Protein 3U0G (pdb70)

Nearest PDB structures (foldseek):
  3u0g-assembly4_E  TM=1.003E+00  e=3.293E-71  Burkholderia pseudomallei
  3u0g-assembly2_A  TM=1.002E+00  e=3.328E-66  Burkholderia pseudomallei
  6nst-assembly1_B  TM=9.935E-01  e=7.857E-53  Pseudomonas aeruginosa PAO1
  6nst-assembly1_A  TM=9.862E-01  e=2.508E-51  Pseudomonas aeruginosa PAO1
  2ej0-assembly1_F  TM=9.803E-01  e=1.214E-43  Thermus thermophilus HB8

B-factor: mean 38.89, std 14.82, range [12.81, 126.42]

Foldseek 3Di:
DDQLDDFFWKQKPHGTDTSNPPDADCQFQCNPAFFKAKFKWKWACAPVRFIWTFQLLVRLVLRVVLCVVVVNDDPDDSVSVSVSQVVQCVRRVHHTKMKMKMWGFGRPDHDNPDDDTDTMIMMHMDHDQPCQQFFNFEEEEFPQAFDDCVVDVQQRRIRNNLVSLVVRQCVQVVVPGDWYWHHHPVQFTAQTSAWFKWFAAPQAIEGAACHRHYPAPLVVVLVVVCVVVVHHYYHHTHHPVCQLATQWMWIDHNRCNTGTHQYYNNRGGHPSGQHPVSVVSSVVSVCLSNCNDPVNNVSIGGD/DQLPDAAWKQKDHGTDTSNVPDADCQFQCNPAFFKAKFKWWWACAPVSFIWTFQLQVRLVLQVVLCVVVVNDDPDDSVSVSVNQLVRCVRRVEGTKMKMKMWGWGRPDHDPPDDDTDIMIMMHMDHAQFAEEEFPQAFDDCVVDVQQRRTRNRLVSLVNQQCVQVVVPGPWYWHAHPVQFTAQTSAWFKWFAAPQAIEGAAPDRHYPAPLVVVLVVVCVVVVHHYYHHTHHPVCQLATQWMWTAHNRPRTHTHQYYNNRGRRPSDHDPVSVVSSVVSVCLSNVVDPPNNVSIGTD/DQLDDAAWKQKDHGTDTSNPPDADCQFQCNPPFFKFKFKWWWAQAPVRFIWIFQLLVRLVLRVVLCVVVVNDDPDDSVSVSVVQQVRCVRRVEGTKMKMKMWGFGHPDHDPPDDDTDTMIMMHMDHDLAQWAFAEEEFPQAADDCVVDVQSRRTRVRLVSLVNQQCVQVVVPGDWYWHHHPVQFTAQTSAWFKWFAAPQAIEGAAPHRHYPAPLVVLLVVLCVVVVHHYYHHTHHPVCQLATQWMWTDHNRNNTNTHQYYPNRGRHPRTHDDVSVVSSVSSVCLSNCVDPPNNVSIGTD/DQLDDAAWKQKDHGTDTSNPPDADCLFQCNPAWFKAKFKWWWAQAPVRFIWTFQLLVRLVLQVVLCVVVVNDDPDDSVSVSVNQVCRCVRRVHGTKMKMKMWGWHRPDHDNDDDPTDTMIMMHMDHALQFWFFAEEEFPQAFDDCVVDVQSRRIRVNLVSLVVRQCVQVVVPGDWYFHAHPVQFTAQTSAWFKWFAAPQAIEGAAPDRHYPAPLVVLLVVVCVVVVHHYYHHTHHPVNQLATQWMWTDHNRCNTNTHQYYPNRGGNPRTHDDSSVVSSVVSVCLSNVVDPPNNVSIDGD/DQLDDFAWKAKPHRIDTSNPPDADCQFQCNVAFFKAKFKWWAAALFIFQLLVRLVLRVVLCVVVVNDDPDDSVSVSVNQVVRCVRRVHHTKMKMKMWGWHRPDRDPPDDPTDTMIMMHMDHDQVVQQFFNFEEEEFPQAFDDCVVDVQSRRTRVNLVSLVVQQCVQVVVPGRWYWHHHPVQFTAQTSAWFKWFAAPQAIEGAAPDRHYPAPLVVVLVVLCVVVVHHYYHHTHHPVNQLATLWMWTDHSRRNTGTHQYYPNRGRRPSGHDDVSVVSSVVSVCVSSVVDPVPNVRRDD/DQLPDAAWKQKPHDTDTSNPPDADPQFQCNPAFFKAKFKWWWAQADVRRIWIFQLVVRQVLRVVLCVVVVNDAPDDSVSVSVNLVVRCVRRVHHTKMKMKMWGWGRPDHDNPDDPTDTMIMMHMDHDDCVVVVVQQFFNFEEEEFPQAFDDCVVDVQSGRTRVRLVSLVVQQCVQVVVPGRWYWHHHPVQFTAATSAWFKWFAAPQAIEGAAPDRHYPAPLVVLLVVVCVVVVHHYYHHTHHPVCQLATLWMWIDHNNCHTGTHQYYNNRGRRPSGHDDVSVVSSVVSVCLSNVNDPVNNVSIGD

InterPro domains:
  IPR001544 Aminotransferase class IV [PF01063] (36-267)
  IPR005785 Branched-chain amino acid aminotransferase I [TIGR01122] (11-307)
  IPR018300 Aminotransferase, class IV, conserved site [PS00770] (195-223)
  IPR033939 Branched-chain aminotransferase [cd01557] (23-295)
  IPR036038 Aminotransferase-like, PLP-dependent enzymes [SSF56752] (1-304)
  IPR043131 Branched-chain-amino-acid aminotransferase-like, N-terminal [G3DSA:3.30.470.10] (7-133)
  IPR043132 Branched-chain-amino-acid aminotransferase-like, C-terminal [G3DSA:3.20.10.10] (134-296)
  IPR050571 Class-IV Pyridoxal-Phosphate-Dependent Aminotransferase [PTHR42743] (9-296)

Organism: Burkholderia pseudomallei (strain 1710b) (NCBI:txid320372)

CATH classification: 3.30.470.10 (+1 more: 3.20.10.10)

Sequence (1797 aa):
MSMADRDGKIWMDGKLIEWRDAKIHVLTHTLHYGMGVFEGVRAYKTADGGTAIFRLKEHTKRLLNSAKIFQMDVPFDQETLEAAQRDVVRENKLESCYLRPIIWIGSEKLGVSAKGNTIHVAIAAWPWGEEGLAKGIRVKTSSFTRHHVNVSMVRAKASGWWYVNSILANQEATADGYDEALLLDVDGYVSEGSGENFFLVNRGKLYTPDLASCLDGITRDTVITLAKEAGIEVIEKRITRDEVYTADEAFFTGTAAEVTPIRELDNRTIGGGARGPITEKLQSAFFDVVNGKSAKHADWLTKISMADRDGKIWMDGKLIEWRDAKIHVLTHTLHYGMGVFEGVRAYKTADGGTAIFRLKEHTKRLLNSAKIFQMDVPFDQETLEAAQRDVVRENKLESCYLRPIIWIGSEKLGVSAKGNTIHVAIAAWPWGIRVKTSSFTRHHVNVSMVRAKASGWYVNSILANQEATADGYDEALLLDVDGYVSEGSGENFFLVNRGKLYTPDLASCLDGITRDTVITLAKEAGIEVIEKRITRDEVYTADEAFFTGTAAEVTPIRELDNRTIGGGARGPITEKLQSAFFDVVNGKSAKHADWLTKISMADRDGKIWMDGKLIEWRDAKIHVLTHTLHYGMGVFEGVRAYKTADGGTAIFRLKEHTKRLLNSAKIFQMDVPFDQETLEAAQRDVVRENKLESCYLRPIIWIGSEKLGVSAKGNTIHVAIAAWPWGLAKGIRVKTSSFTRHHVNVSMVRAKASGWYVNSILANQEATADGYDEEALLLDVDGYVSEGSGENFFLVNRGKLYTPDLASCLDGITRDTVITLAKEAGIEVIEKRITRDEVYTADEAFFTGTAAEVTPIRELDNRTIGGGARGPITEKLQSAFFDVVNGKSAKHADWLTKISMADRDGKIWMDGKLIEWRDAKIHVLTHTLHYGMGVFEGVRAYKTADGGTAIFRLKEHTKRLLNSAKIFQMDVPFDQETLEAAQRDVVRENKLESCYLRPIIWIGSEKLGVSAKGNTIHVAIAAWPWGLAKGIRVKTSSFTRHHVNVSMVRAKASGWWYVNSILANQEATADGYDEALLLDVDGYVSEGSGENFFLVNRGKLYTPDLASCLDGITRDTVITLAKEAGIEVIEKRITRDEVYTADEAFFTGTAAEVTPIRELDNRTIGGGARGPITEKLQSAFFDVVNGKSAKHADWLTKISMADRDGKIWMDGKLIEWRDAKIHVLTHTLHYGMGVFEGVRAYKTAIFRLKEHTKRLLNSAKIFQMDVPFDQETLEAAQRDVVRENKLESCYLRPIIWIGSEKLGVSAKGNTIHVAIAAWPWGEEGLAKGIRVKTSSFTRHHVNVSMVRAKASGWWYVNSILANQEATADGYDEALLLDVDGYVSEGSGENFFLVNRGKLYTPDLASCLDGITRDTVITLAKEAGIEVIEKRITRDEVYTADEAFFTGTAAEVTPIRELDNRTIGGGARGPITEKLQSAFFDVVNGKSAKHADWLTKSMADRDGKIWMDGKLIEWRDAKIHVLTHTLHYGMGVFEGVRAYKTADGGTAIFRLKEHTKRLLNSAKIFQMDVPFDQETLEAAQRDVVRENKLESCYLRPIIWIGSEKLGVSAKGNTIHVAIAAWPWGAYLGEEGLAKGIRVKTSSFTRHHVNVSMVRAKASGWYVNSILANQEATADGYDEALLLDVDGYVSEGSGENFFLVNRGKLYTPDLASCLDGITRDTVITLAKEAGIEVIEKRITRDEVYTADEAFFTGTAAEVTPIRELDNRTIGGGARGPITEKLQSAFFDVVNGKSAKHADWLTK

Solvent-accessible surface area: 57502 Å² total; per-residue (Å²): 136,29,27,23,82,78,120,22,64,0,14,26,58,40,132,51,31,93,4,104,87,0,96,12,12,1,1,1,2,0,0,0,5,0,4,0,0,6,1,1,0,11,0,14,105,16,74,129,48,28,20,5,0,12,18,4,47,53,3,1,97,26,1,37,26,1,1,61,2,12,75,12,118,24,82,44,92,51,74,58,1,42,42,2,1,78,46,0,1,110,91,28,92,27,78,42,0,21,0,9,3,2,0,1,16,1,15,59,109,10,41,30,64,29,76,70,16,54,27,38,0,2,1,2,2,35,81,138,96,88,78,15,45,55,49,6,19,60,1,7,1,5,7,5,22,0,9,15,4,6,3,27,5,0,15,0,22,5,0,5,16,11,0,2,0,20,7,0,9,69,19,1,58,57,33,54,9,69,41,0,0,0,10,16,45,30,6,16,3,2,4,0,3,46,26,10,1,0,6,3,27,164,46,71,0,35,1,9,22,24,4,7,2,20,46,7,18,8,11,49,0,0,20,40,14,0,127,84,49,74,17,89,25,50,90,30,30,0,0,0,0,26,0,0,33,4,66,11,2,0,1,0,10,32,57,18,14,0,13,2,4,84,29,1,7,57,18,59,4,32,87,25,66,83,8,101,32,0,78,125,2,7,54,34,5,55,59,4,0,49,37,137,23,100,134,16,59,118,28,31,49,171,25,77,28,22,90,75,122,22,66,0,14,25,59,40,137,60,35,92,4,106,90,0,107,18,10,1,1,0,2,0,0,0,3,0,5,0,0,4,0,0,0,21,0,17,93,12,80,107,44,25,18,3,0,13,20,3,49,52,3,1,120,27,0,42,40,0,0,59,0,9,77,9,120,22,87,41,95,52,134,57,1,38,38,2,2,73,45,0,0,95,90,27,188,28,85,43,0,25,0,8,2,1,0,0,18,1,15,50,117,10,41,32,63,27,74,68,16,57,25,31,0,1,1,2,2,25,82,152,57,36,59,0,17,1,6,8,6,22,15,15,14,4,6,3,6,0,8,18,0,24,0,0,5,21,24,17,4,0,22,6,0,10,72,24,1,59,55,37,55,10,67,48,0,0,0,10,15,47,28,6,11,4,1,10,0,4,46,26,8,1,0,4,3,34,165,49,75,0,30,1,7,26,28,2,9,2,36,44,7,16,8,11,49,0,0,16,37,13,0,126,84,39,69,16,96,27,46,88,33,29,0,0,0,0,25,1,0,33,4,72,11,3,0,1,1,12,31,51,44,45,6,27,17,5,97,27,1,6,59,17,60,3,30,84,20,78,133,11,106,26,1,90,118,1,46,61,31,9,38,56,3,4,46,38,132,24,103,144,19,60,121,22,32,52,135,44,78,23,24,93,79,117,15,65,0,13,23,52,39,135,59,35,92,4,103,90,0,106,14,10,2,2,1,3,0,0,0,3,0,5,0,0,4,0,4,0,20,0,14,90,16,74,130,39,33,34,7,0,13,20,5,49,53,3,1,96,31,1,39,33,0,1,62,0,10,72,12,121,24,82,45,90,52,72,54,1,45,48,3,1,81,48,0,1,111,93,27,93,28,93,42,0,22,0,12,2,1,0,0,15,1,15,55,109,20,34,30,69,29,80,66,18,58,27,36,0,2,1,2,3,28,80,162,55,67,74,53,7,20,62,1,16,1,5,8,6,21,16,15,15,4,6,4,6,0,6,19,0,28,0,0,5,19,19,15,3,0,21,8,0,11,79,22,2,58,57,35,52,8,64,44,0,1,0,9,17,48,30,4,12,3,3,8,0,4,44,26,8,1,0,5,3,32,170,44,68,0,30,0,7,27,26,3,10,3,34,46,8,17,8,10,50,0,0,19,35,12,0,110,79,53,70,18,92,25,51,83,29,32,0,0,0,0,24,0,0,28,3,66,11,2,0,1,1,11,32,50,19,16,0,12,3,5,81,31,1,6,56,18,61,3,33,89,21,66,89,12,106,32,1,73,101,0,9,53,29,4,56,64,5,0,48,41,148,24,99,147,17,61,127,24,32,47,75,34,82,28,23,92,80,116,27,67,0,15,24,55,39,124,52,41,94,5,104,92,0,114,14,12,1,1,2,3,0,0,0,3,0,4,0,0,5,0,0,0,34,1,16,99,19,70,129,47,33,25,6,0,12,22,5,45,42,5,1,104,39,1,39,41,0,0,64,0,11,77,11,122,27,84,45,85,43,125,56,2,40,45,2,1,81,45,0,0,104,94,28,95,27,89,42,0,31,0,11,2,1,0,0,16,1,14,60,113,9,42,39,67,29,80,66,16,57,26,38,0,2,1,2,2,39,84,81,63,89,65,43,8,21,62,0,8,0,5,7,5,22,0,8,15,5,6,6,26,5,6,23,1,45,5,0,6,23,10,0,2,0,21,7,0,10,78,21,2,58,54,34,54,9,65,44,0,1,0,11,16,47,29,5,13,3,3,2,0,3,45,25,9,1,0,3,2,41,173,45,68,0,32,1,9,34,12,3,9,2,28,62,11,18,9,14,45,0,0,19,39,15,0,124,76,50,69,18,96,21,53,71,31,40,0,0,0,0,26,0,0,35,4,74,10,3,0,2,1,11,31,82,24,14,0,13,2,5,83,28,1,7,60,16,61,4,34,85,22,60,78,10,106,34,1,79,117,2,11,63,30,6,55,66,6,0,48,34,147,26,98,149,19,59,128,28,35,46,76,44,83,22,24,93,76,126,24,16,0,18,24,59,38,135,65,37,118,4,108,86,0,116,15,14,1,2,1,2,0,0,0,4,0,5,0,0,5,0,0,0,13,5,20,69,104,29,8,12,21,4,47,53,3,1,105,28,1,37,28,1,1,61,0,11,77,11,119,24,86,46,92,56,106,57,1,23,34,2,1,68,49,0,20,141,100,29,88,30,142,46,0,19,0,9,2,1,0,0,15,0,13,55,104,4,38,38,68,26,74,58,19,61,26,34,0,2,0,2,2,30,82,148,104,149,128,17,42,28,129,7,20,60,0,12,1,6,7,6,22,0,9,15,5,7,6,25,5,0,18,0,20,5,0,6,13,9,0,2,0,20,6,0,12,68,21,1,58,60,34,54,8,65,45,0,0,0,10,18,50,30,6,12,3,3,3,0,6,44,25,8,2,0,4,2,36,162,44,72,0,37,1,8,23,24,4,8,2,21,54,8,19,8,12,51,0,0,18,40,12,0,116,86,52,68,21,98,27,53,85,31,36,0,0,0,0,27,0,0,31,3,70,11,3,0,2,1,10,32,59,19,17,0,13,2,5,82,30,2,7,60,16,59,5,35,87,23,70,84,12,105,28,1,84,125,1,9,56,32,5,49,72,7,0,59,42,79,30,100,153,22,65,132,31,41,43,132,73,29,25,91,80,126,36,17,0,16,34,60,41,56,73,81,58,6,126,57,1,35,14,8,1,2,0,2,0,0,0,2,1,5,0,0,5,1,4,0,7,1,14,45,17,69,114,60,14,30,5,6,11,18,4,46,45,3,1,106,31,2,40,28,0,1,60,0,10,76,13,124,24,85,42,96,49,143,64,1,42,40,2,1,86,47,0,14,132,103,30,88,33,104,40,0,24,0,9,2,1,0,0,18,0,15,67,122,9,44,42,58,25,88,49,27,55,26,38,0,2,1,2,3,28,84,82,51,55,186,88,45,41,125,15,32,49,135,5,17,62,0,17,2,6,7,4,20,13,16,16,4,6,5,6,0,6,21,0,29,0,0,6,19,19,16,4,1,20,7,0,8,73,23,1,57,58,36,53,9,70,43,0,0,0,10,17,45,27,5,11,4,3,10,0,3,44,22,8,1,0,5,2,31,157,47,76,0,32,1,8,27,26,5,9,2,33,46,8,18,6,12,52,0,0,14,38,13,0,122,82,46,70,19,91,23,50,87,15,40,0,0,0,0,30,0,0,28,2,77,12,2,0,1,0,11,31,52,20,6,0,14,2,5,82,30,1,6,59,18,62,4,34,88,22,70,79,12,100,33,0,78,118,1,8,58,31,4,54,62,5,0,38,31,125,29,102,148,19,62,125,30,33,49,159

Secondary structure (DSSP, 8-state):
--TTS--SEEEETTEEEEGGG-EEESS-HHHHH--EEE--EEEEE-TTS-EEEESHHHHHHHHHHHHHHTT---SS-HHHHHHHHHHHHHHTT-SSEEEEEEEEE-SS--STT-----EEEEEEEEE--HHHHHH-EEEEE-SSPPPPTTTS-TTS-BGGGHHHHHHHHHHHHHTT-SEEEEE-TTS-EEEESSSEEEEEETTEEEE--SSSS---HHHHHHHHHHHHTT--EEE----HHHHHT-SEEEEEETTTEEEEEEEETTEEPTTSS--HHHHHHHHHHHHHHTT--STTGGGEEE-/--SS-SSEEEETTEEEEGGG-EEES--HHHHH--EEE--EEEEE-TTS-EEEESHHHHHHHHHHHHHHTT---SS-HHHHHHHHHHHHHHTT-SSEEEEEEEEE-SS--STT--S--EEEEEEEEE--EEEEE-SSPP--TTTS-TTS-BGGGHHHHHHHHHHHHHTT-SEEEEE-TTS-EEEESSSEEEEEETTEEEEE-SSSS---HHHHHHHHHHHHTT--EEEE---HHHHHT-SEEEEEETTTEEEEEEEETTEE-TTSS--HHHHHHHHHHHHHHTT--STTGGGEEE-/-TTS--SEEEETTEEEEGGG-EEESS-HHHHH--EEE--EEEEE-TTS-EEEESHHHHHHHHHHHHHHHT---SS-HHHHHHHHHHHHHHTT-SSEEEEEEEEE-SS--STT--S--EEEEEEEEE--TTT-EEEEE-SSPP--TTTS-TTS-BGGGHHHHHHHHHHHHHTT-SEEEEE-TTSSEEEESSSEEEEEETTEEEEE-TTTS---HHHHHHHHHHHHTT--EEEE---HHHHHT-SEEEEEETTTEEEEEEEETTEE-TTSS--HHHHHHHHHHHHHHTT--STTGGGEEE-/--SS-SSEEEETTEEEEGGG-EEESS-HHHHH---EE--EEEEE-TTS-EEEESHHHHHHHHHHHHHHTT---SS-HHHHHHHHHHHHHHTT-SSEEEEEEEEE-SS--STT-SS--EEEEEEEEE--TTT-EEEEE-SSPPPPTTTS-TTS-BGGGHHHHHHHHHHHHHTT-SEEEEE-TTSSEEEESSSEEEEEETTEEEE--SSSS---HHHHHHHHHHHHTT--EEE----HHHHHTSSEEEEEETTTEEEEEEEETTEE-TTSS--HHHHHHHHHHHHHHTT--STTGGGEEE-/--SS-SSEEEETTEEEEGGG-EEES--HHHHH---EE--EEE----EESHHHHHHHHHHHHHHTT---SS-HHHHHHHHHHHHHHTT-SSEEEEEEEEE-SS--STT--S--EEEEEEEEE--HHHHHH-EEEEE-SSPP--TTTS-TTS-BGGGHHHHHHHHHHHHHTT-SEEEEE-TTS-EEEESSSEEEEEETTEEEEE-SSSS---HHHHHHHHHHHHTT--EEEE---HHHHHT-SEEEEEETTTEEEEEEEETTEE-TTSS--HHHHHHHHHHHHHHTT--GGGGGGEE-/--SS-SSEEEETTEEEEGGG-EEES--HHHHH--EEE--EEEEE-TTS-EEEETHHHHHHHHHHHHHHTT---SS-HHHHHHHHHHHHHHTT-SSEEEEEEEEE-SS--STT-----EEEEEEEEE--HHHHHHHHHH-EEEEE-SSPP--TTTS-TTS-BGGGHHHHHHHHHHHHHTT-SEEEEE-TTS-EEEESSSEEEEEETTEEEEE-SSSS---HHHHHHHHHHHHTT--EEEE---HHHHHT-SEEEEEETTTEEEEEEEETTEE-TTSS--HHHHHHHHHHHHHHTT--STTGGGEE-

Structure (mmCIF, N/CA/C/O backbone):
data_3U0G
#
_entry.id   3U0G
#
_cell.length_a   106.970
_cell.length_b   139.270
_cell.length_c   290.860
_cell.angle_alpha   90.00
_cell.angle_beta   90.00
_cell.angle_gamma   90.00
#
_symmetry.space_group_name_H-M   'C 2 2 21'
#
loop_
_entity.id
_entity.type
_entity.pdbx_description
1 polymer 'Putative branched-chain amino acid aminotransferase IlvE'
2 non-polymer 'PHOSPHATE ION'
3 non-polymer 'CHLORIDE ION'
4 non-polymer GLYCEROL
5 water water
#
loop_
_atom_site.group_PDB
_atom_site.id
_atom_site.type_symbol
_atom_site.label_atom_id
_atom_site.label_alt_id
_atom_site.label_comp_id
_atom_site.label_asym_id
_atom_site.label_entity_id
_atom_site.label_seq_id
_atom_site.pdbx_PDB_ins_code
_atom_site.Cartn_x
_atom_site.Cartn_y
_atom_site.Cartn_z
_atom_site.occupancy
_atom_site.B_iso_or_equiv
_atom_site.auth_seq_id
_atom_site.auth_comp_id
_atom_site.auth_asym_id
_atom_site.auth_atom_id
_atom_site.pdbx_PDB_model_num
ATOM 1 N N . MET A 1 22 ? 14.515 2.862 71.184 1.00 54.92 1 MET A N 1
ATOM 2 C CA . MET A 1 22 ? 13.380 3.753 71.595 1.00 51.37 1 MET A CA 1
ATOM 3 C C . MET A 1 22 ? 13.816 4.528 72.860 1.00 50.50 1 MET A C 1
ATOM 4 O O . MET A 1 22 ? 15.016 4.825 73.030 1.00 54.45 1 MET A O 1
ATOM 6 N N . SER A 1 23 ? 12.890 4.831 73.769 1.00 45.98 2 SER A N 1
ATOM 7 C CA . SER A 1 23 ? 13.174 5.792 74.821 1.00 43.28 2 SER A CA 1
ATOM 8 C C . SER A 1 23 ? 12.046 5.874 75.852 1.00 40.54 2 SER A C 1
ATOM 9 O O . SER A 1 23 ? 10.891 5.632 75.509 1.00 39.87 2 SER A O 1
ATOM 12 N N . MET A 1 24 ? 12.385 6.224 77.094 1.00 37.74 3 MET A N 1
ATOM 13 C CA . MET A 1 24 ? 11.406 6.439 78.172 1.00 35.83 3 MET A CA 1
ATOM 14 C C . MET A 1 24 ? 10.443 7.603 77.932 1.00 32.13 3 MET A C 1
ATOM 15 O O . MET A 1 24 ? 9.371 7.637 78.553 1.00 30.18 3 MET A O 1
ATOM 20 N N . ALA A 1 25 ? 10.822 8.565 77.088 1.00 30.12 4 ALA A N 1
ATOM 21 C CA . ALA A 1 25 ? 9.895 9.629 76.691 1.00 28.29 4 ALA A CA 1
ATOM 22 C C . ALA A 1 25 ? 8.848 9.135 75.680 1.00 27.51 4 ALA A C 1
ATOM 23 O O . ALA A 1 25 ? 7.775 9.657 75.648 1.00 26.94 4 ALA A O 1
ATOM 25 N N . ASP A 1 26 ? 9.192 8.182 74.832 1.00 28.31 5 ASP A N 1
ATOM 26 C CA . ASP A 1 26 ? 8.377 7.805 73.690 1.00 28.43 5 ASP A CA 1
ATOM 27 C C . ASP A 1 26 ? 7.653 6.493 74.004 1.00 29.25 5 ASP A C 1
ATOM 28 O O . ASP A 1 26 ? 8.080 5.432 73.615 1.00 30.56 5 ASP A O 1
ATOM 33 N N . ARG A 1 27 ? 6.588 6.597 74.778 1.00 28.86 6 ARG A N 1
ATOM 34 C CA . ARG A 1 27 ? 5.793 5.446 75.192 1.00 30.60 6 ARG A CA 1
ATOM 35 C C . ARG A 1 27 ? 4.317 5.792 75.191 1.00 29.50 6 ARG A C 1
ATOM 36 O O . ARG A 1 27 ? 3.954 6.958 75.356 1.00 28.23 6 ARG A O 1
ATOM 44 N N . ASP A 1 28 ? 3.484 4.775 75.064 1.00 31.76 7 ASP A N 1
ATOM 45 C CA . ASP A 1 28 ? 2.020 4.942 75.223 1.00 32.28 7 ASP A CA 1
ATOM 46 C C . ASP A 1 28 ? 1.680 4.710 76.692 1.00 32.76 7 ASP A C 1
ATOM 47 O O . ASP A 1 28 ? 2.263 3.842 77.317 1.00 34.75 7 ASP A O 1
ATOM 52 N N . GLY A 1 29 ? 0.724 5.463 77.225 1.00 32.12 8 GLY A N 1
ATOM 53 C CA . GLY A 1 29 ? 0.227 5.263 78.570 1.00 31.96 8 GLY A CA 1
ATOM 54 C C . GLY A 1 29 ? -0.134 6.591 79.176 1.00 31.02 8 GLY A C 1
ATOM 55 O O . GLY A 1 29 ? -0.352 7.582 78.451 1.00 30.77 8 GLY A O 1
ATOM 56 N N . LYS A 1 30 ? -0.180 6.619 80.506 1.00 30.98 9 LYS A N 1
ATOM 57 C CA . LYS A 1 30 ? -0.638 7.762 81.238 1.00 30.76 9 LYS A CA 1
ATOM 58 C C . LYS A 1 30 ? 0.368 8.105 82.332 1.00 29.76 9 LYS A C 1
ATOM 59 O O . LYS A 1 30 ? 0.926 7.218 83.001 1.00 29.21 9 LYS A O 1
ATOM 65 N N . ILE A 1 31 ? 0.614 9.410 82.423 1.00 28.24 10 ILE A N 1
ATOM 66 C CA . ILE A 1 31 ? 1.364 10.018 83.482 1.00 27.84 10 ILE A CA 1
ATOM 67 C C . ILE A 1 31 ? 0.439 10.974 84.233 1.00 27.55 10 ILE A C 1
ATOM 68 O O . ILE A 1 31 ? -0.358 11.691 83.643 1.00 27.84 10 ILE A O 1
ATOM 73 N N . TRP A 1 32 ? 0.510 10.962 85.556 1.00 28.39 11 TRP A N 1
ATOM 74 C CA . TRP A 1 32 ? -0.251 11.943 86.353 1.00 28.47 11 TRP A CA 1
ATOM 75 C C . TRP A 1 32 ? 0.641 13.143 86.511 1.00 27.44 11 TRP A C 1
ATOM 76 O O . TRP A 1 32 ? 1.787 13.000 86.865 1.00 27.26 11 TRP A O 1
ATOM 87 N N . MET A 1 33 ? 0.121 14.329 86.221 1.00 27.86 12 MET A N 1
ATOM 88 C CA . MET A 1 33 ? 0.910 15.569 86.288 1.00 28.37 12 MET A CA 1
ATOM 89 C C . MET A 1 33 ? 0.013 16.739 86.683 1.00 29.25 12 MET A C 1
ATOM 90 O O . MET A 1 33 ? -1.000 17.014 86.022 1.00 29.55 12 MET A O 1
ATOM 95 N N . ASP A 1 34 ? 0.421 17.418 87.742 1.00 29.19 13 ASP A N 1
ATOM 96 C CA . ASP A 1 34 ? -0.254 18.573 88.265 1.00 30.51 13 ASP A CA 1
ATOM 97 C C . ASP A 1 34 ? -1.781 18.407 88.397 1.00 31.63 13 ASP A C 1
ATOM 98 O O . ASP A 1 34 ? -2.546 19.276 87.988 1.00 32.04 13 ASP A O 1
ATOM 103 N N . GLY A 1 35 ? -2.193 17.296 88.995 1.00 31.68 14 GLY A N 1
ATOM 104 C CA . GLY A 1 35 ? -3.589 17.072 89.328 1.00 33.96 14 GLY A CA 1
ATOM 105 C C . GLY A 1 35 ? -4.427 16.204 88.421 1.00 34.61 14 GLY A C 1
ATOM 106 O O . GLY A 1 35 ? -5.544 15.929 88.778 1.00 35.61 14 GLY A O 1
ATOM 107 N N . LYS A 1 36 ? -3.914 15.752 87.272 1.00 35.38 15 LYS A N 1
ATOM 108 C CA . LYS A 1 36 ? -4.720 14.889 86.361 1.00 36.98 15 LYS A CA 1
ATOM 109 C C . LYS A 1 36 ? -3.865 13.886 85.581 1.00 34.51 15 LYS A C 1
ATOM 110 O O . LYS A 1 36 ? -2.684 14.115 85.375 1.00 31.42 15 LYS A O 1
ATOM 116 N N . LEU A 1 37 ? -4.456 12.768 85.155 1.00 34.43 16 LEU A N 1
ATOM 117 C CA . LEU A 1 37 ? -3.779 11.873 84.221 1.00 33.60 16 LEU A CA 1
ATOM 118 C C . LEU A 1 37 ? -3.783 12.532 82.862 1.00 32.34 16 LEU A C 1
ATOM 119 O O . LEU A 1 37 ? -4.799 13.044 82.461 1.00 33.56 16 LEU A O 1
ATOM 124 N N . ILE A 1 38 ? -2.627 12.515 82.193 1.00 30.43 17 ILE A N 1
ATOM 125 C CA . ILE A 1 38 ? -2.441 12.951 80.822 1.00 29.56 17 ILE A CA 1
ATOM 126 C C . ILE A 1 38 ? -1.751 11.882 79.997 1.00 28.48 17 ILE A C 1
ATOM 127 O O . ILE A 1 38 ? -1.194 10.955 80.554 1.00 28.40 17 ILE A O 1
ATOM 132 N N . GLU A 1 39 ? -1.745 12.021 78.676 1.00 28.30 18 GLU A N 1
ATOM 133 C CA . GLU A 1 39 ? -0.980 11.058 77.841 1.00 28.59 18 GLU A CA 1
ATOM 134 C C . GLU A 1 39 ? 0.528 11.151 78.162 1.00 27.06 18 GLU A C 1
ATOM 135 O O . GLU A 1 39 ? 1.058 12.224 78.410 1.00 26.42 18 GLU A O 1
ATOM 141 N N . TRP A 1 40 ? 1.199 10.010 78.160 1.00 27.17 19 TRP A N 1
ATOM 142 C CA . TRP A 1 40 ? 2.591 9.901 78.566 1.00 27.01 19 TRP A CA 1
ATOM 143 C C . TRP A 1 40 ? 3.487 10.896 77.904 1.00 27.20 19 TRP A C 1
ATOM 144 O O . TRP A 1 40 ? 4.284 11.553 78.586 1.00 26.90 19 TRP A O 1
ATOM 155 N N . ARG A 1 41 ? 3.373 10.991 76.577 1.00 26.88 20 ARG A N 1
ATOM 156 C CA . ARG A 1 41 ? 4.216 11.862 75.797 1.00 27.84 20 ARG A CA 1
ATOM 157 C C . ARG A 1 41 ? 3.952 13.346 76.012 1.00 28.46 20 ARG A C 1
ATOM 158 O O . ARG A 1 41 ? 4.809 14.152 75.639 1.00 30.17 20 ARG A O 1
ATOM 166 N N . ASP A 1 42 ? 2.827 13.717 76.636 1.00 28.01 21 ASP A N 1
ATOM 167 C CA . ASP A 1 42 ? 2.501 15.131 76.881 1.00 28.26 21 ASP A CA 1
ATOM 168 C C . ASP A 1 42 ? 3.056 15.653 78.200 1.00 27.88 21 ASP A C 1
ATOM 169 O O . ASP A 1 42 ? 2.887 16.823 78.510 1.00 27.85 21 ASP A O 1
ATOM 174 N N . ALA A 1 43 ? 3.697 14.788 78.982 1.00 26.96 22 ALA A N 1
ATOM 175 C CA . ALA A 1 43 ? 4.380 15.220 80.223 1.00 28.06 22 ALA A CA 1
ATOM 176 C C . ALA A 1 43 ? 5.736 15.864 79.894 1.00 29.11 22 ALA A C 1
ATOM 177 O O . ALA A 1 43 ? 6.770 15.237 79.994 1.00 29.12 22 ALA A O 1
ATOM 179 N N . LYS A 1 44 ? 5.678 17.136 79.494 1.00 29.69 23 LYS A N 1
ATOM 180 C CA . LYS A 1 44 ? 6.786 17.883 78.930 1.00 31.40 23 LYS A CA 1
ATOM 181 C C . LYS A 1 44 ? 7.039 19.154 79.756 1.00 31.91 23 LYS A C 1
ATOM 182 O O . LYS A 1 44 ? 6.127 19.712 80.368 1.00 32.89 23 LYS A O 1
ATOM 188 N N . ILE A 1 45 ? 8.285 19.588 79.759 1.00 30.19 24 ILE A N 1
ATOM 189 C CA . ILE A 1 45 ? 8.750 20.785 80.468 1.00 29.71 24 ILE A CA 1
ATOM 190 C C . ILE A 1 45 ? 9.592 21.538 79.475 1.00 27.39 24 ILE A C 1
ATOM 191 O O . ILE A 1 45 ? 10.101 20.946 78.526 1.00 25.41 24 ILE A O 1
ATOM 196 N N . HIS A 1 46 ? 9.701 22.842 79.652 1.00 25.86 25 HIS A N 1
ATOM 197 C CA . HIS A 1 46 ? 10.612 23.642 78.862 1.00 25.25 25 HIS A CA 1
ATOM 198 C C . HIS A 1 46 ? 12.034 23.446 79.353 1.00 24.57 25 HIS A C 1
ATOM 199 O O . HIS A 1 46 ? 12.295 23.081 80.534 1.00 21.98 25 HIS A O 1
ATOM 206 N N . VAL A 1 47 ? 12.982 23.746 78.466 1.00 25.04 26 VAL A N 1
ATOM 207 C CA . VAL A 1 47 ? 14.400 23.599 78.792 1.00 24.50 26 VAL A CA 1
ATOM 208 C C . VAL A 1 47 ? 14.813 24.624 79.851 1.00 24.59 26 VAL A C 1
ATOM 209 O O . VAL A 1 47 ? 15.750 24.384 80.603 1.00 24.21 26 VAL A O 1
ATOM 213 N N . LEU A 1 48 ? 14.085 25.729 79.955 1.00 25.85 27 LEU A N 1
ATOM 214 C CA . LEU A 1 48 ? 14.344 26.705 81.006 1.00 25.97 27 LEU A CA 1
ATOM 215 C C . LEU A 1 48 ? 13.473 26.344 82.218 1.00 26.19 27 LEU A C 1
ATOM 216 O O . LEU A 1 48 ? 12.626 27.111 82.605 1.00 33.04 27 LEU A O 1
ATOM 221 N N . THR A 1 49 ? 13.624 25.142 82.745 1.00 24.25 28 THR A N 1
ATOM 222 C CA . THR A 1 49 ? 12.965 24.720 83.942 1.00 23.21 28 THR A CA 1
ATOM 223 C C . THR A 1 49 ? 14.016 24.771 85.085 1.00 22.41 28 THR A C 1
ATOM 224 O O . THR A 1 49 ? 15.125 24.214 84.946 1.00 21.85 28 THR A O 1
ATOM 228 N N . HIS A 1 50 ? 13.639 25.380 86.211 1.00 21.13 29 HIS A N 1
ATOM 229 C CA . HIS A 1 50 ? 14.561 25.703 87.303 1.00 21.45 29 HIS A CA 1
ATOM 230 C C . HIS A 1 50 ? 15.370 24.506 87.751 1.00 20.96 29 HIS A C 1
ATOM 231 O O . HIS A 1 50 ? 16.579 24.572 87.815 1.00 20.27 29 HIS A O 1
ATOM 238 N N . THR A 1 51 ? 14.715 23.378 87.990 1.00 21.08 30 THR A N 1
ATOM 239 C CA . THR A 1 51 ? 15.398 22.214 88.493 1.00 19.84 30 THR A CA 1
ATOM 240 C C . THR A 1 51 ? 16.436 21.686 87.523 1.00 19.95 30 THR A C 1
ATOM 241 O O . THR A 1 51 ? 17.385 20.998 87.928 1.00 19.08 30 THR A O 1
ATOM 245 N N . LEU A 1 52 ? 16.218 21.891 86.222 1.00 20.22 31 LEU A N 1
ATOM 246 C CA . LEU A 1 52 ? 17.137 21.371 85.203 1.00 18.87 31 LEU A CA 1
ATOM 247 C C . LEU A 1 52 ? 18.447 22.071 85.329 1.00 18.71 31 LEU A C 1
ATOM 248 O O . LEU A 1 52 ? 19.479 21.477 85.048 1.00 17.69 31 LEU A O 1
ATOM 253 N N . HIS A 1 53 ? 18.400 23.364 85.671 1.00 18.37 32 HIS A N 1
ATOM 254 C CA . HIS A 1 53 ? 19.594 24.170 85.802 1.00 19.25 32 HIS A CA 1
ATOM 255 C C . HIS A 1 53 ? 20.209 24.189 87.193 1.00 19.54 32 HIS A C 1
ATOM 256 O O . HIS A 1 53 ? 21.413 24.398 87.308 1.00 19.08 32 HIS A O 1
ATOM 263 N N . TYR A 1 54 ? 19.418 23.925 88.237 1.00 19.23 33 TYR A N 1
ATOM 264 C CA . TYR A 1 54 ? 19.862 24.225 89.614 1.00 19.17 33 TYR A CA 1
ATOM 265 C C . TYR A 1 54 ? 19.755 23.088 90.633 1.00 19.81 33 TYR A C 1
ATOM 266 O O . TYR A 1 54 ? 20.231 23.231 91.779 1.00 19.34 33 TYR A O 1
ATOM 275 N N . GLY A 1 55 ? 19.117 21.969 90.240 1.00 19.19 34 GLY A N 1
ATOM 276 C CA . GLY A 1 55 ? 19.239 20.726 90.974 1.00 19.06 34 GLY A CA 1
ATOM 277 C C . GLY A 1 55 ? 18.265 20.486 92.111 1.00 19.16 34 GLY A C 1
ATOM 278 O O . GLY A 1 55 ? 18.217 19.398 92.680 1.00 19.05 34 GLY A O 1
ATOM 279 N N . MET A 1 56 ? 17.416 21.462 92.389 1.00 20.12 35 MET A N 1
ATOM 280 C CA . MET A 1 56 ? 16.497 21.336 93.521 1.00 20.34 35 MET A CA 1
ATOM 281 C C . MET A 1 56 ? 15.176 20.815 93.011 1.00 20.80 35 MET A C 1
ATOM 282 O O . MET A 1 56 ? 14.342 21.540 92.426 1.00 22.29 35 MET A O 1
ATOM 287 N N . GLY A 1 57 ? 15.054 19.512 93.204 1.00 20.42 36 GLY A N 1
ATOM 288 C CA . GLY A 1 57 ? 13.862 18.770 92.908 1.00 21.11 36 GLY A CA 1
ATOM 289 C C . GLY A 1 57 ? 13.969 17.539 93.752 1.00 19.98 36 GLY A C 1
ATOM 290 O O . GLY A 1 57 ? 15.029 17.249 94.236 1.00 18.99 36 GLY A O 1
ATOM 291 N N . VAL A 1 58 ? 12.885 16.802 93.931 1.00 21.96 37 VAL A N 1
ATOM 292 C CA . VAL A 1 58 ? 12.901 15.641 94.809 1.00 21.50 37 VAL A CA 1
ATOM 293 C C . VAL A 1 58 ? 12.060 14.549 94.169 1.00 22.94 37 VAL A C 1
ATOM 294 O O . VAL A 1 58 ? 11.053 14.845 93.491 1.00 21.99 37 VAL A O 1
ATOM 298 N N . PHE A 1 59 ? 12.485 13.300 94.367 1.00 24.00 38 PHE A N 1
ATOM 299 C CA . PHE A 1 59 ? 11.778 12.149 93.834 1.00 26.00 38 PHE A CA 1
ATOM 300 C C . PHE A 1 59 ? 11.753 10.965 94.785 1.00 26.27 38 PHE A C 1
ATOM 301 O O . PHE A 1 59 ? 12.495 10.895 95.763 1.00 24.61 38 PHE A O 1
ATOM 309 N N . GLU A 1 60 ? 10.877 10.021 94.456 1.00 26.79 39 GLU A N 1
ATOM 310 C CA . GLU A 1 60 ? 10.838 8.708 95.102 1.00 28.67 39 GLU A CA 1
ATOM 311 C C . GLU A 1 60 ? 10.924 7.587 94.077 1.00 30.11 39 GLU A C 1
ATOM 312 O O . GLU A 1 60 ? 10.712 7.784 92.847 1.00 31.25 39 GLU A O 1
ATOM 318 N N . GLY A 1 61 ? 11.336 6.427 94.552 1.00 28.43 40 GLY A N 1
ATOM 319 C CA . GLY A 1 61 ? 11.233 5.195 93.762 1.00 27.82 40 GLY A CA 1
ATOM 320 C C . GLY A 1 61 ? 10.396 4.275 94.612 1.00 28.37 40 GLY A C 1
ATOM 321 O O . GLY A 1 61 ? 10.715 4.067 95.795 1.00 27.90 40 GLY A O 1
ATOM 322 N N . VAL A 1 62 ? 9.306 3.755 94.046 1.00 29.64 41 VAL A N 1
ATOM 323 C CA . VAL A 1 62 ? 8.383 2.876 94.752 1.00 29.88 41 VAL A CA 1
ATOM 324 C C . VAL A 1 62 ? 8.143 1.653 93.863 1.00 32.26 41 VAL A C 1
ATOM 325 O O . VAL A 1 62 ? 8.115 1.792 92.624 1.00 31.28 41 VAL A O 1
ATOM 329 N N . ARG A 1 63 ? 8.028 0.474 94.473 1.00 32.26 42 ARG A N 1
ATOM 330 C CA . ARG A 1 63 ? 7.674 -0.722 93.737 1.00 34.40 42 ARG A CA 1
ATOM 331 C C . ARG A 1 63 ? 6.257 -1.216 93.997 1.00 34.85 42 ARG A C 1
ATOM 332 O O . ARG A 1 63 ? 5.761 -1.136 95.119 1.00 34.87 42 ARG A O 1
ATOM 340 N N . ALA A 1 64 ? 5.662 -1.779 92.953 1.00 34.98 43 ALA A N 1
ATOM 341 C CA . ALA A 1 64 ? 4.430 -2.529 93.061 1.00 36.26 43 ALA A CA 1
ATOM 342 C C . ALA A 1 64 ? 4.765 -3.963 92.722 1.00 37.87 43 ALA A C 1
ATOM 343 O O . ALA A 1 64 ? 5.588 -4.244 91.836 1.00 37.52 43 ALA A O 1
ATOM 345 N N . TYR A 1 65 ? 4.135 -4.894 93.424 1.00 39.60 44 TYR A N 1
ATOM 346 C CA . TYR A 1 65 ? 4.450 -6.298 93.206 1.00 41.15 44 TYR A CA 1
ATOM 347 C C . TYR A 1 65 ? 3.183 -7.086 92.811 1.00 43.51 44 TYR A C 1
ATOM 348 O O . TYR A 1 65 ? 2.089 -6.769 93.284 1.00 43.60 44 TYR A O 1
ATOM 357 N N . LYS A 1 66 ? 3.348 -8.088 91.954 1.00 44.48 45 LYS A N 1
ATOM 358 C CA . LYS A 1 66 ? 2.274 -9.082 91.730 1.00 48.27 45 LYS A CA 1
ATOM 359 C C . LYS A 1 66 ? 2.302 -10.002 92.942 1.00 49.54 45 LYS A C 1
ATOM 360 O O . LYS A 1 66 ? 3.310 -10.635 93.211 1.00 51.60 45 LYS A O 1
ATOM 366 N N . THR A 1 67 ? 1.219 -10.031 93.705 1.00 50.87 46 THR A N 1
ATOM 367 C CA . THR A 1 67 ? 1.190 -10.729 94.992 1.00 51.30 46 THR A CA 1
ATOM 368 C C . THR A 1 67 ? 0.710 -12.167 94.832 1.00 54.67 46 THR A C 1
ATOM 369 O O . THR A 1 67 ? 0.081 -12.510 93.810 1.00 56.23 46 THR A O 1
ATOM 373 N N . ALA A 1 68 ? 0.961 -13.001 95.850 1.00 55.64 47 ALA A N 1
ATOM 374 C CA . ALA A 1 68 ? 0.650 -14.445 95.787 1.00 58.47 47 ALA A CA 1
ATOM 375 C C . ALA A 1 68 ? -0.781 -14.786 95.331 1.00 60.14 47 ALA A C 1
ATOM 376 O O . ALA A 1 68 ? -1.013 -15.860 94.775 1.00 61.96 47 ALA A O 1
ATOM 378 N N . ASP A 1 69 ? -1.730 -13.886 95.564 1.00 59.42 48 ASP A N 1
ATOM 379 C CA . ASP A 1 69 ? -3.124 -14.147 95.228 1.00 61.37 48 ASP A CA 1
ATOM 380 C C . ASP A 1 69 ? -3.573 -13.693 93.817 1.00 60.82 48 ASP A C 1
ATOM 381 O O . ASP A 1 69 ? -4.768 -13.628 93.527 1.00 62.10 48 ASP A O 1
ATOM 386 N N . GLY A 1 70 ? -2.617 -13.412 92.940 1.00 59.50 49 GLY A N 1
ATOM 387 C CA . GLY A 1 70 ? -2.895 -12.892 91.593 1.00 58.88 49 GLY A CA 1
ATOM 388 C C . GLY A 1 70 ? -2.924 -11.369 91.441 1.00 56.03 49 GLY A C 1
ATOM 389 O O . GLY A 1 70 ? -2.809 -10.866 90.327 1.00 55.59 49 GLY A O 1
ATOM 390 N N . GLY A 1 71 ? -3.076 -10.648 92.554 1.00 54.66 50 GLY A N 1
ATOM 391 C CA . GLY A 1 71 ? -3.370 -9.204 92.552 1.00 51.92 50 GLY A CA 1
ATOM 392 C C . GLY A 1 71 ? -2.124 -8.348 92.424 1.00 49.05 50 GLY A C 1
ATOM 393 O O . GLY A 1 71 ? -1.048 -8.860 92.121 1.00 48.93 50 GLY A O 1
ATOM 394 N N . THR A 1 72 ? -2.283 -7.042 92.617 1.00 46.80 51 THR A N 1
ATOM 395 C CA . THR A 1 72 ? -1.156 -6.099 92.591 1.00 43.91 51 THR A CA 1
ATOM 396 C C . THR A 1 72 ? -1.262 -5.095 93.723 1.00 42.91 51 THR A C 1
ATOM 397 O O . THR A 1 72 ? -2.350 -4.573 93.992 1.00 43.00 51 THR A O 1
ATOM 401 N N . ALA A 1 73 ? -0.114 -4.826 94.361 1.00 41.56 52 ALA A N 1
ATOM 402 C CA . ALA A 1 73 ? -0.043 -4.030 95.579 1.00 40.59 52 ALA A CA 1
ATOM 403 C C . ALA A 1 73 ? 1.239 -3.216 95.632 1.00 38.58 52 ALA A C 1
ATOM 404 O O . ALA A 1 73 ? 2.311 -3.739 95.378 1.00 38.47 52 ALA A O 1
ATOM 406 N N . ILE A 1 74 ? 1.134 -1.946 95.992 1.00 37.29 53 ILE A N 1
ATOM 407 C CA . ILE A 1 74 ? 2.309 -1.098 96.142 1.00 35.73 53 ILE A CA 1
ATOM 408 C C . ILE A 1 74 ? 2.927 -1.392 97.528 1.00 36.29 53 ILE A C 1
ATOM 409 O O . ILE A 1 74 ? 2.194 -1.530 98.527 1.00 37.80 53 ILE A O 1
ATOM 414 N N . PHE A 1 75 ? 4.254 -1.537 97.579 1.00 35.01 54 PHE A N 1
ATOM 415 C CA . PHE A 1 75 ? 4.962 -1.779 98.842 1.00 35.13 54 PHE A CA 1
ATOM 416 C C . PHE A 1 75 ? 5.352 -0.482 99.540 1.00 33.43 54 PHE A C 1
ATOM 417 O O . PHE A 1 75 ? 6.156 0.285 99.016 1.00 31.91 54 PHE A O 1
ATOM 425 N N . ARG A 1 76 ? 4.770 -0.264 100.722 1.00 34.01 55 ARG A N 1
ATOM 426 C CA . ARG A 1 76 ? 5.023 0.882 101.614 1.00 33.56 55 ARG A CA 1
ATOM 427 C C . ARG A 1 76 ? 4.776 2.254 101.004 1.00 32.47 55 ARG A C 1
ATOM 428 O O . ARG A 1 76 ? 5.570 3.189 101.133 1.00 30.04 55 ARG A O 1
ATOM 436 N N . LEU A 1 77 ? 3.603 2.365 100.394 1.00 33.78 56 LEU A N 1
ATOM 437 C CA . LEU A 1 77 ? 3.152 3.578 99.715 1.00 33.78 56 LEU A CA 1
ATOM 438 C C . LEU A 1 77 ? 3.067 4.777 100.655 1.00 34.76 56 LEU A C 1
ATOM 439 O O . LEU A 1 77 ? 3.562 5.853 100.309 1.00 32.46 56 LEU A O 1
ATOM 444 N N . LYS A 1 78 ? 2.465 4.587 101.837 1.00 36.87 57 LYS A N 1
ATOM 445 C CA . LYS A 1 78 ? 2.349 5.659 102.850 1.00 38.22 57 LYS A CA 1
ATOM 446 C C . LYS A 1 78 ? 3.716 6.220 103.206 1.00 37.40 57 LYS A C 1
ATOM 447 O O . LYS A 1 78 ? 3.923 7.413 103.196 1.00 36.93 57 LYS A O 1
ATOM 449 N N . GLU A 1 79 ? 4.648 5.337 103.503 1.00 38.32 58 GLU A N 1
ATOM 450 C CA . GLU A 1 79 ? 5.971 5.724 103.963 1.00 37.14 58 GLU A CA 1
ATOM 451 C C . GLU A 1 79 ? 6.755 6.430 102.822 1.00 33.77 58 GLU A C 1
ATOM 452 O O . GLU A 1 79 ? 7.359 7.493 103.031 1.00 30.27 58 GLU A O 1
ATOM 458 N N . HIS A 1 80 ? 6.692 5.895 101.603 1.00 32.51 59 HIS A N 1
ATOM 459 C CA . HIS A 1 80 ? 7.370 6.572 100.484 1.00 30.67 59 HIS A CA 1
ATOM 460 C C . HIS A 1 80 ? 6.764 7.906 100.205 1.00 30.09 59 HIS A C 1
ATOM 461 O O . HIS A 1 80 ? 7.498 8.898 99.958 1.00 27.36 59 HIS A O 1
ATOM 468 N N . THR A 1 81 ? 5.424 7.986 100.255 1.00 30.03 60 THR A N 1
ATOM 469 C CA . THR A 1 81 ? 4.773 9.287 99.928 1.00 30.00 60 THR A CA 1
ATOM 470 C C . THR A 1 81 ? 5.043 10.313 101.050 1.00 29.82 60 THR A C 1
ATOM 471 O O . THR A 1 81 ? 5.279 11.486 100.779 1.00 27.24 60 THR A O 1
ATOM 475 N N . LYS A 1 82 ? 5.045 9.853 102.303 1.00 31.27 61 LYS A N 1
ATOM 476 C CA . LYS A 1 82 ? 5.490 10.686 103.437 1.00 32.43 61 LYS A CA 1
ATOM 477 C C . LYS A 1 82 ? 6.919 11.193 103.281 1.00 29.47 61 LYS A C 1
ATOM 478 O O . LYS A 1 82 ? 7.233 12.376 103.528 1.00 27.20 61 LYS A O 1
ATOM 484 N N . ARG A 1 83 ? 7.797 10.299 102.869 1.00 29.41 62 ARG A N 1
ATOM 485 C CA . ARG A 1 83 ? 9.190 10.680 102.634 1.00 30.38 62 ARG A CA 1
ATOM 486 C C . ARG A 1 83 ? 9.343 11.725 101.514 1.00 27.98 62 ARG A C 1
ATOM 487 O O . ARG A 1 83 ? 10.100 12.739 101.650 1.00 25.58 62 ARG A O 1
ATOM 495 N N . LEU A 1 84 ? 8.617 11.504 100.433 1.00 27.07 63 LEU A N 1
ATOM 496 C CA . LEU A 1 84 ? 8.572 12.470 99.325 1.00 27.27 63 LEU A CA 1
ATOM 497 C C . LEU A 1 84 ? 8.178 13.834 99.852 1.00 26.82 63 LEU A C 1
ATOM 498 O O . LEU A 1 84 ? 8.897 14.862 99.611 1.00 26.68 63 LEU A O 1
ATOM 503 N N . LEU A 1 85 ? 7.064 13.880 100.601 1.00 26.48 64 LEU A N 1
ATOM 504 C CA . LEU A 1 85 ? 6.602 15.209 101.089 1.00 26.83 64 LEU A CA 1
ATOM 505 C C . LEU A 1 85 ? 7.567 15.783 102.100 1.00 26.08 64 LEU A C 1
ATOM 506 O O . LEU A 1 85 ? 7.775 17.010 102.117 1.00 26.56 64 LEU A O 1
ATOM 511 N N . ASN A 1 86 ? 8.154 14.918 102.928 1.00 25.55 65 ASN A N 1
ATOM 512 C CA . ASN A 1 86 ? 9.217 15.356 103.830 1.00 26.41 65 ASN A CA 1
ATOM 513 C C . ASN A 1 86 ? 10.446 15.938 103.124 1.00 24.81 65 ASN A C 1
ATOM 514 O O . ASN A 1 86 ? 11.042 16.887 103.628 1.00 25.22 65 ASN A O 1
ATOM 519 N N . SER A 1 87 ? 10.821 15.369 101.976 1.00 24.24 66 SER A N 1
ATOM 520 C CA . SER A 1 87 ? 11.925 15.874 101.192 1.00 24.06 66 SER A CA 1
ATOM 521 C C . SER A 1 87 ? 11.631 17.289 100.705 1.00 23.44 66 SER A C 1
ATOM 522 O O . SER A 1 87 ? 12.509 18.164 100.830 1.00 22.53 66 SER A O 1
ATOM 525 N N . ALA A 1 88 ? 10.399 17.512 100.227 1.00 22.95 67 ALA A N 1
ATOM 526 C CA . ALA A 1 88 ? 9.910 18.844 99.787 1.00 23.58 67 ALA A CA 1
ATOM 527 C C . ALA A 1 88 ? 9.887 19.845 100.964 1.00 24.59 67 ALA A C 1
ATOM 528 O O . ALA A 1 88 ? 10.339 21.029 100.848 1.00 24.75 67 ALA A O 1
ATOM 530 N N . LYS A 1 89 ? 9.436 19.373 102.112 1.00 24.82 68 LYS A N 1
ATOM 531 C CA . LYS A 1 89 ? 9.472 20.184 103.305 1.00 25.58 68 LYS A CA 1
ATOM 532 C C . LYS A 1 89 ? 10.900 20.610 103.692 1.00 24.56 68 LYS A C 1
ATOM 533 O O . LYS A 1 89 ? 11.121 21.736 104.102 1.00 24.08 68 LYS A O 1
ATOM 539 N N . ILE A 1 90 ? 11.849 19.693 103.625 1.00 23.09 69 ILE A N 1
ATOM 540 C CA . ILE A 1 90 ? 13.249 20.048 103.914 1.00 23.86 69 ILE A CA 1
ATOM 541 C C . ILE A 1 90 ? 13.699 21.244 103.068 1.00 23.62 69 ILE A C 1
ATOM 542 O O . ILE A 1 90 ? 14.414 22.126 103.554 1.00 26.30 69 ILE A O 1
ATOM 547 N N . PHE A 1 91 ? 13.249 21.252 101.818 1.00 23.27 70 PHE A N 1
ATOM 548 C CA . PHE A 1 91 ? 13.595 22.274 100.848 1.00 24.11 70 PHE A CA 1
ATOM 549 C C . PHE A 1 91 ? 12.657 23.461 100.822 1.00 25.66 70 PHE A C 1
ATOM 550 O O . PHE A 1 91 ? 12.881 24.397 100.055 1.00 25.49 70 PHE A O 1
ATOM 558 N N . GLN A 1 92 ? 11.632 23.438 101.666 1.00 26.28 71 GLN A N 1
ATOM 559 C CA . GLN A 1 92 ? 10.636 24.514 101.706 1.00 28.13 71 GLN A CA 1
ATOM 560 C C . GLN A 1 92 ? 9.986 24.678 100.335 1.00 27.98 71 GLN A C 1
ATOM 561 O O . GLN A 1 92 ? 9.737 25.801 99.887 1.00 28.49 71 GLN A O 1
ATOM 567 N N . MET A 1 93 ? 9.708 23.550 99.697 1.00 26.83 72 MET A N 1
ATOM 568 C CA . MET A 1 93 ? 8.934 23.500 98.466 1.00 28.23 72 MET A CA 1
ATOM 569 C C . MET A 1 93 ? 7.486 23.208 98.845 1.00 29.74 72 MET A C 1
ATOM 570 O O . MET A 1 93 ? 7.186 22.187 99.430 1.00 30.68 72 MET A O 1
ATOM 575 N N . ASP A 1 94 ? 6.596 24.142 98.570 1.00 31.35 73 ASP A N 1
ATOM 576 C CA . ASP A 1 94 ? 5.210 23.968 98.961 1.00 34.48 73 ASP A CA 1
ATOM 577 C C . ASP A 1 94 ? 4.535 23.081 97.942 1.00 32.43 73 ASP A C 1
ATOM 578 O O . ASP A 1 94 ? 4.323 23.515 96.830 1.00 31.89 73 ASP A O 1
ATOM 583 N N . VAL A 1 95 ? 4.208 21.841 98.301 1.00 31.27 74 VAL A N 1
ATOM 584 C CA . VAL A 1 95 ? 3.583 20.935 97.354 1.00 29.92 74 VAL A CA 1
ATOM 585 C C . VAL A 1 95 ? 2.061 21.191 97.305 1.00 32.00 74 VAL A C 1
ATOM 586 O O . VAL A 1 95 ? 1.393 21.090 98.299 1.00 31.68 74 VAL A O 1
ATOM 590 N N . PRO A 1 96 ? 1.508 21.537 96.137 1.00 32.22 75 PRO A N 1
ATOM 591 C CA . PRO A 1 96 ? 0.059 21.837 96.096 1.00 34.16 75 PRO A CA 1
ATOM 592 C C . PRO A 1 96 ? -0.900 20.642 96.196 1.00 34.40 75 PRO A C 1
ATOM 593 O O . PRO A 1 96 ? -2.040 20.772 95.802 1.00 36.57 75 PRO A O 1
ATOM 597 N N . PHE A 1 97 ? -0.457 19.480 96.640 1.00 33.62 76 PHE A N 1
ATOM 598 C CA . PHE A 1 97 ? -1.344 18.317 96.788 1.00 34.81 76 PHE A CA 1
ATOM 599 C C . PHE A 1 97 ? -1.028 17.650 98.102 1.00 34.90 76 PHE A C 1
ATOM 600 O O . PHE A 1 97 ? 0.124 17.514 98.446 1.00 33.81 76 PHE A O 1
ATOM 608 N N . ASP A 1 98 ? -2.032 17.169 98.807 1.00 36.36 77 ASP A N 1
ATOM 609 C CA . ASP A 1 98 ? -1.782 16.557 100.094 1.00 37.69 77 ASP A CA 1
ATOM 610 C C . ASP A 1 98 ? -1.405 15.085 99.940 1.00 36.61 77 ASP A C 1
ATOM 611 O O . ASP A 1 98 ? -1.452 14.555 98.837 1.00 35.28 77 ASP A O 1
ATOM 616 N N . GLN A 1 99 ? -1.071 14.435 101.052 1.00 36.97 78 GLN A N 1
ATOM 617 C CA . GLN A 1 99 ? -0.613 13.053 101.048 1.00 36.86 78 GLN A CA 1
ATOM 618 C C . GLN A 1 99 ? -1.641 12.091 100.470 1.00 37.13 78 GLN A C 1
ATOM 619 O O . GLN A 1 99 ? -1.280 11.256 99.653 1.00 35.63 78 GLN A O 1
ATOM 625 N N . GLU A 1 100 ? -2.913 12.209 100.868 1.00 38.29 79 GLU A N 1
ATOM 626 C CA . GLU A 1 100 ? -3.949 11.247 100.431 1.00 38.55 79 GLU A CA 1
ATOM 627 C C . GLU A 1 100 ? -4.117 11.301 98.894 1.00 37.71 79 GLU A C 1
ATOM 628 O O . GLU A 1 100 ? -4.195 10.280 98.222 1.00 36.88 79 GLU A O 1
ATOM 630 N N . THR A 1 101 ? -4.120 12.504 98.342 1.00 38.15 80 THR A N 1
ATOM 631 C CA . THR A 1 101 ? -4.236 12.710 96.885 1.00 37.87 80 THR A CA 1
ATOM 632 C C . THR A 1 101 ? -3.094 12.025 96.141 1.00 36.57 80 THR A C 1
ATOM 633 O O . THR A 1 101 ? -3.326 11.283 95.160 1.00 37.13 80 THR A O 1
ATOM 637 N N . LEU A 1 102 ? -1.865 12.198 96.647 1.00 34.87 81 LEU A N 1
ATOM 638 C CA . LEU A 1 102 ? -0.690 11.594 96.007 1.00 33.46 81 LEU A CA 1
ATOM 639 C C . LEU A 1 102 ? -0.607 10.071 96.100 1.00 34.35 81 LEU A C 1
ATOM 640 O O . LEU A 1 102 ? -0.155 9.425 95.134 1.00 32.74 81 LEU A O 1
ATOM 645 N N . GLU A 1 103 ? -1.049 9.502 97.227 1.00 34.73 82 GLU A N 1
ATOM 646 C CA . GLU A 1 103 ? -1.185 8.052 97.331 1.00 36.12 82 GLU A CA 1
ATOM 647 C C . GLU A 1 103 ? -2.162 7.545 96.246 1.00 35.92 82 GLU A C 1
ATOM 648 O O . GLU A 1 103 ? -1.838 6.610 95.526 1.00 35.57 82 GLU A O 1
ATOM 654 N N . ALA A 1 104 ? -3.343 8.152 96.169 1.00 35.45 83 ALA A N 1
ATOM 655 C CA . ALA A 1 104 ? -4.356 7.757 95.204 1.00 36.60 83 ALA A CA 1
ATOM 656 C C . ALA A 1 104 ? -3.882 7.951 93.745 1.00 35.15 83 ALA A C 1
ATOM 657 O O . ALA A 1 104 ? -4.186 7.113 92.879 1.00 34.84 83 ALA A O 1
ATOM 659 N N . ALA A 1 105 ? -3.146 9.043 93.491 1.00 33.66 84 ALA A N 1
ATOM 660 C CA . ALA A 1 105 ? -2.592 9.304 92.153 1.00 32.91 84 ALA A CA 1
ATOM 661 C C . ALA A 1 105 ? -1.635 8.195 91.746 1.00 32.27 84 ALA A C 1
ATOM 662 O O . ALA A 1 105 ? -1.636 7.742 90.605 1.00 32.52 84 ALA A O 1
ATOM 664 N N . GLN A 1 106 ? -0.795 7.764 92.685 1.00 32.17 85 GLN A N 1
ATOM 665 C CA . GLN A 1 106 ? 0.125 6.668 92.411 1.00 31.83 85 GLN A CA 1
ATOM 666 C C . GLN A 1 106 ? -0.601 5.364 92.078 1.00 33.48 85 GLN A C 1
ATOM 667 O O . GLN A 1 106 ? -0.272 4.683 91.108 1.00 33.39 85 GLN A O 1
ATOM 673 N N . ARG A 1 107 ? -1.607 5.016 92.877 1.00 35.07 86 ARG A N 1
ATOM 674 C CA . ARG A 1 107 ? -2.423 3.846 92.558 1.00 37.36 86 ARG A CA 1
ATOM 675 C C . ARG A 1 107 ? -3.108 3.991 91.174 1.00 37.02 86 ARG A C 1
ATOM 676 O O . ARG A 1 107 ? -3.146 3.053 90.395 1.00 37.15 86 ARG A O 1
ATOM 684 N N . ASP A 1 108 ? -3.621 5.170 90.862 1.00 37.36 87 ASP A N 1
ATOM 685 C CA . ASP A 1 108 ? -4.178 5.422 89.528 1.00 39.13 87 ASP A CA 1
ATOM 686 C C . ASP A 1 108 ? -3.146 5.183 88.401 1.00 36.81 87 ASP A C 1
ATOM 687 O O . ASP A 1 108 ? -3.483 4.627 87.375 1.00 37.42 87 ASP A O 1
ATOM 692 N N . VAL A 1 109 ? -1.906 5.636 88.571 1.00 34.74 88 VAL A N 1
ATOM 693 C CA . VAL A 1 109 ? -0.929 5.507 87.497 1.00 33.67 88 VAL A CA 1
ATOM 694 C C . VAL A 1 109 ? -0.659 4.006 87.198 1.00 35.07 88 VAL A C 1
ATOM 695 O O . VAL A 1 109 ? -0.589 3.589 86.033 1.00 35.88 88 VAL A O 1
ATOM 699 N N . VAL A 1 110 ? -0.564 3.190 88.244 1.00 34.83 89 VAL A N 1
ATOM 700 C CA . VAL A 1 110 ? -0.399 1.738 88.077 1.00 34.66 89 VAL A CA 1
ATOM 701 C C . VAL A 1 110 ? -1.636 1.172 87.374 1.00 36.50 89 VAL A C 1
ATOM 702 O O . VAL A 1 110 ? -1.525 0.449 86.373 1.00 35.58 89 VAL A O 1
ATOM 706 N N . ARG A 1 111 ? -2.813 1.529 87.875 1.00 37.74 90 ARG A N 1
ATOM 707 C CA . ARG A 1 111 ? -4.043 0.917 87.382 1.00 41.04 90 ARG A CA 1
ATOM 708 C C . ARG A 1 111 ? -4.221 1.193 85.889 1.00 41.92 90 ARG A C 1
ATOM 709 O O . ARG A 1 111 ? -4.501 0.256 85.099 1.00 43.18 90 ARG A O 1
ATOM 717 N N . GLU A 1 112 ? -4.064 2.463 85.517 1.00 40.37 91 GLU A N 1
ATOM 718 C CA . GLU A 1 112 ? -4.487 2.962 84.195 1.00 42.34 91 GLU A CA 1
ATOM 719 C C . GLU A 1 112 ? -3.443 2.672 83.137 1.00 41.74 91 GLU A C 1
ATOM 720 O O . GLU A 1 112 ? -3.692 2.804 81.936 1.00 42.21 91 GLU A O 1
ATOM 726 N N . ASN A 1 113 ? -2.258 2.296 83.596 1.00 39.50 92 ASN A N 1
ATOM 727 C CA . ASN A 1 113 ? -1.234 1.764 82.724 1.00 38.44 92 ASN A CA 1
ATOM 728 C C . ASN A 1 113 ? -1.290 0.223 82.647 1.00 38.63 92 ASN A C 1
ATOM 729 O O . ASN A 1 113 ? -0.469 -0.382 81.970 1.00 37.82 92 ASN A O 1
ATOM 734 N N . LYS A 1 114 ? -2.258 -0.387 83.326 1.00 39.24 93 LYS A N 1
ATOM 735 C CA . LYS A 1 114 ? -2.421 -1.850 83.331 1.00 41.23 93 LYS A CA 1
ATOM 736 C C . LYS A 1 114 ? -1.144 -2.586 83.772 1.00 40.88 93 LYS A C 1
ATOM 737 O O . LYS A 1 114 ? -0.774 -3.609 83.212 1.00 41.64 93 LYS A O 1
ATOM 739 N N . LEU A 1 115 ? -0.477 -2.063 84.794 1.00 39.96 94 LEU A N 1
ATOM 740 C CA . LEU A 1 115 ? 0.808 -2.604 85.227 1.00 39.73 94 LEU A CA 1
ATOM 741 C C . LEU A 1 115 ? 0.602 -3.615 86.351 1.00 42.68 94 LEU A C 1
ATOM 742 O O . LEU A 1 115 ? -0.342 -3.507 87.147 1.00 42.80 94 LEU A O 1
ATOM 747 N N . GLU A 1 116 ? 1.478 -4.614 86.400 1.00 44.91 95 GLU A N 1
ATOM 748 C CA . GLU A 1 116 ? 1.540 -5.530 87.543 1.00 47.07 95 GLU A CA 1
ATOM 749 C C . GLU A 1 116 ? 2.848 -5.262 88.291 1.00 44.92 95 GLU A C 1
ATOM 750 O O . GLU A 1 116 ? 2.970 -4.215 88.930 1.00 44.66 95 GLU A O 1
ATOM 756 N N . SER A 1 117 ? 3.849 -6.124 88.219 1.00 44.95 96 SER A N 1
ATOM 757 C CA . SER A 1 117 ? 5.124 -5.750 88.828 1.00 43.64 96 SER A CA 1
ATOM 758 C C . SER A 1 117 ? 5.716 -4.532 88.107 1.00 41.90 96 SER A C 1
ATOM 759 O O . SER A 1 117 ? 5.952 -4.574 86.916 1.00 42.08 96 SER A O 1
ATOM 762 N N . CYS A 1 118 ? 5.939 -3.434 88.828 1.00 38.99 97 CYS A N 1
ATOM 763 C CA . CYS A 1 118 ? 6.402 -2.211 88.187 1.00 35.55 97 CYS A CA 1
ATOM 764 C C . CYS A 1 118 ? 7.125 -1.288 89.156 1.00 33.75 97 CYS A C 1
ATOM 765 O O . CYS A 1 118 ? 7.110 -1.487 90.357 1.00 32.48 97 CYS A O 1
ATOM 768 N N . TYR A 1 119 ? 7.721 -0.251 88.597 1.00 31.94 98 TYR A N 1
ATOM 769 C CA . TYR A 1 119 ? 8.400 0.740 89.375 1.00 30.65 98 TYR A CA 1
ATOM 770 C C . TYR A 1 119 ? 7.704 2.035 89.172 1.00 29.97 98 TYR A C 1
ATOM 771 O O . TYR A 1 119 ? 7.412 2.421 88.033 1.00 29.86 98 TYR A O 1
ATOM 780 N N . LEU A 1 120 ? 7.472 2.738 90.258 1.00 29.48 99 LEU A N 1
ATOM 781 C CA . LEU A 1 120 ? 6.837 4.055 90.234 1.00 30.18 99 LEU A CA 1
ATOM 782 C C . LEU A 1 120 ? 7.844 5.113 90.601 1.00 29.08 99 LEU A C 1
ATOM 783 O O . LEU A 1 120 ? 8.687 4.902 91.505 1.00 28.87 99 LEU A O 1
ATOM 788 N N . ARG A 1 121 ? 7.668 6.277 89.976 1.00 28.24 100 ARG A N 1
ATOM 789 C CA . ARG A 1 121 ? 8.584 7.409 90.068 1.00 27.61 100 ARG A CA 1
ATOM 790 C C . ARG A 1 121 ? 7.765 8.688 90.123 1.00 26.99 100 ARG A C 1
ATOM 791 O O . ARG A 1 121 ? 7.476 9.307 89.090 1.00 26.67 100 ARG A O 1
ATOM 799 N N . PRO A 1 122 ? 7.350 9.075 91.327 1.00 27.14 101 PRO A N 1
ATOM 800 C CA . PRO A 1 122 ? 6.903 10.429 91.606 1.00 25.45 101 PRO A CA 1
ATOM 801 C C . PRO A 1 122 ? 8.102 11.391 91.614 1.00 23.83 101 PRO A C 1
ATOM 802 O O . PRO A 1 122 ? 9.195 11.010 92.079 1.00 25.66 101 PRO A O 1
ATOM 806 N N . ILE A 1 123 ? 7.931 12.592 91.057 1.00 22.68 102 ILE A N 1
ATOM 807 C CA . ILE A 1 123 ? 8.980 13.625 91.057 1.00 21.68 102 ILE A CA 1
ATOM 808 C C . ILE A 1 123 ? 8.326 15.007 91.243 1.00 20.98 102 ILE A C 1
ATOM 809 O O . ILE A 1 123 ? 7.255 15.302 90.669 1.00 22.49 102 ILE A O 1
ATOM 814 N N . ILE A 1 124 ? 8.902 15.804 92.126 1.00 20.64 103 ILE A N 1
ATOM 815 C CA . ILE A 1 124 ? 8.439 17.165 92.407 1.00 20.60 103 ILE A CA 1
ATOM 816 C C . ILE A 1 124 ? 9.568 18.119 92.061 1.00 20.25 103 ILE A C 1
ATOM 817 O O . ILE A 1 124 ? 10.720 17.863 92.465 1.00 20.01 103 ILE A O 1
ATOM 822 N N . TRP A 1 125 ? 9.288 19.144 91.230 1.00 19.72 104 TRP A N 1
ATOM 823 C CA . TRP A 1 125 ? 10.354 20.016 90.767 1.00 20.28 104 TRP A CA 1
ATOM 824 C C . TRP A 1 125 ? 9.870 21.426 90.661 1.00 20.94 104 TRP A C 1
ATOM 825 O O . TRP A 1 125 ? 8.685 21.700 90.934 1.00 22.73 104 TRP A O 1
ATOM 836 N N . ILE A 1 126 ? 10.784 22.331 90.327 1.00 20.30 105 ILE A N 1
ATOM 837 C CA . ILE A 1 126 ? 10.508 23.788 90.342 1.00 20.80 105 ILE A CA 1
ATOM 838 C C . ILE A 1 126 ? 10.494 24.234 88.871 1.00 21.50 105 ILE A C 1
ATOM 839 O O . ILE A 1 126 ? 11.375 23.837 88.058 1.00 20.37 105 ILE A O 1
ATOM 844 N N . GLY A 1 127 ? 9.490 25.037 88.511 1.00 22.63 106 GLY A N 1
ATOM 845 C CA . GLY A 1 127 ? 9.096 25.252 87.118 1.00 23.14 106 GLY A CA 1
ATOM 846 C C . GLY A 1 127 ? 9.876 26.353 86.414 1.00 24.00 106 GLY A C 1
ATOM 847 O O . GLY A 1 127 ? 11.042 26.630 86.764 1.00 25.47 106 GLY A O 1
ATOM 848 N N . SER A 1 128 ? 9.227 27.002 85.460 1.00 32.33 107 SER A N 1
ATOM 849 C CA . SER A 1 128 ? 9.854 27.865 84.427 1.00 33.73 107 SER A CA 1
ATOM 850 C C . SER A 1 128 ? 9.562 29.362 84.493 1.00 35.90 107 SER A C 1
ATOM 851 O O . SER A 1 128 ? 9.923 30.104 83.575 1.00 36.53 107 SER A O 1
ATOM 854 N N . GLU A 1 129 ? 8.905 29.814 85.548 1.00 36.99 108 GLU A N 1
ATOM 855 C CA . GLU A 1 129 ? 8.531 31.241 85.622 1.00 40.28 108 GLU A CA 1
ATOM 856 C C . GLU A 1 129 ? 9.739 32.201 85.727 1.00 41.68 108 GLU A C 1
ATOM 857 O O . GLU A 1 129 ? 9.783 33.225 85.067 1.00 43.61 108 GLU A O 1
ATOM 863 N N . LYS A 1 130 ? 10.730 31.849 86.541 1.00 41.81 109 LYS A N 1
ATOM 864 C CA . LYS A 1 130 ? 11.928 32.670 86.716 1.00 42.52 109 LYS A CA 1
ATOM 865 C C . LYS A 1 130 ? 13.167 31.764 86.798 1.00 40.18 109 LYS A C 1
ATOM 866 O O . LYS A 1 130 ? 13.138 30.691 87.432 1.00 37.75 109 LYS A O 1
ATOM 872 N N . LEU A 1 131 ? 14.259 32.192 86.173 1.00 40.28 110 LEU A N 1
ATOM 873 C CA . LEU A 1 131 ? 15.430 31.347 86.073 1.00 39.65 110 LEU A CA 1
ATOM 874 C C . LEU A 1 131 ? 16.723 31.831 86.768 1.00 40.63 110 LEU A C 1
ATOM 875 O O . LEU A 1 131 ? 17.830 31.394 86.398 1.00 41.76 110 LEU A O 1
ATOM 880 N N . GLY A 1 132 ? 16.619 32.722 87.746 1.00 41.37 111 GLY A N 1
ATOM 881 C CA . GLY A 1 132 ? 17.772 32.978 88.624 1.00 42.15 111 GLY A CA 1
ATOM 882 C C . GLY A 1 132 ? 17.883 31.873 89.677 1.00 40.35 111 GLY A C 1
ATOM 883 O O . GLY A 1 132 ? 16.891 31.228 89.985 1.00 37.91 111 GLY A O 1
ATOM 884 N N . VAL A 1 133 ? 19.084 31.661 90.224 1.00 41.24 112 VAL A N 1
ATOM 885 C CA . VAL A 1 133 ? 19.321 30.789 91.392 1.00 41.15 112 VAL A CA 1
ATOM 886 C C . VAL A 1 133 ? 18.205 30.890 92.414 1.00 41.08 112 VAL A C 1
ATOM 887 O O . VAL A 1 133 ? 17.609 29.863 92.849 1.00 37.61 112 VAL A O 1
ATOM 891 N N . SER A 1 134 ? 17.911 32.143 92.726 1.00 43.99 113 SER A N 1
ATOM 892 C CA . SER A 1 134 ? 17.197 32.569 93.905 1.00 47.12 113 SER A CA 1
ATOM 893 C C . SER A 1 134 ? 15.808 33.047 93.601 1.00 48.85 113 SER A C 1
ATOM 894 O O . SER A 1 134 ? 15.196 33.736 94.434 1.00 49.51 113 SER A O 1
ATOM 897 N N . ALA A 1 135 ? 15.315 32.726 92.403 1.00 49.17 114 ALA A N 1
ATOM 898 C CA . ALA A 1 135 ? 13.987 33.160 92.001 1.00 50.74 114 ALA A CA 1
ATOM 899 C C . ALA A 1 135 ? 12.959 32.423 92.884 1.00 50.14 114 ALA A C 1
ATOM 900 O O . ALA A 1 135 ? 13.166 31.255 93.291 1.00 52.21 114 ALA A O 1
ATOM 902 N N . LYS A 1 136 ? 11.909 33.151 93.241 1.00 50.77 115 LYS A N 1
ATOM 903 C CA . LYS A 1 136 ? 10.871 32.694 94.162 1.00 48.94 115 LYS A CA 1
ATOM 904 C C . LYS A 1 136 ? 9.602 32.827 93.325 1.00 48.06 115 LYS A C 1
ATOM 905 O O . LYS A 1 136 ? 9.592 33.548 92.341 1.00 49.51 115 LYS A O 1
ATOM 907 N N . GLY A 1 137 ? 8.548 32.110 93.674 1.00 46.52 116 GLY A N 1
ATOM 908 C CA . GLY A 1 137 ? 7.299 32.201 92.929 1.00 46.70 116 GLY A CA 1
ATOM 909 C C . GLY A 1 137 ? 7.225 31.360 91.672 1.00 44.09 116 GLY A C 1
ATOM 910 O O . GLY A 1 137 ? 6.313 31.529 90.855 1.00 44.86 116 GLY A O 1
ATOM 911 N N . ASN A 1 138 ? 8.177 30.458 91.505 1.00 40.92 117 ASN A N 1
ATOM 912 C CA . ASN A 1 138 ? 8.034 29.402 90.514 1.00 38.62 117 ASN A CA 1
ATOM 913 C C . ASN A 1 138 ? 7.003 28.342 90.920 1.00 36.30 117 ASN A C 1
ATOM 914 O O . ASN A 1 138 ? 6.860 28.003 92.108 1.00 35.92 117 ASN A O 1
ATOM 919 N N . THR A 1 139 ? 6.353 27.754 89.932 1.00 33.96 118 THR A N 1
ATOM 920 C CA . THR A 1 139 ? 5.397 26.698 90.172 1.00 32.57 118 THR A CA 1
ATOM 921 C C . THR A 1 139 ? 6.123 25.493 90.733 1.00 29.70 118 THR A C 1
ATOM 922 O O . THR A 1 139 ? 7.256 25.202 90.347 1.00 28.13 118 THR A O 1
ATOM 926 N N . ILE A 1 140 ? 5.509 24.842 91.696 1.00 28.94 119 ILE A N 1
ATOM 927 C CA . ILE A 1 140 ? 6.007 23.582 92.182 1.00 27.50 119 ILE A CA 1
ATOM 928 C C . ILE A 1 140 ? 5.177 22.545 91.463 1.00 26.88 119 ILE A C 1
ATOM 929 O O . ILE A 1 140 ? 4.009 22.419 91.743 1.00 28.24 119 ILE A O 1
ATOM 934 N N . HIS A 1 141 ? 5.787 21.859 90.510 1.00 25.61 120 HIS A N 1
ATOM 935 C CA . HIS A 1 141 ? 5.175 20.778 89.733 1.00 25.50 120 HIS A CA 1
ATOM 936 C C . HIS A 1 141 ? 5.330 19.396 90.350 1.00 24.52 120 HIS A C 1
ATOM 937 O O . HIS A 1 141 ? 6.266 19.136 91.103 1.00 22.74 120 HIS A O 1
ATOM 944 N N . VAL A 1 142 ? 4.355 18.533 90.070 1.00 25.45 121 VAL A N 1
ATOM 945 C CA . VAL A 1 142 ? 4.378 17.121 90.471 1.00 25.44 121 VAL A CA 1
ATOM 946 C C . VAL A 1 142 ? 3.959 16.185 89.322 1.00 25.85 121 VAL A C 1
ATOM 947 O O . VAL A 1 142 ? 2.952 16.425 88.638 1.00 26.04 121 VAL A O 1
ATOM 951 N N . ALA A 1 143 ? 4.740 15.126 89.115 1.00 25.28 122 ALA A N 1
ATOM 952 C CA . ALA A 1 143 ? 4.407 14.090 88.139 1.00 26.13 122 ALA A CA 1
ATOM 953 C C . ALA A 1 143 ? 4.717 12.682 88.632 1.00 25.57 122 ALA A C 1
ATOM 954 O O . ALA A 1 143 ? 5.655 12.474 89.379 1.00 26.36 122 ALA A O 1
ATOM 956 N N . ILE A 1 144 ? 3.945 11.721 88.159 1.00 26.68 123 ILE A N 1
ATOM 957 C CA . ILE A 1 144 ? 4.106 10.338 88.551 1.00 26.76 123 ILE A CA 1
ATOM 958 C C . ILE A 1 144 ? 4.026 9.504 87.326 1.00 27.50 123 ILE A C 1
ATOM 959 O O . ILE A 1 144 ? 3.005 9.514 86.616 1.00 28.95 123 ILE A O 1
ATOM 964 N N . ALA A 1 145 ? 5.106 8.794 87.056 1.00 26.89 124 ALA A N 1
ATOM 965 C CA . ALA A 1 145 ? 5.161 7.818 85.993 1.00 27.03 124 ALA A CA 1
ATOM 966 C C . ALA A 1 145 ? 5.418 6.447 86.611 1.00 27.80 124 ALA A C 1
ATOM 967 O O . ALA A 1 145 ? 5.782 6.354 87.780 1.00 27.87 124 ALA A O 1
ATOM 969 N N . ALA A 1 146 ? 5.188 5.401 85.805 1.00 28.63 125 ALA A N 1
ATOM 970 C CA . ALA A 1 146 ? 5.446 4.013 86.196 1.00 29.70 125 ALA A CA 1
ATOM 971 C C . ALA A 1 146 ? 5.730 3.150 84.994 1.00 30.44 125 ALA A C 1
ATOM 972 O O . ALA A 1 146 ? 5.249 3.444 83.900 1.00 31.35 125 ALA A O 1
ATOM 974 N N . TRP A 1 147 ? 6.509 2.092 85.183 1.00 31.47 126 TRP A N 1
ATOM 975 C CA . TRP A 1 147 ? 6.846 1.183 84.082 1.00 33.16 126 TRP A CA 1
ATOM 976 C C . TRP A 1 147 ? 7.197 -0.171 84.618 1.00 35.48 126 TRP A C 1
ATOM 977 O O . TRP A 1 147 ? 7.554 -0.284 85.796 1.00 34.48 126 TRP A O 1
ATOM 988 N N . PRO A 1 148 ? 7.088 -1.223 83.764 1.00 38.00 127 PRO A N 1
ATOM 989 C CA . PRO A 1 148 ? 7.336 -2.566 84.244 1.00 41.39 127 PRO A CA 1
ATOM 990 C C . PRO A 1 148 ? 8.735 -2.794 84.749 1.00 43.01 127 PRO A C 1
ATOM 991 O O . PRO A 1 148 ? 9.706 -2.209 84.257 1.00 41.01 127 PRO A O 1
ATOM 995 N N . TRP A 1 149 ? 8.810 -3.720 85.695 1.00 47.70 128 TRP A N 1
ATOM 996 C CA . TRP A 1 149 ? 10.042 -4.073 86.355 1.00 50.74 128 TRP A CA 1
ATOM 997 C C . TRP A 1 149 ? 10.697 -5.273 85.735 1.00 54.14 128 TRP A C 1
ATOM 998 O O . TRP A 1 149 ? 10.097 -6.357 85.669 1.00 58.15 128 TRP A O 1
ATOM 1009 N N . GLY A 1 154 ? 18.678 -9.009 87.509 1.00 76.32 133 GLY A N 1
ATOM 1010 C CA . GLY A 1 154 ? 19.597 -9.315 88.597 1.00 79.19 133 GLY A CA 1
ATOM 1011 C C . GLY A 1 154 ? 19.219 -10.583 89.343 1.00 83.52 133 GLY A C 1
ATOM 1012 O O . GLY A 1 154 ? 19.216 -10.595 90.570 1.00 85.52 133 GLY A O 1
ATOM 1013 N N . GLU A 1 155 ? 18.882 -11.640 88.601 1.00 55.32 134 GLU A N 1
ATOM 1014 C CA . GLU A 1 155 ? 18.619 -12.964 89.169 1.00 56.58 134 GLU A CA 1
ATOM 1015 C C . GLU A 1 155 ? 19.931 -13.612 89.698 1.00 55.70 134 GLU A C 1
ATOM 1016 O O . GLU A 1 155 ? 19.966 -14.093 90.830 1.00 57.09 134 GLU A O 1
ATOM 1018 N N . GLU A 1 156 ? 21.006 -13.600 88.904 1.00 54.43 135 GLU A N 1
ATOM 1019 C CA . GLU A 1 156 ? 22.326 -14.123 89.347 1.00 52.84 135 GLU A CA 1
ATOM 1020 C C . GLU A 1 156 ? 22.866 -13.394 90.594 1.00 50.43 135 GLU A C 1
ATOM 1021 O O . GLU A 1 156 ? 23.208 -14.036 91.587 1.00 50.11 135 GLU A O 1
ATOM 1023 N N . GLY A 1 157 ? 22.931 -12.062 90.543 1.00 47.37 136 GLY A N 1
ATOM 1024 C CA . GLY A 1 157 ? 23.363 -11.240 91.680 1.00 46.38 136 GLY A CA 1
ATOM 1025 C C . GLY A 1 157 ? 22.666 -11.489 93.016 1.00 46.80 136 GLY A C 1
ATOM 1026 O O . GLY A 1 157 ? 23.325 -11.596 94.048 1.00 45.14 136 GLY A O 1
ATOM 1027 N N . LEU A 1 158 ? 21.333 -11.578 93.001 1.00 48.39 137 LEU A N 1
ATOM 1028 C CA . LEU A 1 158 ? 20.545 -11.898 94.205 1.00 48.99 137 LEU A CA 1
ATOM 1029 C C . LEU A 1 158 ? 20.880 -13.264 94.785 1.00 49.98 137 LEU A C 1
ATOM 1030 O O . LEU A 1 158 ? 20.797 -13.461 95.992 1.00 50.67 137 LEU A O 1
ATOM 1035 N N . ALA A 1 159 ? 21.198 -14.230 93.923 1.00 51.17 138 ALA A N 1
ATOM 1036 C CA . ALA A 1 159 ? 21.484 -15.623 94.346 1.00 50.41 138 ALA A CA 1
ATOM 1037 C C . ALA A 1 159 ? 22.970 -15.851 94.695 1.00 48.91 138 ALA A C 1
ATOM 1038 O O . ALA A 1 159 ? 23.288 -16.527 95.677 1.00 49.11 138 ALA A O 1
ATOM 1040 N N . LYS A 1 160 ? 23.870 -15.267 93.895 1.00 45.58 139 LYS A N 1
ATOM 1041 C CA . LYS A 1 160 ? 25.311 -15.557 93.970 1.00 43.57 139 LYS A CA 1
ATOM 1042 C C . LYS A 1 160 ? 26.091 -14.435 94.635 1.00 41.09 139 LYS A C 1
ATOM 1043 O O . LYS A 1 160 ? 27.155 -14.674 95.197 1.00 41.01 139 LYS A O 1
ATOM 1045 N N . GLY A 1 161 ? 25.542 -13.229 94.597 1.00 38.62 140 GLY A N 1
ATOM 1046 C CA . GLY A 1 161 ? 26.237 -12.039 95.116 1.00 37.02 140 GLY A CA 1
ATOM 1047 C C . GLY A 1 161 ? 26.995 -11.328 94.025 1.00 34.99 140 GLY A C 1
ATOM 1048 O O . GLY A 1 161 ? 27.302 -11.898 92.985 1.00 34.86 140 GLY A O 1
ATOM 1049 N N . ILE A 1 162 ? 27.347 -10.094 94.313 1.00 32.89 141 ILE A N 1
ATOM 1050 C CA . ILE A 1 162 ? 28.018 -9.213 93.402 1.00 31.62 141 ILE A CA 1
ATOM 1051 C C . ILE A 1 162 ? 29.396 -8.756 93.906 1.00 30.17 141 ILE A C 1
ATOM 1052 O O . ILE A 1 162 ? 29.751 -8.934 95.083 1.00 28.30 141 ILE A O 1
ATOM 1057 N N . ARG A 1 163 ? 30.126 -8.139 92.965 1.00 30.35 142 ARG A N 1
ATOM 1058 C CA . ARG A 1 163 ? 31.498 -7.660 93.144 1.00 29.88 142 ARG A CA 1
ATOM 1059 C C . ARG A 1 163 ? 31.474 -6.161 93.199 1.00 28.59 142 ARG A C 1
ATOM 1060 O O . ARG A 1 163 ? 30.985 -5.477 92.288 1.00 29.05 142 ARG A O 1
ATOM 1068 N N . VAL A 1 164 ? 32.026 -5.641 94.287 1.00 26.85 143 VAL A N 1
ATOM 1069 C CA . VAL A 1 164 ? 31.855 -4.273 94.640 1.00 25.48 143 VAL A CA 1
ATOM 1070 C C . VAL A 1 164 ? 33.224 -3.674 94.736 1.00 25.08 143 VAL A C 1
ATOM 1071 O O . VAL A 1 164 ? 34.189 -4.335 95.107 1.00 25.77 143 VAL A O 1
ATOM 1075 N N . LYS A 1 165 ? 33.349 -2.409 94.393 1.00 24.35 144 LYS A N 1
ATOM 1076 C CA . LYS A 1 165 ? 34.620 -1.773 94.481 1.00 24.63 144 LYS A CA 1
ATOM 1077 C C . LYS A 1 165 ? 34.444 -0.498 95.332 1.00 22.93 144 LYS A C 1
ATOM 1078 O O . LYS A 1 165 ? 33.508 0.257 95.080 1.00 22.11 144 LYS A O 1
ATOM 1084 N N . THR A 1 166 ? 35.294 -0.275 96.344 1.00 22.07 145 THR A N 1
ATOM 1085 C CA . THR A 1 166 ? 35.309 1.058 97.067 1.00 21.52 145 THR A CA 1
ATOM 1086 C C . THR A 1 166 ? 35.653 2.224 96.162 1.00 21.57 145 THR A C 1
ATOM 1087 O O . THR A 1 166 ? 36.594 2.184 95.399 1.00 21.89 145 THR A O 1
ATOM 1091 N N . SER A 1 167 ? 34.908 3.322 96.284 1.00 21.05 146 SER A N 1
ATOM 1092 C CA . SER A 1 167 ? 34.972 4.387 95.361 1.00 20.29 146 SER A CA 1
ATOM 1093 C C . SER A 1 167 ? 36.052 5.341 95.837 1.00 19.54 146 SER A C 1
ATOM 1094 O O . SER A 1 167 ? 36.356 5.384 97.053 1.00 19.31 146 SER A O 1
ATOM 1097 N N . SER A 1 168 ? 36.647 6.056 94.884 1.00 18.58 147 SER A N 1
ATOM 1098 C CA . SER A 1 168 ? 37.552 7.154 95.190 1.00 17.55 147 SER A CA 1
ATOM 1099 C C . SER A 1 168 ? 36.844 8.467 95.381 1.00 17.39 147 SER A C 1
ATOM 1100 O O . SER A 1 168 ? 37.518 9.394 95.791 1.00 16.05 147 SER A O 1
ATOM 1103 N N . PHE A 1 169 ? 35.531 8.507 95.134 1.00 17.04 148 PHE A N 1
ATOM 1104 C CA . PHE A 1 169 ? 34.740 9.679 95.446 1.00 17.02 148 PHE A CA 1
ATOM 1105 C C . PHE A 1 169 ? 34.162 9.508 96.844 1.00 17.67 148 PHE A C 1
ATOM 1106 O O . PHE A 1 169 ? 33.776 8.405 97.230 1.00 17.17 148 PHE A O 1
ATOM 1114 N N . THR A 1 170 ? 34.071 10.642 97.555 1.00 17.51 149 THR A N 1
ATOM 1115 C CA . THR A 1 170 ? 33.593 10.688 98.951 1.00 18.35 149 THR A CA 1
ATOM 1116 C C . THR A 1 170 ? 32.097 10.956 99.029 1.00 18.83 149 THR A C 1
ATOM 1117 O O . THR A 1 170 ? 31.569 11.688 98.204 1.00 19.37 149 THR A O 1
ATOM 1121 N N . ARG A 1 171 ? 31.413 10.285 99.956 1.00 19.42 150 ARG A N 1
ATOM 1122 C CA . ARG A 1 171 ? 29.965 10.492 100.178 1.00 19.91 150 ARG A CA 1
ATOM 1123 C C . ARG A 1 171 ? 29.693 11.863 100.820 1.00 19.19 150 ARG A C 1
ATOM 1124 O O . ARG A 1 171 ? 30.524 12.452 101.467 1.00 17.59 150 ARG A O 1
ATOM 1132 N N . HIS A 1 172 ? 28.515 12.345 100.548 1.00 19.36 151 HIS A N 1
ATOM 1133 C CA . HIS A 1 172 ? 28.033 13.677 100.934 1.00 18.98 151 HIS A CA 1
ATOM 1134 C C . HIS A 1 172 ? 28.288 14.044 102.373 1.00 18.65 151 HIS A C 1
ATOM 1135 O O . HIS A 1 172 ? 28.212 13.222 103.244 1.00 17.52 151 HIS A O 1
ATOM 1142 N N . HIS A 1 173 ? 28.599 15.327 102.567 1.00 17.39 152 HIS A N 1
ATOM 1143 C CA . HIS A 1 173 ? 28.694 15.939 103.853 1.00 17.32 152 HIS A CA 1
ATOM 1144 C C . HIS A 1 173 ? 27.330 16.436 104.281 1.00 17.75 152 HIS A C 1
ATOM 1145 O O . HIS A 1 173 ? 26.615 17.139 103.518 1.00 18.71 152 HIS A O 1
ATOM 1152 N N . VAL A 1 174 ? 26.967 16.121 105.531 1.00 18.05 153 VAL A N 1
ATOM 1153 C CA . VAL A 1 174 ? 25.608 16.298 106.060 1.00 17.85 153 VAL A CA 1
ATOM 1154 C C . VAL A 1 174 ? 25.197 17.714 106.329 1.00 18.07 153 VAL A C 1
ATOM 1155 O O . VAL A 1 174 ? 24.023 17.985 106.616 1.00 18.38 153 VAL A O 1
ATOM 1159 N N . ASN A 1 175 ? 26.165 18.629 106.298 1.00 17.75 154 ASN A N 1
ATOM 1160 C CA . ASN A 1 175 ? 25.812 20.029 106.311 1.00 17.52 154 ASN A CA 1
ATOM 1161 C C . ASN A 1 175 ? 26.067 20.785 104.994 1.00 17.87 154 ASN A C 1
ATOM 1162 O O . ASN A 1 175 ? 25.897 22.037 104.954 1.00 17.69 154 ASN A O 1
ATOM 1167 N N . VAL A 1 176 ? 26.391 20.026 103.945 1.00 18.48 155 VAL A N 1
ATOM 1168 C CA . VAL A 1 176 ? 26.485 20.526 102.562 1.00 18.76 155 VAL A CA 1
ATOM 1169 C C . VAL A 1 176 ? 25.230 20.194 101.787 1.00 19.80 155 VAL A C 1
ATOM 1170 O O . VAL A 1 176 ? 24.595 21.061 101.224 1.00 20.74 155 VAL A O 1
ATOM 1174 N N . SER A 1 177 ? 24.869 18.932 101.846 1.00 20.91 156 SER A N 1
ATOM 1175 C CA . SER A 1 177 ? 23.696 18.319 101.275 1.00 22.46 156 SER A CA 1
ATOM 1176 C C . SER A 1 177 ? 22.783 17.803 102.414 1.00 21.85 156 SER A C 1
ATOM 1177 O O . SER A 1 177 ? 23.256 17.282 103.422 1.00 20.76 156 SER A O 1
ATOM 1180 N N . MET A 1 178 ? 21.475 17.983 102.232 1.00 22.16 157 MET A N 1
ATOM 1181 C CA . MET A 1 178 ? 20.480 17.580 103.197 1.00 22.53 157 MET A CA 1
ATOM 1182 C C . MET A 1 178 ? 20.213 16.120 102.835 1.00 22.70 157 MET A C 1
ATOM 1183 O O . MET A 1 178 ? 19.391 15.834 101.957 1.00 22.95 157 MET A O 1
ATOM 1188 N N . VAL A 1 179 ? 20.943 15.206 103.475 1.00 22.64 158 VAL A N 1
ATOM 1189 C CA . VAL A 1 179 ? 20.933 13.790 103.043 1.00 22.94 158 VAL A CA 1
ATOM 1190 C C . VAL A 1 179 ? 19.647 13.008 103.375 1.00 24.84 158 VAL A C 1
ATOM 1191 O O . VAL A 1 179 ? 19.483 11.879 102.914 1.00 24.83 158 VAL A O 1
ATOM 1195 N N . ARG A 1 180 ? 18.768 13.586 104.187 1.00 25.58 159 ARG A N 1
ATOM 1196 C CA . ARG A 1 180 ? 17.472 12.983 104.417 1.00 27.73 159 ARG A CA 1
ATOM 1197 C C . ARG A 1 180 ? 16.520 13.300 103.288 1.00 27.80 159 ARG A C 1
ATOM 1198 O O . ARG A 1 180 ? 15.551 12.556 103.131 1.00 29.21 159 ARG A O 1
ATOM 1206 N N . ALA A 1 181 ? 16.759 14.384 102.542 1.00 26.17 160 ALA A N 1
ATOM 1207 C CA . ALA A 1 181 ? 15.941 14.780 101.409 1.00 27.36 160 ALA A CA 1
ATOM 1208 C C . ALA A 1 181 ? 16.436 14.141 100.123 1.00 28.55 160 ALA A C 1
ATOM 1209 O O . ALA A 1 181 ? 17.638 14.158 99.795 1.00 27.76 160 ALA A O 1
ATOM 1211 N N . LYS A 1 182 ? 15.511 13.562 99.387 1.00 30.35 161 LYS A N 1
ATOM 1212 C CA . LYS A 1 182 ? 15.876 12.653 98.315 1.00 34.61 161 LYS A CA 1
ATOM 1213 C C . LYS A 1 182 ? 15.867 13.528 97.026 1.00 34.01 161 LYS A C 1
ATOM 1214 O O . LYS A 1 182 ? 14.804 13.606 96.385 1.00 39.83 161 LYS A O 1
ATOM 1220 N N . ALA A 1 183 ? 16.989 14.216 96.782 1.00 28.95 162 ALA A N 1
ATOM 1221 C CA . ALA A 1 183 ? 17.116 15.384 95.890 1.00 29.11 162 ALA A CA 1
ATOM 1222 C C . ALA A 1 183 ? 17.924 15.127 94.584 1.00 26.88 162 ALA A C 1
ATOM 1223 O O . ALA A 1 183 ? 18.972 14.484 94.624 1.00 24.34 162 ALA A O 1
ATOM 1225 N N . SER A 1 184 ? 17.461 15.691 93.463 1.00 26.76 163 SER A N 1
ATOM 1226 C CA . SER A 1 184 ? 18.108 15.483 92.155 1.00 26.19 163 SER A CA 1
ATOM 1227 C C . SER A 1 184 ? 19.600 15.710 92.182 1.00 24.05 163 SER A C 1
ATOM 1228 O O . SER A 1 184 ? 20.349 14.888 91.707 1.00 23.43 163 SER A O 1
ATOM 1231 N N . GLY A 1 185 ? 20.021 16.821 92.782 1.00 23.81 164 GLY A N 1
ATOM 1232 C CA . GLY A 1 185 ? 21.422 17.238 92.829 1.00 23.06 164 GLY A CA 1
ATOM 1233 C C . GLY A 1 185 ? 22.337 16.290 93.591 1.00 22.14 164 GLY A C 1
ATOM 1234 O O . GLY A 1 185 ? 23.532 16.174 93.289 1.00 21.64 164 GLY A O 1
ATOM 1235 N N A TRP A 1 186 ? 21.746 15.610 94.563 0.50 23.22 165 TRP A N 1
ATOM 1236 N N B TRP A 1 186 ? 21.780 15.571 94.570 0.50 21.24 165 TRP A N 1
ATOM 1237 C CA A TRP A 1 186 ? 22.415 14.585 95.362 0.50 23.40 165 TRP A CA 1
ATOM 1238 C CA B TRP A 1 186 ? 22.558 14.554 95.322 0.50 20.16 165 TRP A CA 1
ATOM 1239 C C A TRP A 1 186 ? 22.996 13.457 94.529 0.50 22.35 165 TRP A C 1
ATOM 1240 C C B TRP A 1 186 ? 23.109 13.475 94.454 0.50 20.69 165 TRP A C 1
ATOM 1241 O O A TRP A 1 186 ? 23.945 12.821 94.978 0.50 22.35 165 TRP A O 1
ATOM 1242 O O B TRP A 1 186 ? 24.134 12.882 94.794 0.50 20.97 165 TRP A O 1
ATOM 1263 N N . TYR A 1 187 ? 22.454 13.211 93.319 1.00 21.59 166 TYR A N 1
ATOM 1264 C CA . TYR A 1 187 ? 22.825 12.054 92.493 1.00 21.58 166 TYR A CA 1
ATOM 1265 C C . TYR A 1 187 ? 24.023 12.214 91.566 1.00 20.06 166 TYR A C 1
ATOM 1266 O O . TYR A 1 187 ? 24.508 11.226 91.065 1.00 19.16 166 TYR A O 1
ATOM 1275 N N . VAL A 1 188 ? 24.563 13.418 91.406 1.00 18.38 167 VAL A N 1
ATOM 1276 C CA . VAL A 1 188 ? 25.791 13.589 90.639 1.00 18.28 167 VAL A CA 1
ATOM 1277 C C . VAL A 1 188 ? 26.887 12.706 91.255 1.00 18.44 167 VAL A C 1
ATOM 1278 O O . VAL A 1 188 ? 27.562 11.911 90.554 1.00 18.33 167 VAL A O 1
ATOM 1282 N N . ASN A 1 189 ? 26.948 12.721 92.588 1.00 18.61 168 ASN A N 1
ATOM 1283 C CA . ASN A 1 189 ? 27.986 12.015 93.321 1.00 19.02 168 ASN A CA 1
ATOM 1284 C C . ASN A 1 189 ? 27.786 10.532 93.088 1.00 19.10 168 ASN A C 1
ATOM 1285 O O . ASN A 1 189 ? 28.760 9.769 92.847 1.00 19.52 168 ASN A O 1
ATOM 1290 N N . SER A 1 190 ? 26.524 10.105 93.076 1.00 19.44 169 SER A N 1
ATOM 1291 C CA . SER A 1 190 ? 26.241 8.640 92.849 1.00 19.23 169 SER A CA 1
ATOM 1292 C C . SER A 1 190 ? 26.608 8.192 91.426 1.00 19.30 169 SER A C 1
ATOM 1293 O O . SER A 1 190 ? 27.086 7.055 91.200 1.00 19.29 169 SER A O 1
ATOM 1296 N N . ILE A 1 191 ? 26.346 9.054 90.442 1.00 18.84 170 ILE A N 1
ATOM 1297 C CA . ILE A 1 191 ? 26.684 8.710 89.019 1.00 19.10 170 ILE A CA 1
ATOM 1298 C C . ILE A 1 191 ? 28.209 8.532 88.862 1.00 18.62 170 ILE A C 1
ATOM 1299 O O . ILE A 1 191 ? 28.686 7.561 88.299 1.00 18.20 170 ILE A O 1
ATOM 1304 N N . LEU A 1 192 ? 28.947 9.485 89.422 1.00 18.16 171 LEU A N 1
ATOM 1305 C CA . LEU A 1 192 ? 30.402 9.477 89.339 1.00 18.32 171 LEU A CA 1
ATOM 1306 C C . LEU A 1 192 ? 30.920 8.274 89.995 1.00 18.52 171 LEU A C 1
ATOM 1307 O O . LEU A 1 192 ? 31.786 7.588 89.437 1.00 20.33 171 LEU A O 1
ATOM 1312 N N . ALA A 1 193 ? 30.453 7.983 91.194 1.00 18.86 172 ALA A N 1
ATOM 1313 C CA . ALA A 1 193 ? 30.935 6.693 91.825 1.00 19.01 172 ALA A CA 1
ATOM 1314 C C . ALA A 1 193 ? 30.503 5.415 91.059 1.00 21.12 172 ALA A C 1
ATOM 1315 O O . ALA A 1 193 ? 31.266 4.415 90.937 1.00 21.71 172 ALA A O 1
ATOM 1317 N N . ASN A 1 194 ? 29.293 5.365 90.554 1.00 22.28 173 ASN A N 1
ATOM 1318 C CA . ASN A 1 194 ? 28.846 4.126 89.892 1.00 24.09 173 ASN A CA 1
ATOM 1319 C C . ASN A 1 194 ? 29.606 3.971 88.536 1.00 24.59 173 ASN A C 1
ATOM 1320 O O . ASN A 1 194 ? 29.941 2.873 88.145 1.00 24.74 173 ASN A O 1
ATOM 1325 N N . GLN A 1 195 ? 29.868 5.086 87.854 1.00 25.02 174 GLN A N 1
ATOM 1326 C CA . GLN A 1 195 ? 30.624 5.063 86.586 1.00 26.23 174 GLN A CA 1
ATOM 1327 C C . GLN A 1 195 ? 32.070 4.554 86.788 1.00 25.27 174 GLN A C 1
ATOM 1328 O O . GLN A 1 195 ? 32.585 3.743 86.001 1.00 26.03 174 GLN A O 1
ATOM 1334 N N . GLU A 1 196 ? 32.688 4.960 87.887 1.00 23.92 175 GLU A N 1
ATOM 1335 C CA . GLU A 1 196 ? 34.028 4.485 88.211 1.00 22.91 175 GLU A CA 1
ATOM 1336 C C . GLU A 1 196 ? 34.070 2.974 88.416 1.00 22.46 175 GLU A C 1
ATOM 1337 O O . GLU A 1 196 ? 34.987 2.334 87.914 1.00 21.27 175 GLU A O 1
ATOM 1343 N N . ALA A 1 197 ? 33.149 2.459 89.205 1.00 22.01 176 ALA A N 1
ATOM 1344 C CA . ALA A 1 197 ? 33.151 1.024 89.461 1.00 23.11 176 ALA A CA 1
ATOM 1345 C C . ALA A 1 197 ? 32.919 0.212 88.199 1.00 23.96 176 ALA A C 1
ATOM 1346 O O . ALA A 1 197 ? 33.515 -0.928 88.002 1.00 24.91 176 ALA A O 1
ATOM 1348 N N . THR A 1 198 ? 31.914 0.662 87.429 1.00 24.72 177 THR A N 1
ATOM 1349 C CA . THR A 1 198 ? 31.478 -0.104 86.236 1.00 25.90 177 THR A CA 1
ATOM 1350 C C . THR A 1 198 ? 32.531 -0.026 85.106 1.00 25.62 177 THR A C 1
ATOM 1351 O O . THR A 1 198 ? 32.827 -1.026 84.455 1.00 26.02 177 THR A O 1
ATOM 1355 N N . ALA A 1 199 ? 33.222 1.085 85.010 1.00 25.20 178 ALA A N 1
ATOM 1356 C CA . ALA A 1 199 ? 34.299 1.253 84.023 1.00 26.14 178 ALA A CA 1
ATOM 1357 C C . ALA A 1 199 ? 35.385 0.194 84.231 1.00 27.48 178 ALA A C 1
ATOM 1358 O O . ALA A 1 199 ? 35.908 -0.381 83.260 1.00 27.40 178 ALA A O 1
ATOM 1360 N N . ASP A 1 200 ? 35.650 -0.167 85.490 1.00 27.57 179 ASP A N 1
ATOM 1361 C CA . ASP A 1 200 ? 36.693 -1.152 85.786 1.00 27.79 179 ASP A CA 1
ATOM 1362 C C . ASP A 1 200 ? 36.133 -2.557 85.989 1.00 28.25 179 ASP A C 1
ATOM 1363 O O . ASP A 1 200 ? 36.789 -3.422 86.533 1.00 28.60 179 ASP A O 1
ATOM 1368 N N . GLY A 1 201 ? 34.909 -2.782 85.539 1.00 27.93 180 GLY A N 1
ATOM 1369 C CA . GLY A 1 201 ? 34.351 -4.104 85.547 1.00 27.65 180 GLY A CA 1
ATOM 1370 C C . GLY A 1 201 ? 33.685 -4.625 86.808 1.00 27.83 180 GLY A C 1
ATOM 1371 O O . GLY A 1 201 ? 33.305 -5.813 86.854 1.00 26.75 180 GLY A O 1
ATOM 1372 N N . TYR A 1 202 ? 33.454 -3.764 87.781 1.00 26.17 181 TYR A N 1
ATOM 1373 C CA . TYR A 1 202 ? 32.726 -4.141 88.975 1.00 26.86 181 TYR A CA 1
ATOM 1374 C C . TYR A 1 202 ? 31.230 -3.929 88.823 1.00 27.03 181 TYR A C 1
ATOM 1375 O O . TYR A 1 202 ? 30.784 -3.169 87.980 1.00 27.44 181 TYR A O 1
ATOM 1384 N N . ASP A 1 203 ? 30.465 -4.578 89.676 1.00 27.00 182 ASP A N 1
ATOM 1385 C CA . ASP A 1 203 ? 29.024 -4.463 89.632 1.00 27.92 182 ASP A CA 1
ATOM 1386 C C . ASP A 1 203 ? 28.459 -3.169 90.237 1.00 26.81 182 ASP A C 1
ATOM 1387 O O . ASP A 1 203 ? 27.483 -2.662 89.727 1.00 25.84 182 ASP A O 1
ATOM 1392 N N . GLU A 1 204 ? 29.067 -2.678 91.312 1.00 26.32 183 GLU A N 1
ATOM 1393 C CA . GLU A 1 204 ? 28.607 -1.478 92.054 1.00 26.50 183 GLU A CA 1
ATOM 1394 C C . GLU A 1 204 ? 29.756 -0.852 92.810 1.00 24.32 183 GLU A C 1
ATOM 1395 O O . GLU A 1 204 ? 30.784 -1.483 93.027 1.00 24.13 183 GLU A O 1
ATOM 1401 N N . ALA A 1 205 ? 29.532 0.363 93.283 1.00 22.84 184 ALA A N 1
ATOM 1402 C CA . ALA A 1 205 ? 30.479 1.113 94.093 1.00 22.34 184 ALA A CA 1
ATOM 1403 C C . ALA A 1 205 ? 30.050 1.118 95.586 1.00 22.52 184 ALA A C 1
ATOM 1404 O O . ALA A 1 205 ? 28.851 1.018 95.885 1.00 23.78 184 ALA A O 1
ATOM 1406 N N . LEU A 1 206 ? 31.007 1.286 96.489 1.00 21.57 185 LEU A N 1
ATOM 1407 C CA . LEU A 1 206 ? 30.740 1.474 97.931 1.00 21.40 185 LEU A CA 1
ATOM 1408 C C . LEU A 1 206 ? 31.465 2.765 98.273 1.00 20.41 185 LEU A C 1
ATOM 1409 O O . LEU A 1 206 ? 32.675 2.909 97.958 1.00 20.92 185 LEU A O 1
ATOM 1414 N N . LEU A 1 207 ? 30.748 3.744 98.816 1.00 19.01 186 LEU A N 1
ATOM 1415 C CA . LEU A 1 207 ? 31.383 4.992 99.176 1.00 18.63 186 LEU A CA 1
ATOM 1416 C C . LEU A 1 207 ? 31.646 5.102 100.671 1.00 18.34 186 LEU A C 1
ATOM 1417 O O . LEU A 1 207 ? 30.837 4.621 101.501 1.00 18.81 186 LEU A O 1
ATOM 1422 N N . LEU A 1 208 ? 32.746 5.793 100.968 1.00 17.07 187 LEU A N 1
ATOM 1423 C CA . LEU A 1 208 ? 33.160 6.120 102.307 1.00 16.60 187 LEU A CA 1
ATOM 1424 C C . LEU A 1 208 ? 32.746 7.546 102.561 1.00 16.37 187 LEU A C 1
ATOM 1425 O O . LEU A 1 208 ? 32.606 8.341 101.604 1.00 15.85 187 LEU A O 1
ATOM 1430 N N . ASP A 1 209 ? 32.511 7.848 103.847 1.00 16.41 188 ASP A N 1
ATOM 1431 C CA . ASP A 1 209 ? 32.164 9.195 104.240 1.00 16.58 188 ASP A CA 1
ATOM 1432 C C . ASP A 1 209 ? 33.383 10.040 104.411 1.00 16.27 188 ASP A C 1
ATOM 1433 O O . ASP A 1 209 ? 34.498 9.598 104.227 1.00 16.27 188 ASP A O 1
ATOM 1438 N N . VAL A 1 210 ? 33.193 11.328 104.686 1.00 16.09 189 VAL A N 1
ATOM 1439 C CA . VAL A 1 210 ? 34.321 12.186 104.815 1.00 16.35 189 VAL A CA 1
ATOM 1440 C C . VAL A 1 210 ? 35.378 11.858 105.897 1.00 16.98 189 VAL A C 1
ATOM 1441 O O . VAL A 1 210 ? 36.471 12.432 105.837 1.00 16.08 189 VAL A O 1
ATOM 1445 N N . ASP A 1 211 ? 35.102 10.886 106.796 1.00 17.10 190 ASP A N 1
ATOM 1446 C CA . ASP A 1 211 ? 36.008 10.518 107.831 1.00 17.74 190 ASP A CA 1
ATOM 1447 C C . ASP A 1 211 ? 36.614 9.135 107.503 1.00 17.96 190 ASP A C 1
ATOM 1448 O O . ASP A 1 211 ? 37.407 8.638 108.250 1.00 18.22 190 ASP A O 1
ATOM 1453 N N . GLY A 1 212 ? 36.249 8.550 106.370 1.00 17.37 191 GLY A N 1
ATOM 1454 C CA . GLY A 1 212 ? 36.869 7.333 105.891 1.00 17.46 191 GLY A CA 1
ATOM 1455 C C . GLY A 1 212 ? 36.143 6.069 106.291 1.00 17.71 191 GLY A C 1
ATOM 1456 O O . GLY A 1 212 ? 36.633 4.927 106.074 1.00 18.23 191 GLY A O 1
ATOM 1457 N N . TYR A 1 213 ? 34.959 6.217 106.918 1.00 17.80 192 TYR A N 1
ATOM 1458 C CA . TYR A 1 213 ? 34.147 5.028 107.234 1.00 18.20 192 TYR A CA 1
ATOM 1459 C C . TYR A 1 213 ? 33.166 4.689 106.110 1.00 18.00 192 TYR A C 1
ATOM 1460 O O . TYR A 1 213 ? 32.777 5.491 105.311 1.00 16.80 192 TYR A O 1
ATOM 1469 N N . VAL A 1 214 ? 32.749 3.438 106.045 1.00 18.98 193 VAL A N 1
ATOM 1470 C CA . VAL A 1 214 ? 31.812 3.029 105.072 1.00 19.67 193 VAL A CA 1
ATOM 1471 C C . VAL A 1 214 ? 30.459 3.717 105.274 1.00 20.44 193 VAL A C 1
ATOM 1472 O O . VAL A 1 214 ? 29.932 3.790 106.397 1.00 20.61 193 VAL A O 1
ATOM 1476 N N . SER A 1 215 ? 29.901 4.221 104.181 1.00 20.67 194 SER A N 1
ATOM 1477 C CA . SER A 1 215 ? 28.624 4.920 104.262 1.00 22.32 194 SER A CA 1
ATOM 1478 C C . SER A 1 215 ? 27.507 4.143 103.592 1.00 23.41 194 SER A C 1
ATOM 1479 O O . SER A 1 215 ? 26.588 3.643 104.281 1.00 24.47 194 SER A O 1
ATOM 1482 N N . GLU A 1 216 ? 27.624 3.956 102.279 1.00 24.34 195 GLU A N 1
ATOM 1483 C CA . GLU A 1 216 ? 26.597 3.281 101.503 1.00 26.15 195 GLU A CA 1
ATOM 1484 C C . GLU A 1 216 ? 27.063 3.058 100.073 1.00 26.34 195 GLU A C 1
ATOM 1485 O O . GLU A 1 216 ? 28.086 3.615 99.658 1.00 24.49 195 GLU A O 1
ATOM 1491 N N . GLY A 1 217 ? 26.273 2.283 99.333 1.00 27.26 196 GLY A N 1
ATOM 1492 C CA . GLY A 1 217 ? 26.420 2.122 97.889 1.00 27.40 196 GLY A CA 1
ATOM 1493 C C . GLY A 1 217 ? 25.905 3.363 97.216 1.00 28.04 196 GLY A C 1
ATOM 1494 O O . GLY A 1 217 ? 25.337 4.203 97.862 1.00 28.26 196 GLY A O 1
ATOM 1495 N N . SER A 1 218 ? 26.079 3.489 95.903 1.00 29.38 197 SER A N 1
ATOM 1496 C CA . SER A 1 218 ? 25.620 4.664 95.186 1.00 28.28 197 SER A CA 1
ATOM 1497 C C . SER A 1 218 ? 24.106 4.779 95.103 1.00 28.79 197 SER A C 1
ATOM 1498 O O . SER A 1 218 ? 23.596 5.875 94.989 1.00 32.02 197 SER A O 1
ATOM 1501 N N . GLY A 1 219 ? 23.367 3.682 95.230 1.00 29.75 198 GLY A N 1
ATOM 1502 C CA . GLY A 1 219 ? 21.893 3.785 95.360 1.00 30.71 198 GLY A CA 1
ATOM 1503 C C . GLY A 1 219 ? 21.281 2.790 96.359 1.00 31.69 198 GLY A C 1
ATOM 1504 O O . GLY A 1 219 ? 20.139 2.380 96.199 1.00 33.65 198 GLY A O 1
ATOM 1505 N N . GLU A 1 220 ? 22.067 2.377 97.358 1.00 30.06 199 GLU A N 1
ATOM 1506 C CA . GLU A 1 220 ? 21.719 1.271 98.243 1.00 31.21 199 GLU A CA 1
ATOM 1507 C C . GLU A 1 220 ? 22.302 1.534 99.640 1.00 29.42 199 GLU A C 1
ATOM 1508 O O . GLU A 1 220 ? 23.361 2.207 99.786 1.00 26.91 199 GLU A O 1
ATOM 1514 N N . ASN A 1 221 ? 21.626 1.015 100.665 1.00 26.88 200 ASN A N 1
ATOM 1515 C CA . ASN A 1 221 ? 22.240 0.968 101.985 1.00 26.22 200 ASN A CA 1
ATOM 1516 C C . ASN A 1 221 ? 23.063 -0.298 102.136 1.00 25.36 200 ASN A C 1
ATOM 1517 O O . ASN A 1 221 ? 22.803 -1.309 101.419 1.00 25.38 200 ASN A O 1
ATOM 1522 N N . PHE A 1 222 ? 24.034 -0.228 103.050 1.00 24.11 201 PHE A N 1
ATOM 1523 C CA . PHE A 1 222 ? 25.007 -1.304 103.300 1.00 23.70 201 PHE A CA 1
ATOM 1524 C C . PHE A 1 222 ? 24.843 -1.966 104.668 1.00 23.44 201 PHE A C 1
ATOM 1525 O O . PHE A 1 222 ? 24.703 -1.305 105.679 1.00 22.67 201 PHE A O 1
ATOM 1533 N N . PHE A 1 223 ? 24.845 -3.305 104.674 1.00 23.78 202 PHE A N 1
ATOM 1534 C CA . PHE A 1 223 ? 24.852 -4.084 105.870 1.00 24.69 202 PHE A CA 1
ATOM 1535 C C . PHE A 1 223 ? 26.007 -5.094 105.856 1.00 24.59 202 PHE A C 1
ATOM 1536 O O . PHE A 1 223 ? 26.430 -5.614 104.813 1.00 23.95 202 PHE A O 1
ATOM 1544 N N . LEU A 1 224 ? 26.501 -5.380 107.040 1.00 25.09 203 LEU A N 1
ATOM 1545 C CA . LEU A 1 224 ? 27.380 -6.556 107.243 1.00 26.41 203 LEU A CA 1
ATOM 1546 C C . LEU A 1 224 ? 26.948 -7.436 108.392 1.00 27.64 203 LEU A C 1
ATOM 1547 O O . LEU A 1 224 ? 26.350 -6.958 109.352 1.00 27.54 203 LEU A O 1
ATOM 1552 N N . VAL A 1 225 ? 27.256 -8.742 108.308 1.00 29.09 204 VAL A N 1
ATOM 1553 C CA . VAL A 1 225 ? 26.954 -9.685 109.352 1.00 30.84 204 VAL A CA 1
ATOM 1554 C C . VAL A 1 225 ? 28.262 -10.205 109.950 1.00 32.73 204 VAL A C 1
ATOM 1555 O O . VAL A 1 225 ? 29.192 -10.528 109.226 1.00 33.13 204 VAL A O 1
ATOM 1559 N N . ASN A 1 226 ? 28.360 -10.218 111.271 1.00 34.37 205 ASN A N 1
ATOM 1560 C CA . ASN A 1 226 ? 29.514 -10.772 111.914 1.00 37.30 205 ASN A CA 1
ATOM 1561 C C . ASN A 1 226 ? 29.118 -11.404 113.234 1.00 39.44 205 ASN A C 1
ATOM 1562 O O . ASN A 1 226 ? 28.435 -10.778 114.055 1.00 38.61 205 ASN A O 1
ATOM 1567 N N . ARG A 1 227 ? 29.561 -12.648 113.400 1.00 42.61 206 ARG A N 1
ATOM 1568 C CA . ARG A 1 227 ? 29.208 -13.499 114.532 1.00 45.50 206 ARG A CA 1
ATOM 1569 C C . ARG A 1 227 ? 27.724 -13.365 114.852 1.00 43.78 206 ARG A C 1
ATOM 1570 O O . ARG A 1 227 ? 27.353 -13.017 115.979 1.00 43.60 206 ARG A O 1
ATOM 1578 N N . GLY A 1 228 ? 26.894 -13.604 113.839 1.00 41.96 207 GLY A N 1
ATOM 1579 C CA . GLY A 1 228 ? 25.434 -13.705 114.018 1.00 41.15 207 GLY A CA 1
ATOM 1580 C C . GLY A 1 228 ? 24.730 -12.390 114.348 1.00 39.25 207 GLY A C 1
ATOM 1581 O O . GLY A 1 228 ? 23.553 -12.381 114.662 1.00 38.33 207 GLY A O 1
ATOM 1582 N N . LYS A 1 229 ? 25.467 -11.284 114.321 1.00 37.88 208 LYS A N 1
ATOM 1583 C CA . LYS A 1 229 ? 24.916 -9.935 114.540 1.00 36.80 208 LYS A CA 1
ATOM 1584 C C . LYS A 1 229 ? 24.912 -9.180 113.236 1.00 34.64 208 LYS A C 1
ATOM 1585 O O . LYS A 1 229 ? 25.729 -9.463 112.349 1.00 34.66 208 LYS A O 1
ATOM 1591 N N . LEU A 1 230 ? 24.016 -8.199 113.121 1.00 33.29 209 LEU A N 1
ATOM 1592 C CA . LEU A 1 230 ? 23.826 -7.440 111.887 1.00 31.71 209 LEU A CA 1
ATOM 1593 C C . LEU A 1 230 ? 24.277 -6.030 112.164 1.00 30.48 209 LEU A C 1
ATOM 1594 O O . LEU A 1 230 ? 23.854 -5.450 113.155 1.00 31.02 209 LEU A O 1
ATOM 1599 N N . TYR A 1 231 ? 25.156 -5.505 111.329 1.00 29.19 210 TYR A N 1
ATOM 1600 C CA . TYR A 1 231 ? 25.712 -4.148 111.539 1.00 29.18 210 TYR A CA 1
ATOM 1601 C C . TYR A 1 231 ? 25.424 -3.263 110.346 1.00 27.95 210 TYR A C 1
ATOM 1602 O O . TYR A 1 231 ? 25.399 -3.716 109.210 1.00 28.32 210 TYR A O 1
ATOM 1611 N N . THR A 1 232 ? 25.201 -1.991 110.588 1.00 29.26 211 THR A N 1
ATOM 1612 C CA . THR A 1 232 ? 24.965 -1.063 109.489 1.00 28.44 211 THR A CA 1
ATOM 1613 C C . THR A 1 232 ? 25.488 0.290 109.914 1.00 28.70 211 THR A C 1
ATOM 1614 O O . THR A 1 232 ? 25.556 0.579 111.100 1.00 29.87 211 THR A O 1
ATOM 1618 N N . PRO A 1 233 ? 25.933 1.112 108.950 1.00 27.64 212 PRO A N 1
ATOM 1619 C CA . PRO A 1 233 ? 26.429 2.408 109.322 1.00 29.34 212 PRO A CA 1
ATOM 1620 C C . PRO A 1 233 ? 25.338 3.201 109.986 1.00 31.61 212 PRO A C 1
ATOM 1621 O O . PRO A 1 233 ? 24.147 3.032 109.646 1.00 29.89 212 PRO A O 1
ATOM 1625 N N . ASP A 1 234 ? 25.695 4.082 110.918 1.00 34.40 213 ASP A N 1
ATOM 1626 C CA . ASP A 1 234 ? 24.644 4.722 111.643 1.00 39.68 213 ASP A CA 1
ATOM 1627 C C . ASP A 1 234 ? 23.946 5.565 110.571 1.00 43.66 213 ASP A C 1
ATOM 1628 O O . ASP A 1 234 ? 24.461 5.708 109.457 1.00 46.84 213 ASP A O 1
ATOM 1633 N N . LEU A 1 235 ? 22.762 6.058 110.884 1.00 48.97 214 LEU A N 1
ATOM 1634 C CA . LEU A 1 235 ? 22.010 6.958 110.018 1.00 51.52 214 LEU A CA 1
ATOM 1635 C C . LEU A 1 235 ? 22.666 8.335 110.123 1.00 54.33 214 LEU A C 1
ATOM 1636 O O . LEU A 1 235 ? 22.164 9.241 110.809 1.00 63.54 214 LEU A O 1
ATOM 1641 N N . ALA A 1 236 ? 23.821 8.456 109.477 1.00 54.49 215 ALA A N 1
ATOM 1642 C CA . ALA A 1 236 ? 24.699 9.630 109.555 1.00 56.20 215 ALA A CA 1
ATOM 1643 C C . ALA A 1 236 ? 24.720 10.267 108.174 1.00 56.54 215 ALA A C 1
ATOM 1644 O O . ALA A 1 236 ? 23.810 11.017 107.845 1.00 55.57 215 ALA A O 1
ATOM 1646 N N . SER A 1 237 ? 25.703 9.909 107.342 1.00 58.69 216 SER A N 1
ATOM 1647 C CA . SER A 1 237 ? 25.841 10.451 105.950 1.00 60.92 216 SER A CA 1
ATOM 1648 C C . SER A 1 237 ? 24.912 9.782 104.878 1.00 62.41 216 SER A C 1
ATOM 1649 O O . SER A 1 237 ? 24.798 10.283 103.726 1.00 65.79 216 SER A O 1
ATOM 1652 N N . CYS A 1 238 ? 24.286 8.657 105.253 1.00 59.30 217 CYS A N 1
ATOM 1653 C CA . CYS A 1 238 ? 23.567 7.792 104.302 1.00 55.33 217 CYS A CA 1
ATOM 1654 C C . CYS A 1 238 ? 22.071 8.153 104.228 1.00 52.79 217 CYS A C 1
ATOM 1655 O O . CYS A 1 238 ? 21.585 8.920 105.052 1.00 52.92 217 CYS A O 1
ATOM 1658 N N . LEU A 1 239 ? 21.358 7.654 103.215 1.00 53.25 218 LEU A N 1
ATOM 1659 C CA . LEU A 1 239 ? 19.915 7.914 103.112 1.00 54.51 218 LEU A CA 1
ATOM 1660 C C . LEU A 1 239 ? 19.165 7.144 104.212 1.00 50.64 218 LEU A C 1
ATOM 1661 O O . LEU A 1 239 ? 19.616 6.050 104.603 1.00 44.58 218 LEU A O 1
ATOM 1666 N N . ASP A 1 240 ? 18.048 7.715 104.705 1.00 47.55 219 ASP A N 1
ATOM 1667 C CA . ASP A 1 240 ? 17.114 6.971 105.602 1.00 47.53 219 ASP A CA 1
ATOM 1668 C C . ASP A 1 240 ? 16.186 5.983 104.809 1.00 44.40 219 ASP A C 1
ATOM 1669 O O . ASP A 1 240 ? 15.024 6.277 104.553 1.00 42.88 219 ASP A O 1
ATOM 1674 N N . GLY A 1 241 ? 16.716 4.815 104.449 1.00 41.15 220 GLY A N 1
ATOM 1675 C CA . GLY A 1 241 ? 16.095 3.947 103.441 1.00 40.23 220 GLY A CA 1
ATOM 1676 C C . GLY A 1 241 ? 14.923 3.110 103.953 1.00 39.38 220 GLY A C 1
ATOM 1677 O O . GLY A 1 241 ? 15.010 2.547 105.042 1.00 36.67 220 GLY A O 1
ATOM 1678 N N . ILE A 1 242 ? 13.849 3.040 103.156 1.00 38.10 221 ILE A N 1
ATOM 1679 C CA . ILE A 1 242 ? 12.663 2.244 103.488 1.00 38.90 221 ILE A CA 1
ATOM 1680 C C . ILE A 1 242 ? 12.966 0.759 103.465 1.00 37.11 221 ILE A C 1
ATOM 1681 O O . ILE A 1 242 ? 12.408 -0.003 104.291 1.00 37.67 221 ILE A O 1
ATOM 1686 N N . THR A 1 243 ? 13.800 0.322 102.515 1.00 35.08 222 THR A N 1
ATOM 1687 C CA . THR A 1 243 ? 14.178 -1.107 102.455 1.00 34.08 222 THR A CA 1
ATOM 1688 C C . THR A 1 243 ? 15.060 -1.465 103.666 1.00 32.86 222 THR A C 1
ATOM 1689 O O . THR A 1 243 ? 14.954 -2.557 104.269 1.00 32.72 222 THR A O 1
ATOM 1693 N N . ARG A 1 244 ? 15.907 -0.515 104.023 1.00 32.02 223 ARG A N 1
ATOM 1694 C CA . ARG A 1 244 ? 16.739 -0.620 105.206 1.00 33.03 223 ARG A CA 1
ATOM 1695 C C . ARG A 1 244 ? 15.866 -0.792 106.437 1.00 31.47 223 ARG A C 1
ATOM 1696 O O . ARG A 1 244 ? 16.142 -1.642 107.269 1.00 32.39 223 ARG A O 1
ATOM 1704 N N . ASP A 1 245 ? 14.839 0.025 106.553 1.00 30.76 224 ASP A N 1
ATOM 1705 C CA . ASP A 1 245 ? 13.929 -0.030 107.686 1.00 31.40 224 ASP A CA 1
ATOM 1706 C C . ASP A 1 245 ? 13.242 -1.363 107.700 1.00 31.00 224 ASP A C 1
ATOM 1707 O O . ASP A 1 245 ? 13.164 -2.040 108.761 1.00 31.70 224 ASP A O 1
ATOM 1712 N N . THR A 1 246 ? 12.754 -1.761 106.535 1.00 30.54 225 THR A N 1
ATOM 1713 C CA . THR A 1 246 ? 12.109 -3.100 106.388 1.00 30.88 225 THR A CA 1
ATOM 1714 C C . THR A 1 246 ? 13.030 -4.224 106.870 1.00 30.71 225 THR A C 1
ATOM 1715 O O . THR A 1 246 ? 12.634 -5.061 107.708 1.00 32.81 225 THR A O 1
ATOM 1719 N N . VAL A 1 247 ? 14.256 -4.264 106.358 1.00 29.74 226 VAL A N 1
ATOM 1720 C CA . VAL A 1 247 ? 15.173 -5.352 106.701 1.00 29.32 226 VAL A CA 1
ATOM 1721 C C . VAL A 1 247 ? 15.543 -5.318 108.184 1.00 29.55 226 VAL A C 1
ATOM 1722 O O . VAL A 1 247 ? 15.615 -6.347 108.819 1.00 30.20 226 VAL A O 1
ATOM 1726 N N . ILE A 1 248 ? 15.797 -4.135 108.744 1.00 28.36 227 ILE A N 1
ATOM 1727 C CA . ILE A 1 248 ? 16.032 -4.080 110.182 1.00 28.36 227 ILE A CA 1
ATOM 1728 C C . ILE A 1 248 ? 14.848 -4.620 111.024 1.00 29.64 227 ILE A C 1
ATOM 1729 O O . ILE A 1 248 ? 15.051 -5.304 112.030 1.00 30.36 227 ILE A O 1
ATOM 1734 N N . THR A 1 249 ? 13.611 -4.327 110.637 1.00 30.31 228 THR A N 1
ATOM 1735 C CA . THR A 1 249 ? 12.482 -4.839 111.375 1.00 31.44 228 THR A CA 1
ATOM 1736 C C . THR A 1 249 ? 12.421 -6.345 111.275 1.00 31.92 228 THR A C 1
ATOM 1737 O O . THR A 1 249 ? 12.197 -7.011 112.271 1.00 32.72 228 THR A O 1
ATOM 1741 N N . LEU A 1 250 ? 12.627 -6.885 110.079 1.00 31.35 229 LEU A N 1
ATOM 1742 C CA . LEU A 1 250 ? 12.600 -8.357 109.918 1.00 32.27 229 LEU A CA 1
ATOM 1743 C C . LEU A 1 250 ? 13.735 -9.024 110.722 1.00 32.12 229 LEU A C 1
ATOM 1744 O O . LEU A 1 250 ? 13.562 -10.111 111.285 1.00 33.08 229 LEU A O 1
ATOM 1749 N N . ALA A 1 251 ? 14.914 -8.403 110.732 1.00 32.75 230 ALA A N 1
ATOM 1750 C CA . ALA A 1 251 ? 16.078 -8.918 111.508 1.00 33.21 230 ALA A CA 1
ATOM 1751 C C . ALA A 1 251 ? 15.720 -9.027 112.968 1.00 34.49 230 ALA A C 1
ATOM 1752 O O . ALA A 1 251 ? 15.884 -10.087 113.601 1.00 36.60 230 ALA A O 1
ATOM 1754 N N . LYS A 1 252 ? 15.180 -7.939 113.510 1.00 34.95 231 LYS A N 1
ATOM 1755 C CA . LYS A 1 252 ? 14.777 -7.922 114.924 1.00 36.95 231 LYS A CA 1
ATOM 1756 C C . LYS A 1 252 ? 13.660 -8.976 115.137 1.00 38.82 231 LYS A C 1
ATOM 1757 O O . LYS A 1 252 ? 13.610 -9.631 116.143 1.00 40.13 231 LYS A O 1
ATOM 1763 N N . GLU A 1 253 ? 12.769 -9.156 114.176 1.00 39.13 232 GLU A N 1
ATOM 1764 C CA . GLU A 1 253 ? 11.718 -10.184 114.357 1.00 41.50 232 GLU A CA 1
ATOM 1765 C C . GLU A 1 253 ? 12.290 -11.588 114.289 1.00 41.86 232 GLU A C 1
ATOM 1766 O O . GLU A 1 253 ? 11.673 -12.556 114.792 1.00 44.53 232 GLU A O 1
ATOM 1772 N N . ALA A 1 254 ? 13.439 -11.725 113.649 1.00 39.89 233 ALA A N 1
ATOM 1773 C CA . ALA A 1 254 ? 14.218 -12.958 113.694 1.00 41.24 233 ALA A CA 1
ATOM 1774 C C . ALA A 1 254 ? 15.164 -13.090 114.916 1.00 41.84 233 ALA A C 1
ATOM 1775 O O . ALA A 1 254 ? 16.026 -13.979 114.923 1.00 42.74 233 ALA A O 1
ATOM 1777 N N . GLY A 1 255 ? 15.040 -12.224 115.930 1.00 41.63 234 GLY A N 1
ATOM 1778 C CA . GLY A 1 255 ? 15.911 -12.307 117.112 1.00 42.31 234 GLY A CA 1
ATOM 1779 C C . GLY A 1 255 ? 17.385 -12.003 116.833 1.00 41.82 234 GLY A C 1
ATOM 1780 O O . GLY A 1 255 ? 18.280 -12.403 117.597 1.00 42.91 234 GLY A O 1
ATOM 1781 N N . ILE A 1 256 ? 17.645 -11.298 115.737 1.00 39.93 235 ILE A N 1
ATOM 1782 C CA . ILE A 1 256 ? 18.979 -10.897 115.373 1.00 38.99 235 ILE A CA 1
ATOM 1783 C C . ILE A 1 256 ? 19.295 -9.498 115.927 1.00 38.11 235 ILE A C 1
ATOM 1784 O O . ILE A 1 256 ? 18.568 -8.551 115.711 1.00 37.76 235 ILE A O 1
ATOM 1789 N N . GLU A 1 257 ? 20.398 -9.384 116.647 1.00 38.59 236 GLU A N 1
ATOM 1790 C CA . GLU A 1 257 ? 20.827 -8.102 117.181 1.00 37.41 236 GLU A CA 1
ATOM 1791 C C . GLU A 1 257 ? 21.253 -7.187 116.015 1.00 34.51 236 GLU A C 1
ATOM 1792 O O . GLU A 1 257 ? 21.998 -7.611 115.169 1.00 32.62 236 GLU A O 1
ATOM 1798 N N . VAL A 1 258 ? 20.721 -5.965 115.964 1.00 33.21 237 VAL A N 1
ATOM 1799 C CA . VAL A 1 258 ? 21.059 -4.976 114.922 1.00 32.14 237 VAL A CA 1
ATOM 1800 C C . VAL A 1 258 ? 21.817 -3.833 115.574 1.00 32.07 237 VAL A C 1
ATOM 1801 O O . VAL A 1 258 ? 21.331 -3.259 116.538 1.00 33.04 237 VAL A O 1
ATOM 1805 N N . ILE A 1 259 ? 23.007 -3.533 115.063 1.00 30.82 238 ILE A N 1
ATOM 1806 C CA . ILE A 1 259 ? 23.890 -2.570 115.702 1.00 31.58 238 ILE A CA 1
ATOM 1807 C C . ILE A 1 259 ? 24.285 -1.480 114.697 1.00 30.78 238 ILE A C 1
ATOM 1808 O O . ILE A 1 259 ? 24.789 -1.754 113.620 1.00 30.78 238 ILE A O 1
ATOM 1813 N N . GLU A 1 260 ? 23.981 -0.261 115.042 1.00 32.34 239 GLU A N 1
ATOM 1814 C CA . GLU A 1 260 ? 24.352 0.859 114.221 1.00 33.81 239 GLU A CA 1
ATOM 1815 C C . GLU A 1 260 ? 25.744 1.336 114.679 1.00 31.11 239 GLU A C 1
ATOM 1816 O O . GLU A 1 260 ? 25.968 1.625 115.844 1.00 32.04 239 GLU A O 1
ATOM 1822 N N . LYS A 1 261 ? 26.722 1.299 113.786 1.00 28.25 240 LYS A N 1
ATOM 1823 C CA . LYS A 1 261 ? 28.076 1.702 114.189 1.00 27.91 240 LYS A CA 1
ATOM 1824 C C . LYS A 1 261 ? 28.902 2.237 113.010 1.00 26.03 240 LYS A C 1
ATOM 1825 O O . LYS A 1 261 ? 28.509 2.121 111.854 1.00 24.96 240 LYS A O 1
ATOM 1831 N N . ARG A 1 262 ? 30.074 2.743 113.341 1.00 25.34 241 ARG A N 1
ATOM 1832 C CA . ARG A 1 262 ? 31.058 3.169 112.365 1.00 24.85 241 ARG A CA 1
ATOM 1833 C C . ARG A 1 262 ? 31.864 1.970 111.882 1.00 24.09 241 ARG A C 1
ATOM 1834 O O . ARG A 1 262 ? 32.488 1.263 112.685 1.00 25.27 241 ARG A O 1
ATOM 1842 N N . ILE A 1 263 ? 31.871 1.749 110.574 1.00 22.26 242 ILE A N 1
ATOM 1843 C CA . ILE A 1 263 ? 32.396 0.501 109.999 1.00 21.75 242 ILE A CA 1
ATOM 1844 C C . ILE A 1 263 ? 33.543 0.885 109.064 1.00 20.81 242 ILE A C 1
ATOM 1845 O O . ILE A 1 263 ? 33.353 1.756 108.221 1.00 21.23 242 ILE A O 1
ATOM 1850 N N . THR A 1 264 ? 34.723 0.325 109.305 1.00 20.57 243 THR A N 1
ATOM 1851 C CA . THR A 1 264 ? 35.894 0.505 108.438 1.00 20.21 243 THR A CA 1
ATOM 1852 C C . THR A 1 264 ? 35.797 -0.450 107.241 1.00 20.52 243 THR A C 1
ATOM 1853 O O . THR A 1 264 ? 35.214 -1.557 107.315 1.00 19.94 243 THR A O 1
ATOM 1857 N N . ARG A 1 265 ? 36.477 -0.068 106.167 1.00 20.77 244 ARG A N 1
ATOM 1858 C CA . ARG A 1 265 ? 36.449 -0.861 104.973 1.00 21.02 244 ARG A CA 1
ATOM 1859 C C . ARG A 1 265 ? 37.017 -2.215 105.252 1.00 22.20 244 ARG A C 1
ATOM 1860 O O . ARG A 1 265 ? 36.532 -3.203 104.700 1.00 23.52 244 ARG A O 1
ATOM 1868 N N . ASP A 1 266 ? 37.995 -2.281 106.140 1.00 22.93 245 ASP A N 1
ATOM 1869 C CA . ASP A 1 266 ? 38.606 -3.574 106.458 1.00 24.11 245 ASP A CA 1
ATOM 1870 C C . ASP A 1 266 ? 37.766 -4.437 107.406 1.00 25.66 245 ASP A C 1
ATOM 1871 O O . ASP A 1 266 ? 37.988 -5.672 107.455 1.00 25.54 245 ASP A O 1
ATOM 1876 N N . GLU A 1 267 ? 36.766 -3.860 108.098 1.00 25.65 246 GLU A N 1
ATOM 1877 C CA . GLU A 1 267 ? 35.763 -4.730 108.745 1.00 26.94 246 GLU A CA 1
ATOM 1878 C C . GLU A 1 267 ? 34.950 -5.502 107.718 1.00 26.09 246 GLU A C 1
ATOM 1879 O O . GLU A 1 267 ? 34.509 -6.635 107.952 1.00 26.37 246 GLU A O 1
ATOM 1885 N N . VAL A 1 268 ? 34.722 -4.873 106.577 1.00 24.91 247 VAL A N 1
ATOM 1886 C CA . VAL A 1 268 ? 33.977 -5.527 105.510 1.00 24.33 247 VAL A CA 1
ATOM 1887 C C . VAL A 1 268 ? 34.756 -6.721 105.002 1.00 25.10 247 VAL A C 1
ATOM 1888 O O . VAL A 1 268 ? 34.179 -7.814 104.935 1.00 26.12 247 VAL A O 1
ATOM 1892 N N . TYR A 1 269 ? 36.053 -6.525 104.720 1.00 24.90 248 TYR A N 1
ATOM 1893 C CA . TYR A 1 269 ? 36.904 -7.555 104.146 1.00 26.61 248 TYR A CA 1
ATOM 1894 C C . TYR A 1 269 ? 36.912 -8.820 105.025 1.00 27.76 248 TYR A C 1
ATOM 1895 O O . TYR A 1 269 ? 37.016 -9.944 104.515 1.00 30.77 248 TYR A O 1
ATOM 1904 N N . THR A 1 270 ? 36.765 -8.641 106.341 1.00 27.60 249 THR A N 1
ATOM 1905 C CA . THR A 1 270 ? 36.850 -9.766 107.294 1.00 28.96 249 THR A CA 1
ATOM 1906 C C . THR A 1 270 ? 35.444 -10.175 107.812 1.00 29.52 249 THR A C 1
ATOM 1907 O O . THR A 1 270 ? 35.325 -11.076 108.684 1.00 29.81 249 THR A O 1
ATOM 1911 N N . ALA A 1 271 ? 34.364 -9.603 107.255 1.00 27.90 250 ALA A N 1
ATOM 1912 C CA . ALA A 1 271 ? 33.025 -9.874 107.808 1.00 28.18 250 ALA A CA 1
ATOM 1913 C C . ALA A 1 271 ? 32.630 -11.290 107.380 1.00 29.65 250 ALA A C 1
ATOM 1914 O O . ALA A 1 271 ? 33.197 -11.792 106.426 1.00 30.39 250 ALA A O 1
ATOM 1916 N N . ASP A 1 272 ? 31.660 -11.906 108.065 1.00 31.02 251 ASP A N 1
ATOM 1917 C CA . ASP A 1 272 ? 31.088 -13.245 107.658 1.00 32.67 251 ASP A CA 1
ATOM 1918 C C . ASP A 1 272 ? 30.203 -13.125 106.391 1.00 31.84 251 ASP A C 1
ATOM 1919 O O . ASP A 1 272 ? 30.152 -14.061 105.583 1.00 32.49 251 ASP A O 1
ATOM 1924 N N . GLU A 1 273 ? 29.526 -11.974 106.228 1.00 29.45 252 GLU A N 1
ATOM 1925 C CA . GLU A 1 273 ? 28.598 -11.734 105.090 1.00 29.07 252 GLU A CA 1
ATOM 1926 C C . GLU A 1 273 ? 28.458 -10.227 104.952 1.00 26.81 252 GLU A C 1
ATOM 1927 O O . GLU A 1 273 ? 28.665 -9.588 105.910 1.00 26.07 252 GLU A O 1
ATOM 1933 N N . ALA A 1 274 ? 28.006 -9.750 103.794 1.00 26.09 253 ALA A N 1
ATOM 1934 C CA . ALA A 1 274 ? 27.685 -8.347 103.555 1.00 25.21 253 ALA A CA 1
ATOM 1935 C C . ALA A 1 274 ? 26.589 -8.298 102.503 1.00 25.47 253 ALA A C 1
ATOM 1936 O O . ALA A 1 274 ? 26.524 -9.172 101.607 1.00 26.18 253 ALA A O 1
ATOM 1938 N N . PHE A 1 275 ? 25.751 -7.263 102.576 1.00 25.11 254 PHE A N 1
ATOM 1939 C CA . PHE A 1 275 ? 24.764 -7.044 101.540 1.00 25.53 254 PHE A CA 1
ATOM 1940 C C . PHE A 1 275 ? 24.275 -5.626 101.411 1.00 24.64 254 PHE A C 1
ATOM 1941 O O . PHE A 1 275 ? 24.598 -4.745 102.235 1.00 25.42 254 PHE A O 1
ATOM 1949 N N . PHE A 1 276 ? 23.568 -5.405 100.293 1.00 24.93 255 PHE A N 1
ATOM 1950 C CA . PHE A 1 276 ? 23.017 -4.079 99.989 1.00 24.56 255 PHE A CA 1
ATOM 1951 C C . PHE A 1 276 ? 21.483 -4.131 100.118 1.00 24.86 25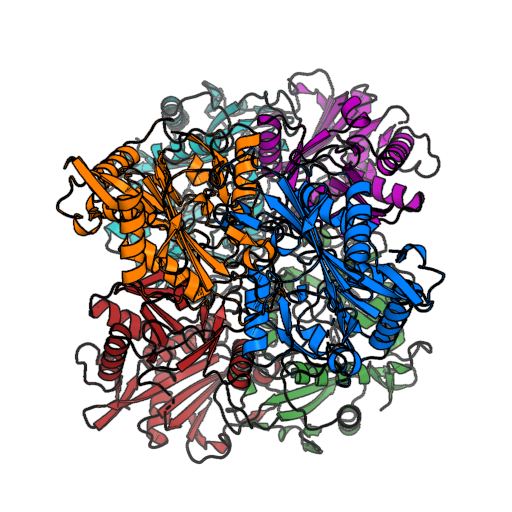5 PHE A C 1
ATOM 1952 O O . PHE A 1 276 ? 20.838 -5.192 99.921 1.00 25.46 255 PHE A O 1
ATOM 1960 N N . THR A 1 277 ? 20.878 -3.006 100.445 1.00 24.67 256 THR A N 1
ATOM 1961 C CA . THR A 1 277 ? 19.430 -2.868 100.341 1.00 25.75 256 THR A CA 1
ATOM 1962 C C . THR A 1 277 ? 18.979 -1.679 99.595 1.00 26.09 256 THR A C 1
ATOM 1963 O O . THR A 1 277 ? 19.650 -0.640 99.618 1.00 24.07 256 THR A O 1
ATOM 1967 N N . GLY A 1 278 ? 17.814 -1.794 98.953 1.00 27.38 257 GLY A N 1
ATOM 1968 C CA . GLY A 1 278 ? 17.275 -0.665 98.176 1.00 28.14 257 GLY A CA 1
ATOM 1969 C C . GLY A 1 278 ? 15.989 -1.022 97.463 1.00 29.42 257 GLY A C 1
ATOM 1970 O O . GLY A 1 278 ? 15.616 -2.200 97.376 1.00 28.48 257 GLY A O 1
ATOM 1971 N N . THR A 1 279 ? 15.266 -0.019 96.987 1.00 29.96 258 THR A N 1
ATOM 1972 C CA . THR A 1 279 ? 13.964 -0.340 96.385 1.00 32.49 258 THR A CA 1
ATOM 1973 C C . THR A 1 279 ? 14.176 -1.144 95.097 1.00 33.69 258 THR A C 1
ATOM 1974 O O . THR A 1 279 ? 13.581 -2.221 94.912 1.00 33.88 258 THR A O 1
ATOM 1978 N N . ALA A 1 280 ? 15.103 -0.675 94.277 1.00 33.52 259 ALA A N 1
ATOM 1979 C CA . ALA A 1 280 ? 15.533 -1.402 93.078 1.00 36.54 259 ALA A CA 1
ATOM 1980 C C . ALA A 1 280 ? 16.285 -2.674 93.485 1.00 37.86 259 ALA A C 1
ATOM 1981 O O . ALA A 1 280 ? 16.062 -3.741 92.952 1.00 40.05 259 ALA A O 1
ATOM 1983 N N . ALA A 1 281 ? 17.174 -2.543 94.461 1.00 39.47 260 ALA A N 1
ATOM 1984 C CA . ALA A 1 281 ? 18.133 -3.593 94.796 1.00 39.55 260 ALA A CA 1
ATOM 1985 C C . ALA A 1 281 ? 17.552 -4.724 95.658 1.00 39.80 260 ALA A C 1
ATOM 1986 O O . ALA A 1 281 ? 18.138 -5.803 95.737 1.00 42.38 260 ALA A O 1
ATOM 1988 N N . GLU A 1 282 ? 16.397 -4.497 96.286 1.00 38.31 261 GLU A N 1
ATOM 1989 C CA . GLU A 1 282 ? 15.831 -5.460 97.230 1.00 37.47 261 GLU A CA 1
ATOM 1990 C C . GLU A 1 282 ? 16.915 -5.855 98.242 1.00 34.89 261 GLU A C 1
ATOM 1991 O O . GLU A 1 282 ? 17.498 -4.954 98.809 1.00 35.23 261 GLU A O 1
ATOM 1997 N N . VAL A 1 283 ? 17.237 -7.127 98.427 1.00 34.03 262 VAL A N 1
ATOM 1998 C CA . VAL A 1 283 ? 18.404 -7.528 99.210 1.00 32.08 262 VAL A CA 1
ATOM 1999 C C . VAL A 1 283 ? 19.396 -8.252 98.288 1.00 31.95 262 VAL A C 1
ATOM 2000 O O . VAL A 1 283 ? 19.143 -9.383 97.838 1.00 31.98 262 VAL A O 1
ATOM 2004 N N . THR A 1 284 ? 20.520 -7.594 98.011 1.00 29.96 263 THR A N 1
ATOM 2005 C CA . THR A 1 284 ? 21.545 -8.094 97.080 1.00 30.13 263 THR A CA 1
ATOM 2006 C C . THR A 1 284 ? 22.804 -8.480 97.874 1.00 29.23 263 THR A C 1
ATOM 2007 O O . THR A 1 284 ? 23.512 -7.603 98.398 1.00 27.40 263 THR A O 1
ATOM 2011 N N . PRO A 1 285 ? 23.154 -9.752 97.901 1.00 29.45 264 PRO A N 1
ATOM 2012 C CA . PRO A 1 285 ? 24.384 -10.069 98.619 1.00 29.40 264 PRO A CA 1
ATOM 2013 C C . PRO A 1 285 ? 25.660 -9.544 97.923 1.00 29.25 264 PRO A C 1
ATOM 2014 O O . PRO A 1 285 ? 25.680 -9.393 96.668 1.00 29.08 264 PRO A O 1
ATOM 2018 N N . ILE A 1 286 ? 26.687 -9.240 98.739 1.00 28.57 265 ILE A N 1
ATOM 2019 C CA . ILE A 1 286 ? 28.001 -8.800 98.233 1.00 28.21 265 ILE A CA 1
ATOM 2020 C C . ILE A 1 286 ? 28.982 -9.927 98.517 1.00 29.12 265 ILE A C 1
ATOM 2021 O O . ILE A 1 286 ? 29.280 -10.181 99.674 1.00 28.56 265 ILE A O 1
ATOM 2026 N N . ARG A 1 287 ? 29.512 -10.532 97.456 1.00 30.15 266 ARG A N 1
ATOM 2027 C CA . ARG A 1 287 ? 30.432 -11.654 97.595 1.00 32.14 266 ARG A CA 1
ATOM 2028 C C . ARG A 1 287 ? 31.897 -11.257 97.586 1.00 31.22 266 ARG A C 1
ATOM 2029 O O . ARG A 1 287 ? 32.724 -12.061 97.919 1.00 31.75 266 ARG A O 1
ATOM 2037 N N . GLU A 1 288 ? 32.200 -10.008 97.246 1.00 30.00 267 GLU A N 1
ATOM 2038 C CA . GLU A 1 288 ? 33.568 -9.533 97.119 1.00 29.60 267 GLU A CA 1
ATOM 2039 C C . GLU A 1 288 ? 33.586 -7.995 97.165 1.00 27.22 267 GLU A C 1
ATOM 2040 O O . GLU A 1 288 ? 32.779 -7.334 96.533 1.00 26.75 267 GLU A O 1
ATOM 2046 N N . LEU A 1 289 ? 34.510 -7.451 97.941 1.00 25.93 268 LEU A N 1
ATOM 2047 C CA . LEU A 1 289 ? 34.787 -6.007 97.949 1.00 24.49 268 LEU A CA 1
ATOM 2048 C C . LEU A 1 289 ? 36.264 -5.806 97.702 1.00 24.69 268 LEU A C 1
ATOM 2049 O O . LEU A 1 289 ? 37.094 -6.477 98.336 1.00 25.19 268 LEU A O 1
ATOM 2054 N N . ASP A 1 290 ? 36.608 -4.891 96.796 1.00 24.34 269 ASP A N 1
ATOM 2055 C CA . ASP A 1 290 ? 38.034 -4.584 96.483 1.00 24.73 269 ASP A CA 1
ATOM 2056 C C . ASP A 1 290 ? 38.844 -5.852 96.263 1.00 26.01 269 ASP A C 1
ATOM 2057 O O . ASP A 1 290 ? 39.979 -5.934 96.657 1.00 26.31 269 ASP A O 1
ATOM 2062 N N . ASN A 1 291 ? 38.260 -6.820 95.576 1.00 27.04 270 ASN A N 1
ATOM 2063 C CA . ASN A 1 291 ? 38.926 -8.065 95.276 1.00 28.95 270 ASN A CA 1
ATOM 2064 C C . ASN A 1 291 ? 39.273 -8.936 96.509 1.00 29.81 270 ASN A C 1
ATOM 2065 O O . ASN A 1 291 ? 40.051 -9.861 96.397 1.00 30.51 270 ASN A O 1
ATOM 2070 N N . ARG A 1 292 ? 38.685 -8.621 97.663 1.00 28.93 271 ARG A N 1
ATOM 2071 C CA . ARG A 1 292 ? 38.771 -9.522 98.813 1.00 29.44 271 ARG A CA 1
ATOM 2072 C C . ARG A 1 292 ? 37.465 -10.289 98.920 1.00 29.60 271 ARG A C 1
ATOM 2073 O O . ARG A 1 292 ? 36.383 -9.681 98.992 1.00 28.03 271 ARG A O 1
ATOM 2081 N N . THR A 1 293 ? 37.533 -11.610 98.966 1.00 31.35 272 THR A N 1
ATOM 2082 C CA . THR A 1 293 ? 36.319 -12.382 99.135 1.00 32.30 272 THR A CA 1
ATOM 2083 C C . THR A 1 293 ? 35.605 -12.201 100.471 1.00 31.46 272 THR A C 1
ATOM 2084 O O . THR A 1 293 ? 36.228 -12.189 101.511 1.00 31.37 272 THR A O 1
ATOM 2088 N N . ILE A 1 294 ? 34.293 -12.022 100.435 1.00 31.33 273 ILE A N 1
ATOM 2089 C CA . ILE A 1 294 ? 33.559 -11.818 101.673 1.00 31.33 273 ILE A CA 1
ATOM 2090 C C . ILE A 1 294 ? 33.156 -13.200 102.145 1.00 33.56 273 ILE A C 1
ATOM 2091 O O . ILE A 1 294 ? 32.500 -13.912 101.395 1.00 35.03 273 ILE A O 1
ATOM 2096 N N . GLY A 1 295 ? 33.604 -13.619 103.337 1.00 34.65 274 GLY A N 1
ATOM 2097 C CA . GLY A 1 295 ? 33.302 -15.009 103.838 1.00 36.79 274 GLY A CA 1
ATOM 2098 C C . GLY A 1 295 ? 33.540 -16.096 102.817 1.00 39.55 274 GLY A C 1
ATOM 2099 O O . GLY A 1 295 ? 34.590 -16.115 102.189 1.00 41.94 274 GLY A O 1
ATOM 2100 N N . GLY A 1 296 ? 32.585 -17.025 102.661 1.00 40.48 275 GLY A N 1
ATOM 2101 C CA . GLY A 1 296 ? 32.683 -18.114 101.695 1.00 42.62 275 GLY A CA 1
ATOM 2102 C C . GLY A 1 296 ? 32.580 -17.734 100.232 1.00 42.02 275 GLY A C 1
ATOM 2103 O O . GLY A 1 296 ? 32.699 -18.568 99.385 1.00 43.63 275 GLY A O 1
ATOM 2104 N N . GLY A 1 297 ? 32.385 -16.471 99.916 1.00 39.62 276 GLY A N 1
ATOM 2105 C CA . GLY A 1 297 ? 32.313 -16.050 98.522 1.00 39.33 276 GLY A CA 1
ATOM 2106 C C . GLY A 1 297 ? 30.926 -16.166 97.897 1.00 39.79 276 GLY A C 1
ATOM 2107 O O . GLY A 1 297 ? 30.769 -15.878 96.712 1.00 40.00 276 GLY A O 1
ATOM 2108 N N . ALA A 1 298 ? 29.922 -16.615 98.658 1.00 39.99 277 ALA A N 1
ATOM 2109 C CA . ALA A 1 298 ? 28.542 -16.723 98.131 1.00 40.32 277 ALA A CA 1
ATOM 2110 C C . ALA A 1 298 ? 27.558 -15.973 99.051 1.00 38.66 277 ALA A C 1
ATOM 2111 O O . ALA A 1 298 ? 27.968 -15.240 99.945 1.00 37.81 277 ALA A O 1
ATOM 2113 N N . ARG A 1 299 ? 26.266 -16.097 98.760 1.00 38.51 278 ARG A N 1
ATOM 2114 C CA . ARG A 1 299 ? 25.237 -15.652 99.637 1.00 37.14 278 ARG A CA 1
ATOM 2115 C C . ARG A 1 299 ? 25.384 -16.281 101.021 1.00 37.73 278 ARG A C 1
ATOM 2116 O O . ARG A 1 299 ? 25.557 -17.468 101.136 1.00 40.01 278 ARG A O 1
ATOM 2124 N N . GLY A 1 300 ? 25.264 -15.487 102.067 1.00 36.08 279 GLY A N 1
ATOM 2125 C CA . GLY A 1 300 ? 25.435 -15.904 103.445 1.00 36.83 279 GLY A CA 1
ATOM 2126 C C . GLY A 1 300 ? 24.117 -16.354 104.026 1.00 38.51 279 GLY A C 1
ATOM 2127 O O . GLY A 1 300 ? 23.069 -16.037 103.460 1.00 38.51 279 GLY A O 1
ATOM 2128 N N . PRO A 1 301 ? 24.157 -17.146 105.122 1.00 39.79 280 PRO A N 1
ATOM 2129 C CA . PRO A 1 301 ? 22.908 -17.732 105.629 1.00 41.27 280 PRO A CA 1
ATOM 2130 C C . PRO A 1 301 ? 21.947 -16.732 106.274 1.00 40.07 280 PRO A C 1
ATOM 2131 O O . PRO A 1 301 ? 20.746 -16.912 106.148 1.00 40.75 280 PRO A O 1
ATOM 2135 N N . ILE A 1 302 ? 22.453 -15.717 106.970 1.00 38.14 281 ILE A N 1
ATOM 2136 C CA . ILE A 1 302 ? 21.612 -14.628 107.505 1.00 37.25 281 ILE A CA 1
ATOM 2137 C C . ILE A 1 302 ? 21.072 -13.726 106.348 1.00 36.04 281 ILE A C 1
ATOM 2138 O O . ILE A 1 302 ? 19.896 -13.325 106.354 1.00 34.97 281 ILE A O 1
ATOM 2143 N N . THR A 1 303 ? 21.960 -13.368 105.400 1.00 34.88 282 THR A N 1
ATOM 2144 C CA . THR A 1 303 ? 21.544 -12.670 104.173 1.00 34.52 282 THR A CA 1
ATOM 2145 C C . THR A 1 303 ? 20.401 -13.490 103.502 1.00 36.60 282 THR A C 1
ATOM 2146 O O . THR A 1 303 ? 19.356 -12.951 103.153 1.00 36.00 282 THR A O 1
ATOM 2150 N N . GLU A 1 304 ? 20.553 -14.793 103.368 1.00 39.91 283 GLU A N 1
ATOM 2151 C CA . GLU A 1 304 ? 19.500 -15.547 102.686 1.00 43.39 283 GLU A CA 1
ATOM 2152 C C . GLU A 1 304 ? 18.178 -15.527 103.453 1.00 44.46 283 GLU A C 1
ATOM 2153 O O . GLU A 1 304 ? 17.097 -15.449 102.862 1.00 45.02 283 GLU A O 1
ATOM 2159 N N . LYS A 1 305 ? 18.297 -15.615 104.773 1.00 43.96 284 LYS A N 1
ATOM 2160 C CA . LYS A 1 305 ? 17.161 -15.572 105.649 1.00 45.19 284 LYS A CA 1
ATOM 2161 C C . LYS A 1 305 ? 16.467 -14.215 105.545 1.00 41.58 284 LYS A C 1
ATOM 2162 O O . LYS A 1 305 ? 15.256 -14.132 105.437 1.00 40.94 284 LYS A O 1
ATOM 2168 N N . LEU A 1 306 ? 17.219 -13.135 105.565 1.00 38.74 285 LEU A N 1
ATOM 2169 C CA . LEU A 1 306 ? 16.580 -11.840 105.514 1.00 36.96 285 LEU A CA 1
ATOM 2170 C C . LEU A 1 306 ? 16.027 -11.576 104.113 1.00 36.82 285 LEU A C 1
ATOM 2171 O O . LEU A 1 306 ? 14.913 -11.083 103.969 1.00 36.94 285 LEU A O 1
ATOM 2176 N N . GLN A 1 307 ? 16.783 -11.962 103.096 1.00 36.99 286 GLN A N 1
ATOM 2177 C CA . GLN A 1 307 ? 16.317 -11.898 101.712 1.00 37.55 286 GLN A CA 1
ATOM 2178 C C . GLN A 1 307 ? 14.991 -12.610 101.484 1.00 40.34 286 GLN A C 1
ATOM 2179 O O . GLN A 1 307 ? 14.102 -12.078 100.805 1.00 41.27 286 GLN A O 1
ATOM 2185 N N . SER A 1 308 ? 14.895 -13.810 102.026 1.00 43.18 287 SER A N 1
ATOM 2186 C CA . SER A 1 308 ? 13.708 -14.650 101.908 1.00 46.98 287 SER A CA 1
ATOM 2187 C C . SER A 1 308 ? 12.486 -14.104 102.640 1.00 47.06 287 SER A C 1
ATOM 2188 O O . SER A 1 308 ? 11.370 -14.223 102.144 1.00 47.97 287 SER A O 1
ATOM 2191 N N . ALA A 1 309 ? 12.696 -13.563 103.845 1.00 45.79 288 ALA A N 1
ATOM 2192 C CA . ALA A 1 309 ? 11.615 -12.927 104.610 1.00 45.34 288 ALA A CA 1
ATOM 2193 C C . ALA A 1 309 ? 11.162 -11.626 103.939 1.00 43.78 288 ALA A C 1
ATOM 2194 O O . ALA A 1 309 ? 9.973 -11.278 104.003 1.00 43.56 288 ALA A O 1
ATOM 2196 N N . PHE A 1 310 ? 12.103 -10.894 103.328 1.00 41.59 289 PHE A N 1
ATOM 2197 C CA . PHE A 1 310 ? 11.763 -9.729 102.549 1.00 41.88 289 PHE A CA 1
ATOM 2198 C C . PHE A 1 310 ? 10.860 -10.120 101.361 1.00 44.71 289 PHE A C 1
ATOM 2199 O O . PHE A 1 310 ? 9.828 -9.501 101.143 1.00 45.72 289 PHE A O 1
ATOM 2207 N N . PHE A 1 311 ? 11.216 -11.169 100.627 1.00 48.10 290 PHE A N 1
ATOM 2208 C CA . PHE A 1 311 ? 10.375 -11.595 99.512 1.00 50.90 290 PHE A CA 1
ATOM 2209 C C . PHE A 1 311 ? 8.991 -12.078 99.931 1.00 50.67 290 PHE A C 1
ATOM 2210 O O . PHE A 1 311 ? 8.027 -11.816 99.234 1.00 50.31 290 PHE A O 1
ATOM 2218 N N . ASP A 1 312 ? 8.863 -12.722 101.084 1.00 50.87 291 ASP A N 1
ATOM 2219 C CA . ASP A 1 312 ? 7.527 -13.088 101.572 1.00 52.34 291 ASP A CA 1
ATOM 2220 C C . ASP A 1 312 ? 6.647 -11.863 101.819 1.00 50.58 291 ASP A C 1
ATOM 2221 O O . ASP A 1 312 ? 5.476 -11.857 101.443 1.00 49.47 291 ASP A O 1
ATOM 2226 N N . VAL A 1 313 ? 7.219 -10.837 102.451 1.00 46.70 292 VAL A N 1
ATOM 2227 C CA . VAL A 1 313 ? 6.503 -9.615 102.768 1.00 46.13 292 VAL A CA 1
ATOM 2228 C C . VAL A 1 313 ? 6.072 -8.808 101.505 1.00 46.58 292 VAL A C 1
ATOM 2229 O O . VAL A 1 313 ? 4.968 -8.236 101.451 1.00 48.54 292 VAL A O 1
ATOM 2233 N N . VAL A 1 314 ? 6.919 -8.764 100.485 1.00 45.07 293 VAL A N 1
ATOM 2234 C CA . VAL A 1 314 ? 6.560 -8.038 99.267 1.00 44.44 293 VAL A CA 1
ATOM 2235 C C . VAL A 1 314 ? 5.636 -8.847 98.335 1.00 46.51 293 VAL A C 1
ATOM 2236 O O . VAL A 1 314 ? 4.964 -8.255 97.518 1.00 46.89 293 VAL A O 1
ATOM 2240 N N . ASN A 1 315 ? 5.602 -10.169 98.451 1.00 48.78 294 ASN A N 1
ATOM 2241 C CA . ASN A 1 315 ? 4.687 -10.991 97.643 1.00 51.75 294 ASN A CA 1
ATOM 2242 C C . ASN A 1 315 ? 3.334 -11.269 98.333 1.00 53.57 294 ASN A C 1
ATOM 2243 O O . ASN A 1 315 ? 2.512 -12.022 97.821 1.00 52.72 294 ASN A O 1
ATOM 2248 N N . GLY A 1 316 ? 3.130 -10.658 99.499 1.00 52.98 295 GLY A N 1
ATOM 2249 C CA . GLY A 1 316 ? 1.872 -10.718 100.205 1.00 54.53 295 GLY A CA 1
ATOM 2250 C C . GLY A 1 316 ? 1.664 -12.028 100.915 1.00 57.05 295 GLY A C 1
ATOM 2251 O O . GLY A 1 316 ? 0.532 -12.441 101.084 1.00 56.82 295 GLY A O 1
ATOM 2252 N N . LYS A 1 317 ? 2.765 -12.663 101.337 1.00 57.27 296 LYS A N 1
ATOM 2253 C CA . LYS A 1 317 ? 2.743 -13.941 102.054 1.00 59.19 296 LYS A CA 1
ATOM 2254 C C . LYS A 1 317 ? 2.971 -13.755 103.562 1.00 59.18 296 LYS A C 1
ATOM 2255 O O . LYS A 1 317 ? 3.058 -14.748 104.296 1.00 63.53 296 LYS A O 1
ATOM 2261 N N . SER A 1 318 ? 3.026 -12.509 104.033 1.00 56.29 297 SER A N 1
ATOM 2262 C CA . SER A 1 318 ? 3.147 -12.211 105.467 1.00 55.50 297 SER A CA 1
ATOM 2263 C C . SER A 1 318 ? 1.840 -11.652 106.025 1.00 55.44 297 SER A C 1
ATOM 2264 O O . SER A 1 318 ? 1.263 -10.691 105.488 1.00 54.92 297 SER A O 1
ATOM 2267 N N . ALA A 1 319 ? 1.396 -12.248 107.120 1.00 56.12 298 ALA A N 1
ATOM 2268 C CA . ALA A 1 319 ? 0.215 -11.780 107.842 1.00 57.27 298 ALA A CA 1
ATOM 2269 C C . ALA A 1 319 ? 0.664 -10.618 108.724 1.00 55.25 298 ALA A C 1
ATOM 2270 O O . ALA A 1 319 ? -0.013 -9.610 108.826 1.00 55.24 298 ALA A O 1
ATOM 2272 N N . LYS A 1 320 ? 1.816 -10.757 109.354 1.00 53.81 299 LYS A N 1
ATOM 2273 C CA . LYS A 1 320 ? 2.335 -9.674 110.175 1.00 53.67 299 LYS A CA 1
ATOM 2274 C C . LYS A 1 320 ? 2.419 -8.324 109.442 1.00 51.54 299 LYS A C 1
ATOM 2275 O O . LYS A 1 320 ? 2.159 -7.284 110.045 1.00 50.77 299 LYS A O 1
ATOM 2281 N N . HIS A 1 321 ? 2.791 -8.335 108.162 1.00 49.96 300 HIS A N 1
ATOM 2282 C CA . HIS A 1 321 ? 3.067 -7.078 107.444 1.00 48.08 300 HIS A CA 1
ATOM 2283 C C . HIS A 1 321 ? 2.173 -6.831 106.263 1.00 48.56 300 HIS A C 1
ATOM 2284 O O . HIS A 1 321 ? 2.536 -6.106 105.322 1.00 48.00 300 HIS A O 1
ATOM 2291 N N . ALA A 1 322 ? 0.980 -7.408 106.326 1.00 49.86 301 ALA A N 1
ATOM 2292 C CA . ALA A 1 322 ? -0.055 -7.166 105.329 1.00 50.91 301 ALA A CA 1
ATOM 2293 C C . ALA A 1 322 ? -0.307 -5.664 105.170 1.00 49.82 301 ALA A C 1
ATOM 2294 O O . ALA A 1 322 ? -0.542 -5.199 104.061 1.00 50.87 301 ALA A O 1
ATOM 2296 N N . ASP A 1 323 ? -0.244 -4.907 106.259 1.00 49.79 302 ASP A N 1
ATOM 2297 C CA . ASP A 1 323 ? -0.475 -3.449 106.197 1.00 51.17 302 ASP A CA 1
ATOM 2298 C C . ASP A 1 323 ? 0.570 -2.629 105.414 1.00 48.93 302 ASP A C 1
ATOM 2299 O O . ASP A 1 323 ? 0.385 -1.421 105.214 1.00 49.16 302 ASP A O 1
ATOM 2304 N N . TRP A 1 324 ? 1.673 -3.260 105.004 1.00 46.56 303 TRP A N 1
ATOM 2305 C CA . TRP A 1 324 ? 2.660 -2.612 104.151 1.00 44.23 303 TRP A CA 1
ATOM 2306 C C . TRP A 1 324 ? 2.329 -2.697 102.688 1.00 44.40 303 TRP A C 1
ATOM 2307 O O . TRP A 1 324 ? 3.006 -2.068 101.880 1.00 43.91 303 TRP A O 1
ATOM 2318 N N . LEU A 1 325 ? 1.310 -3.466 102.317 1.00 44.94 304 LEU A N 1
ATOM 2319 C CA . LEU A 1 325 ? 0.898 -3.575 100.922 1.00 45.15 304 LEU A CA 1
ATOM 2320 C C . LEU A 1 325 ? -0.438 -2.860 100.690 1.00 46.53 304 LEU A C 1
ATOM 2321 O O . LEU A 1 325 ? -1.389 -3.112 101.408 1.00 47.04 304 LEU A O 1
ATOM 2326 N N . THR A 1 326 ? -0.509 -2.000 99.672 1.00 45.88 305 THR A N 1
ATOM 2327 C CA . THR A 1 326 ? -1.768 -1.326 99.277 1.00 47.00 305 THR A CA 1
ATOM 2328 C C . THR A 1 326 ? -2.231 -1.838 97.899 1.00 47.77 305 THR A C 1
ATOM 2329 O O . THR A 1 326 ? -1.590 -1.552 96.873 1.00 45.40 305 THR A O 1
ATOM 2333 N N . LYS A 1 327 ? -3.326 -2.593 97.883 1.00 49.29 306 LYS A N 1
ATOM 2334 C CA . LYS A 1 327 ? -3.916 -3.147 96.652 1.00 51.63 306 LYS A CA 1
ATOM 2335 C C . LYS A 1 327 ? -4.215 -2.045 95.638 1.00 52.38 306 LYS A C 1
ATOM 2336 O O . LYS A 1 327 ? -4.774 -1.012 95.999 1.00 52.71 306 LYS A O 1
ATOM 2342 N N . ILE A 1 328 ? -3.828 -2.250 94.375 1.00 53.32 307 ILE A N 1
ATOM 2343 C CA . ILE A 1 328 ? -3.713 -1.130 93.414 1.00 54.68 307 ILE A CA 1
ATOM 2344 C C . ILE A 1 328 ? -4.220 -1.450 92.051 1.00 57.02 307 ILE A C 1
ATOM 2345 O O . ILE A 1 328 ? -3.813 -0.794 91.092 1.00 57.48 307 ILE A O 1
ATOM 2347 N N . SER B 1 23 ? 6.103 33.801 82.229 1.00 50.35 2 SER B N 1
ATOM 2348 C CA . SER B 1 23 ? 6.925 32.568 82.174 1.00 49.32 2 SER B CA 1
ATOM 2349 C C . SER B 1 23 ? 8.122 32.768 81.251 1.00 47.34 2 SER B C 1
ATOM 2350 O O . SER B 1 23 ? 7.983 33.414 80.218 1.00 48.66 2 SER B O 1
ATOM 2353 N N . MET B 1 24 ? 9.289 32.225 81.614 1.00 45.17 3 MET B N 1
ATOM 2354 C CA . MET B 1 24 ? 10.441 32.183 80.699 1.00 43.69 3 MET B CA 1
ATOM 2355 C C . MET B 1 24 ? 10.208 31.180 79.582 1.00 40.73 3 MET B C 1
ATOM 2356 O O . MET B 1 24 ? 10.890 31.257 78.556 1.00 41.83 3 MET B O 1
ATOM 2361 N N . ALA B 1 25 ? 9.307 30.211 79.800 1.00 39.25 4 ALA B N 1
ATOM 2362 C CA . ALA B 1 25 ? 8.913 29.236 78.774 1.00 36.31 4 ALA B CA 1
ATOM 2363 C C . ALA B 1 25 ? 8.023 29.851 77.695 1.00 37.93 4 ALA B C 1
ATOM 2364 O O . ALA B 1 25 ? 8.037 29.421 76.547 1.00 37.41 4 ALA B O 1
ATOM 2366 N N . ASP B 1 26 ? 7.205 30.826 78.084 1.00 40.59 5 ASP B N 1
ATOM 2367 C CA . ASP B 1 26 ? 6.171 31.392 77.215 1.00 41.07 5 ASP B CA 1
ATOM 2368 C C . ASP B 1 26 ? 6.627 32.740 76.621 1.00 41.94 5 ASP B C 1
ATOM 2369 O O . ASP B 1 26 ? 6.212 33.812 77.084 1.00 42.77 5 ASP B O 1
ATOM 2374 N N . ARG B 1 27 ? 7.476 32.677 75.595 1.00 40.27 6 ARG B N 1
ATOM 2375 C CA . ARG B 1 27 ? 8.102 33.885 74.991 1.00 41.89 6 ARG B CA 1
ATOM 2376 C C . ARG B 1 27 ? 8.243 33.719 73.486 1.00 40.31 6 ARG B C 1
ATOM 2377 O O . ARG B 1 27 ? 8.379 32.599 73.004 1.00 38.65 6 ARG B O 1
ATOM 2385 N N . ASP B 1 28 ? 8.217 34.818 72.747 1.00 41.73 7 ASP B N 1
ATOM 2386 C CA . ASP B 1 28 ? 8.508 34.783 71.315 1.00 42.70 7 ASP B CA 1
ATOM 2387 C C . ASP B 1 28 ? 10.041 34.815 71.226 1.00 41.68 7 ASP B C 1
ATOM 2388 O O . ASP B 1 28 ? 10.682 35.390 72.076 1.00 42.25 7 ASP B O 1
ATOM 2393 N N . GLY B 1 29 ? 10.619 34.221 70.199 1.00 40.14 8 GLY B N 1
ATOM 2394 C CA . GLY B 1 29 ? 12.083 34.286 70.010 1.00 38.11 8 GLY B CA 1
ATOM 2395 C C . GLY B 1 29 ? 12.562 32.964 69.462 1.00 35.86 8 GLY B C 1
ATOM 2396 O O . GLY B 1 29 ? 11.746 32.153 69.034 1.00 34.95 8 GLY B O 1
ATOM 2397 N N . LYS B 1 30 ? 13.882 32.750 69.533 1.00 33.92 9 LYS B N 1
ATOM 2398 C CA . LYS B 1 30 ? 14.534 31.560 69.022 1.00 32.35 9 LYS B CA 1
ATOM 2399 C C . LYS B 1 30 ? 15.472 31.007 70.086 1.00 30.14 9 LYS B C 1
ATOM 2400 O O . LYS B 1 30 ? 16.157 31.765 70.789 1.00 30.30 9 LYS B O 1
ATOM 2406 N N . ILE B 1 31 ? 15.513 29.686 70.156 1.00 27.73 10 ILE B N 1
ATOM 2407 C CA . ILE B 1 31 ? 16.448 28.978 71.010 1.00 26.84 10 ILE B CA 1
ATOM 2408 C C . ILE B 1 31 ? 17.242 28.043 70.114 1.00 26.16 10 ILE B C 1
ATOM 2409 O O . ILE B 1 31 ? 16.702 27.444 69.191 1.00 28.43 10 ILE B O 1
ATOM 2414 N N . TRP B 1 32 ? 18.532 27.921 70.382 1.00 25.29 11 TRP B N 1
ATOM 2415 C CA . TRP B 1 32 ? 19.357 26.999 69.625 1.00 25.29 11 TRP B CA 1
ATOM 2416 C C . TRP B 1 32 ? 19.328 25.717 70.387 1.00 24.03 11 TRP B C 1
ATOM 2417 O O . TRP B 1 32 ? 19.620 25.739 71.578 1.00 23.93 11 TRP B O 1
ATOM 2428 N N . MET B 1 33 ? 18.916 24.620 69.735 1.00 24.43 12 MET B N 1
ATOM 2429 C CA . MET B 1 33 ? 18.807 23.343 70.400 1.00 25.64 12 MET B CA 1
ATOM 2430 C C . MET B 1 33 ? 19.264 22.203 69.521 1.00 25.16 12 MET B C 1
ATOM 2431 O O . MET B 1 33 ? 18.723 21.940 68.443 1.00 26.64 12 MET B O 1
ATOM 2436 N N . ASP B 1 34 ? 20.266 21.495 69.988 1.00 24.01 13 ASP B N 1
ATOM 2437 C CA . ASP B 1 34 ? 20.740 20.314 69.296 1.00 25.19 13 ASP B CA 1
ATOM 2438 C C . ASP B 1 34 ? 21.072 20.560 67.833 1.00 26.62 13 ASP B C 1
ATOM 2439 O O . ASP B 1 34 ? 20.732 19.759 66.963 1.00 26.93 13 ASP B O 1
ATOM 2444 N N . GLY B 1 35 ? 21.727 21.679 67.551 1.00 27.05 14 GLY B N 1
ATOM 2445 C CA . GLY B 1 35 ? 22.223 21.889 66.201 1.00 29.67 14 GLY B CA 1
ATOM 2446 C C . GLY B 1 35 ? 21.482 22.896 65.369 1.00 31.70 14 GLY B C 1
ATOM 2447 O O . GLY B 1 35 ? 21.979 23.252 64.304 1.00 31.39 14 GLY B O 1
ATOM 2448 N N . LYS B 1 36 ? 20.323 23.387 65.829 1.00 32.95 15 LYS B N 1
ATOM 2449 C CA . LYS B 1 36 ? 19.595 24.410 65.041 1.00 36.26 15 LYS B CA 1
ATOM 2450 C C . LYS B 1 36 ? 18.729 25.369 65.849 1.00 34.61 15 LYS B C 1
ATOM 2451 O O . LYS B 1 36 ? 18.363 25.078 66.974 1.00 31.24 15 LYS B O 1
ATOM 2457 N N . LEU B 1 37 ? 18.382 26.510 65.247 1.00 33.84 16 LEU B N 1
ATOM 2458 C CA . LEU B 1 37 ? 17.465 27.440 65.903 1.00 32.57 16 LEU B CA 1
ATOM 2459 C C . LEU B 1 37 ? 16.032 26.909 65.747 1.00 33.27 16 LEU B C 1
ATOM 2460 O O . LEU B 1 37 ? 15.629 26.522 64.657 1.00 33.52 16 LEU B O 1
ATOM 2465 N N . ILE B 1 38 ? 15.291 26.897 66.855 1.00 31.61 17 ILE B N 1
ATOM 2466 C CA . ILE B 1 38 ? 13.879 26.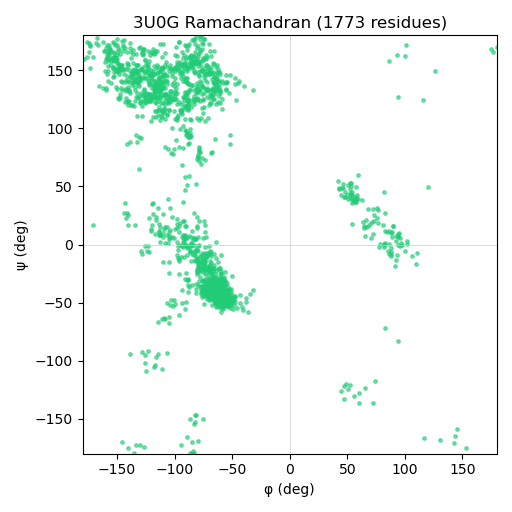548 66.859 1.00 32.32 17 ILE B CA 1
ATOM 2467 C C . ILE B 1 38 ? 13.122 27.657 67.590 1.00 31.87 17 ILE B C 1
ATOM 2468 O O . ILE B 1 38 ? 13.725 28.489 68.313 1.00 29.53 17 ILE B O 1
ATOM 2473 N N . GLU B 1 39 ? 11.803 27.648 67.431 1.00 33.56 18 GLU B N 1
ATOM 2474 C CA . GLU B 1 39 ? 10.956 28.612 68.125 1.00 34.16 18 GLU B CA 1
ATOM 2475 C C . GLU B 1 39 ? 11.085 28.361 69.635 1.00 31.56 18 GLU B C 1
ATOM 2476 O O . GLU B 1 39 ? 11.128 27.206 70.122 1.00 30.11 18 GLU B O 1
ATOM 2482 N N . TRP B 1 40 ? 11.137 29.467 70.357 1.00 31.36 19 TRP B N 1
ATOM 2483 C CA . TRP B 1 40 ? 11.420 29.490 71.797 1.00 30.14 19 TRP B CA 1
ATOM 2484 C C . TRP B 1 40 ? 10.531 28.530 72.525 1.00 30.09 19 TRP B C 1
ATOM 2485 O O . TRP B 1 40 ? 11.010 27.672 73.261 1.00 27.87 19 TRP B O 1
ATOM 2496 N N . ARG B 1 41 ? 9.235 28.602 72.230 1.00 31.66 20 ARG B N 1
ATOM 2497 C CA . ARG B 1 41 ? 8.255 27.752 72.929 1.00 33.00 20 ARG B CA 1
ATOM 2498 C C . ARG B 1 41 ? 8.364 26.284 72.611 1.00 32.40 20 ARG B C 1
ATOM 2499 O O . ARG B 1 41 ? 7.826 25.487 73.341 1.00 32.19 20 ARG B O 1
ATOM 2507 N N . ASP B 1 42 ? 9.066 25.921 71.540 1.00 31.40 21 ASP B N 1
ATOM 2508 C CA . ASP B 1 42 ? 9.189 24.527 71.169 1.00 30.71 21 ASP B CA 1
ATOM 2509 C C . ASP B 1 42 ? 10.394 23.871 71.868 1.00 29.61 21 ASP B C 1
ATOM 2510 O O . ASP B 1 42 ? 10.618 22.684 71.686 1.00 29.71 21 ASP B O 1
ATOM 2515 N N . ALA B 1 43 ? 11.169 24.609 72.678 1.00 28.02 22 ALA B N 1
ATOM 2516 C CA . ALA B 1 43 ? 12.357 24.039 73.329 1.00 25.84 22 ALA B CA 1
ATOM 2517 C C . ALA B 1 43 ? 11.885 23.251 74.533 1.00 26.51 22 ALA B C 1
ATOM 2518 O O . ALA B 1 43 ? 12.020 23.670 75.681 1.00 25.81 22 ALA B O 1
ATOM 2520 N N . LYS B 1 44 ? 11.324 22.082 74.255 1.00 28.11 23 LYS B N 1
ATOM 2521 C CA . LYS B 1 44 ? 10.752 21.217 75.266 1.00 29.92 23 LYS B CA 1
ATOM 2522 C C . LYS B 1 44 ? 11.447 19.885 75.400 1.00 30.27 23 LYS B C 1
ATOM 2523 O O . LYS B 1 44 ? 12.003 19.345 74.440 1.00 30.79 23 LYS B O 1
ATOM 2529 N N . ILE B 1 45 ? 11.368 19.347 76.610 1.00 29.02 24 ILE B N 1
ATOM 2530 C CA . ILE B 1 45 ? 11.758 17.979 76.866 1.00 29.80 24 ILE B CA 1
ATOM 2531 C C . ILE B 1 45 ? 10.775 17.287 77.812 1.00 30.07 24 ILE B C 1
ATOM 2532 O O . ILE B 1 45 ? 9.851 17.886 78.322 1.00 29.27 24 ILE B O 1
ATOM 2537 N N . HIS B 1 46 ? 10.971 16.001 77.992 1.00 23.31 25 HIS B N 1
ATOM 2538 C CA . HIS B 1 46 ? 10.070 15.164 78.753 1.00 23.74 25 HIS B CA 1
ATOM 2539 C C . HIS B 1 46 ? 10.448 15.168 80.226 1.00 22.45 25 HIS B C 1
ATOM 2540 O O . HIS B 1 46 ? 11.602 15.357 80.562 1.00 21.46 25 HIS B O 1
ATOM 2547 N N . VAL B 1 47 ? 9.489 14.895 81.104 1.00 22.79 26 VAL B N 1
ATOM 2548 C CA . VAL B 1 47 ? 9.791 14.899 82.545 1.00 22.63 26 VAL B CA 1
ATOM 2549 C C . VAL B 1 47 ? 10.739 13.746 82.925 1.00 22.23 26 VAL B C 1
ATOM 2550 O O . VAL B 1 47 ? 11.426 13.831 83.924 1.00 21.94 26 VAL B O 1
ATOM 2554 N N . LEU B 1 48 ? 10.772 12.676 82.140 1.00 23.35 27 LEU B N 1
ATOM 2555 C CA . LEU B 1 48 ? 11.733 11.583 82.362 1.00 24.07 27 LEU B CA 1
ATOM 2556 C C . LEU B 1 48 ? 13.053 11.889 81.617 1.00 24.84 27 LEU B C 1
ATOM 2557 O O . LEU B 1 48 ? 13.408 11.190 80.654 1.00 29.22 27 LEU B O 1
ATOM 2562 N N . THR B 1 49 ? 13.675 13.017 81.956 1.00 22.77 28 THR B N 1
ATOM 2563 C CA . THR B 1 49 ? 14.949 13.453 81.391 1.00 21.22 28 THR B CA 1
ATOM 2564 C C . THR B 1 49 ? 15.952 13.233 82.542 1.00 20.33 28 THR B C 1
ATOM 2565 O O . THR B 1 49 ? 15.708 13.618 83.705 1.00 20.59 28 THR B O 1
ATOM 2569 N N . HIS B 1 50 ? 17.050 12.559 82.272 1.00 19.92 29 HIS B N 1
ATOM 2570 C CA . HIS B 1 50 ? 17.966 12.130 83.338 1.00 19.16 29 HIS B CA 1
ATOM 2571 C C . HIS B 1 50 ? 18.406 13.260 84.219 1.00 19.17 29 HIS B C 1
ATOM 2572 O O . HIS B 1 50 ? 18.378 13.181 85.461 1.00 19.00 29 HIS B O 1
ATOM 2579 N N . THR B 1 51 ? 18.772 14.390 83.620 1.00 18.26 30 THR B N 1
ATOM 2580 C CA . THR B 1 51 ? 19.294 15.467 84.438 1.00 18.10 30 THR B CA 1
ATOM 2581 C C . THR B 1 51 ? 18.257 16.024 85.421 1.00 18.98 30 THR B C 1
ATOM 2582 O O . THR B 1 51 ? 18.625 16.526 86.526 1.00 17.75 30 THR B O 1
ATOM 2586 N N . LEU B 1 52 ? 16.960 15.971 85.045 1.00 19.61 31 LEU B N 1
ATOM 2587 C CA . LEU B 1 52 ? 15.874 16.437 85.954 1.00 18.94 31 LEU B CA 1
ATOM 2588 C C . LEU B 1 52 ? 15.839 15.628 87.238 1.00 18.77 31 LEU B C 1
ATOM 2589 O O . LEU B 1 52 ? 15.584 16.194 88.298 1.00 18.76 31 LEU B O 1
ATOM 2594 N N . HIS B 1 53 ? 16.099 14.322 87.135 1.00 18.80 32 HIS B N 1
ATOM 2595 C CA . HIS B 1 53 ? 16.063 13.400 88.254 1.00 19.54 32 HIS B CA 1
ATOM 2596 C C . HIS B 1 53 ? 17.385 13.274 89.010 1.00 19.47 32 HIS B C 1
ATOM 2597 O O . HIS B 1 53 ? 17.360 13.045 90.260 1.00 19.54 32 HIS B O 1
ATOM 2604 N N . TYR B 1 54 ? 18.514 13.443 88.306 1.00 18.24 33 TYR B N 1
ATOM 2605 C CA . TYR B 1 54 ? 19.797 13.034 88.896 1.00 18.57 33 TYR B CA 1
ATOM 2606 C C . TYR B 1 54 ? 20.868 14.100 88.977 1.00 17.61 33 TYR B C 1
ATOM 2607 O O . TYR B 1 54 ? 21.949 13.836 89.485 1.00 18.25 33 TYR B O 1
ATOM 2616 N N . GLY B 1 55 ? 20.603 15.248 88.411 1.00 18.06 34 GLY B N 1
ATOM 2617 C CA . GLY B 1 55 ? 21.409 16.435 88.630 1.00 17.72 34 GLY B CA 1
ATOM 2618 C C . GLY B 1 55 ? 22.643 16.649 87.762 1.00 18.10 34 GLY B C 1
ATOM 2619 O O . GLY B 1 55 ? 23.289 17.695 87.900 1.00 17.05 34 GLY B O 1
ATOM 2620 N N . MET B 1 56 ? 23.027 15.672 86.948 1.00 18.04 35 MET B N 1
ATOM 2621 C CA . MET B 1 56 ? 24.234 15.780 86.101 1.00 18.58 35 MET B CA 1
ATOM 2622 C C . MET B 1 56 ? 23.925 16.486 84.778 1.00 18.41 35 MET B C 1
ATOM 2623 O O . MET B 1 56 ? 23.362 15.893 83.867 1.00 18.51 35 MET B O 1
ATOM 2628 N N . GLY B 1 57 ? 24.134 17.820 84.781 1.00 19.01 36 GLY B N 1
ATOM 2629 C CA . GLY B 1 57 ? 24.114 18.647 83.574 1.00 19.00 36 GLY B CA 1
ATOM 2630 C C . GLY B 1 57 ? 25.002 19.837 83.881 1.00 19.60 36 GLY B C 1
ATOM 2631 O O . GLY B 1 57 ? 25.352 20.034 85.047 1.00 19.73 36 GLY B O 1
ATOM 2632 N N . VAL B 1 58 ? 25.393 20.601 82.857 1.00 18.87 37 VAL B N 1
ATOM 2633 C CA . VAL B 1 58 ? 26.320 21.698 83.031 1.00 18.59 37 VAL B CA 1
ATOM 2634 C C . VAL B 1 58 ? 25.818 22.890 82.260 1.00 19.10 37 VAL B C 1
ATOM 2635 O O . VAL B 1 58 ? 25.179 22.755 81.229 1.00 19.73 37 VAL B O 1
ATOM 2639 N N . PHE B 1 59 ? 26.132 24.070 82.742 1.00 19.89 38 PHE B N 1
ATOM 2640 C CA . PHE B 1 59 ? 25.680 25.277 82.112 1.00 21.51 38 PHE B CA 1
ATOM 2641 C C . PHE B 1 59 ? 26.651 26.437 82.285 1.00 21.42 38 PHE B C 1
ATOM 2642 O O . PHE B 1 59 ? 27.593 26.402 83.067 1.00 21.02 38 PHE B O 1
ATOM 2650 N N . GLU B 1 60 ? 26.391 27.487 81.533 1.00 23.39 39 GLU B N 1
ATOM 2651 C CA . GLU B 1 60 ? 27.159 28.717 81.670 1.00 23.24 39 GLU B CA 1
ATOM 2652 C C . GLU B 1 60 ? 26.259 29.930 81.786 1.00 25.04 39 GLU B C 1
ATOM 2653 O O . GLU B 1 60 ? 25.067 29.855 81.554 1.00 25.54 39 GLU B O 1
ATOM 2659 N N . GLY B 1 61 ? 26.851 31.066 82.129 1.00 24.19 40 GLY B N 1
ATOM 2660 C CA . GLY B 1 61 ? 26.161 32.317 82.097 1.00 24.96 40 GLY B CA 1
ATOM 2661 C C . GLY B 1 61 ? 27.154 33.218 81.430 1.00 25.67 40 GLY B C 1
ATOM 2662 O O . GLY B 1 61 ? 28.316 33.312 81.891 1.00 24.39 40 GLY B O 1
ATOM 2663 N N . VAL B 1 62 ? 26.717 33.830 80.321 1.00 26.24 41 VAL B N 1
ATOM 2664 C CA . VAL B 1 62 ? 27.569 34.692 79.516 1.00 27.07 41 VAL B CA 1
ATOM 2665 C C . VAL B 1 62 ? 26.809 35.967 79.255 1.00 28.59 41 VAL B C 1
ATOM 2666 O O . VAL B 1 62 ? 25.600 35.909 79.016 1.00 28.18 41 VAL B O 1
ATOM 2670 N N . ARG B 1 63 ? 27.505 37.099 79.306 1.00 29.73 42 ARG B N 1
ATOM 2671 C CA . ARG B 1 63 ? 26.927 38.423 79.065 1.00 32.11 42 ARG B CA 1
ATOM 2672 C C . ARG B 1 63 ? 27.365 39.019 77.709 1.00 32.05 42 ARG B C 1
ATOM 2673 O O . ARG B 1 63 ? 28.546 38.906 77.301 1.00 30.52 42 ARG B O 1
ATOM 2681 N N . ALA B 1 64 ? 26.410 39.673 77.060 1.00 32.05 43 ALA B N 1
ATOM 2682 C CA . ALA B 1 64 ? 26.676 40.596 75.929 1.00 34.47 43 ALA B CA 1
ATOM 2683 C C . ALA B 1 64 ? 26.397 41.990 76.377 1.00 36.14 43 ALA B C 1
ATOM 2684 O O . ALA B 1 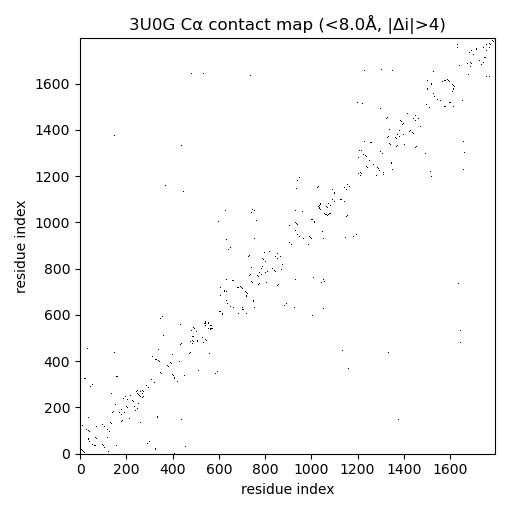64 ? 25.446 42.204 77.089 1.00 37.23 43 ALA B O 1
ATOM 2686 N N . TYR B 1 65 ? 27.190 42.944 75.899 1.00 39.31 44 TYR B N 1
ATOM 2687 C CA . TYR B 1 65 ? 27.049 44.363 76.250 1.00 41.85 44 TYR B CA 1
ATOM 2688 C C . TYR B 1 65 ? 26.934 45.232 75.003 1.00 45.04 44 TYR B C 1
ATOM 2689 O O . TYR B 1 65 ? 27.604 45.009 73.986 1.00 45.38 44 TYR B O 1
ATOM 2698 N N . LYS B 1 66 ? 26.114 46.261 75.121 1.00 47.18 45 LYS B N 1
ATOM 2699 C CA . LYS B 1 66 ? 26.075 47.326 74.145 1.00 50.18 45 LYS B CA 1
ATOM 2700 C C . LYS B 1 66 ? 27.317 48.194 74.362 1.00 52.40 45 LYS B C 1
ATOM 2701 O O . LYS B 1 66 ? 27.458 48.821 75.408 1.00 52.93 45 LYS B O 1
ATOM 2707 N N . THR B 1 67 ? 28.238 48.203 73.403 1.00 53.74 46 THR B N 1
ATOM 2708 C CA . THR B 1 67 ? 29.512 48.900 73.597 1.00 56.23 46 THR B CA 1
ATOM 2709 C C . THR B 1 67 ? 29.368 50.375 73.190 1.00 60.23 46 THR B C 1
ATOM 2710 O O . THR B 1 67 ? 28.324 50.793 72.671 1.00 61.70 46 THR B O 1
ATOM 2714 N N . ALA B 1 68 ? 30.413 51.152 73.471 1.00 63.13 47 ALA B N 1
ATOM 2715 C CA . ALA B 1 68 ? 30.474 52.573 73.154 1.00 66.61 47 ALA B CA 1
ATOM 2716 C C . ALA B 1 68 ? 30.259 52.858 71.645 1.00 67.84 47 ALA B C 1
ATOM 2717 O O . ALA B 1 68 ? 29.670 53.864 71.276 1.00 70.95 47 ALA B O 1
ATOM 2719 N N . ASP B 1 69 ? 30.762 51.959 70.800 1.00 67.70 48 ASP B N 1
ATOM 2720 C CA . ASP B 1 69 ? 30.358 51.772 69.385 1.00 67.55 48 ASP B CA 1
ATOM 2721 C C . ASP B 1 69 ? 28.921 52.072 69.058 1.00 66.17 48 ASP B C 1
ATOM 2722 O O . ASP B 1 69 ? 28.625 52.524 67.979 1.00 68.24 48 ASP B O 1
ATOM 2727 N N . GLY B 1 70 ? 28.022 51.694 69.957 1.00 64.16 49 GLY B N 1
ATOM 2728 C CA . GLY B 1 70 ? 26.633 51.418 69.602 1.00 63.01 49 GLY B CA 1
ATOM 2729 C C . GLY B 1 70 ? 26.410 49.968 69.165 1.00 59.65 49 GLY B C 1
ATOM 2730 O O . GLY B 1 70 ? 25.280 49.556 68.945 1.00 58.72 49 GLY B O 1
ATOM 2731 N N . GLY B 1 71 ? 27.484 49.190 69.038 1.00 58.13 50 GLY B N 1
ATOM 2732 C CA . GLY B 1 71 ? 27.411 47.777 68.623 1.00 54.76 50 GLY B CA 1
ATOM 2733 C C . GLY B 1 71 ? 27.284 46.923 69.861 1.00 51.75 50 GLY B C 1
ATOM 2734 O O . GLY B 1 71 ? 27.386 47.448 70.967 1.00 50.83 50 GLY B O 1
ATOM 2735 N N . THR B 1 72 ? 27.032 45.622 69.664 1.00 49.50 51 THR B N 1
ATOM 2736 C CA . THR B 1 72 ? 26.899 44.627 70.738 1.00 47.42 51 THR B CA 1
ATOM 2737 C C . THR B 1 72 ? 28.012 43.580 70.651 1.00 45.25 51 THR B C 1
ATOM 2738 O O . THR B 1 72 ? 28.277 43.067 69.564 1.00 44.73 51 THR B O 1
ATOM 2742 N N . ALA B 1 73 ? 28.660 43.279 71.782 1.00 42.82 52 ALA B N 1
ATOM 2743 C CA . ALA B 1 73 ? 29.715 42.244 71.846 1.00 41.89 52 ALA B CA 1
ATOM 2744 C C . ALA B 1 73 ? 29.565 41.307 73.057 1.00 39.20 52 ALA B C 1
ATOM 2745 O O . ALA B 1 73 ? 29.227 41.754 74.129 1.00 39.69 52 ALA B O 1
ATOM 2747 N N . ILE B 1 74 ? 29.867 40.025 72.887 1.00 37.31 53 ILE B N 1
ATOM 2748 C CA . ILE B 1 74 ? 29.876 39.074 73.986 1.00 34.87 53 ILE B CA 1
ATOM 2749 C C . ILE B 1 74 ? 31.224 39.156 74.718 1.00 34.42 53 ILE B C 1
ATOM 2750 O O . ILE B 1 74 ? 32.268 39.182 74.085 1.00 35.12 53 ILE B O 1
ATOM 2755 N N . PHE B 1 75 ? 31.168 39.220 76.053 1.00 32.97 54 PHE B N 1
ATOM 2756 C CA . PHE B 1 75 ? 32.343 39.266 76.921 1.00 33.11 54 PHE B CA 1
ATOM 2757 C C . PHE B 1 75 ? 32.906 37.872 77.267 1.00 30.71 54 PHE B C 1
ATOM 2758 O O . PHE B 1 75 ? 32.232 37.043 77.872 1.00 30.16 54 PHE B O 1
ATOM 2766 N N . ARG B 1 76 ? 34.136 37.644 76.861 1.00 31.09 55 ARG B N 1
ATOM 2767 C CA . ARG B 1 76 ? 34.896 36.410 77.133 1.00 30.91 55 ARG B CA 1
ATOM 2768 C C . ARG B 1 76 ? 34.168 35.137 76.710 1.00 29.59 55 ARG B C 1
ATOM 2769 O O . ARG B 1 76 ? 34.154 34.087 77.411 1.00 27.78 55 ARG B O 1
ATOM 2777 N N . LEU B 1 77 ? 33.622 35.228 75.507 1.00 29.73 56 LEU B N 1
ATOM 2778 C CA . LEU B 1 77 ? 32.899 34.119 74.878 1.00 29.61 56 LEU B CA 1
ATOM 2779 C C . LEU B 1 77 ? 33.744 32.849 74.826 1.00 28.93 56 LEU B C 1
ATOM 2780 O O . LEU B 1 77 ? 33.264 31.756 75.157 1.00 27.24 56 LEU B O 1
ATOM 2785 N N . LYS B 1 78 ? 35.006 32.997 74.399 1.00 30.78 57 LYS B N 1
ATOM 2786 C CA . LYS B 1 78 ? 35.900 31.836 74.256 1.00 31.36 57 LYS B CA 1
ATOM 2787 C C . LYS B 1 78 ? 36.126 31.125 75.585 1.00 30.55 57 LYS B C 1
ATOM 2788 O O . LYS B 1 78 ? 36.002 29.901 75.670 1.00 28.29 57 LYS B O 1
ATOM 2790 N N . GLU B 1 79 ? 36.451 31.888 76.623 1.00 31.34 58 GLU B N 1
ATOM 2791 C CA . GLU B 1 79 ? 36.719 31.296 77.976 1.00 29.91 58 GLU B CA 1
ATOM 2792 C C . GLU B 1 79 ? 35.497 30.630 78.567 1.00 28.12 58 GLU B C 1
ATOM 2793 O O . GLU B 1 79 ? 35.576 29.500 79.130 1.00 26.30 58 GLU B O 1
ATOM 2799 N N . HIS B 1 80 ? 34.328 31.267 78.433 1.00 27.38 59 HIS B N 1
ATOM 2800 C CA . HIS B 1 80 ? 33.091 30.612 78.904 1.00 26.07 59 HIS B CA 1
ATOM 2801 C C . HIS B 1 80 ? 32.777 29.343 78.176 1.00 25.30 59 HIS B C 1
ATOM 2802 O O . HIS B 1 80 ? 32.355 28.331 78.805 1.00 23.41 59 HIS B O 1
ATOM 2809 N N . THR B 1 81 ? 33.000 29.324 76.856 1.00 25.24 60 THR B N 1
ATOM 2810 C CA . THR B 1 81 ? 32.655 28.115 76.090 1.00 24.64 60 THR B CA 1
ATOM 2811 C C . THR B 1 81 ? 33.645 27.008 76.381 1.00 24.51 60 THR B C 1
ATOM 2812 O O . THR B 1 81 ? 33.255 25.839 76.434 1.00 22.25 60 THR B O 1
ATOM 2816 N N . LYS B 1 82 ? 34.914 27.349 76.503 1.00 25.60 61 LYS B N 1
ATOM 2817 C CA . LYS B 1 82 ? 35.886 26.354 76.960 1.00 26.78 61 LYS B CA 1
ATOM 2818 C C . LYS B 1 82 ? 35.537 25.811 78.370 1.00 23.90 61 LYS B C 1
ATOM 2819 O O . LYS B 1 82 ? 35.699 24.651 78.627 1.00 20.84 61 LYS B O 1
ATOM 2825 N N . ARG B 1 83 ? 35.130 26.669 79.283 1.00 23.56 62 ARG B N 1
ATOM 2826 C CA . ARG B 1 83 ? 34.683 26.188 80.621 1.00 23.85 62 ARG B CA 1
ATOM 2827 C C . ARG B 1 83 ? 33.464 25.262 80.538 1.00 21.41 62 ARG B C 1
ATOM 2828 O O . ARG B 1 83 ? 33.426 24.169 81.198 1.00 21.41 62 ARG B O 1
ATOM 2836 N N . LEU B 1 84 ? 32.504 25.600 79.682 1.00 21.40 63 LEU B N 1
ATOM 2837 C CA . LEU B 1 84 ? 31.370 24.690 79.437 1.00 20.85 63 LEU B CA 1
ATOM 2838 C C . LEU B 1 84 ? 31.800 23.291 78.980 1.00 21.06 63 LEU B C 1
ATOM 2839 O O . LEU B 1 84 ? 31.333 22.233 79.538 1.00 19.70 63 LEU B O 1
ATOM 2844 N N . LEU B 1 85 ? 32.703 23.247 77.997 1.00 21.27 64 LEU B N 1
ATOM 2845 C CA . LEU B 1 85 ? 33.110 21.934 77.469 1.00 21.15 64 LEU B CA 1
ATOM 2846 C C . LEU B 1 85 ? 33.985 21.222 78.479 1.00 20.90 64 LEU B C 1
ATOM 2847 O O . LEU B 1 85 ? 33.954 19.989 78.554 1.00 20.26 64 LEU B O 1
ATOM 2852 N N . ASN B 1 86 ? 34.770 21.971 79.254 1.00 21.24 65 ASN B N 1
ATOM 2853 C CA . ASN B 1 86 ? 35.525 21.344 80.365 1.00 20.72 65 ASN B CA 1
ATOM 2854 C C . ASN B 1 86 ? 34.643 20.752 81.473 1.00 19.62 65 ASN B C 1
ATOM 2855 O O . ASN B 1 86 ? 34.941 19.670 81.978 1.00 19.67 65 ASN B O 1
ATOM 2860 N N . SER B 1 87 ? 33.514 21.412 81.787 1.00 19.90 66 SER B N 1
ATOM 2861 C CA . SER B 1 87 ? 32.543 20.875 82.785 1.00 19.38 66 SER B CA 1
ATOM 2862 C C . SER B 1 87 ? 32.043 19.575 82.261 1.00 19.01 66 SER B C 1
ATOM 2863 O O . SER B 1 87 ? 31.988 18.592 82.986 1.00 18.22 66 SER B O 1
ATOM 2866 N N . ALA B 1 88 ? 31.768 19.516 80.958 1.00 18.90 67 ALA B N 1
ATOM 2867 C CA . ALA B 1 88 ? 31.219 18.253 80.384 1.00 19.54 67 ALA B CA 1
ATOM 2868 C C . ALA B 1 88 ? 32.284 17.192 80.429 1.00 19.61 67 ALA B C 1
ATOM 2869 O O . ALA B 1 88 ? 31.986 16.011 80.716 1.00 20.55 67 ALA B O 1
ATOM 2871 N N . LYS B 1 89 ? 33.525 17.594 80.146 1.00 21.25 68 LYS B N 1
ATOM 2872 C CA . LYS B 1 89 ? 34.675 16.678 80.155 1.00 21.98 68 LYS B CA 1
ATOM 2873 C C . LYS B 1 89 ? 34.863 16.031 81.562 1.00 20.88 68 LYS B C 1
ATOM 2874 O O . LYS B 1 89 ? 35.041 14.832 81.681 1.00 20.44 68 LYS B O 1
ATOM 2880 N N . ILE B 1 90 ? 34.757 16.841 82.599 1.00 20.42 69 ILE B N 1
ATOM 2881 C CA . ILE B 1 90 ? 34.871 16.371 83.982 1.00 19.78 69 ILE B CA 1
ATOM 2882 C C . ILE B 1 90 ? 33.885 15.217 84.213 1.00 19.53 69 ILE B C 1
ATOM 2883 O O . ILE B 1 90 ? 34.260 14.188 84.789 1.00 19.56 69 ILE B O 1
ATOM 2888 N N . PHE B 1 91 ? 32.672 15.349 83.699 1.00 19.52 70 PHE B N 1
ATOM 2889 C CA . PHE B 1 91 ? 31.657 14.325 83.828 1.00 19.30 70 PHE B CA 1
ATOM 2890 C C . PHE B 1 91 ? 31.627 13.250 82.718 1.00 20.78 70 PHE B C 1
ATOM 2891 O O . PHE B 1 91 ? 30.715 12.404 82.702 1.00 20.84 70 PHE B O 1
ATOM 2899 N N . GLN B 1 92 ? 32.581 13.268 81.803 1.00 21.12 71 GLN B N 1
ATOM 2900 C CA . GLN B 1 92 ? 32.652 12.301 80.718 1.00 22.40 71 GLN B CA 1
ATOM 2901 C C . GLN B 1 92 ? 31.374 12.380 79.866 1.00 23.12 71 GLN B C 1
ATOM 2902 O O . GLN B 1 92 ? 30.880 11.371 79.355 1.00 22.26 71 GLN B O 1
ATOM 2908 N N . MET B 1 93 ? 30.907 13.600 79.661 1.00 21.07 72 MET B N 1
ATOM 2909 C CA . MET B 1 93 ? 29.754 13.839 78.790 1.00 22.40 72 MET B CA 1
ATOM 2910 C C . MET B 1 93 ? 30.321 14.261 77.420 1.00 23.12 72 MET B C 1
ATOM 2911 O O . MET B 1 93 ? 30.917 15.321 77.284 1.00 23.69 72 MET B O 1
ATOM 2916 N N . ASP B 1 94 ? 30.204 13.382 76.444 1.00 25.26 73 ASP B N 1
ATOM 2917 C CA . ASP B 1 94 ? 30.686 13.639 75.068 1.00 25.88 73 ASP B CA 1
ATOM 2918 C C . ASP B 1 94 ? 29.725 14.631 74.402 1.00 24.39 73 ASP B C 1
ATOM 2919 O O . ASP B 1 94 ? 28.609 14.293 74.060 1.00 23.43 73 ASP B O 1
ATOM 2924 N N . VAL B 1 95 ? 30.126 15.876 74.229 1.00 23.33 74 VAL B N 1
ATOM 2925 C CA . VAL B 1 95 ? 29.250 16.846 73.580 1.00 23.01 74 VAL B CA 1
ATOM 2926 C C . VAL B 1 95 ? 29.322 16.690 72.035 1.00 24.35 74 VAL B C 1
ATOM 2927 O O . VAL B 1 95 ? 30.418 16.749 71.458 1.00 24.97 74 VAL B O 1
ATOM 2931 N N . PRO B 1 96 ? 28.179 16.499 71.338 1.00 25.05 75 PRO B N 1
ATOM 2932 C CA . PRO B 1 96 ? 28.273 16.331 69.865 1.00 26.28 75 PRO B CA 1
ATOM 2933 C C . PRO B 1 96 ? 28.565 17.559 68.989 1.00 25.90 75 PRO B C 1
ATOM 2934 O O . PRO B 1 96 ? 28.300 17.508 67.779 1.00 26.79 75 PRO B O 1
ATOM 2938 N N . PHE B 1 97 ? 29.121 18.624 69.572 1.00 25.97 76 PHE B N 1
ATOM 2939 C CA . PHE B 1 97 ? 29.460 19.885 68.859 1.00 25.71 76 PHE B CA 1
ATOM 2940 C C . PHE B 1 97 ? 30.842 20.346 69.305 1.00 26.61 76 PHE B C 1
ATOM 2941 O O . PHE B 1 97 ? 31.178 20.275 70.503 1.00 25.13 76 PHE B O 1
ATOM 2949 N N . ASP B 1 98 ? 31.639 20.833 68.350 1.00 28.10 77 ASP B N 1
ATOM 2950 C CA . ASP B 1 98 ? 32.948 21.421 68.693 1.00 28.86 77 ASP B CA 1
ATOM 2951 C C . ASP B 1 98 ? 32.773 22.842 69.260 1.00 28.58 77 ASP B C 1
ATOM 2952 O O . ASP B 1 98 ? 31.673 23.436 69.210 1.00 26.87 77 ASP B O 1
ATOM 2957 N N . GLN B 1 99 ? 33.843 23.362 69.848 1.00 30.50 78 GLN B N 1
ATOM 2958 C CA . GLN B 1 99 ? 33.836 24.720 70.432 1.00 30.45 78 GLN B CA 1
ATOM 2959 C C . GLN B 1 99 ? 33.390 25.816 69.476 1.00 31.51 78 GLN B C 1
ATOM 2960 O O . GLN B 1 99 ? 32.596 26.683 69.861 1.00 30.63 78 GLN B O 1
ATOM 2966 N N . GLU B 1 100 ? 33.882 25.793 68.237 1.00 33.18 79 GLU B N 1
ATOM 2967 C CA . GLU B 1 100 ? 33.563 26.873 67.308 1.00 35.19 79 GLU B CA 1
ATOM 2968 C C . GLU B 1 100 ? 32.072 26.867 67.008 1.00 32.80 79 GLU B C 1
ATOM 2969 O O . GLU B 1 100 ? 31.479 27.919 66.938 1.00 33.55 79 GLU B O 1
ATOM 2975 N N . THR B 1 101 ? 31.465 25.694 66.839 1.00 30.76 80 THR B N 1
ATOM 2976 C CA . THR B 1 101 ? 30.012 25.622 66.585 1.00 29.24 80 THR B CA 1
ATOM 2977 C C . THR B 1 101 ? 29.199 26.279 67.719 1.00 27.69 80 THR B C 1
ATOM 2978 O O . THR B 1 101 ? 28.304 27.169 67.500 1.00 26.70 80 THR B O 1
ATOM 2982 N N . LEU B 1 102 ? 29.584 25.942 68.938 1.00 25.92 81 LEU B N 1
ATOM 2983 C CA . LEU B 1 102 ? 28.942 26.520 70.119 1.00 25.22 81 LEU B CA 1
ATOM 2984 C C . LEU B 1 102 ? 29.130 28.000 70.296 1.00 26.04 81 LEU B C 1
ATOM 2985 O O . LEU B 1 102 ? 28.204 28.682 70.682 1.00 24.87 81 LEU B O 1
ATOM 2990 N N . GLU B 1 103 ? 30.319 28.521 70.014 1.00 27.63 82 GLU B N 1
ATOM 2991 C CA . GLU B 1 103 ? 30.521 29.975 70.032 1.00 28.70 82 GLU B CA 1
ATOM 2992 C C . GLU B 1 103 ? 29.657 30.681 68.981 1.00 29.75 82 GLU B C 1
ATOM 2993 O O . GLU B 1 103 ? 28.981 31.708 69.274 1.00 28.86 82 GLU B O 1
ATOM 2999 N N . ALA B 1 104 ? 29.678 30.146 67.751 1.00 29.55 83 ALA B N 1
ATOM 3000 C CA . ALA B 1 104 ? 28.841 30.697 66.653 1.00 30.51 83 ALA B CA 1
ATOM 3001 C C . ALA B 1 104 ? 27.350 30.605 66.999 1.00 29.36 83 ALA B C 1
ATOM 3002 O O . ALA B 1 104 ? 26.573 31.543 66.715 1.00 30.18 83 ALA B O 1
ATOM 3004 N N . ALA B 1 105 ? 26.944 29.486 67.597 1.00 28.37 84 ALA B N 1
ATOM 3005 C CA . ALA B 1 105 ? 25.545 29.321 68.021 1.00 27.90 84 ALA B CA 1
ATOM 3006 C C . ALA B 1 105 ? 25.117 30.421 69.019 1.00 27.16 84 ALA B C 1
ATOM 3007 O O . ALA B 1 105 ? 24.075 31.050 68.871 1.00 27.78 84 ALA B O 1
ATOM 3009 N N . GLN B 1 106 ? 25.955 30.700 70.004 1.00 27.44 85 GLN B N 1
ATOM 3010 C CA . GLN B 1 106 ? 25.696 31.773 71.003 1.00 26.58 85 GLN B CA 1
ATOM 3011 C C . GLN B 1 106 ? 25.558 33.129 70.323 1.00 28.36 85 GLN B C 1
ATOM 3012 O O . GLN B 1 106 ? 24.638 33.865 70.606 1.00 28.51 85 GLN B O 1
ATOM 3018 N N . ARG B 1 107 ? 26.447 33.475 69.408 1.00 29.96 86 ARG B N 1
ATOM 3019 C CA . ARG B 1 107 ? 26.285 34.751 68.683 1.00 32.62 86 ARG B CA 1
ATOM 3020 C C . ARG B 1 107 ? 24.960 34.797 67.905 1.00 32.54 86 ARG B C 1
ATOM 3021 O O . ARG B 1 107 ? 24.260 35.831 67.905 1.00 32.39 86 ARG B O 1
ATOM 3029 N N . ASP B 1 108 ? 24.650 33.685 67.242 1.00 32.46 87 ASP B N 1
ATOM 3030 C CA . ASP B 1 108 ? 23.391 33.520 66.494 1.00 34.93 87 ASP B CA 1
ATOM 3031 C C . ASP B 1 108 ? 22.144 33.776 67.364 1.00 33.41 87 ASP B C 1
ATOM 3032 O O . ASP B 1 108 ? 21.208 34.386 66.887 1.00 33.72 87 ASP B O 1
ATOM 3037 N N . VAL B 1 109 ? 22.125 33.257 68.586 1.00 31.42 88 VAL B N 1
ATOM 3038 C CA . VAL B 1 109 ? 21.000 33.461 69.519 1.00 31.05 88 VAL B CA 1
ATOM 3039 C C . VAL B 1 109 ? 20.831 34.944 69.895 1.00 32.07 88 VAL B C 1
ATOM 3040 O O . VAL B 1 109 ? 19.697 35.479 69.909 1.00 34.51 88 VAL B O 1
ATOM 3044 N N . VAL B 1 110 ? 21.934 35.642 70.113 1.00 30.66 89 VAL B N 1
ATOM 3045 C CA . VAL B 1 110 ? 21.849 37.063 70.372 1.00 32.16 89 VAL B CA 1
ATOM 3046 C C . VAL B 1 110 ? 21.308 37.810 69.137 1.00 33.78 89 VAL B C 1
ATOM 3047 O O . VAL B 1 110 ? 20.377 38.610 69.257 1.00 34.73 89 VAL B O 1
ATOM 3051 N N . ARG B 1 111 ? 21.900 37.539 67.972 1.00 35.32 90 ARG B N 1
ATOM 3052 C CA . ARG B 1 111 ? 21.515 38.167 66.719 1.00 38.23 90 ARG B CA 1
ATOM 3053 C C . ARG B 1 111 ? 20.054 37.918 66.380 1.00 38.32 90 ARG B C 1
ATOM 3054 O O . ARG B 1 111 ? 19.304 38.857 66.149 1.00 38.62 90 ARG B O 1
ATOM 3062 N N . GLU B 1 112 ? 19.644 36.651 66.358 1.00 37.94 91 GLU B N 1
ATOM 3063 C CA . GLU B 1 112 ? 18.293 36.331 65.858 1.00 40.27 91 GLU B CA 1
ATOM 3064 C C . GLU B 1 112 ? 17.191 36.700 66.853 1.00 39.80 91 GLU B C 1
ATOM 3065 O O . GLU B 1 112 ? 16.020 36.789 66.488 1.00 40.09 91 GLU B O 1
ATOM 3071 N N . ASN B 1 113 ? 17.552 36.933 68.109 1.00 37.92 92 ASN B N 1
ATOM 3072 C CA . ASN B 1 113 ? 16.581 37.496 69.049 1.00 38.02 92 ASN B CA 1
ATOM 3073 C C . ASN B 1 113 ? 16.591 39.002 69.126 1.00 38.74 92 ASN B C 1
ATOM 3074 O O . ASN B 1 113 ? 15.860 39.580 69.919 1.00 37.83 92 ASN B O 1
ATOM 3079 N N . LYS B 1 114 ? 17.444 39.619 68.312 1.00 40.58 93 LYS B N 1
ATOM 3080 C CA . LYS B 1 114 ? 17.538 41.069 68.219 1.00 43.63 93 LYS B CA 1
ATOM 3081 C C . LYS B 1 114 ? 17.853 41.669 69.572 1.00 43.51 93 LYS B C 1
ATOM 3082 O O . LYS B 1 114 ? 17.375 42.734 69.928 1.00 46.49 93 LYS B O 1
ATOM 3088 N N . LEU B 1 115 ? 18.712 40.994 70.313 1.00 42.17 94 LEU B N 1
ATOM 3089 C CA . LEU B 1 115 ? 19.095 41.483 71.622 1.00 41.06 94 LEU B CA 1
ATOM 3090 C C . LEU B 1 115 ? 20.350 42.322 71.503 1.00 41.87 94 LEU B C 1
ATOM 3091 O O . LEU B 1 115 ? 21.095 42.220 70.542 1.00 41.70 94 LEU B O 1
ATOM 3096 N N . GLU B 1 116 ? 20.584 43.141 72.514 1.00 42.92 95 GLU B N 1
ATOM 3097 C CA . GLU B 1 116 ? 21.808 43.906 72.635 1.00 44.26 95 GLU B CA 1
ATOM 3098 C C . GLU B 1 116 ? 22.437 43.537 73.979 1.00 42.65 95 GLU B C 1
ATOM 3099 O O . GLU B 1 116 ? 23.169 42.552 74.051 1.00 43.65 95 GLU B O 1
ATOM 3105 N N . SER B 1 117 ? 22.147 44.258 75.054 1.00 42.80 96 SER B N 1
ATOM 3106 C CA . SER B 1 117 ? 22.621 43.834 76.382 1.00 40.96 96 SER B CA 1
ATOM 3107 C C . SER B 1 117 ? 21.787 42.676 76.832 1.00 37.67 96 SER B C 1
ATOM 3108 O O . SER B 1 117 ? 20.578 42.811 77.001 1.00 37.56 96 SER B O 1
ATOM 3111 N N . CYS B 1 118 ? 22.425 41.536 77.033 1.00 35.38 97 CYS B N 1
ATOM 3112 C CA . CYS B 1 118 ? 21.689 40.371 77.403 1.00 33.76 97 CYS B CA 1
ATOM 3113 C C . CYS B 1 118 ? 22.525 39.324 78.129 1.00 32.57 97 CYS B C 1
ATOM 3114 O O . CYS B 1 118 ? 23.765 39.421 78.230 1.00 31.69 97 CYS B O 1
ATOM 3117 N N . TYR B 1 119 ? 21.818 38.346 78.680 1.00 30.85 98 TYR B N 1
ATOM 3118 C CA . TYR B 1 119 ? 22.432 37.221 79.339 1.00 29.90 98 TYR B CA 1
ATOM 3119 C C . TYR B 1 119 ? 22.127 35.984 78.507 1.00 29.03 98 TYR B C 1
ATOM 3120 O O . TYR B 1 119 ? 20.994 35.770 78.128 1.00 28.95 98 TYR B O 1
ATOM 3129 N N . LEU B 1 120 ? 23.159 35.182 78.239 1.00 28.77 99 LEU B N 1
ATOM 3130 C CA . LEU B 1 120 ? 23.082 33.938 77.507 1.00 28.66 99 LEU B CA 1
ATOM 3131 C C . LEU B 1 120 ? 23.252 32.781 78.511 1.00 26.80 99 LEU B C 1
ATOM 3132 O O . LEU B 1 120 ? 24.138 32.822 79.412 1.00 25.37 99 LEU B O 1
ATOM 3137 N N . ARG B 1 121 ? 22.432 31.749 78.318 1.00 25.80 100 ARG B N 1
ATOM 3138 C CA . ARG B 1 121 ? 22.446 30.541 79.129 1.00 24.60 100 ARG B CA 1
ATOM 3139 C C . ARG B 1 121 ? 22.521 29.334 78.201 1.00 23.71 100 ARG B C 1
ATOM 3140 O O . ARG B 1 121 ? 21.491 28.855 77.742 1.00 22.75 100 ARG B O 1
ATOM 3148 N N . PRO B 1 122 ? 23.742 28.861 77.898 1.00 23.71 101 PRO B N 1
ATOM 3149 C CA . PRO B 1 122 ? 23.994 27.536 77.333 1.00 23.33 101 PRO B CA 1
ATOM 3150 C C . PRO B 1 122 ? 23.870 26.455 78.417 1.00 21.41 101 PRO B C 1
ATOM 3151 O O . PRO B 1 122 ? 24.330 26.673 79.523 1.00 21.85 101 PRO B O 1
ATOM 3155 N N . ILE B 1 123 ? 23.210 25.341 78.100 1.00 20.89 102 ILE B N 1
ATOM 3156 C CA . ILE B 1 123 ? 23.050 24.197 79.024 1.00 19.43 102 ILE B CA 1
ATOM 3157 C C . ILE B 1 123 ? 23.184 22.909 78.251 1.00 19.14 102 ILE B C 1
ATOM 3158 O O . ILE B 1 123 ? 22.636 22.749 77.138 1.00 19.90 102 ILE B O 1
ATOM 3163 N N . ILE B 1 124 ? 23.941 21.989 78.836 1.00 18.71 103 ILE B N 1
ATOM 3164 C CA . ILE B 1 124 ? 24.169 20.627 78.320 1.00 18.55 103 ILE B CA 1
ATOM 3165 C C . ILE B 1 124 ? 23.666 19.611 79.325 1.00 18.22 103 ILE B C 1
ATOM 3166 O O . ILE B 1 124 ? 24.002 19.707 80.514 1.00 18.71 103 ILE B O 1
ATOM 3171 N N . TRP B 1 125 ? 22.844 18.661 78.879 1.00 18.81 104 TRP B N 1
ATOM 3172 C CA . TRP B 1 125 ? 22.166 17.754 79.822 1.00 18.55 104 TRP B CA 1
ATOM 3173 C C . TRP B 1 125 ? 22.049 16.415 79.205 1.00 18.03 104 TRP B C 1
ATOM 3174 O O . TRP B 1 125 ? 22.332 16.234 78.039 1.00 18.61 104 TRP B O 1
ATOM 3185 N N . ILE B 1 126 ? 21.655 15.497 80.033 1.00 17.63 105 ILE B N 1
ATOM 3186 C CA . ILE B 1 126 ? 21.500 14.089 79.682 1.00 17.63 105 ILE B CA 1
ATOM 3187 C C . ILE B 1 126 ? 20.013 13.714 79.511 1.00 18.47 105 ILE B C 1
ATOM 3188 O O . ILE B 1 126 ? 19.200 13.949 80.415 1.00 17.94 105 ILE B O 1
ATOM 3193 N N . GLY B 1 127 ? 19.692 13.027 78.400 1.00 18.91 106 GLY B N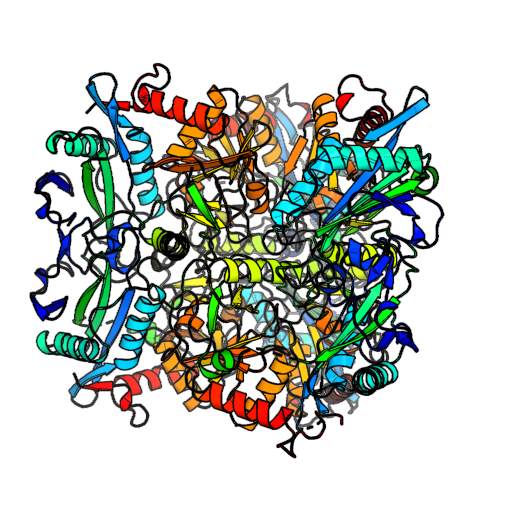 1
ATOM 3194 C CA . GLY B 1 127 ? 18.343 12.863 77.895 1.00 19.98 106 GLY B CA 1
ATOM 3195 C C . GLY B 1 127 ? 17.480 11.795 78.494 1.00 21.35 106 GLY B C 1
ATOM 3196 O O . GLY B 1 127 ? 17.660 11.434 79.648 1.00 21.76 106 GLY B O 1
ATOM 3197 N N . SER B 1 128 ? 16.531 11.287 77.698 1.00 26.26 107 SER B N 1
ATOM 3198 C CA . SER B 1 128 ? 15.386 10.483 78.167 1.00 28.51 107 SER B CA 1
ATOM 3199 C C . SER B 1 128 ? 15.415 9.013 77.782 1.00 29.58 107 SER B C 1
ATOM 3200 O O . SER B 1 128 ? 14.426 8.299 77.978 1.00 30.65 107 SER B O 1
ATOM 3203 N N . GLU B 1 129 ? 16.490 8.550 77.193 1.00 30.14 108 GLU B N 1
ATOM 3204 C CA . GLU B 1 129 ? 16.520 7.169 76.732 1.00 33.42 108 GLU B CA 1
ATOM 3205 C C . GLU B 1 129 ? 16.384 6.154 77.874 1.00 34.76 108 GLU B C 1
ATOM 3206 O O . GLU B 1 129 ? 15.572 5.222 77.778 1.00 35.56 108 GLU B O 1
ATOM 3212 N N . LYS B 1 130 ? 17.170 6.342 78.937 1.00 35.32 109 LYS B N 1
ATOM 3213 C CA . LYS B 1 130 ? 17.204 5.441 80.090 1.00 36.35 109 LYS B CA 1
ATOM 3214 C C . LYS B 1 130 ? 17.173 6.254 81.390 1.00 34.91 109 LYS B C 1
ATOM 3215 O O . LYS B 1 130 ? 17.769 7.347 81.493 1.00 31.77 109 LYS B O 1
ATOM 3221 N N . LEU B 1 131 ? 16.458 5.761 82.395 1.00 35.34 110 LEU B N 1
ATOM 3222 C CA . LEU B 1 131 ? 16.323 6.565 83.576 1.00 35.95 110 LEU B CA 1
ATOM 3223 C C . LEU B 1 131 ? 16.859 5.929 84.840 1.00 37.09 110 LEU B C 1
ATOM 3224 O O . LEU B 1 131 ? 16.537 6.399 85.913 1.00 39.41 110 LEU B O 1
ATOM 3229 N N . GLY B 1 132 ? 17.687 4.888 84.756 1.00 37.12 111 GLY B N 1
ATOM 3230 C CA . GLY B 1 132 ? 18.462 4.500 85.966 1.00 37.44 111 GLY B CA 1
ATOM 3231 C C . GLY B 1 132 ? 19.578 5.501 86.284 1.00 35.30 111 GLY B C 1
ATOM 3232 O O . GLY B 1 132 ? 20.003 6.251 85.432 1.00 32.75 111 GLY B O 1
ATOM 3233 N N . VAL B 1 133 ? 20.081 5.492 87.511 1.00 36.85 112 VAL B N 1
ATOM 3234 C CA . VAL B 1 133 ? 21.251 6.279 87.884 1.00 36.09 112 VAL B CA 1
ATOM 3235 C C . VAL B 1 133 ? 22.399 6.080 86.913 1.00 36.96 112 VAL B C 1
ATOM 3236 O O . VAL B 1 133 ? 23.018 7.038 86.421 1.00 35.00 112 VAL B O 1
ATOM 3240 N N . SER B 1 134 ? 22.632 4.802 86.643 1.00 40.16 113 SER B N 1
ATOM 3241 C CA . SER B 1 134 ? 23.790 4.296 85.966 1.00 43.46 113 SER B CA 1
ATOM 3242 C C . SER B 1 134 ? 23.590 4.238 84.492 1.00 45.38 113 SER B C 1
ATOM 3243 O O . SER B 1 134 ? 24.372 3.595 83.819 1.00 44.29 113 SER B O 1
ATOM 3246 N N . ALA B 1 135 ? 22.569 4.922 83.969 1.00 49.51 114 ALA B N 1
ATOM 3247 C CA . ALA B 1 135 ? 22.236 4.766 82.561 1.00 52.07 114 ALA B CA 1
ATOM 3248 C C . ALA B 1 135 ? 23.402 5.303 81.748 1.00 51.97 114 ALA B C 1
ATOM 3249 O O . ALA B 1 135 ? 24.033 6.296 82.117 1.00 51.54 114 ALA B O 1
ATOM 3251 N N . LYS B 1 136 ? 23.717 4.580 80.679 1.00 53.17 115 LYS B N 1
ATOM 3252 C CA . LYS B 1 136 ? 24.749 4.966 79.719 1.00 49.43 115 LYS B CA 1
ATOM 3253 C C . LYS B 1 136 ? 23.953 4.866 78.438 1.00 46.78 115 LYS B C 1
ATOM 3254 O O . LYS B 1 136 ? 22.980 4.119 78.373 1.00 48.93 115 LYS B O 1
ATOM 3256 N N . GLY B 1 137 ? 24.326 5.629 77.429 1.00 43.47 116 GLY B N 1
ATOM 3257 C CA . GLY B 1 137 ? 23.624 5.562 76.160 1.00 42.29 116 GLY B CA 1
ATOM 3258 C C . GLY B 1 137 ? 22.569 6.645 75.972 1.00 39.75 116 GLY B C 1
ATOM 3259 O O . GLY B 1 137 ? 21.916 6.668 74.939 1.00 42.94 116 GLY B O 1
ATOM 3260 N N . ASN B 1 138 ? 22.389 7.527 76.953 1.00 34.64 117 ASN B N 1
ATOM 3261 C CA . ASN B 1 138 ? 21.502 8.692 76.816 1.00 33.64 117 ASN B CA 1
ATOM 3262 C C . ASN B 1 138 ? 22.135 9.769 75.919 1.00 30.39 117 ASN B C 1
ATOM 3263 O O . ASN B 1 138 ? 23.352 10.008 75.960 1.00 30.24 117 ASN B O 1
ATOM 3268 N N . THR B 1 139 ? 21.294 10.465 75.196 1.00 27.24 118 THR B N 1
ATOM 3269 C CA . THR B 1 139 ? 21.693 11.569 74.367 1.00 25.91 118 THR B CA 1
ATOM 3270 C C . THR B 1 139 ? 22.202 12.739 75.236 1.00 23.51 118 THR B C 1
ATOM 3271 O O . THR B 1 139 ? 21.646 13.070 76.310 1.00 22.81 118 THR B O 1
ATOM 3275 N N . ILE B 1 140 ? 23.253 13.363 74.757 1.00 21.96 119 ILE B N 1
ATOM 3276 C CA . ILE B 1 140 ? 23.773 14.572 75.354 1.00 20.93 119 ILE B CA 1
ATOM 3277 C C . ILE B 1 140 ? 23.216 15.714 74.536 1.00 21.30 119 ILE B C 1
ATOM 3278 O O . ILE B 1 140 ? 23.575 15.938 73.380 1.00 22.06 119 ILE B O 1
ATOM 3283 N N . HIS B 1 141 ? 22.307 16.438 75.154 1.00 21.07 120 HIS B N 1
ATOM 3284 C CA . HIS B 1 141 ? 21.631 17.550 74.551 1.00 21.68 120 HIS B CA 1
ATOM 3285 C C . HIS B 1 141 ? 22.308 18.851 74.872 1.00 20.76 120 HIS B C 1
ATOM 3286 O O . HIS B 1 141 ? 22.935 19.024 75.933 1.00 20.29 120 HIS B O 1
ATOM 3293 N N . VAL B 1 142 ? 22.095 19.813 73.991 1.00 21.48 121 VAL B N 1
ATOM 3294 C CA . VAL B 1 142 ? 22.642 21.163 74.136 1.00 21.29 121 VAL B CA 1
ATOM 3295 C C . VAL B 1 142 ? 21.558 22.151 73.717 1.00 21.68 121 VAL B C 1
ATOM 3296 O O . VAL B 1 142 ? 20.940 22.000 72.638 1.00 22.20 121 VAL B O 1
ATOM 3300 N N . ALA B 1 143 ? 21.310 23.150 74.569 1.00 21.06 122 ALA B N 1
ATOM 3301 C CA . ALA B 1 143 ? 20.409 24.285 74.220 1.00 21.65 122 ALA B CA 1
ATOM 3302 C C . ALA B 1 143 ? 21.008 25.620 74.647 1.00 21.56 122 ALA B C 1
ATOM 3303 O O . ALA B 1 143 ? 21.770 25.701 75.604 1.00 21.56 122 ALA B O 1
ATOM 3305 N N . ILE B 1 144 ? 20.673 26.678 73.917 1.00 23.05 123 ILE B N 1
ATOM 3306 C CA . ILE B 1 144 ? 21.176 28.006 74.199 1.00 23.07 123 ILE B CA 1
ATOM 3307 C C . ILE B 1 144 ? 20.049 28.999 74.064 1.00 24.46 123 ILE B C 1
ATOM 3308 O O . ILE B 1 144 ? 19.471 29.141 72.973 1.00 24.47 123 ILE B O 1
ATOM 3313 N N . ALA B 1 145 ? 19.762 29.694 75.163 1.00 24.56 124 ALA B N 1
ATOM 3314 C CA . ALA B 1 145 ? 18.761 30.767 75.174 1.00 26.05 124 ALA B CA 1
ATOM 3315 C C . ALA B 1 145 ? 19.420 32.058 75.663 1.00 26.53 124 ALA B C 1
ATOM 3316 O O . ALA B 1 145 ? 20.520 32.021 76.219 1.00 26.30 124 ALA B O 1
ATOM 3318 N N . ALA B 1 146 ? 18.734 33.186 75.469 1.00 27.98 125 ALA B N 1
ATOM 3319 C CA . ALA B 1 146 ? 19.224 34.497 75.889 1.00 28.59 125 ALA B CA 1
ATOM 3320 C C . ALA B 1 146 ? 18.042 35.433 76.097 1.00 29.69 125 ALA B C 1
ATOM 3321 O O . ALA B 1 146 ? 16.976 35.244 75.505 1.00 29.58 125 ALA B O 1
ATOM 3323 N N . TRP B 1 147 ? 18.250 36.428 76.954 1.00 30.75 126 TRP B N 1
ATOM 3324 C CA . TRP B 1 147 ? 17.238 37.428 77.302 1.00 32.53 126 TRP B CA 1
ATOM 3325 C C . TRP B 1 147 ? 17.837 38.729 77.735 1.00 33.45 126 TRP B C 1
ATOM 3326 O O . TRP B 1 147 ? 18.987 38.770 78.178 1.00 33.06 126 TRP B O 1
ATOM 3337 N N . PRO B 1 148 ? 17.059 39.823 77.647 1.00 34.77 127 PRO B N 1
ATOM 3338 C CA . PRO B 1 148 ? 17.674 41.102 77.950 1.00 37.21 127 PRO B CA 1
ATOM 3339 C C . PRO B 1 148 ? 18.199 41.200 79.380 1.00 37.96 127 PRO B C 1
ATOM 3340 O O . PRO B 1 148 ? 17.621 40.632 80.296 1.00 36.16 127 PRO B O 1
ATOM 3344 N N . TRP B 1 149 ? 19.276 41.969 79.535 1.00 41.84 128 TRP B N 1
ATOM 3345 C CA . TRP B 1 149 ? 19.977 42.108 80.795 1.00 43.77 128 TRP B CA 1
ATOM 3346 C C . TRP B 1 149 ? 20.982 43.206 80.630 1.00 46.44 128 TRP B C 1
ATOM 3347 O O . TRP B 1 149 ? 21.130 44.037 81.521 1.00 49.85 128 TRP B O 1
ATOM 3358 N N . GLY B 1 161 ? 26.298 49.463 98.122 1.00 41.69 140 GLY B N 1
ATOM 3359 C CA . GLY B 1 161 ? 26.848 48.173 98.593 1.00 40.43 140 GLY B CA 1
ATOM 3360 C C . GLY B 1 161 ? 25.806 47.405 99.386 1.00 39.57 140 GLY B C 1
ATOM 3361 O O . GLY B 1 161 ? 24.904 48.019 99.957 1.00 41.40 140 GLY B O 1
ATOM 3362 N N . ILE B 1 162 ? 25.956 46.089 99.467 1.00 37.37 141 ILE B N 1
ATOM 3363 C CA . ILE B 1 162 ? 24.895 45.211 99.973 1.00 36.80 141 ILE B CA 1
ATOM 3364 C C . ILE B 1 162 ? 25.161 44.597 101.352 1.00 36.56 141 ILE B C 1
ATOM 3365 O O . ILE B 1 162 ? 26.287 44.610 101.843 1.00 36.53 141 ILE B O 1
ATOM 3370 N N . ARG B 1 163 ? 24.112 44.071 101.963 1.00 36.44 142 ARG B N 1
ATOM 3371 C CA . ARG B 1 163 ? 24.190 43.498 103.295 1.00 36.94 142 ARG B CA 1
ATOM 3372 C C . ARG B 1 163 ? 24.169 42.019 103.190 1.00 34.41 142 ARG B C 1
ATOM 3373 O O . ARG B 1 163 ? 23.270 41.430 102.567 1.00 33.34 142 ARG B O 1
ATOM 3381 N N . VAL B 1 164 ? 25.161 41.403 103.807 1.00 29.85 143 VAL B N 1
ATOM 3382 C CA . VAL B 1 164 ? 25.411 39.984 103.611 1.00 28.03 143 VAL B CA 1
ATOM 3383 C C . VAL B 1 164 ? 25.376 39.244 104.952 1.00 27.54 143 VAL B C 1
ATOM 3384 O O . VAL B 1 164 ? 25.652 39.840 106.019 1.00 27.43 143 VAL B O 1
ATOM 3388 N N . LYS B 1 165 ? 25.025 37.947 104.892 1.00 26.04 144 LYS B N 1
ATOM 3389 C CA . LYS B 1 165 ? 24.865 37.134 106.082 1.00 26.14 144 LYS B CA 1
ATOM 3390 C C . LYS B 1 165 ? 25.600 35.842 105.841 1.00 23.96 144 LYS B C 1
ATOM 3391 O O . LYS B 1 165 ? 25.457 35.274 104.769 1.00 23.16 144 LYS B O 1
ATOM 3397 N N . THR B 1 166 ? 26.435 35.456 106.790 1.00 23.16 145 THR B N 1
ATOM 3398 C CA . THR B 1 166 ? 27.177 34.183 106.704 1.00 21.71 145 THR B CA 1
ATOM 3399 C C . THR B 1 166 ? 26.169 33.076 106.905 1.00 21.93 145 THR B C 1
ATOM 3400 O O . THR B 1 166 ? 25.370 33.124 107.840 1.00 22.61 145 THR B O 1
ATOM 3404 N N . SER B 1 167 ? 26.210 32.062 106.043 1.00 21.41 146 SER B N 1
ATOM 3405 C CA . SER B 1 167 ? 25.194 31.039 105.985 1.00 21.06 146 SER B CA 1
ATOM 3406 C C . SER B 1 167 ? 25.513 29.967 107.018 1.00 20.08 146 SER B C 1
ATOM 3407 O O . SER B 1 167 ? 26.679 29.784 107.376 1.00 18.71 146 SER B O 1
ATOM 3410 N N . SER B 1 168 ? 24.466 29.284 107.509 1.00 19.86 147 SER B N 1
ATOM 3411 C CA . SER B 1 168 ? 24.656 28.130 108.392 1.00 19.20 147 SER B CA 1
ATOM 3412 C C . SER B 1 168 ? 24.841 26.858 107.573 1.00 19.30 147 SER B C 1
ATOM 3413 O O . SER B 1 168 ? 25.083 25.810 108.156 1.00 18.93 147 SER B O 1
ATOM 3416 N N . PHE B 1 169 ? 24.678 26.953 106.246 1.00 18.98 148 PHE B N 1
ATOM 3417 C CA . PHE B 1 169 ? 25.015 25.882 105.343 1.00 19.23 148 PHE B CA 1
ATOM 3418 C C . PHE B 1 169 ? 26.483 25.918 104.876 1.00 19.23 148 PHE B C 1
ATOM 3419 O O . PHE B 1 169 ? 27.005 26.983 104.572 1.00 20.48 148 PHE B O 1
ATOM 3427 N N . THR B 1 170 ? 27.112 24.740 104.825 1.00 18.76 149 THR B N 1
ATOM 3428 C CA . THR B 1 170 ? 28.528 24.624 104.444 1.00 18.49 149 THR B CA 1
ATOM 3429 C C . THR B 1 170 ? 28.703 24.440 102.915 1.00 19.03 149 THR B C 1
ATOM 3430 O O . THR B 1 170 ? 27.896 23.813 102.268 1.00 18.33 149 THR B O 1
ATOM 3434 N N . ARG B 1 171 ? 29.731 25.087 102.378 1.00 20.04 150 ARG B N 1
ATOM 3435 C CA . ARG B 1 171 ? 30.108 24.972 100.972 1.00 21.41 150 ARG B CA 1
ATOM 3436 C C . ARG B 1 171 ? 30.671 23.560 100.635 1.00 20.69 150 ARG B C 1
ATOM 3437 O O . ARG B 1 171 ? 31.301 22.882 101.439 1.00 19.83 150 ARG B O 1
ATOM 3445 N N . HIS B 1 172 ? 30.395 23.151 99.407 1.00 20.92 151 HIS B N 1
ATOM 3446 C CA . HIS B 1 172 ? 30.907 21.935 98.787 1.00 20.69 151 HIS B CA 1
ATOM 3447 C C . HIS B 1 172 ? 32.274 21.471 99.190 1.00 19.01 151 HIS B C 1
ATOM 3448 O O . HIS B 1 172 ? 33.248 22.225 99.243 1.00 18.53 151 HIS B O 1
ATOM 3455 N N . HIS B 1 173 ? 32.298 20.198 99.469 1.00 18.11 152 HIS B N 1
ATOM 3456 C CA . HIS B 1 173 ? 33.502 19.368 99.654 1.00 18.29 152 HIS B CA 1
ATOM 3457 C C . HIS B 1 173 ? 34.096 18.864 98.330 1.00 17.93 152 HIS B C 1
ATOM 3458 O O . HIS B 1 173 ? 33.368 18.212 97.535 1.00 18.09 152 HIS B O 1
ATOM 3465 N N . VAL B 1 174 ? 35.403 19.156 98.098 1.00 17.31 153 VAL B N 1
ATOM 3466 C CA . VAL B 1 174 ? 36.030 18.992 96.784 1.00 16.94 153 VAL B CA 1
ATOM 3467 C C . VAL B 1 174 ? 36.213 17.544 96.250 1.00 16.74 153 VAL B C 1
ATOM 3468 O O . VAL B 1 174 ? 36.665 17.367 95.101 1.00 16.68 153 VAL B O 1
ATOM 3472 N N . ASN B 1 175 ? 35.969 16.553 97.114 1.00 16.31 154 ASN B N 1
ATOM 3473 C CA . ASN B 1 175 ? 35.946 15.156 96.672 1.00 16.35 154 ASN B CA 1
ATOM 3474 C C . ASN B 1 175 ? 34.583 14.471 96.737 1.00 16.44 154 ASN B C 1
ATOM 3475 O O . ASN B 1 175 ? 34.487 13.210 96.549 1.00 16.87 154 ASN B O 1
ATOM 3480 N N . VAL B 1 176 ? 33.557 15.280 97.026 1.00 16.49 155 VAL B N 1
ATOM 3481 C CA . VAL B 1 176 ? 32.132 14.913 96.946 1.00 16.81 155 VAL B CA 1
ATOM 3482 C C . VAL B 1 176 ? 31.578 15.505 95.662 1.00 17.17 155 VAL B C 1
ATOM 3483 O O . VAL B 1 176 ? 31.008 14.826 94.845 1.00 17.32 155 VAL B O 1
ATOM 3487 N N . SER B 1 177 ? 31.785 16.817 95.477 1.00 17.42 156 SER B N 1
ATOM 3488 C CA . SER B 1 177 ? 31.349 17.511 94.315 1.00 17.81 156 SER B CA 1
ATOM 3489 C C . SER B 1 177 ? 32.601 17.984 93.538 1.00 18.05 156 SER B C 1
ATOM 3490 O O . SER B 1 177 ? 33.597 18.394 94.157 1.00 17.46 156 SER B O 1
ATOM 3493 N N . MET B 1 178 ? 32.525 17.939 92.214 1.00 18.26 157 MET B N 1
ATOM 3494 C CA . MET B 1 178 ? 33.589 18.411 91.333 1.00 18.68 157 MET B CA 1
ATOM 3495 C C . MET B 1 178 ? 33.364 19.894 91.079 1.00 18.89 157 MET B C 1
ATOM 3496 O O . MET B 1 178 ? 32.599 20.311 90.155 1.00 18.71 157 MET B O 1
ATOM 3501 N N . VAL B 1 179 ? 34.009 20.690 91.912 1.00 19.09 158 VAL B N 1
ATOM 3502 C CA . VAL B 1 179 ? 33.685 22.109 91.979 1.00 19.38 158 VAL B CA 1
ATOM 3503 C C . VAL B 1 179 ? 34.234 22.919 90.773 1.00 20.68 158 VAL B C 1
ATOM 3504 O O . VAL B 1 179 ? 33.875 24.091 90.624 1.00 20.61 158 VAL B O 1
ATOM 3508 N N . ARG B 1 180 ? 35.103 22.339 89.950 1.00 21.00 159 ARG B N 1
ATOM 3509 C CA . ARG B 1 180 ? 35.467 23.012 88.707 1.00 22.78 159 ARG B CA 1
ATOM 3510 C C . ARG B 1 180 ? 34.429 22.846 87.563 1.00 21.93 159 ARG B C 1
ATOM 3511 O O . ARG B 1 180 ? 34.602 23.433 86.532 1.00 21.67 159 ARG B O 1
ATOM 3519 N N . ALA B 1 181 ? 33.461 21.936 87.717 1.00 21.00 160 ALA B N 1
ATOM 3520 C CA . ALA B 1 181 ? 32.397 21.702 86.744 1.00 21.69 160 ALA B CA 1
ATOM 3521 C C . ALA B 1 181 ? 31.188 22.501 87.200 1.00 21.97 160 ALA B C 1
ATOM 3522 O O . ALA B 1 181 ? 30.756 22.391 88.362 1.00 21.77 160 ALA B O 1
ATOM 3524 N N . LYS B 1 182 ? 30.682 23.388 86.352 1.00 23.06 161 LYS B N 1
ATOM 3525 C CA . LYS B 1 182 ? 29.583 24.281 86.751 1.00 24.44 161 LYS B CA 1
ATOM 3526 C C . LYS B 1 182 ? 28.339 23.457 86.383 1.00 24.08 161 LYS B C 1
ATOM 3527 O O . LYS B 1 182 ? 27.931 23.460 85.192 1.00 25.50 161 LYS B O 1
ATOM 3533 N N . ALA B 1 183 ? 27.846 22.724 87.394 1.00 22.07 162 ALA B N 1
ATOM 3534 C CA . ALA B 1 183 ? 26.935 21.625 87.283 1.00 22.70 162 ALA B CA 1
ATOM 3535 C C . ALA B 1 183 ? 25.585 21.911 87.976 1.00 22.45 162 ALA B C 1
ATOM 3536 O O . ALA B 1 183 ? 25.554 22.424 89.090 1.00 21.98 162 ALA B O 1
ATOM 3538 N N . SER B 1 184 ? 24.499 21.504 87.334 1.00 22.59 163 SER B N 1
ATOM 3539 C CA . SER B 1 184 ? 23.110 21.729 87.841 1.00 22.59 163 SER B CA 1
ATOM 3540 C C . SER B 1 184 ? 22.978 21.312 89.312 1.00 22.17 163 SER B C 1
ATOM 3541 O O . SER B 1 184 ? 22.491 22.060 90.110 1.00 21.77 163 SER B O 1
ATOM 3544 N N . GLY B 1 185 ? 23.461 20.111 89.651 1.00 21.89 164 GLY B N 1
ATOM 3545 C CA . GLY B 1 185 ? 23.340 19.586 91.026 1.00 21.27 164 GLY B CA 1
ATOM 3546 C C . GLY B 1 185 ? 24.001 20.412 92.127 1.00 21.03 164 GLY B C 1
ATOM 3547 O O . GLY B 1 185 ? 23.564 20.370 93.271 1.00 20.92 164 GLY B O 1
ATOM 3548 N N . TRP B 1 186 ? 25.036 21.202 91.801 1.00 20.48 165 TRP B N 1
ATOM 3549 C CA . TRP B 1 186 ? 25.760 21.969 92.802 1.00 20.42 165 TRP B CA 1
ATOM 3550 C C . TRP B 1 186 ? 24.923 23.110 93.363 1.00 20.81 165 TRP B C 1
ATOM 3551 O O . TRP B 1 186 ? 25.251 23.643 94.450 1.00 21.09 165 TRP B O 1
ATOM 3562 N N . TYR B 1 187 ? 23.882 23.532 92.655 1.00 20.70 166 TYR B N 1
ATOM 3563 C CA . TYR B 1 187 ? 23.161 24.747 93.091 1.00 21.76 166 TYR B CA 1
ATOM 3564 C C . TYR B 1 187 ? 22.110 24.530 94.211 1.00 21.05 166 TYR B C 1
ATOM 3565 O O . TYR B 1 187 ? 21.540 25.482 94.686 1.00 21.25 166 TYR B O 1
ATOM 3574 N N . VAL B 1 188 ? 21.841 23.281 94.627 1.00 20.50 167 VAL B N 1
ATOM 3575 C CA . VAL B 1 188 ? 20.915 23.064 95.747 1.00 20.63 167 VAL B CA 1
ATOM 3576 C C . VAL B 1 188 ? 21.453 23.799 96.994 1.00 20.18 167 VAL B C 1
ATOM 3577 O O . VAL B 1 188 ? 20.746 24.497 97.691 1.00 20.62 167 VAL B O 1
ATOM 3581 N N . ASN B 1 189 ? 22.755 23.738 97.179 1.00 19.62 168 ASN B N 1
ATOM 3582 C CA . ASN B 1 189 ? 23.443 24.287 98.320 1.00 19.63 168 ASN B CA 1
ATOM 3583 C C . ASN B 1 189 ? 23.374 25.808 98.222 1.00 19.91 168 ASN B C 1
ATOM 3584 O O . ASN B 1 189 ? 23.099 26.479 99.207 1.00 20.40 168 ASN B O 1
ATOM 3589 N N . SER B 1 190 ? 23.527 26.328 97.021 1.00 19.92 169 SER B N 1
ATOM 3590 C CA . SER B 1 190 ? 23.350 27.789 96.795 1.00 20.64 169 SER B CA 1
ATOM 3591 C C . SER B 1 190 ? 21.969 28.276 97.057 1.00 20.82 169 SER B C 1
ATOM 3592 O O . SER B 1 190 ? 21.795 29.318 97.628 1.00 21.26 169 SER B O 1
ATOM 3595 N N . ILE B 1 191 ? 20.987 27.529 96.619 1.00 20.87 170 ILE B N 1
ATOM 3596 C CA . ILE B 1 191 ? 19.585 27.911 96.863 1.00 21.64 170 ILE B CA 1
ATOM 3597 C C . ILE B 1 191 ? 19.251 27.993 98.344 1.00 21.75 170 ILE B C 1
ATOM 3598 O O . ILE B 1 191 ? 18.700 28.983 98.806 1.00 22.55 170 ILE B O 1
ATOM 3603 N N . LEU B 1 192 ? 19.668 26.977 99.093 1.00 21.61 171 LEU B N 1
ATOM 3604 C CA . LEU B 1 192 ? 19.452 26.875 100.541 1.00 22.12 171 LEU B CA 1
ATOM 3605 C C . LEU B 1 192 ? 20.072 28.034 101.270 1.00 22.37 171 LEU B C 1
ATOM 3606 O O . LEU B 1 192 ? 19.418 28.720 102.086 1.00 23.17 171 LEU B O 1
ATOM 3611 N N . ALA B 1 193 ? 21.320 28.305 100.923 1.00 22.47 172 ALA B N 1
ATOM 3612 C CA . ALA B 1 193 ? 22.059 29.435 101.538 1.00 22.69 172 ALA B CA 1
ATOM 3613 C C . ALA B 1 193 ? 21.392 30.761 101.181 1.00 23.96 172 ALA B C 1
ATOM 3614 O O . ALA B 1 193 ? 21.133 31.595 102.063 1.00 24.89 172 ALA B O 1
ATOM 3616 N N . ASN B 1 194 ? 21.113 30.976 99.889 1.00 24.64 173 ASN B N 1
ATOM 3617 C CA . ASN B 1 194 ? 20.417 32.227 99.475 1.00 26.30 173 ASN B CA 1
ATOM 3618 C C . ASN B 1 194 ? 19.070 32.436 100.182 1.00 27.10 173 ASN B C 1
ATOM 3619 O O . ASN B 1 194 ? 18.767 33.525 100.678 1.00 28.08 173 ASN B O 1
ATOM 3624 N N . GLN B 1 195 ? 18.275 31.383 100.239 1.00 27.73 174 GLN B N 1
ATOM 3625 C CA . GLN B 1 195 ? 16.957 31.439 100.862 1.00 29.67 174 GLN B CA 1
ATOM 3626 C C . GLN B 1 195 ? 17.055 31.770 102.363 1.00 29.35 174 GLN B C 1
ATOM 3627 O O . GLN B 1 195 ? 16.239 32.523 102.895 1.00 29.33 174 GLN B O 1
ATOM 3633 N N . GLU B 1 196 ? 18.088 31.245 103.018 1.00 28.05 175 GLU B N 1
ATOM 3634 C CA . GLU B 1 196 ? 18.344 31.565 104.416 1.00 28.22 175 GLU B CA 1
ATOM 3635 C C . GLU B 1 196 ? 18.652 33.051 104.594 1.00 28.39 175 GLU B C 1
ATOM 3636 O O . GLU B 1 196 ? 18.004 33.767 105.403 1.00 28.79 175 GLU B O 1
ATOM 3642 N N . ALA B 1 197 ? 19.569 33.559 103.794 1.00 27.14 176 ALA B N 1
ATOM 3643 C CA . ALA B 1 197 ? 19.906 34.977 103.875 1.00 27.30 176 ALA B CA 1
ATOM 3644 C C . ALA B 1 197 ? 18.669 35.908 103.595 1.00 29.00 176 ALA B C 1
ATOM 3645 O O . ALA B 1 197 ? 18.336 36.768 104.421 1.00 30.43 176 ALA B O 1
ATOM 3647 N N . THR B 1 198 ? 17.944 35.683 102.510 1.00 29.41 177 THR B N 1
ATOM 3648 C CA . THR B 1 198 ? 16.837 36.538 102.152 1.00 31.15 177 THR B CA 1
ATOM 3649 C C . THR B 1 198 ? 15.659 36.390 103.099 1.00 31.35 177 THR B C 1
ATOM 3650 O O . THR B 1 198 ? 15.013 37.359 103.369 1.00 32.05 177 THR B O 1
ATOM 3654 N N . ALA B 1 199 ? 15.390 35.211 103.648 1.00 30.77 178 ALA B N 1
ATOM 3655 C CA . ALA B 1 199 ? 14.250 35.076 104.579 1.00 31.55 178 ALA B CA 1
ATOM 3656 C C . ALA B 1 199 ? 14.409 36.027 105.759 1.00 32.20 178 ALA B C 1
ATOM 3657 O O . ALA B 1 199 ? 13.430 36.514 106.270 1.00 33.07 178 ALA B O 1
ATOM 3659 N N . ASP B 1 200 ? 15.639 36.307 106.171 1.00 31.89 179 ASP B N 1
ATOM 3660 C CA . ASP B 1 200 ? 15.887 37.199 107.276 1.00 32.96 179 ASP B CA 1
ATOM 3661 C C . ASP B 1 200 ? 16.279 38.596 106.850 1.00 33.55 179 ASP B C 1
ATOM 3662 O O . ASP B 1 200 ? 16.687 39.391 107.686 1.00 33.57 179 ASP B O 1
ATOM 3667 N N . GLY B 1 201 ? 16.101 38.932 105.580 1.00 33.42 180 GLY B N 1
ATOM 3668 C CA . GLY B 1 201 ? 16.161 40.347 105.171 1.00 34.32 180 GLY B CA 1
ATOM 3669 C C . GLY B 1 201 ? 17.511 40.808 104.648 1.00 33.69 180 GLY B C 1
ATOM 3670 O O . GLY B 1 201 ? 17.670 41.980 104.352 1.00 34.44 180 GLY B O 1
ATOM 3671 N N . TYR B 1 202 ? 18.459 39.887 104.493 1.00 31.92 181 TYR B N 1
ATOM 3672 C CA . TYR B 1 202 ? 19.772 40.193 103.920 1.00 31.44 181 TYR B CA 1
ATOM 3673 C C . TYR B 1 202 ? 19.705 40.163 102.393 1.00 31.71 181 TYR B C 1
ATOM 3674 O O . TYR B 1 202 ? 18.785 39.556 101.820 1.00 32.01 181 TYR B O 1
ATOM 3683 N N . ASP B 1 203 ? 20.639 40.842 101.736 1.00 31.08 182 ASP B N 1
ATOM 3684 C CA . ASP B 1 203 ? 20.737 40.756 100.296 1.00 31.34 182 ASP B CA 1
ATOM 3685 C C . ASP B 1 203 ? 21.270 39.426 99.770 1.00 30.30 182 ASP B C 1
ATOM 3686 O O . ASP B 1 203 ? 20.769 38.939 98.759 1.00 29.97 182 ASP B O 1
ATOM 3691 N N . GLU B 1 204 ? 22.335 38.919 100.385 1.00 29.17 183 GLU B N 1
ATOM 3692 C CA . GLU B 1 204 ? 22.966 37.637 99.930 1.00 28.34 183 GLU B CA 1
ATOM 3693 C C . GLU B 1 204 ? 23.604 36.880 101.060 1.00 26.87 183 GLU B C 1
ATOM 3694 O O . GLU B 1 204 ? 23.790 37.414 102.164 1.00 25.71 183 GLU B O 1
ATOM 3700 N N . ALA B 1 205 ? 23.911 35.612 100.778 1.00 25.40 184 ALA B N 1
ATOM 3701 C CA . ALA B 1 205 ? 24.614 34.736 101.706 1.00 24.69 184 ALA B CA 1
ATOM 3702 C C . ALA B 1 205 ? 26.105 34.665 101.394 1.00 24.52 184 ALA B C 1
ATOM 3703 O O . ALA B 1 205 ? 26.504 34.781 100.210 1.00 24.94 184 ALA B O 1
ATOM 3705 N N . LEU B 1 206 ? 26.911 34.422 102.441 1.00 23.68 185 LEU B N 1
ATOM 3706 C CA . LEU B 1 206 ? 28.316 34.070 102.302 1.00 22.69 185 LEU B CA 1
ATOM 3707 C C . LEU B 1 206 ? 28.567 32.704 102.913 1.00 21.67 185 LEU B C 1
ATOM 3708 O O . LEU B 1 206 ? 28.182 32.437 104.071 1.00 22.24 185 LEU B O 1
ATOM 3713 N N . LEU B 1 207 ? 29.171 31.800 102.144 1.00 20.56 186 LEU B N 1
ATOM 3714 C CA . LEU B 1 207 ? 29.361 30.479 102.636 1.00 20.00 186 LEU B CA 1
ATOM 3715 C C . LEU B 1 207 ? 30.802 30.259 103.092 1.00 19.72 186 LEU B C 1
ATOM 3716 O O . LEU B 1 207 ? 31.745 30.749 102.439 1.00 20.22 186 LEU B O 1
ATOM 3721 N N . LEU B 1 208 ? 30.931 29.449 104.157 1.00 18.63 187 LEU B N 1
ATOM 3722 C CA . LEU B 1 208 ? 32.219 29.020 104.708 1.00 18.19 187 LEU B CA 1
ATOM 3723 C C . LEU B 1 208 ? 32.420 27.607 104.191 1.00 17.70 187 LEU B C 1
ATOM 3724 O O . LEU B 1 208 ? 31.429 26.913 103.921 1.00 17.30 187 LEU B O 1
ATOM 3729 N N . ASP B 1 209 ? 33.674 27.190 104.025 1.00 18.01 188 ASP B N 1
ATOM 3730 C CA . ASP B 1 209 ? 34.013 25.786 103.721 1.00 18.68 188 ASP B CA 1
ATOM 3731 C C . ASP B 1 209 ? 33.977 24.835 104.893 1.00 18.51 188 ASP B C 1
ATOM 3732 O O . ASP B 1 209 ? 33.592 25.218 105.987 1.00 17.76 188 ASP B O 1
ATOM 3737 N N . VAL B 1 210 ? 34.271 23.546 104.615 1.00 18.62 189 VAL B N 1
ATOM 3738 C CA . VAL B 1 210 ? 34.178 22.527 105.628 1.00 18.91 189 VAL B CA 1
ATOM 3739 C C . VAL B 1 210 ? 35.189 22.734 106.786 1.00 19.34 189 VAL B C 1
ATOM 3740 O O . VAL B 1 210 ? 35.015 22.130 107.813 1.00 19.09 189 VAL B O 1
ATOM 3744 N N . ASP B 1 211 ? 36.182 23.651 106.638 1.00 19.59 190 ASP B N 1
ATOM 3745 C CA . ASP B 1 211 ? 37.140 23.927 107.722 1.00 20.35 190 ASP B CA 1
ATOM 3746 C C . ASP B 1 211 ? 36.846 25.287 108.392 1.00 20.00 190 ASP B C 1
ATOM 3747 O O . ASP B 1 211 ? 37.546 25.680 109.315 1.00 19.85 190 ASP B O 1
ATOM 3752 N N . GLY B 1 212 ? 35.810 25.987 107.944 1.00 19.52 191 GLY B N 1
ATOM 3753 C CA . GLY B 1 212 ? 35.359 27.159 108.585 1.00 19.72 191 GLY B CA 1
ATOM 3754 C C . GLY B 1 212 ? 35.916 28.448 108.010 1.00 19.88 191 GLY B C 1
ATOM 3755 O O . GLY B 1 212 ? 35.750 29.522 108.598 1.00 21.56 191 GLY B O 1
ATOM 3756 N N . TYR B 1 213 ? 36.587 28.382 106.867 1.00 19.73 192 TYR B N 1
ATOM 3757 C CA . TYR B 1 213 ? 37.101 29.622 106.189 1.00 20.09 192 TYR B CA 1
ATOM 3758 C C . TYR B 1 213 ? 36.155 30.087 105.083 1.00 19.96 192 TYR B C 1
ATOM 3759 O O . TYR B 1 213 ? 35.325 29.333 104.559 1.00 19.03 192 TYR B O 1
ATOM 3768 N N . VAL B 1 214 ? 36.224 31.366 104.749 1.00 20.81 193 VAL B N 1
ATOM 3769 C CA . VAL B 1 214 ? 35.319 31.949 103.777 1.00 20.90 193 VAL B CA 1
ATOM 3770 C C . VAL B 1 214 ? 35.568 31.305 102.434 1.00 21.54 193 VAL B C 1
ATOM 3771 O O . VAL B 1 214 ? 36.711 31.139 102.045 1.00 22.37 193 VAL B O 1
ATOM 3775 N N . SER B 1 215 ? 34.513 30.871 101.748 1.00 21.65 194 SER B N 1
ATOM 3776 C CA . SER B 1 215 ? 34.674 30.287 100.449 1.00 22.26 194 SER B CA 1
ATOM 3777 C C . SER B 1 215 ? 34.151 31.159 99.339 1.00 23.46 194 SER B C 1
ATOM 3778 O O . SER B 1 215 ? 34.915 31.611 98.483 1.00 24.50 194 SER B O 1
ATOM 3781 N N . GLU B 1 216 ? 32.852 31.418 99.335 1.00 25.10 195 GLU B N 1
ATOM 3782 C CA . GLU B 1 216 ? 32.248 32.281 98.296 1.00 25.70 195 GLU B CA 1
ATOM 3783 C C . GLU B 1 216 ? 30.814 32.654 98.675 1.00 25.88 195 GLU B C 1
ATOM 3784 O O . GLU B 1 216 ? 30.256 32.134 99.666 1.00 25.04 195 GLU B O 1
ATOM 3790 N N . GLY B 1 217 ? 30.207 33.534 97.887 1.00 26.19 196 GLY B N 1
ATOM 3791 C CA . GLY B 1 217 ? 28.774 33.731 97.953 1.00 26.82 196 GLY B CA 1
ATOM 3792 C C . GLY B 1 217 ? 28.071 32.572 97.293 1.00 26.71 196 GLY B C 1
ATOM 3793 O O . GLY B 1 217 ? 28.690 31.695 96.749 1.00 27.11 196 GLY B O 1
ATOM 3794 N N . SER B 1 218 ? 26.769 32.567 97.334 1.00 28.26 197 SER B N 1
ATOM 3795 C CA . SER B 1 218 ? 26.007 31.474 96.730 1.00 29.01 197 SER B CA 1
ATOM 3796 C C . SER B 1 218 ? 26.084 31.492 95.199 1.00 29.81 197 SER B C 1
ATOM 3797 O O . SER B 1 218 ? 25.939 30.461 94.592 1.00 31.62 197 SER B O 1
ATOM 3800 N N . GLY B 1 219 ? 26.330 32.635 94.588 1.00 29.90 198 GLY B N 1
ATOM 3801 C CA . GLY B 1 219 ? 26.512 32.692 93.136 1.00 31.70 198 GLY B CA 1
ATOM 3802 C C . GLY B 1 219 ? 27.707 33.543 92.681 1.00 32.46 198 GLY B C 1
ATOM 3803 O O . GLY B 1 219 ? 27.793 33.920 91.518 1.00 33.96 198 GLY B O 1
ATOM 3804 N N . GLU B 1 220 ? 28.621 33.848 93.592 1.00 31.20 199 GLU B N 1
ATOM 3805 C CA . GLU B 1 220 ? 29.665 34.791 93.307 1.00 32.41 199 GLU B CA 1
ATOM 3806 C C . GLU B 1 220 ? 30.948 34.502 94.061 1.00 29.65 199 GLU B C 1
ATOM 3807 O O . GLU B 1 220 ? 30.913 33.907 95.167 1.00 26.73 199 GLU B O 1
ATOM 3813 N N . ASN B 1 221 ? 32.061 34.984 93.508 1.00 27.70 200 ASN B N 1
ATOM 3814 C CA . ASN B 1 221 ? 33.316 34.920 94.227 1.00 27.23 200 ASN B CA 1
ATOM 3815 C C . ASN B 1 221 ? 33.489 36.088 95.183 1.00 27.26 200 ASN B C 1
ATOM 3816 O O . ASN B 1 221 ? 32.909 37.210 95.002 1.00 27.28 200 ASN B O 1
ATOM 3821 N N . PHE B 1 222 ? 34.317 35.853 96.186 1.00 26.62 201 PHE B N 1
ATOM 3822 C CA . PHE B 1 222 ? 34.467 36.801 97.267 1.00 27.34 201 PHE B CA 1
ATOM 3823 C C . PHE B 1 222 ? 35.852 37.445 97.304 1.00 28.11 201 PHE B C 1
ATOM 3824 O O . PHE B 1 222 ? 36.838 36.752 97.221 1.00 27.17 201 PHE B O 1
ATOM 3832 N N . PHE B 1 223 ? 35.910 38.756 97.523 1.00 25.32 202 PHE B N 1
ATOM 3833 C CA . PHE B 1 223 ? 37.141 39.493 97.682 1.00 26.34 202 PHE B CA 1
ATOM 3834 C C . PHE B 1 223 ? 37.089 40.455 98.874 1.00 26.73 202 PHE B C 1
ATOM 3835 O O . PHE B 1 223 ? 36.039 40.992 99.217 1.00 27.10 202 PHE B O 1
ATOM 3843 N N . LEU B 1 224 ? 38.255 40.707 99.453 1.00 27.46 203 LEU B N 1
ATOM 3844 C CA . LEU B 1 224 ? 38.406 41.664 100.542 1.00 28.90 203 LEU B CA 1
ATOM 3845 C C . LEU B 1 224 ? 39.564 42.568 100.267 1.00 29.96 203 LEU B C 1
ATOM 3846 O O . LEU B 1 224 ? 40.523 42.151 99.645 1.00 30.26 203 LEU B O 1
ATOM 3851 N N . VAL B 1 225 ? 39.501 43.807 100.745 1.00 32.05 204 VAL B N 1
ATOM 3852 C CA . VAL B 1 225 ? 40.635 44.746 100.625 1.00 33.61 204 VAL B CA 1
ATOM 3853 C C . VAL B 1 225 ? 41.174 44.995 102.036 1.00 35.72 204 VAL B C 1
ATOM 3854 O O . VAL B 1 225 ? 40.405 45.210 102.971 1.00 35.11 204 VAL B O 1
ATOM 3858 N N . ASN B 1 226 ? 42.486 44.923 102.215 1.00 39.06 205 ASN B N 1
ATOM 3859 C CA . ASN B 1 226 ? 43.098 45.339 103.499 1.00 42.66 205 ASN B CA 1
ATOM 3860 C C . ASN B 1 226 ? 44.485 45.938 103.269 1.00 44.22 205 ASN B C 1
ATOM 3861 O O . ASN B 1 226 ? 45.348 45.290 102.657 1.00 42.57 205 ASN B O 1
ATOM 3866 N N . ARG B 1 227 ? 44.687 47.147 103.794 1.00 46.23 206 ARG B N 1
ATOM 3867 C CA . ARG B 1 227 ? 45.943 47.850 103.651 1.00 50.56 206 ARG B CA 1
ATOM 3868 C C . ARG B 1 227 ? 46.329 47.920 102.200 1.00 50.01 206 ARG B C 1
ATOM 3869 O O . ARG B 1 227 ? 47.439 47.510 101.847 1.00 51.18 206 ARG B O 1
ATOM 3877 N N . GLY B 1 228 ? 45.389 48.364 101.360 1.00 47.78 207 GLY B N 1
ATOM 3878 C CA . GLY B 1 228 ? 45.657 48.559 99.948 1.00 47.78 207 GLY B CA 1
ATOM 3879 C C . GLY B 1 228 ? 45.961 47.325 99.120 1.00 46.51 207 GLY B C 1
ATOM 3880 O O . GLY B 1 228 ? 46.321 47.449 97.953 1.00 46.55 207 GLY B O 1
ATOM 3881 N N . LYS B 1 229 ? 45.819 46.139 99.719 1.00 44.22 208 LYS B N 1
ATOM 3882 C CA . LYS B 1 229 ? 46.074 44.863 99.057 1.00 42.75 208 LYS B CA 1
ATOM 3883 C C . LYS B 1 229 ? 44.759 44.117 98.912 1.00 38.53 208 LYS B C 1
ATOM 3884 O O . LYS B 1 229 ? 43.867 44.263 99.749 1.00 36.86 208 LYS B O 1
ATOM 3890 N N . LEU B 1 230 ? 44.657 43.317 97.849 1.00 37.62 209 LEU B N 1
ATOM 3891 C CA . LEU B 1 230 ? 43.420 42.569 97.489 1.00 34.99 209 LEU B CA 1
ATOM 3892 C C . LEU B 1 230 ? 43.566 41.088 97.834 1.00 34.25 209 LEU B C 1
ATOM 3893 O O . LEU B 1 230 ? 44.540 40.475 97.387 1.00 34.98 209 LEU B O 1
ATOM 3898 N N . TYR B 1 231 ? 42.640 40.529 98.639 1.00 32.71 210 TYR B N 1
ATOM 3899 C CA . TYR B 1 231 ? 42.727 39.121 99.068 1.00 32.09 210 TYR B CA 1
ATOM 3900 C C . TYR B 1 231 ? 41.520 38.337 98.592 1.00 29.38 210 TYR B C 1
ATOM 3901 O O . TYR B 1 231 ? 40.424 38.886 98.499 1.00 28.88 210 TYR B O 1
ATOM 3910 N N . THR B 1 232 ? 41.708 37.040 98.321 1.00 28.89 211 THR B N 1
ATOM 3911 C CA . THR B 1 232 ? 40.618 36.226 97.871 1.00 27.86 211 THR B CA 1
ATOM 3912 C C . THR B 1 232 ? 40.882 34.814 98.261 1.00 27.62 211 THR B C 1
ATOM 3913 O O . THR B 1 232 ? 42.044 34.373 98.257 1.00 27.58 211 THR B O 1
ATOM 3917 N N . PRO B 1 233 ? 39.807 34.081 98.627 1.00 27.46 212 PRO B N 1
ATOM 3918 C CA . PRO B 1 233 ? 40.052 32.693 98.956 1.00 28.35 212 PRO B CA 1
ATOM 3919 C C . PRO B 1 233 ? 40.823 32.041 97.849 1.00 31.42 212 PRO B C 1
ATOM 3920 O O . PRO B 1 233 ? 40.583 32.355 96.654 1.00 32.69 212 PRO B O 1
ATOM 3924 N N . ASP B 1 234 ? 41.701 31.108 98.202 1.00 35.37 213 ASP B N 1
ATOM 3925 C CA . ASP B 1 234 ? 42.474 30.431 97.186 1.00 38.22 213 ASP B CA 1
ATOM 3926 C C . ASP B 1 234 ? 41.445 29.607 96.441 1.00 40.37 213 ASP B C 1
ATOM 3927 O O . ASP B 1 234 ? 40.317 29.429 96.944 1.00 38.07 213 ASP B O 1
ATOM 3932 N N . LEU B 1 235 ? 41.824 29.171 95.242 1.00 41.08 214 LEU B N 1
ATOM 3933 C CA . LEU B 1 235 ? 40.989 28.387 94.342 1.00 44.66 214 LEU B CA 1
ATOM 3934 C C . LEU B 1 235 ? 41.048 26.970 94.881 1.00 46.42 214 LEU B C 1
ATOM 3935 O O . LEU B 1 235 ? 41.896 26.152 94.492 1.00 53.43 214 LEU B O 1
ATOM 3940 N N . ALA B 1 236 ? 40.183 26.730 95.860 1.00 46.31 215 ALA B N 1
ATOM 3941 C CA . ALA B 1 236 ? 40.084 25.447 96.552 1.00 47.63 215 ALA B CA 1
ATOM 3942 C C . ALA B 1 236 ? 38.620 25.021 96.434 1.00 46.77 215 ALA B C 1
ATOM 3943 O O . ALA B 1 236 ? 38.233 24.492 95.408 1.00 45.35 215 ALA B O 1
ATOM 3945 N N . SER B 1 237 ? 37.793 25.312 97.438 1.00 48.31 216 SER B N 1
ATOM 3946 C CA . SER B 1 237 ? 36.350 24.908 97.449 1.00 49.02 216 SER B CA 1
ATOM 3947 C C . SER B 1 237 ? 35.465 25.779 96.508 1.00 48.28 216 SER B C 1
ATOM 3948 O O . SER B 1 237 ? 34.310 25.393 96.178 1.00 46.44 216 SER B O 1
ATOM 3951 N N . CYS B 1 238 ? 35.990 26.966 96.157 1.00 43.99 217 CYS B N 1
ATOM 3952 C CA . CYS B 1 238 ? 35.233 27.987 95.433 1.00 43.96 217 CYS B CA 1
ATOM 3953 C C . CYS B 1 238 ? 35.259 27.808 93.915 1.00 43.08 217 CYS B C 1
ATOM 3954 O O . CYS B 1 238 ? 36.063 27.044 93.418 1.00 42.44 217 CYS B O 1
ATOM 3957 N N . LEU B 1 239 ? 34.335 28.452 93.183 1.00 42.68 218 LEU B N 1
ATOM 3958 C CA . LEU B 1 239 ? 34.265 28.220 91.728 1.00 44.88 218 LEU B CA 1
ATOM 3959 C C . LEU B 1 239 ? 35.433 28.932 91.047 1.00 42.84 218 LEU B C 1
ATOM 3960 O O . LEU B 1 239 ? 35.922 29.955 91.564 1.00 35.54 218 LEU B O 1
ATOM 3965 N N . ASP B 1 240 ? 35.908 28.376 89.930 1.00 41.05 219 ASP B N 1
ATOM 3966 C CA . ASP B 1 240 ? 36.886 29.108 89.120 1.00 41.25 219 ASP B CA 1
ATOM 3967 C C . ASP B 1 240 ? 36.265 30.230 88.204 1.00 39.52 219 ASP B C 1
ATOM 3968 O O . ASP B 1 240 ? 36.064 30.037 87.004 1.00 38.01 219 ASP B O 1
ATOM 3973 N N . GLY B 1 241 ? 36.013 31.409 88.772 1.00 36.10 220 GLY B N 1
ATOM 3974 C CA . GLY B 1 241 ? 35.180 32.401 88.094 1.00 37.03 220 GLY B CA 1
ATOM 3975 C C . GLY B 1 241 ? 35.930 33.163 87.016 1.00 35.60 220 GLY B C 1
ATOM 3976 O O . GLY B 1 241 ? 37.102 33.466 87.146 1.00 34.14 220 GLY B O 1
ATOM 3977 N N . ILE B 1 242 ? 35.216 33.496 85.962 1.00 35.63 221 ILE B N 1
ATOM 3978 C CA . ILE B 1 242 ? 35.758 34.294 84.891 1.00 35.68 221 ILE B CA 1
ATOM 3979 C C . ILE B 1 242 ? 35.750 35.787 85.291 1.00 35.39 221 ILE B C 1
ATOM 3980 O O . ILE B 1 242 ? 36.695 36.561 84.952 1.00 35.78 221 ILE B O 1
ATOM 3985 N N . THR B 1 243 ? 34.734 36.209 86.043 1.00 34.65 222 THR B N 1
ATOM 3986 C CA . THR B 1 243 ? 34.746 37.591 86.550 1.00 34.00 222 THR B CA 1
ATOM 3987 C C . THR B 1 243 ? 35.876 37.700 87.595 1.00 33.98 222 THR B C 1
ATOM 3988 O O . THR B 1 243 ? 36.607 38.684 87.605 1.00 39.31 222 THR B O 1
ATOM 3992 N N . ARG B 1 244 ? 36.033 36.699 88.460 1.00 32.45 223 ARG B N 1
ATOM 3993 C CA . ARG B 1 244 ? 37.192 36.641 89.394 1.00 32.16 223 ARG B CA 1
ATOM 3994 C C . ARG B 1 244 ? 38.514 36.752 88.640 1.00 31.39 223 ARG B C 1
ATOM 3995 O O . ARG B 1 244 ? 39.351 37.582 88.986 1.00 32.01 223 ARG B O 1
ATOM 4003 N N . ASP B 1 245 ? 38.689 35.927 87.606 1.00 30.69 224 ASP B N 1
ATOM 4004 C CA . ASP B 1 245 ? 39.913 35.982 86.796 1.00 31.26 224 ASP B CA 1
ATOM 4005 C C . ASP B 1 245 ? 40.117 37.363 86.189 1.00 32.29 224 ASP B C 1
ATOM 4006 O O . ASP B 1 245 ? 41.230 37.893 86.182 1.00 33.49 224 ASP B O 1
ATOM 4011 N N . THR B 1 246 ? 39.033 37.928 85.662 1.00 32.32 225 THR B N 1
ATOM 4012 C CA . THR B 1 246 ? 39.046 39.269 85.093 1.00 33.63 225 THR B CA 1
ATOM 4013 C C . THR B 1 246 ? 39.498 40.283 86.105 1.00 33.51 225 THR B C 1
ATOM 4014 O O . THR B 1 246 ? 40.454 41.019 85.830 1.00 35.18 225 THR B O 1
ATOM 4018 N N . VAL B 1 247 ? 38.832 40.335 87.261 1.00 32.16 226 VAL B N 1
ATOM 4019 C CA . VAL B 1 247 ? 39.183 41.318 88.295 1.00 32.60 226 VAL B CA 1
ATOM 4020 C C . VAL B 1 247 ? 40.617 41.168 88.791 1.00 32.95 226 VAL B C 1
ATOM 4021 O O . VAL B 1 247 ? 41.299 42.190 89.056 1.00 35.11 226 VAL B O 1
ATOM 4025 N N . ILE B 1 248 ? 41.071 39.914 88.925 1.00 32.12 227 ILE B N 1
ATOM 4026 C CA . ILE B 1 248 ? 42.428 39.627 89.377 1.00 32.23 227 ILE B CA 1
ATOM 4027 C C . ILE B 1 248 ? 43.422 40.206 88.393 1.00 34.74 227 ILE B C 1
ATOM 4028 O O . ILE B 1 248 ? 44.381 40.823 88.801 1.00 36.46 227 ILE B O 1
ATOM 4033 N N . THR B 1 249 ? 43.198 39.995 87.104 1.00 34.97 228 THR B N 1
ATOM 4034 C CA . THR B 1 249 ? 44.082 40.541 86.089 1.00 36.73 228 THR B CA 1
ATOM 4035 C C . THR B 1 249 ? 44.079 42.061 86.065 1.00 37.87 228 THR B C 1
ATOM 4036 O O . THR B 1 249 ? 45.139 42.670 85.939 1.00 39.99 228 THR B O 1
ATOM 4040 N N . LEU B 1 250 ? 42.909 42.687 86.181 1.00 37.47 229 LEU B N 1
ATOM 4041 C CA . LEU B 1 250 ? 42.873 44.164 86.160 1.00 38.42 229 LEU B CA 1
ATOM 4042 C C . LEU B 1 250 ? 43.594 44.742 87.366 1.00 39.35 229 LEU B C 1
ATOM 4043 O O . LEU B 1 250 ? 44.260 45.802 87.279 1.00 40.48 229 LEU B O 1
ATOM 4048 N N . ALA B 1 251 ? 43.495 44.038 88.491 1.00 38.06 230 ALA B N 1
ATOM 4049 C CA . ALA B 1 251 ? 44.138 44.490 89.708 1.00 39.30 230 ALA B CA 1
ATOM 4050 C C . ALA B 1 251 ? 45.635 44.478 89.503 1.00 41.13 230 ALA B C 1
ATOM 4051 O O . ALA B 1 251 ? 46.268 45.414 89.833 1.00 42.98 230 ALA B O 1
ATOM 4053 N N . LYS B 1 252 ? 46.186 43.398 88.963 1.00 42.35 231 LYS B N 1
ATOM 4054 C CA . LYS B 1 252 ? 47.628 43.337 88.754 1.00 43.84 231 LYS B CA 1
ATOM 4055 C C . LYS B 1 252 ? 48.095 44.429 87.811 1.00 45.94 231 LYS B C 1
ATOM 4056 O O . LYS B 1 252 ? 49.129 45.066 88.074 1.00 46.23 231 LYS B O 1
ATOM 4062 N N . GLU B 1 253 ? 47.323 44.683 86.750 1.00 45.59 232 GLU B N 1
ATOM 4063 C CA . GLU B 1 253 ? 47.670 45.745 85.789 1.00 47.97 232 GLU B CA 1
ATOM 4064 C C . GLU B 1 253 ? 47.574 47.121 86.442 1.00 49.02 232 GLU B C 1
ATOM 4065 O O . GLU B 1 253 ? 48.304 48.027 86.070 1.00 51.93 232 GLU B O 1
ATOM 4071 N N . ALA B 1 254 ? 46.702 47.266 87.444 1.00 47.72 233 ALA B N 1
ATOM 4072 C CA . ALA B 1 254 ? 46.627 48.515 88.199 1.00 49.30 233 ALA B CA 1
ATOM 4073 C C . ALA B 1 254 ? 47.711 48.610 89.289 1.00 51.19 233 ALA B C 1
ATOM 4074 O O . ALA B 1 254 ? 47.734 49.579 90.052 1.00 54.62 233 ALA B O 1
ATOM 4076 N N . GLY B 1 255 ? 48.618 47.632 89.364 1.00 50.52 234 GLY B N 1
ATOM 4077 C CA . GLY B 1 255 ? 49.683 47.623 90.380 1.00 51.68 234 GLY B CA 1
ATOM 4078 C C . GLY B 1 255 ? 49.230 47.226 91.784 1.00 49.42 234 GLY B C 1
ATOM 4079 O O . GLY B 1 255 ? 49.859 47.577 92.769 1.00 51.27 234 GLY B O 1
ATOM 4080 N N . ILE B 1 256 ? 48.125 46.508 91.893 1.00 48.49 235 ILE B N 1
ATOM 4081 C CA . ILE B 1 256 ? 47.573 46.165 93.194 1.00 47.21 235 ILE B CA 1
ATOM 4082 C C . ILE B 1 256 ? 48.031 44.728 93.437 1.00 46.31 235 ILE B C 1
ATOM 4083 O O . ILE B 1 256 ? 47.884 43.892 92.532 1.00 44.80 235 ILE B O 1
ATOM 4088 N N . GLU B 1 257 ? 48.633 44.474 94.611 1.00 47.35 236 GLU B N 1
ATOM 4089 C CA . GLU B 1 257 ? 49.066 43.129 94.990 1.00 46.57 236 GLU B CA 1
ATOM 4090 C C . GLU B 1 257 ? 47.838 42.238 95.249 1.00 42.71 236 GLU B C 1
ATOM 4091 O O . GLU B 1 257 ? 46.891 42.611 95.954 1.00 40.26 236 GLU B O 1
ATOM 4097 N N . VAL B 1 258 ? 47.876 41.048 94.679 1.00 41.42 237 VAL B N 1
ATOM 4098 C CA . VAL B 1 258 ? 46.810 40.111 94.835 1.00 38.94 237 VAL B CA 1
ATOM 4099 C C . VAL B 1 258 ? 47.300 38.883 95.617 1.00 38.76 237 VAL B C 1
ATOM 4100 O O . VAL B 1 258 ? 48.237 38.221 95.211 1.00 40.91 237 VAL B O 1
ATOM 4104 N N . ILE B 1 259 ? 46.634 38.578 96.728 1.00 36.81 238 ILE B N 1
ATOM 4105 C CA . ILE B 1 259 ? 47.029 37.493 97.600 1.00 35.54 238 ILE B CA 1
ATOM 4106 C C . ILE B 1 259 ? 45.871 36.473 97.690 1.00 33.48 238 ILE B C 1
ATOM 4107 O O . ILE B 1 259 ? 44.731 36.841 98.001 1.00 31.90 238 ILE B O 1
ATOM 4112 N N . GLU B 1 260 ? 46.181 35.208 97.443 1.00 33.93 239 GLU B N 1
ATOM 4113 C CA . GLU B 1 260 ? 45.224 34.121 97.579 1.00 33.12 239 GLU B CA 1
ATOM 4114 C C . GLU B 1 260 ? 45.581 33.325 98.832 1.00 32.55 239 GLU B C 1
ATOM 4115 O O . GLU B 1 260 ? 46.692 32.883 98.966 1.00 33.13 239 GLU B O 1
ATOM 4121 N N . LYS B 1 261 ? 44.628 33.157 99.745 1.00 30.66 240 LYS B N 1
ATOM 4122 C CA . LYS B 1 261 ? 44.907 32.644 101.082 1.00 30.42 240 LYS B CA 1
ATOM 4123 C C . LYS B 1 261 ? 43.581 32.254 101.746 1.00 28.44 240 LYS B C 1
ATOM 4124 O O . LYS B 1 261 ? 42.520 32.568 101.225 1.00 27.90 240 LYS B O 1
ATOM 4130 N N . ARG B 1 262 ? 43.670 31.610 102.896 1.00 27.66 241 ARG B N 1
ATOM 4131 C CA . ARG B 1 262 ? 42.512 31.240 103.681 1.00 26.98 241 ARG B CA 1
ATOM 4132 C C . ARG B 1 262 ? 42.107 32.426 104.500 1.00 26.25 241 ARG B C 1
ATOM 4133 O O . ARG B 1 262 ? 42.972 33.121 105.117 1.00 27.53 241 ARG B O 1
ATOM 4141 N N . ILE B 1 263 ? 40.833 32.779 104.397 1.00 24.43 242 ILE B N 1
ATOM 4142 C CA . ILE B 1 263 ? 40.289 33.956 105.026 1.00 23.64 242 ILE B CA 1
ATOM 4143 C C . ILE B 1 263 ? 39.236 33.590 106.073 1.00 22.66 242 ILE B C 1
ATOM 4144 O O . ILE B 1 263 ? 38.375 32.714 105.827 1.00 22.95 242 ILE B O 1
ATOM 4149 N N . THR B 1 264 ? 39.414 34.105 107.292 1.00 22.42 243 THR B N 1
ATOM 4150 C CA . THR B 1 264 ? 38.447 33.877 108.379 1.00 22.14 243 THR B CA 1
ATOM 4151 C C . THR B 1 264 ? 37.326 34.868 108.311 1.00 21.81 243 THR B C 1
ATOM 4152 O O . THR B 1 264 ? 37.481 35.978 107.785 1.00 22.19 243 THR B O 1
ATOM 4156 N N . ARG B 1 265 ? 36.190 34.505 108.878 1.00 21.49 244 ARG B N 1
ATOM 4157 C CA . ARG B 1 265 ? 35.015 35.374 108.804 1.00 22.02 244 ARG B CA 1
ATOM 4158 C C . ARG B 1 265 ? 35.310 36.733 109.454 1.00 23.27 244 ARG B C 1
ATOM 4159 O O . ARG B 1 265 ? 34.813 37.769 108.999 1.00 24.35 244 ARG B O 1
ATOM 4167 N N . ASP B 1 266 ? 36.129 36.724 110.503 1.00 24.11 245 ASP B N 1
ATOM 4168 C CA . ASP B 1 266 ? 36.426 37.908 111.255 1.00 25.44 245 ASP B CA 1
ATOM 4169 C C . ASP B 1 266 ? 37.502 38.793 110.584 1.00 27.05 245 ASP B C 1
ATOM 4170 O O . ASP B 1 266 ? 37.649 39.939 110.970 1.00 27.77 245 ASP B O 1
ATOM 4175 N N . GLU B 1 267 ? 38.204 38.274 109.574 1.00 27.68 246 GLU B N 1
ATOM 4176 C CA . GLU B 1 267 ? 39.025 39.123 108.713 1.00 29.28 246 GLU B CA 1
ATOM 4177 C C . GLU B 1 267 ? 38.133 40.023 107.880 1.00 29.33 246 GLU B C 1
ATOM 4178 O O . GLU B 1 267 ? 38.445 41.216 107.646 1.00 31.19 246 GLU B O 1
ATOM 4184 N N . VAL B 1 268 ? 36.983 39.475 107.479 1.00 27.93 247 VAL B N 1
ATOM 4185 C CA . VAL B 1 268 ? 36.010 40.263 106.721 1.00 27.37 247 VAL B CA 1
ATOM 4186 C C . VAL B 1 268 ? 35.478 41.369 107.563 1.00 28.76 247 VAL B C 1
ATOM 4187 O O . VAL B 1 268 ? 35.486 42.535 107.135 1.00 29.35 247 VAL B O 1
ATOM 4191 N N . TYR B 1 269 ? 35.107 41.048 108.805 1.00 28.90 248 TYR B N 1
ATOM 4192 C CA . TYR B 1 269 ? 34.560 42.079 109.697 1.00 30.14 248 TYR B CA 1
ATOM 4193 C C . TYR B 1 269 ? 35.523 43.237 109.898 1.00 32.20 248 TYR B C 1
ATOM 4194 O O . TYR B 1 269 ? 35.083 44.346 110.132 1.00 34.85 248 TYR B O 1
ATOM 4203 N N . THR B 1 270 ? 36.829 42.969 109.861 1.00 32.34 249 THR B N 1
ATOM 4204 C CA . THR B 1 270 ? 37.864 43.987 110.098 1.00 34.24 249 THR B CA 1
ATOM 4205 C C . THR B 1 270 ? 38.527 44.439 108.800 1.00 34.03 249 THR B C 1
ATOM 4206 O O . THR B 1 270 ? 39.460 45.213 108.849 1.00 35.60 249 THR B O 1
ATOM 4210 N N . ALA B 1 271 ? 38.055 43.996 107.636 1.00 32.13 250 ALA B N 1
ATOM 4211 C CA . ALA B 1 271 ? 38.632 44.456 106.373 1.00 32.55 250 ALA B CA 1
ATOM 4212 C C . ALA B 1 271 ? 38.308 45.930 106.126 1.00 34.25 250 ALA B C 1
ATOM 4213 O O . ALA B 1 271 ? 37.390 46.507 106.691 1.00 35.68 250 ALA B O 1
ATOM 4215 N N . ASP B 1 272 ? 39.014 46.462 105.175 1.00 35.06 251 ASP B N 1
ATOM 4216 C CA . ASP B 1 272 ? 38.805 47.827 104.726 1.00 36.96 251 ASP B CA 1
ATOM 4217 C C . ASP B 1 272 ? 37.677 47.924 103.666 1.00 35.77 251 ASP B C 1
ATOM 4218 O O . ASP B 1 272 ? 36.933 48.896 103.623 1.00 36.84 251 ASP B O 1
ATOM 4223 N N . GLU B 1 273 ? 37.570 46.896 102.809 1.00 33.47 252 GLU B N 1
ATOM 4224 C CA . GLU B 1 273 ? 36.557 46.830 101.762 1.00 32.46 252 GLU B CA 1
ATOM 4225 C C . GLU B 1 273 ? 36.341 45.346 101.530 1.00 30.26 252 GLU B C 1
ATOM 4226 O O . GLU B 1 273 ? 37.244 44.580 101.783 1.00 29.99 252 GLU B O 1
ATOM 4232 N N . ALA B 1 274 ? 35.187 45.031 100.974 1.00 29.50 253 ALA B N 1
ATOM 4233 C CA . ALA B 1 274 ? 34.832 43.654 100.540 1.00 28.34 253 ALA B CA 1
ATOM 4234 C C . ALA B 1 274 ? 33.874 43.791 99.370 1.00 28.52 253 ALA B C 1
ATOM 4235 O O . ALA B 1 274 ? 33.127 44.785 99.260 1.00 29.75 253 ALA B O 1
ATOM 4237 N N . PHE B 1 275 ? 33.935 42.828 98.477 1.00 28.25 254 PHE B N 1
ATOM 4238 C CA . PHE B 1 275 ? 32.991 42.740 97.364 1.00 28.79 254 PHE B CA 1
ATOM 4239 C C . PHE B 1 275 ? 32.842 41.357 96.795 1.00 27.95 254 PHE B C 1
ATOM 4240 O O . PHE B 1 275 ? 33.679 40.469 97.014 1.00 27.56 254 PHE B O 1
ATOM 4248 N N . PHE B 1 276 ? 31.771 41.192 96.019 1.00 28.41 255 PHE B N 1
ATOM 4249 C CA . PHE B 1 276 ? 31.479 39.971 95.274 1.00 27.27 255 PHE B CA 1
ATOM 4250 C C . PHE B 1 276 ? 31.737 40.209 93.773 1.00 27.91 255 PHE B C 1
ATOM 4251 O O . PHE B 1 276 ? 31.695 41.382 93.309 1.00 28.37 255 PHE B O 1
ATOM 4259 N N . THR B 1 277 ? 32.061 39.123 93.056 1.00 26.88 256 THR B N 1
ATOM 4260 C CA . THR B 1 277 ? 32.173 39.106 91.588 1.00 27.98 256 THR B CA 1
ATOM 4261 C C . THR B 1 277 ? 31.433 37.964 90.979 1.00 27.35 256 THR B C 1
ATOM 4262 O O . THR B 1 277 ? 31.411 36.869 91.533 1.00 26.81 256 THR B O 1
ATOM 4266 N N . GLY B 1 278 ? 30.842 38.209 89.816 1.00 28.43 257 GLY B N 1
ATOM 4267 C CA . GLY B 1 278 ? 30.070 37.149 89.088 1.00 28.99 257 GLY B CA 1
ATOM 4268 C C . GLY B 1 278 ? 29.518 37.668 87.752 1.00 30.92 257 GLY B C 1
ATOM 4269 O O . GLY B 1 278 ? 29.412 38.883 87.537 1.00 30.70 257 GLY B O 1
ATOM 4270 N N . THR B 1 279 ? 29.186 36.779 86.835 1.00 32.21 258 THR B N 1
ATOM 4271 C CA . THR B 1 279 ? 28.779 37.282 85.523 1.00 34.89 258 THR B CA 1
ATOM 4272 C C . THR B 1 279 ? 27.513 38.189 85.649 1.00 36.95 258 THR B C 1
ATOM 4273 O O . THR B 1 279 ? 27.499 39.278 85.101 1.00 36.33 258 THR B O 1
ATOM 4277 N N . ALA B 1 280 ? 26.513 37.747 86.424 1.00 38.01 259 ALA B N 1
ATOM 4278 C CA . ALA B 1 280 ? 25.209 38.437 86.551 1.00 41.59 259 ALA B CA 1
ATOM 4279 C C . ALA B 1 280 ? 25.309 39.867 87.080 1.00 44.05 259 ALA B C 1
ATOM 4280 O O . ALA B 1 280 ? 24.741 40.815 86.493 1.00 48.09 259 ALA B O 1
ATOM 4282 N N . ALA B 1 281 ? 26.038 40.016 88.173 1.00 44.69 260 ALA B N 1
ATOM 4283 C CA . ALA B 1 281 ? 26.121 41.281 88.895 1.00 46.35 260 ALA B CA 1
ATOM 4284 C C . ALA B 1 281 ? 27.430 42.028 88.689 1.00 47.45 260 ALA B C 1
ATOM 4285 O O . ALA B 1 281 ? 27.507 43.212 89.010 1.00 49.35 260 ALA B O 1
ATOM 4287 N N . GLU B 1 282 ? 28.453 41.364 88.159 1.00 43.81 261 GLU B N 1
ATOM 4288 C CA . GLU B 1 282 ? 29.730 42.014 87.889 1.00 41.86 261 GLU B CA 1
ATOM 4289 C C . GLU B 1 282 ? 30.453 42.237 89.216 1.00 39.62 261 GLU B C 1
ATOM 4290 O O . GLU B 1 282 ? 30.719 41.246 89.888 1.00 37.50 261 GLU B O 1
ATOM 4296 N N . VAL B 1 283 ? 30.718 43.486 89.620 1.00 37.21 262 VAL B N 1
ATOM 4297 C CA . VAL B 1 283 ? 31.342 43.775 90.922 1.00 36.10 262 VAL B CA 1
ATOM 4298 C C . VAL B 1 283 ? 30.380 44.460 91.909 1.00 35.84 262 VAL B C 1
ATOM 4299 O O . VAL B 1 283 ? 30.068 45.645 91.732 1.00 36.26 262 VAL B O 1
ATOM 4303 N N . THR B 1 284 ? 29.962 43.745 92.964 1.00 33.63 263 THR B N 1
ATOM 4304 C CA . THR B 1 284 ? 29.028 44.282 93.951 1.00 33.45 263 THR B CA 1
ATOM 4305 C C . THR B 1 284 ? 29.711 44.558 95.270 1.00 32.71 263 THR B C 1
ATOM 4306 O O . THR B 1 284 ? 30.186 43.630 95.934 1.00 31.62 263 THR B O 1
ATOM 4310 N N . PRO B 1 285 ? 29.759 45.823 95.688 1.00 33.48 264 PRO B N 1
ATOM 4311 C CA . PRO B 1 285 ? 30.352 46.041 97.009 1.00 33.44 264 PRO B CA 1
ATOM 4312 C C . PRO B 1 285 ? 29.487 45.479 98.145 1.00 33.08 264 PRO B C 1
ATOM 4313 O O . PRO B 1 285 ? 28.251 45.452 98.025 1.00 33.35 264 PRO B O 1
ATOM 4317 N N . ILE B 1 286 ? 30.161 45.022 99.203 1.00 32.87 265 ILE B N 1
ATOM 4318 C CA . ILE B 1 286 ? 29.572 44.449 100.407 1.00 32.53 265 ILE B CA 1
ATOM 4319 C C . ILE B 1 286 ? 29.819 45.467 101.526 1.00 34.60 265 ILE B C 1
ATOM 4320 O O . ILE B 1 286 ? 30.976 45.700 101.890 1.00 34.87 265 ILE B O 1
ATOM 4325 N N . ARG B 1 287 ? 28.767 46.099 102.056 1.00 36.27 266 ARG B N 1
ATOM 4326 C CA . ARG B 1 287 ? 28.959 47.137 103.070 1.00 38.35 266 ARG B CA 1
ATOM 4327 C C . ARG B 1 287 ? 28.791 46.607 104.517 1.00 37.67 266 ARG B C 1
ATOM 4328 O O . ARG B 1 287 ? 29.031 47.347 105.499 1.00 38.45 266 ARG B O 1
ATOM 4336 N N . GLU B 1 288 ? 28.412 45.335 104.646 1.00 35.96 267 GLU B N 1
ATOM 4337 C CA . GLU B 1 288 ? 28.081 44.757 105.967 1.00 35.63 267 GLU B CA 1
ATOM 4338 C C . GLU B 1 288 ? 28.028 43.219 105.905 1.00 32.75 267 GLU B C 1
ATOM 4339 O O . GLU B 1 288 ? 27.504 42.634 104.953 1.00 31.79 267 GLU B O 1
ATOM 4345 N N . LEU B 1 289 ? 28.614 42.570 106.906 1.00 30.80 268 LEU B N 1
ATOM 4346 C CA . LEU B 1 289 ? 28.525 41.110 107.053 1.00 28.68 268 LEU B CA 1
ATOM 4347 C C . LEU B 1 289 ? 28.145 40.786 108.461 1.00 28.92 268 LEU B C 1
ATOM 4348 O O . LEU B 1 289 ? 28.787 41.251 109.400 1.00 29.42 268 LEU B O 1
ATOM 4353 N N . ASP B 1 290 ? 27.086 40.020 108.616 1.00 28.92 269 ASP B N 1
ATOM 4354 C CA . ASP B 1 290 ? 26.635 39.610 109.941 1.00 30.04 269 ASP B CA 1
ATOM 4355 C C . ASP B 1 290 ? 26.433 40.800 110.841 1.00 32.28 269 ASP B C 1
ATOM 4356 O O . ASP B 1 290 ? 26.668 40.728 112.052 1.00 33.57 269 ASP B O 1
ATOM 4361 N N . ASN B 1 291 ? 25.958 41.887 110.247 1.00 33.52 270 ASN B N 1
ATOM 4362 C CA . ASN B 1 291 ? 25.616 43.120 110.953 1.00 35.95 270 ASN B CA 1
ATOM 4363 C C . ASN B 1 291 ? 26.824 43.878 111.501 1.00 36.64 270 ASN B C 1
ATOM 4364 O O . ASN B 1 291 ? 26.670 44.685 112.387 1.00 37.90 270 ASN B O 1
ATOM 4369 N N . ARG B 1 292 ? 28.012 43.557 110.978 1.00 35.72 271 ARG B N 1
ATOM 4370 C CA . ARG B 1 292 ? 29.283 44.254 111.242 1.00 35.82 271 ARG B CA 1
ATOM 4371 C C . ARG B 1 292 ? 29.630 45.060 109.988 1.00 36.09 271 ARG B C 1
ATOM 4372 O O . ARG B 1 292 ? 29.933 44.515 108.920 1.00 34.62 271 ARG B O 1
ATOM 4380 N N . THR B 1 293 ? 29.568 46.366 110.113 1.00 37.48 272 THR B N 1
ATOM 4381 C CA . THR B 1 293 ? 29.997 47.270 109.044 1.00 38.61 272 THR B CA 1
ATOM 4382 C C . THR B 1 293 ? 31.418 46.998 108.539 1.00 37.78 272 THR B C 1
ATOM 4383 O O . THR B 1 293 ? 32.347 46.839 109.320 1.00 37.33 272 THR B O 1
ATOM 4387 N N . ILE B 1 294 ? 31.567 46.907 107.220 1.00 37.63 273 ILE B N 1
ATOM 4388 C CA . ILE B 1 294 ? 32.883 46.772 106.602 1.00 37.30 273 ILE B CA 1
ATOM 4389 C C . ILE B 1 294 ? 33.403 48.160 106.361 1.00 39.40 273 ILE B C 1
ATOM 4390 O O . ILE B 1 294 ? 32.768 48.921 105.660 1.00 41.13 273 ILE B O 1
ATOM 4395 N N . GLY B 1 295 ? 34.544 48.487 106.969 1.00 40.59 274 GLY B N 1
ATOM 4396 C CA . GLY B 1 295 ? 35.223 49.759 106.763 1.00 42.93 274 GLY B CA 1
ATOM 4397 C C . GLY B 1 295 ? 34.294 50.858 107.185 1.00 45.09 274 GLY B C 1
ATOM 4398 O O . GLY B 1 295 ? 33.615 50.719 108.199 1.00 44.75 274 GLY B O 1
ATOM 4399 N N . GLY B 1 296 ? 34.212 51.922 106.379 1.00 47.01 275 GLY B N 1
ATOM 4400 C CA . GLY B 1 296 ? 33.255 52.991 106.628 1.00 49.56 275 GLY B CA 1
ATOM 4401 C C . GLY B 1 296 ? 31.827 52.703 106.173 1.00 48.81 275 GLY B C 1
ATOM 4402 O O . GLY B 1 296 ? 31.008 53.593 106.206 1.00 51.78 275 GLY B O 1
ATOM 4403 N N . GLY B 1 297 ? 31.511 51.497 105.715 1.00 46.11 276 GLY B N 1
ATOM 4404 C CA . GLY B 1 297 ? 30.143 51.176 105.276 1.00 45.45 276 GLY B CA 1
ATOM 4405 C C . GLY B 1 297 ? 29.770 51.597 103.854 1.00 46.24 276 GLY B C 1
ATOM 4406 O O . GLY B 1 297 ? 28.638 51.367 103.410 1.00 46.39 276 GLY B O 1
ATOM 4407 N N . ALA B 1 298 ? 30.712 52.213 103.135 1.00 46.67 277 ALA B N 1
ATOM 4408 C CA . ALA B 1 298 ? 30.486 52.695 101.767 1.00 46.74 277 ALA B CA 1
ATOM 4409 C C . ALA B 1 298 ? 31.278 51.850 100.797 1.00 44.20 277 ALA B C 1
ATOM 4410 O O . ALA B 1 298 ? 32.104 51.063 101.198 1.00 41.92 277 ALA B O 1
ATOM 4412 N N . ARG B 1 299 ? 31.069 52.044 99.505 1.00 44.42 278 ARG B N 1
ATOM 4413 C CA . ARG B 1 299 ? 31.973 51.475 98.501 1.00 42.68 278 ARG B CA 1
ATOM 4414 C C . ARG B 1 299 ? 33.383 52.053 98.707 1.00 43.75 278 ARG B C 1
ATOM 4415 O O . ARG B 1 299 ? 33.517 53.268 98.849 1.00 45.90 278 ARG B O 1
ATOM 4423 N N . GLY B 1 300 ? 34.403 51.191 98.728 1.00 41.79 279 GLY B N 1
ATOM 4424 C CA . GLY B 1 300 ? 35.797 51.583 98.968 1.00 43.05 279 GLY B CA 1
ATOM 4425 C C . GLY B 1 300 ? 36.540 52.026 97.712 1.00 44.12 279 GLY B C 1
ATOM 4426 O O . GLY B 1 300 ? 36.087 51.754 96.597 1.00 43.26 279 GLY B O 1
ATOM 4427 N N . PRO B 1 301 ? 37.675 52.744 97.878 1.00 46.07 280 PRO B N 1
ATOM 4428 C CA . PRO B 1 301 ? 38.369 53.202 96.656 1.00 47.61 280 PRO B CA 1
ATOM 4429 C C . PRO B 1 301 ? 38.976 52.038 95.823 1.00 45.92 280 PRO B C 1
ATOM 4430 O O . PRO B 1 301 ? 38.981 52.100 94.598 1.00 45.36 280 PRO B O 1
ATOM 4434 N N . ILE B 1 302 ? 39.405 50.932 96.433 1.00 45.22 281 ILE B N 1
ATOM 4435 C CA . ILE B 1 302 ? 39.891 49.848 95.580 1.00 44.20 281 ILE B CA 1
ATOM 4436 C C . ILE B 1 302 ? 38.710 49.285 94.812 1.00 42.90 281 ILE B C 1
ATOM 4437 O O . ILE B 1 302 ? 38.810 49.074 93.622 1.00 42.89 281 ILE B O 1
ATOM 4442 N N . THR B 1 303 ? 37.588 49.034 95.492 1.00 42.44 282 THR B N 1
ATOM 4443 C CA . THR B 1 303 ? 36.401 48.517 94.832 1.00 40.28 282 THR B CA 1
ATOM 4444 C C . THR B 1 303 ? 35.945 49.431 93.647 1.00 41.91 282 THR B C 1
ATOM 4445 O O . THR B 1 303 ? 35.656 48.932 92.573 1.00 39.94 282 THR B O 1
ATOM 4449 N N . GLU B 1 304 ? 35.944 50.753 93.829 1.00 44.10 283 GLU B N 1
ATOM 4450 C CA . GLU B 1 304 ? 35.642 51.704 92.746 1.00 47.35 283 GLU B CA 1
ATOM 4451 C C . GLU B 1 304 ? 36.628 51.661 91.572 1.00 47.72 283 GLU B C 1
ATOM 4452 O O . GLU B 1 304 ? 36.195 51.603 90.436 1.00 48.23 283 GLU B O 1
ATOM 4458 N N . LYS B 1 305 ? 37.932 51.735 91.823 1.00 48.42 284 LYS B N 1
ATOM 4459 C CA . LYS B 1 305 ? 38.945 51.621 90.736 1.00 49.08 284 LYS B CA 1
ATOM 4460 C C . LYS B 1 305 ? 38.733 50.294 89.908 1.00 45.76 284 LYS B C 1
ATOM 4461 O O . LYS B 1 305 ? 38.731 50.216 88.680 1.00 44.13 284 LYS B O 1
ATOM 4467 N N . LEU B 1 306 ? 38.509 49.234 90.610 1.00 44.26 285 LEU B N 1
ATOM 4468 C CA . LEU B 1 306 ? 38.378 47.950 89.949 1.00 42.92 285 LEU B CA 1
ATOM 4469 C C . LEU B 1 306 ? 37.055 47.879 89.165 1.00 43.63 285 LEU B C 1
ATOM 4470 O O . LEU B 1 306 ? 36.993 47.361 88.042 1.00 43.04 285 LEU B O 1
ATOM 4475 N N . GLN B 1 307 ? 36.003 48.442 89.748 1.00 46.38 286 GLN B N 1
ATOM 4476 C CA . GLN B 1 307 ? 34.645 48.438 89.164 1.00 47.33 286 GLN B CA 1
ATOM 4477 C C . GLN B 1 307 ? 34.637 49.240 87.849 1.00 49.28 286 GLN B C 1
ATOM 4478 O O . GLN B 1 307 ? 34.040 48.828 86.854 1.00 47.93 286 GLN B O 1
ATOM 4484 N N . SER B 1 308 ? 35.359 50.362 87.861 1.00 50.97 287 SER B N 1
ATOM 4485 C CA . SER B 1 308 ? 35.588 51.204 86.703 1.00 53.18 287 SER B CA 1
ATOM 4486 C C . SER B 1 308 ? 36.390 50.555 85.619 1.00 52.39 287 SER B C 1
ATOM 4487 O O . SER B 1 308 ? 36.023 50.659 84.455 1.00 53.99 287 SER B O 1
ATOM 4490 N N . ALA B 1 309 ? 37.535 49.983 85.987 1.00 50.44 288 ALA B N 1
ATOM 4491 C CA . ALA B 1 309 ? 38.361 49.250 85.035 1.00 49.88 288 ALA B CA 1
ATOM 4492 C C . ALA B 1 309 ? 37.546 48.123 84.365 1.00 48.00 288 ALA B C 1
ATOM 4493 O O . ALA B 1 309 ? 37.777 47.763 83.193 1.00 47.44 288 ALA B O 1
ATOM 4495 N N . PHE B 1 310 ? 36.593 47.576 85.105 1.00 46.17 289 PHE B N 1
ATOM 4496 C CA . PHE B 1 310 ? 35.766 46.470 84.589 1.00 45.10 289 PHE B CA 1
ATOM 4497 C C . PHE B 1 310 ? 34.797 47.017 83.552 1.00 46.95 289 PHE B C 1
ATOM 4498 O O . PHE B 1 310 ? 34.601 46.382 82.493 1.00 47.97 289 PHE B O 1
ATOM 4506 N N . PHE B 1 311 ? 34.194 48.168 83.882 1.00 48.62 290 PHE B N 1
ATOM 4507 C CA . PHE B 1 311 ? 33.256 48.891 83.008 1.00 50.91 290 PHE B CA 1
ATOM 4508 C C . PHE B 1 311 ? 33.893 49.240 81.697 1.00 51.98 290 PHE B C 1
ATOM 4509 O O . PHE B 1 311 ? 33.289 49.110 80.661 1.00 53.04 290 PHE B O 1
ATOM 4511 N N . ASP B 1 312 ? 35.127 49.703 81.750 1.00 53.44 291 ASP B N 1
ATOM 4512 C CA . ASP B 1 312 ? 35.848 50.060 80.550 1.00 55.77 291 ASP B CA 1
ATOM 4513 C C . ASP B 1 312 ? 36.082 48.879 79.626 1.00 53.85 291 ASP B C 1
ATOM 4514 O O . ASP B 1 312 ? 36.063 49.008 78.401 1.00 56.03 291 ASP B O 1
ATOM 4519 N N . VAL B 1 313 ? 36.358 47.739 80.219 1.00 50.89 292 VAL B N 1
ATOM 4520 C CA . VAL B 1 313 ? 36.652 46.524 79.469 1.00 50.07 292 VAL B CA 1
ATOM 4521 C C . VAL B 1 313 ? 35.385 45.901 78.842 1.00 49.27 292 VAL B C 1
ATOM 4522 O O . VAL B 1 313 ? 35.448 45.424 77.727 1.00 51.13 292 VAL B O 1
ATOM 4526 N N . VAL B 1 314 ? 34.246 45.922 79.535 1.00 47.35 293 VAL B N 1
ATOM 4527 C CA . VAL B 1 314 ? 33.008 45.414 78.951 1.00 47.05 293 VAL B CA 1
ATOM 4528 C C . VAL B 1 314 ? 32.298 46.387 77.985 1.00 50.74 293 VAL B C 1
ATOM 4529 O O . VAL B 1 314 ? 31.500 45.946 77.159 1.00 50.21 293 VAL B O 1
ATOM 4533 N N . ASN B 1 315 ? 32.584 47.681 78.079 1.00 53.70 294 ASN B N 1
ATOM 4534 C CA . ASN B 1 315 ? 32.025 48.664 77.142 1.00 58.60 294 ASN B CA 1
ATOM 4535 C C . ASN B 1 315 ? 32.963 48.921 75.973 1.00 59.25 294 ASN B C 1
ATOM 4536 O O . ASN B 1 315 ? 32.723 49.810 75.143 1.00 60.89 294 ASN B O 1
ATOM 4541 N N . GLY B 1 316 ? 34.041 48.145 75.906 1.00 58.51 295 GLY B N 1
ATOM 4542 C CA . GLY B 1 316 ? 34.975 48.245 74.795 1.00 60.03 295 GLY B CA 1
ATOM 4543 C C . GLY B 1 316 ? 35.651 49.602 74.709 1.00 62.38 295 GLY B C 1
ATOM 4544 O O . GLY B 1 316 ? 35.865 50.111 73.617 1.00 61.81 295 GLY B O 1
ATOM 4545 N N . LYS B 1 317 ? 35.987 50.178 75.863 1.00 63.44 296 LYS B N 1
ATOM 4546 C CA . LYS B 1 317 ? 36.807 51.387 75.917 1.00 67.90 296 LYS B CA 1
ATOM 4547 C C . LYS B 1 317 ? 38.259 51.028 76.303 1.00 67.86 296 LYS B C 1
ATOM 4548 O O . LYS B 1 317 ? 38.994 51.872 76.806 1.00 70.86 296 LYS B O 1
ATOM 4554 N N . SER B 1 318 ? 38.678 49.790 76.055 1.00 65.04 297 SER B N 1
ATOM 4555 C CA . SER B 1 318 ? 40.010 49.325 76.449 1.00 64.65 297 SER B CA 1
ATOM 4556 C C . SER B 1 318 ? 40.729 48.698 75.270 1.00 65.79 297 SER B C 1
ATOM 4557 O O . SER B 1 318 ? 40.340 47.623 74.829 1.00 65.85 297 SER B O 1
ATOM 4560 N N . ALA B 1 319 ? 41.777 49.354 74.765 1.00 67.79 298 ALA B N 1
ATOM 4561 C CA . ALA B 1 319 ? 42.577 48.795 73.662 1.00 68.32 298 ALA B CA 1
ATOM 4562 C C . ALA B 1 319 ? 43.228 47.472 74.105 1.00 66.19 298 ALA B C 1
ATOM 4563 O O . ALA B 1 319 ? 43.164 46.455 73.394 1.00 64.56 298 ALA B O 1
ATOM 4565 N N . LYS B 1 320 ? 43.808 47.494 75.303 1.00 65.82 299 LYS B N 1
ATOM 4566 C CA . LYS B 1 320 ? 44.510 46.344 75.886 1.00 65.20 299 LYS B CA 1
ATOM 4567 C C . LYS B 1 320 ? 43.710 45.008 75.875 1.00 60.40 299 LYS B C 1
ATOM 4568 O O . LYS B 1 320 ? 44.282 43.937 75.671 1.00 60.15 299 LYS B O 1
ATOM 4574 N N . HIS B 1 321 ? 42.405 45.071 76.108 1.00 56.20 300 HIS B N 1
ATOM 4575 C CA . HIS B 1 321 ? 41.605 43.856 76.265 1.00 52.62 300 HIS B CA 1
ATOM 4576 C C . HIS B 1 321 ? 40.516 43.750 75.231 1.00 50.10 300 HIS B C 1
ATOM 4577 O O . HIS B 1 321 ? 39.435 43.257 75.500 1.00 46.60 300 HIS B O 1
ATOM 4584 N N . ALA B 1 322 ? 40.805 44.216 74.022 1.00 50.69 301 ALA B N 1
ATOM 4585 C CA . ALA B 1 322 ? 39.845 44.169 72.942 1.00 50.04 301 ALA B CA 1
ATOM 4586 C C . ALA B 1 322 ? 39.480 42.718 72.638 1.00 48.69 301 ALA B C 1
ATOM 4587 O O . ALA B 1 322 ? 38.340 42.420 72.332 1.00 47.02 301 ALA B O 1
ATOM 4589 N N . ASP B 1 323 ? 40.452 41.822 72.743 1.00 49.17 302 ASP B N 1
ATOM 4590 C CA . ASP B 1 323 ? 40.258 40.409 72.417 1.00 49.80 302 ASP B CA 1
ATOM 4591 C C . ASP B 1 323 ? 39.320 39.647 73.381 1.00 46.38 302 ASP B C 1
ATOM 4592 O O . ASP B 1 323 ? 39.000 38.482 73.142 1.00 47.06 302 ASP B O 1
ATOM 4597 N N . TRP B 1 324 ? 38.896 40.294 74.462 1.00 44.00 303 TRP B N 1
ATOM 4598 C CA . TRP B 1 324 ? 37.855 39.764 75.352 1.00 41.93 303 TRP B CA 1
ATOM 4599 C C . TRP B 1 324 ? 36.445 40.025 74.845 1.00 41.05 303 TRP B C 1
ATOM 4600 O O . TRP B 1 324 ? 35.489 39.502 75.430 1.00 38.72 303 TRP B O 1
ATOM 4611 N N . LEU B 1 325 ? 36.284 40.830 73.789 1.00 41.63 304 LEU B N 1
ATOM 4612 C CA . LEU B 1 325 ? 34.932 41.139 73.295 1.00 42.01 304 LEU B CA 1
ATOM 4613 C C . LEU B 1 325 ? 34.748 40.588 71.905 1.00 42.98 304 LEU B C 1
ATOM 4614 O O . LEU B 1 325 ? 35.539 40.898 71.043 1.00 44.17 304 LEU B O 1
ATOM 4619 N N . THR B 1 326 ? 33.685 39.800 71.688 1.00 42.79 305 THR B N 1
ATOM 4620 C CA . THR B 1 326 ? 33.365 39.239 70.374 1.00 44.10 305 THR B CA 1
ATOM 4621 C C . THR B 1 326 ? 32.065 39.864 69.860 1.00 45.09 305 THR B C 1
ATOM 4622 O O . THR B 1 326 ? 30.980 39.557 70.356 1.00 43.26 305 THR B O 1
ATOM 4626 N N . LYS B 1 327 ? 32.197 40.741 68.870 1.00 47.42 306 LYS B N 1
ATOM 4627 C CA . LYS B 1 327 ? 31.059 41.397 68.221 1.00 50.05 306 LYS B CA 1
ATOM 4628 C C . LYS B 1 327 ? 30.115 40.365 67.626 1.00 50.73 306 LYS B C 1
ATOM 4629 O O . LYS B 1 327 ? 30.560 39.372 67.067 1.00 51.33 306 LYS B O 1
ATOM 4635 N N . ILE B 1 328 ? 28.815 40.609 67.776 1.00 51.15 307 ILE B N 1
ATOM 4636 C CA . ILE B 1 328 ? 27.776 39.823 67.127 1.00 52.44 307 ILE B CA 1
ATOM 4637 C C . ILE B 1 328 ? 27.621 40.248 65.685 1.00 54.35 307 ILE B C 1
ATOM 4638 O O . ILE B 1 328 ? 27.908 39.462 64.810 1.00 55.62 307 ILE B O 1
ATOM 4643 N N . SER C 1 23 ? 70.838 -10.518 123.584 1.00 74.77 2 SER C N 1
ATOM 4644 C CA . SER C 1 23 ? 70.058 -10.356 122.327 1.00 71.20 2 SER C CA 1
ATOM 4645 C C . SER C 1 23 ? 68.942 -11.404 122.177 1.00 68.20 2 SER C C 1
ATOM 4646 O O . SER C 1 23 ? 69.149 -12.582 122.461 1.00 67.89 2 SER C O 1
ATOM 4649 N N . MET C 1 24 ? 67.768 -10.978 121.702 1.00 66.20 3 MET C N 1
ATOM 4650 C CA . MET C 1 24 ? 66.706 -11.923 121.335 1.00 63.41 3 MET C CA 1
ATOM 4651 C C . MET C 1 24 ? 67.120 -12.856 120.200 1.00 61.09 3 MET C C 1
ATOM 4652 O O . MET C 1 24 ? 66.512 -13.920 120.041 1.00 59.44 3 MET C O 1
ATOM 4657 N N . ALA C 1 25 ? 68.141 -12.455 119.422 1.00 61.22 4 ALA C N 1
ATOM 4658 C CA . ALA C 1 25 ? 68.689 -13.257 118.314 1.00 59.72 4 ALA C CA 1
ATOM 4659 C C . ALA C 1 25 ? 69.607 -14.390 118.775 1.00 60.75 4 ALA C C 1
ATOM 4660 O O . ALA C 1 25 ? 69.725 -15.401 118.087 1.00 59.88 4 ALA C O 1
ATOM 4662 N N . ASP C 1 26 ? 70.254 -14.198 119.925 1.00 62.91 5 ASP C N 1
ATOM 4663 C CA . ASP C 1 26 ? 71.270 -15.111 120.436 1.00 64.75 5 ASP C CA 1
ATOM 4664 C C . ASP C 1 26 ? 70.707 -15.937 121.619 1.00 65.18 5 ASP C C 1
ATOM 4665 O O . ASP C 1 26 ? 70.891 -15.598 122.794 1.00 67.33 5 ASP C O 1
ATOM 4670 N N . ARG C 1 27 ? 69.991 -17.008 121.265 1.00 63.30 6 ARG C N 1
ATOM 4671 C CA . ARG C 1 27 ? 69.347 -17.918 122.217 1.00 63.81 6 ARG C CA 1
ATOM 4672 C C . ARG C 1 27 ? 69.349 -19.365 121.697 1.00 63.04 6 ARG C C 1
ATOM 4673 O O . ARG C 1 27 ? 69.388 -19.617 120.493 1.00 61.47 6 ARG C O 1
ATOM 4681 N N . ASP C 1 28 ? 69.288 -20.304 122.629 1.00 64.56 7 ASP C N 1
ATOM 4682 C CA . ASP C 1 28 ? 69.037 -21.705 122.320 1.00 64.17 7 ASP C CA 1
ATOM 4683 C C . ASP C 1 28 ? 67.550 -21.876 122.172 1.00 61.90 7 ASP C C 1
ATOM 4684 O O . ASP C 1 28 ? 66.804 -21.031 122.597 1.00 61.37 7 ASP C O 1
ATOM 4689 N N . GLY C 1 29 ? 67.123 -22.990 121.604 1.00 61.28 8 GLY C N 1
ATOM 4690 C CA . GLY C 1 29 ? 65.713 -23.242 121.433 1.00 59.61 8 GLY C CA 1
ATOM 4691 C C . GLY C 1 29 ? 65.338 -23.324 119.975 1.00 57.75 8 GLY C C 1
ATOM 4692 O O . GLY C 1 29 ? 66.187 -23.441 119.102 1.00 58.10 8 GLY C O 1
ATOM 4693 N N . LYS C 1 30 ? 64.045 -23.278 119.717 1.00 55.97 9 LYS C N 1
ATOM 4694 C CA . LYS C 1 30 ? 63.534 -23.615 118.408 1.00 54.82 9 LYS C CA 1
ATOM 4695 C C . LYS C 1 30 ? 62.550 -22.542 117.963 1.00 52.89 9 LYS C C 1
ATOM 4696 O O . LYS C 1 30 ? 61.780 -22.029 118.784 1.00 52.42 9 LYS C O 1
ATOM 4702 N N . ILE C 1 31 ? 62.619 -22.193 116.676 1.00 52.14 10 ILE C N 1
ATOM 4703 C CA . ILE C 1 31 ? 61.663 -21.294 116.028 1.00 50.52 10 ILE C CA 1
ATOM 4704 C C . ILE C 1 31 ? 61.001 -22.061 114.882 1.00 50.58 10 ILE C C 1
ATOM 4705 O O . ILE C 1 31 ? 61.653 -22.822 114.162 1.00 52.23 10 ILE C O 1
ATOM 4710 N N . TRP C 1 32 ? 59.697 -21.906 114.727 1.00 49.86 11 TRP C N 1
ATOM 4711 C CA . TRP C 1 32 ? 59.028 -22.520 113.585 1.00 50.21 11 TRP C CA 1
ATOM 4712 C C . TRP C 1 32 ? 59.108 -21.554 112.445 1.00 50.22 11 TRP C C 1
ATOM 4713 O O . TRP C 1 32 ? 58.693 -20.406 112.571 1.00 49.40 11 TRP C O 1
ATOM 4724 N N . MET C 1 33 ? 59.654 -21.996 111.321 1.00 52.08 12 MET C N 1
ATOM 4725 C CA . MET C 1 33 ? 59.808 -21.107 110.164 1.00 52.54 12 MET C CA 1
ATOM 4726 C C . MET C 1 33 ? 59.485 -21.859 108.890 1.00 54.11 12 MET C C 1
ATOM 4727 O O . MET C 1 33 ? 60.024 -22.930 108.638 1.00 55.57 12 MET C O 1
ATOM 4732 N N . ASP C 1 34 ? 58.532 -21.309 108.153 1.00 53.98 13 ASP C N 1
ATOM 4733 C CA . ASP C 1 34 ? 58.113 -21.809 106.855 1.00 56.14 13 ASP C CA 1
ATOM 4734 C C . ASP C 1 34 ? 57.972 -23.309 106.777 1.00 57.69 13 ASP C C 1
ATOM 4735 O O . ASP C 1 34 ? 58.450 -23.933 105.854 1.00 59.74 13 ASP C O 1
ATOM 4740 N N . GLY C 1 35 ? 57.276 -23.881 107.744 1.00 56.96 14 GLY C N 1
ATOM 4741 C CA . GLY C 1 35 ? 56.944 -25.301 107.693 1.00 58.77 14 GLY C CA 1
ATOM 4742 C C . GLY C 1 35 ? 57.669 -26.177 108.680 1.00 59.24 14 GLY C C 1
ATOM 4743 O O . GLY C 1 35 ? 57.262 -27.315 108.891 1.00 60.59 14 GLY C O 1
ATOM 4744 N N . LYS C 1 36 ? 58.766 -25.712 109.268 1.00 58.69 15 LYS C N 1
ATOM 4745 C CA . LYS C 1 36 ? 59.460 -26.577 110.211 1.00 59.09 15 LYS C CA 1
ATOM 4746 C C . LYS C 1 36 ? 60.228 -25.918 111.353 1.00 57.64 15 LYS C C 1
ATOM 4747 O O . LYS C 1 36 ? 60.611 -24.749 111.294 1.00 56.72 15 LYS C O 1
ATOM 4753 N N . LEU C 1 37 ? 60.419 -26.686 112.421 1.00 57.93 16 LEU C N 1
ATOM 4754 C CA . LEU C 1 37 ? 61.187 -26.233 113.581 1.00 57.09 16 LEU C CA 1
ATOM 4755 C C . LEU C 1 37 ? 62.633 -26.149 113.141 1.00 58.06 16 LEU C C 1
ATOM 4756 O O . LEU C 1 37 ? 63.134 -27.084 112.549 1.00 60.46 16 LEU C O 1
ATOM 4761 N N . ILE C 1 38 ? 63.283 -25.018 113.397 1.00 56.92 17 ILE C N 1
ATOM 4762 C CA . ILE C 1 38 ? 64.721 -24.879 113.164 1.00 57.96 17 ILE C CA 1
ATOM 4763 C C . ILE C 1 38 ? 65.406 -24.350 114.440 1.00 57.91 17 ILE C C 1
ATOM 4764 O O . ILE C 1 38 ? 64.723 -23.895 115.351 1.00 56.89 17 ILE C O 1
ATOM 4769 N N . GLU C 1 39 ? 66.736 -24.442 114.526 1.00 59.72 18 GLU C N 1
ATOM 4770 C CA . GLU C 1 39 ? 67.460 -23.844 115.656 1.00 60.00 18 GLU C CA 1
ATOM 4771 C C . GLU C 1 39 ? 67.226 -22.355 115.642 1.00 57.99 18 GLU C C 1
ATOM 4772 O O . GLU C 1 39 ? 67.191 -21.752 114.585 1.00 57.72 18 GLU C O 1
ATOM 4778 N N . TRP C 1 40 ? 67.052 -21.786 116.833 1.00 57.46 19 TRP C N 1
ATOM 4779 C CA . TRP C 1 40 ? 66.625 -20.381 117.013 1.00 56.10 19 TRP C CA 1
ATOM 4780 C C . TRP C 1 40 ? 67.457 -19.405 116.243 1.00 56.49 19 TRP C C 1
ATOM 4781 O O . TRP C 1 40 ? 66.925 -18.436 115.642 1.00 55.65 19 TRP C O 1
ATOM 4792 N N . ARG C 1 41 ? 68.766 -19.599 116.311 1.00 58.22 20 ARG C N 1
ATOM 4793 C CA . ARG C 1 41 ? 69.727 -18.672 115.748 1.00 59.28 20 ARG C CA 1
ATOM 4794 C C . ARG C 1 41 ? 69.740 -18.714 114.242 1.00 59.35 20 ARG C C 1
ATOM 4795 O O . ARG C 1 41 ? 70.242 -17.794 113.616 1.00 59.70 20 ARG C O 1
ATOM 4803 N N . ASP C 1 42 ? 69.225 -19.802 113.672 1.00 59.88 21 ASP C N 1
ATOM 4804 C CA . ASP C 1 42 ? 69.162 -19.977 112.216 1.00 61.07 21 ASP C CA 1
ATOM 4805 C C . ASP C 1 42 ? 67.926 -19.324 111.588 1.00 60.02 21 ASP C C 1
ATOM 4806 O O . ASP C 1 42 ? 67.761 -19.437 110.366 1.00 60.20 21 ASP C O 1
ATOM 4811 N N . ALA C 1 43 ? 67.062 -18.691 112.406 1.00 59.50 22 ALA C N 1
ATOM 4812 C CA . ALA C 1 43 ? 65.883 -17.945 111.918 1.00 59.33 22 ALA C CA 1
ATOM 4813 C C . ALA C 1 43 ? 66.311 -16.574 111.431 1.00 61.21 22 ALA C C 1
ATOM 4814 O O . ALA C 1 43 ? 66.125 -15.567 112.123 1.00 59.58 22 ALA C O 1
ATOM 4816 N N . LYS C 1 44 ? 66.893 -16.562 110.233 1.00 47.71 23 LYS C N 1
ATOM 4817 C CA . LYS C 1 44 ? 67.590 -15.397 109.681 1.00 47.82 23 LYS C CA 1
ATOM 4818 C C . LYS C 1 44 ? 67.025 -15.031 108.303 1.00 48.78 23 LYS C C 1
ATOM 4819 O O . LYS C 1 44 ? 66.604 -15.915 107.549 1.00 52.03 23 LYS C O 1
ATOM 4825 N N . ILE C 1 45 ? 67.030 -13.736 107.977 1.00 46.60 24 ILE C N 1
ATOM 4826 C CA . ILE C 1 45 ? 66.627 -13.242 106.652 1.00 45.69 24 ILE C CA 1
ATOM 4827 C C . ILE C 1 45 ? 67.590 -12.140 106.159 1.00 45.22 24 ILE C C 1
ATOM 4828 O O . ILE C 1 45 ? 68.400 -11.592 106.935 1.00 44.14 24 ILE C O 1
ATOM 4833 N N . HIS C 1 46 ? 67.503 -11.835 104.861 1.00 44.30 25 HIS C N 1
ATOM 4834 C CA . HIS C 1 46 ? 68.413 -10.883 104.241 1.00 44.07 25 HIS C CA 1
ATOM 4835 C C . HIS C 1 46 ? 67.942 -9.456 104.474 1.00 42.08 25 HIS C C 1
ATOM 4836 O O . HIS C 1 46 ? 66.744 -9.216 104.584 1.00 40.40 25 HIS C O 1
ATOM 4843 N N . VAL C 1 47 ? 68.876 -8.501 104.576 1.00 42.14 26 VAL C N 1
ATOM 4844 C CA . VAL C 1 47 ? 68.536 -7.083 104.775 1.00 40.98 26 VAL C CA 1
ATOM 4845 C C . VAL C 1 47 ? 67.674 -6.530 103.650 1.00 39.32 26 VAL C C 1
ATOM 4846 O O . VAL C 1 47 ? 66.955 -5.522 103.842 1.00 38.51 26 VAL C O 1
ATOM 4850 N N . LEU C 1 48 ? 67.731 -7.163 102.487 1.00 39.24 27 LEU C N 1
ATOM 4851 C CA . LEU C 1 48 ? 66.872 -6.776 101.381 1.00 38.86 27 LEU C CA 1
ATOM 4852 C C . LEU C 1 48 ? 65.543 -7.561 101.460 1.00 39.11 27 LEU C C 1
ATOM 4853 O O . LEU C 1 48 ? 65.091 -8.139 100.470 1.00 44.36 27 LEU C O 1
ATOM 4858 N N . THR C 1 49 ? 64.898 -7.545 102.625 1.00 36.61 28 THR C N 1
ATOM 4859 C CA . THR C 1 49 ? 63.619 -8.196 102.812 1.00 34.22 28 THR C CA 1
ATOM 4860 C C . THR C 1 49 ? 62.587 -7.083 102.670 1.00 32.18 28 THR C C 1
ATOM 4861 O O . THR C 1 49 ? 62.747 -6.008 103.228 1.00 30.00 28 THR C O 1
ATOM 4865 N N . HIS C 1 50 ? 61.578 -7.327 101.843 1.00 31.76 29 HIS C N 1
ATOM 4866 C CA . HIS C 1 50 ? 60.586 -6.313 101.488 1.00 30.46 29 HIS C CA 1
ATOM 4867 C C . HIS C 1 50 ? 59.960 -5.667 102.727 1.00 29.31 29 HIS C C 1
ATOM 4868 O O . HIS C 1 50 ? 59.934 -4.446 102.832 1.00 29.19 29 HIS C O 1
ATOM 4875 N N . THR C 1 51 ? 59.526 -6.462 103.709 1.00 29.10 30 THR C N 1
ATOM 4876 C CA . THR C 1 51 ? 58.896 -5.916 104.909 1.00 28.33 30 THR C CA 1
ATOM 4877 C C . THR C 1 51 ? 59.811 -4.976 105.703 1.00 29.24 30 THR C C 1
ATOM 4878 O O . THR C 1 51 ? 59.350 -4.014 106.304 1.00 28.41 30 THR C O 1
ATOM 4882 N N . LEU C 1 52 ? 61.120 -5.255 105.704 1.00 30.36 31 LEU C N 1
ATOM 4883 C CA . LEU C 1 52 ? 62.072 -4.377 106.394 1.00 29.94 31 LEU C CA 1
ATOM 4884 C C . LEU C 1 52 ? 62.069 -2.983 105.791 1.00 29.65 31 LEU C C 1
ATOM 4885 O O . LEU C 1 52 ? 62.240 -1.978 106.501 1.00 29.62 31 LEU C O 1
ATOM 4890 N N . HIS C 1 53 ? 61.901 -2.914 104.477 1.00 29.73 32 HIS C N 1
ATOM 4891 C CA . HIS C 1 53 ? 61.949 -1.634 103.752 1.00 29.50 32 HIS C CA 1
ATOM 4892 C C . HIS C 1 53 ? 60.610 -0.916 103.690 1.00 27.87 32 HIS C C 1
ATOM 4893 O O . HIS C 1 53 ? 60.570 0.315 103.669 1.00 27.02 32 HIS C O 1
ATOM 4900 N N . TYR C 1 54 ? 59.535 -1.681 103.561 1.00 26.54 33 TYR C N 1
ATOM 4901 C CA . TYR C 1 54 ? 58.232 -1.127 103.155 1.00 26.43 33 TYR C CA 1
ATOM 4902 C C . TYR C 1 54 ? 57.069 -1.384 104.131 1.00 27.02 33 TYR C C 1
ATOM 4903 O O . TYR C 1 54 ? 55.938 -0.895 103.864 1.00 26.91 33 TYR C O 1
ATOM 4912 N N . GLY C 1 55 ? 57.331 -2.112 105.239 1.00 26.32 34 GLY C N 1
ATOM 4913 C CA . GLY C 1 55 ? 56.432 -2.129 106.403 1.00 26.30 34 GLY C CA 1
ATOM 4914 C C . GLY C 1 55 ? 55.225 -3.033 106.359 1.00 26.08 34 GLY C C 1
ATOM 4915 O O . GLY C 1 55 ? 54.472 -3.068 107.313 1.00 25.33 34 GLY C O 1
ATOM 4916 N N . MET C 1 56 ? 55.016 -3.741 105.243 1.00 27.49 35 MET C N 1
ATOM 4917 C CA . MET C 1 56 ? 53.863 -4.632 105.092 1.00 28.62 35 MET C CA 1
ATOM 4918 C C . MET C 1 56 ? 54.221 -6.017 105.563 1.00 29.40 35 MET C C 1
ATOM 4919 O O . MET C 1 56 ? 54.851 -6.815 104.863 1.00 31.07 35 MET C O 1
ATOM 4924 N N . GLY C 1 57 ? 53.813 -6.270 106.806 1.00 29.72 36 GLY C N 1
ATOM 4925 C CA . GLY C 1 57 ? 53.951 -7.568 107.468 1.00 29.17 36 GLY C CA 1
ATOM 4926 C C . GLY C 1 57 ? 52.947 -7.554 108.611 1.00 27.97 36 GLY C C 1
ATOM 4927 O O . GLY C 1 57 ? 52.529 -6.522 109.033 1.00 26.11 36 GLY C O 1
ATOM 4928 N N . VAL C 1 58 ? 52.532 -8.713 109.081 1.00 28.61 37 VAL C N 1
ATOM 4929 C CA . VAL C 1 58 ? 51.499 -8.789 110.123 1.00 27.36 37 VAL C CA 1
ATOM 4930 C C . VAL C 1 58 ? 51.954 -9.754 111.221 1.00 28.80 37 VAL C C 1
ATOM 4931 O O . VAL C 1 58 ? 52.640 -10.739 110.958 1.00 28.77 37 VAL C O 1
ATOM 4935 N N . PHE C 1 59 ? 51.552 -9.489 112.453 1.00 28.54 38 PHE C N 1
ATOM 4936 C CA . PHE C 1 59 ? 51.967 -10.339 113.534 1.00 31.17 38 PHE C CA 1
ATOM 4937 C C . PHE C 1 59 ? 50.897 -10.476 114.601 1.00 30.08 38 PHE C C 1
ATOM 4938 O O . PHE C 1 59 ? 49.903 -9.780 114.566 1.00 30.92 38 PHE C O 1
ATOM 4946 N N . GLU C 1 60 ? 51.163 -11.325 115.578 1.00 33.30 39 GLU C N 1
ATOM 4947 C CA . GLU C 1 60 ? 50.255 -11.508 116.708 1.00 33.72 39 GLU C CA 1
ATOM 4948 C C . GLU C 1 60 ? 51.050 -11.610 118.015 1.00 33.87 39 GLU C C 1
ATOM 4949 O O . GLU C 1 60 ? 52.263 -11.818 118.011 1.00 35.65 39 GLU C O 1
ATOM 4955 N N . GLY C 1 61 ? 50.348 -11.374 119.115 1.00 32.77 40 GLY C N 1
ATOM 4956 C CA . GLY C 1 61 ? 50.840 -11.627 120.470 1.00 31.45 40 GLY C CA 1
ATOM 4957 C C . GLY C 1 61 ? 49.865 -12.581 121.149 1.00 32.27 40 GLY C C 1
ATOM 4958 O O . GLY C 1 61 ? 48.691 -12.323 121.206 1.00 30.83 40 GLY C O 1
ATOM 4959 N N . VAL C 1 62 ? 50.357 -13.712 121.631 1.00 30.96 41 VAL C N 1
ATOM 4960 C CA . VAL C 1 62 ? 49.510 -14.717 122.227 1.00 32.02 41 VAL C CA 1
ATOM 4961 C C . VAL C 1 62 ? 50.223 -15.191 123.495 1.00 32.64 41 VAL C C 1
ATOM 4962 O O . VAL C 1 62 ? 51.422 -15.406 123.458 1.00 33.68 41 VAL C O 1
ATOM 4966 N N . ARG C 1 63 ? 49.500 -15.412 124.593 1.00 33.92 42 ARG C N 1
ATOM 4967 C CA . ARG C 1 63 ? 50.087 -15.955 125.833 1.00 34.44 42 ARG C CA 1
ATOM 4968 C C . ARG C 1 63 ? 49.654 -17.363 126.112 1.00 36.12 42 ARG C C 1
ATOM 4969 O O . ARG C 1 63 ? 48.496 -17.730 125.857 1.00 34.02 42 ARG C O 1
ATOM 4977 N N . ALA C 1 64 ? 50.574 -18.097 126.736 1.00 35.77 43 ALA C N 1
ATOM 4978 C CA . ALA C 1 64 ? 50.268 -19.342 127.393 1.00 37.81 43 ALA C CA 1
ATOM 4979 C C . ALA C 1 64 ? 50.402 -19.102 128.896 1.00 36.88 43 ALA C C 1
ATOM 4980 O O . ALA C 1 64 ? 51.253 -18.335 129.334 1.00 36.50 43 ALA C O 1
ATOM 4982 N N . TYR C 1 65 ? 49.554 -19.782 129.665 1.00 37.26 44 TYR C N 1
ATOM 4983 C CA . TYR C 1 65 ? 49.548 -19.704 131.092 1.00 37.26 44 TYR C CA 1
ATOM 4984 C C . TYR C 1 65 ? 49.695 -21.090 131.702 1.00 40.45 44 TYR C C 1
ATOM 4985 O O . TYR C 1 65 ? 49.241 -22.069 131.133 1.00 40.07 44 TYR C O 1
ATOM 4994 N N . LYS C 1 66 ? 50.311 -21.121 132.876 1.00 43.53 45 LYS C N 1
ATOM 4995 C CA . LYS C 1 66 ? 50.203 -22.234 133.838 1.00 47.39 45 LYS C CA 1
ATOM 4996 C C . LYS C 1 66 ? 48.807 -22.226 134.398 1.00 47.64 45 LYS C C 1
ATOM 4997 O O . LYS C 1 66 ? 48.394 -21.229 134.953 1.00 51.20 45 LYS C O 1
ATOM 5003 N N . THR C 1 67 ? 48.065 -23.301 134.263 1.00 48.60 46 THR C N 1
ATOM 5004 C CA . THR C 1 67 ? 46.693 -23.312 134.769 1.00 49.71 46 THR C CA 1
ATOM 5005 C C . THR C 1 67 ? 46.584 -24.019 136.120 1.00 53.01 46 THR C C 1
ATOM 5006 O O . THR C 1 67 ? 47.483 -24.773 136.504 1.00 53.19 46 THR C O 1
ATOM 5010 N N . ALA C 1 68 ? 45.472 -23.776 136.820 1.00 54.10 47 ALA C N 1
ATOM 5011 C CA . ALA C 1 68 ? 45.295 -24.211 138.211 1.00 57.34 47 ALA C CA 1
ATOM 5012 C C . ALA C 1 68 ? 45.803 -25.662 138.411 1.00 60.46 47 ALA C C 1
ATOM 5013 O O . ALA C 1 68 ? 46.626 -25.931 139.291 1.00 63.47 47 ALA C O 1
ATOM 5015 N N . ASP C 1 69 ? 45.364 -26.574 137.550 1.00 60.96 48 ASP C N 1
ATOM 5016 C CA . ASP C 1 69 ? 45.827 -27.957 137.588 1.00 61.80 48 ASP C CA 1
ATOM 5017 C C . ASP C 1 69 ? 47.329 -28.209 137.296 1.00 62.26 48 ASP C C 1
ATOM 5018 O O . ASP C 1 69 ? 47.756 -29.346 137.273 1.00 63.98 48 ASP C O 1
ATOM 5023 N N . GLY C 1 70 ? 48.128 -27.176 137.069 1.00 60.95 49 GLY C N 1
ATOM 5024 C CA . GLY C 1 70 ? 49.551 -27.360 136.791 1.00 61.73 49 GLY C CA 1
ATOM 5025 C C . GLY C 1 70 ? 49.918 -27.476 135.318 1.00 61.62 49 GLY C C 1
ATOM 5026 O O . GLY C 1 70 ? 51.102 -27.382 134.963 1.00 60.94 49 GLY C O 1
ATOM 5027 N N . GLY C 1 71 ? 48.922 -27.672 134.448 1.00 59.66 50 GLY C N 1
ATOM 5028 C CA . GLY C 1 71 ? 49.164 -27.699 133.016 1.00 57.68 50 GLY C CA 1
ATOM 5029 C C . GLY C 1 71 ? 49.519 -26.325 132.470 1.00 54.64 50 GLY C C 1
ATOM 5030 O O . GLY C 1 71 ? 49.483 -25.323 133.192 1.00 54.16 50 GLY C O 1
ATOM 5031 N N . THR C 1 72 ? 49.898 -26.305 131.198 1.00 52.03 51 THR C N 1
ATOM 5032 C CA . THR C 1 72 ? 50.109 -25.063 130.456 1.00 49.49 51 THR C CA 1
ATOM 5033 C C . THR C 1 72 ? 49.174 -25.006 129.234 1.00 46.50 51 THR C C 1
ATOM 5034 O O . THR C 1 72 ? 48.936 -26.002 128.578 1.00 45.60 51 THR C O 1
ATOM 5038 N N . ALA C 1 73 ? 48.636 -23.829 128.924 1.00 42.28 52 ALA C N 1
ATOM 5039 C CA . ALA C 1 73 ? 47.616 -23.752 127.895 1.00 40.81 52 ALA C CA 1
ATOM 5040 C C . ALA C 1 73 ? 47.673 -22.357 127.288 1.00 38.60 52 ALA C C 1
ATOM 5041 O O . ALA C 1 73 ? 47.975 -21.432 127.995 1.00 37.62 52 ALA C O 1
ATOM 5043 N N . ILE C 1 74 ? 47.419 -22.241 125.984 1.00 37.03 53 ILE C N 1
ATOM 5044 C CA . ILE C 1 74 ? 47.410 -20.967 125.281 1.00 35.73 53 ILE C CA 1
ATOM 5045 C C . ILE C 1 74 ? 46.035 -20.335 125.396 1.00 33.89 53 ILE C C 1
ATOM 5046 O O . ILE C 1 74 ? 45.063 -21.046 125.262 1.00 36.24 53 ILE C O 1
ATOM 5051 N N . PHE C 1 75 ? 45.950 -19.019 125.626 1.00 32.22 54 PHE C N 1
ATOM 5052 C CA . PHE C 1 75 ? 44.659 -18.340 125.767 1.00 31.66 54 PHE C CA 1
ATOM 5053 C C . PHE C 1 75 ? 44.164 -17.810 124.400 1.00 31.62 54 PHE C C 1
ATOM 5054 O O . PHE C 1 75 ? 44.813 -16.938 123.745 1.00 30.25 54 PHE C O 1
ATOM 5062 N N . ARG C 1 76 ? 43.025 -18.365 123.981 1.00 31.18 55 ARG C N 1
ATOM 5063 C CA . ARG C 1 76 ? 42.287 -17.950 122.788 1.00 30.72 55 ARG C CA 1
ATOM 5064 C C . ARG C 1 76 ? 43.154 -18.079 121.538 1.00 30.95 55 ARG C C 1
ATOM 5065 O O . ARG C 1 76 ? 43.365 -17.112 120.795 1.00 28.76 55 ARG C O 1
ATOM 5073 N N . LEU C 1 77 ? 43.593 -19.312 121.298 1.00 31.51 56 LEU C N 1
ATOM 5074 C CA . LEU C 1 77 ? 44.527 -19.603 120.221 1.00 32.34 56 LEU C CA 1
ATOM 5075 C C . LEU C 1 77 ? 43.828 -19.451 118.867 1.00 32.99 56 LEU C C 1
ATOM 5076 O O . LEU C 1 77 ? 44.413 -18.876 117.940 1.00 33.21 56 LEU C O 1
ATOM 5081 N N . LYS C 1 78 ? 42.595 -19.969 118.787 1.00 33.86 57 LYS C N 1
ATOM 5082 C CA . LYS C 1 78 ? 41.777 -19.964 117.574 1.00 34.86 57 LYS C CA 1
ATOM 5083 C C . LYS C 1 78 ? 41.601 -18.544 117.057 1.00 33.53 57 LYS C C 1
ATOM 5084 O O . LYS C 1 78 ? 41.895 -18.251 115.898 1.00 32.92 57 LYS C O 1
ATOM 5086 N N . GLU C 1 79 ? 41.186 -17.669 117.965 1.00 33.64 58 GLU C N 1
ATOM 5087 C CA . GLU C 1 79 ? 40.899 -16.252 117.700 1.00 33.15 58 GLU C CA 1
ATOM 5088 C C . GLU C 1 79 ? 42.143 -15.430 117.307 1.00 30.27 58 GLU C C 1
ATOM 5089 O O . GLU C 1 79 ? 42.079 -14.550 116.419 1.00 29.95 58 GLU C O 1
ATOM 5095 N N . HIS C 1 80 ? 43.262 -15.662 117.985 1.00 28.85 59 HIS C N 1
ATOM 5096 C CA . HIS C 1 80 ? 44.525 -15.027 117.613 1.00 28.03 59 HIS C CA 1
ATOM 5097 C C . HIS C 1 80 ? 44.987 -15.479 116.230 1.00 28.35 59 HIS C C 1
ATOM 5098 O O . HIS C 1 80 ? 45.389 -14.688 115.448 1.00 27.47 59 HIS C O 1
ATOM 5105 N N . THR C 1 81 ? 44.911 -16.777 115.922 1.00 29.53 60 THR C N 1
ATOM 5106 C CA . THR C 1 81 ? 45.331 -17.223 114.628 1.00 29.38 60 THR C CA 1
ATOM 5107 C C . THR C 1 81 ? 44.386 -16.711 113.520 1.00 29.18 60 THR C C 1
ATOM 5108 O O . THR C 1 81 ? 44.839 -16.383 112.434 1.00 28.72 60 THR C O 1
ATOM 5112 N N . LYS C 1 82 ? 43.093 -16.636 113.802 1.00 29.57 61 LYS C N 1
ATOM 5113 C CA . LYS C 1 82 ? 42.139 -16.146 112.829 1.00 30.02 61 LYS C CA 1
ATOM 5114 C C . LYS C 1 82 ? 42.429 -14.719 112.504 1.00 28.69 61 LYS C C 1
ATOM 5115 O O . LYS C 1 82 ? 42.336 -14.306 111.340 1.00 27.70 61 LYS C O 1
ATOM 5121 N N . ARG C 1 83 ? 42.776 -13.960 113.536 1.00 28.01 62 ARG C N 1
ATOM 5122 C CA . ARG C 1 83 ? 43.065 -12.525 113.353 1.00 27.82 62 ARG C CA 1
ATOM 5123 C C . ARG C 1 83 ? 44.336 -12.354 112.551 1.00 27.09 62 ARG C C 1
ATOM 5124 O O . ARG C 1 83 ? 44.428 -11.476 111.710 1.00 27.15 62 ARG C O 1
ATOM 5132 N N . LEU C 1 84 ? 45.295 -13.242 112.771 1.00 26.46 63 LEU C N 1
ATOM 5133 C CA . LEU C 1 84 ? 46.519 -13.264 111.957 1.00 28.03 63 LEU C CA 1
ATOM 5134 C C . LEU C 1 84 ? 46.251 -13.544 110.475 1.00 27.81 63 LEU C C 1
ATOM 5135 O O . LEU C 1 84 ? 46.822 -12.886 109.627 1.00 27.89 63 LEU C O 1
ATOM 5140 N N . LEU C 1 85 ? 45.465 -14.565 110.163 1.00 29.03 64 LEU C N 1
ATOM 5141 C CA . LEU C 1 85 ? 45.187 -14.852 108.755 1.00 29.00 64 LEU C CA 1
ATOM 5142 C C . LEU C 1 85 ? 44.273 -13.744 108.160 1.00 27.65 64 LEU C C 1
ATOM 5143 O O . LEU C 1 85 ? 44.364 -13.415 106.979 1.00 27.00 64 LEU C O 1
ATOM 5148 N N . ASN C 1 86 ? 43.386 -13.189 108.972 1.00 27.52 65 ASN C N 1
ATOM 5149 C CA . ASN C 1 86 ? 42.621 -12.045 108.539 1.00 27.64 65 ASN C CA 1
ATOM 5150 C C . ASN C 1 86 ? 43.450 -10.792 108.249 1.00 27.00 65 ASN C C 1
ATOM 5151 O O . ASN C 1 86 ? 43.085 -9.987 107.359 1.00 26.60 65 ASN C O 1
ATOM 5156 N N . SER C 1 87 ? 44.524 -10.599 109.011 1.00 27.21 66 SER C N 1
ATOM 5157 C CA . SER C 1 87 ? 45.389 -9.436 108.809 1.00 26.32 66 SER C CA 1
ATOM 5158 C C . SER C 1 87 ? 46.093 -9.598 107.433 1.00 27.37 66 SER C C 1
ATOM 5159 O O . SER C 1 87 ? 46.114 -8.651 106.613 1.00 26.30 66 SER C O 1
ATOM 5162 N N . ALA C 1 88 ? 46.597 -10.809 107.174 1.00 27.21 67 ALA C N 1
ATOM 5163 C CA . ALA C 1 88 ? 47.126 -11.151 105.862 1.00 28.21 67 ALA C CA 1
ATOM 5164 C C . ALA C 1 88 ? 46.090 -10.929 104.764 1.00 28.23 67 ALA C C 1
ATOM 5165 O O . ALA C 1 88 ? 46.403 -10.303 103.770 1.00 28.67 67 ALA C O 1
ATOM 5167 N N . LYS C 1 89 ? 44.871 -11.450 104.944 1.00 26.94 68 LYS C N 1
ATOM 5168 C CA . LYS C 1 89 ? 43.817 -11.332 103.950 1.00 27.32 68 LYS C CA 1
ATOM 5169 C C . LYS C 1 89 ? 43.558 -9.870 103.548 1.00 26.99 68 LYS C C 1
ATOM 5170 O O . LYS C 1 89 ? 43.338 -9.556 102.364 1.00 26.95 68 LYS C O 1
ATOM 5176 N N . ILE C 1 90 ? 43.570 -9.009 104.553 1.00 24.62 69 ILE C N 1
ATOM 5177 C CA . ILE C 1 90 ? 43.367 -7.593 104.347 1.00 24.16 69 ILE C CA 1
ATOM 5178 C C . ILE C 1 90 ? 44.425 -7.035 103.386 1.00 25.37 69 ILE C C 1
ATOM 5179 O O . ILE C 1 90 ? 44.107 -6.145 102.528 1.00 27.10 69 ILE C O 1
ATOM 5184 N N . PHE C 1 91 ? 45.659 -7.517 103.537 1.00 25.58 70 PHE C N 1
ATOM 5185 C CA . PHE C 1 91 ? 46.766 -7.082 102.728 1.00 26.78 70 PHE C CA 1
ATOM 5186 C C . PHE C 1 91 ? 46.912 -7.823 101.405 1.00 27.33 70 PHE C C 1
ATOM 5187 O O . PHE C 1 91 ? 47.787 -7.479 100.607 1.00 27.17 70 PHE C O 1
ATOM 5195 N N . GLN C 1 92 ? 45.995 -8.749 101.156 1.00 28.66 71 GLN C N 1
ATOM 5196 C CA . GLN C 1 92 ? 46.052 -9.679 100.024 1.00 30.38 71 GLN C CA 1
ATOM 5197 C C . GLN C 1 92 ? 47.353 -10.472 99.979 1.00 30.77 71 GLN C C 1
ATOM 5198 O O . GLN C 1 92 ? 47.903 -10.720 98.920 1.00 30.98 71 GLN C O 1
ATOM 5204 N N . MET C 1 93 ? 47.840 -10.836 101.151 1.00 31.86 72 MET C N 1
ATOM 5205 C CA . MET C 1 93 ? 48.995 -11.692 101.319 1.00 32.84 72 MET C CA 1
ATOM 5206 C C . MET C 1 93 ? 48.488 -13.141 101.409 1.00 35.57 72 MET C C 1
ATOM 5207 O O . MET C 1 93 ? 47.719 -13.486 102.311 1.00 35.84 72 MET C O 1
ATOM 5212 N N . ASP C 1 94 ? 48.932 -13.976 100.468 1.00 36.47 73 ASP C N 1
ATOM 5213 C CA . ASP C 1 94 ? 48.485 -15.349 100.354 1.00 39.22 73 ASP C CA 1
ATOM 5214 C C . ASP C 1 94 ? 49.390 -16.196 101.292 1.00 38.48 73 ASP C C 1
ATOM 5215 O O . ASP C 1 94 ? 50.581 -16.392 101.024 1.00 37.97 73 ASP C O 1
ATOM 5220 N N . VAL C 1 95 ? 48.834 -16.660 102.411 1.00 36.64 74 VAL C N 1
ATOM 5221 C CA . VAL C 1 95 ? 49.643 -17.335 103.425 1.00 36.77 74 VAL C CA 1
ATOM 5222 C C . VAL C 1 95 ? 49.671 -18.820 103.097 1.00 37.84 74 VAL C C 1
ATOM 5223 O O . VAL C 1 95 ? 48.631 -19.449 103.018 1.00 38.85 74 VAL C O 1
ATOM 5227 N N . PRO C 1 96 ? 50.861 -19.391 102.944 1.00 38.52 75 PRO C N 1
ATOM 5228 C CA . PRO C 1 96 ? 50.869 -20.760 102.473 1.00 40.22 75 PRO C CA 1
ATOM 5229 C C . PRO C 1 96 ? 50.600 -21.825 103.523 1.00 41.44 75 PRO C C 1
ATOM 5230 O O . PRO C 1 96 ? 51.017 -22.960 103.329 1.00 42.43 75 PRO C O 1
ATOM 5234 N N . PHE C 1 97 ? 49.928 -21.490 104.617 1.00 39.54 76 PHE C N 1
ATOM 5235 C CA . PHE C 1 97 ? 49.554 -22.456 105.645 1.00 40.17 76 PHE C CA 1
ATOM 5236 C C . PHE C 1 97 ? 48.136 -22.157 106.094 1.00 40.11 76 PHE C C 1
ATOM 5237 O O . PHE C 1 97 ? 47.771 -21.005 106.209 1.00 36.93 76 PHE C O 1
ATOM 5245 N N . ASP C 1 98 ? 47.357 -23.195 106.408 1.00 42.14 77 ASP C N 1
ATOM 5246 C CA . ASP C 1 98 ? 45.992 -22.986 106.895 1.00 42.44 77 ASP C CA 1
ATOM 5247 C C . ASP C 1 98 ? 45.995 -22.825 108.404 1.00 42.33 77 ASP C C 1
ATOM 5248 O O . ASP C 1 98 ? 47.016 -23.041 109.063 1.00 43.24 77 ASP C O 1
ATOM 5253 N N . GLN C 1 99 ? 44.846 -22.433 108.946 1.00 41.41 78 GLN C N 1
ATOM 5254 C CA . GLN C 1 99 ? 44.742 -22.106 110.358 1.00 40.35 78 GLN C CA 1
ATOM 5255 C C . GLN C 1 99 ? 45.105 -23.288 111.264 1.00 41.21 78 GLN C C 1
ATOM 5256 O O . GLN C 1 99 ? 45.822 -23.076 112.243 1.00 40.49 78 GLN C O 1
ATOM 5262 N N . GLU C 1 100 ? 44.645 -24.500 110.933 1.00 41.89 79 GLU C N 1
ATOM 5263 C CA . GLU C 1 100 ? 44.953 -25.722 111.731 1.00 43.14 79 GLU C CA 1
ATOM 5264 C C . GLU C 1 100 ? 46.475 -25.891 111.855 1.00 43.42 79 GLU C C 1
ATOM 5265 O O . GLU C 1 100 ? 46.994 -26.273 112.900 1.00 44.94 79 GLU C O 1
ATOM 5267 N N . THR C 1 101 ? 47.179 -25.592 110.767 1.00 42.48 80 THR C N 1
ATOM 5268 C CA . THR C 1 101 ? 48.609 -25.756 110.691 1.00 41.76 80 THR C CA 1
ATOM 5269 C C . THR C 1 101 ? 49.295 -24.712 111.574 1.00 38.79 80 THR C C 1
ATOM 5270 O O . THR C 1 101 ? 50.190 -25.052 112.328 1.00 37.66 80 THR C O 1
ATOM 5274 N N . LEU C 1 102 ? 48.861 -23.447 111.534 1.00 36.67 81 LEU C N 1
ATOM 5275 C CA . LEU C 1 102 ? 49.455 -22.473 112.416 1.00 35.45 81 LEU C CA 1
ATOM 5276 C C . LEU C 1 102 ? 49.057 -22.664 113.934 1.00 36.23 81 LEU C C 1
ATOM 5277 O O . LEU C 1 102 ? 49.849 -22.341 114.827 1.00 35.73 81 LEU C O 1
ATOM 5282 N N . GLU C 1 103 ? 47.854 -23.164 114.223 1.00 36.74 82 GLU C N 1
ATOM 5283 C CA . GLU C 1 103 ? 47.476 -23.464 115.620 1.00 38.11 82 GLU C CA 1
ATOM 5284 C C . GLU C 1 103 ? 48.349 -24.648 116.080 1.00 39.61 82 GLU C C 1
ATOM 5285 O O . GLU C 1 103 ? 48.942 -24.578 117.159 1.00 39.35 82 GLU C O 1
ATOM 5291 N N . ALA C 1 104 ? 48.463 -25.715 115.276 1.00 41.34 83 ALA C N 1
ATOM 5292 C CA . ALA C 1 104 ? 49.386 -26.789 115.640 1.00 43.13 83 ALA C CA 1
ATOM 5293 C C . ALA C 1 104 ? 50.827 -26.280 115.855 1.00 43.37 83 ALA C C 1
ATOM 5294 O O . ALA C 1 104 ? 51.435 -26.608 116.875 1.00 45.44 83 ALA C O 1
ATOM 5296 N N . ALA C 1 105 ? 51.357 -25.470 114.934 1.00 41.66 84 ALA C N 1
ATOM 5297 C CA . ALA C 1 105 ? 52.746 -24.980 115.040 1.00 41.48 84 ALA C CA 1
ATOM 5298 C C . ALA C 1 105 ? 53.010 -24.153 116.301 1.00 41.28 84 ALA C C 1
ATOM 5299 O O . ALA C 1 105 ? 54.060 -24.249 116.920 1.00 42.77 84 ALA C O 1
ATOM 5301 N N . GLN C 1 106 ? 52.083 -23.294 116.662 1.00 39.65 85 GLN C N 1
ATOM 5302 C CA . GLN C 1 106 ? 52.242 -22.539 117.895 1.00 39.22 85 GLN C CA 1
ATOM 5303 C C . GLN C 1 106 ? 52.396 -23.393 119.128 1.00 40.12 85 GLN C C 1
ATOM 5304 O O . GLN C 1 106 ? 53.240 -23.109 119.984 1.00 39.47 85 GLN C O 1
ATOM 5310 N N . ARG C 1 107 ? 51.582 -24.440 119.208 1.00 42.51 86 ARG C N 1
ATOM 5311 C CA . ARG C 1 107 ? 51.659 -25.373 120.328 1.00 45.31 86 ARG C CA 1
ATOM 5312 C C . ARG C 1 107 ? 53.006 -26.058 120.344 1.00 47.49 86 ARG C C 1
ATOM 5313 O O . ARG C 1 107 ? 53.581 -26.278 121.427 1.00 49.35 86 ARG C O 1
ATOM 5321 N N . ASP C 1 108 ? 53.477 -26.448 119.153 1.00 48.77 87 ASP C N 1
ATOM 5322 C CA . ASP C 1 108 ? 54.786 -27.113 118.978 1.00 48.22 87 ASP C CA 1
ATOM 5323 C C . ASP C 1 108 ? 55.932 -26.219 119.476 1.00 47.25 87 ASP C C 1
ATOM 5324 O O . ASP C 1 108 ? 56.834 -26.678 120.132 1.00 49.05 87 ASP C O 1
ATOM 5329 N N . VAL C 1 109 ? 55.868 -24.921 119.193 1.00 44.64 88 VAL C N 1
ATOM 5330 C CA . VAL C 1 109 ? 56.903 -23.991 119.671 1.00 44.07 88 VAL C CA 1
ATOM 5331 C C . VAL C 1 109 ? 56.951 -23.891 121.232 1.00 44.64 88 VAL C C 1
ATOM 5332 O O . VAL C 1 109 ? 58.037 -23.834 121.834 1.00 44.98 88 VAL C O 1
ATOM 5336 N N . VAL C 1 110 ? 55.788 -23.922 121.878 1.00 43.01 89 VAL C N 1
ATOM 5337 C CA . VAL C 1 110 ? 55.754 -23.925 123.339 1.00 43.54 89 VAL C CA 1
ATOM 5338 C C . VAL C 1 110 ? 56.306 -25.263 123.840 1.00 45.73 89 VAL C C 1
ATOM 5339 O O . VAL C 1 110 ? 57.132 -25.301 124.747 1.00 46.28 89 VAL C O 1
ATOM 5343 N N . ARG C 1 111 ? 55.852 -26.350 123.225 1.00 47.75 90 ARG C N 1
ATOM 5344 C CA . ARG C 1 111 ? 56.269 -27.673 123.650 1.00 51.29 90 ARG C CA 1
ATOM 5345 C C . ARG C 1 111 ? 57.773 -27.863 123.519 1.00 53.26 90 ARG C C 1
ATOM 5346 O O . ARG C 1 111 ? 58.396 -28.327 124.490 1.00 55.53 90 ARG C O 1
ATOM 5354 N N . GLU C 1 112 ? 58.366 -27.499 122.379 1.00 52.76 91 GLU C N 1
ATOM 5355 C CA . GLU C 1 112 ? 59.786 -27.854 122.137 1.00 57.20 91 GLU C CA 1
ATOM 5356 C C . GLU C 1 112 ? 60.748 -26.957 122.876 1.00 55.84 91 GLU C C 1
ATOM 5357 O O . GLU C 1 112 ? 61.913 -27.320 123.081 1.00 58.49 91 GLU C O 1
ATOM 5363 N N . ASN C 1 113 ? 60.275 -25.789 123.268 1.00 52.64 92 ASN C N 1
ATOM 5364 C CA . ASN C 1 113 ? 61.110 -24.867 124.001 1.00 51.91 92 ASN C CA 1
ATOM 5365 C C . ASN C 1 113 ? 60.931 -25.071 125.496 1.00 52.45 92 ASN C C 1
ATOM 5366 O O . ASN C 1 113 ? 61.447 -24.274 126.278 1.00 52.58 92 ASN C O 1
ATOM 5371 N N . LYS C 1 114 ? 60.208 -26.127 125.889 1.00 52.20 93 LYS C N 1
ATOM 5372 C CA . LYS C 1 114 ? 59.958 -26.446 127.299 1.00 53.64 93 LYS C CA 1
ATOM 5373 C C . LYS C 1 114 ? 59.463 -25.233 128.078 1.00 52.55 93 LYS C C 1
ATOM 5374 O O . LYS C 1 114 ? 59.898 -24.984 129.201 1.00 55.13 93 LYS C O 1
ATOM 5376 N N . LEU C 1 115 ? 58.556 -24.470 127.487 1.00 50.48 94 LEU C N 1
ATOM 5377 C CA . LEU C 1 115 ? 58.063 -23.242 128.132 1.00 48.67 94 LEU C CA 1
ATOM 5378 C C . LEU C 1 115 ? 56.763 -23.547 128.818 1.00 48.69 94 LEU C C 1
ATOM 5379 O O . LEU C 1 115 ? 56.053 -24.472 128.431 1.00 48.85 94 LEU C O 1
ATOM 5384 N N . GLU C 1 116 ? 56.454 -22.761 129.839 1.00 49.37 95 GLU C N 1
ATOM 5385 C CA . GLU C 1 116 ? 55.171 -22.859 130.496 1.00 51.10 95 GLU C CA 1
ATOM 5386 C C . GLU C 1 116 ? 54.471 -21.509 130.283 1.00 49.19 95 GLU C C 1
ATOM 5387 O O . GLU C 1 116 ? 54.000 -21.217 129.161 1.00 48.28 95 GLU C O 1
ATOM 5393 N N . SER C 1 117 ? 54.433 -20.664 131.300 1.00 49.91 96 SER C N 1
ATOM 5394 C CA . SER C 1 117 ? 53.972 -19.290 131.087 1.00 48.14 96 SER C CA 1
ATOM 5395 C C . SER C 1 117 ? 54.909 -18.651 130.084 1.00 46.43 96 SER C C 1
ATOM 5396 O O . SER C 1 117 ? 56.106 -18.596 130.318 1.00 49.18 96 SER C O 1
ATOM 5399 N N . CYS C 1 118 ? 54.372 -18.189 128.966 1.00 42.99 97 CYS C N 1
ATOM 5400 C CA . CYS C 1 118 ? 55.183 -17.493 127.956 1.00 40.61 97 CYS C CA 1
ATOM 5401 C C . CYS C 1 118 ? 54.345 -16.699 126.996 1.00 37.65 97 CYS C C 1
ATOM 5402 O O . CYS C 1 118 ? 53.130 -16.825 126.982 1.00 34.06 97 CYS C O 1
ATOM 5405 N N . TYR C 1 119 ? 55.064 -15.956 126.151 1.00 37.63 98 TYR C N 1
ATOM 5406 C CA . TYR C 1 119 ? 54.545 -15.100 125.098 1.00 35.51 98 TYR C CA 1
ATOM 5407 C C . TYR C 1 119 ? 54.997 -15.652 123.735 1.00 36.21 98 TYR C C 1
ATOM 5408 O O . TYR C 1 119 ? 56.198 -15.959 123.526 1.00 36.65 98 TYR C O 1
ATOM 5417 N N . LEU C 1 120 ? 54.013 -15.847 122.857 1.00 34.46 99 LEU C N 1
ATOM 5418 C CA . LEU C 1 120 ? 54.188 -16.292 121.464 1.00 34.41 99 LEU C CA 1
ATOM 5419 C C . LEU C 1 120 ? 54.104 -15.119 120.495 1.00 34.28 99 LEU C C 1
ATOM 5420 O O . LEU C 1 120 ? 53.239 -14.253 120.633 1.00 31.26 99 LEU C O 1
ATOM 5425 N N . ARG C 1 121 ? 54.967 -15.137 119.483 1.00 34.81 100 ARG C N 1
ATOM 5426 C CA . ARG C 1 121 ? 54.996 -14.118 118.431 1.00 33.66 100 ARG C CA 1
ATOM 5427 C C . ARG C 1 121 ? 55.073 -14.760 117.046 1.00 33.79 100 ARG C C 1
ATOM 5428 O O . ARG C 1 121 ? 56.158 -14.970 116.518 1.00 35.01 100 ARG C O 1
ATOM 5436 N N . PRO C 1 122 ? 53.922 -15.068 116.446 1.00 33.58 101 PRO C N 1
ATOM 5437 C CA . PRO C 1 122 ? 53.883 -15.406 115.023 1.00 33.13 101 PRO C CA 1
ATOM 5438 C C . PRO C 1 122 ? 54.053 -14.142 114.231 1.00 32.73 101 PRO C C 1
ATOM 5439 O O . PRO C 1 122 ? 53.526 -13.123 114.661 1.00 30.05 101 PRO C O 1
ATOM 5443 N N . ILE C 1 123 ? 54.754 -14.221 113.091 1.00 32.74 102 ILE C N 1
ATOM 5444 C CA . ILE C 1 123 ? 54.903 -13.094 112.198 1.00 31.33 102 ILE C CA 1
ATOM 5445 C C . ILE C 1 123 ? 54.953 -13.611 110.785 1.00 31.66 102 ILE C C 1
ATOM 5446 O O . ILE C 1 123 ? 55.506 -14.724 110.526 1.00 32.73 102 ILE C O 1
ATOM 5451 N N . ILE C 1 124 ? 54.287 -12.844 109.913 1.00 29.40 103 ILE C N 1
ATOM 5452 C CA . ILE C 1 124 ? 54.165 -13.131 108.491 1.00 29.95 103 ILE C CA 1
ATOM 5453 C C . ILE C 1 124 ? 54.683 -11.894 107.734 1.00 28.94 103 ILE C C 1
ATOM 5454 O O . ILE C 1 124 ? 54.266 -10.741 107.978 1.00 27.40 103 ILE C O 1
ATOM 5459 N N . TRP C 1 125 ? 55.600 -12.154 106.820 1.00 31.26 104 TRP C N 1
ATOM 5460 C CA . TRP C 1 125 ? 56.262 -11.097 106.109 1.00 30.98 104 TRP C CA 1
ATOM 5461 C C . TRP C 1 125 ? 56.560 -11.406 104.661 1.00 32.22 104 TRP C C 1
ATOM 5462 O O . TRP C 1 125 ? 56.383 -12.540 104.193 1.00 34.17 104 TRP C O 1
ATOM 5473 N N . ILE C 1 126 ? 56.957 -10.360 103.943 1.00 30.34 105 ILE C N 1
ATOM 5474 C CA . ILE C 1 126 ? 57.174 -10.438 102.512 1.00 31.91 105 ILE C CA 1
ATOM 5475 C C . ILE C 1 126 ? 58.683 -10.459 102.296 1.00 32.98 105 ILE C C 1
ATOM 5476 O O . ILE C 1 126 ? 59.398 -9.562 102.741 1.00 32.05 105 ILE C O 1
ATOM 5481 N N . GLY C 1 127 ? 59.140 -11.474 101.576 1.00 34.38 106 GLY C N 1
ATOM 5482 C CA . GLY C 1 127 ? 60.557 -11.787 101.471 1.00 35.88 106 GLY C CA 1
ATOM 5483 C C . GLY C 1 127 ? 61.403 -11.013 100.477 1.00 37.25 106 GLY C C 1
ATOM 5484 O O . GLY C 1 127 ? 61.168 -9.825 100.169 1.00 36.95 106 GLY C O 1
ATOM 5485 N N . SER C 1 128 ? 62.389 -11.723 99.937 1.00 46.93 107 SER C N 1
ATOM 5486 C CA . SER C 1 128 ? 63.556 -11.074 99.378 1.00 48.81 107 SER C CA 1
ATOM 5487 C C . SER C 1 128 ? 63.734 -11.175 97.869 1.00 50.08 107 SER C C 1
ATOM 5488 O O . SER C 1 128 ? 64.705 -10.650 97.350 1.00 51.70 107 SER C O 1
ATOM 5491 N N . GLU C 1 129 ? 62.799 -11.802 97.159 1.00 50.25 108 GLU C N 1
ATOM 5492 C CA . GLU C 1 129 ? 62.985 -12.029 95.710 1.00 53.48 108 GLU C CA 1
ATOM 5493 C C . GLU C 1 129 ? 63.120 -10.723 94.914 1.00 54.16 108 GLU C C 1
ATOM 5494 O O . GLU C 1 129 ? 63.949 -10.641 94.031 1.00 57.70 108 GLU C O 1
ATOM 5500 N N . LYS C 1 130 ? 62.312 -9.719 95.243 1.00 53.02 109 LYS C N 1
ATOM 5501 C CA . LYS C 1 130 ? 62.300 -8.435 94.555 1.00 53.87 109 LYS C CA 1
ATOM 5502 C C . LYS C 1 130 ? 62.109 -7.322 95.583 1.00 52.55 109 LYS C C 1
ATOM 5503 O O . LYS C 1 130 ? 61.235 -7.411 96.488 1.00 48.52 109 LYS C O 1
ATOM 5509 N N . LEU C 1 131 ? 62.921 -6.277 95.469 1.00 52.89 110 LEU C N 1
ATOM 5510 C CA . LEU C 1 131 ? 62.670 -5.074 96.249 1.00 51.39 110 LEU C CA 1
ATOM 5511 C C . LEU C 1 131 ? 61.856 -4.188 95.312 1.00 51.52 110 LEU C C 1
ATOM 5512 O O . LEU C 1 131 ? 61.447 -4.626 94.269 1.00 52.34 110 LEU C O 1
ATOM 5517 N N . GLY C 1 132 ? 61.588 -2.954 95.661 1.00 51.64 111 GLY C N 1
ATOM 5518 C CA . GLY C 1 132 ? 60.620 -2.195 94.866 1.00 52.68 111 GLY C CA 1
ATOM 5519 C C . GLY C 1 132 ? 59.236 -2.319 95.485 1.00 50.66 111 GLY C C 1
ATOM 5520 O O . GLY C 1 132 ? 58.756 -3.430 95.763 1.00 49.97 111 GLY C O 1
ATOM 5521 N N . VAL C 1 133 ? 58.620 -1.169 95.723 1.00 51.32 112 VAL C N 1
ATOM 5522 C CA . VAL C 1 133 ? 57.299 -1.060 96.336 1.00 51.42 112 VAL C CA 1
ATOM 5523 C C . VAL C 1 133 ? 56.312 -2.108 95.799 1.00 52.44 112 VAL C C 1
ATOM 5524 O O . VAL C 1 133 ? 55.749 -2.919 96.546 1.00 49.52 112 VAL C O 1
ATOM 5528 N N . SER C 1 134 ? 56.187 -2.139 94.483 1.00 55.91 113 SER C N 1
ATOM 5529 C CA . SER C 1 134 ? 55.115 -2.850 93.828 1.00 59.08 113 SER C CA 1
ATOM 5530 C C . SER C 1 134 ? 55.467 -4.266 93.466 1.00 61.21 113 SER C C 1
ATOM 5531 O O . SER C 1 134 ? 54.814 -4.832 92.602 1.00 62.00 113 SER C O 1
ATOM 5534 N N . ALA C 1 135 ? 56.483 -4.837 94.113 1.00 62.86 114 ALA C N 1
ATOM 5535 C CA . ALA C 1 135 ? 56.928 -6.192 93.797 1.00 63.79 114 ALA C CA 1
ATOM 5536 C C . ALA C 1 135 ? 55.781 -7.172 94.048 1.00 63.47 114 ALA C C 1
ATOM 5537 O O . ALA C 1 135 ? 55.109 -7.102 95.096 1.00 62.27 114 ALA C O 1
ATOM 5539 N N . LYS C 1 136 ? 55.538 -8.013 93.037 1.00 62.42 115 LYS C N 1
ATOM 5540 C CA . LYS C 1 136 ? 54.601 -9.131 93.081 1.00 60.23 115 LYS C CA 1
ATOM 5541 C C . LYS C 1 136 ? 55.477 -10.381 92.919 1.00 58.96 115 LYS C C 1
ATOM 5542 O O . LYS C 1 136 ? 56.530 -10.323 92.292 1.00 60.31 115 LYS C O 1
ATOM 5544 N N . GLY C 1 137 ? 55.099 -11.495 93.534 1.00 56.30 116 GLY C N 1
ATOM 5545 C CA . GLY C 1 137 ? 55.883 -12.721 93.410 1.00 56.07 116 GLY C CA 1
ATOM 5546 C C . GLY C 1 137 ? 56.903 -12.969 94.508 1.00 53.39 116 GLY C C 1
ATOM 5547 O O . GLY C 1 137 ? 57.713 -13.873 94.374 1.00 53.62 116 GLY C O 1
ATOM 5548 N N . ASN C 1 138 ? 56.885 -12.177 95.586 1.00 48.51 117 ASN C N 1
ATOM 5549 C CA . ASN C 1 138 ? 57.767 -12.463 96.743 1.00 46.48 117 ASN C CA 1
ATOM 5550 C C . ASN C 1 138 ? 57.215 -13.616 97.552 1.00 44.01 117 ASN C C 1
ATOM 5551 O O . ASN C 1 138 ? 56.003 -13.793 97.593 1.00 42.76 117 ASN C O 1
ATOM 5556 N N . THR C 1 139 ? 58.084 -14.386 98.207 1.00 43.13 118 THR C N 1
ATOM 5557 C CA . THR C 1 139 ? 57.644 -15.413 99.141 1.00 42.12 118 THR C CA 1
ATOM 5558 C C . THR C 1 139 ? 56.921 -14.748 100.349 1.00 39.68 118 THR C C 1
ATOM 5559 O O . THR C 1 139 ? 57.273 -13.649 100.811 1.00 36.87 118 THR C O 1
ATOM 5563 N N . ILE C 1 140 ? 55.854 -15.380 100.813 1.00 38.68 119 ILE C N 1
ATOM 5564 C CA . ILE C 1 140 ? 55.216 -14.905 102.021 1.00 36.13 119 ILE C CA 1
ATOM 5565 C C . ILE C 1 140 ? 55.740 -15.833 103.115 1.00 36.57 119 ILE C C 1
ATOM 5566 O O . ILE C 1 140 ? 55.412 -17.036 103.141 1.00 38.37 119 ILE C O 1
ATOM 5571 N N . HIS C 1 141 ? 56.618 -15.305 103.976 1.00 35.55 120 HIS C N 1
ATOM 5572 C CA . HIS C 1 141 ? 57.261 -16.141 105.017 1.00 35.80 120 HIS C CA 1
ATOM 5573 C C . HIS C 1 141 ? 56.423 -16.180 106.278 1.00 34.44 120 HIS C C 1
ATOM 5574 O O . HIS C 1 141 ? 55.592 -15.275 106.505 1.00 32.25 120 HIS C O 1
ATOM 5581 N N . VAL C 1 142 ? 56.549 -17.267 107.056 1.00 34.81 121 VAL C N 1
ATOM 5582 C CA . VAL C 1 142 ? 55.982 -17.300 108.408 1.00 33.81 121 VAL C CA 1
ATOM 5583 C C . VAL C 1 142 ? 56.988 -17.773 109.456 1.00 35.54 121 VAL C C 1
ATOM 5584 O O . VAL C 1 142 ? 57.760 -18.684 109.226 1.00 37.47 121 VAL C O 1
ATOM 5588 N N . ALA C 1 143 ? 56.973 -17.152 110.630 1.00 34.90 122 ALA C N 1
ATOM 5589 C CA . ALA C 1 143 ? 57.898 -17.591 111.700 1.00 36.21 122 ALA C CA 1
ATOM 5590 C C . ALA C 1 143 ? 57.156 -17.499 113.020 1.00 34.90 122 ALA C C 1
ATOM 5591 O O . ALA C 1 143 ? 56.368 -16.601 113.188 1.00 32.92 122 ALA C O 1
ATOM 5593 N N . ILE C 1 144 ? 57.381 -18.456 113.922 1.00 36.05 123 ILE C N 1
ATOM 5594 C CA . ILE C 1 144 ? 56.803 -18.402 115.271 1.00 35.05 123 ILE C CA 1
ATOM 5595 C C . ILE C 1 144 ? 57.895 -18.644 116.293 1.00 36.64 123 ILE C C 1
ATOM 5596 O O . ILE C 1 144 ? 58.585 -19.672 116.262 1.00 39.21 123 ILE C O 1
ATOM 5601 N N . ALA C 1 145 ? 58.036 -17.676 117.186 1.00 36.35 124 ALA C N 1
ATOM 5602 C CA . ALA C 1 145 ? 58.989 -17.687 118.266 1.00 38.60 124 ALA C CA 1
ATOM 5603 C C . ALA C 1 145 ? 58.219 -17.557 119.574 1.00 38.19 124 ALA C C 1
ATOM 5604 O O . ALA C 1 145 ? 57.053 -17.180 119.577 1.00 38.05 124 ALA C O 1
ATOM 5606 N N . ALA C 1 146 ? 58.859 -17.887 120.683 1.00 40.57 125 ALA C N 1
ATOM 5607 C CA . ALA C 1 146 ? 58.191 -17.793 121.987 1.00 40.23 125 ALA C CA 1
ATOM 5608 C C . ALA C 1 146 ? 59.222 -17.683 123.078 1.00 41.74 125 ALA C C 1
ATOM 5609 O O . ALA C 1 146 ? 60.334 -18.189 122.947 1.00 44.21 125 ALA C O 1
ATOM 5611 N N . TRP C 1 147 ? 58.866 -16.989 124.148 1.00 41.26 126 TRP C N 1
ATOM 5612 C CA . TRP C 1 147 ? 59.799 -16.782 125.263 1.00 43.44 126 TRP C CA 1
ATOM 5613 C C . TRP C 1 147 ? 59.068 -16.623 126.589 1.00 43.31 126 TRP C C 1
ATOM 5614 O O . TRP C 1 147 ? 57.885 -16.252 126.574 1.00 41.79 126 TRP C O 1
ATOM 5625 N N . PRO C 1 148 ? 59.762 -16.871 127.739 1.00 45.89 127 PRO C N 1
ATOM 5626 C CA . PRO C 1 148 ? 59.135 -16.797 129.081 1.00 46.79 127 PRO C CA 1
ATOM 5627 C C . PRO C 1 148 ? 58.459 -15.466 129.408 1.00 45.91 127 PRO C C 1
ATOM 5628 O O . PRO C 1 148 ? 59.032 -14.424 129.120 1.00 44.60 127 PRO C O 1
ATOM 5632 N N . TRP C 1 149 ? 57.291 -15.523 130.060 1.00 48.28 128 TRP C N 1
ATOM 5633 C CA . TRP C 1 149 ? 56.518 -14.328 130.472 1.00 48.77 128 TRP C CA 1
ATOM 5634 C C . TRP C 1 149 ? 55.611 -14.705 131.583 1.00 50.76 128 TRP C C 1
ATOM 5635 O O . TRP C 1 149 ? 55.197 -13.849 132.355 1.00 54.93 128 TRP C O 1
ATOM 5646 N N . GLY C 1 157 ? 51.835 -1.904 139.483 1.00 61.61 136 GLY C N 1
ATOM 5647 C CA . GLY C 1 157 ? 51.362 -1.802 138.099 1.00 58.99 136 GLY C CA 1
ATOM 5648 C C . GLY C 1 157 ? 49.931 -2.283 138.035 1.00 58.67 136 GLY C C 1
ATOM 5649 O O . GLY C 1 157 ? 49.009 -1.479 138.116 1.00 59.63 136 GLY C O 1
ATOM 5650 N N . LEU C 1 158 ? 49.758 -3.607 137.950 1.00 58.57 137 LEU C N 1
ATOM 5651 C CA . LEU C 1 158 ? 48.430 -4.270 137.915 1.00 57.80 137 LEU C CA 1
ATOM 5652 C C . LEU C 1 158 ? 47.612 -4.223 139.258 1.00 57.07 137 LEU C C 1
ATOM 5653 O O . LEU C 1 158 ? 46.386 -4.222 139.267 1.00 54.22 137 LEU C O 1
ATOM 5658 N N . ALA C 1 159 ? 48.286 -4.185 140.392 1.00 55.16 138 ALA C N 1
ATOM 5659 C CA . ALA C 1 159 ? 47.582 -4.044 141.672 1.00 54.92 138 ALA C CA 1
ATOM 5660 C C . ALA C 1 159 ? 47.416 -2.550 141.973 1.00 52.53 138 ALA C C 1
ATOM 5661 O O . ALA C 1 159 ? 46.449 -2.143 142.604 1.00 55.08 138 ALA C O 1
ATOM 5663 N N . LYS C 1 160 ? 48.359 -1.751 141.483 1.00 50.13 139 LYS C N 1
ATOM 5664 C CA . LYS C 1 160 ? 48.600 -0.392 141.994 1.00 47.75 139 LYS C CA 1
ATOM 5665 C C . LYS C 1 160 ? 47.911 0.659 141.194 1.00 45.56 139 LYS C C 1
ATOM 5666 O O . LYS C 1 160 ? 47.098 1.391 141.754 1.00 43.83 139 LYS C O 1
ATOM 5668 N N . GLY C 1 161 ? 48.305 0.705 139.893 1.00 40.46 140 GLY C N 1
ATOM 5669 C CA . GLY C 1 161 ? 47.877 1.682 138.883 1.00 38.16 140 GLY C CA 1
ATOM 5670 C C . GLY C 1 161 ? 49.064 2.361 138.205 1.00 35.50 140 GLY C C 1
ATOM 5671 O O . GLY C 1 161 ? 50.121 2.546 138.829 1.00 36.55 140 GLY C O 1
ATOM 5672 N N . ILE C 1 162 ? 48.912 2.753 136.933 1.00 32.56 141 ILE C N 1
ATOM 5673 C CA . ILE C 1 162 ? 49.990 3.441 136.220 1.00 29.95 141 ILE C CA 1
ATOM 5674 C C . ILE C 1 162 ? 49.607 4.923 135.958 1.00 28.34 141 ILE C C 1
ATOM 5675 O O . ILE C 1 162 ? 48.437 5.324 136.036 1.00 26.73 141 ILE C O 1
ATOM 5680 N N . ARG C 1 163 ? 50.630 5.706 135.691 1.00 27.38 142 ARG C N 1
ATOM 5681 C CA . ARG C 1 163 ? 50.510 7.076 135.321 1.00 26.84 142 ARG C CA 1
ATOM 5682 C C . ARG C 1 163 ? 50.638 7.217 133.773 1.00 25.41 142 ARG C C 1
ATOM 5683 O O . ARG C 1 163 ? 51.657 6.815 133.167 1.00 24.62 142 ARG C O 1
ATOM 5691 N N . VAL C 1 164 ? 49.626 7.847 133.165 1.00 24.13 143 VAL C N 1
ATOM 5692 C CA . VAL C 1 164 ? 49.516 7.939 131.719 1.00 22.65 143 VAL C CA 1
ATOM 5693 C C . VAL C 1 164 ? 49.590 9.378 131.252 1.00 22.46 143 VAL C C 1
ATOM 5694 O O . VAL C 1 164 ? 49.151 10.308 131.931 1.00 23.03 143 VAL C O 1
ATOM 5698 N N . LYS C 1 165 ? 50.164 9.568 130.069 1.00 22.89 144 LYS C N 1
ATOM 5699 C CA . LYS C 1 165 ? 50.215 10.883 129.424 1.00 23.17 144 LYS C CA 1
ATOM 5700 C C . LYS C 1 165 ? 49.517 10.840 128.050 1.00 21.77 144 LYS C C 1
ATOM 5701 O O . LYS C 1 165 ? 49.818 9.982 127.205 1.00 21.96 144 LYS C O 1
ATOM 5707 N N . THR C 1 166 ? 48.599 11.765 127.815 1.00 20.97 145 THR C N 1
ATOM 5708 C CA . THR C 1 166 ? 48.014 11.923 126.475 1.00 20.15 145 THR C CA 1
ATOM 5709 C C . THR C 1 166 ? 49.081 12.413 125.471 1.00 21.25 145 THR C C 1
ATOM 5710 O O . THR C 1 166 ? 49.737 13.472 125.694 1.00 20.57 145 THR C O 1
ATOM 5714 N N . SER C 1 167 ? 49.242 11.670 124.374 1.00 21.64 146 SER C N 1
ATOM 5715 C CA . SER C 1 167 ? 50.257 11.951 123.346 1.00 22.26 146 SER C CA 1
ATOM 5716 C C . SER C 1 167 ? 49.883 13.159 122.509 1.00 22.24 146 SER C C 1
ATOM 5717 O O . SER C 1 167 ? 48.660 13.475 122.309 1.00 21.87 146 SER C O 1
ATOM 5720 N N . SER C 1 168 ? 50.908 13.903 122.078 1.00 23.48 147 SER C N 1
ATOM 5721 C CA . SER C 1 168 ? 50.758 14.936 121.044 1.00 22.14 147 SER C CA 1
ATOM 5722 C C . SER C 1 168 ? 50.719 14.367 119.617 1.00 22.33 147 SER C C 1
ATOM 5723 O O . SER C 1 168 ? 50.507 15.145 118.652 1.00 22.53 147 SER C O 1
ATOM 5726 N N . PHE C 1 169 ? 50.933 13.041 119.465 1.00 21.34 148 PHE C N 1
ATOM 5727 C CA . PHE C 1 169 ? 50.782 12.377 118.167 1.00 20.98 148 PHE C CA 1
ATOM 5728 C C . PHE C 1 169 ? 49.369 11.826 118.108 1.00 19.79 148 PHE C C 1
ATOM 5729 O O . PHE C 1 169 ? 48.840 11.347 119.113 1.00 19.84 148 PHE C O 1
ATOM 5737 N N . THR C 1 170 ? 48.785 11.888 116.926 1.00 19.23 149 THR C N 1
ATOM 5738 C CA . THR C 1 170 ? 47.426 11.482 116.703 1.00 18.83 149 THR C CA 1
ATOM 5739 C C . THR C 1 170 ? 47.443 10.020 116.259 1.00 19.19 149 THR C C 1
ATOM 5740 O O . THR C 1 170 ? 48.339 9.561 115.544 1.00 20.79 149 THR C O 1
ATOM 5744 N N . ARG C 1 171 ? 46.412 9.308 116.620 1.00 19.67 150 ARG C N 1
ATOM 5745 C CA . ARG C 1 171 ? 46.276 7.891 116.268 1.00 20.70 150 ARG C CA 1
ATOM 5746 C C . ARG C 1 171 ? 45.805 7.731 114.792 1.00 20.68 150 ARG C C 1
ATOM 5747 O O . ARG C 1 171 ? 45.126 8.613 114.243 1.00 18.77 150 ARG C O 1
ATOM 5755 N N . HIS C 1 172 ? 46.104 6.570 114.210 1.00 21.34 151 HIS C N 1
ATOM 5756 C CA . HIS C 1 172 ? 45.762 6.224 112.785 1.00 22.10 151 HIS C CA 1
ATOM 5757 C C . HIS C 1 172 ? 44.398 6.677 112.246 1.00 20.87 151 HIS C C 1
ATOM 5758 O O . HIS C 1 172 ? 43.373 6.550 112.910 1.00 20.55 151 HIS C O 1
ATOM 5765 N N . HIS C 1 173 ? 44.399 7.193 111.022 1.00 19.64 152 HIS C N 1
ATOM 5766 C CA . HIS C 1 173 ? 43.190 7.416 110.217 1.00 18.55 152 HIS C CA 1
ATOM 5767 C C . HIS C 1 173 ? 42.753 6.118 109.561 1.00 19.08 152 HIS C C 1
ATOM 5768 O O . HIS C 1 173 ? 43.582 5.468 108.894 1.00 18.67 152 HIS C O 1
ATOM 5775 N N . VAL C 1 174 ? 41.464 5.763 109.672 1.00 17.62 153 VAL C N 1
ATOM 5776 C CA . VAL C 1 174 ? 40.977 4.460 109.224 1.00 18.54 153 VAL C CA 1
ATOM 5777 C C . VAL C 1 174 ? 40.929 4.208 107.687 1.00 18.73 153 VAL C C 1
ATOM 5778 O O . VAL C 1 174 ? 40.646 3.068 107.251 1.00 19.90 153 VAL C O 1
ATOM 5782 N N . ASN C 1 175 ? 41.174 5.233 106.881 1.00 18.44 154 ASN C N 1
ATOM 5783 C CA . ASN C 1 175 ? 41.326 5.048 105.442 1.00 19.08 154 ASN C CA 1
ATOM 5784 C C . ASN C 1 175 ? 42.749 5.340 104.912 1.00 20.23 154 ASN C C 1
ATOM 5785 O O . ASN C 1 175 ? 42.981 5.368 103.697 1.00 20.80 154 ASN C O 1
ATOM 5790 N N . VAL C 1 176 ? 43.678 5.543 105.825 1.00 20.19 155 VAL C N 1
ATOM 5791 C CA . VAL C 1 176 ? 45.089 5.680 105.497 1.00 20.78 155 VAL C CA 1
ATOM 5792 C C . VAL C 1 176 ? 45.751 4.351 105.881 1.00 21.76 155 VAL C C 1
ATOM 5793 O O . VAL C 1 176 ? 46.482 3.710 105.078 1.00 22.49 155 VAL C O 1
ATOM 5797 N N . SER C 1 177 ? 45.492 3.943 107.134 1.00 21.99 156 SER C N 1
ATOM 5798 C CA . SER C 1 177 ? 45.913 2.603 107.631 1.00 22.15 156 SER C CA 1
ATOM 5799 C C . SER C 1 177 ? 44.705 1.692 107.814 1.00 21.71 156 SER C C 1
ATOM 5800 O O . SER C 1 177 ? 43.617 2.150 108.191 1.00 20.68 156 SER C O 1
ATOM 5803 N N . MET C 1 178 ? 44.900 0.407 107.563 1.00 21.79 157 MET C N 1
ATOM 5804 C CA . MET C 1 178 ? 43.853 -0.575 107.780 1.00 22.86 157 MET C CA 1
ATOM 5805 C C . MET C 1 178 ? 44.000 -1.063 109.240 1.00 22.69 157 MET C C 1
ATOM 5806 O O . MET C 1 178 ? 44.829 -1.917 109.519 1.00 23.54 157 MET C O 1
ATOM 5811 N N . VAL C 1 179 ? 43.225 -0.465 110.132 1.00 22.11 158 VAL C N 1
ATOM 5812 C CA . VAL C 1 179 ? 43.413 -0.633 111.559 1.00 23.24 158 VAL C CA 1
ATOM 5813 C C . VAL C 1 179 ? 42.967 -1.958 112.098 1.00 24.41 158 VAL C C 1
ATOM 5814 O O . VAL C 1 179 ? 43.335 -2.280 113.211 1.00 25.05 158 VAL C O 1
ATOM 5818 N N . ARG C 1 180 ? 42.208 -2.742 111.327 1.00 25.65 159 ARG C N 1
ATOM 5819 C CA . ARG C 1 180 ? 41.858 -4.126 111.731 1.00 27.01 159 ARG C CA 1
ATOM 5820 C C . ARG C 1 180 ? 42.957 -5.118 111.419 1.00 27.98 159 ARG C C 1
ATOM 5821 O O . ARG C 1 180 ? 42.871 -6.286 111.850 1.00 28.06 159 ARG C O 1
ATOM 5829 N N . ALA C 1 181 ? 43.921 -4.716 110.588 1.00 27.26 160 ALA C N 1
ATOM 5830 C CA . ALA C 1 181 ? 45.162 -5.510 110.359 1.00 28.34 160 ALA C CA 1
ATOM 5831 C C . ALA C 1 181 ? 46.292 -5.118 111.324 1.00 28.49 160 ALA C C 1
ATOM 5832 O O . ALA C 1 181 ? 46.663 -3.912 111.462 1.00 28.29 160 ALA C O 1
ATOM 5834 N N . LYS C 1 182 ? 46.843 -6.126 111.990 1.00 31.06 161 LYS C N 1
ATOM 5835 C CA . LYS C 1 182 ? 47.894 -5.910 112.992 1.00 32.04 161 LYS C CA 1
ATOM 5836 C C . LYS C 1 182 ? 49.241 -5.936 112.270 1.00 31.55 161 LYS C C 1
ATOM 5837 O O . LYS C 1 182 ? 49.912 -6.979 112.212 1.00 34.21 161 LYS C O 1
ATOM 5843 N N . ALA C 1 183 ? 49.615 -4.770 111.762 1.00 29.35 162 ALA C N 1
ATOM 5844 C CA . ALA C 1 183 ? 50.641 -4.588 110.709 1.00 30.74 162 ALA C CA 1
ATOM 5845 C C . ALA C 1 183 ? 51.904 -3.915 111.272 1.00 29.83 162 ALA C C 1
ATOM 5846 O O . ALA C 1 183 ? 51.790 -2.985 112.118 1.00 28.65 162 ALA C O 1
ATOM 5848 N N . SER C 1 184 ? 53.074 -4.397 110.810 1.00 29.73 163 SER C N 1
ATOM 5849 C CA . SER C 1 184 ? 54.369 -3.873 111.244 1.00 29.98 163 SER C CA 1
ATOM 5850 C C . SER C 1 184 ? 54.372 -2.373 111.163 1.00 28.65 163 SER C C 1
ATOM 5851 O O . SER C 1 184 ? 54.714 -1.717 112.119 1.00 28.19 163 SER C O 1
ATOM 5854 N N . GLY C 1 185 ? 54.005 -1.841 110.002 1.00 27.95 164 GLY C N 1
ATOM 5855 C CA . GLY C 1 185 ? 54.066 -0.401 109.766 1.00 27.98 164 GLY C CA 1
ATOM 5856 C C . GLY C 1 185 ? 53.246 0.483 110.675 1.00 27.11 164 GLY C C 1
ATOM 5857 O O . GLY C 1 185 ? 53.586 1.659 110.872 1.00 27.58 164 GLY C O 1
ATOM 5858 N N . TRP C 1 186 ? 52.182 -0.053 111.275 1.00 27.38 165 TRP C N 1
ATOM 5859 C CA . TRP C 1 186 ? 51.335 0.783 112.157 1.00 26.73 165 TRP C CA 1
ATOM 5860 C C . TRP C 1 186 ? 51.996 1.182 113.441 1.00 27.02 165 TRP C C 1
ATOM 5861 O O . TRP C 1 186 ? 51.493 2.079 114.122 1.00 26.46 165 TRP C O 1
ATOM 5872 N N . TYR C 1 187 ? 53.067 0.492 113.811 1.00 28.02 166 TYR C N 1
ATOM 5873 C CA . TYR C 1 187 ? 53.680 0.679 115.159 1.00 28.55 166 TYR C CA 1
ATOM 5874 C C . TYR C 1 187 ? 54.682 1.810 115.242 1.00 27.53 166 TYR C C 1
ATOM 5875 O O . TYR C 1 187 ? 55.119 2.173 116.327 1.00 27.09 166 TYR C O 1
ATOM 5884 N N . VAL C 1 188 ? 55.002 2.434 114.110 1.00 26.51 167 VAL C N 1
ATOM 5885 C CA . VAL C 1 188 ? 55.810 3.652 114.143 1.00 26.33 167 VAL C CA 1
ATOM 5886 C C . VAL C 1 188 ? 55.124 4.721 115.006 1.00 25.34 167 VAL C C 1
ATOM 5887 O O . VAL C 1 188 ? 55.751 5.345 115.898 1.00 25.99 167 VAL C O 1
ATOM 5891 N N . ASN C 1 189 ? 53.851 4.896 114.751 1.00 24.55 168 ASN C N 1
ATOM 5892 C CA . ASN C 1 189 ? 52.980 5.773 115.529 1.00 23.69 168 ASN C CA 1
ATOM 5893 C C . ASN C 1 189 ? 52.997 5.408 117.039 1.00 23.52 168 ASN C C 1
ATOM 5894 O O . ASN C 1 189 ? 53.137 6.303 117.899 1.00 22.95 168 ASN C O 1
ATOM 5899 N N . SER C 1 190 ? 52.889 4.105 117.348 1.00 23.89 169 SER C N 1
ATOM 5900 C CA . SER C 1 190 ? 52.961 3.644 118.749 1.00 24.70 169 SER C CA 1
ATOM 5901 C C . SER C 1 190 ? 54.314 3.913 119.421 1.00 24.96 169 SER C C 1
ATOM 5902 O O . SER C 1 190 ? 54.358 4.263 120.604 1.00 25.12 169 SER C O 1
ATOM 5905 N N . ILE C 1 191 ? 55.412 3.770 118.670 1.00 25.96 170 ILE C N 1
ATOM 5906 C CA . ILE C 1 191 ? 56.765 4.026 119.193 1.00 26.32 170 ILE C CA 1
ATOM 5907 C C . ILE C 1 191 ? 56.948 5.499 119.521 1.00 25.73 170 ILE C C 1
ATOM 5908 O O . ILE C 1 191 ? 57.431 5.837 120.612 1.00 25.81 170 ILE C O 1
ATOM 5913 N N . LEU C 1 192 ? 56.514 6.373 118.608 1.00 24.74 171 LEU C N 1
ATOM 5914 C CA . LEU C 1 192 ? 56.616 7.825 118.801 1.00 24.62 171 LEU C CA 1
ATOM 5915 C C . LEU C 1 192 ? 55.852 8.251 120.077 1.00 24.04 171 LEU C C 1
ATOM 5916 O O . LEU C 1 192 ? 56.373 8.977 120.914 1.00 25.03 171 LEU C O 1
ATOM 5921 N N . ALA C 1 193 ? 54.634 7.764 120.236 1.00 23.37 172 ALA C N 1
ATOM 5922 C CA . ALA C 1 193 ? 53.779 8.145 121.379 1.00 23.05 172 ALA C CA 1
ATOM 5923 C C . ALA C 1 193 ? 54.397 7.629 122.668 1.00 24.51 172 ALA C C 1
ATOM 5924 O O . ALA C 1 193 ? 54.529 8.367 123.661 1.00 24.62 172 ALA C O 1
ATOM 5926 N N . ASN C 1 194 ? 54.811 6.361 122.662 1.00 26.14 173 ASN C N 1
ATOM 5927 C CA . ASN C 1 194 ? 55.331 5.757 123.874 1.00 27.99 173 ASN C CA 1
ATOM 5928 C C . ASN C 1 194 ? 56.647 6.411 124.333 1.00 29.67 173 ASN C C 1
ATOM 5929 O O . ASN C 1 194 ? 56.855 6.653 125.539 1.00 28.85 173 ASN C O 1
ATOM 5934 N N . GLN C 1 195 ? 57.513 6.707 123.373 1.00 30.45 174 GLN C N 1
ATOM 5935 C CA . GLN C 1 195 ? 58.756 7.406 123.666 1.00 32.07 174 GLN C CA 1
ATOM 5936 C C . GLN C 1 195 ? 58.502 8.819 124.194 1.00 31.24 174 GLN C C 1
ATOM 5937 O O . GLN C 1 195 ? 59.222 9.276 125.100 1.00 31.89 174 GLN C O 1
ATOM 5943 N N . GLU C 1 196 ? 57.494 9.504 123.666 1.00 28.15 175 GLU C N 1
ATOM 5944 C CA . GLU C 1 196 ? 57.126 10.807 124.172 1.00 28.31 175 GLU C CA 1
ATOM 5945 C C . GLU C 1 196 ? 56.677 10.723 125.656 1.00 27.40 175 GLU C C 1
ATOM 5946 O O . GLU C 1 196 ? 57.089 11.524 126.487 1.00 27.45 175 GLU C O 1
ATOM 5952 N N . ALA C 1 197 ? 55.824 9.758 125.958 1.00 26.27 176 ALA C N 1
ATOM 5953 C CA . ALA C 1 197 ? 55.428 9.501 127.355 1.00 26.86 176 ALA C CA 1
ATOM 5954 C C . ALA C 1 197 ? 56.598 9.168 128.329 1.00 27.94 176 ALA C C 1
ATOM 5955 O O . ALA C 1 197 ? 56.743 9.791 129.395 1.00 27.47 176 ALA C O 1
ATOM 5957 N N . THR C 1 198 ? 57.407 8.169 127.981 1.00 28.81 177 THR C N 1
ATOM 5958 C CA . THR C 1 198 ? 58.425 7.679 128.927 1.00 30.95 177 THR C CA 1
ATOM 5959 C C . THR C 1 198 ? 59.600 8.670 129.086 1.00 31.03 177 THR C C 1
ATOM 5960 O O . THR C 1 198 ? 60.171 8.738 130.148 1.00 31.17 177 THR C O 1
ATOM 5964 N N . ALA C 1 199 ? 59.911 9.457 128.053 1.00 30.58 178 ALA C N 1
ATOM 5965 C CA . ALA C 1 199 ? 60.939 10.515 128.147 1.00 31.66 178 ALA C CA 1
ATOM 5966 C C . ALA C 1 199 ? 60.602 11.516 129.216 1.00 32.12 178 ALA C C 1
ATOM 5967 O O . ALA C 1 199 ? 61.509 12.040 129.875 1.00 33.02 178 ALA C O 1
ATOM 5969 N N . ASP C 1 200 ? 59.321 11.802 129.423 1.00 30.76 179 ASP C N 1
ATOM 5970 C CA . ASP C 1 200 ? 58.941 12.702 130.513 1.00 31.30 179 ASP C CA 1
ATOM 5971 C C . ASP C 1 200 ? 58.534 11.980 131.819 1.00 31.29 179 ASP C C 1
ATOM 5972 O O . ASP C 1 200 ? 57.926 12.578 132.677 1.00 31.52 179 ASP C O 1
ATOM 5977 N N . GLY C 1 201 ? 58.866 10.698 131.951 1.00 31.52 180 GLY C N 1
ATOM 5978 C CA . GLY C 1 201 ? 58.726 9.975 133.221 1.00 31.43 180 GLY C CA 1
ATOM 5979 C C . GLY C 1 201 ? 57.364 9.326 133.448 1.00 30.41 180 GLY C C 1
ATOM 5980 O O . GLY C 1 201 ? 57.113 8.880 134.534 1.00 29.24 180 GLY C O 1
ATOM 5981 N N . TYR C 1 202 ? 56.494 9.285 132.428 1.00 28.88 181 TYR C N 1
ATOM 5982 C CA . TYR C 1 202 ? 55.184 8.617 132.522 1.00 28.33 181 TYR C CA 1
ATOM 5983 C C . TYR C 1 202 ? 55.356 7.164 132.172 1.00 28.84 181 TYR C C 1
ATOM 5984 O O . TYR C 1 202 ? 56.311 6.795 131.522 1.00 28.92 181 TYR C O 1
ATOM 5993 N N . ASP C 1 203 ? 54.388 6.344 132.557 1.00 28.92 182 ASP C N 1
ATOM 5994 C CA . ASP C 1 203 ? 54.426 4.910 132.276 1.00 28.83 182 ASP C CA 1
ATOM 5995 C C . ASP C 1 203 ? 53.986 4.494 130.872 1.00 28.09 182 ASP C C 1
ATOM 5996 O O . ASP C 1 203 ? 54.521 3.531 130.316 1.00 28.56 182 ASP C O 1
ATOM 6001 N N A GLU C 1 204 ? 52.956 5.156 130.343 0.50 26.95 183 GLU C N 1
ATOM 6002 N N B GLU C 1 204 ? 53.044 5.223 130.283 0.50 26.88 183 GLU C N 1
ATOM 6003 C CA A GLU C 1 204 ? 52.402 4.854 129.019 0.50 26.11 183 GLU C CA 1
ATOM 6004 C CA B GLU C 1 204 ? 52.509 4.866 128.975 0.50 26.03 183 GLU C CA 1
ATOM 6005 C C A GLU C 1 204 ? 51.825 6.130 128.394 0.50 24.92 183 GLU C C 1
ATOM 6006 C C B GLU C 1 204 ? 51.698 6.041 128.423 0.50 24.78 183 GLU C C 1
ATOM 6007 O O A GLU C 1 204 ? 51.644 7.162 129.073 0.50 24.55 183 GLU C O 1
ATOM 6008 O O B GLU C 1 204 ? 51.230 6.906 129.188 0.50 24.04 183 GLU C O 1
ATOM 6019 N N . ALA C 1 205 ? 51.522 6.050 127.102 1.00 23.92 184 ALA C N 1
ATOM 6020 C CA . ALA C 1 205 ? 50.858 7.160 126.375 1.00 22.78 184 ALA C CA 1
ATOM 6021 C C . ALA C 1 205 ? 49.389 6.818 126.131 1.00 22.10 184 ALA C C 1
ATOM 6022 O O . ALA C 1 205 ? 49.058 5.682 125.974 1.00 22.93 184 ALA C O 1
ATOM 6024 N N . LEU C 1 206 ? 48.536 7.817 126.065 1.00 21.12 185 LEU C N 1
ATOM 6025 C CA . LEU C 1 206 ? 47.176 7.662 125.541 1.00 20.71 185 LEU C CA 1
ATOM 6026 C C . LEU C 1 206 ? 47.089 8.510 124.277 1.00 20.11 185 LEU C C 1
ATOM 6027 O O . LEU C 1 206 ? 47.476 9.674 124.282 1.00 20.81 185 LEU C O 1
ATOM 6032 N N . LEU C 1 207 ? 46.528 7.949 123.222 1.00 19.87 186 LEU C N 1
ATOM 6033 C CA . LEU C 1 207 ? 46.413 8.658 121.932 1.00 18.95 186 LEU C CA 1
ATOM 6034 C C . LEU C 1 207 ? 44.969 9.022 121.618 1.00 17.54 186 LEU C C 1
ATOM 6035 O O . LEU C 1 207 ? 44.069 8.244 121.860 1.00 17.78 186 LEU C O 1
ATOM 6040 N N . LEU C 1 208 ? 44.755 10.249 121.146 1.00 17.21 187 LEU C N 1
ATOM 6041 C CA . LEU C 1 208 ? 43.486 10.771 120.660 1.00 16.26 187 LEU C CA 1
ATOM 6042 C C . LEU C 1 208 ? 43.411 10.545 119.152 1.00 17.36 187 LEU C C 1
ATOM 6043 O O . LEU C 1 208 ? 44.470 10.490 118.465 1.00 17.76 187 LEU C O 1
ATOM 6048 N N . ASP C 1 209 ? 42.177 10.449 118.613 1.00 16.98 188 ASP C N 1
ATOM 6049 C CA . ASP C 1 209 ? 41.968 10.191 117.209 1.00 17.40 188 ASP C CA 1
ATOM 6050 C C . ASP C 1 209 ? 41.982 11.506 116.488 1.00 17.30 188 ASP C C 1
ATOM 6051 O O . ASP C 1 209 ? 42.226 12.571 117.131 1.00 15.87 188 ASP C O 1
ATOM 6056 N N . VAL C 1 210 ? 41.787 11.446 115.166 1.00 17.34 189 VAL C N 1
ATOM 6057 C CA . VAL C 1 210 ? 41.921 12.662 114.356 1.00 17.70 189 VAL C CA 1
ATOM 6058 C C . VAL C 1 210 ? 40.840 13.683 114.712 1.00 18.03 189 VAL C C 1
ATOM 6059 O O . VAL C 1 210 ? 41.039 14.868 114.403 1.00 17.56 189 VAL C O 1
ATOM 6063 N N . ASP C 1 211 ? 39.758 13.262 115.384 1.00 16.66 190 ASP C N 1
ATOM 6064 C CA . ASP C 1 211 ? 38.700 14.194 115.870 1.00 18.58 190 ASP C CA 1
ATOM 6065 C C . ASP C 1 211 ? 38.872 14.697 117.317 1.00 17.52 190 ASP C C 1
ATOM 6066 O O . ASP C 1 211 ? 38.058 15.486 117.821 1.00 16.72 190 ASP C O 1
ATOM 6071 N N . GLY C 1 212 ? 39.915 14.230 117.984 1.00 17.21 191 GLY C N 1
ATOM 6072 C CA . GLY C 1 212 ? 40.174 14.708 119.363 1.00 17.38 191 GLY C CA 1
ATOM 6073 C C . GLY C 1 212 ? 39.607 13.862 120.477 1.00 17.77 191 GLY C C 1
ATOM 6074 O O . GLY C 1 212 ? 39.691 14.252 121.658 1.00 17.87 191 GLY C O 1
ATOM 6075 N N . TYR C 1 213 ? 39.050 12.683 120.131 1.00 17.13 192 TYR C N 1
ATOM 6076 C CA . TYR C 1 213 ? 38.460 11.783 121.114 1.00 18.10 192 TYR C CA 1
ATOM 6077 C C . TYR C 1 213 ? 39.450 10.654 121.463 1.00 18.58 192 TYR C C 1
ATOM 6078 O O . TYR C 1 213 ? 40.319 10.335 120.662 1.00 17.85 192 TYR C O 1
ATOM 6087 N N . VAL C 1 214 ? 39.352 10.123 122.679 1.00 18.79 193 VAL C N 1
ATOM 6088 C CA . VAL C 1 214 ? 40.242 9.089 123.158 1.00 19.17 193 VAL C CA 1
ATOM 6089 C C . VAL C 1 214 ? 40.115 7.877 122.280 1.00 20.40 193 VAL C C 1
ATOM 6090 O O . VAL C 1 214 ? 39.001 7.469 121.958 1.00 21.55 193 VAL C O 1
ATOM 6094 N N . SER C 1 215 ? 41.250 7.295 121.854 1.00 22.02 194 SER C N 1
ATOM 6095 C CA . SER C 1 215 ? 41.229 6.104 120.992 1.00 21.76 194 SER C CA 1
ATOM 6096 C C . SER C 1 215 ? 41.806 4.902 121.719 1.00 22.53 194 SER C C 1
ATOM 6097 O O . SER C 1 215 ? 41.093 3.931 122.004 1.00 24.20 194 SER C O 1
ATOM 6100 N N . GLU C 1 216 ? 43.080 4.933 122.024 1.00 23.54 195 GLU C N 1
ATOM 6101 C CA . GLU C 1 216 ? 43.699 3.829 122.736 1.00 25.42 195 GLU C CA 1
ATOM 6102 C C . GLU C 1 216 ? 45.076 4.192 123.247 1.00 24.90 195 GLU C C 1
ATOM 6103 O O . GLU C 1 216 ? 45.575 5.264 122.955 1.00 24.22 195 GLU C O 1
ATOM 6109 N N . GLY C 1 217 ? 45.713 3.251 123.955 1.00 26.29 196 GLY C N 1
ATOM 6110 C CA . GLY C 1 217 ? 47.114 3.414 124.356 1.00 26.81 196 GLY C CA 1
ATOM 6111 C C . GLY C 1 217 ? 47.983 2.984 123.191 1.00 28.10 196 GLY C C 1
ATOM 6112 O O . GLY C 1 217 ? 47.476 2.517 122.171 1.00 28.09 196 GLY C O 1
ATOM 6113 N N . SER C 1 218 ? 49.293 3.120 123.321 1.00 29.66 197 SER C N 1
ATOM 6114 C CA . SER C 1 218 ? 50.144 2.813 122.190 1.00 31.46 197 SER C CA 1
ATOM 6115 C C . SER C 1 218 ? 50.111 1.324 121.874 1.00 31.76 197 SER C C 1
ATOM 6116 O O . SER C 1 218 ? 50.270 0.956 120.741 1.00 35.09 197 SER C O 1
ATOM 6119 N N . GLY C 1 219 ? 49.828 0.460 122.833 1.00 33.20 198 GLY C N 1
ATOM 6120 C CA . GLY C 1 219 ? 49.615 -0.990 122.498 1.00 33.13 198 GLY C CA 1
ATOM 6121 C C . GLY C 1 219 ? 48.489 -1.684 123.264 1.00 34.22 198 GLY C C 1
ATOM 6122 O O . GLY C 1 219 ? 48.529 -2.908 123.457 1.00 34.70 198 GLY C O 1
ATOM 6123 N N . GLU C 1 220 ? 47.496 -0.915 123.728 1.00 30.94 199 GLU C N 1
ATOM 6124 C CA . GLU C 1 220 ? 46.416 -1.455 124.546 1.00 31.56 199 GLU C CA 1
ATOM 6125 C C . GLU C 1 220 ? 45.112 -0.679 124.322 1.00 28.72 199 GLU C C 1
ATOM 6126 O O . GLU C 1 220 ? 45.138 0.533 124.068 1.00 26.52 199 GLU C O 1
ATOM 6132 N N . ASN C 1 221 ? 43.988 -1.351 124.485 1.00 26.15 200 ASN C N 1
ATOM 6133 C CA . ASN C 1 221 ? 42.720 -0.680 124.432 1.00 25.14 200 ASN C CA 1
ATOM 6134 C C . ASN C 1 221 ? 42.435 0.010 125.795 1.00 24.50 200 ASN C C 1
ATOM 6135 O O . ASN C 1 221 ? 43.053 -0.291 126.829 1.00 23.83 200 ASN C O 1
ATOM 6140 N N . PHE C 1 222 ? 41.552 0.983 125.746 1.00 22.99 201 PHE C N 1
ATOM 6141 C CA . PHE C 1 222 ? 41.246 1.799 126.898 1.00 23.46 201 PHE C CA 1
ATOM 6142 C C . PHE C 1 222 ? 39.797 1.635 127.320 1.00 23.92 201 PHE C C 1
ATOM 6143 O O . PHE C 1 222 ? 38.887 1.623 126.457 1.00 22.28 201 PHE C O 1
ATOM 6151 N N . PHE C 1 223 ? 39.587 1.606 128.655 1.00 22.83 202 PHE C N 1
ATOM 6152 C CA . PHE C 1 223 ? 38.294 1.573 129.269 1.00 23.38 202 PHE C CA 1
ATOM 6153 C C . PHE C 1 223 ? 38.206 2.604 130.375 1.00 23.08 202 PHE C C 1
ATOM 6154 O O . PHE C 1 223 ? 39.185 2.880 131.015 1.00 22.94 202 PHE C O 1
ATOM 6162 N N . LEU C 1 224 ? 36.990 3.047 130.659 1.00 23.05 203 LEU C N 1
ATOM 6163 C CA . LEU C 1 224 ? 36.695 3.919 131.784 1.00 24.16 203 LEU C CA 1
ATOM 6164 C C . LEU C 1 224 ? 35.441 3.362 132.498 1.00 23.70 203 LEU C C 1
ATOM 6165 O O . LEU C 1 224 ? 34.563 2.724 131.865 1.00 23.45 203 LEU C O 1
ATOM 6170 N N . VAL C 1 225 ? 35.403 3.552 133.810 1.00 23.76 204 VAL C N 1
ATOM 6171 C CA . VAL C 1 225 ? 34.236 3.194 134.614 1.00 24.52 204 VAL C CA 1
ATOM 6172 C C . VAL C 1 225 ? 33.589 4.481 135.123 1.00 26.82 204 VAL C C 1
ATOM 6173 O O . VAL C 1 225 ? 34.276 5.353 135.655 1.00 26.12 204 VAL C O 1
ATOM 6177 N N . ASN C 1 226 ? 32.274 4.590 135.007 1.00 28.84 205 ASN C N 1
ATOM 6178 C CA . ASN C 1 226 ? 31.593 5.741 135.671 1.00 31.96 205 ASN C CA 1
ATOM 6179 C C . ASN C 1 226 ? 30.171 5.370 136.069 1.00 33.92 205 ASN C C 1
ATOM 6180 O O . ASN C 1 226 ? 29.451 4.772 135.282 1.00 33.86 205 ASN C O 1
ATOM 6185 N N . ARG C 1 227 ? 29.791 5.712 137.312 1.00 37.23 206 ARG C N 1
ATOM 6186 C CA . ARG C 1 227 ? 28.507 5.259 137.924 1.00 39.04 206 ARG C CA 1
ATOM 6187 C C . ARG C 1 227 ? 28.195 3.811 137.660 1.00 36.89 206 ARG C C 1
ATOM 6188 O O . ARG C 1 227 ? 27.100 3.458 137.261 1.00 38.05 206 ARG C O 1
ATOM 6196 N N . GLY C 1 228 ? 29.168 2.954 137.863 1.00 35.24 207 GLY C N 1
ATOM 6197 C CA . GLY C 1 228 ? 28.903 1.502 137.790 1.00 34.74 207 GLY C CA 1
ATOM 6198 C C . GLY C 1 228 ? 28.799 0.897 136.397 1.00 33.08 207 GLY C C 1
ATOM 6199 O O . GLY C 1 228 ? 28.583 -0.296 136.276 1.00 33.40 207 GLY C O 1
ATOM 6200 N N . LYS C 1 229 ? 28.952 1.704 135.357 1.00 32.74 208 LYS C N 1
ATOM 6201 C CA . LYS C 1 229 ? 28.974 1.236 133.957 1.00 31.44 208 LYS C CA 1
ATOM 6202 C C . LYS C 1 229 ? 30.356 1.366 133.327 1.00 28.65 208 LYS C C 1
ATOM 6203 O O . LYS C 1 229 ? 31.149 2.191 133.709 1.00 27.43 208 LYS C O 1
ATOM 6209 N N . LEU C 1 230 ? 30.627 0.502 132.362 1.00 27.31 209 LEU C N 1
ATOM 6210 C CA . LEU C 1 230 ? 31.941 0.349 131.738 1.00 25.86 209 LEU C CA 1
ATOM 6211 C C . LEU C 1 230 ? 31.840 1.004 130.344 1.00 25.95 209 LEU C C 1
ATOM 6212 O O . LEU C 1 230 ? 30.882 0.720 129.587 1.00 26.93 209 LEU C O 1
ATOM 6217 N N . TYR C 1 231 ? 32.709 1.989 130.055 1.00 24.90 210 TYR C N 1
ATOM 6218 C CA . TYR C 1 231 ? 32.707 2.642 128.770 1.00 24.63 210 TYR C CA 1
ATOM 6219 C C . TYR C 1 231 ? 33.982 2.347 128.039 1.00 24.37 210 TYR C C 1
ATOM 6220 O O . TYR C 1 231 ? 34.991 2.126 128.647 1.00 25.70 210 TYR C O 1
ATOM 6229 N N . THR C 1 232 ? 33.955 2.371 126.728 1.00 25.43 211 THR C N 1
ATOM 6230 C CA . THR C 1 232 ? 35.184 2.175 125.940 1.00 26.00 211 THR C CA 1
ATOM 6231 C C . THR C 1 232 ? 34.983 2.748 124.558 1.00 25.27 211 THR C C 1
ATOM 6232 O O . THR C 1 232 ? 33.875 2.690 124.063 1.00 26.05 211 THR C O 1
ATOM 6236 N N . PRO C 1 233 ? 36.043 3.294 123.925 1.00 25.65 212 PRO C N 1
ATOM 6237 C CA . PRO C 1 233 ? 35.873 3.919 122.632 1.00 26.78 212 PRO C CA 1
ATOM 6238 C C . PRO C 1 233 ? 35.248 2.974 121.645 1.00 27.34 212 PRO C C 1
ATOM 6239 O O . PRO C 1 233 ? 35.468 1.750 121.700 1.00 25.33 212 PRO C O 1
ATOM 6243 N N . ASP C 1 234 ? 34.430 3.486 120.751 1.00 29.07 213 ASP C N 1
ATOM 6244 C CA . ASP C 1 234 ? 33.790 2.526 119.875 1.00 31.87 213 ASP C CA 1
ATOM 6245 C C . ASP C 1 234 ? 34.918 1.927 119.024 1.00 33.69 213 ASP C C 1
ATOM 6246 O O . ASP C 1 234 ? 36.012 2.525 118.858 1.00 32.48 213 ASP C O 1
ATOM 6251 N N . LEU C 1 235 ? 34.674 0.735 118.528 1.00 33.97 214 LEU C N 1
ATOM 6252 C CA . LEU C 1 235 ? 35.601 0.086 117.600 1.00 36.18 214 LEU C CA 1
ATOM 6253 C C . LEU C 1 235 ? 35.597 0.853 116.267 1.00 37.98 214 LEU C C 1
ATOM 6254 O O . LEU C 1 235 ? 34.882 0.479 115.322 1.00 40.57 214 LEU C O 1
ATOM 6259 N N . ALA C 1 236 ? 36.319 1.985 116.244 1.00 39.75 215 ALA C N 1
ATOM 6260 C CA . ALA C 1 236 ? 36.454 2.905 115.102 1.00 40.46 215 ALA C CA 1
ATOM 6261 C C . ALA C 1 236 ? 37.945 2.870 114.693 1.00 40.11 215 ALA C C 1
ATOM 6262 O O . ALA C 1 236 ? 38.381 1.922 114.048 1.00 42.81 215 ALA C O 1
ATOM 6264 N N . SER C 1 237 ? 38.749 3.825 115.148 1.00 40.01 216 SER C N 1
ATOM 6265 C CA . SER C 1 237 ? 40.218 3.811 114.899 1.00 40.63 216 SER C CA 1
ATOM 6266 C C . SER C 1 237 ? 41.072 2.861 115.777 1.00 40.95 216 SER C C 1
ATOM 6267 O O . SER C 1 237 ? 42.237 2.576 115.449 1.00 39.30 216 SER C O 1
ATOM 6270 N N . CYS C 1 238 ? 40.529 2.423 116.918 1.00 41.82 217 CYS C N 1
ATOM 6271 C CA . CYS C 1 238 ? 41.286 1.573 117.833 1.00 41.82 217 CYS C CA 1
ATOM 6272 C C . CYS C 1 238 ? 41.382 0.141 117.307 1.00 44.48 217 CYS C C 1
ATOM 6273 O O . CYS C 1 238 ? 40.613 -0.257 116.434 1.00 42.74 217 CYS C O 1
ATOM 6276 N N . LEU C 1 239 ? 42.351 -0.623 117.820 1.00 47.09 218 LEU C N 1
ATOM 6277 C CA . LEU C 1 239 ? 42.499 -2.010 117.422 1.00 48.21 218 LEU C CA 1
ATOM 6278 C C . LEU C 1 239 ? 41.356 -2.817 118.051 1.00 44.02 218 LEU C C 1
ATOM 6279 O O . LEU C 1 239 ? 40.883 -2.468 119.147 1.00 39.05 218 LEU C O 1
ATOM 6284 N N . ASP C 1 240 ? 40.891 -3.835 117.311 1.00 41.21 219 ASP C N 1
ATOM 6285 C CA . ASP C 1 240 ? 39.937 -4.858 117.801 1.00 40.62 219 ASP C CA 1
ATOM 6286 C C . ASP C 1 240 ? 40.608 -5.865 118.786 1.00 37.26 219 ASP C C 1
ATOM 6287 O O . ASP C 1 240 ? 40.853 -7.028 118.455 1.00 35.28 219 ASP C O 1
ATOM 6292 N N . GLY C 1 241 ? 40.900 -5.421 120.003 1.00 34.26 220 GLY C N 1
ATOM 6293 C CA . GLY C 1 241 ? 41.665 -6.275 120.937 1.00 34.02 220 GLY C CA 1
ATOM 6294 C C . GLY C 1 241 ? 40.977 -7.569 121.387 1.00 32.26 220 GLY C C 1
ATOM 6295 O O . GLY C 1 241 ? 39.780 -7.585 121.661 1.00 30.94 220 GLY C O 1
ATOM 6296 N N . ILE C 1 242 ? 41.719 -8.660 121.459 1.00 33.05 221 ILE C N 1
ATOM 6297 C CA . ILE C 1 242 ? 41.163 -9.883 121.996 1.00 32.12 221 ILE C CA 1
ATOM 6298 C C . ILE C 1 242 ? 40.984 -9.815 123.511 1.00 30.71 221 ILE C C 1
ATOM 6299 O O . ILE C 1 242 ? 39.978 -10.292 124.046 1.00 30.89 221 ILE C O 1
ATOM 6304 N N . THR C 1 243 ? 41.892 -9.133 124.195 1.00 30.01 222 THR C N 1
ATOM 6305 C CA . THR C 1 243 ? 41.712 -8.830 125.616 1.00 28.87 222 THR C CA 1
ATOM 6306 C C . THR C 1 243 ? 40.540 -7.898 125.844 1.00 28.18 222 THR C C 1
ATOM 6307 O O . THR C 1 243 ? 39.757 -8.091 126.774 1.00 27.78 222 THR C O 1
ATOM 6311 N N . ARG C 1 244 ? 40.409 -6.902 124.982 1.00 28.60 223 ARG C N 1
ATOM 6312 C CA . ARG C 1 244 ? 39.210 -6.020 124.956 1.00 28.36 223 ARG C CA 1
ATOM 6313 C C . ARG C 1 244 ? 37.928 -6.830 124.892 1.00 27.48 223 ARG C C 1
ATOM 6314 O O . ARG C 1 244 ? 37.051 -6.676 125.727 1.00 27.19 223 ARG C O 1
ATOM 6322 N N . ASP C 1 245 ? 37.831 -7.700 123.913 1.00 28.97 224 ASP C N 1
ATOM 6323 C CA . ASP C 1 245 ? 36.681 -8.593 123.774 1.00 30.15 224 ASP C CA 1
ATOM 6324 C C . ASP C 1 245 ? 36.419 -9.503 124.996 1.00 29.60 224 ASP C C 1
ATOM 6325 O O . ASP C 1 245 ? 35.265 -9.701 125.401 1.00 27.90 224 ASP C O 1
ATOM 6330 N N . THR C 1 246 ? 37.480 -10.123 125.509 1.00 29.05 225 THR C N 1
ATOM 6331 C CA . THR C 1 246 ? 37.407 -10.935 126.691 1.00 26.98 225 THR C CA 1
ATOM 6332 C C . THR C 1 246 ? 36.766 -10.205 127.862 1.00 26.40 225 THR C C 1
ATOM 6333 O O . THR C 1 246 ? 35.859 -10.753 128.491 1.00 26.73 225 THR C O 1
ATOM 6337 N N . VAL C 1 247 ? 37.207 -8.972 128.117 1.00 24.73 226 VAL C N 1
ATOM 6338 C CA . VAL C 1 247 ? 36.759 -8.160 129.242 1.00 25.42 226 VAL C CA 1
ATOM 6339 C C . VAL C 1 247 ? 35.334 -7.572 129.086 1.00 25.39 226 VAL C C 1
ATOM 6340 O O . VAL C 1 247 ? 34.530 -7.539 130.049 1.00 25.79 226 VAL C O 1
ATOM 6344 N N . ILE C 1 248 ? 34.995 -7.163 127.872 1.00 24.22 227 ILE C N 1
ATOM 6345 C CA . ILE C 1 248 ? 33.586 -6.902 127.514 1.00 25.10 227 ILE C CA 1
ATOM 6346 C C . ILE C 1 248 ? 32.657 -8.075 127.808 1.00 26.64 227 ILE C C 1
ATOM 6347 O O . ILE C 1 248 ? 31.575 -7.921 128.402 1.00 27.05 227 ILE C O 1
ATOM 6352 N N . THR C 1 249 ? 33.071 -9.240 127.371 1.00 25.23 228 THR C N 1
ATOM 6353 C CA . THR C 1 249 ? 32.271 -10.467 127.641 1.00 27.35 228 THR C CA 1
ATOM 6354 C C . THR C 1 249 ? 32.132 -10.668 129.155 1.00 27.97 228 THR C C 1
ATOM 6355 O O . THR C 1 249 ? 31.012 -10.651 129.699 1.00 30.76 228 THR C O 1
ATOM 6359 N N . LEU C 1 250 ? 33.252 -10.773 129.850 1.00 27.05 229 LEU C N 1
ATOM 6360 C CA . LEU C 1 250 ? 33.213 -10.906 131.296 1.00 27.59 229 LEU C CA 1
ATOM 6361 C C . LEU C 1 250 ? 32.318 -9.845 131.962 1.00 28.04 229 LEU C C 1
ATOM 6362 O O . LEU C 1 250 ? 31.545 -10.165 132.880 1.00 29.48 229 LEU C O 1
ATOM 6367 N N . ALA C 1 251 ? 32.441 -8.589 131.541 1.00 29.70 230 ALA C N 1
ATOM 6368 C CA . ALA C 1 251 ? 31.649 -7.503 132.138 1.00 29.60 230 ALA C CA 1
ATOM 6369 C C . ALA C 1 251 ? 30.168 -7.778 131.962 1.00 31.12 230 ALA C C 1
ATOM 6370 O O . ALA C 1 251 ? 29.419 -7.790 132.965 1.00 32.36 230 ALA C O 1
ATOM 6372 N N . LYS C 1 252 ? 29.759 -8.079 130.719 1.00 30.40 231 LYS C N 1
ATOM 6373 C CA . LYS C 1 252 ? 28.366 -8.388 130.430 1.00 32.12 231 LYS C CA 1
ATOM 6374 C C . LYS C 1 252 ? 27.881 -9.548 131.284 1.00 33.19 231 LYS C C 1
ATOM 6375 O O . LYS C 1 252 ? 26.771 -9.489 131.835 1.00 33.02 231 LYS C O 1
ATOM 6381 N N . GLU C 1 253 ? 28.700 -10.597 131.390 1.00 33.43 232 GLU C N 1
ATOM 6382 C CA . GLU C 1 253 ? 28.288 -11.786 132.179 1.00 34.65 232 GLU C CA 1
ATOM 6383 C C . GLU C 1 253 ? 28.163 -11.490 133.671 1.00 35.02 232 GLU C C 1
ATOM 6384 O O . GLU C 1 253 ? 27.407 -12.157 134.339 1.00 39.22 232 GLU C O 1
ATOM 6390 N N . ALA C 1 254 ? 28.893 -10.510 134.195 1.00 33.33 233 ALA C N 1
ATOM 6391 C CA . ALA C 1 254 ? 28.709 -10.044 135.563 1.00 33.07 233 ALA C CA 1
ATOM 6392 C C . ALA C 1 254 ? 27.554 -9.034 135.731 1.00 33.86 233 ALA C C 1
ATOM 6393 O O . ALA C 1 254 ? 27.371 -8.502 136.811 1.00 33.90 233 ALA C O 1
ATOM 6395 N N . GLY C 1 255 ? 26.782 -8.760 134.683 1.00 33.65 234 GLY C N 1
ATOM 6396 C CA . GLY C 1 255 ? 25.702 -7.789 134.770 1.00 34.62 234 GLY C CA 1
ATOM 6397 C C . GLY C 1 255 ? 26.136 -6.316 134.755 1.00 33.97 234 GLY C C 1
ATOM 6398 O O . GLY C 1 255 ? 25.375 -5.449 135.162 1.00 35.65 234 GLY C O 1
ATOM 6399 N N . ILE C 1 256 ? 27.352 -6.019 134.299 1.00 32.34 235 ILE C N 1
ATOM 6400 C CA . ILE C 1 256 ? 27.795 -4.611 134.172 1.00 31.18 235 ILE C CA 1
ATOM 6401 C C . ILE C 1 256 ? 27.358 -4.130 132.796 1.00 31.85 235 ILE C C 1
ATOM 6402 O O . ILE C 1 256 ? 27.582 -4.792 131.800 1.00 32.06 235 ILE C O 1
ATOM 6407 N N . GLU C 1 257 ? 26.752 -2.955 132.722 1.00 33.48 236 GLU C N 1
ATOM 6408 C CA . GLU C 1 257 ? 26.383 -2.403 131.427 1.00 34.70 236 GLU C CA 1
ATOM 6409 C C . GLU C 1 257 ? 27.681 -1.890 130.736 1.00 32.21 236 GLU C C 1
ATOM 6410 O O . GLU C 1 257 ? 28.515 -1.223 131.365 1.00 30.06 236 GLU C O 1
ATOM 6416 N N . VAL C 1 258 ? 27.869 -2.293 129.482 1.00 30.95 237 VAL C N 1
ATOM 6417 C CA . VAL C 1 258 ? 28.972 -1.837 128.664 1.00 30.11 237 VAL C CA 1
ATOM 6418 C C . VAL C 1 258 ? 28.476 -0.911 127.564 1.00 30.94 237 VAL C C 1
ATOM 6419 O O . VAL C 1 258 ? 27.503 -1.250 126.868 1.00 32.79 237 VAL C O 1
ATOM 6423 N N . ILE C 1 259 ? 29.108 0.263 127.454 1.00 30.07 238 ILE C N 1
ATOM 6424 C CA . ILE C 1 259 ? 28.749 1.290 126.470 1.00 29.72 238 ILE C CA 1
ATOM 6425 C C . ILE C 1 259 ? 29.963 1.729 125.592 1.00 29.27 238 ILE C C 1
ATOM 6426 O O . ILE C 1 259 ? 31.010 2.074 126.104 1.00 28.37 238 ILE C O 1
ATOM 6431 N N . GLU C 1 260 ? 29.794 1.668 124.285 1.00 29.99 239 GLU C N 1
ATOM 6432 C CA . GLU C 1 260 ? 30.846 1.984 123.339 1.00 30.67 239 GLU C CA 1
ATOM 6433 C C . GLU C 1 260 ? 30.476 3.322 122.805 1.00 29.45 239 GLU C C 1
ATOM 6434 O O . GLU C 1 260 ? 29.387 3.495 122.295 1.00 30.84 239 GLU C O 1
ATOM 6440 N N . LYS C 1 261 ? 31.303 4.316 123.059 1.00 26.80 240 LYS C N 1
ATOM 6441 C CA . LYS C 1 261 ? 30.988 5.652 122.599 1.00 26.45 240 LYS C CA 1
ATOM 6442 C C . LYS C 1 261 ? 32.231 6.478 122.386 1.00 25.19 240 LYS C C 1
ATOM 6443 O O . LYS C 1 261 ? 33.333 6.071 122.699 1.00 25.23 240 LYS C O 1
ATOM 6449 N N . ARG C 1 262 ? 32.042 7.660 121.856 1.00 23.97 241 ARG C N 1
ATOM 6450 C CA . ARG C 1 262 ? 33.148 8.627 121.783 1.00 23.53 241 ARG C CA 1
ATOM 6451 C C . ARG C 1 262 ? 33.407 9.238 123.143 1.00 22.01 241 ARG C C 1
ATOM 6452 O O . ARG C 1 262 ? 32.480 9.815 123.717 1.00 24.18 241 ARG C O 1
ATOM 6460 N N . ILE C 1 263 ? 34.637 9.160 123.623 1.00 19.98 242 ILE C N 1
ATOM 6461 C CA . ILE C 1 263 ? 35.046 9.573 124.993 1.00 18.84 242 ILE C CA 1
ATOM 6462 C C . ILE C 1 263 ? 36.040 10.760 124.878 1.00 18.58 242 ILE C C 1
ATOM 6463 O O . ILE C 1 263 ? 37.058 10.668 124.174 1.00 17.93 242 ILE C O 1
ATOM 6468 N N . THR C 1 264 ? 35.715 11.901 125.491 1.00 18.35 243 THR C N 1
ATOM 6469 C CA . THR C 1 264 ? 36.638 13.033 125.547 1.00 18.38 243 THR C CA 1
ATOM 6470 C C . THR C 1 264 ? 37.640 12.837 126.677 1.00 18.31 243 THR C C 1
ATOM 6471 O O . THR C 1 264 ? 37.421 12.020 127.611 1.00 18.25 243 THR C O 1
ATOM 6475 N N . ARG C 1 265 ? 38.787 13.504 126.544 1.00 18.27 244 ARG C N 1
ATOM 6476 C CA . ARG C 1 265 ? 39.883 13.323 127.512 1.00 18.17 244 ARG C CA 1
ATOM 6477 C C . ARG C 1 265 ? 39.451 13.718 128.916 1.00 18.64 244 ARG C C 1
ATOM 6478 O O . ARG C 1 265 ? 39.873 13.120 129.897 1.00 18.45 244 ARG C O 1
ATOM 6486 N N . ASP C 1 266 ? 38.644 14.767 129.001 1.00 18.83 245 ASP C N 1
ATOM 6487 C CA . ASP C 1 266 ? 38.186 15.233 130.261 1.00 19.66 245 ASP C CA 1
ATOM 6488 C C . ASP C 1 266 ? 37.040 14.399 130.880 1.00 21.10 245 ASP C C 1
ATOM 6489 O O . ASP C 1 266 ? 36.810 14.550 132.105 1.00 22.86 245 ASP C O 1
ATOM 6494 N N . GLU C 1 267 ? 36.421 13.451 130.151 1.00 21.14 246 GLU C N 1
ATOM 6495 C CA . GLU C 1 267 ? 35.610 12.397 130.781 1.00 21.88 246 GLU C CA 1
ATOM 6496 C C . GLU C 1 267 ? 36.552 11.446 131.511 1.00 21.09 246 GLU C C 1
ATOM 6497 O O . GLU C 1 267 ? 36.206 10.942 132.557 1.00 20.74 246 GLU C O 1
ATOM 6503 N N . VAL C 1 268 ? 37.740 11.197 130.954 1.00 20.16 247 VAL C N 1
ATOM 6504 C CA . VAL C 1 268 ? 38.725 10.427 131.706 1.00 20.28 247 VAL C CA 1
ATOM 6505 C C . VAL C 1 268 ? 39.172 11.103 132.996 1.00 20.50 247 VAL C C 1
ATOM 6506 O O . VAL C 1 268 ? 39.200 10.428 134.028 1.00 22.03 247 VAL C O 1
ATOM 6510 N N . TYR C 1 269 ? 39.434 12.438 132.992 1.00 20.21 248 TYR C N 1
ATOM 6511 C CA . TYR C 1 269 ? 39.849 13.106 134.189 1.00 20.50 248 TYR C CA 1
ATOM 6512 C C . TYR C 1 269 ? 38.812 12.992 135.312 1.00 21.49 248 TYR C C 1
ATOM 6513 O O . TYR C 1 269 ? 39.154 13.012 136.504 1.00 22.21 248 TYR C O 1
ATOM 6522 N N . THR C 1 270 ? 37.540 12.910 134.942 1.00 21.43 249 THR C N 1
ATOM 6523 C CA . THR C 1 270 ? 36.479 12.981 135.911 1.00 22.30 249 THR C CA 1
ATOM 6524 C C . THR C 1 270 ? 35.862 11.588 136.102 1.00 22.21 249 THR C C 1
ATOM 6525 O O . THR C 1 270 ? 34.849 11.431 136.748 1.00 23.18 249 THR C O 1
ATOM 6529 N N . ALA C 1 271 ? 36.448 10.580 135.529 1.00 22.09 250 ALA C N 1
ATOM 6530 C CA . ALA C 1 271 ? 35.925 9.185 135.708 1.00 22.29 250 ALA C CA 1
ATOM 6531 C C . ALA C 1 271 ? 36.181 8.610 137.092 1.00 23.34 250 ALA C C 1
ATOM 6532 O O . ALA C 1 271 ? 37.055 9.086 137.817 1.00 23.20 250 ALA C O 1
ATOM 6534 N N . ASP C 1 272 ? 35.448 7.534 137.432 1.00 24.33 251 ASP C N 1
ATOM 6535 C CA . ASP C 1 272 ? 35.620 6.857 138.716 1.00 25.65 251 ASP C CA 1
ATOM 6536 C C . ASP C 1 272 ? 36.810 5.896 138.643 1.00 25.80 251 ASP C C 1
ATOM 6537 O O . ASP C 1 272 ? 37.537 5.751 139.627 1.00 26.38 251 ASP C O 1
ATOM 6542 N N . GLU C 1 273 ? 36.972 5.216 137.490 1.00 24.51 252 GLU C N 1
ATOM 6543 C CA . GLU C 1 273 ? 38.106 4.366 137.242 1.00 23.99 252 GLU C CA 1
ATOM 6544 C C . GLU C 1 273 ? 38.521 4.353 135.749 1.00 23.00 252 GLU C C 1
ATOM 6545 O O . GLU C 1 273 ? 37.763 4.740 134.881 1.00 22.40 252 GLU C O 1
ATOM 6551 N N . ALA C 1 274 ? 39.720 3.874 135.461 1.00 22.78 253 ALA C N 1
ATOM 6552 C CA . ALA C 1 274 ? 40.144 3.705 134.076 1.00 22.46 253 ALA C CA 1
ATOM 6553 C C . ALA C 1 274 ? 41.158 2.584 134.044 1.00 23.08 253 ALA C C 1
ATOM 6554 O O . ALA C 1 274 ? 41.833 2.323 135.053 1.00 23.68 253 ALA C O 1
ATOM 6556 N N . PHE C 1 275 ? 41.242 1.903 132.894 1.00 22.77 254 PHE C N 1
ATOM 6557 C CA . PHE C 1 275 ? 42.243 0.879 132.703 1.00 22.73 254 PHE C CA 1
ATOM 6558 C C . PHE C 1 275 ? 42.570 0.623 131.227 1.00 22.13 254 PHE C C 1
ATOM 6559 O O . PHE C 1 275 ? 41.830 1.051 130.359 1.00 20.74 254 PHE C O 1
ATOM 6567 N N . PHE C 1 276 ? 43.672 -0.118 131.001 1.00 23.08 255 PHE C N 1
ATOM 6568 C CA . PHE C 1 276 ? 44.100 -0.650 129.701 1.00 22.78 255 PHE C CA 1
ATOM 6569 C C . PHE C 1 276 ? 43.953 -2.180 129.694 1.00 23.82 255 PHE C C 1
ATOM 6570 O O . PHE C 1 276 ? 44.035 -2.821 130.715 1.00 23.27 255 PHE C O 1
ATOM 6578 N N . THR C 1 277 ? 43.755 -2.727 128.519 1.00 24.69 256 THR C N 1
ATOM 6579 C CA . THR C 1 277 ? 43.751 -4.160 128.242 1.00 24.95 256 THR C CA 1
ATOM 6580 C C . THR C 1 277 ? 44.667 -4.502 127.039 1.00 26.78 256 THR C C 1
ATOM 6581 O O . THR C 1 277 ? 44.778 -3.727 126.045 1.00 25.82 256 THR C O 1
ATOM 6585 N N . GLY C 1 278 ? 45.352 -5.632 127.129 1.00 26.93 257 GLY C N 1
ATOM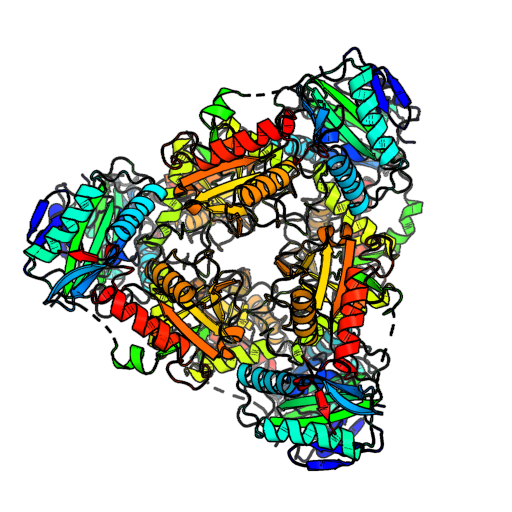 6586 C CA . GLY C 1 278 ? 46.149 -6.127 126.017 1.00 27.56 257 GLY C CA 1
ATOM 6587 C C . GLY C 1 278 ? 46.683 -7.483 126.386 1.00 28.49 257 GLY C C 1
ATOM 6588 O O . GLY C 1 278 ? 46.697 -7.859 127.571 1.00 27.32 257 GLY C O 1
ATOM 6589 N N . THR C 1 279 ? 47.171 -8.202 125.401 1.00 29.28 258 THR C N 1
ATOM 6590 C CA . THR C 1 279 ? 47.721 -9.527 125.679 1.00 31.22 258 THR C CA 1
ATOM 6591 C C . THR C 1 279 ? 48.868 -9.498 126.730 1.00 32.57 258 THR C C 1
ATOM 6592 O O . THR C 1 279 ? 48.836 -10.243 127.705 1.00 32.43 258 THR C O 1
ATOM 6596 N N . ALA C 1 280 ? 49.836 -8.618 126.538 1.00 34.24 259 ALA C N 1
ATOM 6597 C CA . ALA C 1 280 ? 50.929 -8.432 127.467 1.00 37.53 259 ALA C CA 1
ATOM 6598 C C . ALA C 1 280 ? 50.465 -7.680 128.740 1.00 38.77 259 ALA C C 1
ATOM 6599 O O . ALA C 1 280 ? 50.727 -8.111 129.803 1.00 42.60 259 ALA C O 1
ATOM 6601 N N . ALA C 1 281 ? 49.790 -6.542 128.601 1.00 42.41 260 ALA C N 1
ATOM 6602 C CA . ALA C 1 281 ? 49.183 -5.822 129.766 1.00 44.32 260 ALA C CA 1
ATOM 6603 C C . ALA C 1 281 ? 48.336 -6.743 130.708 1.00 43.00 260 ALA C C 1
ATOM 6604 O O . ALA C 1 281 ? 48.620 -6.883 131.906 1.00 45.20 260 ALA C O 1
ATOM 6606 N N . GLU C 1 282 ? 47.367 -7.420 130.106 1.00 40.34 261 GLU C N 1
ATOM 6607 C CA . GLU C 1 282 ? 46.219 -8.022 130.777 1.00 38.21 261 GLU C CA 1
ATOM 6608 C C . GLU C 1 282 ? 45.406 -6.811 131.144 1.00 36.83 261 GLU C C 1
ATOM 6609 O O . GLU C 1 282 ? 45.275 -5.942 130.277 1.00 36.30 261 GLU C O 1
ATOM 6615 N N . VAL C 1 283 ? 44.855 -6.724 132.358 1.00 32.13 262 VAL C N 1
ATOM 6616 C CA . VAL C 1 283 ? 44.120 -5.519 132.745 1.00 30.94 262 VAL C CA 1
ATOM 6617 C C . VAL C 1 283 ? 45.021 -4.672 133.613 1.00 30.83 262 VAL C C 1
ATOM 6618 O O . VAL C 1 283 ? 45.365 -5.083 134.703 1.00 31.50 262 VAL C O 1
ATOM 6622 N N . THR C 1 284 ? 45.408 -3.486 133.147 1.00 29.22 263 THR C N 1
ATOM 6623 C CA . THR C 1 284 ? 46.215 -2.583 133.937 1.00 27.82 263 THR C CA 1
ATOM 6624 C C . THR C 1 284 ? 45.461 -1.336 134.355 1.00 26.68 263 THR C C 1
ATOM 6625 O O . THR C 1 284 ? 44.969 -0.588 133.510 1.00 26.54 263 THR C O 1
ATOM 6629 N N . PRO C 1 285 ? 45.359 -1.088 135.672 1.00 25.86 264 PRO C N 1
ATOM 6630 C CA . PRO C 1 285 ? 44.687 0.150 136.117 1.00 24.55 264 PRO C CA 1
ATOM 6631 C C . PRO C 1 285 ? 45.463 1.384 135.791 1.00 24.03 264 PRO C C 1
ATOM 6632 O O . PRO C 1 285 ? 46.654 1.341 135.854 1.00 23.51 264 PRO C O 1
ATOM 6636 N N . ILE C 1 286 ? 44.764 2.485 135.505 1.00 23.30 265 ILE C N 1
ATOM 6637 C CA . ILE C 1 286 ? 45.347 3.779 135.259 1.00 23.63 265 ILE C CA 1
ATOM 6638 C C . ILE C 1 286 ? 44.960 4.672 136.425 1.00 24.47 265 ILE C C 1
ATOM 6639 O O . ILE C 1 286 ? 43.774 4.933 136.627 1.00 25.00 265 ILE C O 1
ATOM 6644 N N . ARG C 1 287 ? 45.930 5.134 137.205 1.00 25.41 266 ARG C N 1
ATOM 6645 C CA . ARG C 1 287 ? 45.608 5.939 138.366 1.00 25.58 266 ARG C CA 1
ATOM 6646 C C . ARG C 1 287 ? 45.721 7.422 138.145 1.00 25.08 266 ARG C C 1
ATOM 6647 O O . ARG C 1 287 ? 45.227 8.172 138.979 1.00 24.77 266 ARG C O 1
ATOM 6655 N N . GLU C 1 288 ? 46.280 7.847 137.000 1.00 23.83 267 GLU C N 1
ATOM 6656 C CA . GLU C 1 288 ? 46.507 9.266 136.728 1.00 23.59 267 GLU C CA 1
ATOM 6657 C C . GLU C 1 288 ? 46.650 9.434 135.223 1.00 22.32 267 GLU C C 1
ATOM 6658 O O . GLU C 1 288 ? 47.298 8.630 134.578 1.00 22.18 267 GLU C O 1
ATOM 6664 N N . LEU C 1 289 ? 45.960 10.412 134.667 1.00 20.95 268 LEU C N 1
ATOM 6665 C CA . LEU C 1 289 ? 46.118 10.828 133.266 1.00 20.67 268 LEU C CA 1
ATOM 6666 C C . LEU C 1 289 ? 46.433 12.315 133.246 1.00 20.66 268 LEU C C 1
ATOM 6667 O O . LEU C 1 289 ? 45.668 13.090 133.810 1.00 21.28 268 LEU C O 1
ATOM 6672 N N . ASP C 1 290 ? 47.541 12.705 132.623 1.00 21.02 269 ASP C N 1
ATOM 6673 C CA . ASP C 1 290 ? 47.915 14.107 132.474 1.00 21.63 269 ASP C CA 1
ATOM 6674 C C . ASP C 1 290 ? 48.005 14.763 133.840 1.00 22.58 269 ASP C C 1
ATOM 6675 O O . ASP C 1 290 ? 47.656 15.936 134.008 1.00 22.92 269 ASP C O 1
ATOM 6680 N N . ASN C 1 291 ? 48.501 14.002 134.807 1.00 24.04 270 ASN C N 1
ATOM 6681 C CA . ASN C 1 291 ? 48.633 14.496 136.174 1.00 25.27 270 ASN C CA 1
ATOM 6682 C C . ASN C 1 291 ? 47.302 14.834 136.872 1.00 25.12 270 ASN C C 1
ATOM 6683 O O . ASN C 1 291 ? 47.319 15.512 137.873 1.00 25.47 270 ASN C O 1
ATOM 6688 N N . ARG C 1 292 ? 46.172 14.350 136.334 1.00 24.17 271 ARG C N 1
ATOM 6689 C CA . ARG C 1 292 ? 44.909 14.404 137.050 1.00 24.48 271 ARG C CA 1
ATOM 6690 C C . ARG C 1 292 ? 44.651 13.012 137.621 1.00 23.95 271 ARG C C 1
ATOM 6691 O O . ARG C 1 292 ? 44.642 12.034 136.885 1.00 23.21 271 ARG C O 1
ATOM 6699 N N . THR C 1 293 ? 44.452 12.937 138.928 1.00 24.67 272 THR C N 1
ATOM 6700 C CA . THR C 1 293 ? 44.124 11.686 139.596 1.00 25.20 272 THR C CA 1
ATOM 6701 C C . THR C 1 293 ? 42.808 11.150 139.113 1.00 24.97 272 THR C C 1
ATOM 6702 O O . THR C 1 293 ? 41.824 11.882 139.018 1.00 25.48 272 THR C O 1
ATOM 6706 N N . ILE C 1 294 ? 42.789 9.862 138.816 1.00 25.18 273 ILE C N 1
ATOM 6707 C CA . ILE C 1 294 ? 41.563 9.179 138.436 1.00 25.69 273 ILE C CA 1
ATOM 6708 C C . ILE C 1 294 ? 40.950 8.531 139.704 1.00 26.58 273 ILE C C 1
ATOM 6709 O O . ILE C 1 294 ? 41.565 7.638 140.335 1.00 24.71 273 ILE C O 1
ATOM 6714 N N . GLY C 1 295 ? 39.772 9.039 140.072 1.00 27.23 274 GLY C N 1
ATOM 6715 C CA . GLY C 1 295 ? 39.020 8.599 141.226 1.00 28.24 274 GLY C CA 1
ATOM 6716 C C . GLY C 1 295 ? 39.824 8.801 142.470 1.00 29.73 274 GLY C C 1
ATOM 6717 O O . GLY C 1 295 ? 40.348 9.860 142.705 1.00 31.42 274 GLY C O 1
ATOM 6718 N N . GLY C 1 296 ? 39.953 7.755 143.252 1.00 31.57 275 GLY C N 1
ATOM 6719 C CA . GLY C 1 296 ? 40.690 7.818 144.501 1.00 33.28 275 GLY C CA 1
ATOM 6720 C C . GLY C 1 296 ? 42.165 7.574 144.292 1.00 33.66 275 GLY C C 1
ATOM 6721 O O . GLY C 1 296 ? 42.933 7.595 145.267 1.00 34.07 275 GLY C O 1
ATOM 6722 N N . GLY C 1 297 ? 42.573 7.351 143.036 1.00 31.07 276 GLY C N 1
ATOM 6723 C CA . GLY C 1 297 ? 43.977 7.337 142.722 1.00 31.47 276 GLY C CA 1
ATOM 6724 C C . GLY C 1 297 ? 44.654 5.991 142.846 1.00 31.30 276 GLY C C 1
ATOM 6725 O O . GLY C 1 297 ? 45.872 5.914 142.902 1.00 32.15 276 GLY C O 1
ATOM 6726 N N . ALA C 1 298 ? 43.879 4.924 142.908 1.00 32.04 277 ALA C N 1
ATOM 6727 C CA . ALA C 1 298 ? 44.435 3.569 142.907 1.00 31.70 277 ALA C CA 1
ATOM 6728 C C . ALA C 1 298 ? 43.460 2.672 142.166 1.00 31.87 277 ALA C C 1
ATOM 6729 O O . ALA C 1 298 ? 42.530 3.174 141.503 1.00 31.38 277 ALA C O 1
ATOM 6731 N N . ARG C 1 299 ? 43.680 1.359 142.228 1.00 29.49 278 ARG C N 1
ATOM 6732 C CA . ARG C 1 299 ? 42.792 0.465 141.523 1.00 29.58 278 ARG C CA 1
ATOM 6733 C C . ARG C 1 299 ? 41.361 0.575 142.097 1.00 28.63 278 ARG C C 1
ATOM 6734 O O . ARG C 1 299 ? 41.187 0.604 143.305 1.00 28.95 278 ARG C O 1
ATOM 6742 N N . GLY C 1 300 ? 40.366 0.662 141.219 1.00 27.42 279 GLY C N 1
ATOM 6743 C CA . GLY C 1 300 ? 38.960 0.763 141.651 1.00 27.83 279 GLY C CA 1
ATOM 6744 C C . GLY C 1 300 ? 38.271 -0.588 141.664 1.00 27.27 279 GLY C C 1
ATOM 6745 O O . GLY C 1 300 ? 38.837 -1.551 141.190 1.00 26.21 279 GLY C O 1
ATOM 6746 N N . PRO C 1 301 ? 37.032 -0.636 142.155 1.00 28.06 280 PRO C N 1
ATOM 6747 C CA . PRO C 1 301 ? 36.361 -1.914 142.386 1.00 28.72 280 PRO C CA 1
ATOM 6748 C C . PRO C 1 301 ? 35.865 -2.665 141.162 1.00 28.28 280 PRO C C 1
ATOM 6749 O O . PRO C 1 301 ? 35.930 -3.882 141.163 1.00 27.89 280 PRO C O 1
ATOM 6753 N N . ILE C 1 302 ? 35.362 -1.977 140.133 1.00 29.41 281 ILE C N 1
ATOM 6754 C CA . ILE C 1 302 ? 34.980 -2.654 138.885 1.00 29.38 281 ILE C CA 1
ATOM 6755 C C . ILE C 1 302 ? 36.226 -3.213 138.193 1.00 28.11 281 ILE C C 1
ATOM 6756 O O . ILE C 1 302 ? 36.235 -4.329 137.663 1.00 27.65 281 ILE C O 1
ATOM 6761 N N . THR C 1 303 ? 37.281 -2.413 138.171 1.00 28.58 282 THR C N 1
ATOM 6762 C CA . THR C 1 303 ? 38.566 -2.848 137.601 1.00 27.63 282 THR C CA 1
ATOM 6763 C C . THR C 1 303 ? 39.028 -4.095 138.303 1.00 27.26 282 THR C C 1
ATOM 6764 O O . THR C 1 303 ? 39.353 -5.107 137.648 1.00 25.85 282 THR C O 1
ATOM 6768 N N . GLU C 1 304 ? 38.968 -4.072 139.632 1.00 28.77 283 GLU C N 1
ATOM 6769 C CA . GLU C 1 304 ? 39.353 -5.243 140.396 1.00 30.23 283 GLU C CA 1
ATOM 6770 C C . GLU C 1 304 ? 38.491 -6.460 140.061 1.00 30.71 283 GLU C C 1
ATOM 6771 O O . GLU C 1 304 ? 39.009 -7.595 139.887 1.00 28.02 283 GLU C O 1
ATOM 6777 N N . LYS C 1 305 ? 37.190 -6.252 139.959 1.00 30.17 284 LYS C N 1
ATOM 6778 C CA . LYS C 1 305 ? 36.316 -7.394 139.652 1.00 31.46 284 LYS C CA 1
ATOM 6779 C C . LYS C 1 305 ? 36.635 -8.004 138.284 1.00 29.50 284 LYS C C 1
ATOM 6780 O O . LYS C 1 305 ? 36.669 -9.210 138.117 1.00 29.45 284 LYS C O 1
ATOM 6786 N N . LEU C 1 306 ? 36.857 -7.150 137.291 1.00 28.47 285 LEU C N 1
ATOM 6787 C CA . LEU C 1 306 ? 37.151 -7.612 135.919 1.00 27.68 285 LEU C CA 1
ATOM 6788 C C . LEU C 1 306 ? 38.495 -8.332 135.882 1.00 28.97 285 LEU C C 1
ATOM 6789 O O . LEU C 1 306 ? 38.629 -9.450 135.288 1.00 28.49 285 LEU C O 1
ATOM 6794 N N . GLN C 1 307 ? 39.462 -7.780 136.603 1.00 29.45 286 GLN C N 1
ATOM 6795 C CA . GLN C 1 307 ? 40.808 -8.368 136.703 1.00 30.84 286 GLN C CA 1
ATOM 6796 C C . GLN C 1 307 ? 40.700 -9.766 137.278 1.00 31.09 286 GLN C C 1
ATOM 6797 O O . GLN C 1 307 ? 41.231 -10.726 136.764 1.00 32.52 286 GLN C O 1
ATOM 6803 N N . SER C 1 308 ? 39.937 -9.885 138.347 1.00 30.86 287 SER C N 1
ATOM 6804 C CA . SER C 1 308 ? 39.726 -11.153 139.024 1.00 31.02 287 SER C CA 1
ATOM 6805 C C . SER C 1 308 ? 39.015 -12.202 138.114 1.00 30.26 287 SER C C 1
ATOM 6806 O O . SER C 1 308 ? 39.424 -13.401 138.044 1.00 29.97 287 SER C O 1
ATOM 6809 N N . ALA C 1 309 ? 37.986 -11.744 137.398 1.00 28.68 288 ALA C N 1
ATOM 6810 C CA . ALA C 1 309 ? 37.291 -12.534 136.403 1.00 29.10 288 ALA C CA 1
ATOM 6811 C C . ALA C 1 309 ? 38.293 -12.998 135.326 1.00 29.45 288 ALA C C 1
ATOM 6812 O O . ALA C 1 309 ? 38.327 -14.166 134.942 1.00 28.06 288 ALA C O 1
ATOM 6814 N N . PHE C 1 310 ? 39.152 -12.089 134.892 1.00 28.86 289 PHE C N 1
ATOM 6815 C CA . PHE C 1 310 ? 40.115 -12.386 133.829 1.00 30.85 289 PHE C CA 1
ATOM 6816 C C . PHE C 1 310 ? 41.072 -13.478 134.303 1.00 32.25 289 PHE C C 1
ATOM 6817 O O . PHE C 1 310 ? 41.316 -14.510 133.608 1.00 31.30 289 PHE C O 1
ATOM 6825 N N . PHE C 1 311 ? 41.579 -13.320 135.507 1.00 32.88 290 PHE C N 1
ATOM 6826 C CA . PHE C 1 311 ? 42.535 -14.323 135.971 1.00 35.35 290 PHE C CA 1
ATOM 6827 C C . PHE C 1 311 ? 41.927 -15.699 136.185 1.00 33.72 290 PHE C C 1
ATOM 6828 O O . PHE C 1 311 ? 42.588 -16.712 135.896 1.00 34.54 290 PHE C O 1
ATOM 6836 N N . ASP C 1 312 ? 40.660 -15.744 136.563 1.00 32.97 291 ASP C N 1
ATOM 6837 C CA . ASP C 1 312 ? 39.936 -17.024 136.652 1.00 35.09 291 ASP C CA 1
ATOM 6838 C C . ASP C 1 312 ? 39.836 -17.710 135.297 1.00 34.77 291 ASP C C 1
ATOM 6839 O O . ASP C 1 312 ? 39.906 -18.924 135.213 1.00 33.40 291 ASP C O 1
ATOM 6844 N N . VAL C 1 313 ? 39.714 -16.928 134.227 1.00 33.31 292 VAL C N 1
ATOM 6845 C CA . VAL C 1 313 ? 39.590 -17.534 132.925 1.00 35.02 292 VAL C CA 1
ATOM 6846 C C . VAL C 1 313 ? 40.928 -18.053 132.375 1.00 35.30 292 VAL C C 1
ATOM 6847 O O . VAL C 1 313 ? 40.967 -19.094 131.715 1.00 36.23 292 VAL C O 1
ATOM 6851 N N . VAL C 1 314 ? 42.024 -17.349 132.657 1.00 34.78 293 VAL C N 1
ATOM 6852 C CA . VAL C 1 314 ? 43.353 -17.710 132.089 1.00 34.99 293 VAL C CA 1
ATOM 6853 C C . VAL C 1 314 ? 44.011 -18.852 132.876 1.00 37.50 293 VAL C C 1
ATOM 6854 O O . VAL C 1 314 ? 44.797 -19.679 132.326 1.00 37.34 293 VAL C O 1
ATOM 6858 N N . ASN C 1 315 ? 43.613 -18.959 134.139 1.00 37.97 294 ASN C N 1
ATOM 6859 C CA . ASN C 1 315 ? 44.143 -19.969 135.027 1.00 40.27 294 ASN C CA 1
ATOM 6860 C C . ASN C 1 315 ? 43.300 -21.254 135.029 1.00 40.35 294 ASN C C 1
ATOM 6861 O O . ASN C 1 315 ? 43.569 -22.159 135.805 1.00 38.80 294 ASN C O 1
ATOM 6866 N N . GLY C 1 316 ? 42.286 -21.327 134.157 1.00 38.22 295 GLY C N 1
ATOM 6867 C CA . GLY C 1 316 ? 41.527 -22.545 133.983 1.00 37.05 295 GLY C CA 1
ATOM 6868 C C . GLY C 1 316 ? 40.594 -22.903 135.117 1.00 36.15 295 GLY C C 1
ATOM 6869 O O . GLY C 1 316 ? 40.336 -24.078 135.334 1.00 33.98 295 GLY C O 1
ATOM 6870 N N . LYS C 1 317 ? 40.073 -21.900 135.817 1.00 34.36 296 LYS C N 1
ATOM 6871 C CA . LYS C 1 317 ? 39.103 -22.149 136.872 1.00 35.48 296 LYS C CA 1
ATOM 6872 C C . LYS C 1 317 ? 37.636 -22.009 136.408 1.00 35.27 296 LYS C C 1
ATOM 6873 O O . LYS C 1 317 ? 36.714 -22.221 137.209 1.00 36.75 296 LYS C O 1
ATOM 6879 N N . SER C 1 318 ? 37.422 -21.679 135.133 1.00 34.47 297 SER C N 1
ATOM 6880 C CA . SER C 1 318 ? 36.092 -21.385 134.607 1.00 34.06 297 SER C CA 1
ATOM 6881 C C . SER C 1 318 ? 35.527 -22.460 133.679 1.00 34.60 297 SER C C 1
ATOM 6882 O O . SER C 1 318 ? 36.003 -22.604 132.545 1.00 35.88 297 SER C O 1
ATOM 6885 N N . ALA C 1 319 ? 34.526 -23.230 134.115 1.00 34.49 298 ALA C N 1
ATOM 6886 C CA . ALA C 1 319 ? 33.946 -24.228 133.198 1.00 36.10 298 ALA C CA 1
ATOM 6887 C C . ALA C 1 319 ? 33.352 -23.540 131.993 1.00 35.98 298 ALA C C 1
ATOM 6888 O O . ALA C 1 319 ? 33.703 -23.876 130.894 1.00 36.75 298 ALA C O 1
ATOM 6890 N N . LYS C 1 320 ? 32.488 -22.559 132.217 1.00 37.30 299 LYS C N 1
ATOM 6891 C CA . LYS C 1 320 ? 31.924 -21.678 131.164 1.00 39.44 299 LYS C CA 1
ATOM 6892 C C . LYS C 1 320 ? 32.886 -21.325 129.984 1.00 37.49 299 LYS C C 1
ATOM 6893 O O . LYS C 1 320 ? 32.489 -21.348 128.827 1.00 36.89 299 LYS C O 1
ATOM 6899 N N . HIS C 1 321 ? 34.142 -21.025 130.289 1.00 35.62 300 HIS C N 1
ATOM 6900 C CA . HIS C 1 321 ? 35.087 -20.498 129.308 1.00 34.77 300 HIS C CA 1
ATOM 6901 C C . HIS C 1 321 ? 36.249 -21.432 129.064 1.00 34.92 300 HIS C C 1
ATOM 6902 O O . HIS C 1 321 ? 37.315 -21.006 128.590 1.00 32.37 300 HIS C O 1
ATOM 6909 N N . ALA C 1 322 ? 36.063 -22.731 129.342 1.00 34.87 301 ALA C N 1
ATOM 6910 C CA . ALA C 1 322 ? 37.164 -23.674 129.150 1.00 37.41 301 ALA C CA 1
ATOM 6911 C C . ALA C 1 322 ? 37.672 -23.713 127.708 1.00 38.27 301 ALA C C 1
ATOM 6912 O O . ALA C 1 322 ? 38.843 -24.016 127.477 1.00 39.28 301 ALA C O 1
ATOM 6914 N N . ASP C 1 323 ? 36.804 -23.424 126.748 1.00 39.82 302 ASP C N 1
ATOM 6915 C CA . ASP C 1 323 ? 37.207 -23.517 125.345 1.00 43.04 302 ASP C CA 1
ATOM 6916 C C . ASP C 1 323 ? 38.029 -22.286 124.910 1.00 41.67 302 ASP C C 1
ATOM 6917 O O . ASP C 1 323 ? 38.497 -22.192 123.772 1.00 43.24 302 ASP C O 1
ATOM 6922 N N . TRP C 1 324 ? 38.242 -21.353 125.815 1.00 38.24 303 TRP C N 1
ATOM 6923 C CA . TRP C 1 324 ? 39.238 -20.359 125.550 1.00 37.25 303 TRP C CA 1
ATOM 6924 C C . TRP C 1 324 ? 40.637 -20.823 125.828 1.00 37.68 303 TRP C C 1
ATOM 6925 O O . TRP C 1 324 ? 41.570 -20.074 125.531 1.00 37.94 303 TRP C O 1
ATOM 6936 N N . LEU C 1 325 ? 40.833 -22.031 126.370 1.00 36.03 304 LEU C N 1
ATOM 6937 C CA . LEU C 1 325 ? 42.170 -22.479 126.695 1.00 37.17 304 LEU C CA 1
ATOM 6938 C C . LEU C 1 325 ? 42.498 -23.749 125.929 1.00 38.86 304 LEU C C 1
ATOM 6939 O O . LEU C 1 325 ? 41.718 -24.704 125.933 1.00 39.18 304 LEU C O 1
ATOM 6944 N N . THR C 1 326 ? 43.644 -23.765 125.261 1.00 39.99 305 THR C N 1
ATOM 6945 C CA . THR C 1 326 ? 44.075 -24.969 124.531 1.00 40.42 305 THR C CA 1
ATOM 6946 C C . THR C 1 326 ? 45.310 -25.541 125.175 1.00 41.53 305 THR C C 1
ATOM 6947 O O . THR C 1 326 ? 46.344 -24.899 125.139 1.00 39.77 305 THR C O 1
ATOM 6951 N N . LYS C 1 327 ? 45.219 -26.763 125.718 1.00 44.42 306 LYS C N 1
ATOM 6952 C CA . LYS C 1 327 ? 46.364 -27.413 126.394 1.00 46.92 306 LYS C CA 1
ATOM 6953 C C . LYS C 1 327 ? 47.491 -27.718 125.393 1.00 50.22 306 LYS C C 1
ATOM 6954 O O . LYS C 1 327 ? 47.223 -27.980 124.208 1.00 51.20 306 LYS C O 1
ATOM 6956 N N . ILE C 1 328 ? 48.735 -27.577 125.872 1.00 53.04 307 ILE C N 1
ATOM 6957 C CA . ILE C 1 328 ? 49.948 -28.210 125.290 1.00 55.50 307 ILE C CA 1
ATOM 6958 C C . ILE C 1 328 ? 51.083 -27.201 125.154 1.00 55.97 307 ILE C C 1
ATOM 6959 O O . ILE C 1 328 ? 50.890 -26.004 125.417 1.00 60.79 307 ILE C O 1
ATOM 6961 N N . SER D 1 23 ? 66.303 -13.972 92.944 1.00 65.23 2 SER D N 1
ATOM 6962 C CA . SER D 1 23 ? 66.310 -13.432 94.339 1.00 64.69 2 SER D CA 1
ATOM 6963 C C . SER D 1 23 ? 67.347 -12.312 94.590 1.00 62.94 2 SER D C 1
ATOM 6964 O O . SER D 1 23 ? 68.510 -12.461 94.217 1.00 63.17 2 SER D O 1
ATOM 6967 N N . MET D 1 24 ? 66.930 -11.217 95.248 1.00 60.36 3 MET D N 1
ATOM 6968 C CA . MET D 1 24 ? 67.849 -10.114 95.613 1.00 59.16 3 MET D CA 1
ATOM 6969 C C . MET D 1 24 ? 68.777 -10.472 96.775 1.00 58.19 3 MET D C 1
ATOM 6970 O O . MET D 1 24 ? 69.787 -9.795 96.977 1.00 57.97 3 MET D O 1
ATOM 6975 N N . ALA D 1 25 ? 68.408 -11.495 97.554 1.00 56.41 4 ALA D N 1
ATOM 6976 C CA . ALA D 1 25 ? 69.263 -12.036 98.610 1.00 55.78 4 ALA D CA 1
ATOM 6977 C C . ALA D 1 25 ? 70.440 -12.881 98.023 1.00 57.53 4 ALA D C 1
ATOM 6978 O O . ALA D 1 25 ? 71.555 -12.881 98.550 1.00 56.73 4 ALA D O 1
ATOM 6980 N N . ASP D 1 26 ? 70.181 -13.596 96.935 1.00 58.11 5 ASP D N 1
ATOM 6981 C CA . ASP D 1 26 ? 71.139 -14.562 96.440 1.00 60.80 5 ASP D CA 1
ATOM 6982 C C . ASP D 1 26 ? 71.931 -13.990 95.275 1.00 60.87 5 ASP D C 1
ATOM 6983 O O . ASP D 1 26 ? 71.612 -14.263 94.112 1.00 61.19 5 ASP D O 1
ATOM 6988 N N . ARG D 1 27 ? 72.972 -13.216 95.597 1.00 60.31 6 ARG D N 1
ATOM 6989 C CA . ARG D 1 27 ? 73.760 -12.504 94.587 1.00 60.91 6 ARG D CA 1
ATOM 6990 C C . ARG D 1 27 ? 75.247 -12.365 94.958 1.00 60.89 6 ARG D C 1
ATOM 6991 O O . ARG D 1 27 ? 75.618 -12.371 96.133 1.00 59.73 6 ARG D O 1
ATOM 6999 N N . ASP D 1 28 ? 76.084 -12.232 93.929 1.00 60.90 7 ASP D N 1
ATOM 7000 C CA . ASP D 1 28 ? 77.495 -11.889 94.108 1.00 61.60 7 ASP D CA 1
ATOM 7001 C C . ASP D 1 28 ? 77.576 -10.404 94.257 1.00 59.35 7 ASP D C 1
ATOM 7002 O O . ASP D 1 28 ? 76.715 -9.702 93.785 1.00 58.28 7 ASP D O 1
ATOM 7007 N N . GLY D 1 29 ? 78.636 -9.936 94.887 1.00 59.32 8 GLY D N 1
ATOM 7008 C CA . GLY D 1 29 ? 78.809 -8.522 95.135 1.00 57.40 8 GLY D CA 1
ATOM 7009 C C . GLY D 1 29 ? 79.149 -8.255 96.582 1.00 56.18 8 GLY D C 1
ATOM 7010 O O . GLY D 1 29 ? 79.471 -9.170 97.330 1.00 56.54 8 GLY D O 1
ATOM 7011 N N . LYS D 1 30 ? 79.081 -6.982 96.949 1.00 54.31 9 LYS D N 1
ATOM 7012 C CA . LYS D 1 30 ? 79.404 -6.521 98.287 1.00 53.81 9 LYS D CA 1
ATOM 7013 C C . LYS D 1 30 ? 78.328 -5.546 98.783 1.00 50.84 9 LYS D C 1
ATOM 7014 O O . LYS D 1 30 ? 77.816 -4.707 98.032 1.00 49.09 9 LYS D O 1
ATOM 7020 N N . ILE D 1 31 ? 78.011 -5.681 100.063 1.00 50.12 10 ILE D N 1
ATOM 7021 C CA . ILE D 1 31 ? 77.112 -4.784 100.785 1.00 47.62 10 ILE D CA 1
ATOM 7022 C C . ILE D 1 31 ? 77.914 -4.108 101.881 1.00 47.85 10 ILE D C 1
ATOM 7023 O O . ILE D 1 31 ? 78.707 -4.760 102.583 1.00 49.65 10 ILE D O 1
ATOM 7028 N N . TRP D 1 32 ? 77.784 -2.800 102.010 1.00 46.70 11 TRP D N 1
ATOM 7029 C CA . TRP D 1 32 ? 78.385 -2.144 103.162 1.00 47.58 11 TRP D CA 1
ATOM 7030 C C . TRP D 1 32 ? 77.451 -2.342 104.335 1.00 46.62 11 TRP D C 1
ATOM 7031 O O . TRP D 1 32 ? 76.257 -2.063 104.220 1.00 45.11 11 TRP D O 1
ATOM 7042 N N . MET D 1 33 ? 77.948 -2.873 105.446 1.00 48.13 12 MET D N 1
ATOM 7043 C CA . MET D 1 33 ? 77.088 -3.102 106.612 1.00 48.20 12 MET D CA 1
ATOM 7044 C C . MET D 1 33 ? 77.851 -2.819 107.888 1.00 49.32 12 MET D C 1
ATOM 7045 O O . MET D 1 33 ? 78.900 -3.419 108.133 1.00 51.25 12 MET D O 1
ATOM 7050 N N . ASP D 1 34 ? 77.297 -1.891 108.675 1.00 48.12 13 ASP D N 1
ATOM 7051 C CA . ASP D 1 34 ? 77.795 -1.547 110.021 1.00 48.90 13 ASP D CA 1
ATOM 7052 C C . ASP D 1 34 ? 79.307 -1.311 110.069 1.00 51.72 13 ASP D C 1
ATOM 7053 O O . ASP D 1 34 ? 80.005 -1.805 110.946 1.00 53.05 13 ASP D O 1
ATOM 7058 N N . GLY D 1 35 ? 79.806 -0.559 109.096 1.00 52.61 14 GLY D N 1
ATOM 7059 C CA . GLY D 1 35 ? 81.187 -0.110 109.127 1.00 55.77 14 GLY D CA 1
ATOM 7060 C C . GLY D 1 35 ? 82.139 -0.705 108.108 1.00 57.90 14 GLY D C 1
ATOM 7061 O O . GLY D 1 35 ? 83.261 -0.251 108.019 1.00 59.81 14 GLY D O 1
ATOM 7062 N N . LYS D 1 36 ? 81.717 -1.703 107.344 1.00 57.98 15 LYS D N 1
ATOM 7063 C CA . LYS D 1 36 ? 82.626 -2.374 106.418 1.00 60.28 15 LYS D CA 1
ATOM 7064 C C . LYS D 1 36 ? 81.901 -3.090 105.291 1.00 58.82 15 LYS D C 1
ATOM 7065 O O . LYS D 1 36 ? 80.740 -3.505 105.441 1.00 56.09 15 LYS D O 1
ATOM 7071 N N . LEU D 1 37 ? 82.593 -3.239 104.163 1.00 58.90 16 LEU D N 1
ATOM 7072 C CA . LEU D 1 37 ? 82.090 -4.073 103.092 1.00 58.17 16 LEU D CA 1
ATOM 7073 C C . LEU D 1 37 ? 82.101 -5.505 103.586 1.00 58.53 16 LEU D C 1
ATOM 7074 O O . LEU D 1 37 ? 83.044 -5.902 104.233 1.00 60.34 16 LEU D O 1
ATOM 7079 N N . ILE D 1 38 ? 81.016 -6.236 103.335 1.00 56.90 17 ILE D N 1
ATOM 7080 C CA . ILE D 1 38 ? 80.954 -7.677 103.544 1.00 57.64 17 ILE D CA 1
ATOM 7081 C C . ILE D 1 38 ? 80.404 -8.300 102.259 1.00 57.25 17 ILE D C 1
ATOM 7082 O O . ILE D 1 38 ? 79.941 -7.578 101.363 1.00 54.97 17 ILE D O 1
ATOM 7087 N N . GLU D 1 39 ? 80.460 -9.630 102.158 1.00 58.57 18 GLU D N 1
ATOM 7088 C CA . GLU D 1 39 ? 79.882 -10.316 100.999 1.00 58.68 18 GLU D CA 1
ATOM 7089 C C . GLU D 1 39 ? 78.363 -10.093 100.985 1.00 55.59 18 GLU D C 1
ATOM 7090 O O . GLU D 1 39 ? 77.726 -10.065 102.024 1.00 54.10 18 GLU D O 1
ATOM 7096 N N . TRP D 1 40 ? 77.799 -9.945 99.800 1.00 54.40 19 TRP D N 1
ATOM 7097 C CA . TRP D 1 40 ? 76.373 -9.711 99.654 1.00 52.50 19 TRP D CA 1
ATOM 7098 C C . TRP D 1 40 ? 75.473 -10.659 100.404 1.00 51.88 19 TRP D C 1
ATOM 7099 O O . TRP D 1 40 ? 74.553 -10.217 101.084 1.00 50.62 19 TRP D O 1
ATOM 7110 N N . ARG D 1 41 ? 75.727 -11.960 100.314 1.00 53.21 20 ARG D N 1
ATOM 7111 C CA . ARG D 1 41 ? 74.833 -12.945 100.908 1.00 53.10 20 ARG D CA 1
ATOM 7112 C C . ARG D 1 41 ? 74.998 -13.062 102.420 1.00 52.68 20 ARG D C 1
ATOM 7113 O O . ARG D 1 41 ? 74.193 -13.705 103.060 1.00 52.58 20 ARG D O 1
ATOM 7121 N N . ASP D 1 42 ? 76.040 -12.445 102.974 1.00 52.98 21 ASP D N 1
ATOM 7122 C CA . ASP D 1 42 ? 76.272 -12.387 104.414 1.00 53.32 21 ASP D CA 1
ATOM 7123 C C . ASP D 1 42 ? 75.529 -11.222 105.076 1.00 51.40 21 ASP D C 1
ATOM 7124 O O . ASP D 1 42 ? 75.606 -11.054 106.296 1.00 50.90 21 ASP D O 1
ATOM 7129 N N . ALA D 1 43 ? 74.812 -10.414 104.297 1.00 50.54 22 ALA D N 1
ATOM 7130 C CA . ALA D 1 43 ? 74.041 -9.301 104.876 1.00 48.88 22 ALA D CA 1
ATOM 7131 C C . ALA D 1 43 ? 72.690 -9.798 105.450 1.00 48.39 22 ALA D C 1
ATOM 7132 O O . ALA D 1 43 ? 71.641 -9.596 104.857 1.00 45.93 22 ALA D O 1
ATOM 7134 N N . LYS D 1 44 ? 72.756 -10.477 106.595 1.00 49.61 23 LYS D N 1
ATOM 7135 C CA . LYS D 1 44 ? 71.616 -11.177 107.172 1.00 50.07 23 LYS D CA 1
ATOM 7136 C C . LYS D 1 44 ? 71.266 -10.603 108.554 1.00 49.34 23 LYS D C 1
ATOM 7137 O O . LYS D 1 44 ? 72.143 -10.141 109.269 1.00 50.87 23 LYS D O 1
ATOM 7143 N N . ILE D 1 45 ? 69.979 -10.611 108.896 1.00 47.62 24 ILE D N 1
ATOM 7144 C CA . ILE D 1 45 ? 69.484 -10.173 110.218 1.00 46.17 24 ILE D CA 1
ATOM 7145 C C . ILE D 1 45 ? 68.604 -11.287 110.808 1.00 45.60 24 ILE D C 1
ATOM 7146 O O . ILE D 1 45 ? 68.174 -12.193 110.085 1.00 45.65 24 ILE D O 1
ATOM 7151 N N . HIS D 1 46 ? 68.342 -11.242 112.117 1.00 44.21 25 HIS D N 1
ATOM 7152 C CA . HIS D 1 46 ? 67.403 -12.195 112.710 1.00 44.02 25 HIS D CA 1
ATOM 7153 C C . HIS D 1 46 ? 65.933 -11.795 112.435 1.00 42.40 25 HIS D C 1
ATOM 7154 O O . HIS D 1 46 ? 65.621 -10.603 112.336 1.00 40.70 25 HIS D O 1
ATOM 7161 N N . VAL D 1 47 ? 65.025 -12.776 112.324 1.00 42.60 26 VAL D N 1
ATOM 7162 C CA . VAL D 1 47 ? 63.581 -12.506 112.199 1.00 41.16 26 VAL D CA 1
ATOM 7163 C C . VAL D 1 47 ? 63.018 -11.725 113.396 1.00 40.17 26 VAL D C 1
ATOM 7164 O O . VAL D 1 47 ? 62.067 -10.959 113.240 1.00 37.84 26 VAL D O 1
ATOM 7168 N N . LEU D 1 48 ? 63.614 -11.905 114.582 1.00 40.43 27 LEU D N 1
ATOM 7169 C CA . LEU D 1 48 ? 63.306 -11.026 115.707 1.00 39.68 27 LEU D CA 1
ATOM 7170 C C . LEU D 1 48 ? 64.072 -9.696 115.651 1.00 39.18 27 LEU D C 1
ATOM 7171 O O . LEU D 1 48 ? 64.698 -9.303 116.644 1.00 41.57 27 LEU D O 1
ATOM 7176 N N . THR D 1 49 ? 63.997 -8.999 114.516 1.00 37.85 28 THR D N 1
ATOM 7177 C CA . THR D 1 49 ? 64.561 -7.638 114.350 1.00 36.18 28 THR D CA 1
ATOM 7178 C C . THR D 1 49 ? 63.416 -6.602 114.510 1.00 34.46 28 THR D C 1
ATOM 7179 O O . THR D 1 49 ? 62.345 -6.769 113.938 1.00 33.53 28 THR D O 1
ATOM 7183 N N . HIS D 1 50 ? 63.668 -5.547 115.280 1.00 33.26 29 HIS D N 1
ATOM 7184 C CA . HIS D 1 50 ? 62.633 -4.647 115.763 1.00 32.18 29 HIS D CA 1
ATOM 7185 C C . HIS D 1 50 ? 61.907 -4.044 114.567 1.00 31.69 29 HIS D C 1
ATOM 7186 O O . HIS D 1 50 ? 60.670 -4.073 114.516 1.00 31.33 29 HIS D O 1
ATOM 7193 N N . THR D 1 51 ? 62.649 -3.512 113.589 1.00 31.81 30 THR D N 1
ATOM 7194 C CA . THR D 1 51 ? 62.019 -2.881 112.409 1.00 31.54 30 THR D CA 1
ATOM 7195 C C . THR D 1 51 ? 61.047 -3.818 111.643 1.00 31.65 30 THR D C 1
ATOM 7196 O O . THR D 1 51 ? 60.014 -3.381 111.135 1.00 31.66 30 THR D O 1
ATOM 7200 N N . LEU D 1 52 ? 61.359 -5.100 111.591 1.00 32.11 31 LEU D N 1
ATOM 7201 C CA . LEU D 1 52 ? 60.518 -6.075 110.864 1.00 32.49 31 LEU D CA 1
ATOM 7202 C C . LEU D 1 52 ? 59.152 -6.142 111.496 1.00 31.94 31 LEU D C 1
ATOM 7203 O O . LEU D 1 52 ? 58.167 -6.263 110.805 1.00 32.01 31 LEU D O 1
ATOM 7208 N N . HIS D 1 53 ? 59.116 -6.015 112.817 1.00 31.66 32 HIS D N 1
ATOM 7209 C CA . HIS D 1 53 ? 57.912 -6.136 113.602 1.00 31.50 32 HIS D CA 1
ATOM 7210 C C . HIS D 1 53 ? 57.141 -4.832 113.787 1.00 30.62 32 HIS D C 1
ATOM 7211 O O . HIS D 1 53 ? 55.923 -4.869 113.929 1.00 30.36 32 HIS D O 1
ATOM 7218 N N . TYR D 1 54 ? 57.845 -3.692 113.813 1.00 29.97 33 TYR D N 1
ATOM 7219 C CA . TYR D 1 54 ? 57.254 -2.438 114.275 1.00 29.29 33 TYR D CA 1
ATOM 7220 C C . TYR D 1 54 ? 57.396 -1.233 113.374 1.00 28.72 33 TYR D C 1
ATOM 7221 O O . TYR D 1 54 ? 56.841 -0.206 113.688 1.00 27.97 33 TYR D O 1
ATOM 7230 N N . GLY D 1 55 ? 58.134 -1.350 112.275 1.00 29.03 34 GLY D N 1
ATOM 7231 C CA . GLY D 1 55 ? 58.026 -0.427 111.173 1.00 28.74 34 GLY D CA 1
ATOM 7232 C C . GLY D 1 55 ? 58.967 0.749 111.162 1.00 28.65 34 GLY D C 1
ATOM 7233 O O . GLY D 1 55 ? 59.013 1.504 110.189 1.00 28.88 34 GLY D O 1
ATOM 7234 N N . MET D 1 56 ? 59.696 0.963 112.232 1.00 28.83 35 MET D N 1
ATOM 7235 C CA . MET D 1 56 ? 60.517 2.155 112.315 1.00 29.40 35 MET D CA 1
ATOM 7236 C C . MET D 1 56 ? 61.905 1.792 111.799 1.00 29.97 35 MET D C 1
ATOM 7237 O O . MET D 1 56 ? 62.669 1.129 112.499 1.00 29.93 35 MET D O 1
ATOM 7242 N N . GLY D 1 57 ? 62.160 2.198 110.552 1.00 30.07 36 GLY D N 1
ATOM 7243 C CA . GLY D 1 57 ? 63.463 2.138 109.908 1.00 31.14 36 GLY D CA 1
ATOM 7244 C C . GLY D 1 57 ? 63.353 3.152 108.794 1.00 31.60 36 GLY D C 1
ATOM 7245 O O . GLY D 1 57 ? 62.258 3.571 108.469 1.00 31.88 36 GLY D O 1
ATOM 7246 N N . VAL D 1 58 ? 64.473 3.578 108.228 1.00 32.56 37 VAL D N 1
ATOM 7247 C CA . VAL D 1 58 ? 64.457 4.631 107.230 1.00 32.68 37 VAL D CA 1
ATOM 7248 C C . VAL D 1 58 ? 65.420 4.245 106.123 1.00 33.65 37 VAL D C 1
ATOM 7249 O O . VAL D 1 58 ? 66.430 3.575 106.349 1.00 33.67 37 VAL D O 1
ATOM 7253 N N . PHE D 1 59 ? 65.079 4.654 104.919 1.00 34.34 38 PHE D N 1
ATOM 7254 C CA . PHE D 1 59 ? 65.901 4.396 103.769 1.00 35.97 38 PHE D CA 1
ATOM 7255 C C . PHE D 1 59 ? 65.865 5.535 102.781 1.00 36.21 38 PHE D C 1
ATOM 7256 O O . PHE D 1 59 ? 65.098 6.491 102.893 1.00 34.01 38 PHE D O 1
ATOM 7264 N N . GLU D 1 60 ? 66.744 5.414 101.801 1.00 38.34 39 GLU D N 1
ATOM 7265 C CA . GLU D 1 60 ? 66.880 6.452 100.808 1.00 39.79 39 GLU D CA 1
ATOM 7266 C C . GLU D 1 60 ? 67.083 5.780 99.446 1.00 40.94 39 GLU D C 1
ATOM 7267 O O . GLU D 1 60 ? 67.464 4.603 99.343 1.00 43.81 39 GLU D O 1
ATOM 7273 N N . GLY D 1 61 ? 66.740 6.488 98.392 1.00 40.14 40 GLY D N 1
ATOM 7274 C CA . GLY D 1 61 ? 66.858 5.953 97.059 1.00 40.30 40 GLY D CA 1
ATOM 7275 C C . GLY D 1 61 ? 67.778 6.910 96.353 1.00 40.31 40 GLY D C 1
ATOM 7276 O O . GLY D 1 61 ? 67.514 8.119 96.359 1.00 39.68 40 GLY D O 1
ATOM 7277 N N . VAL D 1 62 ? 68.873 6.382 95.799 1.00 40.44 41 VAL D N 1
ATOM 7278 C CA . VAL D 1 62 ? 69.892 7.203 95.173 1.00 40.60 41 VAL D CA 1
ATOM 7279 C C . VAL D 1 62 ? 70.332 6.629 93.819 1.00 41.46 41 VAL D C 1
ATOM 7280 O O . VAL D 1 62 ? 70.596 5.427 93.679 1.00 40.90 41 VAL D O 1
ATOM 7284 N N . ARG D 1 63 ? 70.463 7.485 92.814 1.00 42.29 42 ARG D N 1
ATOM 7285 C CA . ARG D 1 63 ? 71.025 6.981 91.553 1.00 42.93 42 ARG D CA 1
ATOM 7286 C C . ARG D 1 63 ? 72.370 7.473 91.118 1.00 42.07 42 ARG D C 1
ATOM 7287 O O . ARG D 1 63 ? 72.764 8.611 91.381 1.00 41.62 42 ARG D O 1
ATOM 7295 N N . ALA D 1 64 ? 73.048 6.564 90.428 1.00 41.87 43 ALA D N 1
ATOM 7296 C CA . ALA D 1 64 ? 74.251 6.862 89.717 1.00 42.10 43 ALA D CA 1
ATOM 7297 C C . ALA D 1 64 ? 73.920 6.694 88.238 1.00 41.54 43 ALA D C 1
ATOM 7298 O O . ALA D 1 64 ? 73.249 5.731 87.841 1.00 40.68 43 ALA D O 1
ATOM 7300 N N . TYR D 1 65 ? 74.437 7.636 87.458 1.00 41.98 44 TYR D N 1
ATOM 7301 C CA . TYR D 1 65 ? 74.267 7.734 86.010 1.00 42.54 44 TYR D CA 1
ATOM 7302 C C . TYR D 1 65 ? 75.599 7.769 85.265 1.00 43.82 44 TYR D C 1
ATOM 7303 O O . TYR D 1 65 ? 76.580 8.370 85.712 1.00 44.35 44 TYR D O 1
ATOM 7312 N N . LYS D 1 66 ? 75.621 7.132 84.101 1.00 45.00 45 LYS D N 1
ATOM 7313 C CA . LYS D 1 66 ? 76.706 7.295 83.136 1.00 45.78 45 LYS D CA 1
ATOM 7314 C C . LYS D 1 66 ? 76.658 8.728 82.589 1.00 44.91 45 LYS D C 1
ATOM 7315 O O . LYS D 1 66 ? 75.586 9.196 82.189 1.00 44.44 45 LYS D O 1
ATOM 7321 N N . THR D 1 67 ? 77.775 9.445 82.632 1.00 44.80 46 THR D N 1
ATOM 7322 C CA . THR D 1 67 ? 77.818 10.848 82.219 1.00 44.79 46 THR D CA 1
ATOM 7323 C C . THR D 1 67 ? 78.359 11.016 80.790 1.00 45.49 46 THR D C 1
ATOM 7324 O O . THR D 1 67 ? 78.853 10.058 80.199 1.00 46.11 46 THR D O 1
ATOM 7328 N N . ALA D 1 68 ? 78.248 12.221 80.231 1.00 45.46 47 ALA D N 1
ATOM 7329 C CA . ALA D 1 68 ? 78.587 12.457 78.803 1.00 46.41 47 ALA D CA 1
ATOM 7330 C C . ALA D 1 68 ? 80.086 12.300 78.467 1.00 48.26 47 ALA D C 1
ATOM 7331 O O . ALA D 1 68 ? 80.456 12.096 77.311 1.00 49.06 47 ALA D O 1
ATOM 7333 N N . ASP D 1 69 ? 80.940 12.386 79.475 1.00 49.12 48 ASP D N 1
ATOM 7334 C CA . ASP D 1 69 ? 82.356 12.137 79.299 1.00 51.07 48 ASP D CA 1
ATOM 7335 C C . ASP D 1 69 ? 82.709 10.661 79.416 1.00 51.80 48 ASP D C 1
ATOM 7336 O O . ASP D 1 69 ? 83.884 10.321 79.371 1.00 53.19 48 ASP D O 1
ATOM 7341 N N . GLY D 1 70 ? 81.706 9.795 79.531 1.00 50.92 49 GLY D N 1
ATOM 7342 C CA . GLY D 1 70 ? 81.917 8.350 79.711 1.00 51.63 49 GLY D CA 1
ATOM 7343 C C . GLY D 1 70 ? 82.075 7.894 81.166 1.00 51.81 49 GLY D C 1
ATOM 7344 O O . GLY D 1 70 ? 82.085 6.709 81.440 1.00 52.17 49 GLY D O 1
ATOM 7345 N N . GLY D 1 71 ? 82.207 8.821 82.109 1.00 51.82 50 GLY D N 1
ATOM 7346 C CA . GLY D 1 71 ? 82.408 8.451 83.509 1.00 52.24 50 GLY D CA 1
ATOM 7347 C C . GLY D 1 71 ? 81.083 8.073 84.134 1.00 50.50 50 GLY D C 1
ATOM 7348 O O . GLY D 1 71 ? 80.089 7.891 83.434 1.00 49.92 50 GLY D O 1
ATOM 7349 N N . THR D 1 72 ? 81.071 7.940 85.451 1.00 50.71 51 THR D N 1
ATOM 7350 C CA . THR D 1 72 ? 79.858 7.620 86.185 1.00 49.24 51 THR D CA 1
ATOM 7351 C C . THR D 1 72 ? 79.839 8.448 87.480 1.00 48.55 51 THR D C 1
ATOM 7352 O O . THR D 1 72 ? 80.846 8.578 88.163 1.00 49.11 51 THR D O 1
ATOM 7356 N N . ALA D 1 73 ? 78.697 9.073 87.765 1.00 46.64 52 ALA D N 1
ATOM 7357 C CA . ALA D 1 73 ? 78.543 9.912 88.956 1.00 46.29 52 ALA D CA 1
ATOM 7358 C C . ALA D 1 73 ? 77.199 9.664 89.662 1.00 44.89 52 ALA D C 1
ATOM 7359 O O . ALA D 1 73 ? 76.181 9.366 89.016 1.00 42.70 52 ALA D O 1
ATOM 7361 N N . ILE D 1 74 ? 77.211 9.810 90.990 1.00 44.37 53 ILE D N 1
ATOM 7362 C CA . ILE D 1 74 ? 76.001 9.748 91.783 1.00 42.77 53 ILE D CA 1
ATOM 7363 C C . ILE D 1 74 ? 75.408 11.127 91.769 1.00 42.05 53 ILE D C 1
ATOM 7364 O O . ILE D 1 74 ? 76.136 12.106 91.915 1.00 43.70 53 ILE D O 1
ATOM 7369 N N . PHE D 1 75 ? 74.098 11.188 91.580 1.00 40.72 54 PHE D N 1
ATOM 7370 C CA . PHE D 1 75 ? 73.347 12.430 91.563 1.00 41.07 54 PHE D CA 1
ATOM 7371 C C . PHE D 1 75 ? 72.877 12.831 92.967 1.00 40.78 54 PHE D C 1
ATOM 7372 O O . PHE D 1 75 ? 72.104 12.110 93.611 1.00 40.27 54 PHE D O 1
ATOM 7380 N N . ARG D 1 76 ? 73.352 13.995 93.400 1.00 42.25 55 ARG D N 1
ATOM 7381 C CA . ARG D 1 76 ? 72.983 14.653 94.673 1.00 43.29 55 ARG D CA 1
ATOM 7382 C C . ARG D 1 76 ? 73.143 13.744 95.877 1.00 43.05 55 ARG D C 1
ATOM 7383 O O . ARG D 1 76 ? 72.219 13.573 96.678 1.00 43.23 55 ARG D O 1
ATOM 7391 N N . LEU D 1 77 ? 74.340 13.171 95.984 1.00 43.71 56 LEU D N 1
ATOM 7392 C CA . LEU D 1 77 ? 74.695 12.289 97.072 1.00 43.98 56 LEU D CA 1
ATOM 7393 C C . LEU D 1 77 ? 74.585 12.993 98.421 1.00 44.70 56 LEU D C 1
ATOM 7394 O O . LEU D 1 77 ? 74.033 12.417 99.351 1.00 44.37 56 LEU D O 1
ATOM 7399 N N . LYS D 1 78 ? 75.066 14.236 98.491 1.00 46.04 57 LYS D N 1
ATOM 7400 C CA . LYS D 1 78 ? 75.132 14.996 99.729 1.00 47.46 57 LYS D CA 1
ATOM 7401 C C . LYS D 1 78 ? 73.719 15.251 100.257 1.00 46.89 57 LYS D C 1
ATOM 7402 O O . LYS D 1 78 ? 73.456 15.109 101.434 1.00 45.80 57 LYS D O 1
ATOM 7404 N N . GLU D 1 79 ? 72.816 15.577 99.351 1.00 43.04 58 GLU D N 1
ATOM 7405 C CA . GLU D 1 79 ? 71.437 15.875 99.671 1.00 42.22 58 GLU D CA 1
ATOM 7406 C C . GLU D 1 79 ? 70.653 14.591 100.027 1.00 40.19 58 GLU D C 1
ATOM 7407 O O . GLU D 1 79 ? 69.873 14.553 100.990 1.00 38.68 58 GLU D O 1
ATOM 7413 N N . HIS D 1 80 ? 70.875 13.510 99.311 1.00 39.19 59 HIS D N 1
ATOM 7414 C CA . HIS D 1 80 ? 70.248 12.269 99.740 1.00 37.83 59 HIS D CA 1
ATOM 7415 C C . HIS D 1 80 ? 70.752 11.825 101.118 1.00 36.38 59 HIS D C 1
ATOM 7416 O O . HIS D 1 80 ? 69.967 11.413 101.932 1.00 33.60 59 HIS D O 1
ATOM 7423 N N . THR D 1 81 ? 72.042 11.955 101.411 1.00 36.57 60 THR D N 1
ATOM 7424 C CA . THR D 1 81 ? 72.596 11.475 102.709 1.00 36.02 60 THR D CA 1
ATOM 7425 C C . THR D 1 81 ? 72.137 12.334 103.898 1.00 35.99 60 THR D C 1
ATOM 7426 O O . THR D 1 81 ? 71.794 11.825 104.970 1.00 34.88 60 THR D O 1
ATOM 7430 N N . LYS D 1 82 ? 72.086 13.638 103.683 1.00 36.42 61 LYS D N 1
ATOM 7431 C CA . LYS D 1 82 ? 71.505 14.530 104.623 1.00 37.47 61 LYS D CA 1
ATOM 7432 C C . LYS D 1 82 ? 70.034 14.124 104.953 1.00 36.13 61 LYS D C 1
ATOM 7433 O O . LYS D 1 82 ? 69.653 14.075 106.132 1.00 33.69 61 LYS D O 1
ATOM 7439 N N . ARG D 1 83 ? 69.255 13.810 103.915 1.00 35.76 62 ARG D N 1
ATOM 7440 C CA . ARG D 1 83 ? 67.842 13.456 104.093 1.00 35.81 62 ARG D CA 1
ATOM 7441 C C . ARG D 1 83 ? 67.696 12.187 104.904 1.00 34.10 62 ARG D C 1
ATOM 7442 O O . ARG D 1 83 ? 66.818 12.115 105.760 1.00 33.17 62 ARG D O 1
ATOM 7450 N N . LEU D 1 84 ? 68.561 11.213 104.639 1.00 33.15 63 LEU D N 1
ATOM 7451 C CA . LEU D 1 84 ? 68.586 9.960 105.381 1.00 33.42 63 LEU D CA 1
ATOM 7452 C C . LEU D 1 84 ? 68.862 10.211 106.875 1.00 33.73 63 LEU D C 1
ATOM 7453 O O . LEU D 1 84 ? 68.210 9.647 107.748 1.00 31.40 63 LEU D O 1
ATOM 7458 N N . LEU D 1 85 ? 69.846 11.054 107.141 1.00 33.95 64 LEU D N 1
ATOM 7459 C CA . LEU D 1 85 ? 70.234 11.376 108.518 1.00 34.01 64 LEU D CA 1
ATOM 7460 C C . LEU D 1 85 ? 69.172 12.211 109.213 1.00 32.43 64 LEU D C 1
ATOM 7461 O O . LEU D 1 85 ? 68.924 12.044 110.393 1.00 30.75 64 LEU D O 1
ATOM 7466 N N . ASN D 1 86 ? 68.542 13.106 108.468 1.00 32.35 65 ASN D N 1
ATOM 7467 C CA . ASN D 1 86 ? 67.361 13.812 108.952 1.00 32.12 65 ASN D CA 1
ATOM 7468 C C . ASN D 1 86 ? 66.192 12.904 109.334 1.00 31.15 65 ASN D C 1
ATOM 7469 O O . ASN D 1 86 ? 65.545 13.136 110.346 1.00 30.58 65 ASN D O 1
ATOM 7474 N N . SER D 1 87 ? 65.965 11.852 108.540 1.00 31.31 66 SER D N 1
ATOM 7475 C CA . SER D 1 87 ? 64.868 10.946 108.769 1.00 30.27 66 SER D CA 1
ATOM 7476 C C . SER D 1 87 ? 65.120 10.230 110.103 1.00 29.79 66 SER D C 1
ATOM 7477 O O . SER D 1 87 ? 64.213 10.121 110.930 1.00 27.44 66 SER D O 1
ATOM 7480 N N . ALA D 1 88 ? 66.358 9.770 110.314 1.00 30.21 67 ALA D N 1
ATOM 7481 C CA . ALA D 1 88 ? 66.729 9.125 111.583 1.00 31.03 67 ALA D CA 1
ATOM 7482 C C . ALA D 1 88 ? 66.601 10.094 112.762 1.00 31.05 67 ALA D C 1
ATOM 7483 O O . ALA D 1 88 ? 66.082 9.739 113.802 1.00 31.65 67 ALA D O 1
ATOM 7485 N N . LYS D 1 89 ? 67.050 11.325 112.594 1.00 32.00 68 LYS D N 1
ATOM 7486 C CA . LYS D 1 89 ? 66.892 12.358 113.605 1.00 33.37 68 LYS D CA 1
ATOM 7487 C C . LYS D 1 89 ? 65.416 12.571 114.042 1.00 32.13 68 LYS D C 1
ATOM 7488 O O . LYS D 1 89 ? 65.108 12.703 115.233 1.00 31.77 68 LYS D O 1
ATOM 7494 N N . ILE D 1 90 ? 64.512 12.588 113.067 1.00 31.36 69 ILE D N 1
ATOM 7495 C CA . ILE D 1 90 ? 63.100 12.819 113.311 1.00 29.96 69 ILE D CA 1
ATOM 7496 C C . ILE D 1 90 ? 62.596 11.727 114.243 1.00 30.01 69 ILE D C 1
ATOM 7497 O O . ILE D 1 90 ? 61.761 11.983 115.106 1.00 29.33 69 ILE D O 1
ATOM 7502 N N . PHE D 1 91 ? 63.088 10.510 114.045 1.00 29.80 70 PHE D N 1
ATOM 7503 C CA . PHE D 1 91 ? 62.697 9.364 114.862 1.00 30.49 70 PHE D CA 1
ATOM 7504 C C . PHE D 1 91 ? 63.590 9.127 116.086 1.00 31.40 70 PHE D C 1
ATOM 7505 O O . PHE D 1 91 ? 63.421 8.140 116.774 1.00 32.13 70 PHE D O 1
ATOM 7513 N N . GLN D 1 92 ? 64.533 10.021 116.340 1.00 32.01 71 GLN D N 1
ATOM 7514 C CA . GLN D 1 92 ? 65.521 9.896 117.427 1.00 34.29 71 GLN D CA 1
ATOM 7515 C C . GLN D 1 92 ? 66.365 8.620 117.373 1.00 34.64 71 GLN D C 1
ATOM 7516 O O . GLN D 1 92 ? 66.663 8.043 118.385 1.00 34.69 71 GLN D O 1
ATOM 7522 N N . MET D 1 93 ? 66.705 8.184 116.176 1.00 34.97 72 MET D N 1
ATOM 7523 C CA . MET D 1 93 ? 67.592 7.037 115.949 1.00 36.60 72 MET D CA 1
ATOM 7524 C C . MET D 1 93 ? 68.985 7.618 115.787 1.00 38.20 72 MET D C 1
ATOM 7525 O O . MET D 1 93 ? 69.247 8.367 114.835 1.00 38.03 72 MET D O 1
ATOM 7530 N N . ASP D 1 94 ? 69.829 7.323 116.776 1.00 39.49 73 ASP D N 1
ATOM 7531 C CA . ASP D 1 94 ? 71.176 7.781 116.863 1.00 41.23 73 ASP D CA 1
ATOM 7532 C C . ASP D 1 94 ? 72.013 6.927 115.892 1.00 40.28 73 ASP D C 1
ATOM 7533 O O . ASP D 1 94 ? 72.247 5.734 116.100 1.00 39.23 73 ASP D O 1
ATOM 7538 N N . VAL D 1 95 ? 72.449 7.534 114.804 1.00 40.22 74 VAL D N 1
ATOM 7539 C CA . VAL D 1 95 ? 73.168 6.790 113.781 1.00 39.57 74 VAL D CA 1
ATOM 7540 C C . VAL D 1 95 ? 74.651 6.850 114.095 1.00 41.87 74 VAL D C 1
ATOM 7541 O O . VAL D 1 95 ? 75.205 7.946 114.252 1.00 42.08 74 VAL D O 1
ATOM 7545 N N . PRO D 1 96 ? 75.320 5.681 114.172 1.00 43.87 75 PRO D N 1
ATOM 7546 C CA . PRO D 1 96 ? 76.735 5.649 114.600 1.00 46.68 75 PRO D CA 1
ATOM 7547 C C . PRO D 1 96 ? 77.752 5.998 113.521 1.00 47.42 75 PRO D C 1
ATOM 7548 O O . PRO D 1 96 ? 78.936 5.770 113.719 1.00 49.84 75 PRO D O 1
ATOM 7552 N N . PHE D 1 97 ? 77.316 6.572 112.410 1.00 45.41 76 PHE D N 1
ATOM 7553 C CA . PHE D 1 97 ? 78.242 7.020 111.371 1.00 47.54 76 PHE D CA 1
ATOM 7554 C C . PHE D 1 97 ? 77.898 8.445 110.953 1.00 47.22 76 PHE D C 1
ATOM 7555 O O . PHE D 1 97 ? 76.720 8.784 110.847 1.00 47.00 76 PHE D O 1
ATOM 7563 N N . ASP D 1 98 ? 78.905 9.293 110.751 1.00 49.18 77 ASP D N 1
ATOM 7564 C CA . ASP D 1 98 ? 78.638 10.666 110.297 1.00 49.42 77 ASP D CA 1
ATOM 7565 C C . ASP D 1 98 ? 78.371 10.718 108.791 1.00 48.96 77 ASP D C 1
ATOM 7566 O O . ASP D 1 98 ? 78.534 9.703 108.087 1.00 48.07 77 ASP D O 1
ATOM 7571 N N . GLN D 1 99 ? 77.937 11.893 108.324 1.00 47.53 78 GLN D N 1
ATOM 7572 C CA . GLN D 1 99 ? 77.529 12.068 106.950 1.00 48.00 78 GLN D CA 1
ATOM 7573 C C . GLN D 1 99 ? 78.671 11.700 105.998 1.00 49.39 78 GLN D C 1
ATOM 7574 O O . GLN D 1 99 ? 78.478 10.943 105.060 1.00 49.31 78 GLN D O 1
ATOM 7580 N N . GLU D 1 100 ? 79.863 12.209 106.269 1.00 52.15 79 GLU D N 1
ATOM 7581 C CA . GLU D 1 100 ? 81.005 12.003 105.369 1.00 55.10 79 GLU D CA 1
ATOM 7582 C C . GLU D 1 100 ? 81.341 10.507 105.250 1.00 53.55 79 GLU D C 1
ATOM 7583 O O . GLU D 1 100 ? 81.609 10.026 104.155 1.00 52.59 79 GLU D O 1
ATOM 7589 N N . THR D 1 101 ? 81.274 9.766 106.355 1.00 51.67 80 THR D N 1
ATOM 7590 C CA . THR D 1 101 ? 81.500 8.321 106.318 1.00 51.18 80 THR D CA 1
ATOM 7591 C C . THR D 1 101 ? 80.482 7.649 105.411 1.00 49.64 80 THR D C 1
ATOM 7592 O O . THR D 1 101 ? 80.842 6.817 104.563 1.00 50.42 80 THR D O 1
ATOM 7596 N N . LEU D 1 102 ? 79.219 8.032 105.556 1.00 48.10 81 LEU D N 1
ATOM 7597 C CA . LEU D 1 102 ? 78.139 7.406 104.783 1.00 46.40 81 LEU D CA 1
ATOM 7598 C C . LEU D 1 102 ? 78.219 7.743 103.277 1.00 45.49 81 LEU D C 1
ATOM 7599 O O . LEU D 1 102 ? 77.903 6.898 102.445 1.00 45.02 81 LEU D O 1
ATOM 7604 N N . GLU D 1 103 ? 78.654 8.953 102.933 1.00 45.96 82 GLU D N 1
ATOM 7605 C CA . GLU D 1 103 ? 78.889 9.301 101.524 1.00 47.45 82 GLU D CA 1
ATOM 7606 C C . GLU D 1 103 ? 79.977 8.418 100.913 1.00 49.12 82 GLU D C 1
ATOM 7607 O O . GLU D 1 103 ? 79.754 7.769 99.877 1.00 49.60 82 GLU D O 1
ATOM 7613 N N . ALA D 1 104 ? 81.132 8.357 101.577 1.00 49.63 83 ALA D N 1
ATOM 7614 C CA . ALA D 1 104 ? 82.269 7.564 101.090 1.00 52.01 83 ALA D CA 1
ATOM 7615 C C . ALA D 1 104 ? 81.833 6.114 100.901 1.00 51.19 83 ALA D C 1
ATOM 7616 O O . ALA D 1 104 ? 82.221 5.449 99.923 1.00 50.11 83 ALA D O 1
ATOM 7618 N N . ALA D 1 105 ? 81.008 5.651 101.844 1.00 49.05 84 ALA D N 1
ATOM 7619 C CA . ALA D 1 105 ? 80.539 4.271 101.879 1.00 49.05 84 ALA D CA 1
ATOM 7620 C C . ALA D 1 105 ? 79.711 3.946 100.634 1.00 47.88 84 ALA D C 1
ATOM 7621 O O . ALA D 1 105 ? 79.931 2.915 99.997 1.00 48.05 84 ALA D O 1
ATOM 7623 N N . GLN D 1 106 ? 78.781 4.841 100.296 1.00 45.95 85 GLN D N 1
ATOM 7624 C CA . GLN D 1 106 ? 77.962 4.708 99.082 1.00 45.05 85 GLN D CA 1
ATOM 7625 C C . GLN D 1 106 ? 78.797 4.649 97.780 1.00 46.24 85 GLN D C 1
ATOM 7626 O O . GLN D 1 106 ? 78.535 3.821 96.906 1.00 46.13 85 GLN D O 1
ATOM 7632 N N . ARG D 1 107 ? 79.799 5.513 97.658 1.00 47.69 86 ARG D N 1
ATOM 7633 C CA . ARG D 1 107 ? 80.727 5.437 96.511 1.00 49.91 86 ARG D CA 1
ATOM 7634 C C . ARG D 1 107 ? 81.516 4.130 96.507 1.00 51.58 86 ARG D C 1
ATOM 7635 O O . ARG D 1 107 ? 81.755 3.543 95.439 1.00 51.52 86 ARG D O 1
ATOM 7643 N N . ASP D 1 108 ? 81.918 3.669 97.694 1.00 52.17 87 ASP D N 1
ATOM 7644 C CA . ASP D 1 108 ? 82.617 2.383 97.796 1.00 54.42 87 ASP D CA 1
ATOM 7645 C C . ASP D 1 108 ? 81.710 1.260 97.299 1.00 52.98 87 ASP D C 1
ATOM 7646 O O . ASP D 1 108 ? 82.168 0.364 96.610 1.00 56.21 87 ASP D O 1
ATOM 7651 N N . VAL D 1 109 ? 80.428 1.298 97.630 1.00 49.74 88 VAL D N 1
ATOM 7652 C CA . VAL D 1 109 ? 79.523 0.240 97.164 1.00 48.27 88 VAL D CA 1
ATOM 7653 C C . VAL D 1 109 ? 79.361 0.232 95.625 1.00 47.84 88 VAL D C 1
ATOM 7654 O O . VAL D 1 109 ? 79.235 -0.842 95.040 1.00 48.22 88 VAL D O 1
ATOM 7658 N N . VAL D 1 110 ? 79.371 1.412 94.995 1.00 46.73 89 VAL D N 1
ATOM 7659 C CA . VAL D 1 110 ? 79.195 1.525 93.547 1.00 47.86 89 VAL D CA 1
ATOM 7660 C C . VAL D 1 110 ? 80.479 1.063 92.890 1.00 50.64 89 VAL D C 1
ATOM 7661 O O . VAL D 1 110 ? 80.434 0.294 91.949 1.00 51.56 89 VAL D O 1
ATOM 7665 N N . ARG D 1 111 ? 81.607 1.520 93.441 1.00 53.42 90 ARG D N 1
ATOM 7666 C CA . ARG D 1 111 ? 82.934 1.227 92.928 1.00 57.04 90 ARG D CA 1
ATOM 7667 C C . ARG D 1 111 ? 83.239 -0.252 93.059 1.00 58.28 90 ARG D C 1
ATOM 7668 O O . ARG D 1 111 ? 83.682 -0.863 92.094 1.00 58.44 90 ARG D O 1
ATOM 7676 N N . GLU D 1 112 ? 82.975 -0.837 94.225 1.00 57.16 91 GLU D N 1
ATOM 7677 C CA . GLU D 1 112 ? 83.410 -2.208 94.465 1.00 59.51 91 GLU D CA 1
ATOM 7678 C C . GLU D 1 112 ? 82.529 -3.278 93.822 1.00 58.67 91 GLU D C 1
ATOM 7679 O O . GLU D 1 112 ? 82.987 -4.405 93.643 1.00 60.92 91 GLU D O 1
ATOM 7685 N N . ASN D 1 113 ? 81.296 -2.936 93.453 1.00 55.44 92 ASN D N 1
ATOM 7686 C CA . ASN D 1 113 ? 80.441 -3.855 92.688 1.00 54.78 92 ASN D CA 1
ATOM 7687 C C . ASN D 1 113 ? 80.588 -3.675 91.164 1.00 54.86 92 ASN D C 1
ATOM 7688 O O . ASN D 1 113 ? 79.849 -4.280 90.406 1.00 54.54 92 ASN D O 1
ATOM 7693 N N . LYS D 1 114 ? 81.547 -2.851 90.734 1.00 55.69 93 LYS D N 1
ATOM 7694 C CA . LYS D 1 114 ? 81.827 -2.570 89.306 1.00 56.63 93 LYS D CA 1
ATOM 7695 C C . LYS D 1 114 ? 80.554 -2.141 88.580 1.00 54.90 93 LYS D C 1
ATOM 7696 O O . LYS D 1 114 ? 80.223 -2.655 87.516 1.00 54.82 93 LYS D O 1
ATOM 7698 N N . LEU D 1 115 ? 79.832 -1.206 89.202 1.00 53.35 94 LEU D N 1
ATOM 7699 C CA . LEU D 1 115 ? 78.563 -0.707 88.681 1.00 52.55 94 LEU D CA 1
ATOM 7700 C C . LEU D 1 115 ? 78.765 0.608 87.973 1.00 52.45 94 LEU D C 1
ATOM 7701 O O . LEU D 1 115 ? 79.544 1.428 88.417 1.00 52.47 94 LEU D O 1
ATOM 7706 N N . GLU D 1 116 ? 78.041 0.835 86.892 1.00 51.83 95 GLU D N 1
ATOM 7707 C CA . GLU D 1 116 ? 77.957 2.182 86.371 1.00 52.18 95 GLU D CA 1
ATOM 7708 C C . GLU D 1 116 ? 76.585 2.783 86.658 1.00 50.58 95 GLU D C 1
ATOM 7709 O O . GLU D 1 116 ? 76.372 3.325 87.765 1.00 49.15 95 GLU D O 1
ATOM 7715 N N . SER D 1 117 ? 75.641 2.672 85.721 1.00 50.78 96 SER D N 1
ATOM 7716 C CA . SER D 1 117 ? 74.261 3.148 85.993 1.00 49.39 96 SER D CA 1
ATOM 7717 C C . SER D 1 117 ? 73.608 2.243 86.989 1.00 46.90 96 SER D C 1
ATOM 7718 O O . SER D 1 117 ? 73.475 1.064 86.745 1.00 47.15 96 SER D O 1
ATOM 7721 N N . CYS D 1 118 ? 73.201 2.789 88.121 1.00 45.08 97 CYS D N 1
ATOM 7722 C CA . CYS D 1 118 ? 72.682 1.948 89.171 1.00 43.64 97 CYS D CA 1
ATOM 7723 C C . CYS D 1 118 ? 71.808 2.694 90.169 1.00 42.11 97 CYS D C 1
ATOM 7724 O O . CYS D 1 118 ? 71.687 3.925 90.150 1.00 40.76 97 CYS D O 1
ATOM 7727 N N . TYR D 1 119 ? 71.188 1.902 91.034 1.00 42.50 98 TYR D N 1
ATOM 7728 C CA . TYR D 1 119 ? 70.360 2.400 92.122 1.00 40.97 98 TYR D CA 1
ATOM 7729 C C . TYR D 1 119 ? 71.029 1.956 93.409 1.00 40.73 98 TYR D C 1
ATOM 7730 O O . TYR D 1 119 ? 71.445 0.816 93.519 1.00 41.53 98 TYR D O 1
ATOM 7739 N N . LEU D 1 120 ? 71.108 2.878 94.356 1.00 39.81 99 LEU D N 1
ATOM 7740 C CA . LEU D 1 120 ? 71.747 2.710 95.648 1.00 40.40 99 LEU D CA 1
ATOM 7741 C C . LEU D 1 120 ? 70.682 2.806 96.729 1.00 38.98 99 LEU D C 1
ATOM 7742 O O . LEU D 1 120 ? 69.786 3.667 96.627 1.00 38.03 99 LEU D O 1
ATOM 7747 N N . ARG D 1 121 ? 70.776 1.967 97.770 1.00 38.44 100 ARG D N 1
ATOM 7748 C CA . ARG D 1 121 ? 69.735 1.912 98.835 1.00 37.24 100 ARG D CA 1
ATOM 7749 C C . ARG D 1 121 ? 70.432 1.773 100.182 1.00 37.82 100 ARG D C 1
ATOM 7750 O O . ARG D 1 121 ? 70.735 0.663 100.615 1.00 37.87 100 ARG D O 1
ATOM 7758 N N . PRO D 1 122 ? 70.777 2.912 100.798 1.00 37.48 101 PRO D N 1
ATOM 7759 C CA . PRO D 1 122 ? 71.108 2.930 102.184 1.00 37.60 101 PRO D CA 1
ATOM 7760 C C . PRO D 1 122 ? 69.822 2.713 103.012 1.00 35.60 101 PRO D C 1
ATOM 7761 O O . PRO D 1 122 ? 68.792 3.317 102.701 1.00 33.36 101 PRO D O 1
ATOM 7765 N N . ILE D 1 123 ? 69.892 1.805 103.997 1.00 35.25 102 ILE D N 1
ATOM 7766 C CA . ILE D 1 123 ? 68.812 1.572 104.953 1.00 33.96 102 ILE D CA 1
ATOM 7767 C C . ILE D 1 123 ? 69.395 1.584 106.392 1.00 34.44 102 ILE D C 1
ATOM 7768 O O . ILE D 1 123 ? 70.529 1.155 106.612 1.00 35.88 102 ILE D O 1
ATOM 7773 N N . ILE D 1 124 ? 68.617 2.119 107.340 1.00 33.47 103 ILE D N 1
ATOM 7774 C CA . ILE D 1 124 ? 68.944 2.238 108.756 1.00 33.08 103 ILE D CA 1
ATOM 7775 C C . ILE D 1 124 ? 67.775 1.668 109.518 1.00 33.45 103 ILE D C 1
ATOM 7776 O O . ILE D 1 124 ? 66.615 1.998 109.226 1.00 32.17 103 ILE D O 1
ATOM 7781 N N . TRP D 1 125 ? 68.061 0.769 110.461 1.00 34.03 104 TRP D N 1
ATOM 7782 C CA . TRP D 1 125 ? 66.993 0.053 111.153 1.00 33.07 104 TRP D CA 1
ATOM 7783 C C . TRP D 1 125 ? 67.421 -0.301 112.524 1.00 33.75 104 TRP D C 1
ATOM 7784 O O . TRP D 1 125 ? 68.570 -0.019 112.913 1.00 35.30 104 TRP D O 1
ATOM 7795 N N . ILE D 1 126 ? 66.481 -0.900 113.267 1.00 33.38 105 ILE D N 1
ATOM 7796 C CA . ILE D 1 126 ? 66.573 -1.136 114.699 1.00 33.20 105 ILE D CA 1
ATOM 7797 C C . ILE D 1 126 ? 66.610 -2.618 114.927 1.00 35.14 105 ILE D C 1
ATOM 7798 O O . ILE D 1 126 ? 65.766 -3.375 114.423 1.00 34.26 105 ILE D O 1
ATOM 7803 N N . GLY D 1 127 ? 67.604 -3.021 115.723 1.00 37.61 106 GLY D N 1
ATOM 7804 C CA . GLY D 1 127 ? 68.058 -4.398 115.789 1.00 39.57 106 GLY D CA 1
ATOM 7805 C C . GLY D 1 127 ? 67.259 -5.338 116.662 1.00 40.93 106 GLY D C 1
ATOM 7806 O O . GLY D 1 127 ? 66.072 -5.191 116.799 1.00 39.74 106 GLY D O 1
ATOM 7807 N N . SER D 1 128 ? 67.954 -6.294 117.265 1.00 43.90 107 SER D N 1
ATOM 7808 C CA . SER D 1 128 ? 67.355 -7.507 117.806 1.00 46.22 107 SER D CA 1
ATOM 7809 C C . SER D 1 128 ? 67.572 -7.672 119.263 1.00 47.38 107 SER D C 1
ATOM 7810 O O . SER D 1 128 ? 67.294 -8.739 119.782 1.00 49.66 107 SER D O 1
ATOM 7813 N N . GLU D 1 129 ? 68.052 -6.652 119.963 1.00 47.63 108 GLU D N 1
ATOM 7814 C CA . GLU D 1 129 ? 68.353 -6.839 121.395 1.00 49.45 108 GLU D CA 1
ATOM 7815 C C . GLU D 1 129 ? 67.091 -7.026 122.249 1.00 48.35 108 GLU D C 1
ATOM 7816 O O . GLU D 1 129 ? 67.054 -7.911 123.089 1.00 49.92 108 GLU D O 1
ATOM 7822 N N . LYS D 1 130 ? 66.070 -6.208 122.018 1.00 57.97 109 LYS D N 1
ATOM 7823 C CA . LYS D 1 130 ? 64.799 -6.289 122.728 1.00 58.02 109 LYS D CA 1
ATOM 7824 C C . LYS D 1 130 ? 63.666 -6.212 121.729 1.00 55.57 109 LYS D C 1
ATOM 7825 O O . LYS D 1 130 ? 63.750 -5.424 120.799 1.00 53.39 109 LYS D O 1
ATOM 7831 N N . LEU D 1 131 ? 62.605 -7.003 121.914 1.00 55.21 110 LEU D N 1
ATOM 7832 C CA . LEU D 1 131 ? 61.504 -6.995 120.948 1.00 54.32 110 LEU D CA 1
ATOM 7833 C C . LEU D 1 131 ? 60.165 -6.454 121.467 1.00 54.38 110 LEU D C 1
ATOM 7834 O O . LEU D 1 131 ? 59.131 -6.687 120.842 1.00 53.97 110 LEU D O 1
ATOM 7839 N N . GLY D 1 132 ? 60.175 -5.720 122.571 1.00 54.56 111 GLY D N 1
ATOM 7840 C CA . GLY D 1 132 ? 59.009 -4.935 122.944 1.00 54.82 111 GLY D CA 1
ATOM 7841 C C . GLY D 1 132 ? 58.862 -3.733 122.022 1.00 53.23 111 GLY D C 1
ATOM 7842 O O . GLY D 1 132 ? 59.813 -3.315 121.392 1.00 51.63 111 GLY D O 1
ATOM 7843 N N . VAL D 1 133 ? 57.653 -3.182 121.977 1.00 53.86 112 VAL D N 1
ATOM 7844 C CA . VAL D 1 133 ? 57.346 -1.949 121.254 1.00 53.50 112 VAL D CA 1
ATOM 7845 C C . VAL D 1 133 ? 58.369 -0.876 121.558 1.00 53.93 112 VAL D C 1
ATOM 7846 O O . VAL D 1 133 ? 58.856 -0.190 120.666 1.00 52.65 112 VAL D O 1
ATOM 7850 N N . SER D 1 134 ? 58.683 -0.765 122.838 1.00 56.13 113 SER D N 1
ATOM 7851 C CA . SER D 1 134 ? 59.271 0.422 123.405 1.00 57.74 113 SER D CA 1
ATOM 7852 C C . SER D 1 134 ? 60.739 0.244 123.717 1.00 59.20 113 SER D C 1
ATOM 7853 O O . SER D 1 134 ? 61.217 0.753 124.732 1.00 59.04 113 SER D O 1
ATOM 7856 N N . ALA D 1 135 ? 61.463 -0.456 122.843 1.00 59.18 114 ALA D N 1
ATOM 7857 C CA . ALA D 1 135 ? 62.793 -0.946 123.225 1.00 60.82 114 ALA D CA 1
ATOM 7858 C C . ALA D 1 135 ? 63.894 0.137 123.179 1.00 60.49 114 ALA D C 1
ATOM 7859 O O . ALA D 1 135 ? 64.148 0.764 122.144 1.00 59.20 114 ALA D O 1
ATOM 7861 N N . LYS D 1 136 ? 64.553 0.322 124.326 1.00 61.35 115 LYS D N 1
ATOM 7862 C CA . LYS D 1 136 ? 65.683 1.220 124.438 1.00 60.12 115 LYS D CA 1
ATOM 7863 C C . LYS D 1 136 ? 66.897 0.327 124.270 1.00 59.22 115 LYS D C 1
ATOM 7864 O O . LYS D 1 136 ? 66.856 -0.862 124.605 1.00 60.18 115 LYS D O 1
ATOM 7866 N N . GLY D 1 137 ? 67.976 0.863 123.722 1.00 57.41 116 GLY D N 1
ATOM 7867 C CA . GLY D 1 137 ? 69.217 0.088 123.651 1.00 56.76 116 GLY D CA 1
ATOM 7868 C C . GLY D 1 137 ? 69.209 -1.034 122.630 1.00 54.76 116 GLY D C 1
ATOM 7869 O O . GLY D 1 137 ? 69.909 -2.024 122.791 1.00 55.60 116 GLY D O 1
ATOM 7870 N N . ASN D 1 138 ? 68.394 -0.918 121.590 1.00 52.12 117 ASN D N 1
ATOM 7871 C CA . ASN D 1 138 ? 68.630 -1.726 120.408 1.00 50.65 117 ASN D CA 1
ATOM 7872 C C . ASN D 1 138 ? 69.700 -1.042 119.572 1.00 49.12 117 ASN D C 1
ATOM 7873 O O . ASN D 1 138 ? 69.781 0.182 119.563 1.00 48.71 117 ASN D O 1
ATOM 7878 N N . THR D 1 139 ? 70.496 -1.837 118.880 1.00 48.02 118 THR D N 1
ATOM 7879 C CA . THR D 1 139 ? 71.475 -1.330 117.947 1.00 47.26 118 THR D CA 1
ATOM 7880 C C . THR D 1 139 ? 70.799 -0.677 116.768 1.00 45.54 118 THR D C 1
ATOM 7881 O O . THR D 1 139 ? 69.844 -1.214 116.214 1.00 44.76 118 THR D O 1
ATOM 7885 N N . ILE D 1 140 ? 71.295 0.496 116.410 1.00 44.83 119 ILE D N 1
ATOM 7886 C CA . ILE D 1 140 ? 70.941 1.149 115.183 1.00 43.51 119 ILE D CA 1
ATOM 7887 C C . ILE D 1 140 ? 71.847 0.674 114.036 1.00 43.32 119 ILE D C 1
ATOM 7888 O O . ILE D 1 140 ? 72.971 1.128 113.902 1.00 43.75 119 ILE D O 1
ATOM 7893 N N . HIS D 1 141 ? 71.350 -0.259 113.233 1.00 42.92 120 HIS D N 1
ATOM 7894 C CA . HIS D 1 141 ? 72.095 -0.812 112.082 1.00 42.85 120 HIS D CA 1
ATOM 7895 C C . HIS D 1 141 ? 72.008 0.009 110.803 1.00 42.08 120 HIS D C 1
ATOM 7896 O O . HIS D 1 141 ? 71.030 0.738 110.557 1.00 41.11 120 HIS D O 1
ATOM 7903 N N . VAL D 1 142 ? 73.029 -0.107 109.951 1.00 42.15 121 VAL D N 1
ATOM 7904 C CA . VAL D 1 142 ? 73.074 0.635 108.673 1.00 41.73 121 VAL D CA 1
ATOM 7905 C C . VAL D 1 142 ? 73.678 -0.274 107.621 1.00 42.23 121 VAL D C 1
ATOM 7906 O O . VAL D 1 142 ? 74.707 -0.908 107.885 1.00 42.85 121 VAL D O 1
ATOM 7910 N N . ALA D 1 143 ? 73.041 -0.368 106.463 1.00 41.98 122 ALA D N 1
ATOM 7911 C CA . ALA D 1 143 ? 73.546 -1.177 105.340 1.00 42.48 122 ALA D CA 1
ATOM 7912 C C . ALA D 1 143 ? 73.280 -0.469 104.029 1.00 42.65 122 ALA D C 1
ATOM 7913 O O . ALA D 1 143 ? 72.304 0.298 103.903 1.00 41.98 122 ALA D O 1
ATOM 7915 N N . ILE D 1 144 ? 74.139 -0.727 103.041 1.00 43.39 123 ILE D N 1
ATOM 7916 C CA . ILE D 1 144 ? 74.039 -0.030 101.758 1.00 43.55 123 ILE D CA 1
ATOM 7917 C C . ILE D 1 144 ? 74.258 -1.053 100.663 1.00 43.95 123 ILE D C 1
ATOM 7918 O O . ILE D 1 144 ? 75.309 -1.696 100.635 1.00 44.75 123 ILE D O 1
ATOM 7923 N N . ALA D 1 145 ? 73.268 -1.224 99.793 1.00 43.60 124 ALA D N 1
ATOM 7924 C CA . ALA D 1 145 ? 73.415 -2.064 98.614 1.00 44.18 124 ALA D CA 1
ATOM 7925 C C . ALA D 1 145 ? 73.188 -1.228 97.372 1.00 44.47 124 ALA D C 1
ATOM 7926 O O . ALA D 1 145 ? 72.682 -0.108 97.439 1.00 43.71 124 ALA D O 1
ATOM 7928 N N . ALA D 1 146 ? 73.583 -1.782 96.227 1.00 45.48 125 ALA D N 1
ATOM 7929 C CA . ALA D 1 146 ? 73.365 -1.116 94.944 1.00 45.97 125 ALA D CA 1
ATOM 7930 C C . ALA D 1 146 ? 73.184 -2.141 93.833 1.00 46.76 125 ALA D C 1
ATOM 7931 O O . ALA D 1 146 ? 73.713 -3.232 93.917 1.00 47.15 125 ALA D O 1
ATOM 7933 N N . TRP D 1 147 ? 72.407 -1.799 92.820 1.00 47.37 126 TRP D N 1
ATOM 7934 C CA . TRP D 1 147 ? 72.206 -2.680 91.668 1.00 48.88 126 TRP D CA 1
ATOM 7935 C C . TRP D 1 147 ? 71.949 -1.924 90.398 1.00 49.86 126 TRP D C 1
ATOM 7936 O O . TRP D 1 147 ? 71.560 -0.783 90.451 1.00 49.49 126 TRP D O 1
ATOM 7947 N N . PRO D 1 148 ? 72.168 -2.558 89.233 1.00 51.69 127 PRO D N 1
ATOM 7948 C CA . PRO D 1 148 ? 72.008 -1.889 87.927 1.00 53.24 127 PRO D CA 1
ATOM 7949 C C . PRO D 1 148 ? 70.609 -1.315 87.663 1.00 53.22 127 PRO D C 1
ATOM 7950 O O . PRO D 1 148 ? 69.630 -1.952 88.033 1.00 52.84 127 PRO D O 1
ATOM 7954 N N . TRP D 1 149 ? 70.521 -0.129 87.044 1.00 54.67 128 TRP D N 1
ATOM 7955 C CA . TRP D 1 149 ? 69.226 0.542 86.747 1.00 54.76 128 TRP D CA 1
ATOM 7956 C C . TRP D 1 149 ? 69.103 1.074 85.357 1.00 57.16 128 TRP D C 1
ATOM 7957 O O . TRP D 1 149 ? 69.811 0.626 84.423 1.00 61.26 128 TRP D O 1
ATOM 7959 N N . GLY D 1 157 ? 56.171 5.559 77.543 1.00 63.19 136 GLY D N 1
ATOM 7960 C CA . GLY D 1 157 ? 55.979 5.581 78.990 1.00 61.42 136 GLY D CA 1
ATOM 7961 C C . GLY D 1 157 ? 56.542 6.905 79.494 1.00 60.72 136 GLY D C 1
ATOM 7962 O O . GLY D 1 157 ? 55.793 7.848 79.824 1.00 59.21 136 GLY D O 1
ATOM 7963 N N . LEU D 1 158 ? 57.882 6.971 79.465 1.00 60.78 137 LEU D N 1
ATOM 7964 C CA . LEU D 1 158 ? 58.643 8.239 79.504 1.00 60.40 137 LEU D CA 1
ATOM 7965 C C . LEU D 1 158 ? 58.257 9.174 78.360 1.00 60.91 137 LEU D C 1
ATOM 7966 O O . LEU D 1 158 ? 58.331 10.380 78.508 1.00 59.48 137 LEU D O 1
ATOM 7971 N N . ALA D 1 159 ? 57.807 8.608 77.248 1.00 62.82 138 ALA D N 1
ATOM 7972 C CA . ALA D 1 159 ? 57.806 9.318 75.963 1.00 65.21 138 ALA D CA 1
ATOM 7973 C C . ALA D 1 159 ? 56.507 10.097 75.692 1.00 65.65 138 ALA D C 1
ATOM 7974 O O . ALA D 1 159 ? 56.567 11.263 75.280 1.00 66.99 138 ALA D O 1
ATOM 7976 N N . LYS D 1 160 ? 55.343 9.466 75.857 1.00 65.10 139 LYS D N 1
ATOM 7977 C CA . LYS D 1 160 ? 54.066 10.221 75.836 1.00 64.47 139 LYS D CA 1
ATOM 7978 C C . LYS D 1 160 ? 53.111 9.656 76.832 1.00 63.08 139 LYS D C 1
ATOM 7979 O O . LYS D 1 160 ? 51.924 9.602 76.537 1.00 64.14 139 LYS D O 1
ATOM 7981 N N . GLY D 1 161 ? 53.640 9.198 77.985 1.00 60.80 140 GLY D N 1
ATOM 7982 C CA . GLY D 1 161 ? 52.920 9.206 79.282 1.00 58.67 140 GLY D CA 1
ATOM 7983 C C . GLY D 1 161 ? 52.286 7.937 79.793 1.00 58.03 140 GLY D C 1
ATOM 7984 O O . GLY D 1 161 ? 52.216 6.952 79.108 1.00 58.58 140 GLY D O 1
ATOM 7985 N N . ILE D 1 162 ? 51.809 7.980 81.032 1.00 27.71 141 ILE D N 1
ATOM 7986 C CA . ILE D 1 162 ? 51.132 6.816 81.684 1.00 27.03 141 ILE D CA 1
ATOM 7987 C C . ILE D 1 162 ? 49.671 7.095 82.070 1.00 26.75 141 ILE D C 1
ATOM 7988 O O . ILE D 1 162 ? 49.246 8.233 82.134 1.00 25.89 141 ILE D O 1
ATOM 7993 N N . ARG D 1 163 ? 48.911 6.031 82.348 1.00 27.33 142 ARG D N 1
ATOM 7994 C CA . ARG D 1 163 ? 47.527 6.148 82.717 1.00 27.01 142 ARG D CA 1
ATOM 7995 C C . ARG D 1 163 ? 47.385 5.974 84.224 1.00 25.45 142 ARG D C 1
ATOM 7996 O O . ARG D 1 163 ? 47.796 4.965 84.767 1.00 26.08 142 ARG D O 1
ATOM 8004 N N . VAL D 1 164 ? 46.771 6.926 84.877 1.00 23.65 143 VAL D N 1
ATOM 8005 C CA . VAL D 1 164 ? 46.779 6.988 86.351 1.00 22.91 143 VAL D CA 1
ATOM 8006 C C . VAL D 1 164 ? 45.348 6.905 86.854 1.00 23.09 143 VAL D C 1
ATOM 8007 O O . VAL D 1 164 ? 44.425 7.396 86.193 1.00 22.38 143 VAL D O 1
ATOM 8011 N N . LYS D 1 165 ? 45.170 6.254 87.999 1.00 24.21 144 LYS D N 1
ATOM 8012 C CA . LYS D 1 165 ? 43.870 6.142 88.685 1.00 24.30 144 LYS D CA 1
ATOM 8013 C C . LYS D 1 165 ? 43.942 6.703 90.101 1.00 22.40 144 LYS D C 1
ATOM 8014 O O . LYS D 1 165 ? 44.841 6.339 90.896 1.00 22.58 144 LYS D O 1
ATOM 8020 N N . THR D 1 166 ? 42.994 7.578 90.439 1.00 21.14 145 THR D N 1
ATOM 8021 C CA . THR D 1 166 ? 42.876 8.122 91.790 1.00 20.26 145 THR D CA 1
ATOM 8022 C C . THR D 1 166 ? 42.503 7.031 92.750 1.00 19.82 145 THR D C 1
ATOM 8023 O O . THR D 1 166 ? 41.519 6.345 92.514 1.00 20.23 145 THR D O 1
ATOM 8027 N N . SER D 1 167 ? 43.305 6.855 93.816 1.00 19.51 146 SER D N 1
ATOM 8028 C CA . SER D 1 167 ? 43.113 5.776 94.774 1.00 20.19 146 SER D CA 1
ATOM 8029 C C . SER D 1 167 ? 41.903 5.985 95.630 1.00 19.52 146 SER D C 1
ATOM 8030 O O . SER D 1 167 ? 41.596 7.128 95.974 1.00 20.03 146 SER D O 1
ATOM 8033 N N . SER D 1 168 ? 41.265 4.868 96.026 1.00 19.87 147 SER D N 1
ATOM 8034 C CA . SER D 1 168 ? 40.310 4.880 97.147 1.00 20.63 147 SER D CA 1
ATOM 8035 C C . SER D 1 168 ? 40.912 5.009 98.568 1.00 20.05 147 SER D C 1
ATOM 8036 O O . SER D 1 168 ? 40.159 5.224 99.546 1.00 20.13 147 SER D O 1
ATOM 8039 N N . PHE D 1 169 ? 42.220 4.813 98.675 1.00 19.91 148 PHE D N 1
ATOM 8040 C CA . PHE D 1 169 ? 42.947 4.981 99.926 1.00 20.27 148 PHE D CA 1
ATOM 8041 C C . PHE D 1 169 ? 43.461 6.418 100.041 1.00 20.81 148 PHE D C 1
ATOM 8042 O O . PHE D 1 169 ? 43.891 7.032 99.067 1.00 22.51 148 PHE D O 1
ATOM 8050 N N . THR D 1 170 ? 43.388 6.939 101.242 1.00 20.31 149 THR D N 1
ATOM 8051 C CA . THR D 1 170 ? 43.743 8.292 101.531 1.00 19.77 149 THR D CA 1
ATOM 8052 C C . THR D 1 170 ? 45.188 8.408 101.956 1.00 20.34 149 THR D C 1
ATOM 8053 O O . THR D 1 170 ? 45.770 7.471 102.585 1.00 20.22 149 THR D O 1
ATOM 8057 N N . ARG D 1 171 ? 45.806 9.553 101.657 1.00 19.93 150 ARG D N 1
ATOM 8058 C CA . ARG D 1 171 ? 47.228 9.723 101.938 1.00 21.92 150 ARG D CA 1
ATOM 8059 C C . ARG D 1 171 ? 47.414 10.092 103.430 1.00 20.33 150 ARG D C 1
ATOM 8060 O O . ARG D 1 171 ? 46.537 10.684 104.039 1.00 19.34 150 ARG D O 1
ATOM 8068 N N . HIS D 1 172 ? 48.613 9.833 103.931 1.00 20.53 151 HIS D N 1
ATOM 8069 C CA . HIS D 1 172 ? 49.010 9.987 105.342 1.00 20.38 151 HIS D CA 1
ATOM 8070 C C . HIS D 1 172 ? 48.600 11.318 105.950 1.00 20.03 151 HIS D C 1
ATOM 8071 O O . HIS D 1 172 ? 48.767 12.366 105.321 1.00 18.59 151 HIS D O 1
ATOM 8078 N N . HIS D 1 173 ? 48.121 11.259 107.192 1.00 19.19 152 HIS D N 1
ATOM 8079 C CA . HIS D 1 173 ? 47.880 12.443 108.022 1.00 19.37 152 HIS D CA 1
ATOM 8080 C C . HIS D 1 173 ? 49.169 12.907 108.667 1.00 19.84 152 HIS D C 1
ATOM 8081 O O . HIS D 1 173 ? 49.896 12.107 109.299 1.00 20.07 152 HIS D O 1
ATOM 8088 N N . VAL D 1 174 ? 49.476 14.204 108.557 1.00 19.72 153 VAL D N 1
ATOM 8089 C CA . VAL D 1 174 ? 50.774 14.726 108.955 1.00 20.08 153 VAL D CA 1
ATOM 8090 C C . VAL D 1 174 ? 51.074 14.734 110.482 1.00 20.51 153 VAL D C 1
ATOM 8091 O O . VAL D 1 174 ? 52.155 15.109 110.844 1.00 22.80 153 VAL D O 1
ATOM 8095 N N . ASN D 1 175 ? 50.126 14.381 111.351 1.00 19.61 154 ASN D N 1
ATOM 8096 C CA . ASN D 1 175 ? 50.393 14.201 112.770 1.00 21.02 154 ASN D CA 1
ATOM 8097 C C . ASN D 1 175 ? 50.168 12.791 113.258 1.00 21.34 154 ASN D C 1
ATOM 8098 O O . ASN D 1 175 ? 50.253 12.575 114.455 1.00 23.01 154 ASN D O 1
ATOM 8103 N N . VAL D 1 176 ? 49.949 11.850 112.325 1.00 20.59 155 VAL D N 1
ATOM 8104 C CA . VAL D 1 176 ? 49.927 10.431 112.594 1.00 20.95 155 VAL D CA 1
ATOM 8105 C C . VAL D 1 176 ? 51.250 9.835 112.104 1.00 22.48 155 VAL D C 1
ATOM 8106 O O . VAL D 1 176 ? 51.893 9.064 112.826 1.00 23.66 155 VAL D O 1
ATOM 8110 N N . SER D 1 177 ? 51.640 10.182 110.870 1.00 22.80 156 SER D N 1
ATOM 8111 C CA . SER D 1 177 ? 52.912 9.763 110.289 1.00 24.35 156 SER D CA 1
ATOM 8112 C C . SER D 1 177 ? 53.800 11.010 110.086 1.00 23.95 156 SER D C 1
ATOM 8113 O O . SER D 1 177 ? 53.294 12.059 109.684 1.00 22.87 156 SER D O 1
ATOM 8116 N N . MET D 1 178 ? 55.113 10.860 110.291 1.00 24.20 157 MET D N 1
ATOM 8117 C CA . MET D 1 178 ? 56.092 11.935 110.030 1.00 25.46 157 MET D CA 1
ATOM 8118 C C . MET D 1 178 ? 56.478 11.813 108.547 1.00 25.93 157 MET D C 1
ATOM 8119 O O . MET D 1 178 ? 57.326 10.976 108.139 1.00 25.81 157 MET D O 1
ATOM 8124 N N . VAL D 1 179 ? 55.795 12.626 107.739 1.00 26.08 158 VAL D N 1
ATOM 8125 C CA . VAL D 1 179 ? 55.844 12.460 106.311 1.00 26.18 158 VAL D CA 1
ATOM 8126 C C . VAL D 1 179 ? 57.169 12.966 105.739 1.00 28.18 158 VAL D C 1
ATOM 8127 O O . VAL D 1 179 ? 57.493 12.633 104.603 1.00 28.10 158 VAL D O 1
ATOM 8131 N N . ARG D 1 180 ? 57.939 13.749 106.501 1.00 29.56 159 ARG D N 1
ATOM 8132 C CA . ARG D 1 180 ? 59.293 14.134 106.068 1.00 31.28 159 ARG D CA 1
ATOM 8133 C C . ARG D 1 180 ? 60.328 13.094 106.311 1.00 32.39 159 ARG D C 1
ATOM 8134 O O . ARG D 1 180 ? 61.449 13.261 105.828 1.00 33.42 159 ARG D O 1
ATOM 8142 N N . ALA D 1 181 ? 60.013 12.089 107.115 1.00 30.97 160 ALA D N 1
ATOM 8143 C CA . ALA D 1 181 ? 60.939 11.019 107.398 1.00 33.35 160 ALA D CA 1
ATOM 8144 C C . ALA D 1 181 ? 60.588 9.805 106.527 1.00 34.51 160 ALA D C 1
ATOM 8145 O O . ALA D 1 181 ? 59.406 9.397 106.382 1.00 31.20 160 ALA D O 1
ATOM 8147 N N . LYS D 1 182 ? 61.611 9.248 105.886 1.00 37.92 161 LYS D N 1
ATOM 8148 C CA . LYS D 1 182 ? 61.376 8.267 104.780 1.00 41.54 161 LYS D CA 1
ATOM 8149 C C . LYS D 1 182 ? 61.370 6.824 105.340 1.00 41.70 161 LYS D C 1
ATOM 8150 O O . LYS D 1 182 ? 62.385 6.085 105.190 1.00 48.26 161 LYS D O 1
ATOM 8156 N N . ALA D 1 183 ? 60.204 6.438 105.851 1.00 35.75 162 ALA D N 1
ATOM 8157 C CA . ALA D 1 183 ? 60.051 5.507 106.946 1.00 37.83 162 ALA D CA 1
ATOM 8158 C C . ALA D 1 183 ? 59.354 4.185 106.537 1.00 36.92 162 ALA D C 1
ATOM 8159 O O . ALA D 1 183 ? 58.342 4.230 105.848 1.00 34.60 162 ALA D O 1
ATOM 8161 N N . SER D 1 184 ? 59.908 3.032 106.933 1.00 35.26 163 SER D N 1
ATOM 8162 C CA . SER D 1 184 ? 59.441 1.756 106.395 1.00 34.18 163 SER D CA 1
ATOM 8163 C C . SER D 1 184 ? 57.933 1.673 106.461 1.00 32.92 163 SER D C 1
ATOM 8164 O O . SER D 1 184 ? 57.256 1.332 105.472 1.00 31.85 163 SER D O 1
ATOM 8167 N N . GLY D 1 185 ? 57.388 2.018 107.626 1.00 30.71 164 GLY D N 1
ATOM 8168 C CA . GLY D 1 185 ? 55.962 1.903 107.833 1.00 29.19 164 GLY D CA 1
ATOM 8169 C C . GLY D 1 185 ? 55.068 2.739 106.939 1.00 27.67 164 GLY D C 1
ATOM 8170 O O . GLY D 1 185 ? 53.924 2.350 106.684 1.00 27.96 164 GLY D O 1
ATOM 8171 N N A TRP D 1 186 ? 55.579 3.890 106.487 0.50 27.60 165 TRP D N 1
ATOM 8172 N N B TRP D 1 186 ? 55.589 3.872 106.470 0.50 26.02 165 TRP D N 1
ATOM 8173 C CA A TRP D 1 186 ? 54.927 4.795 105.517 0.50 27.23 165 TRP D CA 1
ATOM 8174 C CA B TRP D 1 186 ? 54.845 4.769 105.602 0.50 24.52 165 TRP D CA 1
ATOM 8175 C C A TRP D 1 186 ? 54.461 4.092 104.264 0.50 26.60 165 TRP D C 1
ATOM 8176 C C B TRP D 1 186 ? 54.484 4.121 104.259 0.50 25.07 165 TRP D C 1
ATOM 8177 O O A TRP D 1 186 ? 53.438 4.450 103.687 0.50 24.96 165 TRP D O 1
ATOM 8178 O O B TRP D 1 186 ? 53.523 4.533 103.622 0.50 23.63 165 TRP D O 1
ATOM 8199 N N . TYR D 1 187 ? 55.184 3.044 103.854 1.00 26.37 166 TYR D N 1
ATOM 8200 C CA . TYR D 1 187 ? 54.924 2.437 102.555 1.00 27.04 166 TYR D CA 1
ATOM 8201 C C . TYR D 1 187 ? 53.779 1.466 102.458 1.00 25.07 166 TYR D C 1
ATOM 8202 O O . TYR D 1 187 ? 53.370 1.096 101.341 1.00 24.09 166 TYR D O 1
ATOM 8211 N N . VAL D 1 188 ? 53.180 1.102 103.587 1.00 23.70 167 VAL D N 1
ATOM 8212 C CA . VAL D 1 188 ? 52.066 0.178 103.509 1.00 23.56 167 VAL D CA 1
ATOM 8213 C C . VAL D 1 188 ? 50.920 0.807 102.708 1.00 23.26 167 VAL D C 1
ATOM 8214 O O . VAL D 1 188 ? 50.318 0.158 101.842 1.00 23.90 167 VAL D O 1
ATOM 8218 N N . ASN D 1 189 ? 50.650 2.086 102.968 1.00 23.64 168 ASN D N 1
ATOM 8219 C CA . ASN D 1 189 ? 49.663 2.886 102.243 1.00 23.37 168 ASN D CA 1
ATOM 8220 C C . ASN D 1 189 ? 49.984 2.918 100.735 1.00 23.55 168 ASN D C 1
ATOM 8221 O O . ASN D 1 189 ? 49.066 2.794 99.906 1.00 21.65 168 ASN D O 1
ATOM 8226 N N . SER D 1 190 ? 51.276 3.060 100.399 1.00 23.89 169 SER D N 1
ATOM 8227 C CA . SER D 1 190 ? 51.697 3.099 98.992 1.00 24.54 169 SER D CA 1
ATOM 8228 C C . SER D 1 190 ? 51.437 1.755 98.300 1.00 24.45 169 SER D C 1
ATOM 8229 O O . SER D 1 190 ? 50.980 1.718 97.151 1.00 23.35 169 SER D O 1
ATOM 8232 N N . ILE D 1 191 ? 51.787 0.671 98.993 1.00 25.19 170 ILE D N 1
ATOM 8233 C CA . ILE D 1 191 ? 51.593 -0.673 98.437 1.00 25.74 170 ILE D CA 1
ATOM 8234 C C . ILE D 1 191 ? 50.103 -0.910 98.166 1.00 25.69 170 ILE D C 1
ATOM 8235 O O . ILE D 1 191 ? 49.736 -1.293 97.062 1.00 26.69 170 ILE D O 1
ATOM 8240 N N . LEU D 1 192 ? 49.237 -0.589 99.130 1.00 25.51 171 LEU D N 1
ATOM 8241 C CA . LEU D 1 192 ? 47.791 -0.725 98.945 1.00 25.53 171 LEU D CA 1
ATOM 8242 C C . LEU D 1 192 ? 47.229 0.069 97.737 1.00 25.62 171 LEU D C 1
ATOM 8243 O O . LEU D 1 192 ? 46.439 -0.468 96.948 1.00 24.51 171 LEU D O 1
ATOM 8248 N N . ALA D 1 193 ? 47.646 1.330 97.586 1.00 25.05 172 ALA D N 1
ATOM 8249 C CA . ALA D 1 193 ? 47.166 2.174 96.481 1.00 24.60 172 ALA D CA 1
ATOM 8250 C C . ALA D 1 193 ? 47.694 1.644 95.162 1.00 25.38 172 ALA D C 1
ATOM 8251 O O . ALA D 1 193 ? 46.951 1.455 94.190 1.00 24.78 172 ALA D O 1
ATOM 8253 N N . ASN D 1 194 ? 48.993 1.449 95.113 1.00 27.42 173 ASN D N 1
ATOM 8254 C CA . ASN D 1 194 ? 49.604 0.871 93.933 1.00 29.44 173 ASN D CA 1
ATOM 8255 C C . ASN D 1 194 ? 48.967 -0.438 93.490 1.00 30.33 173 ASN D C 1
ATOM 8256 O O . ASN D 1 194 ? 48.748 -0.615 92.288 1.00 29.82 173 ASN D O 1
ATOM 8261 N N . GLN D 1 195 ? 48.628 -1.332 94.412 1.00 30.69 174 GLN D N 1
ATOM 8262 C CA . GLN D 1 195 ? 48.037 -2.622 94.005 1.00 32.41 174 GLN D CA 1
ATOM 8263 C C . GLN D 1 195 ? 46.605 -2.416 93.463 1.00 30.59 174 GLN D C 1
ATOM 8264 O O . GLN D 1 195 ? 46.196 -3.020 92.466 1.00 28.87 174 GLN D O 1
ATOM 8270 N N . GLU D 1 196 ? 45.865 -1.540 94.121 1.00 29.35 175 GLU D N 1
ATOM 8271 C CA . GLU D 1 196 ? 44.541 -1.155 93.652 1.00 29.35 175 GLU D CA 1
ATOM 8272 C C . GLU D 1 196 ? 44.611 -0.642 92.192 1.00 29.51 175 GLU D C 1
ATOM 8273 O O . GLU D 1 196 ? 43.810 -1.076 91.381 1.00 28.37 175 GLU D O 1
ATOM 8279 N N . ALA D 1 197 ? 45.518 0.299 91.880 1.00 28.12 176 ALA D N 1
ATOM 8280 C CA . ALA D 1 197 ? 45.641 0.814 90.489 1.00 28.75 176 ALA D CA 1
ATOM 8281 C C . ALA D 1 197 ? 46.021 -0.292 89.492 1.00 29.30 176 ALA D C 1
ATOM 8282 O O . ALA D 1 197 ? 45.351 -0.485 88.461 1.00 28.71 176 ALA D O 1
ATOM 8284 N N . THR D 1 198 ? 47.056 -1.063 89.801 1.00 29.28 177 THR D N 1
ATOM 8285 C CA . THR D 1 198 ? 47.513 -2.080 88.857 1.00 31.18 177 THR D CA 1
ATOM 8286 C C . THR D 1 198 ? 46.524 -3.218 88.663 1.00 31.19 177 THR D C 1
ATOM 8287 O O . THR D 1 198 ? 46.409 -3.718 87.565 1.00 32.08 177 THR D O 1
ATOM 8291 N N . ALA D 1 199 ? 45.767 -3.579 89.690 1.00 30.19 178 ALA D N 1
ATOM 8292 C CA . ALA D 1 199 ? 44.801 -4.653 89.585 1.00 31.64 178 ALA D CA 1
ATOM 8293 C C . ALA D 1 199 ? 43.773 -4.372 88.495 1.00 31.79 178 ALA D C 1
ATOM 8294 O O . ALA D 1 199 ? 43.264 -5.292 87.880 1.00 33.41 178 ALA D O 1
ATOM 8296 N N . ASP D 1 200 ? 43.426 -3.108 88.312 1.00 31.14 179 ASP D N 1
ATOM 8297 C CA . ASP D 1 200 ? 42.462 -2.657 87.301 1.00 31.06 179 ASP D CA 1
ATOM 8298 C C . ASP D 1 200 ? 43.118 -2.162 85.995 1.00 30.56 179 ASP D C 1
ATOM 8299 O O . ASP D 1 200 ? 42.443 -1.603 85.145 1.00 31.57 179 ASP D O 1
ATOM 8304 N N . GLY D 1 201 ? 44.410 -2.405 85.839 1.00 30.30 180 GLY D N 1
ATOM 8305 C CA . GLY D 1 201 ? 45.136 -2.155 84.601 1.00 30.55 180 GLY D CA 1
ATOM 8306 C C . GLY D 1 201 ? 45.688 -0.765 84.379 1.00 29.56 180 GLY D C 1
ATOM 8307 O O . GLY D 1 201 ? 46.111 -0.459 83.286 1.00 29.14 180 GLY D O 1
ATOM 8308 N N . TYR D 1 202 ? 45.695 0.086 85.399 1.00 27.85 181 TYR D N 1
ATOM 8309 C CA . TYR D 1 202 ? 46.381 1.377 85.304 1.00 27.33 181 TYR D CA 1
ATOM 8310 C C . TYR D 1 202 ? 47.843 1.218 85.679 1.00 27.77 181 TYR D C 1
ATOM 8311 O O . TYR D 1 202 ? 48.194 0.260 86.346 1.00 27.55 181 TYR D O 1
ATOM 8320 N N . ASP D 1 203 ? 48.659 2.188 85.275 1.00 27.29 182 ASP D N 1
ATOM 8321 C CA . ASP D 1 203 ? 50.074 2.201 85.528 1.00 28.08 182 ASP D CA 1
ATOM 8322 C C . ASP D 1 203 ? 50.432 2.598 86.941 1.00 28.39 182 ASP D C 1
ATOM 8323 O O . ASP D 1 203 ? 51.371 2.020 87.515 1.00 28.66 182 ASP D O 1
ATOM 8328 N N . GLU D 1 204 ? 49.710 3.568 87.505 1.00 27.74 183 GLU D N 1
ATOM 8329 C CA . GLU D 1 204 ? 50.015 4.115 88.838 1.00 27.52 183 GLU D CA 1
ATOM 8330 C C . GLU D 1 204 ? 48.763 4.677 89.519 1.00 25.38 183 GLU D C 1
ATOM 8331 O O . GLU D 1 204 ? 47.769 4.981 88.843 1.00 24.61 183 GLU D O 1
ATOM 8337 N N . ALA D 1 205 ? 48.839 4.847 90.847 1.00 24.05 184 ALA D N 1
ATOM 8338 C CA . ALA D 1 205 ? 47.823 5.549 91.641 1.00 23.17 184 ALA D CA 1
ATOM 8339 C C . ALA D 1 205 ? 48.189 7.018 91.862 1.00 23.20 184 ALA D C 1
ATOM 8340 O O . ALA D 1 205 ? 49.366 7.366 91.932 1.00 27.42 184 ALA D O 1
ATOM 8342 N N . LEU D 1 206 ? 47.174 7.839 92.045 1.00 21.08 185 LEU D N 1
ATOM 8343 C CA . LEU D 1 206 ? 47.291 9.187 92.565 1.00 19.95 185 LEU D CA 1
ATOM 8344 C C . LEU D 1 206 ? 46.435 9.238 93.878 1.00 19.50 185 LEU D C 1
ATOM 8345 O O . LEU D 1 206 ? 45.294 8.811 93.883 1.00 20.33 185 LEU D O 1
ATOM 8350 N N . LEU D 1 207 ? 47.039 9.664 94.980 1.00 18.65 186 LEU D N 1
ATOM 8351 C CA . LEU D 1 207 ? 46.374 9.738 96.294 1.00 18.75 186 LEU D CA 1
ATOM 8352 C C . LEU D 1 207 ? 45.918 11.138 96.633 1.00 18.06 186 LEU D C 1
ATOM 8353 O O . LEU D 1 207 ? 46.658 12.105 96.403 1.00 18.48 186 LEU D O 1
ATOM 8358 N N . LEU D 1 208 ? 44.709 11.256 97.151 1.00 17.61 187 LEU D N 1
ATOM 8359 C CA . LEU D 1 208 ? 44.211 12.562 97.712 1.00 17.65 187 LEU D CA 1
ATOM 8360 C C . LEU D 1 208 ? 44.576 12.532 99.231 1.00 18.26 187 LEU D C 1
ATOM 8361 O O . LEU D 1 208 ? 44.662 11.451 99.826 1.00 19.26 187 LEU D O 1
ATOM 8366 N N . ASP D 1 209 ? 44.693 13.697 99.829 1.00 18.52 188 ASP D N 1
ATOM 8367 C CA . ASP D 1 209 ? 44.922 13.862 101.248 1.00 18.69 188 ASP D CA 1
ATOM 8368 C C . ASP D 1 209 ? 43.593 13.780 102.004 1.00 18.12 188 ASP D C 1
ATOM 8369 O O . ASP D 1 209 ? 42.525 13.576 101.372 1.00 17.27 188 ASP D O 1
ATOM 8374 N N . VAL D 1 210 ? 43.654 13.929 103.335 1.00 17.56 189 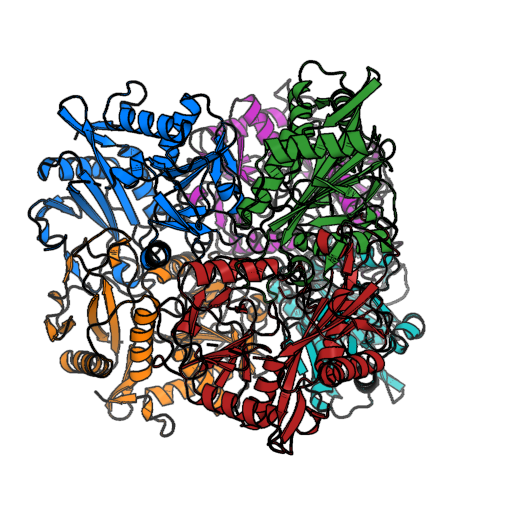VAL D N 1
ATOM 8375 C CA . VAL D 1 210 ? 42.451 13.770 104.171 1.00 17.58 189 VAL D CA 1
ATOM 8376 C C . VAL D 1 210 ? 41.362 14.741 103.846 1.00 17.64 189 VAL D C 1
ATOM 8377 O O . VAL D 1 210 ? 40.202 14.520 104.218 1.00 18.71 189 VAL D O 1
ATOM 8381 N N . ASP D 1 211 ? 41.700 15.831 103.195 1.00 16.72 190 ASP D N 1
ATOM 8382 C CA . ASP D 1 211 ? 40.715 16.846 102.859 1.00 17.30 190 ASP D CA 1
ATOM 8383 C C . ASP D 1 211 ? 40.166 16.739 101.423 1.00 16.70 190 ASP D C 1
ATOM 8384 O O . ASP D 1 211 ? 39.343 17.551 101.001 1.00 15.72 190 ASP D O 1
ATOM 8389 N N . GLY D 1 212 ? 40.653 15.768 100.657 1.00 16.36 191 GLY D N 1
ATOM 8390 C CA . GLY D 1 212 ? 40.178 15.605 99.310 1.00 16.36 191 GLY D CA 1
ATOM 8391 C C . GLY D 1 212 ? 40.980 16.240 98.204 1.00 17.17 191 GLY D C 1
ATOM 8392 O O . GLY D 1 212 ? 40.582 16.127 97.035 1.00 16.69 191 GLY D O 1
ATOM 8393 N N . TYR D 1 213 ? 42.074 16.948 98.550 1.00 17.95 192 TYR D N 1
ATOM 8394 C CA . TYR D 1 213 ? 42.971 17.536 97.547 1.00 18.07 192 TYR D CA 1
ATOM 8395 C C . TYR D 1 213 ? 44.042 16.577 97.089 1.00 18.02 192 TYR D C 1
ATOM 8396 O O . TYR D 1 213 ? 44.381 15.638 97.825 1.00 17.80 192 TYR D O 1
ATOM 8405 N N . VAL D 1 214 ? 44.526 16.723 95.853 1.00 19.06 193 VAL D N 1
ATOM 8406 C CA . VAL D 1 214 ? 45.615 15.835 95.339 1.00 19.63 193 VAL D CA 1
ATOM 8407 C C . VAL D 1 214 ? 46.866 15.976 96.205 1.00 20.95 193 VAL D C 1
ATOM 8408 O O . VAL D 1 214 ? 47.249 17.100 96.556 1.00 21.92 193 VAL D O 1
ATOM 8412 N N . SER D 1 215 ? 47.456 14.867 96.611 1.00 21.28 194 SER D N 1
ATOM 8413 C CA . SER D 1 215 ? 48.694 14.865 97.403 1.00 22.02 194 SER D CA 1
ATOM 8414 C C . SER D 1 215 ? 49.893 14.466 96.523 1.00 22.69 194 SER D C 1
ATOM 8415 O O . SER D 1 215 ? 50.775 15.324 96.202 1.00 21.94 194 SER D O 1
ATOM 8418 N N . GLU D 1 216 ? 49.903 13.211 96.082 1.00 22.88 195 GLU D N 1
ATOM 8419 C CA . GLU D 1 216 ? 51.054 12.657 95.392 1.00 24.52 195 GLU D CA 1
ATOM 8420 C C . GLU D 1 216 ? 50.744 11.275 94.867 1.00 24.65 195 GLU D C 1
ATOM 8421 O O . GLU D 1 216 ? 49.689 10.719 95.155 1.00 22.52 195 GLU D O 1
ATOM 8427 N N . GLY D 1 217 ? 51.653 10.727 94.077 1.00 24.99 196 GLY D N 1
ATOM 8428 C CA . GLY D 1 217 ? 51.598 9.321 93.684 1.00 25.35 196 GLY D CA 1
ATOM 8429 C C . GLY D 1 217 ? 52.048 8.440 94.805 1.00 26.23 196 GLY D C 1
ATOM 8430 O O . GLY D 1 217 ? 52.514 8.929 95.822 1.00 26.24 196 GLY D O 1
ATOM 8431 N N . SER D 1 218 ? 51.926 7.132 94.641 1.00 29.58 197 SER D N 1
ATOM 8432 C CA . SER D 1 218 ? 52.339 6.202 95.689 1.00 31.22 197 SER D CA 1
ATOM 8433 C C . SER D 1 218 ? 53.844 6.222 95.963 1.00 32.36 197 SER D C 1
ATOM 8434 O O . SER D 1 218 ? 54.279 5.899 97.047 1.00 33.33 197 SER D O 1
ATOM 8437 N N . GLY D 1 219 ? 54.634 6.623 94.975 1.00 35.70 198 GLY D N 1
ATOM 8438 C CA . GLY D 1 219 ? 56.094 6.795 95.149 1.00 35.47 198 GLY D CA 1
ATOM 8439 C C . GLY D 1 219 ? 56.667 8.012 94.434 1.00 36.26 198 GLY D C 1
ATOM 8440 O O . GLY D 1 219 ? 57.870 8.110 94.255 1.00 37.71 198 GLY D O 1
ATOM 8441 N N . GLU D 1 220 ? 55.826 8.963 94.038 1.00 33.83 199 GLU D N 1
ATOM 8442 C CA . GLU D 1 220 ? 56.286 10.102 93.244 1.00 32.33 199 GLU D CA 1
ATOM 8443 C C . GLU D 1 220 ? 55.596 11.342 93.689 1.00 29.40 199 GLU D C 1
ATOM 8444 O O . GLU D 1 220 ? 54.434 11.297 94.119 1.00 28.77 199 GLU D O 1
ATOM 8450 N N . ASN D 1 221 ? 56.224 12.484 93.489 1.00 28.52 200 ASN D N 1
ATOM 8451 C CA . ASN D 1 221 ? 55.505 13.724 93.624 1.00 27.72 200 ASN D CA 1
ATOM 8452 C C . ASN D 1 221 ? 54.731 14.071 92.350 1.00 27.36 200 ASN D C 1
ATOM 8453 O O . ASN D 1 221 ? 55.046 13.562 91.243 1.00 26.78 200 ASN D O 1
ATOM 8458 N N . PHE D 1 222 ? 53.762 14.976 92.528 1.00 26.15 201 PHE D N 1
ATOM 8459 C CA . PHE D 1 222 ? 52.806 15.336 91.487 1.00 25.96 201 PHE D CA 1
ATOM 8460 C C . PHE D 1 222 ? 52.889 16.806 91.118 1.00 26.35 201 PHE D C 1
ATOM 8461 O O . PHE D 1 222 ? 53.034 17.676 91.973 1.00 26.15 201 PHE D O 1
ATOM 8469 N N . PHE D 1 223 ? 52.823 17.058 89.807 1.00 27.15 202 PHE D N 1
ATOM 8470 C CA . PHE D 1 223 ? 52.930 18.386 89.230 1.00 26.54 202 PHE D CA 1
ATOM 8471 C C . PHE D 1 223 ? 51.854 18.505 88.138 1.00 25.78 202 PHE D C 1
ATOM 8472 O O . PHE D 1 223 ? 51.489 17.488 87.488 1.00 25.43 202 PHE D O 1
ATOM 8480 N N . LEU D 1 224 ? 51.334 19.716 87.961 1.00 29.50 203 LEU D N 1
ATOM 8481 C CA . LEU D 1 224 ? 50.417 20.011 86.857 1.00 30.09 203 LEU D CA 1
ATOM 8482 C C . LEU D 1 224 ? 50.852 21.276 86.178 1.00 30.21 203 LEU D C 1
ATOM 8483 O O . LEU D 1 224 ? 51.467 22.123 86.816 1.00 29.62 203 LEU D O 1
ATOM 8488 N N . VAL D 1 225 ? 50.598 21.381 84.866 1.00 30.81 204 VAL D N 1
ATOM 8489 C CA . VAL D 1 225 ? 50.867 22.620 84.126 1.00 32.08 204 VAL D CA 1
ATOM 8490 C C . VAL D 1 225 ? 49.578 23.265 83.681 1.00 33.73 204 VAL D C 1
ATOM 8491 O O . VAL D 1 225 ? 48.694 22.600 83.156 1.00 33.50 204 VAL D O 1
ATOM 8495 N N . ASN D 1 226 ? 49.507 24.578 83.853 1.00 36.31 205 ASN D N 1
ATOM 8496 C CA . ASN D 1 226 ? 48.374 25.318 83.400 1.00 39.45 205 ASN D CA 1
ATOM 8497 C C . ASN D 1 226 ? 48.710 26.719 82.995 1.00 41.89 205 ASN D C 1
ATOM 8498 O O . ASN D 1 226 ? 49.265 27.474 83.787 1.00 41.89 205 ASN D O 1
ATOM 8503 N N . ARG D 1 227 ? 48.324 27.065 81.768 1.00 43.86 206 ARG D N 1
ATOM 8504 C CA . ARG D 1 227 ? 48.548 28.375 81.223 1.00 46.94 206 ARG D CA 1
ATOM 8505 C C . ARG D 1 227 ? 50.012 28.760 81.325 1.00 46.19 206 ARG D C 1
ATOM 8506 O O . ARG D 1 227 ? 50.333 29.873 81.717 1.00 47.45 206 ARG D O 1
ATOM 8514 N N . GLY D 1 228 ? 50.897 27.815 81.006 1.00 43.34 207 GLY D N 1
ATOM 8515 C CA . GLY D 1 228 ? 52.323 28.055 81.071 1.00 43.13 207 GLY D CA 1
ATOM 8516 C C . GLY D 1 228 ? 52.966 28.164 82.436 1.00 41.83 207 GLY D C 1
ATOM 8517 O O . GLY D 1 228 ? 54.150 28.489 82.513 1.00 41.90 207 GLY D O 1
ATOM 8518 N N . LYS D 1 229 ? 52.218 27.853 83.509 1.00 41.10 208 LYS D N 1
ATOM 8519 C CA . LYS D 1 229 ? 52.758 27.856 84.879 1.00 39.79 208 LYS D CA 1
ATOM 8520 C C . LYS D 1 229 ? 52.753 26.447 85.506 1.00 36.69 208 LYS D C 1
ATOM 8521 O O . LYS D 1 229 ? 52.003 25.590 85.112 1.00 34.97 208 LYS D O 1
ATOM 8527 N N . LEU D 1 230 ? 53.644 26.221 86.459 1.00 35.94 209 LEU D N 1
ATOM 8528 C CA . LEU D 1 230 ? 53.784 24.913 87.067 1.00 33.99 209 LEU D CA 1
ATOM 8529 C C . LEU D 1 230 ? 53.209 25.010 88.468 1.00 33.85 209 LEU D C 1
ATOM 8530 O O . LEU D 1 230 ? 53.522 25.939 89.222 1.00 34.36 209 LEU D O 1
ATOM 8535 N N . TYR D 1 231 ? 52.315 24.064 88.766 1.00 32.67 210 TYR D N 1
ATOM 8536 C CA . TYR D 1 231 ? 51.643 23.924 90.060 1.00 33.12 210 TYR D CA 1
ATOM 8537 C C . TYR D 1 231 ? 51.966 22.565 90.661 1.00 31.76 210 TYR D C 1
ATOM 8538 O O . TYR D 1 231 ? 52.163 21.606 89.940 1.00 31.46 210 TYR D O 1
ATOM 8547 N N . THR D 1 232 ? 52.060 22.534 91.970 1.00 32.24 211 THR D N 1
ATOM 8548 C CA . THR D 1 232 ? 52.312 21.324 92.726 1.00 32.05 211 THR D CA 1
ATOM 8549 C C . THR D 1 232 ? 51.712 21.493 94.120 1.00 32.98 211 THR D C 1
ATOM 8550 O O . THR D 1 232 ? 51.661 22.623 94.653 1.00 33.45 211 THR D O 1
ATOM 8554 N N . PRO D 1 233 ? 51.244 20.386 94.733 1.00 33.31 212 PRO D N 1
ATOM 8555 C CA . PRO D 1 233 ? 50.603 20.492 96.035 1.00 35.53 212 PRO D CA 1
ATOM 8556 C C . PRO D 1 233 ? 51.628 21.020 96.972 1.00 39.73 212 PRO D C 1
ATOM 8557 O O . PRO D 1 233 ? 52.841 20.649 96.827 1.00 37.53 212 PRO D O 1
ATOM 8561 N N . ASP D 1 234 ? 51.232 21.911 97.888 1.00 43.90 213 ASP D N 1
ATOM 8562 C CA . ASP D 1 234 ? 52.288 22.508 98.696 1.00 49.73 213 ASP D CA 1
ATOM 8563 C C . ASP D 1 234 ? 52.854 21.319 99.435 1.00 52.17 213 ASP D C 1
ATOM 8564 O O . ASP D 1 234 ? 52.136 20.344 99.640 1.00 54.50 213 ASP D O 1
ATOM 8569 N N . LEU D 1 235 ? 54.143 21.358 99.726 1.00 56.18 214 LEU D N 1
ATOM 8570 C CA . LEU D 1 235 ? 54.756 20.477 100.722 1.00 58.38 214 LEU D CA 1
ATOM 8571 C C . LEU D 1 235 ? 53.973 20.590 102.006 1.00 62.43 214 LEU D C 1
ATOM 8572 O O . LEU D 1 235 ? 54.291 21.422 102.877 1.00 68.97 214 LEU D O 1
ATOM 8574 N N . ALA D 1 236 ? 52.918 19.773 102.077 1.00 61.68 215 ALA D N 1
ATOM 8575 C CA . ALA D 1 236 ? 52.040 19.620 103.231 1.00 63.73 215 ALA D CA 1
ATOM 8576 C C . ALA D 1 236 ? 52.062 18.110 103.523 1.00 63.96 215 ALA D C 1
ATOM 8577 O O . ALA D 1 236 ? 53.065 17.626 104.034 1.00 65.00 215 ALA D O 1
ATOM 8579 N N . SER D 1 237 ? 51.031 17.351 103.138 1.00 64.29 216 SER D N 1
ATOM 8580 C CA . SER D 1 237 ? 51.038 15.869 103.328 1.00 67.73 216 SER D CA 1
ATOM 8581 C C . SER D 1 237 ? 51.980 15.072 102.396 1.00 69.05 216 SER D C 1
ATOM 8582 O O . SER D 1 237 ? 52.109 13.845 102.576 1.00 72.86 216 SER D O 1
ATOM 8585 N N . CYS D 1 238 ? 52.597 15.730 101.403 1.00 67.31 217 CYS D N 1
ATOM 8586 C CA . CYS D 1 238 ? 53.428 15.022 100.412 1.00 66.35 217 CYS D CA 1
ATOM 8587 C C . CYS D 1 238 ? 54.896 14.911 100.847 1.00 68.72 217 CYS D C 1
ATOM 8588 O O . CYS D 1 238 ? 55.322 15.571 101.800 1.00 68.10 217 CYS D O 1
ATOM 8591 N N . LEU D 1 239 ? 55.655 14.061 100.144 1.00 69.58 218 LEU D N 1
ATOM 8592 C CA . LEU D 1 239 ? 57.088 13.867 100.408 1.00 69.61 218 LEU D CA 1
ATOM 8593 C C . LEU D 1 239 ? 57.940 15.071 99.912 1.00 65.72 218 LEU D C 1
ATOM 8594 O O . LEU D 1 239 ? 57.640 15.666 98.827 1.00 59.02 218 LEU D O 1
ATOM 8596 N N . ASP D 1 240 ? 58.973 15.437 100.703 1.00 62.80 219 ASP D N 1
ATOM 8597 C CA . ASP D 1 240 ? 59.930 16.516 100.308 1.00 61.51 219 ASP D CA 1
ATOM 8598 C C . ASP D 1 240 ? 60.984 16.034 99.237 1.00 57.20 219 ASP D C 1
ATOM 8599 O O . ASP D 1 240 ? 62.178 15.908 99.528 1.00 56.60 219 ASP D O 1
ATOM 8604 N N . GLY D 1 241 ? 60.519 15.771 98.016 1.00 51.97 220 GLY D N 1
ATOM 8605 C CA . GLY D 1 241 ? 61.341 15.087 96.961 1.00 50.41 220 GLY D CA 1
ATOM 8606 C C . GLY D 1 241 ? 62.629 15.741 96.450 1.00 47.04 220 GLY D C 1
ATOM 8607 O O . GLY D 1 241 ? 62.664 16.930 96.244 1.00 45.38 220 GLY D O 1
ATOM 8608 N N . ILE D 1 242 ? 63.691 14.956 96.263 1.00 45.48 221 ILE D N 1
ATOM 8609 C CA . ILE D 1 242 ? 64.965 15.469 95.742 1.00 44.72 221 ILE D CA 1
ATOM 8610 C C . ILE D 1 242 ? 64.887 15.634 94.223 1.00 41.54 221 ILE D C 1
ATOM 8611 O O . ILE D 1 242 ? 65.539 16.497 93.679 1.00 40.45 221 ILE D O 1
ATOM 8616 N N . THR D 1 243 ? 64.106 14.794 93.556 1.00 39.71 222 THR D N 1
ATOM 8617 C CA . THR D 1 243 ? 63.771 15.028 92.166 1.00 38.21 222 THR D CA 1
ATOM 8618 C C . THR D 1 243 ? 62.831 16.202 92.029 1.00 37.61 222 THR D C 1
ATOM 8619 O O . THR D 1 243 ? 62.999 17.003 91.135 1.00 37.09 222 THR D O 1
ATOM 8623 N N . ARG D 1 244 ? 61.822 16.271 92.889 1.00 37.82 223 ARG D N 1
ATOM 8624 C CA . ARG D 1 244 ? 60.902 17.414 92.951 1.00 37.41 223 ARG D CA 1
ATOM 8625 C C . ARG D 1 244 ? 61.678 18.714 93.079 1.00 36.97 223 ARG D C 1
ATOM 8626 O O . ARG D 1 244 ? 61.409 19.673 92.368 1.00 36.01 223 ARG D O 1
ATOM 8634 N N . ASP D 1 245 ? 62.634 18.742 93.996 1.00 37.46 224 ASP D N 1
ATOM 8635 C CA . ASP D 1 245 ? 63.480 19.915 94.171 1.00 38.95 224 ASP D CA 1
ATOM 8636 C C . ASP D 1 245 ? 64.325 20.246 92.892 1.00 37.81 224 ASP D C 1
ATOM 8637 O O . ASP D 1 245 ? 64.419 21.385 92.469 1.00 38.40 224 ASP D O 1
ATOM 8642 N N . THR D 1 246 ? 64.972 19.235 92.332 1.00 37.20 225 THR D N 1
ATOM 8643 C CA . THR D 1 246 ? 65.753 19.390 91.124 1.00 36.80 225 THR D CA 1
ATOM 8644 C C . THR D 1 246 ? 64.855 20.012 90.053 1.00 34.69 225 THR D C 1
ATOM 8645 O O . THR D 1 246 ? 65.227 20.981 89.441 1.00 35.15 225 THR D O 1
ATOM 8649 N N . VAL D 1 247 ? 63.646 19.484 89.883 1.00 33.08 226 VAL D N 1
ATOM 8650 C CA . VAL D 1 247 ? 62.788 19.921 88.811 1.00 32.19 226 VAL D CA 1
ATOM 8651 C C . VAL D 1 247 ? 62.290 21.351 89.034 1.00 32.63 226 VAL D C 1
ATOM 8652 O O . VAL D 1 247 ? 62.214 22.150 88.076 1.00 33.10 226 VAL D O 1
ATOM 8656 N N . ILE D 1 248 ? 61.966 21.699 90.283 1.00 32.97 227 ILE D N 1
ATOM 8657 C CA . ILE D 1 248 ? 61.496 23.043 90.587 1.00 33.32 227 ILE D CA 1
ATOM 8658 C C . ILE D 1 248 ? 62.550 24.109 90.323 1.00 34.78 227 ILE D C 1
ATOM 8659 O O . ILE D 1 248 ? 62.265 25.170 89.723 1.00 35.26 227 ILE D O 1
ATOM 8664 N N . THR D 1 249 ? 63.768 23.843 90.795 1.00 35.48 228 THR D N 1
ATOM 8665 C CA . THR D 1 249 ? 64.943 24.643 90.449 1.00 36.92 228 THR D CA 1
ATOM 8666 C C . THR D 1 249 ? 65.173 24.869 88.938 1.00 36.01 228 THR D C 1
ATOM 8667 O O . THR D 1 249 ? 65.430 26.015 88.504 1.00 36.84 228 THR D O 1
ATOM 8671 N N . LEU D 1 250 ? 65.105 23.786 88.176 1.00 33.68 229 LEU D N 1
ATOM 8672 C CA . LEU D 1 250 ? 65.221 23.859 86.706 1.00 34.08 229 LEU D CA 1
ATOM 8673 C C . LEU D 1 250 ? 64.112 24.729 86.112 1.00 34.47 229 LEU D C 1
ATOM 8674 O O . LEU D 1 250 ? 64.396 25.629 85.333 1.00 36.17 229 LEU D O 1
ATOM 8679 N N . ALA D 1 251 ? 62.880 24.517 86.552 1.00 33.80 230 ALA D N 1
ATOM 8680 C CA . ALA D 1 251 ? 61.733 25.328 86.137 1.00 34.39 230 ALA D CA 1
ATOM 8681 C C . ALA D 1 251 ? 61.993 26.803 86.354 1.00 36.92 230 ALA D C 1
ATOM 8682 O O . ALA D 1 251 ? 61.834 27.590 85.431 1.00 38.59 230 ALA D O 1
ATOM 8684 N N . LYS D 1 252 ? 62.394 27.183 87.564 1.00 38.46 231 LYS D N 1
ATOM 8685 C CA . LYS D 1 252 ? 62.608 28.601 87.881 1.00 41.73 231 LYS D CA 1
ATOM 8686 C C . LYS D 1 252 ? 63.766 29.188 87.085 1.00 43.38 231 LYS D C 1
ATOM 8687 O O . LYS D 1 252 ? 63.785 30.378 86.806 1.00 45.52 231 LYS D O 1
ATOM 8693 N N . GLU D 1 253 ? 64.740 28.359 86.732 1.00 42.43 232 GLU D N 1
ATOM 8694 C CA . GLU D 1 253 ? 65.878 28.833 85.925 1.00 44.77 232 GLU D CA 1
ATOM 8695 C C . GLU D 1 253 ? 65.445 29.003 84.467 1.00 44.81 232 GLU D C 1
ATOM 8696 O O . GLU D 1 253 ? 66.064 29.749 83.769 1.00 47.33 232 GLU D O 1
ATOM 8702 N N . ALA D 1 254 ? 64.382 28.321 84.017 1.00 42.70 233 ALA D N 1
ATOM 8703 C CA . ALA D 1 254 ? 63.815 28.588 82.684 1.00 43.24 233 ALA D CA 1
ATOM 8704 C C . ALA D 1 254 ? 62.851 29.774 82.726 1.00 45.49 233 ALA D C 1
ATOM 8705 O O . ALA D 1 254 ? 62.232 30.100 81.735 1.00 46.42 233 ALA D O 1
ATOM 8707 N N . GLY D 1 255 ? 62.747 30.439 83.868 1.00 46.96 234 GLY D N 1
ATOM 8708 C CA . GLY D 1 255 ? 61.798 31.527 84.035 1.00 49.81 234 GLY D CA 1
ATOM 8709 C C . GLY D 1 255 ? 60.357 31.045 84.142 1.00 48.57 234 GLY D C 1
ATOM 8710 O O . GLY D 1 255 ? 59.453 31.823 83.896 1.00 51.18 234 GLY D O 1
ATOM 8711 N N . ILE D 1 256 ? 60.131 29.771 84.491 1.00 43.60 235 ILE D N 1
ATOM 8712 C CA . ILE D 1 256 ? 58.761 29.257 84.649 1.00 43.25 235 ILE D CA 1
ATOM 8713 C C . ILE D 1 256 ? 58.298 29.471 86.077 1.00 43.19 235 ILE D C 1
ATOM 8714 O O . ILE D 1 256 ? 59.001 29.140 87.013 1.00 42.40 235 ILE D O 1
ATOM 8719 N N . GLU D 1 257 ? 57.105 30.037 86.223 1.00 44.51 236 GLU D N 1
ATOM 8720 C CA . GLU D 1 257 ? 56.575 30.387 87.521 1.00 45.06 236 GLU D CA 1
ATOM 8721 C C . GLU D 1 257 ? 56.102 29.088 88.174 1.00 42.46 236 GLU D C 1
ATOM 8722 O O . GLU D 1 257 ? 55.405 28.298 87.550 1.00 42.94 236 GLU D O 1
ATOM 8728 N N . VAL D 1 258 ? 56.522 28.856 89.409 1.00 41.89 237 VAL D N 1
ATOM 8729 C CA . VAL D 1 258 ? 56.132 27.660 90.189 1.00 40.23 237 VAL D CA 1
ATOM 8730 C C . VAL D 1 258 ? 55.311 28.093 91.396 1.00 40.75 237 VAL D C 1
ATOM 8731 O O . VAL D 1 258 ? 55.780 28.917 92.228 1.00 41.76 237 VAL D O 1
ATOM 8735 N N . ILE D 1 259 ? 54.123 27.487 91.514 1.00 38.83 238 ILE D N 1
ATOM 8736 C CA . ILE D 1 259 ? 53.140 27.846 92.519 1.00 39.06 238 ILE D CA 1
ATOM 8737 C C . ILE D 1 259 ? 52.752 26.601 93.329 1.00 37.45 238 ILE D C 1
ATOM 8738 O O . ILE D 1 259 ? 52.468 25.538 92.791 1.00 35.48 238 ILE D O 1
ATOM 8743 N N . GLU D 1 260 ? 52.782 26.725 94.632 1.00 37.87 239 GLU D N 1
ATOM 8744 C CA . GLU D 1 260 ? 52.398 25.615 95.477 1.00 36.92 239 GLU D CA 1
ATOM 8745 C C . GLU D 1 260 ? 50.956 25.962 95.873 1.00 35.03 239 GLU D C 1
ATOM 8746 O O . GLU D 1 260 ? 50.651 27.097 96.205 1.00 35.62 239 GLU D O 1
ATOM 8752 N N . LYS D 1 261 ? 50.037 25.017 95.726 1.00 32.00 240 LYS D N 1
ATOM 8753 C CA . LYS D 1 261 ? 48.627 25.279 96.022 1.00 31.66 240 LYS D CA 1
ATOM 8754 C C . LYS D 1 261 ? 47.890 23.978 96.224 1.00 29.32 240 LYS D C 1
ATOM 8755 O O . LYS D 1 261 ? 48.377 22.949 95.862 1.00 27.62 240 LYS D O 1
ATOM 8761 N N . ARG D 1 262 ? 46.691 24.086 96.761 1.00 29.11 241 ARG D N 1
ATOM 8762 C CA . ARG D 1 262 ? 45.797 22.957 96.906 1.00 28.02 241 ARG D CA 1
ATOM 8763 C C . ARG D 1 262 ? 45.090 22.683 95.563 1.00 26.58 241 ARG D C 1
ATOM 8764 O O . ARG D 1 262 ? 44.456 23.571 95.008 1.00 27.01 241 ARG D O 1
ATOM 8772 N N . ILE D 1 263 ? 45.208 21.453 95.060 1.00 24.75 242 ILE D N 1
ATOM 8773 C CA . ILE D 1 263 ? 44.794 21.122 93.707 1.00 23.49 242 ILE D CA 1
ATOM 8774 C C . ILE D 1 263 ? 43.667 20.094 93.810 1.00 22.44 242 ILE D C 1
ATOM 8775 O O . ILE D 1 263 ? 43.768 19.097 94.544 1.00 22.04 242 ILE D O 1
ATOM 8780 N N . THR D 1 264 ? 42.548 20.368 93.157 1.00 21.77 243 THR D N 1
ATOM 8781 C CA . THR D 1 264 ? 41.476 19.380 93.124 1.00 20.65 243 THR D CA 1
ATOM 8782 C C . THR D 1 264 ? 41.683 18.390 91.999 1.00 20.09 243 THR D C 1
ATOM 8783 O O . THR D 1 264 ? 42.421 18.648 91.010 1.00 19.97 243 THR D O 1
ATOM 8787 N N . ARG D 1 265 ? 41.042 17.227 92.136 1.00 19.59 244 ARG D N 1
ATOM 8788 C CA . ARG D 1 265 ? 41.158 16.189 91.114 1.00 19.42 244 ARG D CA 1
ATOM 8789 C C . ARG D 1 265 ? 40.652 16.672 89.744 1.00 19.73 244 ARG D C 1
ATOM 8790 O O . ARG D 1 265 ? 41.232 16.318 88.725 1.00 19.91 244 ARG D O 1
ATOM 8798 N N . ASP D 1 266 ? 39.586 17.483 89.728 1.00 19.99 245 ASP D N 1
ATOM 8799 C CA . ASP D 1 266 ? 39.026 17.959 88.476 1.00 20.50 245 ASP D CA 1
ATOM 8800 C C . ASP D 1 266 ? 39.841 19.130 87.870 1.00 21.27 245 ASP D C 1
ATOM 8801 O O . ASP D 1 266 ? 39.743 19.407 86.665 1.00 21.43 245 ASP D O 1
ATOM 8806 N N . GLU D 1 267 ? 40.701 19.745 88.687 1.00 21.97 246 GLU D N 1
ATOM 8807 C CA . GLU D 1 267 ? 41.756 20.643 88.157 1.00 23.22 246 GLU D CA 1
ATOM 8808 C C . GLU D 1 267 ? 42.727 19.842 87.316 1.00 22.83 246 GLU D C 1
ATOM 8809 O O . GLU D 1 267 ? 43.222 20.339 86.290 1.00 23.62 246 GLU D O 1
ATOM 8815 N N . VAL D 1 268 ? 43.027 18.620 87.740 1.00 21.75 247 VAL D N 1
ATOM 8816 C CA . VAL D 1 268 ? 43.934 17.791 86.936 1.00 21.73 247 VAL D CA 1
ATOM 8817 C C . VAL D 1 268 ? 43.268 17.356 85.635 1.00 22.10 247 VAL D C 1
ATOM 8818 O O . VAL D 1 268 ? 43.875 17.472 84.556 1.00 22.57 247 VAL D O 1
ATOM 8822 N N . TYR D 1 269 ? 41.989 16.949 85.705 1.00 22.13 248 TYR D N 1
ATOM 8823 C CA . TYR D 1 269 ? 41.249 16.596 84.475 1.00 22.77 248 TYR D CA 1
ATOM 8824 C C . TYR D 1 269 ? 41.273 17.721 83.445 1.00 24.03 248 TYR D C 1
ATOM 8825 O O . TYR D 1 269 ? 41.211 17.467 82.233 1.00 25.48 248 TYR D O 1
ATOM 8834 N N . THR D 1 270 ? 41.278 18.982 83.889 1.00 24.44 249 THR D N 1
ATOM 8835 C CA . THR D 1 270 ? 41.203 20.110 82.952 1.00 25.65 249 THR D CA 1
ATOM 8836 C C . THR D 1 270 ? 42.550 20.876 82.737 1.00 26.58 249 THR D C 1
ATOM 8837 O O . THR D 1 270 ? 42.577 21.948 82.145 1.00 27.45 249 THR D O 1
ATOM 8841 N N . ALA D 1 271 ? 43.658 20.323 83.220 1.00 26.36 250 ALA D N 1
ATOM 8842 C CA . ALA D 1 271 ? 44.949 20.994 83.137 1.00 27.18 250 ALA D CA 1
ATOM 8843 C C . ALA D 1 271 ? 45.531 20.832 81.716 1.00 28.32 250 ALA D C 1
ATOM 8844 O O . ALA D 1 271 ? 45.153 19.939 80.973 1.00 28.59 250 ALA D O 1
ATOM 8846 N N . ASP D 1 272 ? 46.427 21.715 81.334 1.00 29.70 251 ASP D N 1
ATOM 8847 C CA . ASP D 1 272 ? 47.181 21.523 80.069 1.00 30.87 251 ASP D CA 1
ATOM 8848 C C . ASP D 1 272 ? 48.100 20.280 80.075 1.00 30.05 251 ASP D C 1
ATOM 8849 O O . ASP D 1 272 ? 48.191 19.605 79.073 1.00 30.40 251 ASP D O 1
ATOM 8854 N N . GLU D 1 273 ? 48.795 20.018 81.181 1.00 29.25 252 GLU D N 1
ATOM 8855 C CA . GLU D 1 273 ? 49.722 18.877 81.299 1.00 28.98 252 GLU D CA 1
ATOM 8856 C C . GLU D 1 273 ? 49.788 18.410 82.766 1.00 27.73 252 GLU D C 1
ATOM 8857 O O . GLU D 1 273 ? 49.490 19.175 83.675 1.00 27.49 252 GLU D O 1
ATOM 8863 N N . ALA D 1 274 ? 50.247 17.174 82.996 1.00 26.96 253 ALA D N 1
ATOM 8864 C CA . ALA D 1 274 ? 50.534 16.707 84.333 1.00 25.92 253 ALA D CA 1
ATOM 8865 C C . ALA D 1 274 ? 51.666 15.701 84.268 1.00 25.68 253 ALA D C 1
ATOM 8866 O O . ALA D 1 274 ? 51.866 15.084 83.252 1.00 26.67 253 ALA D O 1
ATOM 8868 N N . PHE D 1 275 ? 52.462 15.649 85.315 1.00 25.37 254 PHE D N 1
ATOM 8869 C CA . PHE D 1 275 ? 53.532 14.659 85.439 1.00 25.70 254 PHE D CA 1
ATOM 8870 C C . PHE D 1 275 ? 53.903 14.298 86.893 1.00 25.44 254 PHE D C 1
ATOM 8871 O O . PHE D 1 275 ? 53.590 15.018 87.834 1.00 25.08 254 PHE D O 1
ATOM 8879 N N . PHE D 1 276 ? 54.571 13.153 87.023 1.00 25.91 255 PHE D N 1
ATOM 8880 C CA . PHE D 1 276 ? 55.178 12.705 88.274 1.00 26.41 255 PHE D CA 1
ATOM 8881 C C . PHE D 1 276 ? 56.700 12.894 88.271 1.00 26.96 255 PHE D C 1
ATOM 8882 O O . PHE D 1 276 ? 57.367 12.799 87.202 1.00 26.88 255 PHE D O 1
ATOM 8890 N N . THR D 1 277 ? 57.246 13.086 89.472 1.00 27.36 256 THR D N 1
ATOM 8891 C CA . THR D 1 277 ? 58.694 13.055 89.707 1.00 28.31 256 THR D CA 1
ATOM 8892 C C . THR D 1 277 ? 59.079 12.087 90.850 1.00 29.36 256 THR D C 1
ATOM 8893 O O . THR D 1 277 ? 58.363 11.935 91.865 1.00 28.15 256 THR D O 1
ATOM 8897 N N . GLY D 1 278 ? 60.223 11.444 90.660 1.00 30.07 257 GLY D N 1
ATOM 8898 C CA . GLY D 1 278 ? 60.825 10.650 91.704 1.00 31.46 257 GLY D CA 1
ATOM 8899 C C . GLY D 1 278 ? 62.175 10.153 91.232 1.00 32.35 257 GLY D C 1
ATOM 8900 O O . GLY D 1 278 ? 62.540 10.327 90.058 1.00 32.09 257 GLY D O 1
ATOM 8901 N N . THR D 1 279 ? 62.898 9.525 92.147 1.00 33.70 258 THR D N 1
ATOM 8902 C CA . THR D 1 279 ? 64.248 9.018 91.871 1.00 35.33 258 THR D CA 1
ATOM 8903 C C . THR D 1 279 ? 64.197 7.927 90.836 1.00 36.22 258 THR D C 1
ATOM 8904 O O . THR D 1 279 ? 64.918 7.991 89.858 1.00 35.89 258 THR D O 1
ATOM 8908 N N . ALA D 1 280 ? 63.326 6.946 91.050 1.00 37.78 259 ALA D N 1
ATOM 8909 C CA . ALA D 1 280 ? 63.108 5.867 90.088 1.00 40.08 259 ALA D CA 1
ATOM 8910 C C . ALA D 1 280 ? 62.347 6.346 88.818 1.00 41.53 259 ALA D C 1
ATOM 8911 O O . ALA D 1 280 ? 62.675 5.950 87.734 1.00 44.24 259 ALA D O 1
ATOM 8913 N N . ALA D 1 281 ? 61.359 7.227 88.986 1.00 43.79 260 ALA D N 1
ATOM 8914 C CA . ALA D 1 281 ? 60.451 7.659 87.895 1.00 43.97 260 ALA D CA 1
ATOM 8915 C C . ALA D 1 281 ? 61.085 8.711 86.990 1.00 43.66 260 ALA D C 1
ATOM 8916 O O . ALA D 1 281 ? 60.618 8.917 85.866 1.00 44.43 260 ALA D O 1
ATOM 8918 N N . GLU D 1 282 ? 62.140 9.364 87.493 1.00 40.42 261 GLU D N 1
ATOM 8919 C CA . GLU D 1 282 ? 62.645 10.591 86.924 1.00 38.60 261 GLU D CA 1
ATOM 8920 C C . GLU D 1 282 ? 61.454 11.524 86.686 1.00 36.92 261 GLU D C 1
ATOM 8921 O O . GLU D 1 282 ? 60.775 11.854 87.649 1.00 35.71 261 GLU D O 1
ATOM 8927 N N . VAL D 1 283 ? 61.216 11.976 85.447 1.00 35.36 262 VAL D N 1
ATOM 8928 C CA . VAL D 1 283 ? 60.032 12.786 85.123 1.00 33.96 262 VAL D CA 1
ATOM 8929 C C . VAL D 1 283 ? 59.168 11.974 84.180 1.00 32.20 262 VAL D C 1
ATOM 8930 O O . VAL D 1 283 ? 59.565 11.698 83.050 1.00 31.73 262 VAL D O 1
ATOM 8934 N N . THR D 1 284 ? 58.016 11.547 84.671 1.00 30.64 263 THR D N 1
ATOM 8935 C CA . THR D 1 284 ? 57.110 10.706 83.909 1.00 30.09 263 THR D CA 1
ATOM 8936 C C . THR D 1 284 ? 55.805 11.474 83.602 1.00 29.40 263 THR D C 1
ATOM 8937 O O . THR D 1 284 ? 55.068 11.824 84.509 1.00 28.00 263 THR D O 1
ATOM 8941 N N . PRO D 1 285 ? 55.496 11.696 82.321 1.00 29.48 264 PRO D N 1
ATOM 8942 C CA . PRO D 1 285 ? 54.248 12.360 81.961 1.00 29.45 264 PRO D CA 1
ATOM 8943 C C . PRO D 1 285 ? 52.972 11.578 82.297 1.00 28.80 264 PRO D C 1
ATOM 8944 O O . PRO D 1 285 ? 52.954 10.364 82.209 1.00 29.31 264 PRO D O 1
ATOM 8948 N N . ILE D 1 286 ? 51.910 12.257 82.699 1.00 27.75 265 ILE D N 1
ATOM 8949 C CA . ILE D 1 286 ? 50.672 11.559 82.947 1.00 27.39 265 ILE D CA 1
ATOM 8950 C C . ILE D 1 286 ? 49.735 11.939 81.818 1.00 28.13 265 ILE D C 1
ATOM 8951 O O . ILE D 1 286 ? 49.424 13.125 81.647 1.00 28.11 265 ILE D O 1
ATOM 8956 N N . ARG D 1 287 ? 49.264 10.957 81.059 1.00 29.06 266 ARG D N 1
ATOM 8957 C CA . ARG D 1 287 ? 48.455 11.264 79.880 1.00 30.45 266 ARG D CA 1
ATOM 8958 C C . ARG D 1 287 ? 46.955 11.195 80.106 1.00 29.73 266 ARG D C 1
ATOM 8959 O O . ARG D 1 287 ? 46.192 11.679 79.309 1.00 29.37 266 ARG D O 1
ATOM 8967 N N . GLU D 1 288 ? 46.572 10.601 81.225 1.00 28.49 267 GLU D N 1
ATOM 8968 C CA . GLU D 1 288 ? 45.206 10.314 81.514 1.00 28.70 267 GLU D CA 1
ATOM 8969 C C . GLU D 1 288 ? 45.066 10.124 83.033 1.00 26.64 267 GLU D C 1
ATOM 8970 O O . GLU D 1 288 ? 45.929 9.510 83.635 1.00 25.78 267 GLU D O 1
ATOM 8976 N N . LEU D 1 289 ? 44.037 10.733 83.642 1.00 25.29 268 LEU D N 1
ATOM 8977 C CA . LEU D 1 289 ? 43.664 10.444 85.038 1.00 24.01 268 LEU D CA 1
ATOM 8978 C C . LEU D 1 289 ? 42.215 10.049 85.132 1.00 23.84 268 LEU D C 1
ATOM 8979 O O . LEU D 1 289 ? 41.342 10.784 84.660 1.00 24.08 268 LEU D O 1
ATOM 8984 N N . ASP D 1 290 ? 41.927 8.899 85.728 1.00 23.61 269 ASP D N 1
ATOM 8985 C CA . ASP D 1 290 ? 40.509 8.453 85.832 1.00 23.92 269 ASP D CA 1
ATOM 8986 C C . ASP D 1 290 ? 39.764 8.445 84.470 1.00 24.75 269 ASP D C 1
ATOM 8987 O O . ASP D 1 290 ? 38.597 8.798 84.394 1.00 24.37 269 ASP D O 1
ATOM 8992 N N . ASN D 1 291 ? 40.464 8.004 83.424 1.00 26.10 270 ASN D N 1
ATOM 8993 C CA . ASN D 1 291 ? 39.926 7.881 82.067 1.00 27.59 270 ASN D CA 1
ATOM 8994 C C . ASN D 1 291 ? 39.573 9.229 81.417 1.00 27.96 270 ASN D C 1
ATOM 8995 O O . ASN D 1 291 ? 38.860 9.252 80.451 1.00 28.87 270 ASN D O 1
ATOM 9000 N N . ARG D 1 292 ? 40.075 10.323 81.995 1.00 27.01 271 ARG D N 1
ATOM 9001 C CA . ARG D 1 292 ? 39.962 11.621 81.401 1.00 27.39 271 ARG D CA 1
ATOM 9002 C C . ARG D 1 292 ? 41.307 11.956 80.820 1.00 27.81 271 ARG D C 1
ATOM 9003 O O . ARG D 1 292 ? 42.310 12.002 81.551 1.00 26.43 271 ARG D O 1
ATOM 9011 N N . THR D 1 293 ? 41.329 12.236 79.520 1.00 28.96 272 THR D N 1
ATOM 9012 C CA . THR D 1 293 ? 42.558 12.624 78.840 1.00 29.97 272 THR D CA 1
ATOM 9013 C C . THR D 1 293 ? 43.098 13.940 79.387 1.00 29.31 272 THR D C 1
ATOM 9014 O O . THR D 1 293 ? 42.357 14.901 79.559 1.00 29.33 272 THR D O 1
ATOM 9018 N N . ILE D 1 294 ? 44.401 13.997 79.613 1.00 29.30 273 ILE D N 1
ATOM 9019 C CA . ILE D 1 294 ? 45.047 15.225 80.096 1.00 28.94 273 ILE D CA 1
ATOM 9020 C C . ILE D 1 294 ? 45.586 15.999 78.890 1.00 30.47 273 ILE D C 1
ATOM 9021 O O . ILE D 1 294 ? 46.450 15.498 78.149 1.00 30.73 273 ILE D O 1
ATOM 9026 N N . GLY D 1 295 ? 45.031 17.191 78.639 1.00 31.60 274 GLY D N 1
ATOM 9027 C CA . GLY D 1 295 ? 45.481 18.037 77.516 1.00 33.65 274 GLY D CA 1
ATOM 9028 C C . GLY D 1 295 ? 45.147 17.327 76.227 1.00 35.04 274 GLY D C 1
ATOM 9029 O O . GLY D 1 295 ? 44.017 16.889 76.032 1.00 35.73 274 GLY D O 1
ATOM 9030 N N . GLY D 1 296 ? 46.135 17.097 75.398 1.00 36.65 275 GLY D N 1
ATOM 9031 C CA . GLY D 1 296 ? 45.911 16.342 74.178 1.00 38.49 275 GLY D CA 1
ATOM 9032 C C . GLY D 1 296 ? 46.132 14.847 74.296 1.00 38.06 275 GLY D C 1
ATOM 9033 O O . GLY D 1 296 ? 45.974 14.117 73.322 1.00 39.21 275 GLY D O 1
ATOM 9034 N N . GLY D 1 297 ? 46.511 14.378 75.463 1.00 36.47 276 GLY D N 1
ATOM 9035 C CA . GLY D 1 297 ? 46.698 12.959 75.679 1.00 36.69 276 GLY D CA 1
ATOM 9036 C C . GLY D 1 297 ? 48.073 12.413 75.387 1.00 37.47 276 GLY D C 1
ATOM 9037 O O . GLY D 1 297 ? 48.223 11.219 75.327 1.00 38.50 276 GLY D O 1
ATOM 9038 N N . ALA D 1 298 ? 49.062 13.273 75.174 1.00 38.12 277 ALA D N 1
ATOM 9039 C CA . ALA D 1 298 ? 50.473 12.873 75.053 1.00 38.14 277 ALA D CA 1
ATOM 9040 C C . ALA D 1 298 ? 51.324 13.805 75.910 1.00 37.34 277 ALA D C 1
ATOM 9041 O O . ALA D 1 298 ? 50.796 14.574 76.701 1.00 37.03 277 ALA D O 1
ATOM 9043 N N . ARG D 1 299 ? 52.641 13.706 75.809 1.00 37.15 278 ARG D N 1
ATOM 9044 C CA . ARG D 1 299 ? 53.516 14.500 76.640 1.00 35.85 278 ARG D CA 1
ATOM 9045 C C . ARG D 1 299 ? 53.493 15.951 76.200 1.00 35.74 278 ARG D C 1
ATOM 9046 O O . ARG D 1 299 ? 53.603 16.243 75.024 1.00 36.91 278 ARG D O 1
ATOM 9054 N N . GLY D 1 300 ? 53.361 16.859 77.153 1.00 34.65 279 GLY D N 1
ATOM 9055 C CA . GLY D 1 300 ? 53.224 18.256 76.840 1.00 35.25 279 GLY D CA 1
ATOM 9056 C C . GLY D 1 300 ? 54.534 18.997 76.767 1.00 36.15 279 GLY D C 1
ATOM 9057 O O . GLY D 1 300 ? 55.577 18.465 77.154 1.00 35.16 279 GLY D O 1
ATOM 9058 N N . PRO D 1 301 ? 54.479 20.251 76.299 1.00 37.52 280 PRO D N 1
ATOM 9059 C CA . PRO D 1 301 ? 55.709 20.971 76.000 1.00 38.33 280 PRO D CA 1
ATOM 9060 C C . PRO D 1 301 ? 56.534 21.383 77.205 1.00 37.49 280 PRO D C 1
ATOM 9061 O O . PRO D 1 301 ? 57.768 21.252 77.140 1.00 37.19 280 PRO D O 1
ATOM 9065 N N . ILE D 1 302 ? 55.907 21.820 78.307 1.00 36.56 281 ILE D N 1
ATOM 9066 C CA . ILE D 1 302 ? 56.657 22.155 79.524 1.00 36.24 281 ILE D CA 1
ATOM 9067 C C . ILE D 1 302 ? 57.272 20.899 80.182 1.00 34.41 281 ILE D C 1
ATOM 9068 O O . ILE D 1 302 ? 58.433 20.920 80.644 1.00 33.51 281 ILE D O 1
ATOM 9073 N N . THR D 1 303 ? 56.510 19.806 80.179 1.00 33.05 282 THR D N 1
ATOM 9074 C CA . THR D 1 303 ? 56.953 18.521 80.740 1.00 32.38 282 THR D CA 1
ATOM 9075 C C . THR D 1 303 ? 58.196 18.045 79.968 1.00 33.64 282 THR D C 1
ATOM 9076 O O . THR D 1 303 ? 59.171 17.609 80.573 1.00 33.23 282 THR D O 1
ATOM 9080 N N . GLU D 1 304 ? 58.133 18.133 78.641 1.00 34.89 283 GLU D N 1
ATOM 9081 C CA . GLU D 1 304 ? 59.254 17.756 77.754 1.00 37.15 283 GLU D CA 1
ATOM 9082 C C . GLU D 1 304 ? 60.488 18.613 78.020 1.00 36.81 283 GLU D C 1
ATOM 9083 O O . GLU D 1 304 ? 61.580 18.104 78.153 1.00 35.42 283 GLU D O 1
ATOM 9089 N N . LYS D 1 305 ? 60.297 19.921 78.150 1.00 37.61 284 LYS D N 1
ATOM 9090 C CA . LYS D 1 305 ? 61.398 20.819 78.483 1.00 38.65 284 LYS D CA 1
ATOM 9091 C C . LYS D 1 305 ? 62.055 20.445 79.818 1.00 36.86 284 LYS D C 1
ATOM 9092 O O . LYS D 1 305 ? 63.260 20.379 79.932 1.00 35.43 284 LYS D O 1
ATOM 9098 N N . LEU D 1 306 ? 61.256 20.180 80.847 1.00 35.21 285 LEU D N 1
ATOM 9099 C CA . LEU D 1 306 ? 61.814 19.968 82.159 1.00 34.33 285 LEU D CA 1
ATOM 9100 C C . LEU D 1 306 ? 62.426 18.579 82.169 1.00 34.44 285 LEU D C 1
ATOM 9101 O O . LEU D 1 306 ? 63.462 18.369 82.738 1.00 34.19 285 LEU D O 1
ATOM 9106 N N . GLN D 1 307 ? 61.809 17.635 81.481 1.00 34.58 286 GLN D N 1
ATOM 9107 C CA . GLN D 1 307 ? 62.384 16.314 81.321 1.00 35.01 286 GLN D CA 1
ATOM 9108 C C . GLN D 1 307 ? 63.779 16.344 80.638 1.00 35.68 286 GLN D C 1
ATOM 9109 O O . GLN D 1 307 ? 64.706 15.657 81.072 1.00 35.23 286 GLN D O 1
ATOM 9115 N N . SER D 1 308 ? 63.897 17.140 79.578 1.00 36.33 287 SER D N 1
ATOM 9116 C CA . SER D 1 308 ? 65.176 17.311 78.861 1.00 37.32 287 SER D CA 1
ATOM 9117 C C . SER D 1 308 ? 66.238 17.968 79.703 1.00 35.83 287 SER D C 1
ATOM 9118 O O . SER D 1 308 ? 67.370 17.527 79.690 1.00 35.31 287 SER D O 1
ATOM 9121 N N . ALA D 1 309 ? 65.851 19.026 80.416 1.00 35.20 288 ALA D N 1
ATOM 9122 C CA . ALA D 1 309 ? 66.727 19.702 81.381 1.00 35.16 288 ALA D CA 1
ATOM 9123 C C . ALA D 1 309 ? 67.205 18.745 82.452 1.00 34.93 288 ALA D C 1
ATOM 9124 O O . ALA D 1 309 ? 68.398 18.692 82.747 1.00 34.54 288 ALA D O 1
ATOM 9126 N N . PHE D 1 310 ? 66.282 17.969 83.029 1.00 34.83 289 PHE D N 1
ATOM 9127 C CA . PHE D 1 310 ? 66.663 16.967 84.008 1.00 35.21 289 PHE D CA 1
ATOM 9128 C C . PHE D 1 310 ? 67.666 15.973 83.439 1.00 35.93 289 PHE D C 1
ATOM 9129 O O . PHE D 1 310 ? 68.631 15.599 84.111 1.00 35.84 289 PHE D O 1
ATOM 9137 N N . PHE D 1 311 ? 67.478 15.533 82.204 1.00 37.04 290 PHE D N 1
ATOM 9138 C CA . PHE D 1 311 ? 68.432 14.543 81.692 1.00 38.92 290 PHE D CA 1
ATOM 9139 C C . PHE D 1 311 ? 69.800 15.155 81.399 1.00 37.63 290 PHE D C 1
ATOM 9140 O O . PHE D 1 311 ? 70.800 14.506 81.601 1.00 36.25 290 PHE D O 1
ATOM 9148 N N . ASP D 1 312 ? 69.810 16.403 80.970 1.00 37.63 291 ASP D N 1
ATOM 9149 C CA . ASP D 1 312 ? 71.051 17.157 80.770 1.00 38.48 291 ASP D CA 1
ATOM 9150 C C . ASP D 1 312 ? 71.835 17.334 82.055 1.00 37.70 291 ASP D C 1
ATOM 9151 O O . ASP D 1 312 ? 73.071 17.299 82.031 1.00 37.83 291 ASP D O 1
ATOM 9156 N N . VAL D 1 313 ? 71.145 17.489 83.184 1.00 37.28 292 VAL D N 1
ATOM 9157 C CA . VAL D 1 313 ? 71.824 17.639 84.438 1.00 37.37 292 VAL D CA 1
ATOM 9158 C C . VAL D 1 313 ? 72.348 16.284 84.968 1.00 37.19 292 VAL D C 1
ATOM 9159 O O . VAL D 1 313 ? 73.470 16.202 85.443 1.00 37.50 292 VAL D O 1
ATOM 9163 N N . VAL D 1 314 ? 71.567 15.212 84.882 1.00 36.28 293 VAL D N 1
ATOM 9164 C CA . VAL D 1 314 ? 72.035 13.906 85.390 1.00 36.57 293 VAL D CA 1
ATOM 9165 C C . VAL D 1 314 ? 73.114 13.236 84.510 1.00 37.50 293 VAL D C 1
ATOM 9166 O O . VAL D 1 314 ? 73.946 12.477 85.023 1.00 36.57 293 VAL D O 1
ATOM 9170 N N . ASN D 1 315 ? 73.135 13.564 83.220 1.00 37.51 294 ASN D N 1
ATOM 9171 C CA . ASN D 1 315 ? 74.136 13.024 82.288 1.00 39.23 294 ASN D CA 1
ATOM 9172 C C . ASN D 1 315 ? 75.397 13.911 82.175 1.00 38.66 294 ASN D C 1
ATOM 9173 O O . ASN D 1 315 ? 76.285 13.670 81.341 1.00 37.94 294 ASN D O 1
ATOM 9178 N N . GLY D 1 316 ? 75.458 14.923 83.046 1.00 37.71 295 GLY D N 1
ATOM 9179 C CA . GLY D 1 316 ? 76.641 15.784 83.205 1.00 38.01 295 GLY D CA 1
ATOM 9180 C C . GLY D 1 316 ? 76.955 16.691 82.029 1.00 37.91 295 GLY D C 1
ATOM 9181 O O . GLY D 1 316 ? 78.127 16.967 81.775 1.00 38.62 295 GLY D O 1
ATOM 9182 N N . LYS D 1 317 ? 75.926 17.120 81.292 1.00 36.59 296 LYS D N 1
ATOM 9183 C CA . LYS D 1 317 ? 76.063 18.081 80.203 1.00 36.96 296 LYS D CA 1
ATOM 9184 C C . LYS D 1 317 ? 75.929 19.554 80.656 1.00 37.38 296 LYS D C 1
ATOM 9185 O O . LYS D 1 317 ? 76.089 20.463 79.843 1.00 36.78 296 LYS D O 1
ATOM 9191 N N . SER D 1 318 ? 75.676 19.769 81.959 1.00 38.33 297 SER D N 1
ATOM 9192 C CA . SER D 1 318 ? 75.456 21.096 82.558 1.00 39.92 297 SER D CA 1
ATOM 9193 C C . SER D 1 318 ? 76.653 21.551 83.402 1.00 41.03 297 SER D C 1
ATOM 9194 O O . SER D 1 318 ? 76.926 20.980 84.490 1.00 42.14 297 SER D O 1
ATOM 9197 N N . ALA D 1 319 ? 77.345 22.585 82.949 1.00 40.95 298 ALA D N 1
ATOM 9198 C CA . ALA D 1 319 ? 78.390 23.197 83.791 1.00 41.60 298 ALA D CA 1
ATOM 9199 C C . ALA D 1 319 ? 77.792 23.793 85.048 1.00 41.53 298 ALA D C 1
ATOM 9200 O O . ALA D 1 319 ? 78.339 23.594 86.123 1.00 40.81 298 ALA D O 1
ATOM 9202 N N . LYS D 1 320 ? 76.692 24.524 84.880 1.00 42.34 299 LYS D N 1
ATOM 9203 C CA . LYS D 1 320 ? 75.957 25.214 85.954 1.00 44.00 299 LYS D CA 1
ATOM 9204 C C . LYS D 1 320 ? 75.716 24.306 87.169 1.00 43.66 299 LYS D C 1
ATOM 9205 O O . LYS D 1 320 ? 75.915 24.721 88.307 1.00 45.28 299 LYS D O 1
ATOM 9211 N N . HIS D 1 321 ? 75.299 23.068 86.925 1.00 42.68 300 HIS D N 1
ATOM 9212 C CA . HIS D 1 321 ? 74.940 22.120 87.986 1.00 42.25 300 HIS D CA 1
ATOM 9213 C C . HIS D 1 321 ? 75.906 20.978 88.160 1.00 42.99 300 HIS D C 1
ATOM 9214 O O . HIS D 1 321 ? 75.506 19.896 88.634 1.00 41.79 300 HIS D O 1
ATOM 9221 N N . ALA D 1 322 ? 77.178 21.186 87.793 1.00 43.70 301 ALA D N 1
ATOM 9222 C CA . ALA D 1 322 ? 78.204 20.147 87.964 1.00 45.29 301 ALA D CA 1
ATOM 9223 C C . ALA D 1 322 ? 78.367 19.718 89.433 1.00 47.67 301 ALA D C 1
ATOM 9224 O O . ALA D 1 322 ? 78.705 18.575 89.702 1.00 49.37 301 ALA D O 1
ATOM 9226 N N . ASP D 1 323 ? 78.119 20.608 90.378 1.00 50.21 302 ASP D N 1
ATOM 9227 C CA . ASP D 1 323 ? 78.322 20.245 91.798 1.00 53.35 302 ASP D CA 1
ATOM 9228 C C . ASP D 1 323 ? 77.231 19.292 92.312 1.00 52.91 302 ASP D C 1
ATOM 9229 O O . ASP D 1 323 ? 77.357 18.772 93.395 1.00 56.04 302 ASP D O 1
ATOM 9234 N N . TRP D 1 324 ? 76.170 19.062 91.530 1.00 49.68 303 TRP D N 1
ATOM 9235 C CA . TRP D 1 324 ? 75.213 18.019 91.828 1.00 47.03 303 TRP D CA 1
ATOM 9236 C C . TRP D 1 324 ? 75.694 16.632 91.508 1.00 47.00 303 TRP D C 1
ATOM 9237 O O . TRP D 1 324 ? 74.987 15.669 91.837 1.00 48.85 303 TRP D O 1
ATOM 9248 N N . LEU D 1 325 ? 76.844 16.488 90.844 1.00 45.59 304 LEU D N 1
ATOM 9249 C CA . LEU D 1 325 ? 77.374 15.165 90.513 1.00 45.76 304 LEU D CA 1
ATOM 9250 C C . LEU D 1 325 ? 78.671 14.848 91.253 1.00 46.34 304 LEU D C 1
ATOM 9251 O O . LEU D 1 325 ? 79.571 15.679 91.312 1.00 46.76 304 LEU D O 1
ATOM 9256 N N . THR D 1 326 ? 78.769 13.621 91.767 1.00 47.19 305 THR D N 1
ATOM 9257 C CA . THR D 1 326 ? 79.980 13.110 92.386 1.00 48.20 305 THR D CA 1
ATOM 9258 C C . THR D 1 326 ? 80.551 11.958 91.578 1.00 49.94 305 THR D C 1
ATOM 9259 O O . THR D 1 326 ? 79.901 10.921 91.453 1.00 49.71 305 THR D O 1
ATOM 9263 N N . LYS D 1 327 ? 81.754 12.151 91.024 1.00 52.27 306 LYS D N 1
ATOM 9264 C CA . LYS D 1 327 ? 82.532 11.082 90.379 1.00 54.86 306 LYS D CA 1
ATOM 9265 C C . LYS D 1 327 ? 82.753 9.894 91.319 1.00 57.51 306 LYS D C 1
ATOM 9266 O O . LYS D 1 327 ? 83.017 10.089 92.512 1.00 58.86 306 LYS D O 1
ATOM 9268 N N . ILE D 1 328 ? 82.629 8.678 90.778 1.00 58.74 307 ILE D N 1
ATOM 9269 C CA . ILE D 1 328 ? 82.506 7.461 91.589 1.00 59.90 307 ILE D CA 1
ATOM 9270 C C . ILE D 1 328 ? 83.881 6.927 91.973 1.00 64.65 307 ILE D C 1
ATOM 9271 O O . ILE D 1 328 ? 84.918 7.395 91.455 1.00 66.28 307 ILE D O 1
ATOM 9273 N N . SER E 1 23 ? 21.007 46.997 138.429 1.00 88.38 2 SER E N 1
ATOM 9274 C CA . SER E 1 23 ? 22.388 46.411 138.534 1.00 84.48 2 SER E CA 1
ATOM 9275 C C . SER E 1 23 ? 22.482 45.240 139.523 1.00 81.47 2 SER E C 1
ATOM 9276 O O . SER E 1 23 ? 21.955 45.309 140.625 1.00 81.21 2 SER E O 1
ATOM 9279 N N . MET E 1 24 ? 23.175 44.174 139.122 1.00 77.41 3 MET E N 1
ATOM 9280 C CA . MET E 1 24 ? 23.405 43.011 139.992 1.00 74.79 3 MET E CA 1
ATOM 9281 C C . MET E 1 24 ? 24.445 43.293 141.076 1.00 73.19 3 MET E C 1
ATOM 9282 O O . MET E 1 24 ? 24.481 42.596 142.088 1.00 71.06 3 MET E O 1
ATOM 9287 N N . ALA E 1 25 ? 25.302 44.290 140.859 1.00 72.84 4 ALA E N 1
ATOM 9288 C CA . ALA E 1 25 ? 26.349 44.619 141.828 1.00 71.93 4 ALA E CA 1
ATOM 9289 C C . ALA E 1 25 ? 25.786 45.471 142.991 1.00 74.47 4 ALA E C 1
ATOM 9290 O O . ALA E 1 25 ? 26.328 45.476 144.099 1.00 73.93 4 ALA E O 1
ATOM 9292 N N . ASP E 1 26 ? 24.684 46.166 142.733 1.00 77.28 5 ASP E N 1
ATOM 9293 C CA . ASP E 1 26 ? 24.104 47.100 143.696 1.00 81.21 5 ASP E CA 1
ATOM 9294 C C . ASP E 1 26 ? 22.811 46.545 144.291 1.00 82.25 5 ASP E C 1
ATOM 9295 O O . ASP E 1 26 ? 21.725 46.866 143.823 1.00 84.38 5 ASP E O 1
ATOM 9300 N N . ARG E 1 27 ? 22.934 45.707 145.321 1.00 81.00 6 ARG E N 1
ATOM 9301 C CA . ARG E 1 27 ? 21.777 45.046 145.931 1.00 82.44 6 ARG E CA 1
ATOM 9302 C C . ARG E 1 27 ? 21.985 44.787 147.429 1.00 82.39 6 ARG E C 1
ATOM 9303 O O . ARG E 1 27 ? 23.118 44.576 147.861 1.00 80.23 6 ARG E O 1
ATOM 9311 N N . ASP E 1 28 ? 20.890 44.771 148.197 1.00 83.60 7 ASP E N 1
ATOM 9312 C CA . ASP E 1 28 ? 20.914 44.288 149.586 1.00 83.01 7 ASP E CA 1
ATOM 9313 C C . ASP E 1 28 ? 20.968 42.774 149.611 1.00 78.34 7 ASP E C 1
ATOM 9314 O O . ASP E 1 28 ? 20.216 42.134 148.895 1.00 78.07 7 ASP E O 1
ATOM 9319 N N . GLY E 1 29 ? 21.807 42.204 150.473 1.00 75.57 8 GLY E N 1
ATOM 9320 C CA . GLY E 1 29 ? 21.913 40.749 150.599 1.00 70.35 8 GLY E CA 1
ATOM 9321 C C . GLY E 1 29 ? 23.261 40.256 151.096 1.00 66.69 8 GLY E C 1
ATOM 9322 O O . GLY E 1 29 ? 24.139 41.048 151.458 1.00 66.54 8 GLY E O 1
ATOM 9323 N N . LYS E 1 30 ? 23.410 38.929 151.117 1.00 62.75 9 LYS E N 1
ATOM 9324 C CA . LYS E 1 30 ? 24.675 38.266 151.453 1.00 59.55 9 LYS E CA 1
ATOM 9325 C C . LYS E 1 30 ? 25.189 37.428 150.279 1.00 56.04 9 LYS E C 1
ATOM 9326 O O . LYS E 1 30 ? 24.394 36.815 149.549 1.00 54.70 9 LYS E O 1
ATOM 9328 N N . ILE E 1 31 ? 26.517 37.466 150.105 1.00 53.88 10 ILE E N 1
ATOM 9329 C CA . ILE E 1 31 ? 27.264 36.571 149.242 1.00 50.57 10 ILE E CA 1
ATOM 9330 C C . ILE E 1 31 ? 28.313 35.864 150.108 1.00 48.93 10 ILE E C 1
ATOM 9331 O O . ILE E 1 31 ? 28.949 36.473 150.988 1.00 49.93 10 ILE E O 1
ATOM 9336 N N . TRP E 1 32 ? 28.447 34.567 149.880 1.00 46.14 11 TRP E N 1
ATOM 9337 C CA . TRP E 1 32 ? 29.476 33.760 150.507 1.00 44.17 11 TRP E CA 1
ATOM 9338 C C . TRP E 1 32 ? 30.690 33.825 149.628 1.00 42.74 11 TRP E C 1
ATOM 9339 O O . TRP E 1 32 ? 30.605 33.570 148.432 1.00 41.20 11 TRP E O 1
ATOM 9350 N N . MET E 1 33 ? 31.823 34.236 150.187 1.00 43.23 12 MET E N 1
ATOM 9351 C CA . MET E 1 33 ? 33.051 34.423 149.407 1.00 42.55 12 MET E CA 1
ATOM 9352 C C . MET E 1 33 ? 34.229 33.955 150.232 1.00 41.20 12 MET E C 1
ATOM 9353 O O . MET E 1 33 ? 34.419 34.393 151.364 1.00 42.61 12 MET E O 1
ATOM 9358 N N . ASP E 1 34 ? 34.992 33.021 149.685 1.00 38.54 13 ASP E N 1
ATOM 9359 C CA . ASP E 1 34 ? 36.216 32.570 150.322 1.00 37.95 13 ASP E CA 1
ATOM 9360 C C . ASP E 1 34 ? 36.003 32.197 151.794 1.00 38.35 13 ASP E C 1
ATOM 9361 O O . ASP E 1 34 ? 36.824 32.501 152.621 1.00 38.80 13 ASP E O 1
ATOM 9366 N N . GLY E 1 35 ? 34.877 31.561 152.088 1.00 38.19 14 GLY E N 1
ATOM 9367 C CA . GLY E 1 35 ? 34.654 30.930 153.376 1.00 39.10 14 GLY E CA 1
ATOM 9368 C C . GLY E 1 35 ? 33.794 31.631 154.374 1.00 41.65 14 GLY E C 1
ATOM 9369 O O . GLY E 1 35 ? 33.636 31.130 155.464 1.00 41.45 14 GLY E O 1
ATOM 9370 N N . LYS E 1 36 ? 33.265 32.804 154.034 1.00 44.49 15 LYS E N 1
ATOM 9371 C CA . LYS E 1 36 ? 32.465 33.568 154.986 1.00 47.53 15 LYS E CA 1
ATOM 9372 C C . LYS E 1 36 ? 31.407 34.358 154.230 1.00 48.81 15 LYS E C 1
ATOM 9373 O O . LYS E 1 36 ? 31.557 34.624 153.025 1.00 47.51 15 LYS E O 1
ATOM 9379 N N . LEU E 1 37 ? 30.308 34.663 154.907 1.00 50.38 16 LEU E N 1
ATOM 9380 C CA . LEU E 1 37 ? 29.274 35.500 154.310 1.00 52.27 16 LEU E CA 1
ATOM 9381 C C . LEU E 1 37 ? 29.715 36.958 154.461 1.00 54.51 16 LEU E C 1
ATOM 9382 O O . LEU E 1 37 ? 30.207 37.340 155.501 1.00 55.24 16 LEU E O 1
ATOM 9387 N N . ILE E 1 38 ? 29.606 37.740 153.396 1.00 55.45 17 ILE E N 1
ATOM 9388 C CA . ILE E 1 38 ? 29.912 39.174 153.441 1.00 58.33 17 ILE E CA 1
ATOM 9389 C C . ILE E 1 38 ? 28.704 39.874 152.864 1.00 60.24 17 ILE E C 1
ATOM 9390 O O . ILE E 1 38 ? 27.836 39.199 152.327 1.00 59.02 17 ILE E O 1
ATOM 9395 N N . GLU E 1 39 ? 28.610 41.202 152.997 1.00 63.79 18 GLU E N 1
ATOM 9396 C CA . GLU E 1 39 ? 27.484 41.915 152.417 1.00 66.08 18 GLU E CA 1
ATOM 9397 C C . GLU E 1 39 ? 27.662 41.864 150.903 1.00 64.43 18 GLU E C 1
ATOM 9398 O O . GLU E 1 39 ? 28.774 41.791 150.399 1.00 62.71 18 GLU E O 1
ATOM 9404 N N . TRP E 1 40 ? 26.551 41.905 150.191 1.00 65.08 19 TRP E N 1
ATOM 9405 C CA . TRP E 1 40 ? 26.536 41.729 148.742 1.00 63.31 19 TRP E CA 1
ATOM 9406 C C . TRP E 1 40 ? 27.455 42.677 147.999 1.00 63.51 19 TRP E C 1
ATOM 9407 O O . TRP E 1 40 ? 28.252 42.267 147.154 1.00 59.79 19 TRP E O 1
ATOM 9418 N N . ARG E 1 41 ? 27.358 43.967 148.310 1.00 66.87 20 ARG E N 1
ATOM 9419 C CA . ARG E 1 41 ? 28.119 44.984 147.584 1.00 68.27 20 ARG E CA 1
ATOM 9420 C C . ARG E 1 41 ? 29.607 44.912 147.913 1.00 67.06 20 ARG E C 1
ATOM 9421 O O . ARG E 1 41 ? 30.410 45.588 147.267 1.00 67.89 20 ARG E O 1
ATOM 9429 N N . ASP E 1 42 ? 29.966 44.080 148.893 1.00 65.51 21 ASP E N 1
ATOM 9430 C CA . ASP E 1 42 ? 31.353 43.882 149.305 1.00 64.54 21 ASP E CA 1
ATOM 9431 C C . ASP E 1 42 ? 32.043 42.767 148.531 1.00 61.76 21 ASP E C 1
ATOM 9432 O O . ASP E 1 42 ? 33.255 42.619 148.628 1.00 60.99 21 ASP E O 1
ATOM 9437 N N . ALA E 1 43 ? 31.287 42.008 147.733 1.00 60.46 22 ALA E N 1
ATOM 9438 C CA . ALA E 1 43 ? 31.859 40.922 146.959 1.00 57.56 22 ALA E CA 1
ATOM 9439 C C . ALA E 1 43 ? 32.547 41.501 145.730 1.00 57.85 22 ALA E C 1
ATOM 9440 O O . ALA E 1 43 ? 31.990 41.467 144.627 1.00 56.70 22 ALA E O 1
ATOM 9442 N N . LYS E 1 44 ? 33.763 42.020 145.929 1.00 59.20 23 LYS E N 1
ATOM 9443 C CA . LYS E 1 44 ? 34.514 42.729 144.873 1.00 60.67 23 LYS E CA 1
ATOM 9444 C C . LYS E 1 44 ? 35.893 42.151 144.606 1.00 58.83 23 LYS E C 1
ATOM 9445 O O . LYS E 1 44 ? 36.521 41.608 145.507 1.00 58.56 23 LYS E O 1
ATOM 9451 N N . ILE E 1 45 ? 36.381 42.349 143.383 1.00 57.71 24 ILE E N 1
ATOM 9452 C CA . ILE E 1 45 ? 37.726 41.939 142.956 1.00 55.99 24 ILE E CA 1
ATOM 9453 C C . ILE E 1 45 ? 38.401 43.046 142.135 1.00 56.79 24 ILE E C 1
ATOM 9454 O O . ILE E 1 45 ? 37.735 43.956 141.642 1.00 57.29 24 ILE E O 1
ATOM 9459 N N . HIS E 1 46 ? 39.717 42.963 141.964 1.00 55.42 25 HIS E N 1
ATOM 9460 C CA . HIS E 1 46 ? 40.429 43.972 141.160 1.00 55.94 25 HIS E CA 1
ATOM 9461 C C . HIS E 1 46 ? 40.372 43.613 139.672 1.00 53.46 25 HIS E C 1
ATOM 9462 O O . HIS E 1 46 ? 40.226 42.445 139.324 1.00 49.63 25 HIS E O 1
ATOM 9469 N N . VAL E 1 47 ? 40.529 44.624 138.814 1.00 54.88 26 VAL E N 1
ATOM 9470 C CA . VAL E 1 47 ? 40.479 44.453 137.358 1.00 53.74 26 VAL E CA 1
ATOM 9471 C C . VAL E 1 47 ? 41.642 43.624 136.827 1.00 51.58 26 VAL E C 1
ATOM 9472 O O . VAL E 1 47 ? 41.547 43.049 135.754 1.00 50.59 26 VAL E O 1
ATOM 9476 N N . LEU E 1 48 ? 42.728 43.500 137.583 1.00 51.18 27 LEU E N 1
ATOM 9477 C CA . LEU E 1 48 ? 43.800 42.616 137.162 1.00 49.01 27 LEU E CA 1
ATOM 9478 C C . LEU E 1 48 ? 43.576 41.213 137.734 1.00 46.58 27 LEU E C 1
ATOM 9479 O O . LEU E 1 48 ? 44.479 40.647 138.313 1.00 48.57 27 LEU E O 1
ATOM 9484 N N . THR E 1 49 ? 42.368 40.693 137.613 1.00 44.09 28 THR E N 1
ATOM 9485 C CA . THR E 1 49 ? 42.080 39.314 138.008 1.00 41.44 28 THR E CA 1
ATOM 9486 C C . THR E 1 49 ? 42.302 38.425 136.785 1.00 39.01 28 THR E C 1
ATOM 9487 O O . THR E 1 49 ? 41.830 38.722 135.722 1.00 39.14 28 THR E O 1
ATOM 9491 N N . HIS E 1 50 ? 43.039 37.346 136.975 1.00 37.16 29 HIS E N 1
ATOM 9492 C CA . HIS E 1 50 ? 43.486 36.485 135.927 1.00 35.67 29 HIS E CA 1
ATOM 9493 C C . HIS E 1 50 ? 42.299 36.026 135.107 1.00 34.03 29 HIS E C 1
ATOM 9494 O O . HIS E 1 50 ? 42.309 36.200 133.895 1.00 33.75 29 HIS E O 1
ATOM 9501 N N . THR E 1 51 ? 41.249 35.499 135.748 1.00 33.11 30 THR E N 1
ATOM 9502 C CA . THR E 1 51 ? 40.060 35.021 134.997 1.00 31.98 30 THR E CA 1
ATOM 9503 C C . THR E 1 51 ? 39.435 36.053 134.109 1.00 33.00 30 THR E C 1
ATOM 9504 O O . THR E 1 51 ? 38.965 35.734 133.036 1.00 32.31 30 THR E O 1
ATOM 9508 N N . LEU E 1 52 ? 39.442 37.324 134.538 1.00 35.18 31 LEU E N 1
ATOM 9509 C CA . LEU E 1 52 ? 38.901 38.369 133.691 1.00 36.09 31 LEU E CA 1
ATOM 9510 C C . LEU E 1 52 ? 39.661 38.535 132.365 1.00 35.94 31 LEU E C 1
ATOM 9511 O O . LEU E 1 52 ? 39.059 38.841 131.333 1.00 35.32 31 LEU E O 1
ATOM 9516 N N . HIS E 1 53 ? 40.975 38.328 132.414 1.00 35.80 32 HIS E N 1
ATOM 9517 C CA . HIS E 1 53 ? 41.877 38.449 131.263 1.00 35.70 32 HIS E CA 1
ATOM 9518 C C . HIS E 1 53 ? 42.093 37.195 130.475 1.00 33.88 32 HIS E C 1
ATOM 9519 O O . HIS E 1 53 ? 42.366 37.285 129.263 1.00 33.39 32 HIS E O 1
ATOM 9526 N N . TYR E 1 54 ? 42.000 36.022 131.126 1.00 32.02 33 TYR E N 1
ATOM 9527 C CA . TYR E 1 54 ? 42.377 34.783 130.468 1.00 30.13 33 TYR E CA 1
ATOM 9528 C C . TYR E 1 54 ? 41.348 33.646 130.432 1.00 28.79 33 TYR E C 1
ATOM 9529 O O . TYR E 1 54 ? 41.627 32.610 129.855 1.00 26.67 33 TYR E O 1
ATOM 9538 N N . GLY E 1 55 ? 40.188 33.844 131.030 1.00 29.09 34 GLY E N 1
ATOM 9539 C CA . GLY E 1 55 ? 39.040 32.987 130.779 1.00 28.19 34 GLY E CA 1
ATOM 9540 C C . GLY E 1 55 ? 38.917 31.721 131.591 1.00 27.01 34 GLY E C 1
ATOM 9541 O O . GLY E 1 55 ? 37.917 30.998 131.441 1.00 25.95 34 GLY E O 1
ATOM 9542 N N . MET E 1 56 ? 39.924 31.413 132.398 1.00 27.39 35 MET E N 1
ATOM 9543 C CA . MET E 1 56 ? 39.893 30.186 133.185 1.00 27.26 35 MET E CA 1
ATOM 9544 C C . MET E 1 56 ? 39.247 30.440 134.538 1.00 27.88 35 MET E C 1
ATOM 9545 O O . MET E 1 56 ? 39.857 30.965 135.456 1.00 28.43 35 MET E O 1
ATOM 9550 N N . GLY E 1 57 ? 37.973 30.095 134.577 1.00 27.91 36 GLY E N 1
ATOM 9551 C CA . GLY E 1 57 ? 37.137 30.127 135.747 1.00 28.75 36 GLY E CA 1
ATOM 9552 C C . GLY E 1 57 ? 36.042 29.087 135.500 1.00 28.46 36 GLY E C 1
ATOM 9553 O O . GLY E 1 57 ? 35.795 28.696 134.329 1.00 27.61 36 GLY E O 1
ATOM 9554 N N . VAL E 1 58 ? 35.385 28.630 136.566 1.00 28.60 37 VAL E N 1
ATOM 9555 C CA . VAL E 1 58 ? 34.284 27.683 136.429 1.00 28.85 37 VAL E CA 1
ATOM 9556 C C . VAL E 1 58 ? 33.094 28.093 137.279 1.00 31.38 37 VAL E C 1
ATOM 9557 O O . VAL E 1 58 ? 33.256 28.664 138.337 1.00 32.33 37 VAL E O 1
ATOM 9561 N N . PHE E 1 59 ? 31.891 27.786 136.813 1.00 32.98 38 PHE E N 1
ATOM 9562 C CA . PHE E 1 59 ? 30.694 28.129 137.550 1.00 34.98 38 PHE E CA 1
ATOM 9563 C C . PHE E 1 59 ? 29.587 27.117 137.332 1.00 34.44 38 PHE E C 1
ATOM 9564 O O . PHE E 1 59 ? 29.630 26.284 136.426 1.00 31.59 38 PHE E O 1
ATOM 9572 N N . GLU E 1 60 ? 28.575 27.228 138.162 1.00 36.04 39 GLU E N 1
ATOM 9573 C CA . GLU E 1 60 ? 27.385 26.388 138.056 1.00 37.99 39 GLU E CA 1
ATOM 9574 C C . GLU E 1 60 ? 26.103 27.257 137.987 1.00 40.48 39 GLU E C 1
ATOM 9575 O O . GLU E 1 60 ? 26.130 28.455 138.250 1.00 40.61 39 GLU E O 1
ATOM 9581 N N . GLY E 1 61 ? 24.988 26.617 137.648 1.00 40.90 40 GLY E N 1
ATOM 9582 C CA . GLY E 1 61 ? 23.666 27.185 137.790 1.00 41.86 40 GLY E CA 1
ATOM 9583 C C . GLY E 1 61 ? 22.839 26.149 138.496 1.00 42.84 40 GLY E C 1
ATOM 9584 O O . GLY E 1 61 ? 22.729 25.017 138.056 1.00 41.93 40 GLY E O 1
ATOM 9585 N N . VAL E 1 62 ? 22.279 26.521 139.641 1.00 44.47 41 VAL E N 1
ATOM 9586 C CA . VAL E 1 62 ? 21.465 25.611 140.402 1.00 44.77 41 VAL E CA 1
ATOM 9587 C C . VAL E 1 62 ? 20.140 26.313 140.679 1.00 47.48 41 VAL E C 1
ATOM 9588 O O . VAL E 1 62 ? 20.085 27.531 140.829 1.00 47.14 41 VAL E O 1
ATOM 9592 N N . ARG E 1 63 ? 19.066 25.547 140.659 1.00 48.78 42 ARG E N 1
ATOM 9593 C CA . ARG E 1 63 ? 17.786 26.105 141.038 1.00 52.53 42 ARG E CA 1
ATOM 9594 C C . ARG E 1 63 ? 17.222 25.556 142.307 1.00 52.44 42 ARG E C 1
ATOM 9595 O O . ARG E 1 63 ? 17.374 24.377 142.599 1.00 51.48 42 ARG E O 1
ATOM 9603 N N . ALA E 1 64 ? 16.555 26.438 143.052 1.00 55.61 43 ALA E N 1
ATOM 9604 C CA . ALA E 1 64 ? 15.622 26.040 144.107 1.00 57.03 43 ALA E CA 1
ATOM 9605 C C . ALA E 1 64 ? 14.180 26.350 143.698 1.00 59.43 43 ALA E C 1
ATOM 9606 O O . ALA E 1 64 ? 13.904 27.408 143.125 1.00 60.50 43 ALA E O 1
ATOM 9608 N N . TYR E 1 65 ? 13.285 25.407 144.007 1.00 59.74 44 TYR E N 1
ATOM 9609 C CA . TYR E 1 65 ? 11.882 25.459 143.640 1.00 62.83 44 TYR E CA 1
ATOM 9610 C C . TYR E 1 65 ? 11.022 25.481 144.898 1.00 66.16 44 TYR E C 1
ATOM 9611 O O . TYR E 1 65 ? 11.439 24.960 145.951 1.00 65.33 44 TYR E O 1
ATOM 9620 N N . LYS E 1 66 ? 9.828 26.065 144.771 1.00 69.88 45 LYS E N 1
ATOM 9621 C CA . LYS E 1 66 ? 8.723 25.863 145.728 1.00 74.11 45 LYS E CA 1
ATOM 9622 C C . LYS E 1 66 ? 8.146 24.472 145.439 1.00 74.82 45 LYS E C 1
ATOM 9623 O O . LYS E 1 66 ? 7.804 24.168 144.292 1.00 76.41 45 LYS E O 1
ATOM 9625 N N . THR E 1 67 ? 8.093 23.610 146.449 1.00 74.79 46 THR E N 1
ATOM 9626 C CA . THR E 1 67 ? 7.512 22.267 146.278 1.00 74.99 46 THR E CA 1
ATOM 9627 C C . THR E 1 67 ? 6.007 22.201 146.597 1.00 78.70 46 THR E C 1
ATOM 9628 O O . THR E 1 67 ? 5.405 23.162 147.072 1.00 79.59 46 THR E O 1
ATOM 9632 N N . ALA E 1 73 ? 13.215 23.699 148.047 1.00 70.86 52 ALA E N 1
ATOM 9633 C CA . ALA E 1 73 ? 14.130 22.596 147.746 1.00 66.72 52 ALA E CA 1
ATOM 9634 C C . ALA E 1 73 ? 15.112 22.949 146.624 1.00 64.27 52 ALA E C 1
ATOM 9635 O O . ALA E 1 73 ? 14.678 23.336 145.540 1.00 63.01 52 ALA E O 1
ATOM 9637 N N . ILE E 1 74 ? 16.419 22.827 146.877 1.00 60.68 53 ILE E N 1
ATOM 9638 C CA . ILE E 1 74 ? 17.382 22.967 145.798 1.00 58.51 53 ILE E CA 1
ATOM 9639 C C . ILE E 1 74 ? 17.326 21.676 145.027 1.00 56.03 53 ILE E C 1
ATOM 9640 O O . ILE E 1 74 ? 17.203 20.612 145.631 1.00 57.60 53 ILE E O 1
ATOM 9645 N N . PHE E 1 75 ? 17.368 21.777 143.704 1.00 53.26 54 PHE E N 1
ATOM 9646 C CA . PHE E 1 75 ? 17.314 20.601 142.854 1.00 51.40 54 PHE E CA 1
ATOM 9647 C C . PHE E 1 75 ? 18.729 20.114 142.480 1.00 48.15 54 PHE E C 1
ATOM 9648 O O . PHE E 1 75 ? 19.544 20.859 141.889 1.00 45.46 54 PHE E O 1
ATOM 9656 N N . ARG E 1 76 ? 18.992 18.860 142.852 1.00 46.68 55 ARG E N 1
ATOM 9657 C CA . ARG E 1 76 ? 20.247 18.159 142.592 1.00 43.68 55 ARG E CA 1
ATOM 9658 C C . ARG E 1 76 ? 21.472 18.998 142.927 1.00 42.40 55 ARG E C 1
ATOM 9659 O O . ARG E 1 76 ? 22.392 19.148 142.127 1.00 40.94 55 ARG E O 1
ATOM 9667 N N . LEU E 1 77 ? 21.464 19.525 144.149 1.00 42.11 56 LEU E N 1
ATOM 9668 C CA . LEU E 1 77 ? 22.597 20.216 144.727 1.00 40.62 56 LEU E CA 1
ATOM 9669 C C . LEU E 1 77 ? 23.889 19.401 144.753 1.00 39.08 56 LEU E C 1
ATOM 9670 O O . LEU E 1 77 ? 24.942 19.943 144.438 1.00 38.36 56 LEU E O 1
ATOM 9675 N N . LYS E 1 78 ? 23.824 18.136 145.168 1.00 38.94 57 LYS E N 1
ATOM 9676 C CA . LYS E 1 78 ? 25.013 17.295 145.256 1.00 37.63 57 LYS E CA 1
ATOM 9677 C C . LYS E 1 78 ? 25.662 17.163 143.857 1.00 36.89 57 LYS E C 1
ATOM 9678 O O . LYS E 1 78 ? 26.859 17.390 143.681 1.00 34.32 57 LYS E O 1
ATOM 9680 N N . GLU E 1 79 ? 24.833 16.846 142.870 1.00 37.22 58 GLU E N 1
ATOM 9681 C CA . GLU E 1 79 ? 25.268 16.651 141.490 1.00 36.69 58 GLU E CA 1
ATOM 9682 C C . GLU E 1 79 ? 25.842 17.951 140.861 1.00 34.16 58 GLU E C 1
ATOM 9683 O O . GLU E 1 79 ? 26.875 17.922 140.212 1.00 32.14 58 GLU E O 1
ATOM 9689 N N . HIS E 1 80 ? 25.250 19.108 141.139 1.00 33.82 59 HIS E N 1
ATOM 9690 C CA . HIS E 1 80 ? 25.821 20.363 140.655 1.00 31.96 59 HIS E CA 1
ATOM 9691 C C . HIS E 1 80 ? 27.139 20.676 141.302 1.00 30.58 59 HIS E C 1
ATOM 9692 O O . HIS E 1 80 ? 28.104 21.117 140.637 1.00 28.51 59 HIS E O 1
ATOM 9699 N N . THR E 1 81 ? 27.201 20.478 142.609 1.00 29.72 60 THR E N 1
ATOM 9700 C CA . THR E 1 81 ? 28.418 20.808 143.353 1.00 28.96 60 THR E CA 1
ATOM 9701 C C . THR E 1 81 ? 29.565 19.866 142.946 1.00 27.64 60 THR E C 1
ATOM 9702 O O . THR E 1 81 ? 30.680 20.286 142.777 1.00 26.20 60 THR E O 1
ATOM 9706 N N . LYS E 1 82 ? 29.269 18.608 142.764 1.00 29.34 61 LYS E N 1
ATOM 9707 C CA . LYS E 1 82 ? 30.262 17.660 142.237 1.00 30.11 61 LYS E CA 1
ATOM 9708 C C . LYS E 1 82 ? 30.762 18.067 140.833 1.00 27.54 61 LYS E C 1
ATOM 9709 O O . LYS E 1 82 ? 31.936 18.004 140.565 1.00 25.51 61 LYS E O 1
ATOM 9715 N N . ARG E 1 83 ? 29.858 18.491 139.952 1.00 28.00 62 ARG E N 1
ATOM 9716 C CA . ARG E 1 83 ? 30.243 18.903 138.597 1.00 27.40 62 ARG E CA 1
ATOM 9717 C C . ARG E 1 83 ? 31.144 20.111 138.714 1.00 25.82 62 ARG E C 1
ATOM 9718 O O . ARG E 1 83 ? 32.120 20.203 138.015 1.00 24.21 62 ARG E O 1
ATOM 9726 N N . LEU E 1 84 ? 30.839 21.013 139.640 1.00 26.85 63 LEU E N 1
ATOM 9727 C CA . LEU E 1 84 ? 31.667 22.228 139.855 1.00 26.37 63 LEU E CA 1
ATOM 9728 C C . LEU E 1 84 ? 33.113 21.867 140.205 1.00 26.16 63 LEU E C 1
ATOM 9729 O O . LEU E 1 84 ? 34.077 22.328 139.572 1.00 24.90 63 LEU E O 1
ATOM 9734 N N . LEU E 1 85 ? 33.247 21.012 141.208 1.00 25.72 64 LEU E N 1
ATOM 9735 C CA . LEU E 1 85 ? 34.548 20.574 141.673 1.00 25.32 64 LEU E CA 1
ATOM 9736 C C . LEU E 1 85 ? 35.287 19.752 140.591 1.00 24.67 64 LEU E C 1
ATOM 9737 O O . LEU E 1 85 ? 36.532 19.889 140.456 1.00 22.97 64 LEU E O 1
ATOM 9742 N N . ASN E 1 86 ? 34.534 18.956 139.822 1.00 24.57 65 ASN E N 1
ATOM 9743 C CA . ASN E 1 86 ? 35.108 18.295 138.640 1.00 24.67 65 ASN E CA 1
ATOM 9744 C C . ASN E 1 86 ? 35.620 19.270 137.569 1.00 23.60 65 ASN E C 1
ATOM 9745 O O . ASN E 1 86 ? 36.639 19.023 136.947 1.00 23.40 65 ASN E O 1
ATOM 9750 N N . SER E 1 87 ? 34.923 20.372 137.355 1.00 23.19 66 SER E N 1
ATOM 9751 C CA . SER E 1 87 ? 35.388 21.355 136.381 1.00 22.83 66 SER E CA 1
ATOM 9752 C C . SER E 1 87 ? 36.695 21.948 136.881 1.00 22.79 66 SER E C 1
ATOM 9753 O O . SER E 1 87 ? 37.619 22.130 136.087 1.00 22.55 66 SER E O 1
ATOM 9756 N N . ALA E 1 88 ? 36.792 22.260 138.182 1.00 21.88 67 ALA E N 1
ATOM 9757 C CA . ALA E 1 88 ? 38.051 22.799 138.717 1.00 22.41 67 ALA E CA 1
ATOM 9758 C C . ALA E 1 88 ? 39.157 21.754 138.595 1.00 22.30 67 ALA E C 1
ATOM 9759 O O . ALA E 1 88 ? 40.308 22.062 138.247 1.00 22.92 67 ALA E O 1
ATOM 9761 N N . LYS E 1 89 ? 38.799 20.518 138.799 1.00 20.61 68 LYS E N 1
ATOM 9762 C CA . LYS E 1 89 ? 39.783 19.429 138.717 1.00 21.95 68 LYS E CA 1
ATOM 9763 C C . LYS E 1 89 ? 40.367 19.312 137.300 1.00 21.70 68 LYS E C 1
ATOM 9764 O O . LYS E 1 89 ? 41.545 19.119 137.122 1.00 22.85 68 LYS E O 1
ATOM 9770 N N . ILE E 1 90 ? 39.507 19.351 136.300 1.00 21.67 69 ILE E N 1
ATOM 9771 C CA . ILE E 1 90 ? 39.917 19.235 134.893 1.00 21.59 69 ILE E CA 1
ATOM 9772 C C . ILE E 1 90 ? 40.968 20.326 134.611 1.00 21.80 69 ILE E C 1
ATOM 9773 O O . ILE E 1 90 ? 42.012 20.093 134.000 1.00 22.72 69 ILE E O 1
ATOM 9778 N N . PHE E 1 91 ? 40.715 21.503 135.125 1.00 22.30 70 PHE E N 1
ATOM 9779 C CA . PHE E 1 91 ? 41.677 22.630 135.015 1.00 24.01 70 PHE E CA 1
ATOM 9780 C C . PHE E 1 91 ? 42.815 22.690 136.056 1.00 25.88 70 PHE E C 1
ATOM 9781 O O . PHE E 1 91 ? 43.638 23.571 135.992 1.00 25.98 70 PHE E O 1
ATOM 9789 N N . GLN E 1 92 ? 42.902 21.691 136.931 1.00 26.71 71 GLN E N 1
ATOM 9790 C CA . GLN E 1 92 ? 43.929 21.668 137.987 1.00 29.00 71 GLN E CA 1
ATOM 9791 C C . GLN E 1 92 ? 43.872 22.896 138.909 1.00 29.30 71 GLN E C 1
ATOM 9792 O O . GLN E 1 92 ? 44.911 23.404 139.360 1.00 30.33 71 GLN E O 1
ATOM 9798 N N . MET E 1 93 ? 42.651 23.359 139.181 1.00 28.29 72 MET E N 1
ATOM 9799 C CA . MET E 1 93 ? 42.441 24.460 140.121 1.00 29.04 72 MET E CA 1
ATOM 9800 C C . MET E 1 93 ? 42.144 23.866 141.488 1.00 29.42 72 MET E C 1
ATOM 9801 O O . MET E 1 93 ? 41.125 23.202 141.659 1.00 27.69 72 MET E O 1
ATOM 9806 N N . ASP E 1 94 ? 43.046 24.077 142.437 1.00 31.27 73 ASP E N 1
ATOM 9807 C CA . ASP E 1 94 ? 42.924 23.490 143.772 1.00 32.04 73 ASP E CA 1
ATOM 9808 C C . ASP E 1 94 ? 41.919 24.285 144.610 1.00 30.73 73 ASP E C 1
ATOM 9809 O O . ASP E 1 94 ? 42.195 25.419 145.073 1.00 31.97 73 ASP E O 1
ATOM 9814 N N . VAL E 1 95 ? 40.757 23.700 144.835 1.00 27.76 74 VAL E N 1
ATOM 9815 C CA . VAL E 1 95 ? 39.730 24.414 145.583 1.00 28.71 74 VAL E CA 1
ATOM 9816 C C . VAL E 1 95 ? 39.934 24.191 147.102 1.00 28.12 74 VAL E C 1
ATOM 9817 O O . VAL E 1 95 ? 39.959 23.049 147.567 1.00 27.36 74 VAL E O 1
ATOM 9821 N N . PRO E 1 96 ? 40.105 25.277 147.875 1.00 28.69 75 PRO E N 1
ATOM 9822 C CA . PRO E 1 96 ? 40.418 25.075 149.301 1.00 29.84 75 PRO E CA 1
ATOM 9823 C C . PRO E 1 96 ? 39.212 24.834 150.182 1.00 30.02 75 PRO E C 1
ATOM 9824 O O . PRO E 1 96 ? 39.266 25.163 151.354 1.00 30.80 75 PRO E O 1
ATOM 9828 N N . PHE E 1 97 ? 38.128 24.284 149.634 1.00 29.27 76 PHE E N 1
ATOM 9829 C CA . PHE E 1 97 ? 36.963 23.905 150.430 1.00 29.48 76 PHE E CA 1
ATOM 9830 C C . PHE E 1 97 ? 36.514 22.549 149.931 1.00 29.11 76 PHE E C 1
ATOM 9831 O O . PHE E 1 97 ? 36.628 22.275 148.705 1.00 27.50 76 PHE E O 1
ATOM 9839 N N . ASP E 1 98 ? 35.982 21.713 150.843 1.00 30.37 77 ASP E N 1
ATOM 9840 C CA . ASP E 1 98 ? 35.412 20.392 150.413 1.00 30.21 77 ASP E CA 1
ATOM 9841 C C . ASP E 1 98 ? 33.971 20.535 149.893 1.00 30.71 77 ASP E C 1
ATOM 9842 O O . ASP E 1 98 ? 33.357 21.617 149.959 1.00 31.07 77 ASP E O 1
ATOM 9847 N N . GLN E 1 99 ? 33.452 19.438 149.345 1.00 31.21 78 GLN E N 1
ATOM 9848 C CA . GLN E 1 99 ? 32.178 19.460 148.657 1.00 31.92 78 GLN E CA 1
ATOM 9849 C C . GLN E 1 99 ? 31.098 19.852 149.665 1.00 32.70 78 GLN E C 1
ATOM 9850 O O . GLN E 1 99 ? 30.204 20.644 149.410 1.00 32.75 78 GLN E O 1
ATOM 9856 N N . GLU E 1 100 ? 31.218 19.288 150.832 1.00 33.73 79 GLU E N 1
ATOM 9857 C CA . GLU E 1 100 ? 30.246 19.502 151.870 1.00 35.98 79 GLU E CA 1
ATOM 9858 C C . GLU E 1 100 ? 30.116 20.953 152.305 1.00 34.48 79 GLU E C 1
ATOM 9859 O O . GLU E 1 100 ? 29.011 21.468 152.483 1.00 33.55 79 GLU E O 1
ATOM 9865 N N . THR E 1 101 ? 31.260 21.583 152.488 1.00 33.48 80 THR E N 1
ATOM 9866 C CA . THR E 1 101 ? 31.319 22.993 152.774 1.00 33.91 80 THR E CA 1
ATOM 9867 C C . THR E 1 101 ? 30.645 23.838 151.688 1.00 33.03 80 THR E C 1
ATOM 9868 O O . THR E 1 101 ? 29.925 24.796 151.989 1.00 34.35 80 THR E O 1
ATOM 9872 N N . LEU E 1 102 ? 30.881 23.490 150.433 1.00 30.84 81 LEU E N 1
ATOM 9873 C CA . LEU E 1 102 ? 30.268 24.205 149.345 1.00 31.25 81 LEU E CA 1
ATOM 9874 C C . LEU E 1 102 ? 28.771 23.917 149.256 1.00 32.24 81 LEU E C 1
ATOM 9875 O O . LEU E 1 102 ? 28.012 24.830 149.016 1.00 32.72 81 LEU E O 1
ATOM 9880 N N . GLU E 1 103 ? 28.357 22.675 149.507 1.00 33.44 82 GLU E N 1
ATOM 9881 C CA . GLU E 1 103 ? 26.920 22.372 149.624 1.00 36.03 82 GLU E CA 1
ATOM 9882 C C . GLU E 1 103 ? 26.232 23.173 150.735 1.00 37.74 82 GLU E C 1
ATOM 9883 O O . GLU E 1 103 ? 25.162 23.748 150.506 1.00 38.58 82 GLU E O 1
ATOM 9889 N N . ALA E 1 104 ? 26.834 23.231 151.920 1.00 37.65 83 ALA E N 1
ATOM 9890 C CA . ALA E 1 104 ? 26.207 23.950 153.039 1.00 39.94 83 ALA E CA 1
ATOM 9891 C C . ALA E 1 104 ? 26.145 25.421 152.729 1.00 39.75 83 ALA E C 1
ATOM 9892 O O . ALA E 1 104 ? 25.175 26.088 153.066 1.00 40.37 83 ALA E O 1
ATOM 9894 N N . ALA E 1 105 ? 27.193 25.917 152.066 1.00 38.69 84 ALA E N 1
ATOM 9895 C CA . ALA E 1 105 ? 27.300 27.354 151.765 1.00 39.54 84 ALA E CA 1
ATOM 9896 C C . ALA E 1 105 ? 26.170 27.770 150.821 1.00 39.86 84 ALA E C 1
ATOM 9897 O O . ALA E 1 105 ? 25.497 28.770 151.034 1.00 41.52 84 ALA E O 1
ATOM 9899 N N . GLN E 1 106 ? 25.934 26.968 149.802 1.00 38.86 85 GLN E N 1
ATOM 9900 C CA . GLN E 1 106 ? 24.816 27.217 148.905 1.00 40.26 85 GLN E CA 1
ATOM 9901 C C . GLN E 1 106 ? 23.485 27.222 149.670 1.00 43.31 85 GLN E C 1
ATOM 9902 O O . GLN E 1 106 ? 22.690 28.142 149.501 1.00 44.74 85 GLN E O 1
ATOM 9908 N N . ARG E 1 107 ? 23.247 26.218 150.512 1.00 44.44 86 ARG E N 1
ATOM 9909 C CA . ARG E 1 107 ? 22.064 26.254 151.416 1.00 47.61 86 ARG E CA 1
ATOM 9910 C C . ARG E 1 107 ? 22.019 27.580 152.212 1.00 50.46 86 ARG E C 1
ATOM 9911 O O . ARG E 1 107 ? 21.007 28.289 152.207 1.00 52.91 86 ARG E O 1
ATOM 9919 N N . ASP E 1 108 ? 23.111 27.940 152.879 1.00 50.23 87 ASP E N 1
ATOM 9920 C CA . ASP E 1 108 ? 23.142 29.191 153.651 1.00 52.12 87 ASP E CA 1
ATOM 9921 C C . ASP E 1 108 ? 22.903 30.463 152.811 1.00 51.55 87 ASP E C 1
ATOM 9922 O O . ASP E 1 108 ? 22.373 31.462 153.309 1.00 53.29 87 ASP E O 1
ATOM 9927 N N . VAL E 1 109 ? 23.270 30.441 151.534 1.00 48.33 88 VAL E N 1
ATOM 9928 C CA . VAL E 1 109 ? 23.099 31.627 150.701 1.00 48.64 88 VAL E CA 1
ATOM 9929 C C . VAL E 1 109 ? 21.638 31.836 150.334 1.00 50.84 88 VAL E C 1
ATOM 9930 O O . VAL E 1 109 ? 21.170 32.962 150.303 1.00 52.56 88 VAL E O 1
ATOM 9934 N N . VAL E 1 110 ? 20.909 30.756 150.093 1.00 50.52 89 VAL E N 1
ATOM 9935 C CA . VAL E 1 110 ? 19.479 30.868 149.867 1.00 52.84 89 VAL E CA 1
ATOM 9936 C C . VAL E 1 110 ? 18.786 31.344 151.159 1.00 57.18 89 VAL E C 1
ATOM 9937 O O . VAL E 1 110 ? 17.953 32.236 151.127 1.00 59.49 89 VAL E O 1
ATOM 9941 N N . ARG E 1 111 ? 19.149 30.732 152.280 1.00 57.87 90 ARG E N 1
ATOM 9942 C CA . ARG E 1 111 ? 18.586 31.035 153.579 1.00 61.92 90 ARG E CA 1
ATOM 9943 C C . ARG E 1 111 ? 18.758 32.499 153.938 1.00 63.80 90 ARG E C 1
ATOM 9944 O O . ARG E 1 111 ? 17.762 33.182 154.272 1.00 67.20 90 ARG E O 1
ATOM 9952 N N . GLU E 1 112 ? 19.992 32.988 153.856 1.00 61.58 91 GLU E N 1
ATOM 9953 C CA . GLU E 1 112 ? 20.318 34.318 154.362 1.00 63.88 91 GLU E CA 1
ATOM 9954 C C . GLU E 1 112 ? 19.783 35.420 153.497 1.00 66.25 91 GLU E C 1
ATOM 9955 O O . GLU E 1 112 ? 19.646 36.547 153.958 1.00 68.37 91 GLU E O 1
ATOM 9961 N N . ASN E 1 113 ? 19.496 35.125 152.237 1.00 64.84 92 ASN E N 1
ATOM 9962 C CA . ASN E 1 113 ? 18.811 36.118 151.420 1.00 67.17 92 ASN E CA 1
ATOM 9963 C C . ASN E 1 113 ? 17.293 35.954 151.489 1.00 70.03 92 ASN E C 1
ATOM 9964 O O . ASN E 1 113 ? 16.567 36.648 150.787 1.00 73.41 92 ASN E O 1
ATOM 9969 N N . LYS E 1 114 ? 16.824 35.041 152.340 1.00 70.12 93 LYS E N 1
ATOM 9970 C CA . LYS E 1 114 ? 15.400 34.760 152.498 1.00 73.35 93 LYS E CA 1
ATOM 9971 C C . LYS E 1 114 ? 14.802 34.529 151.124 1.00 73.54 93 LYS E C 1
ATOM 9972 O O . LYS E 1 114 ? 13.818 35.148 150.747 1.00 75.54 93 LYS E O 1
ATOM 9974 N N . LEU E 1 115 ? 15.430 33.651 150.354 1.00 69.57 94 LEU E N 1
ATOM 9975 C CA . LEU E 1 115 ? 14.920 33.359 149.037 1.00 69.01 94 LEU E CA 1
ATOM 9976 C C . LEU E 1 115 ? 14.031 32.122 149.101 1.00 69.42 94 LEU E C 1
ATOM 9977 O O . LEU E 1 115 ? 14.150 31.296 150.005 1.00 68.31 94 LEU E O 1
ATOM 9982 N N . GLU E 1 116 ? 13.105 32.017 148.156 1.00 71.12 95 GLU E N 1
ATOM 9983 C CA . GLU E 1 116 ? 12.409 30.764 147.947 1.00 70.93 95 GLU E CA 1
ATOM 9984 C C . GLU E 1 116 ? 12.741 30.310 146.542 1.00 67.88 95 GLU E C 1
ATOM 9985 O O . GLU E 1 116 ? 13.868 29.887 146.318 1.00 65.40 95 GLU E O 1
ATOM 9991 N N . SER E 1 117 ? 11.822 30.421 145.591 1.00 69.83 96 SER E N 1
ATOM 9992 C CA . SER E 1 117 ? 12.157 30.148 144.186 1.00 68.17 96 SER E CA 1
ATOM 9993 C C . SER E 1 117 ? 13.289 31.068 143.698 1.00 65.70 96 SER E C 1
ATOM 9994 O O . SER E 1 117 ? 13.131 32.281 143.662 1.00 66.99 96 SER E O 1
ATOM 9997 N N . CYS E 1 118 ? 14.437 30.494 143.342 1.00 61.63 97 CYS E N 1
ATOM 9998 C CA . CYS E 1 118 ? 15.633 31.298 143.083 1.00 59.76 97 CYS E CA 1
ATOM 9999 C C . CYS E 1 118 ? 16.649 30.541 142.234 1.00 56.58 97 CYS E C 1
ATOM 10000 O O . CYS E 1 118 ? 16.530 29.328 142.033 1.00 54.79 97 CYS E O 1
ATOM 10003 N N . TYR E 1 119 ? 17.654 31.276 141.765 1.00 55.42 98 TYR E N 1
ATOM 10004 C CA . TYR E 1 119 ? 18.777 30.712 141.015 1.00 53.26 98 TYR E CA 1
ATOM 10005 C C . TYR E 1 119 ? 20.063 30.935 141.793 1.00 50.45 98 TYR E C 1
ATOM 10006 O O . TYR E 1 119 ? 20.355 32.059 142.175 1.00 51.43 98 TYR E O 1
ATOM 10015 N N . LEU E 1 120 ? 20.816 29.861 142.014 1.00 48.53 99 LEU E N 1
ATOM 10016 C CA . LEU E 1 120 ? 22.115 29.910 142.714 1.00 45.72 99 LEU E CA 1
ATOM 10017 C C . LEU E 1 120 ? 23.257 29.935 141.682 1.00 43.53 99 LEU E C 1
ATOM 10018 O O . LEU E 1 120 ? 23.220 29.210 140.680 1.00 42.42 99 LEU E O 1
ATOM 10023 N N . ARG E 1 121 ? 24.268 30.768 141.929 1.00 42.51 100 ARG E N 1
ATOM 10024 C CA . ARG E 1 121 ? 25.426 30.847 141.050 1.00 40.30 100 ARG E CA 1
ATOM 10025 C C . ARG E 1 121 ? 26.699 30.759 141.877 1.00 38.73 100 ARG E C 1
ATOM 10026 O O . ARG E 1 121 ? 27.160 31.748 142.380 1.00 39.63 100 ARG E O 1
ATOM 10034 N N . PRO E 1 122 ? 27.243 29.554 142.055 1.00 34.87 101 PRO E N 1
ATOM 10035 C CA . PRO E 1 122 ? 28.599 29.435 142.548 1.00 33.92 101 PRO E CA 1
ATOM 10036 C C . PRO E 1 122 ? 29.621 29.706 141.421 1.00 32.64 101 PRO E C 1
ATOM 10037 O O . PRO E 1 122 ? 29.375 29.281 140.277 1.00 33.21 101 PRO E O 1
ATOM 10041 N N . ILE E 1 123 ? 30.721 30.409 141.718 1.00 31.73 102 ILE E N 1
ATOM 10042 C CA . ILE E 1 123 ? 31.809 30.651 140.727 1.00 31.57 102 ILE E CA 1
ATOM 10043 C C . ILE E 1 123 ? 33.168 30.513 141.435 1.00 31.49 102 ILE E C 1
ATOM 10044 O O . ILE E 1 123 ? 33.328 30.996 142.554 1.00 31.48 102 ILE E O 1
ATOM 10049 N N . ILE E 1 124 ? 34.077 29.751 140.793 1.00 28.63 103 ILE E N 1
ATOM 10050 C CA . ILE E 1 124 ? 35.468 29.572 141.196 1.00 27.15 103 ILE E CA 1
ATOM 10051 C C . ILE E 1 124 ? 36.344 30.242 140.131 1.00 27.26 103 ILE E C 1
ATOM 10052 O O . ILE E 1 124 ? 36.172 29.988 138.942 1.00 27.10 103 ILE E O 1
ATOM 10057 N N . TRP E 1 125 ? 37.245 31.141 140.527 1.00 28.25 104 TRP E N 1
ATOM 10058 C CA . TRP E 1 125 ? 38.119 31.786 139.560 1.00 28.13 104 TRP E CA 1
ATOM 10059 C C . TRP E 1 125 ? 39.507 31.910 140.149 1.00 29.22 104 TRP E C 1
ATOM 10060 O O . TRP E 1 125 ? 39.750 31.437 141.314 1.00 29.11 104 TRP E O 1
ATOM 10071 N N . ILE E 1 126 ? 40.389 32.593 139.394 1.00 30.11 105 ILE E N 1
ATOM 10072 C CA . ILE E 1 126 ? 41.815 32.743 139.634 1.00 30.43 105 ILE E CA 1
ATOM 10073 C C . ILE E 1 126 ? 42.085 34.202 139.855 1.00 33.82 105 ILE E C 1
ATOM 10074 O O . ILE E 1 126 ? 41.646 35.059 139.061 1.00 34.56 105 ILE E O 1
ATOM 10079 N N . GLY E 1 127 ? 42.816 34.470 140.937 1.00 34.78 106 GLY E N 1
ATOM 10080 C CA . GLY E 1 127 ? 42.944 35.813 141.483 1.00 37.94 106 GLY E CA 1
ATOM 10081 C C . GLY E 1 127 ? 43.969 36.684 140.849 1.00 40.94 106 GLY E C 1
ATOM 10082 O O . GLY E 1 127 ? 44.336 36.494 139.680 1.00 40.26 106 GLY E O 1
ATOM 10083 N N . SER E 1 128 ? 44.450 37.650 141.652 1.00 44.13 107 SER E N 1
ATOM 10084 C CA . SER E 1 128 ? 45.203 38.784 141.188 1.00 48.33 107 SER E CA 1
ATOM 10085 C C . SER E 1 128 ? 46.699 38.773 141.478 1.00 49.98 107 SER E C 1
ATOM 10086 O O . SER E 1 128 ? 47.343 39.818 141.316 1.00 51.38 107 SER E O 1
ATOM 10089 N N . GLU E 1 129 ? 47.270 37.623 141.848 1.00 47.76 108 GLU E N 1
ATOM 10090 C CA . GLU E 1 129 ? 48.677 37.638 142.294 1.00 51.24 108 GLU E CA 1
ATOM 10091 C C . GLU E 1 129 ? 49.638 37.869 141.116 1.00 51.72 108 GLU E C 1
ATOM 10092 O O . GLU E 1 129 ? 50.547 38.677 141.221 1.00 54.45 108 GLU E O 1
ATOM 10098 N N . LYS E 1 130 ? 49.400 37.200 139.985 1.00 67.10 109 LYS E N 1
ATOM 10099 C CA . LYS E 1 130 ? 50.250 37.323 138.808 1.00 68.28 109 LYS E CA 1
ATOM 10100 C C . LYS E 1 130 ? 49.353 37.334 137.571 1.00 65.92 109 LYS E C 1
ATOM 10101 O O . LYS E 1 130 ? 48.366 36.605 137.513 1.00 62.30 109 LYS E O 1
ATOM 10107 N N . LEU E 1 131 ? 49.692 38.161 136.592 1.00 67.73 110 LEU E N 1
ATOM 10108 C CA . LEU E 1 131 ? 48.869 38.289 135.401 1.00 66.37 110 LEU E CA 1
ATOM 10109 C C . LEU E 1 131 ? 49.561 37.750 134.165 1.00 66.87 110 LEU E C 1
ATOM 10110 O O . LEU E 1 131 ? 49.109 37.973 133.050 1.00 66.61 110 LEU E O 1
ATOM 10115 N N . GLY E 1 132 ? 50.625 36.986 134.329 1.00 67.96 111 GLY E N 1
ATOM 10116 C CA . GLY E 1 132 ? 51.072 36.152 133.207 1.00 68.54 111 GLY E CA 1
ATOM 10117 C C . GLY E 1 132 ? 50.014 35.107 132.817 1.00 64.93 111 GLY E C 1
ATOM 10118 O O . GLY E 1 132 ? 49.185 34.717 133.624 1.00 61.99 111 GLY E O 1
ATOM 10119 N N . VAL E 1 133 ? 50.043 34.675 131.563 1.00 65.64 112 VAL E N 1
ATOM 10120 C CA . VAL E 1 133 ? 49.264 33.544 131.081 1.00 63.19 112 VAL E CA 1
ATOM 10121 C C . VAL E 1 133 ? 49.516 32.340 131.975 1.00 62.76 112 VAL E C 1
ATOM 10122 O O . VAL E 1 133 ? 48.614 31.654 132.419 1.00 58.99 112 VAL E O 1
ATOM 10126 N N . SER E 1 134 ? 50.797 32.143 132.241 1.00 66.92 113 SER E N 1
ATOM 10127 C CA . SER E 1 134 ? 51.341 30.945 132.844 1.00 67.73 113 SER E CA 1
ATOM 10128 C C . SER E 1 134 ? 51.494 31.098 134.345 1.00 69.59 113 SER E C 1
ATOM 10129 O O . SER E 1 134 ? 52.272 30.357 134.976 1.00 70.76 113 SER E O 1
ATOM 10132 N N . ALA E 1 135 ? 50.792 32.065 134.935 1.00 70.04 114 ALA E N 1
ATOM 10133 C CA . ALA E 1 135 ? 51.068 32.409 136.333 1.00 71.68 114 ALA E CA 1
ATOM 10134 C C . ALA E 1 135 ? 50.559 31.294 137.283 1.00 69.93 114 ALA E C 1
ATOM 10135 O O . ALA E 1 135 ? 49.456 30.744 137.115 1.00 67.85 114 ALA E O 1
ATOM 10137 N N . LYS E 1 136 ? 51.397 30.925 138.249 1.00 71.28 115 LYS E N 1
ATOM 10138 C CA . LYS E 1 136 ? 51.021 29.914 139.214 1.00 68.27 115 LYS E CA 1
ATOM 10139 C C . LYS E 1 136 ? 51.221 30.619 140.509 1.00 68.30 115 LYS E C 1
ATOM 10140 O O . LYS E 1 136 ? 51.986 31.573 140.593 1.00 71.57 115 LYS E O 1
ATOM 10142 N N . GLY E 1 137 ? 50.520 30.174 141.530 1.00 65.40 116 GLY E N 1
ATOM 10143 C CA . GLY E 1 137 ? 50.561 30.874 142.803 1.00 65.41 116 GLY E CA 1
ATOM 10144 C C . GLY E 1 137 ? 49.587 32.029 142.766 1.00 63.19 116 GLY E C 1
ATOM 10145 O O . GLY E 1 137 ? 49.808 33.034 143.413 1.00 65.68 116 GLY E O 1
ATOM 10146 N N . ASN E 1 138 ? 48.543 31.915 141.949 1.00 59.31 117 ASN E N 1
ATOM 10147 C CA . ASN E 1 138 ? 47.368 32.757 142.084 1.00 56.98 117 ASN E CA 1
ATOM 10148 C C . ASN E 1 138 ? 46.366 32.073 143.008 1.00 53.73 117 ASN E C 1
ATOM 10149 O O . ASN E 1 138 ? 46.221 30.838 142.994 1.00 52.33 117 ASN E O 1
ATOM 10154 N N . THR E 1 139 ? 45.694 32.876 143.821 1.00 52.55 118 THR E N 1
ATOM 10155 C CA . THR E 1 139 ? 44.649 32.387 144.697 1.00 50.04 118 THR E CA 1
ATOM 10156 C C . THR E 1 139 ? 43.436 31.862 143.940 1.00 47.08 118 THR E C 1
ATOM 10157 O O . THR E 1 139 ? 43.017 32.462 142.959 1.00 46.26 118 THR E O 1
ATOM 10161 N N . ILE E 1 140 ? 42.904 30.730 144.405 1.00 44.97 119 ILE E N 1
ATOM 10162 C CA . ILE E 1 140 ? 41.692 30.169 143.823 1.00 42.87 119 ILE E CA 1
ATOM 10163 C C . ILE E 1 140 ? 40.550 30.632 144.697 1.00 42.58 119 ILE E C 1
ATOM 10164 O O . ILE E 1 140 ? 40.453 30.225 145.836 1.00 42.79 119 ILE E O 1
ATOM 10169 N N . HIS E 1 141 ? 39.707 31.501 144.152 1.00 42.54 120 HIS E N 1
ATOM 10170 C CA . HIS E 1 141 ? 38.621 32.147 144.892 1.00 43.05 120 HIS E CA 1
ATOM 10171 C C . HIS E 1 141 ? 37.323 31.388 144.646 1.00 41.59 120 HIS E C 1
ATOM 10172 O O . HIS E 1 141 ? 37.128 30.784 143.569 1.00 40.05 120 HIS E O 1
ATOM 10179 N N . VAL E 1 142 ? 36.417 31.426 145.630 1.00 41.84 121 VAL E N 1
ATOM 10180 C CA . VAL E 1 142 ? 35.047 30.907 145.479 1.00 41.18 121 VAL E CA 1
ATOM 10181 C C . VAL E 1 142 ? 34.021 31.899 146.024 1.00 42.91 121 VAL E C 1
ATOM 10182 O O . VAL E 1 142 ? 34.146 32.322 147.192 1.00 44.53 121 VAL E O 1
ATOM 10186 N N . ALA E 1 143 ? 33.020 32.249 145.216 1.00 43.04 122 ALA E N 1
ATOM 10187 C CA . ALA E 1 143 ? 31.888 33.082 145.650 1.00 45.06 122 ALA E CA 1
ATOM 10188 C C . ALA E 1 143 ? 30.583 32.430 145.243 1.00 44.76 122 ALA E C 1
ATOM 10189 O O . ALA E 1 143 ? 30.525 31.805 144.184 1.00 43.28 122 ALA E O 1
ATOM 10191 N N . ILE E 1 144 ? 29.564 32.536 146.104 1.00 46.46 123 ILE E N 1
ATOM 10192 C CA . ILE E 1 144 ? 28.210 32.032 145.828 1.00 47.06 123 ILE E CA 1
ATOM 10193 C C . ILE E 1 144 ? 27.187 33.165 146.004 1.00 50.23 123 ILE E C 1
ATOM 10194 O O . ILE E 1 144 ? 27.111 33.779 147.094 1.00 51.89 123 ILE E O 1
ATOM 10199 N N . ALA E 1 145 ? 26.429 33.440 144.932 1.00 51.01 124 ALA E N 1
ATOM 10200 C CA . ALA E 1 145 ? 25.261 34.323 144.977 1.00 54.46 124 ALA E CA 1
ATOM 10201 C C . ALA E 1 145 ? 23.985 33.591 144.560 1.00 55.36 124 ALA E C 1
ATOM 10202 O O . ALA E 1 145 ? 24.037 32.486 144.022 1.00 53.32 124 ALA E O 1
ATOM 10204 N N . ALA E 1 146 ? 22.837 34.202 144.864 1.00 59.07 125 ALA E N 1
ATOM 10205 C CA . ALA E 1 146 ? 21.523 33.711 144.451 1.00 60.97 125 ALA E CA 1
ATOM 10206 C C . ALA E 1 146 ? 20.573 34.881 144.315 1.00 65.48 125 ALA E C 1
ATOM 10207 O O . ALA E 1 146 ? 20.800 35.923 144.904 1.00 67.43 125 ALA E O 1
ATOM 10209 N N . TRP E 1 147 ? 19.506 34.684 143.553 1.00 67.55 126 TRP E N 1
ATOM 10210 C CA . TRP E 1 147 ? 18.520 35.721 143.325 1.00 72.32 126 TRP E CA 1
ATOM 10211 C C . TRP E 1 147 ? 17.224 35.122 142.871 1.00 74.70 126 TRP E C 1
ATOM 10212 O O . TRP E 1 147 ? 17.202 33.987 142.419 1.00 72.49 126 TRP E O 1
ATOM 10223 N N . PRO E 1 148 ? 16.105 35.866 143.010 1.00 80.01 127 PRO E N 1
ATOM 10224 C CA . PRO E 1 148 ? 14.810 35.271 142.677 1.00 82.89 127 PRO E CA 1
ATOM 10225 C C . PRO E 1 148 ? 14.716 34.994 141.197 1.00 81.96 127 PRO E C 1
ATOM 10226 O O . PRO E 1 148 ? 15.303 35.738 140.418 1.00 80.72 127 PRO E O 1
ATOM 10230 N N . TRP E 1 149 ? 13.981 33.946 140.825 1.00 82.99 128 TRP E N 1
ATOM 10231 C CA . TRP E 1 149 ? 13.835 33.557 139.419 1.00 82.93 128 TRP E CA 1
ATOM 10232 C C . TRP E 1 149 ? 12.681 34.213 138.708 1.00 87.76 128 TRP E C 1
ATOM 10233 O O . TRP E 1 149 ? 11.561 34.273 139.222 1.00 92.36 128 TRP E O 1
ATOM 10244 N N . GLY E 1 154 ? 8.799 32.486 131.232 1.00 92.98 133 GLY E N 1
ATOM 10245 C CA . GLY E 1 154 ? 8.596 32.019 129.867 1.00 92.56 133 GLY E CA 1
ATOM 10246 C C . GLY E 1 154 ? 7.523 30.946 129.752 1.00 94.75 133 GLY E C 1
ATOM 10247 O O . GLY E 1 154 ? 7.741 29.901 129.120 1.00 92.00 133 GLY E O 1
ATOM 10248 N N . GLU E 1 155 ? 6.360 31.216 130.343 1.00 100.13 134 GLU E N 1
ATOM 10249 C CA . GLU E 1 155 ? 5.279 30.232 130.447 1.00 102.79 134 GLU E CA 1
ATOM 10250 C C . GLU E 1 155 ? 4.826 29.737 129.100 1.00 103.42 134 GLU E C 1
ATOM 10251 O O . GLU E 1 155 ? 4.717 28.532 128.893 1.00 101.63 134 GLU E O 1
ATOM 10257 N N . GLU E 1 156 ? 4.544 30.654 128.186 1.00 106.31 135 GLU E N 1
ATOM 10258 C CA . GLU E 1 156 ? 3.945 30.239 126.925 1.00 108.08 135 GLU E CA 1
ATOM 10259 C C . GLU E 1 156 ? 4.982 29.640 125.966 1.00 102.22 135 GLU E C 1
ATOM 10260 O O . GLU E 1 156 ? 4.623 28.879 125.076 1.00 102.44 135 GLU E O 1
ATOM 10266 N N . GLY E 1 157 ? 6.254 29.970 126.169 1.00 97.34 136 GLY E N 1
ATOM 10267 C CA . GLY E 1 157 ? 7.349 29.247 125.530 1.00 91.53 136 GLY E CA 1
ATOM 10268 C C . GLY E 1 157 ? 7.371 27.796 125.975 1.00 89.09 136 GLY E C 1
ATOM 10269 O O . GLY E 1 157 ? 7.499 26.903 125.151 1.00 86.74 136 GLY E O 1
ATOM 10270 N N . LEU E 1 158 ? 7.220 27.570 127.284 1.00 89.80 137 LEU E N 1
ATOM 10271 C CA . LEU E 1 158 ? 7.129 26.215 127.868 1.00 88.68 137 LEU E CA 1
ATOM 10272 C C . LEU E 1 158 ? 5.887 25.459 127.393 1.00 93.26 137 LEU E C 1
ATOM 10273 O O . LEU E 1 158 ? 5.873 24.231 127.330 1.00 91.28 137 LEU E O 1
ATOM 10278 N N . ALA E 1 159 ? 4.850 26.223 127.066 1.00 52.18 138 ALA E N 1
ATOM 10279 C CA . ALA E 1 159 ? 3.506 25.711 126.703 1.00 55.58 138 ALA E CA 1
ATOM 10280 C C . ALA E 1 159 ? 3.325 25.534 125.189 1.00 55.84 138 ALA E C 1
ATOM 10281 O O . ALA E 1 159 ? 2.881 24.472 124.732 1.00 57.40 138 ALA E O 1
ATOM 10283 N N . LYS E 1 160 ? 3.658 26.580 124.424 1.00 55.60 139 LYS E N 1
ATOM 10284 C CA . LYS E 1 160 ? 3.443 26.610 122.964 1.00 54.85 139 LYS E CA 1
ATOM 10285 C C . LYS E 1 160 ? 4.700 26.202 122.163 1.00 51.89 139 LYS E C 1
ATOM 10286 O O . LYS E 1 160 ? 4.580 25.715 121.040 1.00 51.61 139 LYS E O 1
ATOM 10292 N N . GLY E 1 161 ? 5.893 26.381 122.730 1.00 48.87 140 GLY E N 1
ATOM 10293 C CA . GLY E 1 161 ? 7.111 26.053 122.042 1.00 45.77 140 GLY E CA 1
ATOM 10294 C C . GLY E 1 161 ? 7.772 27.285 121.443 1.00 44.06 140 GLY E C 1
ATOM 10295 O O . GLY E 1 161 ? 7.156 28.343 121.314 1.00 44.28 140 GLY E O 1
ATOM 10296 N N . ILE E 1 162 ? 9.054 27.157 121.114 1.00 40.83 141 ILE E N 1
ATOM 10297 C CA . ILE E 1 162 ? 9.818 28.284 120.589 1.00 39.79 141 ILE E CA 1
ATOM 10298 C C . ILE E 1 162 ? 10.337 28.089 119.164 1.00 37.50 141 ILE E C 1
ATOM 10299 O O . ILE E 1 162 ? 10.357 26.981 118.618 1.00 36.23 141 ILE E O 1
ATOM 10304 N N . ARG E 1 163 ? 10.785 29.200 118.599 1.00 37.37 142 ARG E N 1
ATOM 10305 C CA . ARG E 1 163 ? 11.287 29.279 117.229 1.00 36.20 142 ARG E CA 1
ATOM 10306 C C . ARG E 1 163 ? 12.798 29.397 117.280 1.00 33.73 142 ARG E C 1
ATOM 10307 O O . ARG E 1 163 ? 13.347 30.333 117.889 1.00 32.91 142 ARG E O 1
ATOM 10315 N N . VAL E 1 164 ? 13.459 28.446 116.635 1.00 31.46 143 VAL E N 1
ATOM 10316 C CA . VAL E 1 164 ? 14.909 28.311 116.741 1.00 29.79 143 VAL E CA 1
ATOM 10317 C C . VAL E 1 164 ? 15.574 28.459 115.350 1.00 29.15 143 VAL E C 1
ATOM 10318 O O . VAL E 1 164 ? 14.979 28.095 114.308 1.00 28.74 143 VAL E O 1
ATOM 10322 N N . LYS E 1 165 ? 16.796 29.011 115.355 1.00 28.36 144 LYS E N 1
ATOM 10323 C CA . LYS E 1 165 ? 17.631 29.194 114.160 1.00 27.59 144 LYS E CA 1
ATOM 10324 C C . LYS E 1 165 ? 18.977 28.501 114.357 1.00 25.85 144 LYS E C 1
ATOM 10325 O O . LYS E 1 165 ? 19.667 28.713 115.377 1.00 25.94 144 LYS E O 1
ATOM 10331 N N . THR E 1 166 ? 19.349 27.694 113.365 1.00 24.44 145 THR E N 1
ATOM 10332 C CA . THR E 1 166 ? 20.639 27.028 113.328 1.00 22.76 145 THR E CA 1
ATOM 10333 C C . THR E 1 166 ? 21.727 28.085 113.119 1.00 22.12 145 THR E C 1
ATOM 10334 O O . THR E 1 166 ? 21.669 28.880 112.202 1.00 21.39 145 THR E O 1
ATOM 10338 N N . SER E 1 167 ? 22.732 28.064 113.978 1.00 22.29 146 SER E N 1
ATOM 10339 C CA . SER E 1 167 ? 23.746 29.129 113.985 1.00 22.27 146 SER E CA 1
ATOM 10340 C C . SER E 1 167 ? 24.711 28.919 112.826 1.00 21.80 146 SER E C 1
ATOM 10341 O O . SER E 1 167 ? 24.978 27.777 112.423 1.00 19.60 146 SER E O 1
ATOM 10344 N N . SER E 1 168 ? 25.314 29.999 112.354 1.00 21.33 147 SER E N 1
ATOM 10345 C CA . SER E 1 168 ? 26.506 29.856 111.472 1.00 21.30 147 SER E CA 1
ATOM 10346 C C . SER E 1 168 ? 27.845 29.758 112.222 1.00 21.28 147 SER E C 1
ATOM 10347 O O . SER E 1 168 ? 28.910 29.665 111.587 1.00 21.77 147 SER E O 1
ATOM 10350 N N . PHE E 1 169 ? 27.824 29.851 113.564 1.00 20.38 148 PHE E N 1
ATOM 10351 C CA . PHE E 1 169 ? 28.991 29.535 114.385 1.00 20.96 148 PHE E CA 1
ATOM 10352 C C . PHE E 1 169 ? 28.994 28.046 114.769 1.00 19.70 148 PHE E C 1
ATOM 10353 O O . PHE E 1 169 ? 27.964 27.429 115.040 1.00 20.77 148 PHE E O 1
ATOM 10361 N N . THR E 1 170 ? 30.148 27.448 114.720 1.00 20.34 149 THR E N 1
ATOM 10362 C CA . THR E 1 170 ? 30.279 26.029 115.024 1.00 18.78 149 THR E CA 1
ATOM 10363 C C . THR E 1 170 ? 30.542 25.789 116.529 1.00 20.30 149 THR E C 1
ATOM 10364 O O . THR E 1 170 ? 31.195 26.585 117.184 1.00 19.45 149 THR E O 1
ATOM 10368 N N . ARG E 1 171 ? 30.079 24.651 117.059 1.00 20.07 150 ARG E N 1
ATOM 10369 C CA . ARG E 1 171 ? 30.230 24.350 118.466 1.00 21.80 150 ARG E CA 1
ATOM 10370 C C . ARG E 1 171 ? 31.661 23.811 118.766 1.00 19.82 150 ARG E C 1
ATOM 10371 O O . ARG E 1 171 ? 32.304 23.330 117.881 1.00 19.35 150 ARG E O 1
ATOM 10379 N N . HIS E 1 172 ? 32.105 23.958 120.013 1.00 19.07 151 HIS E N 1
ATOM 10380 C CA . HIS E 1 172 ? 33.465 23.650 120.476 1.00 19.63 151 HIS E CA 1
ATOM 10381 C C . HIS E 1 172 ? 33.994 22.371 120.004 1.00 18.26 151 HIS E C 1
ATOM 10382 O O . HIS E 1 172 ? 33.278 21.365 119.992 1.00 18.30 151 HIS E O 1
ATOM 10389 N N . HIS E 1 173 ? 35.270 22.394 119.640 1.00 17.54 152 HIS E N 1
ATOM 10390 C CA . HIS E 1 173 ? 36.066 21.181 119.409 1.00 16.93 152 HIS E CA 1
ATOM 10391 C C . HIS E 1 173 ? 36.555 20.564 120.698 1.00 16.69 152 HIS E C 1
ATOM 10392 O O . HIS E 1 173 ? 37.179 21.222 121.537 1.00 17.19 152 HIS E O 1
ATOM 10399 N N . VAL E 1 174 ? 36.367 19.256 120.862 1.00 16.80 153 VAL E N 1
ATOM 10400 C CA . VAL E 1 174 ? 36.592 18.608 122.138 1.00 17.23 153 VAL E CA 1
ATOM 10401 C C . VAL E 1 174 ? 38.085 18.436 122.540 1.00 18.23 153 VAL E C 1
ATOM 10402 O O . VAL E 1 174 ? 38.334 17.927 123.626 1.00 19.29 153 VAL E O 1
ATOM 10406 N N . ASN E 1 175 ? 39.066 18.850 121.695 1.00 17.42 154 ASN E N 1
ATOM 10407 C CA . ASN E 1 175 ? 40.447 18.860 122.120 1.00 17.34 154 ASN E CA 1
ATOM 10408 C C . ASN E 1 175 ? 41.033 20.239 122.047 1.00 17.54 154 ASN E C 1
ATOM 10409 O O . ASN E 1 175 ? 42.237 20.429 122.210 1.00 18.39 154 ASN E O 1
ATOM 10414 N N . VAL E 1 176 ? 40.152 21.187 121.884 1.00 17.86 155 VAL E N 1
ATOM 10415 C CA . VAL E 1 176 ? 40.481 22.594 121.958 1.00 18.50 155 VAL E CA 1
ATOM 10416 C C . VAL E 1 176 ? 39.920 23.163 123.294 1.00 19.71 155 VAL E C 1
ATOM 10417 O O . VAL E 1 176 ? 40.645 23.822 124.062 1.00 20.68 155 VAL E O 1
ATOM 10421 N N . SER E 1 177 ? 38.645 22.889 123.545 1.00 20.32 156 SER E N 1
ATOM 10422 C CA . SER E 1 177 ? 37.931 23.223 124.751 1.00 22.16 156 SER E CA 1
ATOM 10423 C C . SER E 1 177 ? 37.587 21.966 125.504 1.00 21.52 156 SER E C 1
ATOM 10424 O O . SER E 1 177 ? 37.219 20.975 124.892 1.00 22.77 156 SER E O 1
ATOM 10427 N N . MET E 1 178 ? 37.705 22.016 126.832 1.00 21.09 157 MET E N 1
ATOM 10428 C CA . MET E 1 178 ? 37.365 20.882 127.685 1.00 21.67 157 MET E CA 1
ATOM 10429 C C . MET E 1 178 ? 35.875 21.034 127.972 1.00 22.31 157 MET E C 1
ATOM 10430 O O . MET E 1 178 ? 35.472 21.817 128.876 1.00 23.83 157 MET E O 1
ATOM 10435 N N . VAL E 1 179 ? 35.083 20.359 127.152 1.00 21.00 158 VAL E N 1
ATOM 10436 C CA . VAL E 1 179 ? 33.622 20.556 127.127 1.00 22.19 158 VAL E CA 1
ATOM 10437 C C . VAL E 1 179 ? 32.874 19.998 128.346 1.00 23.86 158 VAL E C 1
ATOM 10438 O O . VAL E 1 179 ? 31.768 20.455 128.613 1.00 23.78 158 VAL E O 1
ATOM 10442 N N . ARG E 1 180 ? 33.479 19.053 129.071 1.00 23.92 159 ARG E N 1
ATOM 10443 C CA . ARG E 1 180 ? 32.974 18.642 130.368 1.00 25.88 159 ARG E CA 1
ATOM 10444 C C . ARG E 1 180 ? 33.228 19.626 131.493 1.00 26.95 159 ARG E C 1
ATOM 10445 O O . ARG E 1 180 ? 32.582 19.554 132.508 1.00 27.33 159 ARG E O 1
ATOM 10453 N N . ALA E 1 181 ? 34.150 20.568 131.314 1.00 28.27 160 ALA E N 1
ATOM 10454 C CA . ALA E 1 181 ? 34.379 21.643 132.300 1.00 29.93 160 ALA E CA 1
ATOM 10455 C C . ALA E 1 181 ? 33.523 22.839 131.952 1.00 31.92 160 ALA E C 1
ATOM 10456 O O . ALA E 1 181 ? 33.572 23.355 130.811 1.00 32.16 160 ALA E O 1
ATOM 10458 N N . LYS E 1 182 ? 32.735 23.303 132.931 1.00 33.96 161 LYS E N 1
ATOM 10459 C CA . LYS E 1 182 ? 31.791 24.442 132.697 1.00 38.40 161 LYS E CA 1
ATOM 10460 C C . LYS E 1 182 ? 32.558 25.744 133.030 1.00 37.82 161 LYS E C 1
ATOM 10461 O O . LYS E 1 182 ? 32.579 26.159 134.215 1.00 41.36 161 LYS E O 1
ATOM 10467 N N . ALA E 1 183 ? 33.138 26.332 131.985 1.00 31.29 162 ALA E N 1
ATOM 10468 C CA . ALA E 1 183 ? 34.316 27.175 132.028 1.00 30.70 162 ALA E CA 1
ATOM 10469 C C . ALA E 1 183 ? 33.963 28.532 131.407 1.00 30.69 162 ALA E C 1
ATOM 10470 O O . ALA E 1 183 ? 33.429 28.583 130.274 1.00 28.71 162 ALA E O 1
ATOM 10472 N N . SER E 1 184 ? 34.290 29.604 132.123 1.00 30.27 163 SER E N 1
ATOM 10473 C CA . SER E 1 184 ? 33.987 30.939 131.678 1.00 29.88 163 SER E CA 1
ATOM 10474 C C . SER E 1 184 ? 34.222 31.105 130.176 1.00 28.53 163 SER E C 1
ATOM 10475 O O . SER E 1 184 ? 33.319 31.510 129.455 1.00 28.01 163 SER E O 1
ATOM 10478 N N . GLY E 1 185 ? 35.427 30.819 129.690 1.00 27.96 164 GLY E N 1
ATOM 10479 C CA . GLY E 1 185 ? 35.727 31.064 128.268 1.00 27.65 164 GLY E CA 1
ATOM 10480 C C . GLY E 1 185 ? 34.889 30.343 127.207 1.00 26.98 164 GLY E C 1
ATOM 10481 O O . GLY E 1 185 ? 34.861 30.755 126.055 1.00 26.53 164 GLY E O 1
ATOM 10482 N N A TRP E 1 186 ? 34.232 29.251 127.600 0.50 27.44 165 TRP E N 1
ATOM 10483 N N B TRP E 1 186 ? 34.238 29.245 127.584 0.50 25.23 165 TRP E N 1
ATOM 10484 C CA A TRP E 1 186 ? 33.400 28.420 126.733 0.50 27.23 165 TRP E CA 1
ATOM 10485 C CA B TRP E 1 186 ? 33.451 28.473 126.649 0.50 23.64 165 TRP E CA 1
ATOM 10486 C C A TRP E 1 186 ? 32.158 29.150 126.279 0.50 27.54 165 TRP E C 1
ATOM 10487 C C B TRP E 1 186 ? 32.215 29.223 126.201 0.50 25.50 165 TRP E C 1
ATOM 10488 O O A TRP E 1 186 ? 31.527 28.761 125.292 0.50 26.79 165 TRP E O 1
ATOM 10489 O O B TRP E 1 186 ? 31.647 28.916 125.145 0.50 25.14 165 TRP E O 1
ATOM 10510 N N . TYR E 1 187 ? 31.806 30.242 126.968 1.00 27.49 166 TYR E N 1
ATOM 10511 C CA . TYR E 1 187 ? 30.565 30.980 126.696 1.00 29.15 166 TYR E CA 1
ATOM 10512 C C . TYR E 1 187 ? 30.626 32.073 125.619 1.00 28.41 166 TYR E C 1
ATOM 10513 O O . TYR E 1 187 ? 29.601 32.571 125.237 1.00 29.14 166 TYR E O 1
ATOM 10522 N N . VAL E 1 188 ? 31.810 32.448 125.148 1.00 27.11 167 VAL E N 1
ATOM 10523 C CA . VAL E 1 188 ? 31.915 33.346 124.000 1.00 26.45 167 VAL E CA 1
ATOM 10524 C C . VAL E 1 188 ? 31.207 32.705 122.781 1.00 24.92 167 VAL E C 1
ATOM 10525 O O . VAL E 1 188 ? 30.415 33.314 122.161 1.00 24.45 167 VAL E O 1
ATOM 10529 N N . ASN E 1 189 ? 31.453 31.441 122.482 1.00 24.08 168 ASN E N 1
ATOM 10530 C CA . ASN E 1 189 ? 30.790 30.780 121.348 1.00 24.13 168 ASN E CA 1
ATOM 10531 C C . ASN E 1 189 ? 29.250 30.859 121.543 1.00 24.52 168 ASN E C 1
ATOM 10532 O O . ASN E 1 189 ? 28.513 31.153 120.605 1.00 25.12 168 ASN E O 1
ATOM 10537 N N . SER E 1 190 ? 28.788 30.643 122.783 1.00 25.22 169 SER E N 1
ATOM 10538 C CA . SER E 1 190 ? 27.362 30.730 123.135 1.00 25.18 169 SER E CA 1
ATOM 10539 C C . SER E 1 190 ? 26.809 32.101 122.927 1.00 25.97 169 SER E C 1
ATOM 10540 O O . SER E 1 190 ? 25.712 32.269 122.355 1.00 26.42 169 SER E O 1
ATOM 10543 N N . ILE E 1 191 ? 27.531 33.106 123.391 1.00 26.73 170 ILE E N 1
ATOM 10544 C CA . ILE E 1 191 ? 27.056 34.476 123.229 1.00 27.52 170 ILE E CA 1
ATOM 10545 C C . ILE E 1 191 ? 26.959 34.847 121.758 1.00 27.59 170 ILE E C 1
ATOM 10546 O O . ILE E 1 191 ? 25.964 35.487 121.321 1.00 29.38 170 ILE E O 1
ATOM 10551 N N . LEU E 1 192 ? 28.016 34.557 121.008 1.00 25.60 171 LEU E N 1
ATOM 10552 C CA . LEU E 1 192 ? 27.982 34.841 119.561 1.00 25.54 171 LEU E CA 1
ATOM 10553 C C . LEU E 1 192 ? 26.769 34.235 118.839 1.00 25.38 171 LEU E C 1
ATOM 10554 O O . LEU E 1 192 ? 26.105 34.881 118.042 1.00 25.93 171 LEU E O 1
ATOM 10559 N N . ALA E 1 193 ? 26.496 32.986 119.128 1.00 24.08 172 ALA E N 1
ATOM 10560 C CA . ALA E 1 193 ? 25.369 32.284 118.529 1.00 24.42 172 ALA E CA 1
ATOM 10561 C C . ALA E 1 193 ? 24.042 32.820 118.969 1.00 25.83 172 ALA E C 1
ATOM 10562 O O . ALA E 1 193 ? 23.117 33.006 118.124 1.00 26.11 172 ALA E O 1
ATOM 10564 N N . ASN E 1 194 ? 23.908 33.059 120.272 1.00 27.18 173 ASN E N 1
ATOM 10565 C CA . ASN E 1 194 ? 22.639 33.513 120.791 1.00 29.24 173 ASN E CA 1
ATOM 10566 C C . ASN E 1 194 ? 22.319 34.850 120.163 1.00 30.91 173 ASN E C 1
ATOM 10567 O O . ASN E 1 194 ? 21.175 35.094 119.733 1.00 32.32 173 ASN E O 1
ATOM 10572 N N . GLN E 1 195 ? 23.321 35.720 120.086 1.00 31.30 174 GLN E N 1
ATOM 10573 C CA . GLN E 1 195 ? 23.114 37.045 119.531 1.00 33.28 174 GLN E CA 1
ATOM 10574 C C . GLN E 1 195 ? 22.713 36.955 118.044 1.00 32.61 174 GLN E C 1
ATOM 10575 O O . GLN E 1 195 ? 21.877 37.691 117.574 1.00 32.47 174 GLN E O 1
ATOM 10581 N N . GLU E 1 196 ? 23.334 36.041 117.315 1.00 31.02 175 GLU E N 1
ATOM 10582 C CA . GLU E 1 196 ? 22.999 35.843 115.927 1.00 30.84 175 GLU E CA 1
ATOM 10583 C C . GLU E 1 196 ? 21.536 35.530 115.774 1.00 31.05 175 GLU E C 1
ATOM 10584 O O . GLU E 1 196 ? 20.847 36.132 114.922 1.00 30.75 175 GLU E O 1
ATOM 10590 N N . ALA E 1 197 ? 21.067 34.559 116.557 1.00 30.02 176 ALA E N 1
ATOM 10591 C CA . ALA E 1 197 ? 19.667 34.134 116.461 1.00 30.99 176 ALA E CA 1
ATOM 10592 C C . ALA E 1 197 ? 18.664 35.230 116.879 1.00 32.44 176 ALA E C 1
ATOM 10593 O O . ALA E 1 197 ? 17.681 35.430 116.181 1.00 32.98 176 ALA E O 1
ATOM 10595 N N . THR E 1 198 ? 18.901 35.897 118.015 1.00 33.36 177 THR E N 1
ATOM 10596 C CA . THR E 1 198 ? 17.984 36.909 118.545 1.00 35.83 177 THR E CA 1
ATOM 10597 C C . THR E 1 198 ? 17.920 38.163 117.655 1.00 36.67 177 THR E C 1
ATOM 10598 O O . THR E 1 198 ? 16.862 38.718 117.457 1.00 38.32 177 THR E O 1
ATOM 10602 N N . ALA E 1 199 ? 19.036 38.557 117.056 1.00 36.69 178 ALA E N 1
ATOM 10603 C CA . ALA E 1 199 ? 19.083 39.710 116.145 1.00 37.91 178 ALA E CA 1
ATOM 10604 C C . ALA E 1 199 ? 18.136 39.602 114.943 1.00 38.26 178 ALA E C 1
ATOM 10605 O O . ALA E 1 199 ? 17.709 40.607 114.379 1.00 38.11 178 ALA E O 1
ATOM 10607 N N . ASP E 1 200 ? 17.868 38.375 114.515 1.00 38.17 179 ASP E N 1
ATOM 10608 C CA . ASP E 1 200 ? 16.979 38.115 113.384 1.00 38.00 179 ASP E CA 1
ATOM 10609 C C . ASP E 1 200 ? 15.611 37.614 113.890 1.00 38.79 179 ASP E C 1
ATOM 10610 O O . ASP E 1 200 ? 14.814 37.076 113.124 1.00 38.43 179 ASP E O 1
ATOM 10615 N N . GLY E 1 201 ? 15.351 37.741 115.191 1.00 39.69 180 GLY E N 1
ATOM 10616 C CA . GLY E 1 201 ? 14.008 37.557 115.724 1.00 41.17 180 GLY E CA 1
ATOM 10617 C C . GLY E 1 201 ? 13.683 36.151 116.201 1.00 40.40 180 GLY E C 1
ATOM 10618 O O . GLY E 1 201 ? 12.546 35.867 116.540 1.00 41.64 180 GLY E O 1
ATOM 10619 N N . TYR E 1 202 ? 14.655 35.257 116.239 1.00 37.59 181 TYR E N 1
ATOM 10620 C CA . TYR E 1 202 ? 14.409 33.906 116.741 1.00 36.74 181 TYR E CA 1
ATOM 10621 C C . TYR E 1 202 ? 14.560 33.886 118.264 1.00 36.77 181 TYR E C 1
ATOM 10622 O O . TYR E 1 202 ? 15.231 34.733 118.838 1.00 36.68 181 TYR E O 1
ATOM 10631 N N . ASP E 1 203 ? 13.947 32.906 118.911 1.00 37.21 182 ASP E N 1
ATOM 10632 C CA . ASP E 1 203 ? 14.067 32.759 120.374 1.00 38.54 182 ASP E CA 1
ATOM 10633 C C . ASP E 1 203 ? 15.425 32.218 120.804 1.00 37.28 182 ASP E C 1
ATOM 10634 O O . ASP E 1 203 ? 15.958 32.659 121.823 1.00 36.89 182 ASP E O 1
ATOM 10639 N N . GLU E 1 204 ? 15.982 31.262 120.066 1.00 35.73 183 GLU E N 1
ATOM 10640 C CA . GLU E 1 204 ? 17.237 30.620 120.500 1.00 34.49 183 GLU E CA 1
ATOM 10641 C C . GLU E 1 204 ? 18.025 30.091 119.301 1.00 31.90 183 GLU E C 1
ATOM 10642 O O . GLU E 1 204 ? 17.450 29.923 118.230 1.00 29.84 183 GLU E O 1
ATOM 10648 N N . ALA E 1 205 ? 19.332 29.859 119.487 1.00 29.45 184 ALA E N 1
ATOM 10649 C CA . ALA E 1 205 ? 20.185 29.325 118.414 1.00 28.73 184 ALA E CA 1
ATOM 10650 C C . ALA E 1 205 ? 20.358 27.841 118.635 1.00 26.78 184 ALA E C 1
ATOM 10651 O O . ALA E 1 205 ? 20.375 27.385 119.775 1.00 27.83 184 ALA E O 1
ATOM 10653 N N . LEU E 1 206 ? 20.520 27.093 117.550 1.00 25.11 185 LEU E N 1
ATOM 10654 C CA . LEU E 1 206 ? 20.960 25.702 117.628 1.00 23.40 185 LEU E CA 1
ATOM 10655 C C . LEU E 1 206 ? 22.314 25.603 116.945 1.00 22.37 185 LEU E C 1
ATOM 10656 O O . LEU E 1 206 ? 22.476 26.065 115.795 1.00 22.48 185 LEU E O 1
ATOM 10661 N N . LEU E 1 207 ? 23.276 24.948 117.594 1.00 21.59 186 LEU E N 1
ATOM 10662 C CA . LEU E 1 207 ? 24.636 24.845 117.021 1.00 20.79 186 LEU E CA 1
ATOM 10663 C C . LEU E 1 207 ? 24.964 23.450 116.550 1.00 19.66 186 LEU E C 1
ATOM 10664 O O . LEU E 1 207 ? 24.573 22.472 117.176 1.00 20.62 186 LEU E O 1
ATOM 10669 N N . LEU E 1 208 ? 25.675 23.374 115.427 1.00 18.60 187 LEU E N 1
ATOM 10670 C CA . LEU E 1 208 ? 26.185 22.131 114.860 1.00 18.34 187 LEU E CA 1
ATOM 10671 C C . LEU E 1 208 ? 27.633 21.981 115.307 1.00 18.16 187 LEU E C 1
ATOM 10672 O O . LEU E 1 208 ? 28.309 22.966 115.582 1.00 18.88 187 LEU E O 1
ATOM 10677 N N . ASP E 1 209 ? 28.116 20.758 115.340 1.00 18.98 188 ASP E N 1
ATOM 10678 C CA . ASP E 1 209 ? 29.498 20.496 115.696 1.00 18.97 188 ASP E CA 1
ATOM 10679 C C . ASP E 1 209 ? 30.398 20.656 114.484 1.00 18.00 188 ASP E C 1
ATOM 10680 O O . ASP E 1 209 ? 29.912 20.993 113.394 1.00 18.74 188 ASP E O 1
ATOM 10685 N N . VAL E 1 210 ? 31.700 20.400 114.652 1.00 17.35 189 VAL E N 1
ATOM 10686 C CA . VAL E 1 210 ? 32.618 20.536 113.543 1.00 17.85 189 VAL E CA 1
ATOM 10687 C C . VAL E 1 210 ? 32.360 19.636 112.353 1.00 17.81 189 VAL E C 1
ATOM 10688 O O . VAL E 1 210 ? 32.930 19.888 111.286 1.00 17.81 189 VAL E O 1
ATOM 10692 N N . ASP E 1 211 ? 31.621 18.537 112.564 1.00 17.60 190 ASP E N 1
ATOM 10693 C CA . ASP E 1 211 ? 31.282 17.632 111.479 1.00 18.81 190 ASP E CA 1
ATOM 10694 C C . ASP E 1 211 ? 29.950 17.900 110.778 1.00 18.60 190 ASP E C 1
ATOM 10695 O O . ASP E 1 211 ? 29.546 17.139 109.880 1.00 19.87 190 ASP E O 1
ATOM 10700 N N . GLY E 1 212 ? 29.221 18.888 111.259 1.00 18.90 191 GLY E N 1
ATOM 10701 C CA . GLY E 1 212 ? 27.938 19.211 110.685 1.00 19.62 191 GLY E CA 1
ATOM 10702 C C . GLY E 1 212 ? 26.708 18.634 111.343 1.00 20.32 191 GLY E C 1
ATOM 10703 O O . GLY E 1 212 ? 25.623 18.908 110.833 1.00 20.37 191 GLY E O 1
ATOM 10704 N N . TYR E 1 213 ? 26.876 17.883 112.445 1.00 20.31 192 TYR E N 1
ATOM 10705 C CA . TYR E 1 213 ? 25.770 17.301 113.170 1.00 20.80 192 TYR E CA 1
ATOM 10706 C C . TYR E 1 213 ? 25.260 18.225 114.287 1.00 21.10 192 TYR E C 1
ATOM 10707 O O . TYR E 1 213 ? 25.993 19.128 114.837 1.00 19.72 192 TYR E O 1
ATOM 10716 N N . VAL E 1 214 ? 23.991 18.033 114.601 1.00 21.40 193 VAL E N 1
ATOM 10717 C CA . VAL E 1 214 ? 23.383 18.747 115.679 1.00 23.08 193 VAL E CA 1
ATOM 10718 C C . VAL E 1 214 ? 24.113 18.479 117.000 1.00 23.18 193 VAL E C 1
ATOM 10719 O O . VAL E 1 214 ? 24.281 17.315 117.396 1.00 23.16 193 VAL E O 1
ATOM 10723 N N . SER E 1 215 ? 24.541 19.545 117.674 1.00 22.45 194 SER E N 1
ATOM 10724 C CA . SER E 1 215 ? 25.172 19.417 119.006 1.00 23.33 194 SER E CA 1
ATOM 10725 C C . SER E 1 215 ? 24.232 19.854 120.150 1.00 23.57 194 SER E C 1
ATOM 10726 O O . SER E 1 215 ? 23.845 19.024 120.933 1.00 24.67 194 SER E O 1
ATOM 10729 N N . GLU E 1 216 ? 23.806 21.111 120.191 1.00 23.40 195 GLU E N 1
ATOM 10730 C CA . GLU E 1 216 ? 23.081 21.670 121.342 1.00 25.17 195 GLU E CA 1
ATOM 10731 C C . GLU E 1 216 ? 22.743 23.129 121.082 1.00 24.84 195 GLU E C 1
ATOM 10732 O O . GLU E 1 216 ? 23.198 23.703 120.101 1.00 22.47 195 GLU E O 1
ATOM 10738 N N . GLY E 1 217 ? 21.913 23.696 121.945 1.00 25.71 196 GLY E N 1
ATOM 10739 C CA . GLY E 1 217 ? 21.616 25.106 121.915 1.00 26.74 196 GLY E CA 1
ATOM 10740 C C . GLY E 1 217 ? 22.751 25.879 122.544 1.00 26.65 196 GLY E C 1
ATOM 10741 O O . GLY E 1 217 ? 23.678 25.305 123.071 1.00 27.03 196 GLY E O 1
ATOM 10742 N N . SER E 1 218 ? 22.676 27.184 122.544 1.00 28.74 197 SER E N 1
ATOM 10743 C CA . SER E 1 218 ? 23.741 27.980 123.192 1.00 29.89 197 SER E CA 1
ATOM 10744 C C . SER E 1 218 ? 23.833 27.818 124.734 1.00 30.65 197 SER E C 1
ATOM 10745 O O . SER E 1 218 ? 24.906 28.016 125.295 1.00 32.63 197 SER E O 1
ATOM 10748 N N . GLY E 1 219 ? 22.761 27.386 125.410 1.00 32.64 198 GLY E N 1
ATOM 10749 C CA . GLY E 1 219 ? 22.835 26.995 126.847 1.00 33.52 198 GLY E CA 1
ATOM 10750 C C . GLY E 1 219 ? 21.934 25.816 127.214 1.00 35.18 198 GLY E C 1
ATOM 10751 O O . GLY E 1 219 ? 21.468 25.689 128.352 1.00 37.40 198 GLY E O 1
ATOM 10752 N N . GLU E 1 220 ? 21.648 24.949 126.256 1.00 34.08 199 GLU E N 1
ATOM 10753 C CA . GLU E 1 220 ? 20.714 23.838 126.499 1.00 33.84 199 GLU E CA 1
ATOM 10754 C C . GLU E 1 220 ? 21.103 22.628 125.716 1.00 31.44 199 GLU E C 1
ATOM 10755 O O . GLU E 1 220 ? 21.646 22.737 124.588 1.00 28.14 199 GLU E O 1
ATOM 10761 N N . ASN E 1 221 ? 20.712 21.475 126.225 1.00 30.49 200 ASN E N 1
ATOM 10762 C CA . ASN E 1 221 ? 20.802 20.296 125.431 1.00 30.15 200 ASN E CA 1
ATOM 10763 C C . ASN E 1 221 ? 19.569 20.107 124.544 1.00 30.43 200 ASN E C 1
ATOM 10764 O O . ASN E 1 221 ? 18.491 20.677 124.795 1.00 31.30 200 ASN E O 1
ATOM 10769 N N . PHE E 1 222 ? 19.746 19.284 123.510 1.00 29.32 201 PHE E N 1
ATOM 10770 C CA . PHE E 1 222 ? 18.754 19.134 122.454 1.00 28.99 201 PHE E CA 1
ATOM 10771 C C . PHE E 1 222 ? 18.221 17.728 122.407 1.00 29.44 201 PHE E C 1
ATOM 10772 O O . PHE E 1 222 ? 18.988 16.786 122.486 1.00 29.39 201 PHE E O 1
ATOM 10780 N N . PHE E 1 223 ? 16.911 17.607 122.222 1.00 30.33 202 PHE E N 1
ATOM 10781 C CA . PHE E 1 223 ? 16.266 16.326 122.047 1.00 30.81 202 PHE E CA 1
ATOM 10782 C C . PHE E 1 223 ? 15.292 16.345 120.870 1.00 32.02 202 PHE E C 1
ATOM 10783 O O . PHE E 1 223 ? 14.715 17.370 120.539 1.00 33.00 202 PHE E O 1
ATOM 10791 N N . LEU E 1 224 ? 15.058 15.179 120.298 1.00 32.21 203 LEU E N 1
ATOM 10792 C CA . LEU E 1 224 ? 14.049 15.010 119.272 1.00 33.44 203 LEU E CA 1
ATOM 10793 C C . LEU E 1 224 ? 13.291 13.716 119.553 1.00 34.75 203 LEU E C 1
ATOM 10794 O O . LEU E 1 224 ? 13.839 12.751 120.069 1.00 33.70 203 LEU E O 1
ATOM 10799 N N . VAL E 1 225 ? 12.003 13.719 119.219 1.00 37.65 204 VAL E N 1
ATOM 10800 C CA . VAL E 1 225 ? 11.173 12.512 119.294 1.00 40.26 204 VAL E CA 1
ATOM 10801 C C . VAL E 1 225 ? 10.790 12.073 117.885 1.00 42.28 204 VAL E C 1
ATOM 10802 O O . VAL E 1 225 ? 10.389 12.894 117.080 1.00 41.99 204 VAL E O 1
ATOM 10806 N N . ASN E 1 226 ? 10.917 10.780 117.601 1.00 44.67 205 ASN E N 1
ATOM 10807 C CA . ASN E 1 226 ? 10.436 10.231 116.350 1.00 48.72 205 ASN E CA 1
ATOM 10808 C C . ASN E 1 226 ? 9.918 8.804 116.548 1.00 52.19 205 ASN E C 1
ATOM 10809 O O . ASN E 1 226 ? 10.567 7.989 117.200 1.00 52.06 205 ASN E O 1
ATOM 10814 N N . ARG E 1 227 ? 8.735 8.517 116.007 1.00 55.84 206 ARG E N 1
ATOM 10815 C CA . ARG E 1 227 ? 8.086 7.218 116.207 1.00 60.85 206 ARG E CA 1
ATOM 10816 C C . ARG E 1 227 ? 8.107 6.719 117.673 1.00 59.90 206 ARG E C 1
ATOM 10817 O O . ARG E 1 227 ? 8.500 5.584 117.943 1.00 61.52 206 ARG E O 1
ATOM 10825 N N . GLY E 1 228 ? 7.732 7.568 118.619 1.00 57.22 207 GLY E N 1
ATOM 10826 C CA . GLY E 1 228 ? 7.599 7.128 120.020 1.00 58.59 207 GLY E CA 1
ATOM 10827 C C . GLY E 1 228 ? 8.890 6.975 120.804 1.00 55.88 207 GLY E C 1
ATOM 10828 O O . GLY E 1 228 ? 8.854 6.723 122.003 1.00 54.08 207 GLY E O 1
ATOM 10829 N N . LYS E 1 229 ? 10.035 7.206 120.133 1.00 53.85 208 LYS E N 1
ATOM 10830 C CA . LYS E 1 229 ? 11.360 7.061 120.717 1.00 51.49 208 LYS E CA 1
ATOM 10831 C C . LYS E 1 229 ? 12.057 8.413 120.859 1.00 48.41 208 LYS E C 1
ATOM 10832 O O . LYS E 1 229 ? 11.856 9.338 120.055 1.00 48.67 208 LYS E O 1
ATOM 10838 N N . LEU E 1 230 ? 12.929 8.510 121.857 1.00 46.60 209 LEU E N 1
ATOM 10839 C CA . LEU E 1 230 ? 13.596 9.769 122.188 1.00 42.95 209 LEU E CA 1
ATOM 10840 C C . LEU E 1 230 ? 15.073 9.714 121.814 1.00 40.92 209 LEU E C 1
ATOM 10841 O O . LEU E 1 230 ? 15.768 8.780 122.164 1.00 41.91 209 LEU E O 1
ATOM 10846 N N . TYR E 1 231 ? 15.526 10.713 121.059 1.00 39.19 210 TYR E N 1
ATOM 10847 C CA . TYR E 1 231 ? 16.862 10.769 120.486 1.00 37.37 210 TYR E CA 1
ATOM 10848 C C . TYR E 1 231 ? 17.557 12.011 121.010 1.00 35.25 210 TYR E C 1
ATOM 10849 O O . TYR E 1 231 ? 16.928 13.049 121.157 1.00 34.19 210 TYR E O 1
ATOM 10858 N N . THR E 1 232 ? 18.847 11.926 121.265 1.00 34.68 211 THR E N 1
ATOM 10859 C CA . THR E 1 232 ? 19.605 13.114 121.655 1.00 32.52 211 THR E CA 1
ATOM 10860 C C . THR E 1 232 ? 21.026 12.981 121.150 1.00 31.62 211 THR E C 1
ATOM 10861 O O . THR E 1 232 ? 21.520 11.892 120.983 1.00 30.83 211 THR E O 1
ATOM 10865 N N . PRO E 1 233 ? 21.720 14.099 120.870 1.00 31.22 212 PRO E N 1
ATOM 10866 C CA . PRO E 1 233 ? 23.075 13.880 120.421 1.00 32.81 212 PRO E CA 1
ATOM 10867 C C . PRO E 1 233 ? 23.877 13.150 121.480 1.00 35.98 212 PRO E C 1
ATOM 10868 O O . PRO E 1 233 ? 23.650 13.319 122.706 1.00 36.06 212 PRO E O 1
ATOM 10872 N N . ASP E 1 234 ? 24.797 12.317 121.031 1.00 39.10 213 ASP E N 1
ATOM 10873 C CA . ASP E 1 234 ? 25.558 11.563 121.976 1.00 43.91 213 ASP E CA 1
ATOM 10874 C C . ASP E 1 234 ? 26.330 12.616 122.771 1.00 44.75 213 ASP E C 1
ATOM 10875 O O . ASP E 1 234 ? 26.668 13.660 122.227 1.00 44.81 213 ASP E O 1
ATOM 10880 N N . LEU E 1 235 ? 26.526 12.376 124.058 1.00 47.64 214 LEU E N 1
ATOM 10881 C CA . LEU E 1 235 ? 27.505 13.121 124.888 1.00 49.71 214 LEU E CA 1
ATOM 10882 C C . LEU E 1 235 ? 28.869 13.088 124.154 1.00 51.77 214 LEU E C 1
ATOM 10883 O O . LEU E 1 235 ? 29.624 12.092 124.232 1.00 56.14 214 LEU E O 1
ATOM 10888 N N . ALA E 1 236 ? 29.130 14.130 123.365 1.00 51.66 215 ALA E N 1
ATOM 10889 C CA . ALA E 1 236 ? 30.324 14.207 122.497 1.00 53.91 215 ALA E CA 1
ATOM 10890 C C . ALA E 1 236 ? 30.871 15.635 122.594 1.00 53.90 215 ALA E C 1
ATOM 10891 O O . ALA E 1 236 ? 31.593 15.951 123.527 1.00 56.45 215 ALA E O 1
ATOM 10893 N N . SER E 1 237 ? 30.481 16.516 121.689 1.00 55.50 216 SER E N 1
ATOM 10894 C CA . SER E 1 237 ? 30.786 17.958 121.841 1.00 56.20 216 SER E CA 1
ATOM 10895 C C . SER E 1 237 ? 29.900 18.671 122.923 1.00 57.20 216 SER E C 1
ATOM 10896 O O . SER E 1 237 ? 30.318 19.688 123.509 1.00 56.42 216 SER E O 1
ATOM 10899 N N . CYS E 1 238 ? 28.702 18.132 123.205 1.00 55.87 217 CYS E N 1
ATOM 10900 C CA . CYS E 1 238 ? 27.723 18.849 124.042 1.00 55.09 217 CYS E CA 1
ATOM 10901 C C . CYS E 1 238 ? 28.093 18.800 125.520 1.00 55.55 217 CYS E C 1
ATOM 10902 O O . CYS E 1 238 ? 29.002 18.072 125.884 1.00 56.33 217 CYS E O 1
ATOM 10905 N N . LEU E 1 239 ? 27.428 19.608 126.350 1.00 54.63 218 LEU E N 1
ATOM 10906 C CA . LEU E 1 239 ? 27.690 19.607 127.788 1.00 54.36 218 LEU E CA 1
ATOM 10907 C C . LEU E 1 239 ? 26.968 18.422 128.415 1.00 51.24 218 LEU E C 1
ATOM 10908 O O . LEU E 1 239 ? 25.875 18.012 127.935 1.00 50.93 218 LEU E O 1
ATOM 10913 N N . ASP E 1 240 ? 27.556 17.876 129.484 1.00 47.81 219 ASP E N 1
ATOM 10914 C CA . ASP E 1 240 ? 26.928 16.782 130.216 1.00 46.66 219 ASP E CA 1
ATOM 10915 C C . ASP E 1 240 ? 25.844 17.360 131.165 1.00 44.67 219 ASP E C 1
ATOM 10916 O O . ASP E 1 240 ? 26.048 17.472 132.385 1.00 44.02 219 ASP E O 1
ATOM 10921 N N . GLY E 1 241 ? 24.715 17.742 130.602 1.00 42.30 220 GLY E N 1
ATOM 10922 C CA . GLY E 1 241 ? 23.663 18.433 131.382 1.00 42.06 220 GLY E CA 1
ATOM 10923 C C . GLY E 1 241 ? 22.962 17.645 132.490 1.00 41.41 220 GLY E C 1
ATOM 10924 O O . GLY E 1 241 ? 22.474 16.505 132.278 1.00 38.95 220 GLY E O 1
ATOM 10925 N N . ILE E 1 242 ? 22.856 18.283 133.656 1.00 40.72 221 ILE E N 1
ATOM 10926 C CA . ILE E 1 242 ? 22.070 17.745 134.750 1.00 41.70 221 ILE E CA 1
ATOM 10927 C C . ILE E 1 242 ? 20.558 17.625 134.391 1.00 40.86 221 ILE E C 1
ATOM 10928 O O . ILE E 1 242 ? 19.928 16.617 134.707 1.00 40.16 221 ILE E O 1
ATOM 10933 N N . THR E 1 243 ? 19.979 18.622 133.722 1.00 40.73 222 THR E N 1
ATOM 10934 C CA . THR E 1 243 ? 18.565 18.510 133.298 1.00 40.67 222 THR E CA 1
ATOM 10935 C C . THR E 1 243 ? 18.396 17.392 132.260 1.00 39.82 222 THR E C 1
ATOM 10936 O O . THR E 1 243 ? 17.471 16.586 132.351 1.00 40.53 222 THR E O 1
ATOM 10940 N N . ARG E 1 244 ? 19.355 17.298 131.334 1.00 39.13 223 ARG E N 1
ATOM 10941 C CA . ARG E 1 244 ? 19.394 16.220 130.357 1.00 38.31 223 ARG E CA 1
ATOM 10942 C C . ARG E 1 244 ? 19.337 14.869 131.031 1.00 38.76 223 ARG E C 1
ATOM 10943 O O . ARG E 1 244 ? 18.564 14.019 130.635 1.00 39.88 223 ARG E O 1
ATOM 10951 N N . ASP E 1 245 ? 20.196 14.675 132.021 1.00 38.35 224 ASP E N 1
ATOM 10952 C CA . ASP E 1 245 ? 20.258 13.416 132.729 1.00 40.45 224 ASP E CA 1
ATOM 10953 C C . ASP E 1 245 ? 18.934 13.118 133.414 1.00 42.31 224 ASP E C 1
ATOM 10954 O O . ASP E 1 245 ? 18.439 11.995 133.343 1.00 43.63 224 ASP E O 1
ATOM 10959 N N . THR E 1 246 ? 18.375 14.128 134.078 1.00 42.04 225 THR E N 1
ATOM 10960 C CA . THR E 1 246 ? 17.081 13.993 134.726 1.00 43.81 225 THR E CA 1
ATOM 10961 C C . THR E 1 246 ? 16.055 13.499 133.741 1.00 43.36 225 THR E C 1
ATOM 10962 O O . THR E 1 246 ? 15.357 12.500 134.002 1.00 44.56 225 THR E O 1
ATOM 10966 N N . VAL E 1 247 ? 15.967 14.195 132.604 1.00 41.92 226 VAL E N 1
ATOM 10967 C CA . VAL E 1 247 ? 14.969 13.869 131.581 1.00 41.19 226 VAL E CA 1
ATOM 10968 C C . VAL E 1 247 ? 15.204 12.489 130.998 1.00 41.92 226 VAL E C 1
ATOM 10969 O O . VAL E 1 247 ? 14.252 11.747 130.802 1.00 44.15 226 VAL E O 1
ATOM 10973 N N . ILE E 1 248 ? 16.460 12.107 130.770 1.00 40.73 227 ILE E N 1
ATOM 10974 C CA . ILE E 1 248 ? 16.732 10.753 130.266 1.00 41.79 227 ILE E CA 1
ATOM 10975 C C . ILE E 1 248 ? 16.234 9.696 131.247 1.00 44.57 227 ILE E C 1
ATOM 10976 O O . ILE E 1 248 ? 15.640 8.690 130.835 1.00 45.74 227 ILE E O 1
ATOM 10981 N N . THR E 1 249 ? 16.465 9.916 132.537 1.00 44.88 228 THR E N 1
ATOM 10982 C CA . THR E 1 249 ? 16.054 8.953 133.546 1.00 48.30 228 THR E CA 1
ATOM 10983 C C . THR E 1 249 ? 14.511 8.787 133.660 1.00 49.94 228 THR E C 1
ATOM 10984 O O . THR E 1 249 ? 14.019 7.675 133.786 1.00 52.04 228 THR E O 1
ATOM 10988 N N . LEU E 1 250 ? 13.785 9.901 133.603 1.00 48.02 229 LEU E N 1
ATOM 10989 C CA . LEU E 1 250 ? 12.330 9.895 133.605 1.00 49.64 229 LEU E CA 1
ATOM 10990 C C . LEU E 1 250 ? 11.783 9.152 132.377 1.00 50.34 229 LEU E C 1
ATOM 10991 O O . LEU E 1 250 ? 10.902 8.302 132.507 1.00 53.54 229 LEU E O 1
ATOM 10996 N N . ALA E 1 251 ? 12.351 9.426 131.198 1.00 47.80 230 ALA E N 1
ATOM 10997 C CA . ALA E 1 251 ? 11.940 8.779 129.956 1.00 48.60 230 ALA E CA 1
ATOM 10998 C C . ALA E 1 251 ? 12.060 7.271 130.068 1.00 52.22 230 ALA E C 1
ATOM 10999 O O . ALA E 1 251 ? 11.121 6.531 129.718 1.00 55.01 230 ALA E O 1
ATOM 11001 N N . LYS E 1 252 ? 13.211 6.819 130.562 1.00 52.49 231 LYS E N 1
ATOM 11002 C CA . LYS E 1 252 ? 13.431 5.389 130.783 1.00 57.04 231 LYS E CA 1
ATOM 11003 C C . LYS E 1 252 ? 12.414 4.802 131.749 1.00 61.69 231 LYS E C 1
ATOM 11004 O O . LYS E 1 252 ? 11.900 3.706 131.528 1.00 65.42 231 LYS E O 1
ATOM 11010 N N . GLU E 1 253 ? 12.116 5.525 132.819 1.00 61.79 232 GLU E N 1
ATOM 11011 C CA . GLU E 1 253 ? 11.194 5.008 133.825 1.00 66.84 232 GLU E CA 1
ATOM 11012 C C . GLU E 1 253 ? 9.801 4.902 133.234 1.00 68.27 232 GLU E C 1
ATOM 11013 O O . GLU E 1 253 ? 9.090 3.949 133.511 1.00 72.00 232 GLU E O 1
ATOM 11019 N N . ALA E 1 254 ? 9.471 5.838 132.350 1.00 64.97 233 ALA E N 1
ATOM 11020 C CA . ALA E 1 254 ? 8.207 5.846 131.631 1.00 66.86 233 ALA E CA 1
ATOM 11021 C C . ALA E 1 254 ? 8.182 4.806 130.518 1.00 68.73 233 ALA E C 1
ATOM 11022 O O . ALA E 1 254 ? 7.234 4.753 129.750 1.00 70.33 233 ALA E O 1
ATOM 11024 N N . GLY E 1 255 ? 9.227 3.988 130.432 1.00 69.02 234 GLY E N 1
ATOM 11025 C CA . GLY E 1 255 ? 9.369 3.004 129.370 1.00 71.04 234 GLY E CA 1
ATOM 11026 C C . GLY E 1 255 ? 9.682 3.534 127.972 1.00 67.34 234 GLY E C 1
ATOM 11027 O O . GLY E 1 255 ? 9.462 2.827 127.002 1.00 68.13 234 GLY E O 1
ATOM 11028 N N . ILE E 1 256 ? 10.191 4.762 127.857 1.00 56.35 235 ILE E N 1
ATOM 11029 C CA . ILE E 1 256 ? 10.534 5.311 126.551 1.00 55.82 235 ILE E CA 1
ATOM 11030 C C . ILE E 1 256 ? 11.984 4.994 126.203 1.00 54.35 235 ILE E C 1
ATOM 11031 O O . ILE E 1 256 ? 12.890 5.212 127.007 1.00 52.48 235 ILE E O 1
ATOM 11036 N N . GLU E 1 257 ? 12.175 4.456 125.002 1.00 55.58 236 GLU E N 1
ATOM 11037 C CA . GLU E 1 257 ? 13.504 4.116 124.473 1.00 54.78 236 GLU E CA 1
ATOM 11038 C C . GLU E 1 257 ? 14.233 5.427 124.197 1.00 50.46 236 GLU E C 1
ATOM 11039 O O . GLU E 1 257 ? 13.678 6.297 123.545 1.00 51.32 236 GLU E O 1
ATOM 11045 N N . VAL E 1 258 ? 15.432 5.566 124.756 1.00 48.41 237 VAL E N 1
ATOM 11046 C CA . VAL E 1 258 ? 16.295 6.709 124.561 1.00 45.08 237 VAL E CA 1
ATOM 11047 C C . VAL E 1 258 ? 17.531 6.258 123.788 1.00 44.44 237 VAL E C 1
ATOM 11048 O O . VAL E 1 258 ? 18.203 5.297 124.195 1.00 46.45 237 VAL E O 1
ATOM 11052 N N . ILE E 1 259 ? 17.843 6.968 122.708 1.00 41.27 238 ILE E N 1
ATOM 11053 C CA . ILE E 1 259 ? 18.946 6.613 121.810 1.00 38.38 238 ILE E CA 1
ATOM 11054 C C . ILE E 1 259 ? 19.827 7.856 121.666 1.00 35.31 238 ILE E C 1
ATOM 11055 O O . ILE E 1 259 ? 19.363 8.941 121.367 1.00 34.66 238 ILE E O 1
ATOM 11060 N N . GLU E 1 260 ? 21.101 7.657 121.891 1.00 34.40 239 GLU E N 1
ATOM 11061 C CA . GLU E 1 260 ? 22.098 8.665 121.691 1.00 34.97 239 GLU E CA 1
ATOM 11062 C C . GLU E 1 260 ? 22.712 8.369 120.314 1.00 33.27 239 GLU E C 1
ATOM 11063 O O . GLU E 1 260 ? 23.070 7.242 120.024 1.00 35.50 239 GLU E O 1
ATOM 11069 N N . LYS E 1 261 ? 22.705 9.360 119.431 1.00 30.90 240 LYS E N 1
ATOM 11070 C CA . LYS E 1 261 ? 23.157 9.162 118.044 1.00 30.34 240 LYS E CA 1
ATOM 11071 C C . LYS E 1 261 ? 23.507 10.506 117.420 1.00 28.20 240 LYS E C 1
ATOM 11072 O O . LYS E 1 261 ? 23.184 11.575 117.966 1.00 27.00 240 LYS E O 1
ATOM 11078 N N . ARG E 1 262 ? 24.188 10.465 116.277 1.00 27.26 241 ARG E N 1
ATOM 11079 C CA . ARG E 1 262 ? 24.511 11.685 115.549 1.00 26.48 241 ARG E CA 1
ATOM 11080 C C . ARG E 1 262 ? 23.260 12.104 114.775 1.00 24.73 241 ARG E C 1
ATOM 11081 O O . ARG E 1 262 ? 22.645 11.279 114.138 1.00 25.75 241 ARG E O 1
ATOM 11089 N N . ILE E 1 263 ? 22.871 13.389 114.831 1.00 21.91 242 ILE E N 1
ATOM 11090 C CA . ILE E 1 263 ? 21.568 13.819 114.306 1.00 21.27 242 ILE E CA 1
ATOM 11091 C C . ILE E 1 263 ? 21.791 14.899 113.248 1.00 20.25 242 ILE E C 1
ATOM 11092 O O . ILE E 1 263 ? 22.535 15.884 113.546 1.00 17.94 242 ILE E O 1
ATOM 11097 N N . THR E 1 264 ? 21.257 14.720 112.027 1.00 19.90 243 THR E N 1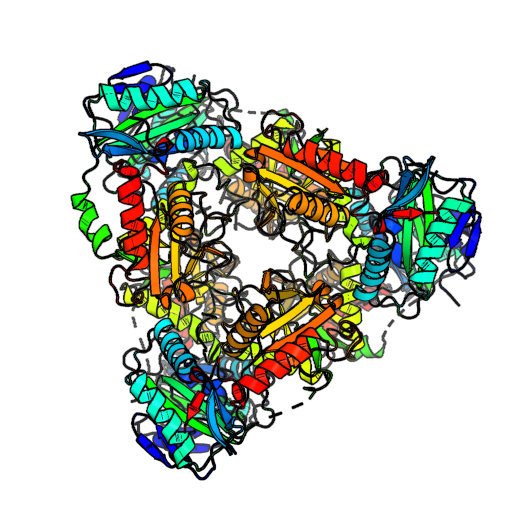
ATOM 11098 C CA . THR E 1 264 ? 21.433 15.789 111.006 1.00 20.01 243 THR E CA 1
ATOM 11099 C C . THR E 1 264 ? 20.409 16.887 111.198 1.00 19.50 243 THR E C 1
ATOM 11100 O O . THR E 1 264 ? 19.355 16.678 111.814 1.00 19.97 243 THR E O 1
ATOM 11104 N N . ARG E 1 265 ? 20.680 18.089 110.696 1.00 19.92 244 ARG E N 1
ATOM 11105 C CA . ARG E 1 265 ? 19.711 19.165 110.851 1.00 20.05 244 ARG E CA 1
ATOM 11106 C C . ARG E 1 265 ? 18.323 18.816 110.186 1.00 22.76 244 ARG E C 1
ATOM 11107 O O . ARG E 1 265 ? 17.217 19.170 110.723 1.00 22.04 244 ARG E O 1
ATOM 11115 N N . ASP E 1 266 ? 18.375 18.144 109.036 1.00 22.88 245 ASP E N 1
ATOM 11116 C CA . ASP E 1 266 ? 17.127 17.721 108.360 1.00 24.26 245 ASP E CA 1
ATOM 11117 C C . ASP E 1 266 ? 16.315 16.632 109.053 1.00 26.64 245 ASP E C 1
ATOM 11118 O O . ASP E 1 266 ? 15.096 16.560 108.819 1.00 27.44 245 ASP E O 1
ATOM 11123 N N . GLU E 1 267 ? 16.950 15.813 109.897 1.00 27.31 246 GLU E N 1
ATOM 11124 C CA . GLU E 1 267 ? 16.222 14.924 110.823 1.00 28.85 246 GLU E CA 1
ATOM 11125 C C . GLU E 1 267 ? 15.383 15.732 111.793 1.00 28.61 246 GLU E C 1
ATOM 11126 O O . GLU E 1 267 ? 14.285 15.296 112.162 1.00 27.78 246 GLU E O 1
ATOM 11132 N N . VAL E 1 268 ? 15.861 16.929 112.176 1.00 25.78 247 VAL E N 1
ATOM 11133 C CA . VAL E 1 268 ? 15.042 17.774 113.048 1.00 26.25 247 VAL E CA 1
ATOM 11134 C C . VAL E 1 268 ? 13.812 18.273 112.297 1.00 27.06 247 VAL E C 1
ATOM 11135 O O . VAL E 1 268 ? 12.692 18.153 112.796 1.00 29.25 247 VAL E O 1
ATOM 11139 N N . TYR E 1 269 ? 14.017 18.750 111.068 1.00 26.04 248 TYR E N 1
ATOM 11140 C CA . TYR E 1 269 ? 12.937 19.310 110.287 1.00 26.71 248 TYR E CA 1
ATOM 11141 C C . TYR E 1 269 ? 11.826 18.308 110.124 1.00 28.38 248 TYR E C 1
ATOM 11142 O O . TYR E 1 269 ? 10.704 18.686 110.004 1.00 30.48 248 TYR E O 1
ATOM 11151 N N . THR E 1 270 ? 12.140 17.014 110.124 1.00 29.60 249 THR E N 1
ATOM 11152 C CA . THR E 1 270 ? 11.126 15.968 109.893 1.00 30.91 249 THR E CA 1
ATOM 11153 C C . THR E 1 270 ? 10.793 15.134 111.148 1.00 33.43 249 THR E C 1
ATOM 11154 O O . THR E 1 270 ? 10.098 14.101 111.067 1.00 34.39 249 THR E O 1
ATOM 11158 N N . ALA E 1 271 ? 11.224 15.612 112.325 1.00 33.01 250 ALA E N 1
ATOM 11159 C CA . ALA E 1 271 ? 10.912 14.931 113.574 1.00 34.34 250 ALA E CA 1
ATOM 11160 C C . ALA E 1 271 ? 9.458 15.123 113.980 1.00 37.18 250 ALA E C 1
ATOM 11161 O O . ALA E 1 271 ? 8.826 16.119 113.625 1.00 38.16 250 ALA E O 1
ATOM 11163 N N . ASP E 1 272 ? 8.933 14.144 114.705 1.00 39.06 251 ASP E N 1
ATOM 11164 C CA . ASP E 1 272 ? 7.598 14.249 115.304 1.00 41.65 251 ASP E CA 1
ATOM 11165 C C . ASP E 1 272 ? 7.566 15.385 116.330 1.00 41.13 251 ASP E C 1
ATOM 11166 O O . ASP E 1 272 ? 6.610 16.157 116.376 1.00 42.03 251 ASP E O 1
ATOM 11171 N N . GLU E 1 273 ? 8.632 15.506 117.125 1.00 39.59 252 GLU E N 1
ATOM 11172 C CA . GLU E 1 273 ? 8.734 16.552 118.172 1.00 38.97 252 GLU E CA 1
ATOM 11173 C C . GLU E 1 273 ? 10.213 16.922 118.443 1.00 36.28 252 GLU E C 1
ATOM 11174 O O . GLU E 1 273 ? 11.107 16.137 118.154 1.00 34.74 252 GLU E O 1
ATOM 11180 N N . ALA E 1 274 ? 10.445 18.100 119.025 1.00 35.93 253 ALA E N 1
ATOM 11181 C CA . ALA E 1 274 ? 11.783 18.489 119.511 1.00 34.28 253 ALA E CA 1
ATOM 11182 C C . ALA E 1 274 ? 11.689 19.424 120.737 1.00 33.81 253 ALA E C 1
ATOM 11183 O O . ALA E 1 274 ? 10.719 20.148 120.884 1.00 37.00 253 ALA E O 1
ATOM 11185 N N . PHE E 1 275 ? 12.705 19.381 121.612 1.00 32.75 254 PHE E N 1
ATOM 11186 C CA . PHE E 1 275 ? 12.780 20.261 122.788 1.00 32.13 254 PHE E CA 1
ATOM 11187 C C . PHE E 1 275 ? 14.194 20.470 123.324 1.00 30.85 254 PHE E C 1
ATOM 11188 O O . PHE E 1 275 ? 15.097 19.717 123.013 1.00 31.02 254 PHE E O 1
ATOM 11196 N N . PHE E 1 276 ? 14.347 21.512 124.133 1.00 31.94 255 PHE E N 1
ATOM 11197 C CA . PHE E 1 276 ? 15.564 21.823 124.834 1.00 31.20 255 PHE E CA 1
ATOM 11198 C C . PHE E 1 276 ? 15.405 21.459 126.299 1.00 33.41 255 PHE E C 1
ATOM 11199 O O . PHE E 1 276 ? 14.290 21.542 126.860 1.00 34.99 255 PHE E O 1
ATOM 11207 N N . THR E 1 277 ? 16.530 21.077 126.912 1.00 33.59 256 THR E N 1
ATOM 11208 C CA . THR E 1 277 ? 16.640 20.971 128.352 1.00 34.88 256 THR E CA 1
ATOM 11209 C C . THR E 1 277 ? 17.751 21.887 128.885 1.00 34.70 256 THR E C 1
ATOM 11210 O O . THR E 1 277 ? 18.801 22.053 128.262 1.00 30.95 256 THR E O 1
ATOM 11214 N N . GLY E 1 278 ? 17.540 22.437 130.077 1.00 36.68 257 GLY E N 1
ATOM 11215 C CA . GLY E 1 278 ? 18.587 23.189 130.772 1.00 36.54 257 GLY E CA 1
ATOM 11216 C C . GLY E 1 278 ? 18.120 23.628 132.161 1.00 39.39 257 GLY E C 1
ATOM 11217 O O . GLY E 1 278 ? 16.914 23.669 132.424 1.00 40.00 257 GLY E O 1
ATOM 11218 N N . THR E 1 279 ? 19.055 23.981 133.045 1.00 39.69 258 THR E N 1
ATOM 11219 C CA . THR E 1 279 ? 18.657 24.431 134.380 1.00 43.14 258 THR E CA 1
ATOM 11220 C C . THR E 1 279 ? 17.685 25.624 134.268 1.00 45.29 258 THR E C 1
ATOM 11221 O O . THR E 1 279 ? 16.660 25.648 134.949 1.00 47.98 258 THR E O 1
ATOM 11225 N N . ALA E 1 280 ? 17.999 26.577 133.379 1.00 44.61 259 ALA E N 1
ATOM 11226 C CA . ALA E 1 280 ? 17.106 27.706 133.063 1.00 46.40 259 ALA E CA 1
ATOM 11227 C C . ALA E 1 280 ? 15.929 27.287 132.178 1.00 46.69 259 ALA E C 1
ATOM 11228 O O . ALA E 1 280 ? 14.802 27.705 132.406 1.00 47.96 259 ALA E O 1
ATOM 11230 N N . ALA E 1 281 ? 16.192 26.449 131.178 1.00 45.25 260 ALA E N 1
ATOM 11231 C CA . ALA E 1 281 ? 15.193 26.114 130.122 1.00 45.54 260 ALA E CA 1
ATOM 11232 C C . ALA E 1 281 ? 14.212 24.999 130.558 1.00 45.62 260 ALA E C 1
ATOM 11233 O O . ALA E 1 281 ? 13.237 24.695 129.872 1.00 46.43 260 ALA E O 1
ATOM 11235 N N . GLU E 1 282 ? 14.479 24.370 131.693 1.00 44.78 261 GLU E N 1
ATOM 11236 C CA . GLU E 1 282 ? 13.643 23.258 132.143 1.00 44.66 261 GLU E CA 1
ATOM 11237 C C . GLU E 1 282 ? 13.436 22.243 130.966 1.00 43.16 261 GLU E C 1
ATOM 11238 O O . GLU E 1 282 ? 14.441 21.685 130.464 1.00 41.10 261 GLU E O 1
ATOM 11244 N N . VAL E 1 283 ? 12.204 21.989 130.547 1.00 42.52 262 VAL E N 1
ATOM 11245 C CA . VAL E 1 283 ? 11.959 21.290 129.291 1.00 42.03 262 VAL E CA 1
ATOM 11246 C C . VAL E 1 283 ? 11.133 22.217 128.417 1.00 42.26 262 VAL E C 1
ATOM 11247 O O . VAL E 1 283 ? 9.944 22.388 128.671 1.00 43.01 262 VAL E O 1
ATOM 11251 N N . THR E 1 284 ? 11.777 22.810 127.386 1.00 40.45 263 THR E N 1
ATOM 11252 C CA . THR E 1 284 ? 11.148 23.797 126.476 1.00 39.42 263 THR E CA 1
ATOM 11253 C C . THR E 1 284 ? 10.908 23.250 125.056 1.00 38.95 263 THR E C 1
ATOM 11254 O O . THR E 1 284 ? 11.862 22.927 124.353 1.00 37.03 263 THR E O 1
ATOM 11258 N N . PRO E 1 285 ? 9.638 23.162 124.621 1.00 40.14 264 PRO E N 1
ATOM 11259 C CA . PRO E 1 285 ? 9.405 22.657 123.272 1.00 39.49 264 PRO E CA 1
ATOM 11260 C C . PRO E 1 285 ? 9.959 23.555 122.163 1.00 37.90 264 PRO E C 1
ATOM 11261 O O . PRO E 1 285 ? 9.979 24.772 122.307 1.00 38.23 264 PRO E O 1
ATOM 11265 N N . ILE E 1 286 ? 10.393 22.928 121.076 1.00 35.75 265 ILE E N 1
ATOM 11266 C CA . ILE E 1 286 ? 10.827 23.643 119.889 1.00 35.18 265 ILE E CA 1
ATOM 11267 C C . ILE E 1 286 ? 9.760 23.403 118.818 1.00 34.81 265 ILE E C 1
ATOM 11268 O O . ILE E 1 286 ? 9.543 22.265 118.410 1.00 33.68 265 ILE E O 1
ATOM 11273 N N . ARG E 1 287 ? 9.080 24.474 118.411 1.00 35.78 266 ARG E N 1
ATOM 11274 C CA . ARG E 1 287 ? 7.991 24.337 117.412 1.00 38.16 266 ARG E CA 1
ATOM 11275 C C . ARG E 1 287 ? 8.372 24.600 115.978 1.00 37.03 266 ARG E C 1
ATOM 11276 O O . ARG E 1 287 ? 7.571 24.319 115.077 1.00 38.20 266 ARG E O 1
ATOM 11284 N N . GLU E 1 288 ? 9.549 25.176 115.765 1.00 35.08 267 GLU E N 1
ATOM 11285 C CA . GLU E 1 288 ? 10.024 25.513 114.424 1.00 34.71 267 GLU E CA 1
ATOM 11286 C C . GLU E 1 288 ? 11.557 25.565 114.479 1.00 32.26 267 GLU E C 1
ATOM 11287 O O . GLU E 1 288 ? 12.109 26.071 115.452 1.00 32.03 267 GLU E O 1
ATOM 11293 N N . LEU E 1 289 ? 12.223 25.032 113.448 1.00 30.43 268 LEU E N 1
ATOM 11294 C CA . LEU E 1 289 ? 13.672 25.195 113.248 1.00 27.76 268 LEU E CA 1
ATOM 11295 C C . LEU E 1 289 ? 13.928 25.678 111.832 1.00 27.57 268 LEU E C 1
ATOM 11296 O O . LEU E 1 289 ? 13.477 25.068 110.900 1.00 27.71 268 LEU E O 1
ATOM 11301 N N . ASP E 1 290 ? 14.606 26.810 111.693 1.00 27.56 269 ASP E N 1
ATOM 11302 C CA . ASP E 1 290 ? 14.920 27.392 110.402 1.00 27.84 269 ASP E CA 1
ATOM 11303 C C . ASP E 1 290 ? 13.669 27.625 109.541 1.00 28.82 269 ASP E C 1
ATOM 11304 O O . ASP E 1 290 ? 13.683 27.413 108.339 1.00 26.64 269 ASP E O 1
ATOM 11309 N N . ASN E 1 291 ? 12.590 28.062 110.193 1.00 31.26 270 ASN E N 1
ATOM 11310 C CA . ASN E 1 291 ? 11.349 28.383 109.507 1.00 33.32 270 ASN E CA 1
ATOM 11311 C C . ASN E 1 291 ? 10.671 27.136 108.935 1.00 33.13 270 ASN E C 1
ATOM 11312 O O . ASN E 1 291 ? 9.779 27.270 108.140 1.00 35.14 270 ASN E O 1
ATOM 11317 N N . ARG E 1 292 ? 11.077 25.952 109.395 1.00 31.57 271 ARG E N 1
ATOM 11318 C CA . ARG E 1 292 ? 10.407 24.703 109.114 1.00 31.59 271 ARG E CA 1
ATOM 11319 C C . ARG E 1 292 ? 9.656 24.248 110.376 1.00 32.73 271 ARG E C 1
ATOM 11320 O O . ARG E 1 292 ? 10.279 24.067 111.431 1.00 32.09 271 ARG E O 1
ATOM 11328 N N . THR E 1 293 ? 8.344 24.057 110.268 1.00 33.46 272 THR E N 1
ATOM 11329 C CA . THR E 1 293 ? 7.536 23.623 111.394 1.00 35.35 272 THR E CA 1
ATOM 11330 C C . THR E 1 293 ? 7.854 22.226 111.853 1.00 34.77 272 THR E C 1
ATOM 11331 O O . THR E 1 293 ? 7.900 21.313 111.043 1.00 34.45 272 THR E O 1
ATOM 11335 N N . ILE E 1 294 ? 8.020 22.042 113.156 1.00 35.17 273 ILE E N 1
ATOM 11336 C CA . ILE E 1 294 ? 8.247 20.701 113.687 1.00 35.60 273 ILE E CA 1
ATOM 11337 C C . ILE E 1 294 ? 6.892 20.042 114.001 1.00 37.69 273 ILE E C 1
ATOM 11338 O O . ILE E 1 294 ? 6.098 20.577 114.766 1.00 38.12 273 ILE E O 1
ATOM 11343 N N . GLY E 1 295 ? 6.645 18.865 113.428 1.00 39.40 274 GLY E N 1
ATOM 11344 C CA . GLY E 1 295 ? 5.348 18.174 113.536 1.00 42.46 274 GLY E CA 1
ATOM 11345 C C . GLY E 1 295 ? 4.157 19.094 113.334 1.00 44.64 274 GLY E C 1
ATOM 11346 O O . GLY E 1 295 ? 4.086 19.827 112.357 1.00 43.19 274 GLY E O 1
ATOM 11347 N N . GLY E 1 296 ? 3.234 19.095 114.286 1.00 48.49 275 GLY E N 1
ATOM 11348 C CA . GLY E 1 296 ? 2.032 19.941 114.180 1.00 50.87 275 GLY E CA 1
ATOM 11349 C C . GLY E 1 296 ? 2.230 21.408 114.555 1.00 50.70 275 GLY E C 1
ATOM 11350 O O . GLY E 1 296 ? 1.277 22.176 114.486 1.00 53.26 275 GLY E O 1
ATOM 11351 N N . GLY E 1 297 ? 3.441 21.803 114.966 1.00 46.90 276 GLY E N 1
ATOM 11352 C CA . GLY E 1 297 ? 3.718 23.210 115.265 1.00 46.25 276 GLY E CA 1
ATOM 11353 C C . GLY E 1 297 ? 3.421 23.618 116.711 1.00 47.55 276 GLY E C 1
ATOM 11354 O O . GLY E 1 297 ? 3.506 24.800 117.058 1.00 46.36 276 GLY E O 1
ATOM 11355 N N . ALA E 1 298 ? 3.089 22.641 117.553 1.00 49.07 277 ALA E N 1
ATOM 11356 C CA . ALA E 1 298 ? 2.808 22.878 118.987 1.00 50.88 277 ALA E CA 1
ATOM 11357 C C . ALA E 1 298 ? 3.589 21.908 119.866 1.00 48.76 277 ALA E C 1
ATOM 11358 O O . ALA E 1 298 ? 4.447 21.184 119.395 1.00 45.36 277 ALA E O 1
ATOM 11360 N N . ARG E 1 299 ? 3.306 21.910 121.160 1.00 49.29 278 ARG E N 1
ATOM 11361 C CA . ARG E 1 299 ? 4.020 21.025 122.069 1.00 48.31 278 ARG E CA 1
ATOM 11362 C C . ARG E 1 299 ? 3.560 19.590 121.824 1.00 49.09 278 ARG E C 1
ATOM 11363 O O . ARG E 1 299 ? 2.375 19.293 121.906 1.00 50.71 278 ARG E O 1
ATOM 11371 N N . GLY E 1 300 ? 4.492 18.678 121.592 1.00 46.84 279 GLY E N 1
ATOM 11372 C CA . GLY E 1 300 ? 4.111 17.286 121.290 1.00 48.43 279 GLY E CA 1
ATOM 11373 C C . GLY E 1 300 ? 3.748 16.420 122.490 1.00 49.21 279 GLY E C 1
ATOM 11374 O O . GLY E 1 300 ? 4.089 16.740 123.613 1.00 50.04 279 GLY E O 1
ATOM 11375 N N . PRO E 1 301 ? 3.091 15.287 122.253 1.00 50.96 280 PRO E N 1
ATOM 11376 C CA . PRO E 1 301 ? 2.594 14.482 123.390 1.00 53.56 280 PRO E CA 1
ATOM 11377 C C . PRO E 1 301 ? 3.709 13.868 124.281 1.00 53.04 280 PRO E C 1
ATOM 11378 O O . PRO E 1 301 ? 3.581 13.892 125.507 1.00 53.10 280 PRO E O 1
ATOM 11382 N N . ILE E 1 302 ? 4.810 13.380 123.702 1.00 50.80 281 ILE E N 1
ATOM 11383 C CA . ILE E 1 302 ? 5.908 12.860 124.513 1.00 49.89 281 ILE E CA 1
ATOM 11384 C C . ILE E 1 302 ? 6.655 13.993 125.220 1.00 47.86 281 ILE E C 1
ATOM 11385 O O . ILE E 1 302 ? 7.070 13.838 126.375 1.00 47.75 281 ILE E O 1
ATOM 11390 N N . THR E 1 303 ? 6.759 15.146 124.569 1.00 45.47 282 THR E N 1
ATOM 11391 C CA . THR E 1 303 ? 7.348 16.315 125.204 1.00 44.08 282 THR E CA 1
ATOM 11392 C C . THR E 1 303 ? 6.535 16.680 126.427 1.00 46.24 282 THR E C 1
ATOM 11393 O O . THR E 1 303 ? 7.077 16.804 127.508 1.00 45.42 282 THR E O 1
ATOM 11397 N N . GLU E 1 304 ? 5.235 16.875 126.246 1.00 49.42 283 GLU E N 1
ATOM 11398 C CA . GLU E 1 304 ? 4.326 17.153 127.363 1.00 53.55 283 GLU E CA 1
ATOM 11399 C C . GLU E 1 304 ? 4.464 16.165 128.501 1.00 54.06 283 GLU E C 1
ATOM 11400 O O . GLU E 1 304 ? 4.483 16.579 129.634 1.00 55.74 283 GLU E O 1
ATOM 11406 N N . LYS E 1 305 ? 4.564 14.874 128.203 1.00 54.76 284 LYS E N 1
ATOM 11407 C CA . LYS E 1 305 ? 4.647 13.840 129.248 1.00 57.55 284 LYS E CA 1
ATOM 11408 C C . LYS E 1 305 ? 5.956 13.937 130.038 1.00 55.73 284 LYS E C 1
ATOM 11409 O O . LYS E 1 305 ? 5.987 13.704 131.254 1.00 54.94 284 LYS E O 1
ATOM 11415 N N . LEU E 1 306 ? 7.037 14.295 129.337 1.00 52.26 285 LEU E N 1
ATOM 11416 C CA . LEU E 1 306 ? 8.359 14.397 129.941 1.00 50.63 285 LEU E CA 1
ATOM 11417 C C . LEU E 1 306 ? 8.456 15.667 130.769 1.00 50.12 285 LEU E C 1
ATOM 11418 O O . LEU E 1 306 ? 8.945 15.650 131.898 1.00 49.71 285 LEU E O 1
ATOM 11423 N N . GLN E 1 307 ? 7.977 16.761 130.195 1.00 49.41 286 GLN E N 1
ATOM 11424 C CA . GLN E 1 307 ? 7.918 18.040 130.878 1.00 49.95 286 GLN E CA 1
ATOM 11425 C C . GLN E 1 307 ? 7.126 17.930 132.176 1.00 53.63 286 GLN E C 1
ATOM 11426 O O . GLN E 1 307 ? 7.514 18.517 133.180 1.00 53.85 286 GLN E O 1
ATOM 11432 N N . SER E 1 308 ? 6.026 17.174 132.155 1.00 56.07 287 SER E N 1
ATOM 11433 C CA . SER E 1 308 ? 5.209 16.981 133.362 1.00 58.98 287 SER E CA 1
ATOM 11434 C C . SER E 1 308 ? 5.879 16.098 134.395 1.00 58.79 287 SER E C 1
ATOM 11435 O O . SER E 1 308 ? 5.763 16.348 135.594 1.00 59.86 287 SER E O 1
ATOM 11438 N N . ALA E 1 309 ? 6.556 15.049 133.940 1.00 56.75 288 ALA E N 1
ATOM 11439 C CA . ALA E 1 309 ? 7.309 14.232 134.859 1.00 56.91 288 ALA E CA 1
ATOM 11440 C C . ALA E 1 309 ? 8.365 15.114 135.513 1.00 55.57 288 ALA E C 1
ATOM 11441 O O . ALA E 1 309 ? 8.566 15.071 136.737 1.00 56.45 288 ALA E O 1
ATOM 11443 N N . PHE E 1 310 ? 9.025 15.945 134.705 1.00 53.16 289 PHE E N 1
ATOM 11444 C CA . PHE E 1 310 ? 10.061 16.820 135.218 1.00 52.56 289 PHE E CA 1
ATOM 11445 C C . PHE E 1 310 ? 9.526 17.741 136.308 1.00 54.64 289 PHE E C 1
ATOM 11446 O O . PHE E 1 310 ? 10.110 17.809 137.398 1.00 54.21 289 PHE E O 1
ATOM 11454 N N . PHE E 1 311 ? 8.436 18.452 136.030 1.00 56.53 290 PHE E N 1
ATOM 11455 C CA . PHE E 1 311 ? 7.946 19.433 137.005 1.00 60.74 290 PHE E CA 1
ATOM 11456 C C . PHE E 1 311 ? 7.424 18.802 138.271 1.00 63.11 290 PHE E C 1
ATOM 11457 O O . PHE E 1 311 ? 7.511 19.392 139.343 1.00 63.57 290 PHE E O 1
ATOM 11465 N N . ASP E 1 312 ? 6.904 17.589 138.137 1.00 65.02 291 ASP E N 1
ATOM 11466 C CA . ASP E 1 312 ? 6.473 16.801 139.282 1.00 68.16 291 ASP E CA 1
ATOM 11467 C C . ASP E 1 312 ? 7.620 16.354 140.165 1.00 68.15 291 ASP E C 1
ATOM 11468 O O . ASP E 1 312 ? 7.427 16.166 141.386 1.00 72.38 291 ASP E O 1
ATOM 11473 N N . VAL E 1 313 ? 8.795 16.158 139.558 1.00 65.63 292 VAL E N 1
ATOM 11474 C CA . VAL E 1 313 ? 10.002 15.847 140.312 1.00 64.43 292 VAL E CA 1
ATOM 11475 C C . VAL E 1 313 ? 10.538 17.100 140.999 1.00 63.57 292 VAL E C 1
ATOM 11476 O O . VAL E 1 313 ? 10.860 17.037 142.179 1.00 66.62 292 VAL E O 1
ATOM 11480 N N . VAL E 1 314 ? 10.578 18.249 140.328 1.00 61.04 293 VAL E N 1
ATOM 11481 C CA . VAL E 1 314 ? 11.170 19.435 140.974 1.00 61.80 293 VAL E CA 1
ATOM 11482 C C . VAL E 1 314 ? 10.276 20.065 142.057 1.00 65.78 293 VAL E C 1
ATOM 11483 O O . VAL E 1 314 ? 10.764 20.796 142.908 1.00 65.00 293 VAL E O 1
ATOM 11487 N N . ASN E 1 315 ? 8.974 19.781 142.002 1.00 70.70 294 ASN E N 1
ATOM 11488 C CA . ASN E 1 315 ? 7.985 20.286 142.977 1.00 75.70 294 ASN E CA 1
ATOM 11489 C C . ASN E 1 315 ? 7.692 19.228 144.056 1.00 78.36 294 ASN E C 1
ATOM 11490 O O . ASN E 1 315 ? 6.640 19.241 144.682 1.00 80.31 294 ASN E O 1
ATOM 11495 N N . GLY E 1 316 ? 8.626 18.293 144.230 1.00 77.78 295 GLY E N 1
ATOM 11496 C CA . GLY E 1 316 ? 8.506 17.211 145.188 1.00 80.64 295 GLY E CA 1
ATOM 11497 C C . GLY E 1 316 ? 7.264 16.332 145.123 1.00 83.86 295 GLY E C 1
ATOM 11498 O O . GLY E 1 316 ? 6.986 15.635 146.084 1.00 86.47 295 GLY E O 1
ATOM 11499 N N . LYS E 1 317 ? 6.513 16.327 144.022 1.00 83.30 296 LYS E N 1
ATOM 11500 C CA . LYS E 1 317 ? 5.317 15.472 143.939 1.00 86.88 296 LYS E CA 1
ATOM 11501 C C . LYS E 1 317 ? 5.631 13.998 143.583 1.00 88.65 296 LYS E C 1
ATOM 11502 O O . LYS E 1 317 ? 4.718 13.254 143.235 1.00 91.56 296 LYS E O 1
ATOM 11504 N N . SER E 1 318 ? 6.895 13.569 143.702 1.00 88.32 297 SER E N 1
ATOM 11505 C CA . SER E 1 318 ? 7.289 12.181 143.395 1.00 90.18 297 SER E CA 1
ATOM 11506 C C . SER E 1 318 ? 8.180 11.554 144.478 1.00 90.95 297 SER E C 1
ATOM 11507 O O . SER E 1 318 ? 9.339 11.935 144.630 1.00 95.21 297 SER E O 1
ATOM 11510 N N . ALA E 1 319 ? 7.645 10.578 145.207 1.00 93.43 298 ALA E N 1
ATOM 11511 C CA . ALA E 1 319 ? 8.376 9.914 146.290 1.00 92.44 298 ALA E CA 1
ATOM 11512 C C . ALA E 1 319 ? 9.672 9.299 145.765 1.00 87.90 298 ALA E C 1
ATOM 11513 O O . ALA E 1 319 ? 10.733 9.435 146.384 1.00 84.00 298 ALA E O 1
ATOM 11515 N N . LYS E 1 320 ? 9.542 8.631 144.618 1.00 87.42 299 LYS E N 1
ATOM 11516 C CA . LYS E 1 320 ? 10.626 7.950 143.889 1.00 86.65 299 LYS E CA 1
ATOM 11517 C C . LYS E 1 320 ? 11.988 8.689 143.905 1.00 81.86 299 LYS E C 1
ATOM 11518 O O . LYS E 1 320 ? 13.040 8.086 144.153 1.00 79.53 299 LYS E O 1
ATOM 11524 N N . HIS E 1 321 ? 11.954 9.992 143.655 1.00 78.78 300 HIS E N 1
ATOM 11525 C CA . HIS E 1 321 ? 13.163 10.767 143.450 1.00 75.35 300 HIS E CA 1
ATOM 11526 C C . HIS E 1 321 ? 13.358 11.778 144.539 1.00 73.53 300 HIS E C 1
ATOM 11527 O O . HIS E 1 321 ? 13.915 12.844 144.291 1.00 69.07 300 HIS E O 1
ATOM 11534 N N . ALA E 1 322 ? 12.905 11.457 145.756 1.00 74.90 301 ALA E N 1
ATOM 11535 C CA . ALA E 1 322 ? 12.955 12.396 146.878 1.00 74.75 301 ALA E CA 1
ATOM 11536 C C . ALA E 1 322 ? 14.395 12.857 147.133 1.00 72.89 301 ALA E C 1
ATOM 11537 O O . ALA E 1 322 ? 14.638 14.027 147.452 1.00 71.17 301 ALA E O 1
ATOM 11539 N N . ASP E 1 323 ? 15.350 11.949 146.961 1.00 72.48 302 ASP E N 1
ATOM 11540 C CA . ASP E 1 323 ? 16.747 12.291 147.216 1.00 72.52 302 ASP E CA 1
ATOM 11541 C C . ASP E 1 323 ? 17.396 13.184 146.157 1.00 67.33 302 ASP E C 1
ATOM 11542 O O . ASP E 1 323 ? 18.600 13.354 146.191 1.00 67.87 302 ASP E O 1
ATOM 11547 N N . TRP E 1 324 ? 16.618 13.750 145.229 1.00 63.68 303 TRP E N 1
ATOM 11548 C CA . TRP E 1 324 ? 17.119 14.831 144.358 1.00 59.81 303 TRP E CA 1
ATOM 11549 C C . TRP E 1 324 ? 16.865 16.213 144.918 1.00 59.61 303 TRP E C 1
ATOM 11550 O O . TRP E 1 324 ? 17.409 17.184 144.397 1.00 57.62 303 TRP E O 1
ATOM 11561 N N . LEU E 1 325 ? 16.057 16.336 145.975 1.00 63.29 304 LEU E N 1
ATOM 11562 C CA . LEU E 1 325 ? 15.766 17.656 146.568 1.00 64.66 304 LEU E CA 1
ATOM 11563 C C . LEU E 1 325 ? 16.373 17.830 147.959 1.00 65.63 304 LEU E C 1
ATOM 11564 O O . LEU E 1 325 ? 16.288 16.936 148.785 1.00 68.69 304 LEU E O 1
ATOM 11569 N N . THR E 1 326 ? 16.958 19.000 148.219 1.00 65.49 305 THR E N 1
ATOM 11570 C CA . THR E 1 326 ? 17.343 19.407 149.576 1.00 67.86 305 THR E CA 1
ATOM 11571 C C . THR E 1 326 ? 16.376 20.486 150.054 1.00 71.07 305 THR E C 1
ATOM 11572 O O . THR E 1 326 ? 15.985 21.296 149.247 1.00 72.86 305 THR E O 1
ATOM 11576 N N . LYS E 1 327 ? 16.029 20.528 151.343 1.00 73.50 306 LYS E N 1
ATOM 11577 C CA . LYS E 1 327 ? 14.982 21.443 151.875 1.00 74.78 306 LYS E CA 1
ATOM 11578 C C . LYS E 1 327 ? 15.518 22.596 152.737 1.00 75.11 306 LYS E C 1
ATOM 11579 O O . LYS E 1 327 ? 16.237 23.487 152.250 1.00 72.05 306 LYS E O 1
ATOM 11581 N N . SER F 1 23 ? 51.200 41.342 144.852 1.00 85.74 2 SER F N 1
ATOM 11582 C CA . SER F 1 23 ? 49.841 41.332 144.252 1.00 81.51 2 SER F CA 1
ATOM 11583 C C . SER F 1 23 ? 49.590 42.528 143.327 1.00 79.77 2 SER F C 1
ATOM 11584 O O . SER F 1 23 ? 49.840 43.682 143.686 1.00 81.14 2 SER F O 1
ATOM 11587 N N . MET F 1 24 ? 49.087 42.239 142.125 1.00 76.60 3 MET F N 1
ATOM 11588 C CA . MET F 1 24 ? 48.849 43.271 141.117 1.00 74.75 3 MET F CA 1
ATOM 11589 C C . MET F 1 24 ? 47.668 44.158 141.522 1.00 72.73 3 MET F C 1
ATOM 11590 O O . MET F 1 24 ? 47.506 45.259 140.982 1.00 72.22 3 MET F O 1
ATOM 11595 N N . ALA F 1 25 ? 46.841 43.673 142.447 1.00 71.62 4 ALA F N 1
ATOM 11596 C CA . ALA F 1 25 ? 45.746 44.449 143.030 1.00 70.75 4 ALA F CA 1
ATOM 11597 C C . ALA F 1 25 ? 46.254 45.447 144.061 1.00 73.66 4 ALA F C 1
ATOM 11598 O O . ALA F 1 25 ? 45.773 46.573 144.129 1.00 73.73 4 ALA F O 1
ATOM 11600 N N . ASP F 1 26 ? 47.216 45.001 144.866 1.00 76.26 5 ASP F N 1
ATOM 11601 C CA . ASP F 1 26 ? 47.754 45.759 146.002 1.00 79.84 5 ASP F CA 1
ATOM 11602 C C . ASP F 1 26 ? 49.082 46.472 145.619 1.00 82.13 5 ASP F C 1
ATOM 11603 O O . ASP F 1 26 ? 50.165 45.906 145.783 1.00 84.50 5 ASP F O 1
ATOM 11608 N N . ARG F 1 27 ? 48.972 47.708 145.117 1.00 81.62 6 ARG F N 1
ATOM 11609 C CA . ARG F 1 27 ? 50.099 48.487 144.546 1.00 83.32 6 ARG F CA 1
ATOM 11610 C C . ARG F 1 27 ? 49.773 49.978 144.506 1.00 83.54 6 ARG F C 1
ATOM 11611 O O . ARG F 1 27 ? 48.607 50.357 144.351 1.00 81.22 6 ARG F O 1
ATOM 11619 N N . ASP F 1 28 ? 50.798 50.823 144.632 1.00 86.60 7 ASP F N 1
ATOM 11620 C CA . ASP F 1 28 ? 50.645 52.266 144.380 1.00 86.99 7 ASP F CA 1
ATOM 11621 C C . ASP F 1 28 ? 50.586 52.508 142.885 1.00 84.13 7 ASP F C 1
ATOM 11622 O O . ASP F 1 28 ? 51.219 51.787 142.126 1.00 83.46 7 ASP F O 1
ATOM 11627 N N . GLY F 1 29 ? 49.878 53.558 142.470 1.00 83.00 8 GLY F N 1
ATOM 11628 C CA . GLY F 1 29 ? 49.871 53.991 141.073 1.00 80.95 8 GLY F CA 1
ATOM 11629 C C . GLY F 1 29 ? 48.517 54.481 140.599 1.00 78.37 8 GLY F C 1
ATOM 11630 O O . GLY F 1 29 ? 47.589 54.647 141.403 1.00 78.32 8 GLY F O 1
ATOM 11631 N N . LYS F 1 30 ? 48.412 54.710 139.286 1.00 76.48 9 LYS F N 1
ATOM 11632 C CA . LYS F 1 30 ? 47.159 55.140 138.641 1.00 74.38 9 LYS F CA 1
ATOM 11633 C C . LYS F 1 30 ? 46.705 54.139 137.589 1.00 71.39 9 LYS F C 1
ATOM 11634 O O . LYS F 1 30 ? 47.512 53.673 136.795 1.00 71.12 9 LYS F O 1
ATOM 11636 N N . ILE F 1 31 ? 45.420 53.802 137.597 1.00 69.55 10 ILE F N 1
ATOM 11637 C CA . ILE F 1 31 ? 44.809 53.029 136.501 1.00 67.10 10 ILE F CA 1
ATOM 11638 C C . ILE F 1 31 ? 43.752 53.890 135.812 1.00 66.76 10 ILE F C 1
ATOM 11639 O O . ILE F 1 31 ? 42.950 54.548 136.466 1.00 67.60 10 ILE F O 1
ATOM 11644 N N . TRP F 1 32 ? 43.755 53.896 134.486 1.00 66.08 11 TRP F N 1
ATOM 11645 C CA . TRP F 1 32 ? 42.745 54.634 133.729 1.00 66.11 11 TRP F CA 1
ATOM 11646 C C . TRP F 1 32 ? 41.557 53.728 133.625 1.00 64.62 11 TRP F C 1
ATOM 11647 O O . TRP F 1 32 ? 41.702 52.585 133.209 1.00 63.37 11 TRP F O 1
ATOM 11658 N N . MET F 1 33 ? 40.384 54.195 134.057 1.00 65.16 12 MET F N 1
ATOM 11659 C CA . MET F 1 33 ? 39.163 53.392 134.022 1.00 64.16 12 MET F CA 1
ATOM 11660 C C . MET F 1 33 ? 37.953 54.218 133.665 1.00 65.48 12 MET F C 1
ATOM 11661 O O . MET F 1 33 ? 37.700 55.239 134.283 1.00 67.21 12 MET F O 1
ATOM 11666 N N . ASP F 1 34 ? 37.228 53.782 132.641 1.00 65.04 13 ASP F N 1
ATOM 11667 C CA . ASP F 1 34 ? 35.970 54.394 132.218 1.00 66.72 13 ASP F CA 1
ATOM 11668 C C . ASP F 1 34 ? 36.051 55.912 132.120 1.00 68.96 13 ASP F C 1
ATOM 11669 O O . ASP F 1 34 ? 35.133 56.633 132.507 1.00 70.93 13 ASP F O 1
ATOM 11674 N N . GLY F 1 35 ? 37.176 56.376 131.584 1.00 68.79 14 GLY F N 1
ATOM 11675 C CA . GLY F 1 35 ? 37.373 57.774 131.262 1.00 70.81 14 GLY F CA 1
ATOM 11676 C C . GLY F 1 35 ? 38.208 58.574 132.246 1.00 71.63 14 GLY F C 1
ATOM 11677 O O . GLY F 1 35 ? 38.339 59.777 132.057 1.00 73.44 14 GLY F O 1
ATOM 11678 N N . LYS F 1 36 ? 38.757 57.943 133.294 1.00 70.54 15 LYS F N 1
ATOM 11679 C CA . LYS F 1 36 ? 39.485 58.695 134.338 1.00 71.96 15 LYS F CA 1
ATOM 11680 C C . LYS F 1 36 ? 40.666 57.938 134.942 1.00 70.80 15 LYS F C 1
ATOM 11681 O O . LYS F 1 36 ? 40.673 56.710 134.995 1.00 69.01 15 LYS F O 1
ATOM 11683 N N . LEU F 1 37 ? 41.676 58.683 135.376 1.00 72.28 16 LEU F N 1
ATOM 11684 C CA . LEU F 1 37 ? 42.700 58.133 136.244 1.00 72.26 16 LEU F CA 1
ATOM 11685 C C . LEU F 1 37 ? 42.166 58.083 137.658 1.00 73.35 16 LEU F C 1
ATOM 11686 O O . LEU F 1 37 ? 41.738 59.105 138.211 1.00 75.56 16 LEU F O 1
ATOM 11691 N N . ILE F 1 38 ? 42.216 56.889 138.241 1.00 72.04 17 ILE F N 1
ATOM 11692 C CA . ILE F 1 38 ? 41.903 56.706 139.642 1.00 73.28 17 ILE F CA 1
ATOM 11693 C C . ILE F 1 38 ? 43.058 55.941 140.309 1.00 73.46 17 ILE F C 1
ATOM 11694 O O . ILE F 1 38 ? 43.925 55.378 139.620 1.00 72.30 17 ILE F O 1
ATOM 11699 N N . GLU F 1 39 ? 43.080 55.984 141.643 1.00 75.49 18 GLU F N 1
ATOM 11700 C CA . GLU F 1 39 ? 43.915 55.132 142.475 1.00 76.14 18 GLU F CA 1
ATOM 11701 C C . GLU F 1 39 ? 43.848 53.653 142.038 1.00 73.31 18 GLU F C 1
ATOM 11702 O O . GLU F 1 39 ? 42.767 53.058 141.958 1.00 71.47 18 GLU F O 1
ATOM 11704 N N . TRP F 1 40 ? 45.025 53.091 141.762 1.00 73.33 19 TRP F N 1
ATOM 11705 C CA . TRP F 1 40 ? 45.207 51.693 141.408 1.00 71.40 19 TRP F CA 1
ATOM 11706 C C . TRP F 1 40 ? 44.264 50.795 142.166 1.00 70.47 19 TRP F C 1
ATOM 11707 O O . TRP F 1 40 ? 43.459 50.083 141.554 1.00 67.97 19 TRP F O 1
ATOM 11718 N N . ARG F 1 41 ? 44.338 50.839 143.501 1.00 72.69 20 ARG F N 1
ATOM 11719 C CA . ARG F 1 41 ? 43.588 49.907 144.344 1.00 72.26 20 ARG F CA 1
ATOM 11720 C C . ARG F 1 41 ? 42.080 50.066 144.259 1.00 71.01 20 ARG F C 1
ATOM 11721 O O . ARG F 1 41 ? 41.357 49.138 144.591 1.00 69.83 20 ARG F O 1
ATOM 11729 N N . ASP F 1 42 ? 41.614 51.227 143.810 1.00 71.67 21 ASP F N 1
ATOM 11730 C CA . ASP F 1 42 ? 40.185 51.491 143.624 1.00 71.21 21 ASP F CA 1
ATOM 11731 C C . ASP F 1 42 ? 39.604 50.824 142.370 1.00 68.50 21 ASP F C 1
ATOM 11732 O O . ASP F 1 42 ? 38.387 50.638 142.275 1.00 67.93 21 ASP F O 1
ATOM 11734 N N . ALA F 1 43 ? 40.457 50.457 141.410 1.00 67.34 22 ALA F N 1
ATOM 11735 C CA . ALA F 1 43 ? 40.006 49.808 140.164 1.00 65.12 22 ALA F CA 1
ATOM 11736 C C . ALA F 1 43 ? 39.451 48.400 140.439 1.00 63.84 22 ALA F C 1
ATOM 11737 O O . ALA F 1 43 ? 40.124 47.399 140.240 1.00 63.05 22 ALA F O 1
ATOM 11739 N N . LYS F 1 44 ? 38.209 48.365 140.901 1.00 64.22 23 LYS F N 1
ATOM 11740 C CA . LYS F 1 44 ? 37.588 47.185 141.418 1.00 63.63 23 LYS F CA 1
ATOM 11741 C C . LYS F 1 44 ? 36.291 46.912 140.620 1.00 62.79 23 LYS F C 1
ATOM 11742 O O . LYS F 1 44 ? 35.715 47.824 140.036 1.00 63.49 23 LYS F O 1
ATOM 11744 N N . ILE F 1 45 ? 35.863 45.654 140.584 1.00 61.57 24 ILE F N 1
ATOM 11745 C CA . ILE F 1 45 ? 34.568 45.280 140.022 1.00 61.31 24 ILE F CA 1
ATOM 11746 C C . ILE F 1 45 ? 33.892 44.272 140.946 1.00 61.26 24 ILE F C 1
ATOM 11747 O O . ILE F 1 45 ? 34.532 43.713 141.810 1.00 61.16 24 ILE F O 1
ATOM 11752 N N . HIS F 1 46 ? 32.609 44.023 140.723 1.00 49.90 25 HIS F N 1
ATOM 11753 C CA . HIS F 1 46 ? 31.881 42.999 141.450 1.00 49.61 25 HIS F CA 1
ATOM 11754 C C . HIS F 1 46 ? 32.160 41.635 140.890 1.00 47.29 25 HIS F C 1
ATOM 11755 O O . HIS F 1 46 ? 32.470 41.511 139.682 1.00 45.60 25 HIS F O 1
ATOM 11762 N N . VAL F 1 47 ? 32.024 40.614 141.737 1.00 46.79 26 VAL F N 1
ATOM 11763 C CA . VAL F 1 47 ? 32.131 39.226 141.294 1.00 45.08 26 VAL F CA 1
ATOM 11764 C C . VAL F 1 47 ? 31.080 38.896 140.253 1.00 44.14 26 VAL F C 1
ATOM 11765 O O . VAL F 1 47 ? 31.298 38.017 139.398 1.00 42.44 26 VAL F O 1
ATOM 11769 N N . LEU F 1 48 ? 29.970 39.636 140.275 1.00 45.46 27 LEU F N 1
ATOM 11770 C CA . LEU F 1 48 ? 28.922 39.413 139.295 1.00 44.96 27 LEU F CA 1
ATOM 11771 C C . LEU F 1 48 ? 29.163 40.383 138.117 1.00 45.27 27 LEU F C 1
ATOM 11772 O O . LEU F 1 48 ? 28.456 41.397 137.938 1.00 47.90 27 LEU F O 1
ATOM 11777 N N . THR F 1 49 ? 30.246 40.121 137.397 1.00 43.59 28 THR F N 1
ATOM 11778 C CA . THR F 1 49 ? 30.666 40.877 136.241 1.00 43.75 28 THR F CA 1
ATOM 11779 C C . THR F 1 49 ? 30.597 39.883 135.071 1.00 41.41 28 THR F C 1
ATOM 11780 O O . THR F 1 49 ? 31.211 38.820 135.104 1.00 39.87 28 THR F O 1
ATOM 11784 N N . HIS F 1 50 ? 29.813 40.227 134.056 1.00 41.22 29 HIS F N 1
ATOM 11785 C CA . HIS F 1 50 ? 29.498 39.299 132.945 1.00 39.28 29 HIS F CA 1
ATOM 11786 C C . HIS F 1 50 ? 30.720 38.590 132.361 1.00 37.33 29 HIS F C 1
ATOM 11787 O O . HIS F 1 50 ? 30.784 37.319 132.259 1.00 35.65 29 HIS F O 1
ATOM 11794 N N . THR F 1 51 ? 31.758 39.361 132.052 1.00 37.46 30 THR F N 1
ATOM 11795 C CA . THR F 1 51 ? 32.979 38.788 131.467 1.00 36.13 30 THR F CA 1
ATOM 11796 C C . THR F 1 51 ? 33.681 37.774 132.407 1.00 35.20 30 THR F C 1
ATOM 11797 O O . THR F 1 51 ? 34.323 36.841 131.934 1.00 34.34 30 THR F O 1
ATOM 11801 N N . LEU F 1 52 ? 33.607 37.968 133.733 1.00 35.86 31 LEU F N 1
ATOM 11802 C CA . LEU F 1 52 ? 34.192 36.974 134.658 1.00 35.23 31 LEU F CA 1
ATOM 11803 C C . LEU F 1 52 ? 33.522 35.639 134.480 1.00 33.83 31 LEU F C 1
ATOM 11804 O O . LEU F 1 52 ? 34.181 34.573 134.623 1.00 33.12 31 LEU F O 1
ATOM 11809 N N . HIS F 1 53 ? 32.221 35.683 134.195 1.00 33.84 32 HIS F N 1
ATOM 11810 C CA . HIS F 1 53 ? 31.377 34.479 134.103 1.00 33.28 32 HIS F CA 1
ATOM 11811 C C . HIS F 1 53 ? 31.355 33.860 132.714 1.00 32.12 32 HIS F C 1
ATOM 11812 O O . HIS F 1 53 ? 31.328 32.613 132.564 1.00 31.06 32 HIS F O 1
ATOM 11819 N N . TYR F 1 54 ? 31.414 34.704 131.679 1.00 32.19 33 TYR F N 1
ATOM 11820 C CA . TYR F 1 54 ? 31.087 34.247 130.293 1.00 31.51 33 TYR F CA 1
ATOM 11821 C C . TYR F 1 54 ? 32.199 34.424 129.239 1.00 30.79 33 TYR F C 1
ATOM 11822 O O . TYR F 1 54 ? 32.063 34.012 128.070 1.00 29.77 33 TYR F O 1
ATOM 11831 N N . GLY F 1 55 ? 33.288 35.079 129.644 1.00 31.13 34 GLY F N 1
ATOM 11832 C CA . GLY F 1 55 ? 34.523 35.098 128.876 1.00 30.61 34 GLY F CA 1
ATOM 11833 C C . GLY F 1 55 ? 34.598 36.089 127.750 1.00 30.71 34 GLY F C 1
ATOM 11834 O O . GLY F 1 55 ? 35.585 36.133 127.060 1.00 30.02 34 GLY F O 1
ATOM 11835 N N . MET F 1 56 ? 33.543 36.868 127.532 1.00 31.59 35 MET F N 1
ATOM 11836 C CA . MET F 1 56 ? 33.572 37.862 126.455 1.00 32.14 35 MET F CA 1
ATOM 11837 C C . MET F 1 56 ? 34.133 39.178 126.958 1.00 33.82 35 MET F C 1
ATOM 11838 O O . MET F 1 56 ? 33.438 40.016 127.600 1.00 35.02 35 MET F O 1
ATOM 11843 N N . GLY F 1 57 ? 35.427 39.334 126.716 1.00 33.91 36 GLY F N 1
ATOM 11844 C CA . GLY F 1 57 ? 36.116 40.596 126.947 1.00 35.01 36 GLY F CA 1
ATOM 11845 C C . GLY F 1 57 ? 37.334 40.592 126.065 1.00 34.72 36 GLY F C 1
ATOM 11846 O O . GLY F 1 57 ? 37.700 39.581 125.548 1.00 33.55 36 GLY F O 1
ATOM 11847 N N . VAL F 1 58 ? 37.987 41.717 125.879 1.00 36.04 37 VAL F N 1
ATOM 11848 C CA . VAL F 1 58 ? 39.110 41.745 124.945 1.00 36.07 37 VAL F CA 1
ATOM 11849 C C . VAL F 1 58 ? 40.237 42.585 125.555 1.00 37.99 37 VAL F C 1
ATOM 11850 O O . VAL F 1 58 ? 39.983 43.612 126.194 1.00 39.03 37 VAL F O 1
ATOM 11854 N N . PHE F 1 59 ? 41.480 42.167 125.296 1.00 38.11 38 PHE F N 1
ATOM 11855 C CA . PHE F 1 59 ? 42.647 42.891 125.786 1.00 39.60 38 PHE F CA 1
ATOM 11856 C C . PHE F 1 59 ? 43.782 42.994 124.773 1.00 39.83 38 PHE F C 1
ATOM 11857 O O . PHE F 1 59 ? 43.751 42.360 123.718 1.00 38.34 38 PHE F O 1
ATOM 11865 N N . GLU F 1 60 ? 44.755 43.842 125.126 1.00 41.66 39 GLU F N 1
ATOM 11866 C CA . GLU F 1 60 ? 46.030 43.949 124.420 1.00 42.50 39 GLU F CA 1
ATOM 11867 C C . GLU F 1 60 ? 47.212 43.785 125.364 1.00 43.42 39 GLU F C 1
ATOM 11868 O O . GLU F 1 60 ? 47.095 43.943 126.585 1.00 44.10 39 GLU F O 1
ATOM 11874 N N . GLY F 1 61 ? 48.351 43.432 124.782 1.00 43.61 40 GLY F N 1
ATOM 11875 C CA . GLY F 1 61 ? 49.643 43.592 125.448 1.00 44.89 40 GLY F CA 1
ATOM 11876 C C . GLY F 1 61 ? 50.461 44.569 124.633 1.00 46.13 40 GLY F C 1
ATOM 11877 O O . GLY F 1 61 ? 50.564 44.422 123.424 1.00 46.15 40 GLY F O 1
ATOM 11878 N N . VAL F 1 62 ? 51.045 45.570 125.285 1.00 47.94 41 VAL F N 1
ATOM 11879 C CA . VAL F 1 62 ? 51.820 46.619 124.608 1.00 49.33 41 VAL F CA 1
ATOM 11880 C C . VAL F 1 62 ? 53.029 47.041 125.449 1.00 51.33 41 VAL F C 1
ATOM 11881 O O . VAL F 1 62 ? 52.959 47.155 126.677 1.00 52.14 41 VAL F O 1
ATOM 11885 N N . ARG F 1 63 ? 54.147 47.255 124.774 1.00 52.33 42 ARG F N 1
ATOM 11886 C CA . ARG F 1 63 ? 55.387 47.638 125.424 1.00 53.95 42 ARG F CA 1
ATOM 11887 C C . ARG F 1 63 ? 55.747 49.088 125.185 1.00 55.73 42 ARG F C 1
ATOM 11888 O O . ARG F 1 63 ? 55.327 49.723 124.189 1.00 55.09 42 ARG F O 1
ATOM 11896 N N . ALA F 1 64 ? 56.553 49.578 126.117 1.00 57.17 43 ALA F N 1
ATOM 11897 C CA . ALA F 1 64 ? 57.302 50.800 125.951 1.00 59.49 43 ALA F CA 1
ATOM 11898 C C . ALA F 1 64 ? 58.768 50.422 126.198 1.00 60.62 43 ALA F C 1
ATOM 11899 O O . ALA F 1 64 ? 59.074 49.464 126.940 1.00 59.98 43 ALA F O 1
ATOM 11901 N N . TYR F 1 65 ? 59.662 51.142 125.530 1.00 62.21 44 TYR F N 1
ATOM 11902 C CA . TYR F 1 65 ? 61.104 50.973 125.683 1.00 63.81 44 TYR F CA 1
ATOM 11903 C C . TYR F 1 65 ? 61.741 52.326 125.961 1.00 67.04 44 TYR F C 1
ATOM 11904 O O . TYR F 1 65 ? 61.218 53.327 125.526 1.00 67.66 44 TYR F O 1
ATOM 11913 N N . LYS F 1 66 ? 62.847 52.316 126.687 1.00 69.23 45 LYS F N 1
ATOM 11914 C CA . LYS F 1 66 ? 63.751 53.442 126.761 1.00 72.86 45 LYS F CA 1
ATOM 11915 C C . LYS F 1 66 ? 64.482 53.409 125.423 1.00 73.22 45 LYS F C 1
ATOM 11916 O O . LYS F 1 66 ? 64.861 52.339 124.965 1.00 72.12 45 LYS F O 1
ATOM 11918 N N . THR F 1 67 ? 64.638 54.562 124.781 1.00 75.41 46 THR F N 1
ATOM 11919 C CA . THR F 1 67 ? 65.224 54.658 123.446 1.00 75.68 46 THR F CA 1
ATOM 11920 C C . THR F 1 67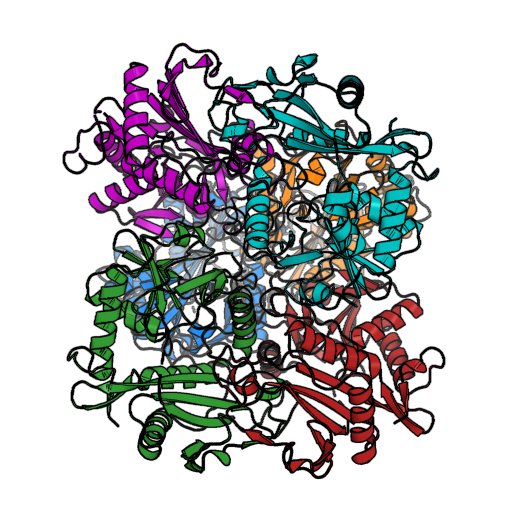 ? 66.587 55.369 123.428 1.00 79.32 46 THR F C 1
ATOM 11921 O O . THR F 1 67 ? 67.048 55.959 124.429 1.00 81.79 46 THR F O 1
ATOM 11925 N N . ALA F 1 68 ? 67.197 55.330 122.245 1.00 79.59 47 ALA F N 1
ATOM 11926 C CA . ALA F 1 68 ? 68.562 55.715 122.041 1.00 82.76 47 ALA F CA 1
ATOM 11927 C C . ALA F 1 68 ? 68.899 56.990 122.798 1.00 86.22 47 ALA F C 1
ATOM 11928 O O . ALA F 1 68 ? 69.929 57.037 123.449 1.00 88.73 47 ALA F O 1
ATOM 11930 N N . ASP F 1 69 ? 68.016 57.990 122.755 1.00 86.70 48 ASP F N 1
ATOM 11931 C CA . ASP F 1 69 ? 68.306 59.338 123.324 1.00 90.45 48 ASP F CA 1
ATOM 11932 C C . ASP F 1 69 ? 67.856 59.557 124.780 1.00 91.11 48 ASP F C 1
ATOM 11933 O O . ASP F 1 69 ? 67.760 60.707 125.252 1.00 93.97 48 ASP F O 1
ATOM 11938 N N . GLY F 1 70 ? 67.641 58.471 125.512 1.00 89.06 49 GLY F N 1
ATOM 11939 C CA . GLY F 1 70 ? 67.189 58.558 126.896 1.00 89.35 49 GLY F CA 1
ATOM 11940 C C . GLY F 1 70 ? 65.672 58.606 126.966 1.00 86.82 49 GLY F C 1
ATOM 11941 O O . GLY F 1 70 ? 65.098 58.512 128.047 1.00 86.51 49 GLY F O 1
ATOM 11942 N N . GLY F 1 71 ? 65.017 58.737 125.809 1.00 84.90 50 GLY F N 1
ATOM 11943 C CA . GLY F 1 71 ? 63.578 58.909 125.762 1.00 82.69 50 GLY F CA 1
ATOM 11944 C C . GLY F 1 71 ? 62.954 57.582 126.063 1.00 79.42 50 GLY F C 1
ATOM 11945 O O . GLY F 1 71 ? 63.666 56.597 126.278 1.00 78.47 50 GLY F O 1
ATOM 11946 N N . THR F 1 72 ? 61.628 57.569 126.119 1.00 77.54 51 THR F N 1
ATOM 11947 C CA . THR F 1 72 ? 60.865 56.324 126.050 1.00 74.18 51 THR F CA 1
ATOM 11948 C C . THR F 1 72 ? 59.656 56.477 125.121 1.00 71.77 51 THR F C 1
ATOM 11949 O O . THR F 1 72 ? 59.003 57.528 125.012 1.00 72.44 51 THR F O 1
ATOM 11953 N N . ALA F 1 73 ? 59.345 55.375 124.465 1.00 68.52 52 ALA F N 1
ATOM 11954 C CA . ALA F 1 73 ? 58.314 55.377 123.469 1.00 66.47 52 ALA F CA 1
ATOM 11955 C C . ALA F 1 73 ? 57.563 54.054 123.535 1.00 62.98 52 ALA F C 1
ATOM 11956 O O . ALA F 1 73 ? 58.171 53.060 123.839 1.00 62.05 52 ALA F O 1
ATOM 11958 N N . ILE F 1 74 ? 56.264 54.082 123.256 1.00 61.22 53 ILE F N 1
ATOM 11959 C CA . ILE F 1 74 ? 55.440 52.862 123.110 1.00 58.25 53 ILE F CA 1
ATOM 11960 C C . ILE F 1 74 ? 55.565 52.306 121.700 1.00 56.93 53 ILE F C 1
ATOM 11961 O O . ILE F 1 74 ? 55.496 53.084 120.735 1.00 57.71 53 ILE F O 1
ATOM 11966 N N . PHE F 1 75 ? 55.693 50.969 121.576 1.00 55.25 54 PHE F N 1
ATOM 11967 C CA . PHE F 1 75 ? 56.005 50.336 120.291 1.00 54.37 54 PHE F CA 1
ATOM 11968 C C . PHE F 1 75 ? 54.740 49.917 119.566 1.00 52.31 54 PHE F C 1
ATOM 11969 O O . PHE F 1 75 ? 53.986 49.015 120.030 1.00 50.47 54 PHE F O 1
ATOM 11977 N N . ARG F 1 76 ? 54.549 50.545 118.403 1.00 52.44 55 ARG F N 1
ATOM 11978 C CA . ARG F 1 76 ? 53.412 50.306 117.489 1.00 50.82 55 ARG F CA 1
ATOM 11979 C C . ARG F 1 76 ? 52.103 50.446 118.242 1.00 49.93 55 ARG F C 1
ATOM 11980 O O . ARG F 1 76 ? 51.288 49.527 118.260 1.00 48.07 55 ARG F O 1
ATOM 11988 N N . LEU F 1 77 ? 51.940 51.573 118.926 1.00 51.43 56 LEU F N 1
ATOM 11989 C CA . LEU F 1 77 ? 50.730 51.826 119.700 1.00 51.03 56 LEU F CA 1
ATOM 11990 C C . LEU F 1 77 ? 49.490 51.850 118.841 1.00 49.84 56 LEU F C 1
ATOM 11991 O O . LEU F 1 77 ? 48.466 51.312 119.245 1.00 48.17 56 LEU F O 1
ATOM 11996 N N . LYS F 1 78 ? 49.585 52.543 117.707 1.00 50.48 57 LYS F N 1
ATOM 11997 C CA . LYS F 1 78 ? 48.504 52.684 116.717 1.00 49.75 57 LYS F CA 1
ATOM 11998 C C . LYS F 1 78 ? 47.833 51.361 116.411 1.00 47.48 57 LYS F C 1
ATOM 11999 O O . LYS F 1 78 ? 46.610 51.251 116.521 1.00 46.43 57 LYS F O 1
ATOM 12001 N N . GLU F 1 79 ? 48.668 50.395 116.027 1.00 46.70 58 GLU F N 1
ATOM 12002 C CA . GLU F 1 79 ? 48.259 49.096 115.514 1.00 44.82 58 GLU F CA 1
ATOM 12003 C C . GLU F 1 79 ? 47.763 48.209 116.684 1.00 43.63 58 GLU F C 1
ATOM 12004 O O . GLU F 1 79 ? 46.834 47.339 116.536 1.00 41.42 58 GLU F O 1
ATOM 12010 N N . HIS F 1 80 ? 48.334 48.437 117.894 1.00 44.43 59 HIS F N 1
ATOM 12011 C CA . HIS F 1 80 ? 47.825 47.705 119.076 1.00 43.20 59 HIS F CA 1
ATOM 12012 C C . HIS F 1 80 ? 46.481 48.296 119.449 1.00 43.09 59 HIS F C 1
ATOM 12013 O O . HIS F 1 80 ? 45.581 47.599 119.783 1.00 41.66 59 HIS F O 1
ATOM 12020 N N . THR F 1 81 ? 46.281 49.599 119.340 1.00 44.15 60 THR F N 1
ATOM 12021 C CA . THR F 1 81 ? 44.970 50.116 119.721 1.00 44.45 60 THR F CA 1
ATOM 12022 C C . THR F 1 81 ? 43.882 49.901 118.646 1.00 43.69 60 THR F C 1
ATOM 12023 O O . THR F 1 81 ? 42.676 49.932 118.965 1.00 43.67 60 THR F O 1
ATOM 12027 N N . LYS F 1 82 ? 44.271 49.752 117.369 1.00 43.21 61 LYS F N 1
ATOM 12028 C CA . LYS F 1 82 ? 43.286 49.613 116.324 1.00 42.65 61 LYS F CA 1
ATOM 12029 C C . LYS F 1 82 ? 42.825 48.192 116.536 1.00 40.72 61 LYS F C 1
ATOM 12030 O O . LYS F 1 82 ? 41.672 47.828 116.315 1.00 39.64 61 LYS F O 1
ATOM 12036 N N . ARG F 1 83 ? 43.775 47.388 116.924 1.00 40.30 62 ARG F N 1
ATOM 12037 C CA . ARG F 1 83 ? 43.455 45.958 117.030 1.00 38.78 62 ARG F CA 1
ATOM 12038 C C . ARG F 1 83 ? 42.493 45.628 118.177 1.00 38.74 62 ARG F C 1
ATOM 12039 O O . ARG F 1 83 ? 41.703 44.657 118.092 1.00 38.14 62 ARG F O 1
ATOM 12047 N N . LEU F 1 84 ? 42.688 46.313 119.293 1.00 40.39 63 LEU F N 1
ATOM 12048 C CA . LEU F 1 84 ? 41.778 46.367 120.450 1.00 41.04 63 LEU F CA 1
ATOM 12049 C C . LEU F 1 84 ? 40.365 46.741 120.067 1.00 41.38 63 LEU F C 1
ATOM 12050 O O . LEU F 1 84 ? 39.434 45.994 120.411 1.00 41.49 63 LEU F O 1
ATOM 12055 N N . LEU F 1 85 ? 40.201 47.858 119.354 1.00 43.00 64 LEU F N 1
ATOM 12056 C CA . LEU F 1 85 ? 38.878 48.271 118.913 1.00 43.22 64 LEU F CA 1
ATOM 12057 C C . LEU F 1 85 ? 38.285 47.290 117.907 1.00 41.42 64 LEU F C 1
ATOM 12058 O O . LEU F 1 85 ? 37.079 47.098 117.931 1.00 41.03 64 LEU F O 1
ATOM 12063 N N . ASN F 1 86 ? 39.111 46.678 117.043 1.00 40.19 65 ASN F N 1
ATOM 12064 C CA . ASN F 1 86 ? 38.622 45.691 116.072 1.00 38.85 65 ASN F CA 1
ATOM 12065 C C . ASN F 1 86 ? 38.131 44.434 116.771 1.00 37.19 65 ASN F C 1
ATOM 12066 O O . ASN F 1 86 ? 37.180 43.815 116.332 1.00 36.32 65 ASN F O 1
ATOM 12071 N N . SER F 1 87 ? 38.814 44.057 117.849 1.00 36.86 66 SER F N 1
ATOM 12072 C CA . SER F 1 87 ? 38.369 42.954 118.702 1.00 35.25 66 SER F CA 1
ATOM 12073 C C . SER F 1 87 ? 36.973 43.255 119.276 1.00 35.57 66 SER F C 1
ATOM 12074 O O . SER F 1 87 ? 36.095 42.422 119.193 1.00 34.74 66 SER F O 1
ATOM 12077 N N . ALA F 1 88 ? 36.727 44.489 119.725 1.00 36.82 67 ALA F N 1
ATOM 12078 C CA . ALA F 1 88 ? 35.408 44.875 120.211 1.00 37.43 67 ALA F CA 1
ATOM 12079 C C . ALA F 1 88 ? 34.388 44.780 119.088 1.00 37.44 67 ALA F C 1
ATOM 12080 O O . ALA F 1 88 ? 33.265 44.346 119.299 1.00 37.22 67 ALA F O 1
ATOM 12082 N N . LYS F 1 89 ? 34.788 45.205 117.892 1.00 37.99 68 LYS F N 1
ATOM 12083 C CA . LYS F 1 89 ? 33.938 45.189 116.715 1.00 38.15 68 LYS F CA 1
ATOM 12084 C C . LYS F 1 89 ? 33.456 43.787 116.411 1.00 36.58 68 LYS F C 1
ATOM 12085 O O . LYS F 1 89 ? 32.279 43.529 116.199 1.00 37.25 68 LYS F O 1
ATOM 12091 N N . ILE F 1 90 ? 34.394 42.873 116.390 1.00 35.03 69 ILE F N 1
ATOM 12092 C CA . ILE F 1 90 ? 34.086 41.521 116.051 1.00 33.52 69 ILE F CA 1
ATOM 12093 C C . ILE F 1 90 ? 32.999 40.953 116.975 1.00 33.61 69 ILE F C 1
ATOM 12094 O O . ILE F 1 90 ? 32.093 40.213 116.508 1.00 33.13 69 ILE F O 1
ATOM 12099 N N . PHE F 1 91 ? 33.094 41.283 118.276 1.00 33.96 70 PHE F N 1
ATOM 12100 C CA . PHE F 1 91 ? 32.109 40.861 119.278 1.00 34.19 70 PHE F CA 1
ATOM 12101 C C . PHE F 1 91 ? 30.860 41.742 119.377 1.00 35.96 70 PHE F C 1
ATOM 12102 O O . PHE F 1 91 ? 29.953 41.475 120.171 1.00 36.86 70 PHE F O 1
ATOM 12110 N N . GLN F 1 92 ? 30.816 42.773 118.570 1.00 37.05 71 GLN F N 1
ATOM 12111 C CA . GLN F 1 92 ? 29.760 43.802 118.615 1.00 38.86 71 GLN F CA 1
ATOM 12112 C C . GLN F 1 92 ? 29.682 44.488 119.977 1.00 39.90 71 GLN F C 1
ATOM 12113 O O . GLN F 1 92 ? 28.598 44.767 120.468 1.00 40.93 71 GLN F O 1
ATOM 12119 N N . MET F 1 93 ? 30.833 44.814 120.552 1.00 40.11 72 MET F N 1
ATOM 12120 C CA . MET F 1 93 ? 30.871 45.509 121.841 1.00 41.35 72 MET F CA 1
ATOM 12121 C C . MET F 1 93 ? 31.070 46.962 121.490 1.00 43.67 72 MET F C 1
ATOM 12122 O O . MET F 1 93 ? 32.037 47.296 120.813 1.00 43.59 72 MET F O 1
ATOM 12127 N N . ASP F 1 94 ? 30.124 47.799 121.917 1.00 45.84 73 ASP F N 1
ATOM 12128 C CA . ASP F 1 94 ? 30.096 49.206 121.568 1.00 48.56 73 ASP F CA 1
ATOM 12129 C C . ASP F 1 94 ? 30.992 49.902 122.601 1.00 49.63 73 ASP F C 1
ATOM 12130 O O . ASP F 1 94 ? 30.613 50.042 123.777 1.00 50.09 73 ASP F O 1
ATOM 12135 N N . VAL F 1 95 ? 32.183 50.328 122.161 1.00 49.52 74 VAL F N 1
ATOM 12136 C CA . VAL F 1 95 ? 33.183 50.840 123.066 1.00 50.15 74 VAL F CA 1
ATOM 12137 C C . VAL F 1 95 ? 32.950 52.294 123.158 1.00 52.91 74 VAL F C 1
ATOM 12138 O O . VAL F 1 95 ? 33.035 52.979 122.149 1.00 54.10 74 VAL F O 1
ATOM 12142 N N . PRO F 1 96 ? 32.661 52.808 124.354 1.00 54.87 75 PRO F N 1
ATOM 12143 C CA . PRO F 1 96 ? 32.303 54.219 124.335 1.00 57.36 75 PRO F CA 1
ATOM 12144 C C . PRO F 1 96 ? 33.463 55.223 124.229 1.00 58.83 75 PRO F C 1
ATOM 12145 O O . PRO F 1 96 ? 33.234 56.348 124.544 1.00 60.84 75 PRO F O 1
ATOM 12149 N N . PHE F 1 97 ? 34.665 54.863 123.766 1.00 57.83 76 PHE F N 1
ATOM 12150 C CA . PHE F 1 97 ? 35.691 55.897 123.458 1.00 59.62 76 PHE F CA 1
ATOM 12151 C C . PHE F 1 97 ? 36.277 55.689 122.087 1.00 58.76 76 PHE F C 1
ATOM 12152 O O . PHE F 1 97 ? 36.487 54.569 121.677 1.00 56.19 76 PHE F O 1
ATOM 12160 N N . ASP F 1 98 ? 36.557 56.761 121.360 1.00 60.66 77 ASP F N 1
ATOM 12161 C CA . ASP F 1 98 ? 37.212 56.594 120.058 1.00 60.41 77 ASP F CA 1
ATOM 12162 C C . ASP F 1 98 ? 38.707 56.301 120.242 1.00 59.92 77 ASP F C 1
ATOM 12163 O O . ASP F 1 98 ? 39.207 56.249 121.387 1.00 59.76 77 ASP F O 1
ATOM 12168 N N . GLN F 1 99 ? 39.414 56.115 119.126 1.00 59.17 78 GLN F N 1
ATOM 12169 C CA . GLN F 1 99 ? 40.771 55.590 119.176 1.00 58.64 78 GLN F CA 1
ATOM 12170 C C . GLN F 1 99 ? 41.755 56.633 119.671 1.00 61.54 78 GLN F C 1
ATOM 12171 O O . GLN F 1 99 ? 42.744 56.300 120.334 1.00 61.07 78 GLN F O 1
ATOM 12177 N N . GLU F 1 100 ? 41.495 57.904 119.391 1.00 64.54 79 GLU F N 1
ATOM 12178 C CA . GLU F 1 100 ? 42.455 58.870 119.801 1.00 67.71 79 GLU F CA 1
ATOM 12179 C C . GLU F 1 100 ? 42.547 58.921 121.319 1.00 68.41 79 GLU F C 1
ATOM 12180 O O . GLU F 1 100 ? 43.647 58.857 121.862 1.00 67.97 79 GLU F O 1
ATOM 12186 N N . THR F 1 101 ? 41.386 59.005 121.971 1.00 68.63 80 THR F N 1
ATOM 12187 C CA . THR F 1 101 ? 41.283 59.085 123.424 1.00 69.30 80 THR F CA 1
ATOM 12188 C C . THR F 1 101 ? 42.028 57.896 124.068 1.00 67.87 80 THR F C 1
ATOM 12189 O O . THR F 1 101 ? 42.748 58.065 125.051 1.00 70.34 80 THR F O 1
ATOM 12193 N N . LEU F 1 102 ? 41.918 56.731 123.463 1.00 64.63 81 LEU F N 1
ATOM 12194 C CA . LEU F 1 102 ? 42.557 55.517 124.003 1.00 62.57 81 LEU F CA 1
ATOM 12195 C C . LEU F 1 102 ? 44.064 55.476 123.747 1.00 61.93 81 LEU F C 1
ATOM 12196 O O . LEU F 1 102 ? 44.820 54.942 124.557 1.00 60.84 81 LEU F O 1
ATOM 12201 N N . GLU F 1 103 ? 44.516 56.061 122.639 1.00 61.79 82 GLU F N 1
ATOM 12202 C CA . GLU F 1 103 ? 45.967 56.188 122.428 1.00 61.50 82 GLU F CA 1
ATOM 12203 C C . GLU F 1 103 ? 46.559 57.108 123.500 1.00 63.33 82 GLU F C 1
ATOM 12204 O O . GLU F 1 103 ? 47.587 56.769 124.120 1.00 63.09 82 GLU F O 1
ATOM 12210 N N . ALA F 1 104 ? 45.877 58.230 123.756 1.00 64.65 83 ALA F N 1
ATOM 12211 C CA . ALA F 1 104 ? 46.338 59.228 124.705 1.00 67.19 83 ALA F CA 1
ATOM 12212 C C . ALA F 1 104 ? 46.241 58.711 126.129 1.00 66.66 83 ALA F C 1
ATOM 12213 O O . ALA F 1 104 ? 47.052 59.047 126.984 1.00 67.86 83 ALA F O 1
ATOM 12215 N N . ALA F 1 105 ? 45.265 57.848 126.370 1.00 64.90 84 ALA F N 1
ATOM 12216 C CA . ALA F 1 105 ? 45.061 57.334 127.701 1.00 64.22 84 ALA F CA 1
ATOM 12217 C C . ALA F 1 105 ? 46.174 56.351 128.059 1.00 63.09 84 ALA F C 1
ATOM 12218 O O . ALA F 1 105 ? 46.756 56.416 129.165 1.00 64.58 84 ALA F O 1
ATOM 12220 N N . GLN F 1 106 ? 46.551 55.504 127.115 1.00 60.87 85 GLN F N 1
ATOM 12221 C CA . GLN F 1 106 ? 47.706 54.647 127.323 1.00 59.83 85 GLN F CA 1
ATOM 12222 C C . GLN F 1 106 ? 48.968 55.469 127.632 1.00 62.38 85 GLN F C 1
ATOM 12223 O O . GLN F 1 106 ? 49.701 55.182 128.575 1.00 62.56 85 GLN F O 1
ATOM 12229 N N . ARG F 1 107 ? 49.197 56.513 126.857 1.00 64.36 86 ARG F N 1
ATOM 12230 C CA . ARG F 1 107 ? 50.325 57.399 127.111 1.00 67.25 86 ARG F CA 1
ATOM 12231 C C . ARG F 1 107 ? 50.237 58.052 128.482 1.00 69.14 86 ARG F C 1
ATOM 12232 O O . ARG F 1 107 ? 51.212 58.031 129.202 1.00 70.69 86 ARG F O 1
ATOM 12240 N N . ASP F 1 108 ? 49.081 58.612 128.846 1.00 69.40 87 ASP F N 1
ATOM 12241 C CA . ASP F 1 108 ? 48.873 59.175 130.188 1.00 71.13 87 ASP F CA 1
ATOM 12242 C C . ASP F 1 108 ? 49.324 58.208 131.272 1.00 70.38 87 ASP F C 1
ATOM 12243 O O . ASP F 1 108 ? 49.998 58.570 132.226 1.00 71.81 87 ASP F O 1
ATOM 12248 N N . VAL F 1 109 ? 48.936 56.951 131.112 1.00 67.20 88 VAL F N 1
ATOM 12249 C CA . VAL F 1 109 ? 49.210 55.955 132.129 1.00 66.70 88 VAL F CA 1
ATOM 12250 C C . VAL F 1 109 ? 50.688 55.587 132.255 1.00 67.39 88 VAL F C 1
ATOM 12251 O O . VAL F 1 109 ? 51.156 55.292 133.369 1.00 68.43 88 VAL F O 1
ATOM 12255 N N . VAL F 1 110 ? 51.425 55.603 131.143 1.00 66.89 89 VAL F N 1
ATOM 12256 C CA . VAL F 1 110 ? 52.873 55.430 131.238 1.00 67.68 89 VAL F CA 1
ATOM 12257 C C . VAL F 1 110 ? 53.475 56.626 131.999 1.00 71.30 89 VAL F C 1
ATOM 12258 O O . VAL F 1 110 ? 54.274 56.435 132.911 1.00 72.31 89 VAL F O 1
ATOM 12262 N N . ARG F 1 111 ? 53.039 57.839 131.644 1.00 73.38 90 ARG F N 1
ATOM 12263 C CA . ARG F 1 111 ? 53.606 59.089 132.179 1.00 77.20 90 ARG F CA 1
ATOM 12264 C C . ARG F 1 111 ? 53.385 59.273 133.666 1.00 79.06 90 ARG F C 1
ATOM 12265 O O . ARG F 1 111 ? 54.300 59.694 134.387 1.00 81.45 90 ARG F O 1
ATOM 12273 N N . GLU F 1 112 ? 52.160 59.016 134.113 1.00 78.27 91 GLU F N 1
ATOM 12274 C CA . GLU F 1 112 ? 51.781 59.275 135.509 1.00 80.42 91 GLU F CA 1
ATOM 12275 C C . GLU F 1 112 ? 52.431 58.266 136.460 1.00 79.52 91 GLU F C 1
ATOM 12276 O O . GLU F 1 112 ? 52.945 58.630 137.498 1.00 81.88 91 GLU F O 1
ATOM 12282 N N . ASN F 1 113 ? 52.434 57.003 136.082 1.00 76.20 92 ASN F N 1
ATOM 12283 C CA . ASN F 1 113 ? 53.178 56.003 136.829 1.00 75.66 92 ASN F CA 1
ATOM 12284 C C . ASN F 1 113 ? 54.699 56.099 136.657 1.00 77.33 92 ASN F C 1
ATOM 12285 O O . ASN F 1 113 ? 55.432 55.229 137.148 1.00 76.79 92 ASN F O 1
ATOM 12290 N N . LYS F 1 114 ? 55.152 57.155 135.971 1.00 79.15 93 LYS F N 1
ATOM 12291 C CA . LYS F 1 114 ? 56.570 57.490 135.828 1.00 81.43 93 LYS F CA 1
ATOM 12292 C C . LYS F 1 114 ? 57.399 56.314 135.322 1.00 79.69 93 LYS F C 1
ATOM 12293 O O . LYS F 1 114 ? 58.493 56.071 135.826 1.00 81.13 93 LYS F O 1
ATOM 12295 N N . LEU F 1 115 ? 56.896 55.608 134.308 1.00 76.97 94 LEU F N 1
ATOM 12296 C CA . LEU F 1 115 ? 57.552 54.382 133.841 1.00 75.23 94 LEU F CA 1
ATOM 12297 C C . LEU F 1 115 ? 58.452 54.610 132.616 1.00 75.76 94 LEU F C 1
ATOM 12298 O O . LEU F 1 115 ? 58.384 55.658 131.953 1.00 77.33 94 LEU F O 1
ATOM 12303 N N . GLU F 1 116 ? 59.342 53.648 132.377 1.00 75.06 95 GLU F N 1
ATOM 12304 C CA . GLU F 1 116 ? 60.238 53.625 131.220 1.00 75.35 95 GLU F CA 1
ATOM 12305 C C . GLU F 1 116 ? 60.048 52.312 130.489 1.00 72.33 95 GLU F C 1
ATOM 12306 O O . GLU F 1 116 ? 58.985 52.110 129.909 1.00 70.68 95 GLU F O 1
ATOM 12312 N N . SER F 1 117 ? 61.003 51.379 130.521 1.00 71.86 96 SER F N 1
ATOM 12313 C CA . SER F 1 117 ? 60.753 50.080 129.875 1.00 68.95 96 SER F CA 1
ATOM 12314 C C . SER F 1 117 ? 59.736 49.283 130.681 1.00 66.45 96 SER F C 1
ATOM 12315 O O . SER F 1 117 ? 60.037 48.805 131.776 1.00 67.04 96 SER F O 1
ATOM 12318 N N . CYS F 1 118 ? 58.526 49.165 130.116 1.00 63.91 97 CYS F N 1
ATOM 12319 C CA . CYS F 1 118 ? 57.336 48.648 130.811 1.00 61.82 97 CYS F CA 1
ATOM 12320 C C . CYS F 1 118 ? 56.331 47.944 129.881 1.00 58.81 97 CYS F C 1
ATOM 12321 O O . CYS F 1 118 ? 56.441 47.994 128.653 1.00 57.75 97 CYS F O 1
ATOM 12324 N N . TYR F 1 119 ? 55.339 47.313 130.499 1.00 57.16 98 TYR F N 1
ATOM 12325 C CA . TYR F 1 119 ? 54.293 46.581 129.805 1.00 54.30 98 TYR F CA 1
ATOM 12326 C C . TYR F 1 119 ? 52.943 47.243 130.115 1.00 53.83 98 TYR F C 1
ATOM 12327 O O . TYR F 1 119 ? 52.636 47.567 131.269 1.00 54.27 98 TYR F O 1
ATOM 12336 N N . LEU F 1 120 ? 52.167 47.483 129.056 1.00 52.49 99 LEU F N 1
ATOM 12337 C CA . LEU F 1 120 ? 50.846 48.092 129.144 1.00 52.47 99 LEU F CA 1
ATOM 12338 C C . LEU F 1 120 ? 49.800 47.005 128.894 1.00 50.15 99 LEU F C 1
ATOM 12339 O O . LEU F 1 120 ? 49.975 46.197 127.995 1.00 49.44 99 LEU F O 1
ATOM 12344 N N . ARG F 1 121 ? 48.693 47.035 129.640 1.00 49.94 100 ARG F N 1
ATOM 12345 C CA . ARG F 1 121 ? 47.547 46.106 129.479 1.00 47.72 100 ARG F CA 1
ATOM 12346 C C . ARG F 1 121 ? 46.212 46.940 129.496 1.00 47.97 100 ARG F C 1
ATOM 12347 O O . ARG F 1 121 ? 45.670 47.269 130.542 1.00 48.41 100 ARG F O 1
ATOM 12355 N N . PRO F 1 122 ? 45.709 47.326 128.316 1.00 47.46 101 PRO F N 1
ATOM 12356 C CA . PRO F 1 122 ? 44.333 47.792 128.183 1.00 47.28 101 PRO F CA 1
ATOM 12357 C C . PRO F 1 122 ? 43.393 46.555 128.154 1.00 44.94 101 PRO F C 1
ATOM 12358 O O . PRO F 1 122 ? 43.804 45.472 127.666 1.00 44.44 101 PRO F O 1
ATOM 12362 N N . ILE F 1 123 ? 42.195 46.689 128.728 1.00 44.74 102 ILE F N 1
ATOM 12363 C CA . ILE F 1 123 ? 41.163 45.626 128.708 1.00 42.85 102 ILE F CA 1
ATOM 12364 C C . ILE F 1 123 ? 39.766 46.252 128.633 1.00 43.28 102 ILE F C 1
ATOM 12365 O O . ILE F 1 123 ? 39.498 47.315 129.254 1.00 44.31 102 ILE F O 1
ATOM 12370 N N . ILE F 1 124 ? 38.922 45.612 127.822 1.00 41.78 103 ILE F N 1
ATOM 12371 C CA . ILE F 1 124 ? 37.528 46.003 127.604 1.00 41.95 103 ILE F CA 1
ATOM 12372 C C . ILE F 1 124 ? 36.674 44.793 127.963 1.00 40.59 103 ILE F C 1
ATOM 12373 O O . ILE F 1 124 ? 36.957 43.692 127.510 1.00 39.08 103 ILE F O 1
ATOM 12378 N N . TRP F 1 125 ? 35.680 44.996 128.831 1.00 41.25 104 TRP F N 1
ATOM 12379 C CA . TRP F 1 125 ? 34.892 43.884 129.391 1.00 39.80 104 TRP F CA 1
ATOM 12380 C C . TRP F 1 125 ? 33.450 44.279 129.593 1.00 40.46 104 TRP F C 1
ATOM 12381 O O . TRP F 1 125 ? 33.096 45.457 129.429 1.00 41.98 104 TRP F O 1
ATOM 12392 N N . ILE F 1 126 ? 32.601 43.280 129.834 1.00 39.35 105 ILE F N 1
ATOM 12393 C CA . ILE F 1 126 ? 31.153 43.490 129.969 1.00 39.97 105 ILE F CA 1
ATOM 12394 C C . ILE F 1 126 ? 30.802 43.485 131.444 1.00 41.00 105 ILE F C 1
ATOM 12395 O O . ILE F 1 126 ? 31.251 42.608 132.154 1.00 40.21 105 ILE F O 1
ATOM 12400 N N . GLY F 1 127 ? 30.068 44.526 131.882 1.00 42.93 106 GLY F N 1
ATOM 12401 C CA . GLY F 1 127 ? 29.836 44.866 133.304 1.00 44.42 106 GLY F CA 1
ATOM 12402 C C . GLY F 1 127 ? 28.844 44.003 134.064 1.00 44.34 106 GLY F C 1
ATOM 12403 O O . GLY F 1 127 ? 28.640 42.807 133.707 1.00 42.56 106 GLY F O 1
ATOM 12404 N N . SER F 1 128 ? 28.188 44.627 135.041 1.00 61.77 107 SER F N 1
ATOM 12405 C CA . SER F 1 128 ? 27.436 43.949 136.087 1.00 62.33 107 SER F CA 1
ATOM 12406 C C . SER F 1 128 ? 25.913 44.139 136.113 1.00 64.77 107 SER F C 1
ATOM 12407 O O . SER F 1 128 ? 25.296 43.726 137.084 1.00 65.87 107 SER F O 1
ATOM 12410 N N . GLU F 1 129 ? 25.292 44.708 135.076 1.00 66.10 108 GLU F N 1
ATOM 12411 C CA . GLU F 1 129 ? 23.846 45.009 135.146 1.00 68.73 108 GLU F CA 1
ATOM 12412 C C . GLU F 1 129 ? 22.951 43.757 135.087 1.00 68.79 108 GLU F C 1
ATOM 12413 O O . GLU F 1 129 ? 21.997 43.638 135.853 1.00 70.58 108 GLU F O 1
ATOM 12419 N N . LYS F 1 130 ? 23.237 42.854 134.145 1.00 67.20 109 LYS F N 1
ATOM 12420 C CA . LYS F 1 130 ? 22.488 41.595 133.975 1.00 67.19 109 LYS F CA 1
ATOM 12421 C C . LYS F 1 130 ? 23.493 40.482 133.808 1.00 64.53 109 LYS F C 1
ATOM 12422 O O . LYS F 1 130 ? 24.529 40.670 133.150 1.00 62.93 109 LYS F O 1
ATOM 12428 N N . LEU F 1 131 ? 23.188 39.311 134.359 1.00 64.13 110 LEU F N 1
ATOM 12429 C CA . LEU F 1 131 ? 24.140 38.211 134.315 1.00 61.70 110 LEU F CA 1
ATOM 12430 C C . LEU F 1 131 ? 23.590 36.957 133.632 1.00 61.43 110 LEU F C 1
ATOM 12431 O O . LEU F 1 131 ? 24.076 35.855 133.867 1.00 60.25 110 LEU F O 1
ATOM 12436 N N . GLY F 1 132 ? 22.584 37.114 132.788 1.00 62.86 111 GLY F N 1
ATOM 12437 C CA . GLY F 1 132 ? 22.210 36.045 131.879 1.00 62.61 111 GLY F CA 1
ATOM 12438 C C . GLY F 1 132 ? 23.262 35.947 130.791 1.00 60.42 111 GLY F C 1
ATOM 12439 O O . GLY F 1 132 ? 23.946 36.910 130.492 1.00 59.70 111 GLY F O 1
ATOM 12440 N N . VAL F 1 133 ? 23.401 34.778 130.192 1.00 59.54 112 VAL F N 1
ATOM 12441 C CA . VAL F 1 133 ? 24.372 34.605 129.120 1.00 57.68 112 VAL F CA 1
ATOM 12442 C C . VAL F 1 133 ? 24.179 35.702 128.067 1.00 58.36 112 VAL F C 1
ATOM 12443 O O . VAL F 1 133 ? 25.098 36.440 127.719 1.00 57.02 112 VAL F O 1
ATOM 12447 N N . SER F 1 134 ? 22.953 35.838 127.609 1.00 60.57 113 SER F N 1
ATOM 12448 C CA . SER F 1 134 ? 22.668 36.722 126.527 1.00 61.56 113 SER F CA 1
ATOM 12449 C C . SER F 1 134 ? 22.266 38.090 127.033 1.00 63.40 113 SER F C 1
ATOM 12450 O O . SER F 1 134 ? 21.373 38.717 126.461 1.00 65.31 113 SER F O 1
ATOM 12453 N N . ALA F 1 135 ? 22.881 38.556 128.112 1.00 62.91 114 ALA F N 1
ATOM 12454 C CA . ALA F 1 135 ? 22.582 39.891 128.564 1.00 64.73 114 ALA F CA 1
ATOM 12455 C C . ALA F 1 135 ? 23.003 40.802 127.427 1.00 64.54 114 ALA F C 1
ATOM 12456 O O . ALA F 1 135 ? 24.120 40.665 126.876 1.00 62.69 114 ALA F O 1
ATOM 12458 N N . LYS F 1 136 ? 22.064 41.651 127.038 1.00 66.62 115 LYS F N 1
ATOM 12459 C CA . LYS F 1 136 ? 22.242 42.620 125.978 1.00 66.90 115 LYS F CA 1
ATOM 12460 C C . LYS F 1 136 ? 21.753 43.923 126.565 1.00 69.03 115 LYS F C 1
ATOM 12461 O O . LYS F 1 136 ? 20.743 44.458 126.141 1.00 71.73 115 LYS F O 1
ATOM 12463 N N . GLY F 1 137 ? 22.449 44.397 127.586 1.00 68.19 116 GLY F N 1
ATOM 12464 C CA . GLY F 1 137 ? 22.184 45.708 128.167 1.00 70.09 116 GLY F CA 1
ATOM 12465 C C . GLY F 1 137 ? 23.235 46.146 129.176 1.00 68.88 116 GLY F C 1
ATOM 12466 O O . GLY F 1 137 ? 23.004 47.059 129.934 1.00 70.65 116 GLY F O 1
ATOM 12467 N N . ASN F 1 138 ? 24.408 45.518 129.180 1.00 65.94 117 ASN F N 1
ATOM 12468 C CA . ASN F 1 138 ? 25.444 45.833 130.164 1.00 64.78 117 ASN F CA 1
ATOM 12469 C C . ASN F 1 138 ? 26.252 47.082 129.805 1.00 64.96 117 ASN F C 1
ATOM 12470 O O . ASN F 1 138 ? 26.130 47.592 128.704 1.00 65.66 117 ASN F O 1
ATOM 12475 N N . THR F 1 139 ? 27.058 47.586 130.730 1.00 64.41 118 THR F N 1
ATOM 12476 C CA . THR F 1 139 ? 28.018 48.635 130.399 1.00 64.38 118 THR F CA 1
ATOM 12477 C C . THR F 1 139 ? 29.243 48.022 129.756 1.00 61.66 118 THR F C 1
ATOM 12478 O O . THR F 1 139 ? 29.726 46.989 130.194 1.00 59.49 118 THR F O 1
ATOM 12482 N N . ILE F 1 140 ? 29.765 48.669 128.732 1.00 61.63 119 ILE F N 1
ATOM 12483 C CA . ILE F 1 140 ? 31.069 48.303 128.217 1.00 59.49 119 ILE F CA 1
ATOM 12484 C C . ILE F 1 140 ? 32.116 49.140 128.939 1.00 59.89 119 ILE F C 1
ATOM 12485 O O . ILE F 1 140 ? 32.209 50.339 128.720 1.00 61.68 119 ILE F O 1
ATOM 12490 N N . HIS F 1 141 ? 32.875 48.501 129.823 1.00 58.43 120 HIS F N 1
ATOM 12491 C CA . HIS F 1 141 ? 33.872 49.175 130.662 1.00 58.84 120 HIS F CA 1
ATOM 12492 C C . HIS F 1 141 ? 35.227 49.083 130.010 1.00 57.53 120 HIS F C 1
ATOM 12493 O O . HIS F 1 141 ? 35.550 48.042 129.438 1.00 55.52 120 HIS F O 1
ATOM 12500 N N . VAL F 1 142 ? 36.066 50.112 130.176 1.00 58.64 121 VAL F N 1
ATOM 12501 C CA . VAL F 1 142 ? 37.467 50.099 129.690 1.00 57.79 121 VAL F CA 1
ATOM 12502 C C . VAL F 1 142 ? 38.519 50.436 130.789 1.00 58.26 121 VAL F C 1
ATOM 12503 O O . VAL F 1 142 ? 38.363 51.438 131.507 1.00 60.23 121 VAL F O 1
ATOM 12507 N N . ALA F 1 143 ? 39.607 49.663 130.879 1.00 56.68 122 ALA F N 1
ATOM 12508 C CA . ALA F 1 143 ? 40.716 49.971 131.812 1.00 57.26 122 ALA F CA 1
ATOM 12509 C C . ALA F 1 143 ? 42.124 49.786 131.215 1.00 56.72 122 ALA F C 1
ATOM 12510 O O . ALA F 1 143 ? 42.358 48.856 130.414 1.00 55.25 122 ALA F O 1
ATOM 12512 N N . ILE F 1 144 ? 43.061 50.658 131.628 1.00 58.19 123 ILE F N 1
ATOM 12513 C CA . ILE F 1 144 ? 44.493 50.551 131.244 1.00 57.95 123 ILE F CA 1
ATOM 12514 C C . ILE F 1 144 ? 45.412 50.586 132.488 1.00 58.47 123 ILE F C 1
ATOM 12515 O O . ILE F 1 144 ? 45.376 51.537 133.275 1.00 60.28 123 ILE F O 1
ATOM 12520 N N . ALA F 1 145 ? 46.232 49.552 132.629 1.00 57.02 124 ALA F N 1
ATOM 12521 C CA . ALA F 1 145 ? 47.237 49.440 133.691 1.00 57.39 124 ALA F CA 1
ATOM 12522 C C . ALA F 1 145 ? 48.599 49.308 132.993 1.00 57.53 124 ALA F C 1
ATOM 12523 O O . ALA F 1 145 ? 48.681 48.779 131.868 1.00 56.22 124 ALA F O 1
ATOM 12525 N N . ALA F 1 146 ? 49.659 49.796 133.639 1.00 58.88 125 ALA F N 1
ATOM 12526 C CA . ALA F 1 146 ? 51.026 49.523 133.158 1.00 59.11 125 ALA F CA 1
ATOM 12527 C C . ALA F 1 146 ? 51.974 49.162 134.318 1.00 59.46 125 ALA F C 1
ATOM 12528 O O . ALA F 1 146 ? 51.724 49.534 135.452 1.00 59.97 125 ALA F O 1
ATOM 12530 N N . TRP F 1 147 ? 53.047 48.437 133.999 1.00 59.13 126 TRP F N 1
ATOM 12531 C CA . TRP F 1 147 ? 54.019 48.036 134.985 1.00 59.76 126 TRP F CA 1
ATOM 12532 C C . TRP F 1 147 ? 55.381 47.735 134.375 1.00 60.55 126 TRP F C 1
ATOM 12533 O O . TRP F 1 147 ? 55.470 47.465 133.182 1.00 59.92 126 TRP F O 1
ATOM 12544 N N . PRO F 1 148 ? 56.466 47.763 135.198 1.00 62.09 127 PRO F N 1
ATOM 12545 C CA . PRO F 1 148 ? 57.828 47.648 134.659 1.00 63.39 127 PRO F CA 1
ATOM 12546 C C . PRO F 1 148 ? 58.273 46.238 134.211 1.00 62.01 127 PRO F C 1
ATOM 12547 O O . PRO F 1 148 ? 57.719 45.227 134.652 1.00 60.02 127 PRO F O 1
ATOM 12551 N N . TRP F 1 149 ? 59.287 46.219 133.341 1.00 63.30 128 TRP F N 1
ATOM 12552 C CA . TRP F 1 149 ? 59.778 45.020 132.663 1.00 62.44 128 TRP F CA 1
ATOM 12553 C C . TRP F 1 149 ? 61.294 44.876 132.831 1.00 64.41 128 TRP F C 1
ATOM 12554 O O . TRP F 1 149 ? 62.049 45.765 132.430 1.00 66.42 128 TRP F O 1
ATOM 12565 N N . GLY F 1 150 ? 61.739 43.768 133.453 1.00 64.02 129 GLY F N 1
ATOM 12566 C CA . GLY F 1 150 ? 63.176 43.434 133.674 1.00 65.85 129 GLY F CA 1
ATOM 12567 C C . GLY F 1 150 ? 63.728 42.385 132.700 1.00 65.31 129 GLY F C 1
ATOM 12568 O O . GLY F 1 150 ? 63.497 41.188 132.885 1.00 64.08 129 GLY F O 1
ATOM 12569 N N . ALA F 1 151 ? 64.448 42.817 131.652 1.00 66.56 130 ALA F N 1
ATOM 12570 C CA . ALA F 1 151 ? 64.858 41.900 130.559 1.00 65.84 130 ALA F CA 1
ATOM 12571 C C . ALA F 1 151 ? 65.924 40.850 130.971 1.00 66.38 130 ALA F C 1
ATOM 12572 O O . ALA F 1 151 ? 65.953 39.747 130.438 1.00 65.04 130 ALA F O 1
ATOM 12574 N N . TYR F 1 152 ? 66.796 41.182 131.913 1.00 68.32 131 TYR F N 1
ATOM 12575 C CA . TYR F 1 152 ? 67.750 40.171 132.407 1.00 69.05 131 TYR F CA 1
ATOM 12576 C C . TYR F 1 152 ? 67.134 38.796 132.847 1.00 66.54 131 TYR F C 1
ATOM 12577 O O . TYR F 1 152 ? 67.725 37.754 132.547 1.00 66.63 131 TYR F O 1
ATOM 12586 N N . LEU F 1 153 ? 65.983 38.782 133.528 1.00 64.34 132 LEU F N 1
ATOM 12587 C CA . LEU F 1 153 ? 65.399 37.514 133.992 1.00 62.40 132 LEU F CA 1
ATOM 12588 C C . LEU F 1 153 ? 65.025 36.563 132.820 1.00 60.74 132 LEU F C 1
ATOM 12589 O O . LEU F 1 153 ? 65.144 35.359 132.961 1.00 60.14 132 LEU F O 1
ATOM 12591 N N . GLY F 1 154 ? 64.643 37.114 131.665 1.00 60.14 133 GLY F N 1
ATOM 12592 C CA . GLY F 1 154 ? 64.368 36.319 130.437 1.00 58.88 133 GLY F CA 1
ATOM 12593 C C . GLY F 1 154 ? 65.540 36.375 129.463 1.00 60.65 133 GLY F C 1
ATOM 12594 O O . GLY F 1 154 ? 65.475 35.819 128.370 1.00 59.86 133 GLY F O 1
ATOM 12595 N N . GLU F 1 155 ? 66.628 37.009 129.896 1.00 63.24 134 GLU F N 1
ATOM 12596 C CA . GLU F 1 155 ? 67.749 37.331 129.029 1.00 65.43 134 GLU F CA 1
ATOM 12597 C C . GLU F 1 155 ? 68.473 36.125 128.495 1.00 66.02 134 GLU F C 1
ATOM 12598 O O . GLU F 1 155 ? 68.871 36.143 127.331 1.00 66.50 134 GLU F O 1
ATOM 12600 N N . GLU F 1 156 ? 68.639 35.065 129.276 1.00 66.18 135 GLU F N 1
ATOM 12601 C CA . GLU F 1 156 ? 69.365 33.939 128.711 1.00 67.34 135 GLU F CA 1
ATOM 12602 C C . GLU F 1 156 ? 68.579 33.175 127.610 1.00 65.41 135 GLU F C 1
ATOM 12603 O O . GLU F 1 156 ? 69.191 32.703 126.660 1.00 66.18 135 GLU F O 1
ATOM 12609 N N . GLY F 1 157 ? 67.252 33.073 127.721 1.00 63.34 136 GLY F N 1
ATOM 12610 C CA . GLY F 1 157 ? 66.420 32.469 126.653 1.00 61.61 136 GLY F CA 1
ATOM 12611 C C . GLY F 1 157 ? 66.582 33.206 125.332 1.00 62.31 136 GLY F C 1
ATOM 12612 O O . GLY F 1 157 ? 66.763 32.599 124.300 1.00 61.63 136 GLY F O 1
ATOM 12613 N N . LEU F 1 158 ? 66.555 34.535 125.400 1.00 45.21 137 LEU F N 1
ATOM 12614 C CA . LEU F 1 158 ? 66.813 35.429 124.246 1.00 46.72 137 LEU F CA 1
ATOM 12615 C C . LEU F 1 158 ? 68.166 35.183 123.575 1.00 48.72 137 LEU F C 1
ATOM 12616 O O . LEU F 1 158 ? 68.292 35.348 122.362 1.00 49.47 137 LEU F O 1
ATOM 12621 N N . ALA F 1 159 ? 69.181 34.803 124.355 1.00 50.09 138 ALA F N 1
ATOM 12622 C CA . ALA F 1 159 ? 70.558 34.689 123.840 1.00 52.01 138 ALA F CA 1
ATOM 12623 C C . ALA F 1 159 ? 70.869 33.261 123.388 1.00 51.38 138 ALA F C 1
ATOM 12624 O O . ALA F 1 159 ? 71.523 33.065 122.360 1.00 52.70 138 ALA F O 1
ATOM 12626 N N . LYS F 1 160 ? 70.384 32.280 124.155 1.00 49.89 139 LYS F N 1
ATOM 12627 C CA . LYS F 1 160 ? 70.745 30.871 123.990 1.00 49.48 139 LYS F CA 1
ATOM 12628 C C . LYS F 1 160 ? 69.594 30.008 123.444 1.00 46.98 139 LYS F C 1
ATOM 12629 O O . LYS F 1 160 ? 69.809 28.870 123.049 1.00 46.65 139 LYS F O 1
ATOM 12635 N N . GLY F 1 161 ? 68.372 30.523 123.470 1.00 45.19 140 GLY F N 1
ATOM 12636 C CA . GLY F 1 161 ? 67.249 29.763 122.968 1.00 43.06 140 GLY F CA 1
ATOM 12637 C C . GLY F 1 161 ? 66.657 28.848 124.032 1.00 41.10 140 GLY F C 1
ATOM 12638 O O . GLY F 1 161 ? 67.327 28.473 125.015 1.00 41.52 140 GLY F O 1
ATOM 12639 N N . ILE F 1 162 ? 65.398 28.489 123.807 1.00 38.78 141 ILE F N 1
ATOM 12640 C CA . ILE F 1 162 ? 64.592 27.726 124.757 1.00 36.88 141 ILE F CA 1
ATOM 12641 C C . ILE F 1 162 ? 64.196 26.352 124.254 1.00 35.44 141 ILE F C 1
ATOM 12642 O O . ILE F 1 162 ? 64.264 26.056 123.046 1.00 34.57 141 ILE F O 1
ATOM 12647 N N . ARG F 1 163 ? 63.707 25.541 125.195 1.00 34.79 142 ARG F N 1
ATOM 12648 C CA . ARG F 1 163 ? 63.277 24.182 124.939 1.00 34.00 142 ARG F CA 1
ATOM 12649 C C . ARG F 1 163 ? 61.751 24.124 124.942 1.00 32.29 142 ARG F C 1
ATOM 12650 O O . ARG F 1 163 ? 61.116 24.529 125.897 1.00 31.46 142 ARG F O 1
ATOM 12658 N N . VAL F 1 164 ? 61.176 23.613 123.854 1.00 31.06 143 VAL F N 1
ATOM 12659 C CA . VAL F 1 164 ? 59.744 23.692 123.578 1.00 29.74 143 VAL F CA 1
ATOM 12660 C C . VAL F 1 164 ? 59.200 22.292 123.423 1.00 29.05 143 VAL F C 1
ATOM 12661 O O . VAL F 1 164 ? 59.899 21.383 122.993 1.00 28.86 143 VAL F O 1
ATOM 12665 N N . LYS F 1 165 ? 57.951 22.129 123.802 1.00 28.37 144 LYS F N 1
ATOM 12666 C CA . LYS F 1 165 ? 57.285 20.832 123.728 1.00 28.59 144 LYS F CA 1
ATOM 12667 C C . LYS F 1 165 ? 55.961 21.009 122.959 1.00 27.19 144 LYS F C 1
ATOM 12668 O O . LYS F 1 165 ? 55.133 21.897 123.290 1.00 27.87 144 LYS F O 1
ATOM 12674 N N . THR F 1 166 ? 55.749 20.174 121.949 1.00 26.12 145 THR F N 1
ATOM 12675 C CA . THR F 1 166 ? 54.466 20.099 121.248 1.00 24.28 145 THR F CA 1
ATOM 12676 C C . THR F 1 166 ? 53.352 19.657 122.199 1.00 23.46 145 THR F C 1
ATOM 12677 O O . THR F 1 166 ? 53.444 18.643 122.843 1.00 22.75 145 THR F O 1
ATOM 12681 N N . SER F 1 167 ? 52.312 20.488 122.304 1.00 23.24 146 SER F N 1
ATOM 12682 C CA . SER F 1 167 ? 51.154 20.233 123.150 1.00 22.46 146 SER F CA 1
ATOM 12683 C C . SER F 1 167 ? 50.284 19.084 122.605 1.00 21.34 146 SER F C 1
ATOM 12684 O O . SER F 1 167 ? 50.162 18.885 121.388 1.00 20.82 146 SER F O 1
ATOM 12687 N N . SER F 1 168 ? 49.691 18.340 123.520 1.00 21.07 147 SER F N 1
ATOM 12688 C CA . SER F 1 168 ? 48.603 17.410 123.189 1.00 20.67 147 SER F CA 1
ATOM 12689 C C . SER F 1 168 ? 47.238 18.151 123.095 1.00 20.41 147 SER F C 1
ATOM 12690 O O . SER F 1 168 ? 46.249 17.531 122.735 1.00 20.48 147 SER F O 1
ATOM 12693 N N . PHE F 1 169 ? 47.183 19.444 123.446 1.00 20.31 148 PHE F N 1
ATOM 12694 C CA . PHE F 1 169 ? 45.993 20.239 123.190 1.00 20.59 148 PHE F CA 1
ATOM 12695 C C . PHE F 1 169 ? 46.063 20.904 121.784 1.00 20.34 148 PHE F C 1
ATOM 12696 O O . PHE F 1 169 ? 47.115 21.456 121.382 1.00 20.84 148 PHE F O 1
ATOM 12704 N N . THR F 1 170 ? 44.920 20.926 121.099 1.00 19.60 149 THR F N 1
ATOM 12705 C CA . THR F 1 170 ? 44.800 21.498 119.763 1.00 19.73 149 THR F CA 1
ATOM 12706 C C . THR F 1 170 ? 44.446 22.981 119.799 1.00 20.53 149 THR F C 1
ATOM 12707 O O . THR F 1 170 ? 43.699 23.455 120.655 1.00 20.51 149 THR F O 1
ATOM 12711 N N . ARG F 1 171 ? 45.010 23.731 118.859 1.00 22.26 150 ARG F N 1
ATOM 12712 C CA . ARG F 1 171 ? 44.770 25.136 118.738 1.00 22.70 150 ARG F CA 1
ATOM 12713 C C . ARG F 1 171 ? 43.345 25.433 118.202 1.00 22.65 150 ARG F C 1
ATOM 12714 O O . ARG F 1 171 ? 42.766 24.598 117.559 1.00 21.74 150 ARG F O 1
ATOM 12722 N N . HIS F 1 172 ? 42.810 26.611 118.528 1.00 22.37 151 HIS F N 1
ATOM 12723 C CA . HIS F 1 172 ? 41.449 27.079 118.161 1.00 22.11 151 HIS F CA 1
ATOM 12724 C C . HIS F 1 172 ? 41.010 26.825 116.721 1.00 20.96 151 HIS F C 1
ATOM 12725 O O . HIS F 1 172 ? 41.767 26.969 115.776 1.00 20.97 151 HIS F O 1
ATOM 12732 N N . HIS F 1 173 ? 39.740 26.456 116.574 1.00 19.62 152 HIS F N 1
ATOM 12733 C CA . HIS F 1 173 ? 39.068 26.291 115.295 1.00 18.54 152 HIS F CA 1
ATOM 12734 C C . HIS F 1 173 ? 38.488 27.605 114.917 1.00 18.64 152 HIS F C 1
ATOM 12735 O O . HIS F 1 173 ? 37.822 28.259 115.736 1.00 18.56 152 HIS F O 1
ATOM 12742 N N . VAL F 1 174 ? 38.745 28.016 113.678 1.00 18.52 153 VAL F N 1
ATOM 12743 C CA . VAL F 1 174 ? 38.473 29.395 113.245 1.00 19.01 153 VAL F CA 1
ATOM 12744 C C . VAL F 1 174 ? 36.984 29.737 113.088 1.00 18.85 153 VAL F C 1
ATOM 12745 O O . VAL F 1 174 ? 36.663 30.881 112.863 1.00 19.30 153 VAL F O 1
ATOM 12749 N N . ASN F 1 175 ? 36.082 28.748 113.147 1.00 18.12 154 ASN F N 1
ATOM 12750 C CA . ASN F 1 175 ? 34.626 29.073 113.164 1.00 18.24 154 ASN F CA 1
ATOM 12751 C C . ASN F 1 175 ? 33.948 28.691 114.496 1.00 18.29 154 ASN F C 1
ATOM 12752 O O . ASN F 1 175 ? 32.714 28.783 114.624 1.00 18.13 154 ASN F O 1
ATOM 12757 N N . VAL F 1 176 ? 34.762 28.350 115.490 1.00 18.49 155 VAL F N 1
ATOM 12758 C CA . VAL F 1 176 ? 34.297 28.252 116.861 1.00 18.80 155 VAL F CA 1
ATOM 12759 C C . VAL F 1 176 ? 34.672 29.472 117.657 1.00 20.50 155 VAL F C 1
ATOM 12760 O O . VAL F 1 176 ? 33.851 29.988 118.392 1.00 21.41 155 VAL F O 1
ATOM 12764 N N . SER F 1 177 ? 35.930 29.872 117.538 1.00 22.05 156 SER F N 1
ATOM 12765 C CA . SER F 1 177 ? 36.483 31.020 118.159 1.00 23.23 156 SER F CA 1
ATOM 12766 C C . SER F 1 177 ? 36.841 31.996 117.031 1.00 24.39 156 SER F C 1
ATOM 12767 O O . SER F 1 177 ? 37.255 31.587 115.948 1.00 24.67 156 SER F O 1
ATOM 12770 N N . MET F 1 178 ? 36.652 33.280 117.295 1.00 24.36 157 MET F N 1
ATOM 12771 C CA . MET F 1 178 ? 37.069 34.330 116.402 1.00 25.41 157 MET F CA 1
ATOM 12772 C C . MET F 1 178 ? 38.524 34.700 116.712 1.00 25.93 157 MET F C 1
ATOM 12773 O O . MET F 1 178 ? 38.804 35.544 117.566 1.00 27.95 157 MET F O 1
ATOM 12778 N N . VAL F 1 179 ? 39.443 34.043 115.993 1.00 25.51 158 VAL F N 1
ATOM 12779 C CA . VAL F 1 179 ? 40.828 34.051 116.360 1.00 25.38 158 VAL F CA 1
ATOM 12780 C C . VAL F 1 179 ? 41.482 35.408 116.055 1.00 27.34 158 VAL F C 1
ATOM 12781 O O . VAL F 1 179 ? 42.529 35.673 116.594 1.00 27.32 158 VAL F O 1
ATOM 12785 N N . ARG F 1 180 ? 40.847 36.267 115.253 1.00 28.34 159 ARG F N 1
ATOM 12786 C CA . ARG F 1 180 ? 41.342 37.690 115.108 1.00 30.54 159 ARG F CA 1
ATOM 12787 C C . ARG F 1 180 ? 40.965 38.635 116.262 1.00 31.08 159 ARG F C 1
ATOM 12788 O O . ARG F 1 180 ? 41.464 39.804 116.364 1.00 32.84 159 ARG F O 1
ATOM 12796 N N . ALA F 1 181 ? 40.025 38.230 117.077 1.00 30.13 160 ALA F N 1
ATOM 12797 C CA . ALA F 1 181 ? 39.736 38.922 118.335 1.00 31.54 160 ALA F CA 1
ATOM 12798 C C . ALA F 1 181 ? 40.588 38.385 119.492 1.00 32.25 160 ALA F C 1
ATOM 12799 O O . ALA F 1 181 ? 40.517 37.221 119.847 1.00 33.79 160 ALA F O 1
ATOM 12801 N N . LYS F 1 182 ? 41.374 39.268 120.098 1.00 35.01 161 LYS F N 1
ATOM 12802 C CA . LYS F 1 182 ? 42.314 38.863 121.155 1.00 35.68 161 LYS F CA 1
ATOM 12803 C C . LYS F 1 182 ? 41.477 38.946 122.430 1.00 34.66 161 LYS F C 1
ATOM 12804 O O . LYS F 1 182 ? 41.375 40.017 123.038 1.00 35.97 161 LYS F O 1
ATOM 12810 N N . ALA F 1 183 ? 40.798 37.844 122.731 1.00 31.58 162 ALA F N 1
ATOM 12811 C CA . ALA F 1 183 ? 39.716 37.816 123.673 1.00 31.15 162 ALA F CA 1
ATOM 12812 C C . ALA F 1 183 ? 40.077 36.949 124.935 1.00 30.79 162 ALA F C 1
ATOM 12813 O O . ALA F 1 183 ? 40.762 35.913 124.833 1.00 30.00 162 ALA F O 1
ATOM 12815 N N . SER F 1 184 ? 39.512 37.347 126.070 1.00 30.87 163 SER F N 1
ATOM 12816 C CA . SER F 1 184 ? 39.780 36.788 127.384 1.00 30.01 163 SER F CA 1
ATOM 12817 C C . SER F 1 184 ? 39.557 35.264 127.316 1.00 28.24 163 SER F C 1
ATOM 12818 O O . SER F 1 184 ? 40.450 34.532 127.591 1.00 27.26 163 SER F O 1
ATOM 12821 N N . GLY F 1 185 ? 38.390 34.843 126.839 1.00 28.21 164 GLY F N 1
ATOM 12822 C CA . GLY F 1 185 ? 38.036 33.433 126.675 1.00 26.51 164 GLY F CA 1
ATOM 12823 C C . GLY F 1 185 ? 38.910 32.495 125.837 1.00 26.31 164 GLY F C 1
ATOM 12824 O O . GLY F 1 185 ? 38.886 31.299 126.073 1.00 24.86 164 GLY F O 1
ATOM 12825 N N . TRP F 1 186 ? 39.694 33.015 124.884 1.00 27.24 165 TRP F N 1
ATOM 12826 C CA . TRP F 1 186 ? 40.634 32.168 124.082 1.00 26.56 165 TRP F CA 1
ATOM 12827 C C . TRP F 1 186 ? 41.788 31.660 124.885 1.00 26.76 165 TRP F C 1
ATOM 12828 O O . TRP F 1 186 ? 42.419 30.674 124.465 1.00 25.78 165 TRP F O 1
ATOM 12839 N N . TYR F 1 187 ? 42.084 32.283 126.036 1.00 27.39 166 TYR F N 1
ATOM 12840 C CA . TYR F 1 187 ? 43.299 31.917 126.736 1.00 28.29 166 TYR F CA 1
ATOM 12841 C C . TYR F 1 187 ? 43.211 30.653 127.613 1.00 26.87 166 TYR F C 1
ATOM 12842 O O . TYR F 1 187 ? 44.245 30.126 128.048 1.00 26.37 166 TYR F O 1
ATOM 12851 N N . VAL F 1 188 ? 42.027 30.064 127.723 1.00 25.49 167 VAL F N 1
ATOM 12852 C CA . VAL F 1 188 ? 41.938 28.808 128.480 1.00 24.81 167 VAL F CA 1
ATOM 12853 C C . VAL F 1 188 ? 42.797 27.760 127.795 1.00 24.25 167 VAL F C 1
ATOM 12854 O O . VAL F 1 188 ? 43.579 27.054 128.441 1.00 24.40 167 VAL F O 1
ATOM 12858 N N . ASN F 1 189 ? 42.676 27.685 126.474 1.00 24.04 168 ASN F N 1
ATOM 12859 C CA . ASN F 1 189 ? 43.490 26.782 125.635 1.00 24.06 168 ASN F CA 1
ATOM 12860 C C . ASN F 1 189 ? 44.990 27.050 125.792 1.00 24.47 168 ASN F C 1
ATOM 12861 O O . ASN F 1 189 ? 45.768 26.126 125.940 1.00 24.62 168 ASN F O 1
ATOM 12866 N N . SER F 1 190 ? 45.388 28.320 125.818 1.00 25.13 169 SER F N 1
ATOM 12867 C CA . SER F 1 190 ? 46.775 28.661 126.018 1.00 25.71 169 SER F CA 1
ATOM 12868 C C . SER F 1 190 ? 47.286 28.242 127.401 1.00 26.04 169 SER F C 1
ATOM 12869 O O . SER F 1 190 ? 48.379 27.733 127.492 1.00 26.09 169 SER F O 1
ATOM 12872 N N . ILE F 1 191 ? 46.488 28.485 128.457 1.00 26.06 170 ILE F N 1
ATOM 12873 C CA . ILE F 1 191 ? 46.853 28.140 129.867 1.00 26.33 170 ILE F CA 1
ATOM 12874 C C . ILE F 1 191 ? 47.080 26.666 129.907 1.00 25.17 170 ILE F C 1
ATOM 12875 O O . ILE F 1 191 ? 48.136 26.219 130.381 1.00 25.62 170 ILE F O 1
ATOM 12880 N N . LEU F 1 192 ? 46.144 25.912 129.332 1.00 25.10 171 LEU F N 1
ATOM 12881 C CA . LEU F 1 192 ? 46.217 24.422 129.358 1.00 24.34 171 LEU F CA 1
ATOM 12882 C C . LEU F 1 192 ? 47.510 23.866 128.707 1.00 24.22 171 LEU F C 1
ATOM 12883 O O . LEU F 1 192 ? 48.198 23.006 129.278 1.00 25.15 171 LEU F O 1
ATOM 12888 N N . ALA F 1 193 ? 47.808 24.313 127.504 1.00 23.39 172 ALA F N 1
ATOM 12889 C CA . ALA F 1 193 ? 49.014 23.920 126.780 1.00 23.43 172 ALA F CA 1
ATOM 12890 C C . ALA F 1 193 ? 50.312 24.339 127.543 1.00 24.68 172 ALA F C 1
ATOM 12891 O O . ALA F 1 193 ? 51.234 23.552 127.692 1.00 24.00 172 ALA F O 1
ATOM 12893 N N . ASN F 1 194 ? 50.357 25.573 128.026 1.00 25.95 173 ASN F N 1
ATOM 12894 C CA . ASN F 1 194 ? 51.521 26.043 128.775 1.00 28.18 173 ASN F CA 1
ATOM 12895 C C . ASN F 1 194 ? 51.771 25.245 130.014 1.00 28.77 173 ASN F C 1
ATOM 12896 O O . ASN F 1 194 ? 52.928 24.880 130.275 1.00 30.00 173 ASN F O 1
ATOM 12901 N N . GLN F 1 195 ? 50.705 24.934 130.752 1.00 28.82 174 GLN F N 1
ATOM 12902 C CA . GLN F 1 195 ? 50.843 24.158 131.973 1.00 29.49 174 GLN F CA 1
ATOM 12903 C C . GLN F 1 195 ? 51.381 22.759 131.660 1.00 28.61 174 GLN F C 1
ATOM 12904 O O . GLN F 1 195 ? 52.212 22.210 132.387 1.00 27.35 174 GLN F O 1
ATOM 12910 N N . GLU F 1 196 ? 50.898 22.179 130.582 1.00 27.21 175 GLU F N 1
ATOM 12911 C CA . GLU F 1 196 ? 51.369 20.859 130.194 1.00 27.70 175 GLU F CA 1
ATOM 12912 C C . GLU F 1 196 ? 52.886 20.839 129.883 1.00 27.19 175 GLU F C 1
ATOM 12913 O O . GLU F 1 196 ? 53.610 19.907 130.273 1.00 27.29 175 GLU F O 1
ATOM 12919 N N . ALA F 1 197 ? 53.335 21.830 129.144 1.00 26.83 176 ALA F N 1
ATOM 12920 C CA . ALA F 1 197 ? 54.766 21.986 128.840 1.00 27.63 176 ALA F CA 1
ATOM 12921 C C . ALA F 1 197 ? 55.625 22.235 130.119 1.00 28.57 176 ALA F C 1
ATOM 12922 O O . ALA F 1 197 ? 56.619 21.540 130.360 1.00 28.22 176 ALA F O 1
ATOM 12924 N N . THR F 1 198 ? 55.237 23.227 130.918 1.00 29.69 177 THR F N 1
ATOM 12925 C CA . THR F 1 198 ? 56.037 23.599 132.099 1.00 31.32 177 THR F CA 1
ATOM 12926 C C . THR F 1 198 ? 55.957 22.511 133.177 1.00 31.11 177 THR F C 1
ATOM 12927 O O . THR F 1 198 ? 56.925 22.321 133.890 1.00 31.96 177 THR F O 1
ATOM 12931 N N . ALA F 1 199 ? 54.872 21.751 133.260 1.00 29.63 178 ALA F N 1
ATOM 12932 C CA . ALA F 1 199 ? 54.797 20.667 134.264 1.00 30.21 178 ALA F CA 1
ATOM 12933 C C . ALA F 1 199 ? 55.892 19.639 134.013 1.00 30.49 178 ALA F C 1
ATOM 12934 O O . ALA F 1 199 ? 56.461 19.115 134.936 1.00 30.75 178 ALA F O 1
ATOM 12936 N N . ASP F 1 200 ? 56.247 19.414 132.755 1.00 30.91 179 ASP F N 1
ATOM 12937 C CA . ASP F 1 200 ? 57.269 18.424 132.404 1.00 31.15 179 ASP F CA 1
ATOM 12938 C C . ASP F 1 200 ? 58.667 19.068 132.173 1.00 32.31 179 ASP F C 1
ATOM 12939 O O . ASP F 1 200 ? 59.561 18.416 131.650 1.00 33.11 179 ASP F O 1
ATOM 12944 N N . GLY F 1 201 ? 58.869 20.325 132.577 1.00 32.35 180 GLY F N 1
ATOM 12945 C CA . GLY F 1 201 ? 60.215 20.931 132.588 1.00 33.67 180 GLY F CA 1
ATOM 12946 C C . GLY F 1 201 ? 60.601 21.695 131.306 1.00 33.62 180 GLY F C 1
ATOM 12947 O O . GLY F 1 201 ? 61.711 22.177 131.178 1.00 33.72 180 GLY F O 1
ATOM 12948 N N . TYR F 1 202 ? 59.679 21.797 130.341 1.00 31.90 181 TYR F N 1
ATOM 12949 C CA . TYR F 1 202 ? 59.941 22.569 129.111 1.00 31.62 181 TYR F CA 1
ATOM 12950 C C . TYR F 1 202 ? 59.696 24.052 129.365 1.00 31.65 181 TYR F C 1
ATOM 12951 O O . TYR F 1 202 ? 59.002 24.410 130.309 1.00 31.18 181 TYR F O 1
ATOM 12960 N N . ASP F 1 203 ? 60.244 24.920 128.532 1.00 32.05 182 ASP F N 1
ATOM 12961 C CA . ASP F 1 203 ? 60.014 26.365 128.706 1.00 32.95 182 ASP F CA 1
ATOM 12962 C C . ASP F 1 203 ? 58.684 26.878 128.138 1.00 32.34 182 ASP F C 1
ATOM 12963 O O . ASP F 1 203 ? 58.159 27.878 128.636 1.00 32.59 182 ASP F O 1
ATOM 12968 N N . GLU F 1 204 ? 58.233 26.289 127.028 1.00 31.59 183 GLU F N 1
ATOM 12969 C CA . GLU F 1 204 ? 56.980 26.699 126.342 1.00 31.73 183 GLU F CA 1
ATOM 12970 C C . GLU F 1 204 ? 56.376 25.545 125.580 1.00 29.71 183 GLU F C 1
ATOM 12971 O O . GLU F 1 204 ? 57.065 24.549 125.279 1.00 29.06 183 GLU F O 1
ATOM 12977 N N . ALA F 1 205 ? 55.103 25.734 125.210 1.00 28.17 184 ALA F N 1
ATOM 12978 C CA . ALA F 1 205 ? 54.331 24.780 124.423 1.00 26.92 184 ALA F CA 1
ATOM 12979 C C . ALA F 1 205 ? 54.295 25.239 122.943 1.00 26.55 184 ALA F C 1
ATOM 12980 O O . ALA F 1 205 ? 54.342 26.427 122.667 1.00 26.74 184 ALA F O 1
ATOM 12982 N N . LEU F 1 206 ? 54.189 24.285 122.021 1.00 25.55 185 LEU F N 1
ATOM 12983 C CA . LEU F 1 206 ? 53.898 24.580 120.614 1.00 25.84 185 LEU F CA 1
ATOM 12984 C C . LEU F 1 206 ? 52.560 23.912 120.277 1.00 24.66 185 LEU F C 1
ATOM 12985 O O . LEU F 1 206 ? 52.410 22.749 120.536 1.00 24.74 185 LEU F O 1
ATOM 12990 N N . LEU F 1 207 ? 51.581 24.638 119.744 1.00 23.99 186 LEU F N 1
ATOM 12991 C CA . LEU F 1 207 ? 50.297 24.015 119.436 1.00 22.63 186 LEU F CA 1
ATOM 12992 C C . LEU F 1 207 ? 50.183 23.734 117.946 1.00 22.01 186 LEU F C 1
ATOM 12993 O O . LEU F 1 207 ? 50.591 24.573 117.118 1.00 22.25 186 LEU F O 1
ATOM 12998 N N . LEU F 1 208 ? 49.641 22.547 117.632 1.00 20.89 187 LEU F N 1
ATOM 12999 C CA . LEU F 1 208 ? 49.190 22.179 116.294 1.00 20.62 187 LEU F CA 1
ATOM 13000 C C . LEU F 1 208 ? 47.704 22.504 116.093 1.00 20.04 187 LEU F C 1
ATOM 13001 O O . LEU F 1 208 ? 46.933 22.559 117.059 1.00 19.18 187 LEU F O 1
ATOM 13006 N N . ASP F 1 209 ? 47.314 22.770 114.835 1.00 19.69 188 ASP F N 1
ATOM 13007 C CA . ASP F 1 209 ? 45.975 23.154 114.519 1.00 19.73 188 ASP F CA 1
ATOM 13008 C C . ASP F 1 209 ? 45.164 21.895 114.355 1.00 19.16 188 ASP F C 1
ATOM 13009 O O . ASP F 1 209 ? 45.726 20.791 114.480 1.00 18.33 188 ASP F O 1
ATOM 13014 N N . VAL F 1 210 ? 43.864 22.053 114.047 1.00 19.35 189 VAL F N 1
ATOM 13015 C CA . VAL F 1 210 ? 42.953 20.868 113.913 1.00 18.96 189 VAL F CA 1
ATOM 13016 C C . VAL F 1 210 ? 43.314 19.884 112.816 1.00 19.37 189 VAL F C 1
ATOM 13017 O O . VAL F 1 210 ? 42.828 18.726 112.801 1.00 19.34 189 VAL F O 1
ATOM 13021 N N . ASP F 1 211 ? 44.171 20.308 111.910 1.00 19.65 190 ASP F N 1
ATOM 13022 C CA . ASP F 1 211 ? 44.686 19.456 110.886 1.00 20.19 190 ASP F CA 1
ATOM 13023 C C . ASP F 1 211 ? 46.039 18.860 111.144 1.00 20.23 190 ASP F C 1
ATOM 13024 O O . ASP F 1 211 ? 46.570 18.165 110.300 1.00 21.07 190 ASP F O 1
ATOM 13029 N N . GLY F 1 212 ? 46.644 19.116 112.282 1.00 20.20 191 GLY F N 1
ATOM 13030 C CA . GLY F 1 212 ? 47.959 18.496 112.528 1.00 20.46 191 GLY F CA 1
ATOM 13031 C C . GLY F 1 212 ? 49.179 19.325 112.154 1.00 21.28 191 GLY F C 1
ATOM 13032 O O . GLY F 1 212 ? 50.297 18.868 112.339 1.00 21.02 191 GLY F O 1
ATOM 13033 N N . TYR F 1 213 ? 48.940 20.523 111.634 1.00 21.52 192 TYR F N 1
ATOM 13034 C CA . TYR F 1 213 ? 50.018 21.452 111.269 1.00 22.73 192 TYR F CA 1
ATOM 13035 C C . TYR F 1 213 ? 50.376 22.382 112.385 1.00 23.28 192 TYR F C 1
ATOM 13036 O O . TYR F 1 213 ? 49.533 22.679 113.196 1.00 23.18 192 TYR F O 1
ATOM 13045 N N . VAL F 1 214 ? 51.612 22.888 112.386 1.00 24.60 193 VAL F N 1
ATOM 13046 C CA . VAL F 1 214 ? 52.117 23.797 113.426 1.00 25.22 193 VAL F CA 1
ATOM 13047 C C . VAL F 1 214 ? 51.349 25.126 113.326 1.00 25.77 193 VAL F C 1
ATOM 13048 O O . VAL F 1 214 ? 51.208 25.657 112.220 1.00 25.81 193 VAL F O 1
ATOM 13052 N N . SER F 1 215 ? 50.818 25.630 114.452 1.00 25.12 194 SER F N 1
ATOM 13053 C CA . SER F 1 215 ? 50.078 26.884 114.469 1.00 25.97 194 SER F CA 1
ATOM 13054 C C . SER F 1 215 ? 50.871 27.994 115.151 1.00 27.47 194 SER F C 1
ATOM 13055 O O . SER F 1 215 ? 51.302 28.976 114.514 1.00 28.01 194 SER F O 1
ATOM 13058 N N . GLU F 1 216 ? 51.137 27.818 116.436 1.00 28.03 195 GLU F N 1
ATOM 13059 C CA . GLU F 1 216 ? 51.790 28.853 117.233 1.00 29.36 195 GLU F CA 1
ATOM 13060 C C . GLU F 1 216 ? 52.056 28.344 118.627 1.00 28.38 195 GLU F C 1
ATOM 13061 O O . GLU F 1 216 ? 51.610 27.245 119.006 1.00 26.98 195 GLU F O 1
ATOM 13067 N N . GLY F 1 217 ? 52.747 29.151 119.404 1.00 29.38 196 GLY F N 1
ATOM 13068 C CA . GLY F 1 217 ? 52.908 28.886 120.850 1.00 29.31 196 GLY F CA 1
ATOM 13069 C C . GLY F 1 217 ? 51.679 29.369 121.609 1.00 29.15 196 GLY F C 1
ATOM 13070 O O . GLY F 1 217 ? 50.767 29.920 121.012 1.00 29.24 196 GLY F O 1
ATOM 13071 N N . SER F 1 218 ? 51.641 29.182 122.929 1.00 29.76 197 SER F N 1
ATOM 13072 C CA . SER F 1 218 ? 50.469 29.573 123.697 1.00 29.79 197 SER F CA 1
ATOM 13073 C C . SER F 1 218 ? 50.319 31.085 123.801 1.00 31.21 197 SER F C 1
ATOM 13074 O O . SER F 1 218 ? 49.214 31.611 124.044 1.00 32.24 197 SER F O 1
ATOM 13077 N N . GLY F 1 219 ? 51.403 31.806 123.581 1.00 31.47 198 GLY F N 1
ATOM 13078 C CA . GLY F 1 219 ? 51.287 33.261 123.479 1.00 32.63 198 GLY F CA 1
ATOM 13079 C C . GLY F 1 219 ? 52.189 33.922 122.432 1.00 33.15 198 GLY F C 1
ATOM 13080 O O . GLY F 1 219 ? 52.498 35.109 122.584 1.00 34.98 198 GLY F O 1
ATOM 13081 N N . GLU F 1 220 ? 52.623 33.156 121.429 1.00 32.02 199 GLU F N 1
ATOM 13082 C CA . GLU F 1 220 ? 53.668 33.540 120.489 1.00 33.32 199 GLU F CA 1
ATOM 13083 C C . GLU F 1 220 ? 53.444 32.935 119.108 1.00 31.99 199 GLU F C 1
ATOM 13084 O O . GLU F 1 220 ? 53.025 31.781 118.987 1.00 29.98 199 GLU F O 1
ATOM 13090 N N . ASN F 1 221 ? 53.841 33.679 118.084 1.00 32.58 200 ASN F N 1
ATOM 13091 C CA . ASN F 1 221 ? 53.842 33.187 116.706 1.00 32.23 200 ASN F CA 1
ATOM 13092 C C . ASN F 1 221 ? 55.139 32.458 116.471 1.00 32.54 200 ASN F C 1
ATOM 13093 O O . ASN F 1 221 ? 56.124 32.664 117.209 1.00 33.49 200 ASN F O 1
ATOM 13098 N N . PHE F 1 222 ? 55.107 31.538 115.525 1.00 31.92 201 PHE F N 1
ATOM 13099 C CA . PHE F 1 222 ? 56.188 30.586 115.279 1.00 32.17 201 PHE F CA 1
ATOM 13100 C C . PHE F 1 222 ? 56.828 30.876 113.904 1.00 33.94 201 PHE F C 1
ATOM 13101 O O . PHE F 1 222 ? 56.114 31.170 112.921 1.00 33.65 201 PHE F O 1
ATOM 13109 N N . PHE F 1 223 ? 58.159 30.813 113.866 1.00 33.41 202 PHE F N 1
ATOM 13110 C CA . PHE F 1 223 ? 58.945 30.926 112.648 1.00 35.25 202 PHE F CA 1
ATOM 13111 C C . PHE F 1 223 ? 59.998 29.818 112.562 1.00 36.11 202 PHE F C 1
ATOM 13112 O O . PHE F 1 223 ? 60.552 29.353 113.575 1.00 35.94 202 PHE F O 1
ATOM 13120 N N . LEU F 1 224 ? 60.311 29.446 111.323 1.00 38.04 203 LEU F N 1
ATOM 13121 C CA . LEU F 1 224 ? 61.336 28.465 111.031 1.00 39.11 203 LEU F CA 1
ATOM 13122 C C . LEU F 1 224 ? 62.251 29.071 109.948 1.00 41.06 203 LEU F C 1
ATOM 13123 O O . LEU F 1 224 ? 61.790 29.882 109.156 1.00 42.48 203 LEU F O 1
ATOM 13128 N N . VAL F 1 225 ? 63.550 28.756 109.978 1.00 42.10 204 VAL F N 1
ATOM 13129 C CA . VAL F 1 225 ? 64.485 29.085 108.901 1.00 44.03 204 VAL F CA 1
ATOM 13130 C C . VAL F 1 225 ? 65.061 27.809 108.303 1.00 45.34 204 VAL F C 1
ATOM 13131 O O . VAL F 1 225 ? 65.455 26.898 109.035 1.00 44.71 204 VAL F O 1
ATOM 13135 N N . ASN F 1 226 ? 65.117 27.730 106.972 1.00 47.39 205 ASN F N 1
ATOM 13136 C CA . ASN F 1 226 ? 65.773 26.602 106.306 1.00 49.79 205 ASN F CA 1
ATOM 13137 C C . ASN F 1 226 ? 66.345 27.056 104.944 1.00 52.00 205 ASN F C 1
ATOM 13138 O O . ASN F 1 226 ? 65.697 27.791 104.204 1.00 50.64 205 ASN F O 1
ATOM 13143 N N . ARG F 1 227 ? 67.575 26.638 104.655 1.00 55.12 206 ARG F N 1
ATOM 13144 C CA . ARG F 1 227 ? 68.297 27.070 103.431 1.00 58.80 206 ARG F CA 1
ATOM 13145 C C . ARG F 1 227 ? 68.171 28.568 103.175 1.00 57.51 206 ARG F C 1
ATOM 13146 O O . ARG F 1 227 ? 67.879 28.977 102.058 1.00 57.83 206 ARG F O 1
ATOM 13154 N N . GLY F 1 228 ? 68.290 29.379 104.218 1.00 55.97 207 GLY F N 1
ATOM 13155 C CA . GLY F 1 228 ? 68.395 30.840 104.058 1.00 56.37 207 GLY F CA 1
ATOM 13156 C C . GLY F 1 228 ? 67.072 31.554 103.891 1.00 54.20 207 GLY F C 1
ATOM 13157 O O . GLY F 1 228 ? 67.034 32.770 103.757 1.00 53.85 207 GLY F O 1
ATOM 13158 N N . LYS F 1 229 ? 65.984 30.795 103.939 1.00 52.46 208 LYS F N 1
ATOM 13159 C CA . LYS F 1 229 ? 64.641 31.334 103.764 1.00 50.90 208 LYS F CA 1
ATOM 13160 C C . LYS F 1 229 ? 63.833 31.297 105.068 1.00 47.71 208 LYS F C 1
ATOM 13161 O O . LYS F 1 229 ? 64.097 30.468 105.955 1.00 47.49 208 LYS F O 1
ATOM 13167 N N . LEU F 1 230 ? 62.895 32.233 105.220 1.00 46.14 209 LEU F N 1
ATOM 13168 C CA . LEU F 1 230 ? 62.127 32.358 106.466 1.00 44.51 209 LEU F CA 1
ATOM 13169 C C . LEU F 1 230 ? 60.732 31.794 106.202 1.00 43.17 209 LEU F C 1
ATOM 13170 O O . LEU F 1 230 ? 60.088 32.187 105.220 1.00 44.05 209 LEU F O 1
ATOM 13175 N N . TYR F 1 231 ? 60.300 30.870 107.055 1.00 40.75 210 TYR F N 1
ATOM 13176 C CA . TYR F 1 231 ? 58.996 30.214 106.924 1.00 39.76 210 TYR F CA 1
ATOM 13177 C C . TYR F 1 231 ? 58.155 30.413 108.173 1.00 37.83 210 TYR F C 1
ATOM 13178 O O . TYR F 1 231 ? 58.653 30.401 109.316 1.00 38.40 210 TYR F O 1
ATOM 13187 N N . THR F 1 232 ? 56.883 30.655 107.960 1.00 38.04 211 THR F N 1
ATOM 13188 C CA . THR F 1 232 ? 55.954 30.785 109.054 1.00 37.04 211 THR F CA 1
ATOM 13189 C C . THR F 1 232 ? 54.581 30.225 108.668 1.00 36.64 211 THR F C 1
ATOM 13190 O O . THR F 1 232 ? 54.228 30.245 107.487 1.00 36.91 211 THR F O 1
ATOM 13194 N N . PRO F 1 233 ? 53.810 29.715 109.653 1.00 35.44 212 PRO F N 1
ATOM 13195 C CA . PRO F 1 233 ? 52.441 29.281 109.389 1.00 36.18 212 PRO F CA 1
ATOM 13196 C C . PRO F 1 233 ? 51.621 30.381 108.756 1.00 38.31 212 PRO F C 1
ATOM 13197 O O . PRO F 1 233 ? 51.798 31.580 109.109 1.00 37.22 212 PRO F O 1
ATOM 13201 N N . ASP F 1 234 ? 50.787 30.017 107.789 1.00 40.51 213 ASP F N 1
ATOM 13202 C CA . ASP F 1 234 ? 49.973 31.054 107.137 1.00 44.10 213 ASP F CA 1
ATOM 13203 C C . ASP F 1 234 ? 49.067 31.587 108.218 1.00 44.31 213 ASP F C 1
ATOM 13204 O O . ASP F 1 234 ? 48.821 30.901 109.205 1.00 42.04 213 ASP F O 1
ATOM 13209 N N . LEU F 1 235 ? 48.657 32.835 108.067 1.00 46.13 214 LEU F N 1
ATOM 13210 C CA . LEU F 1 235 ? 47.674 33.454 108.936 1.00 47.87 214 LEU F CA 1
ATOM 13211 C C . LEU F 1 235 ? 46.364 32.689 108.720 1.00 49.31 214 LEU F C 1
ATOM 13212 O O . LEU F 1 235 ? 45.590 33.005 107.804 1.00 53.91 214 LEU F O 1
ATOM 13217 N N . ALA F 1 236 ? 46.156 31.653 109.527 1.00 50.57 215 ALA F N 1
ATOM 13218 C CA . ALA F 1 236 ? 44.962 30.799 109.449 1.00 50.50 215 ALA F CA 1
ATOM 13219 C C . ALA F 1 236 ? 44.345 30.711 110.842 1.00 50.77 215 ALA F C 1
ATOM 13220 O O . ALA F 1 236 ? 43.572 31.580 111.216 1.00 52.12 215 ALA F O 1
ATOM 13222 N N . SER F 1 237 ? 44.720 29.705 111.633 1.00 52.38 216 SER F N 1
ATOM 13223 C CA . SER F 1 237 ? 44.289 29.592 113.056 1.00 52.57 216 SER F CA 1
ATOM 13224 C C . SER F 1 237 ? 45.189 30.365 114.052 1.00 53.10 216 SER F C 1
ATOM 13225 O O . SER F 1 237 ? 44.808 30.557 115.237 1.00 51.48 216 SER F O 1
ATOM 13228 N N . CYS F 1 238 ? 46.378 30.781 113.594 1.00 50.68 217 CYS F N 1
ATOM 13229 C CA . CYS F 1 238 ? 47.300 31.481 114.468 1.00 48.06 217 CYS F CA 1
ATOM 13230 C C . CYS F 1 238 ? 46.885 32.952 114.591 1.00 48.88 217 CYS F C 1
ATOM 13231 O O . CYS F 1 238 ? 46.082 33.448 113.786 1.00 49.09 217 CYS F O 1
ATOM 13234 N N . LEU F 1 239 ? 47.389 33.646 115.615 1.00 45.33 218 LEU F N 1
ATOM 13235 C CA . LEU F 1 239 ? 47.009 35.038 115.806 1.00 46.54 218 LEU F CA 1
ATOM 13236 C C . LEU F 1 239 ? 47.767 35.913 114.777 1.00 43.92 218 LEU F C 1
ATOM 13237 O O . LEU F 1 239 ? 48.890 35.583 114.332 1.00 40.04 218 LEU F O 1
ATOM 13242 N N . ASP F 1 240 ? 47.127 37.007 114.381 1.00 44.07 219 ASP F N 1
ATOM 13243 C CA . ASP F 1 240 ? 47.763 38.010 113.503 1.00 43.69 219 ASP F CA 1
ATOM 13244 C C . ASP F 1 240 ? 48.716 38.905 114.341 1.00 42.46 219 ASP F C 1
ATOM 13245 O O . ASP F 1 240 ? 48.404 40.067 114.615 1.00 41.69 219 ASP F O 1
ATOM 13250 N N . GLY F 1 241 ? 49.851 38.340 114.764 1.00 40.27 220 GLY F N 1
ATOM 13251 C CA . GLY F 1 241 ? 50.779 39.040 115.691 1.00 39.92 220 GLY F CA 1
ATOM 13252 C C . GLY F 1 241 ? 51.395 40.311 115.108 1.00 40.79 220 GLY F C 1
ATOM 13253 O O . GLY F 1 241 ? 51.773 40.342 113.922 1.00 40.27 220 GLY F O 1
ATOM 13254 N N . ILE F 1 242 ? 51.445 41.359 115.936 1.00 40.81 221 ILE F N 1
ATOM 13255 C CA . ILE F 1 242 ? 52.079 42.627 115.590 1.00 42.13 221 ILE F CA 1
ATOM 13256 C C . ILE F 1 242 ? 53.605 42.425 115.530 1.00 41.61 221 ILE F C 1
ATOM 13257 O O . ILE F 1 242 ? 54.313 43.086 114.722 1.00 41.16 221 ILE F O 1
ATOM 13262 N N . THR F 1 243 ? 54.113 41.530 116.391 1.00 39.69 222 THR F N 1
ATOM 13263 C CA . THR F 1 243 ? 55.536 41.205 116.400 1.00 39.61 222 THR F CA 1
ATOM 13264 C C . THR F 1 243 ? 55.867 40.288 115.216 1.00 40.03 222 THR F C 1
ATOM 13265 O O . THR F 1 243 ? 56.921 40.422 114.588 1.00 40.65 222 THR F O 1
ATOM 13269 N N . ARG F 1 244 ? 54.982 39.339 114.922 1.00 39.15 223 ARG F N 1
ATOM 13270 C CA . ARG F 1 244 ? 55.053 38.610 113.676 1.00 39.54 223 ARG F CA 1
ATOM 13271 C C . ARG F 1 244 ? 55.141 39.527 112.428 1.00 41.68 223 ARG F C 1
ATOM 13272 O O . ARG F 1 244 ? 55.949 39.269 111.540 1.00 41.61 223 ARG F O 1
ATOM 13280 N N . ASP F 1 245 ? 54.300 40.566 112.371 1.00 42.31 224 ASP F N 1
ATOM 13281 C CA . ASP F 1 245 ? 54.231 41.477 111.215 1.00 43.06 224 ASP F CA 1
ATOM 13282 C C . ASP F 1 245 ? 55.500 42.314 111.176 1.00 44.36 224 ASP F C 1
ATOM 13283 O O . ASP F 1 245 ? 56.042 42.590 110.093 1.00 45.99 224 ASP F O 1
ATOM 13288 N N . THR F 1 246 ? 55.960 42.723 112.360 1.00 43.84 225 THR F N 1
ATOM 13289 C CA . THR F 1 246 ? 57.200 43.507 112.490 1.00 44.71 225 THR F CA 1
ATOM 13290 C C . THR F 1 246 ? 58.354 42.658 111.891 1.00 45.19 225 THR F C 1
ATOM 13291 O O . THR F 1 246 ? 59.070 43.122 111.028 1.00 46.84 225 THR F O 1
ATOM 13295 N N . VAL F 1 247 ? 58.499 41.402 112.313 1.00 43.69 226 VAL F N 1
ATOM 13296 C CA . VAL F 1 247 ? 59.630 40.570 111.861 1.00 43.86 226 VAL F CA 1
ATOM 13297 C C . VAL F 1 247 ? 59.599 40.198 110.365 1.00 44.72 226 VAL F C 1
ATOM 13298 O O . VAL F 1 247 ? 60.657 40.114 109.708 1.00 44.83 226 VAL F O 1
ATOM 13302 N N . ILE F 1 248 ? 58.399 39.912 109.843 1.00 44.17 227 ILE F N 1
ATOM 13303 C CA . ILE F 1 248 ? 58.234 39.689 108.400 1.00 45.38 227 ILE F CA 1
ATOM 13304 C C . ILE F 1 248 ? 58.698 40.907 107.584 1.00 47.34 227 ILE F C 1
ATOM 13305 O O . ILE F 1 248 ? 59.397 40.777 106.589 1.00 48.71 227 ILE F O 1
ATOM 13310 N N . THR F 1 249 ? 58.302 42.086 108.027 1.00 47.18 228 THR F N 1
ATOM 13311 C CA . THR F 1 249 ? 58.667 43.276 107.344 1.00 48.95 228 THR F CA 1
ATOM 13312 C C . THR F 1 249 ? 60.208 43.447 107.357 1.00 50.31 228 THR F C 1
ATOM 13313 O O . THR F 1 249 ? 60.818 43.641 106.283 1.00 53.60 228 THR F O 1
ATOM 13317 N N . LEU F 1 250 ? 60.822 43.361 108.537 1.00 49.20 229 LEU F N 1
ATOM 13318 C CA . LEU F 1 250 ? 62.274 43.540 108.687 1.00 50.11 229 LEU F CA 1
ATOM 13319 C C . LEU F 1 250 ? 63.032 42.523 107.867 1.00 50.55 229 LEU F C 1
ATOM 13320 O O . LEU F 1 250 ? 64.035 42.848 107.242 1.00 52.37 229 LEU F O 1
ATOM 13325 N N . ALA F 1 251 ? 62.520 41.294 107.855 1.00 48.71 230 ALA F N 1
ATOM 13326 C CA . ALA F 1 251 ? 63.059 40.214 107.031 1.00 49.09 230 ALA F CA 1
ATOM 13327 C C . ALA F 1 251 ? 63.038 40.525 105.546 1.00 51.40 230 ALA F C 1
ATOM 13328 O O . ALA F 1 251 ? 64.036 40.282 104.859 1.00 52.82 230 ALA F O 1
ATOM 13330 N N . LYS F 1 252 ? 61.891 41.000 105.041 1.00 51.94 231 LYS F N 1
ATOM 13331 C CA . LYS F 1 252 ? 61.788 41.360 103.629 1.00 54.68 231 LYS F CA 1
ATOM 13332 C C . LYS F 1 252 ? 62.815 42.476 103.376 1.00 57.95 231 LYS F C 1
ATOM 13333 O O . LYS F 1 252 ? 63.580 42.396 102.436 1.00 59.17 231 LYS F O 1
ATOM 13339 N N . GLU F 1 253 ? 62.854 43.485 104.236 1.00 59.01 232 GLU F N 1
ATOM 13340 C CA . GLU F 1 253 ? 63.822 44.585 104.049 1.00 62.77 232 GLU F CA 1
ATOM 13341 C C . GLU F 1 253 ? 65.289 44.097 104.054 1.00 63.51 232 GLU F C 1
ATOM 13342 O O . GLU F 1 253 ? 66.106 44.634 103.337 1.00 66.17 232 GLU F O 1
ATOM 13348 N N . ALA F 1 254 ? 65.607 43.028 104.777 1.00 61.93 233 ALA F N 1
ATOM 13349 C CA . ALA F 1 254 ? 66.966 42.463 104.732 1.00 62.69 233 ALA F CA 1
ATOM 13350 C C . ALA F 1 254 ? 67.226 41.510 103.546 1.00 62.73 233 ALA F C 1
ATOM 13351 O O . ALA F 1 254 ? 68.287 40.884 103.474 1.00 61.94 233 ALA F O 1
ATOM 13353 N N . GLY F 1 255 ? 66.261 41.383 102.633 1.00 62.34 234 GLY F N 1
ATOM 13354 C CA . GLY F 1 255 ? 66.423 40.545 101.444 1.00 62.97 234 GLY F CA 1
ATOM 13355 C C . GLY F 1 255 ? 66.188 39.060 101.681 1.00 61.40 234 GLY F C 1
ATOM 13356 O O . GLY F 1 255 ? 66.588 38.218 100.872 1.00 60.88 234 GLY F O 1
ATOM 13357 N N . ILE F 1 256 ? 65.539 38.735 102.793 1.00 58.99 235 ILE F N 1
ATOM 13358 C CA . ILE F 1 256 ? 65.271 37.347 103.137 1.00 57.70 235 ILE F CA 1
ATOM 13359 C C . ILE F 1 256 ? 63.935 36.988 102.520 1.00 56.99 235 ILE F C 1
ATOM 13360 O O . ILE F 1 256 ? 62.953 37.715 102.690 1.00 57.69 235 ILE F O 1
ATOM 13365 N N . GLU F 1 257 ? 63.897 35.897 101.770 1.00 56.98 236 GLU F N 1
ATOM 13366 C CA . GLU F 1 257 ? 62.612 35.391 101.292 1.00 56.03 236 GLU F CA 1
ATOM 13367 C C . GLU F 1 257 ? 61.759 34.929 102.466 1.00 52.50 236 GLU F C 1
ATOM 13368 O O . GLU F 1 257 ? 62.235 34.175 103.323 1.00 50.57 236 GLU F O 1
ATOM 13374 N N . VAL F 1 258 ? 60.510 35.401 102.502 1.00 50.96 237 VAL F N 1
ATOM 13375 C CA . VAL F 1 258 ? 59.524 34.977 103.483 1.00 47.83 237 VAL F CA 1
ATOM 13376 C C . VAL F 1 258 ? 58.443 34.091 102.837 1.00 45.65 237 VAL F C 1
ATOM 13377 O O . VAL F 1 258 ? 57.940 34.376 101.748 1.00 45.63 237 VAL F O 1
ATOM 13381 N N . ILE F 1 259 ? 58.107 32.993 103.484 1.00 44.05 238 ILE F N 1
ATOM 13382 C CA . ILE F 1 259 ? 57.095 32.094 102.935 1.00 42.45 238 ILE F CA 1
ATOM 13383 C C . ILE F 1 259 ? 56.074 31.736 104.028 1.00 41.00 238 ILE F C 1
ATOM 13384 O O . ILE F 1 259 ? 56.442 31.303 105.125 1.00 40.32 238 ILE F O 1
ATOM 13389 N N . GLU F 1 260 ? 54.800 31.944 103.726 1.00 40.20 239 GLU F N 1
ATOM 13390 C CA . GLU F 1 260 ? 53.713 31.596 104.649 1.00 38.60 239 GLU F CA 1
ATOM 13391 C C . GLU F 1 260 ? 53.094 30.341 104.085 1.00 35.82 239 GLU F C 1
ATOM 13392 O O . GLU F 1 260 ? 52.656 30.389 102.977 1.00 35.22 239 GLU F O 1
ATOM 13398 N N . LYS F 1 261 ? 53.181 29.224 104.805 1.00 33.44 240 LYS F N 1
ATOM 13399 C CA . LYS F 1 261 ? 52.728 27.891 104.323 1.00 33.42 240 LYS F CA 1
ATOM 13400 C C . LYS F 1 261 ? 52.311 27.039 105.531 1.00 30.80 240 LYS F C 1
ATOM 13401 O O . LYS F 1 261 ? 52.499 27.418 106.676 1.00 29.79 240 LYS F O 1
ATOM 13407 N N . ARG F 1 262 ? 51.730 25.889 105.262 1.00 30.42 241 ARG F N 1
ATOM 13408 C CA . ARG F 1 262 ? 51.488 24.901 106.269 1.00 29.40 241 ARG F CA 1
ATOM 13409 C C . ARG F 1 262 ? 52.785 24.145 106.545 1.00 29.68 241 ARG F C 1
ATOM 13410 O O . ARG F 1 262 ? 53.511 23.754 105.615 1.00 31.95 241 ARG F O 1
ATOM 13418 N N . ILE F 1 263 ? 53.090 23.981 107.820 1.00 27.90 242 ILE F N 1
ATOM 13419 C CA . ILE F 1 263 ? 54.375 23.468 108.305 1.00 27.77 242 ILE F CA 1
ATOM 13420 C C . ILE F 1 263 ? 54.154 22.228 109.168 1.00 27.07 242 ILE F C 1
ATOM 13421 O O . ILE F 1 263 ? 53.381 22.241 110.143 1.00 27.56 242 ILE F O 1
ATOM 13426 N N . THR F 1 264 ? 54.767 21.112 108.819 1.00 27.49 243 THR F N 1
ATOM 13427 C CA . THR F 1 264 ? 54.628 19.946 109.694 1.00 26.00 243 THR F CA 1
ATOM 13428 C C . THR F 1 264 ? 55.631 20.013 110.819 1.00 26.07 243 THR F C 1
ATOM 13429 O O . THR F 1 264 ? 56.610 20.784 110.777 1.00 26.39 243 THR F O 1
ATOM 13433 N N . ARG F 1 265 ? 55.362 19.227 111.854 1.00 24.82 244 ARG F N 1
ATOM 13434 C CA . ARG F 1 265 ? 56.172 19.255 113.045 1.00 25.66 244 ARG F CA 1
ATOM 13435 C C . ARG F 1 265 ? 57.573 18.716 112.708 1.00 26.29 244 ARG F C 1
ATOM 13436 O O . ARG F 1 265 ? 58.554 19.195 113.270 1.00 28.54 244 ARG F O 1
ATOM 13444 N N . ASP F 1 266 ? 57.677 17.767 111.785 1.00 26.77 245 ASP F N 1
ATOM 13445 C CA . ASP F 1 266 ? 58.974 17.270 111.394 1.00 27.98 245 ASP F CA 1
ATOM 13446 C C . ASP F 1 266 ? 59.779 18.247 110.502 1.00 30.22 245 ASP F C 1
ATOM 13447 O O . ASP F 1 266 ? 61.020 18.113 110.424 1.00 31.70 245 ASP F O 1
ATOM 13452 N N . GLU F 1 267 ? 59.127 19.247 109.900 1.00 29.91 246 GLU F N 1
ATOM 13453 C CA . GLU F 1 267 ? 59.863 20.342 109.272 1.00 32.29 246 GLU F CA 1
ATOM 13454 C C . GLU F 1 267 ? 60.622 21.166 110.306 1.00 31.92 246 GLU F C 1
ATOM 13455 O O . GLU F 1 267 ? 61.657 21.704 109.998 1.00 32.34 246 GLU F O 1
ATOM 13461 N N . VAL F 1 268 ? 60.061 21.305 111.509 1.00 30.16 247 VAL F N 1
ATOM 13462 C CA . VAL F 1 268 ? 60.751 22.002 112.593 1.00 30.38 247 VAL F CA 1
ATOM 13463 C C . VAL F 1 268 ? 61.915 21.172 113.074 1.00 31.18 247 VAL F C 1
ATOM 13464 O O . VAL F 1 268 ? 63.003 21.705 113.235 1.00 33.02 247 VAL F O 1
ATOM 13468 N N . TYR F 1 269 ? 61.742 19.854 113.222 1.00 31.42 248 TYR F N 1
ATOM 13469 C CA . TYR F 1 269 ? 62.850 19.008 113.704 1.00 32.49 248 TYR F CA 1
ATOM 13470 C C . TYR F 1 269 ? 64.085 19.061 112.813 1.00 35.88 248 TYR F C 1
ATOM 13471 O O . TYR F 1 269 ? 65.192 18.874 113.312 1.00 37.05 248 TYR F O 1
ATOM 13480 N N . THR F 1 270 ? 63.893 19.311 111.501 1.00 36.82 249 THR F N 1
ATOM 13481 C CA . THR F 1 270 ? 64.997 19.355 110.536 1.00 38.74 249 THR F CA 1
ATOM 13482 C C . THR F 1 270 ? 65.364 20.798 110.105 1.00 40.56 249 THR F C 1
ATOM 13483 O O . THR F 1 270 ? 66.218 20.992 109.258 1.00 41.47 249 THR F O 1
ATOM 13487 N N . ALA F 1 271 ? 64.740 21.804 110.705 1.00 39.26 250 ALA F N 1
ATOM 13488 C CA . ALA F 1 271 ? 65.010 23.181 110.317 1.00 40.14 250 ALA F CA 1
ATOM 13489 C C . ALA F 1 271 ? 66.443 23.610 110.711 1.00 42.47 250 ALA F C 1
ATOM 13490 O O . ALA F 1 271 ? 67.003 23.089 111.684 1.00 43.45 250 ALA F O 1
ATOM 13492 N N . ASP F 1 272 ? 67.021 24.554 109.980 1.00 43.68 251 ASP F N 1
ATOM 13493 C CA . ASP F 1 272 ? 68.344 25.108 110.383 1.00 47.06 251 ASP F CA 1
ATOM 13494 C C . ASP F 1 272 ? 68.237 25.949 111.654 1.00 45.74 251 ASP F C 1
ATOM 13495 O O . ASP F 1 272 ? 69.140 25.898 112.491 1.00 47.40 251 ASP F O 1
ATOM 13500 N N . GLU F 1 273 ? 67.136 26.698 111.793 1.00 44.05 252 GLU F N 1
ATOM 13501 C CA . GLU F 1 273 ? 66.828 27.516 112.982 1.00 43.89 252 GLU F CA 1
ATOM 13502 C C . GLU F 1 273 ? 65.303 27.622 113.181 1.00 41.68 252 GLU F C 1
ATOM 13503 O O . GLU F 1 273 ? 64.534 27.323 112.270 1.00 41.20 252 GLU F O 1
ATOM 13509 N N . ALA F 1 274 ? 64.885 28.028 114.383 1.00 40.52 253 ALA F N 1
ATOM 13510 C CA . ALA F 1 274 ? 63.473 28.319 114.712 1.00 38.18 253 ALA F CA 1
ATOM 13511 C C . ALA F 1 274 ? 63.357 29.336 115.854 1.00 37.49 253 ALA F C 1
ATOM 13512 O O . ALA F 1 274 ? 64.290 29.498 116.689 1.00 38.39 253 ALA F O 1
ATOM 13514 N N . PHE F 1 275 ? 62.256 30.078 115.843 1.00 35.93 254 PHE F N 1
ATOM 13515 C CA . PHE F 1 275 ? 62.012 31.074 116.875 1.00 35.76 254 PHE F CA 1
ATOM 13516 C C . PHE F 1 275 ? 60.530 31.438 117.036 1.00 34.22 254 PHE F C 1
ATOM 13517 O O . PHE F 1 275 ? 59.701 31.204 116.155 1.00 33.03 254 PHE F O 1
ATOM 13525 N N . PHE F 1 276 ? 60.249 32.000 118.206 1.00 33.52 255 PHE F N 1
ATOM 13526 C CA . PHE F 1 276 ? 58.975 32.527 118.585 1.00 32.22 255 PHE F CA 1
ATOM 13527 C C . PHE F 1 276 ? 59.043 34.031 118.499 1.00 33.83 255 PHE F C 1
ATOM 13528 O O . PHE F 1 276 ? 60.119 34.586 118.688 1.00 34.27 255 PHE F O 1
ATOM 13536 N N . THR F 1 277 ? 57.901 34.679 118.223 1.00 33.80 256 THR F N 1
ATOM 13537 C CA . THR F 1 277 ? 57.751 36.129 118.307 1.00 34.71 256 THR F CA 1
ATOM 13538 C C . THR F 1 277 ? 56.539 36.439 119.131 1.00 34.44 256 THR F C 1
ATOM 13539 O O . THR F 1 277 ? 55.584 35.648 119.155 1.00 33.19 256 THR F O 1
ATOM 13543 N N . GLY F 1 278 ? 56.550 37.584 119.799 1.00 35.21 257 GLY F N 1
ATOM 13544 C CA . GLY F 1 278 ? 55.386 38.050 120.557 1.00 35.21 257 GLY F CA 1
ATOM 13545 C C . GLY F 1 278 ? 55.742 39.302 121.309 1.00 36.57 257 GLY F C 1
ATOM 13546 O O . GLY F 1 278 ? 56.928 39.663 121.398 1.00 37.61 257 GLY F O 1
ATOM 13547 N N . THR F 1 279 ? 54.768 40.001 121.865 1.00 36.71 258 THR F N 1
ATOM 13548 C CA . THR F 1 279 ? 55.119 41.289 122.498 1.00 38.34 258 THR F CA 1
ATOM 13549 C C . THR F 1 279 ? 56.067 41.071 123.728 1.00 39.08 258 THR F C 1
ATOM 13550 O O . THR F 1 279 ? 57.194 41.602 123.804 1.00 39.45 258 THR F O 1
ATOM 13554 N N . ALA F 1 280 ? 55.619 40.221 124.631 1.00 38.77 259 ALA F N 1
ATOM 13555 C CA . ALA F 1 280 ? 56.392 39.717 125.782 1.00 40.10 259 ALA F CA 1
ATOM 13556 C C . ALA F 1 280 ? 57.660 38.967 125.350 1.00 40.32 259 ALA F C 1
ATOM 13557 O O . ALA F 1 280 ? 58.723 39.178 125.915 1.00 40.95 259 ALA F O 1
ATOM 13559 N N . ALA F 1 281 ? 57.503 38.021 124.416 1.00 40.48 260 ALA F N 1
ATOM 13560 C CA . ALA F 1 281 ? 58.595 37.103 123.994 1.00 40.25 260 ALA F CA 1
ATOM 13561 C C . ALA F 1 281 ? 59.630 37.782 123.071 1.00 42.23 260 ALA F C 1
ATOM 13562 O O . ALA F 1 281 ? 60.721 37.243 122.834 1.00 42.99 260 ALA F O 1
ATOM 13564 N N . GLU F 1 282 ? 59.288 38.959 122.566 1.00 42.03 261 GLU F N 1
ATOM 13565 C CA . GLU F 1 282 ? 60.140 39.672 121.620 1.00 43.23 261 GLU F CA 1
ATOM 13566 C C . GLU F 1 282 ? 60.504 38.737 120.452 1.00 42.28 261 GLU F C 1
ATOM 13567 O O . GLU F 1 282 ? 59.597 38.241 119.789 1.00 41.44 261 GLU F O 1
ATOM 13573 N N . VAL F 1 283 ? 61.788 38.478 120.226 1.00 42.73 262 VAL F N 1
ATOM 13574 C CA . VAL F 1 283 ? 62.222 37.415 119.347 1.00 41.80 262 VAL F CA 1
ATOM 13575 C C . VAL F 1 283 ? 63.052 36.421 120.177 1.00 41.73 262 VAL F C 1
ATOM 13576 O O . VAL F 1 283 ? 64.171 36.746 120.574 1.00 41.63 262 VAL F O 1
ATOM 13580 N N . THR F 1 284 ? 62.485 35.219 120.414 1.00 39.14 263 THR F N 1
ATOM 13581 C CA . THR F 1 284 ? 63.065 34.202 121.294 1.00 38.72 263 THR F CA 1
ATOM 13582 C C . THR F 1 284 ? 63.420 32.957 120.498 1.00 38.68 263 THR F C 1
ATOM 13583 O O . THR F 1 284 ? 62.524 32.308 119.963 1.00 36.29 263 THR F O 1
ATOM 13587 N N . PRO F 1 285 ? 64.730 32.621 120.391 1.00 39.59 264 PRO F N 1
ATOM 13588 C CA . PRO F 1 285 ? 65.107 31.439 119.606 1.00 39.17 264 PRO F CA 1
ATOM 13589 C C . PRO F 1 285 ? 64.613 30.139 120.218 1.00 37.73 264 PRO F C 1
ATOM 13590 O O . PRO F 1 285 ? 64.433 30.064 121.450 1.00 37.20 264 PRO F O 1
ATOM 13594 N N . ILE F 1 286 ? 64.441 29.110 119.396 1.00 36.43 265 ILE F N 1
ATOM 13595 C CA . ILE F 1 286 ? 64.013 27.794 119.888 1.00 35.97 265 ILE F CA 1
ATOM 13596 C C . ILE F 1 286 ? 65.139 26.805 119.596 1.00 38.01 265 ILE F C 1
ATOM 13597 O O . ILE F 1 286 ? 65.434 26.520 118.420 1.00 39.70 265 ILE F O 1
ATOM 13602 N N . ARG F 1 287 ? 65.765 26.258 120.636 1.00 38.34 266 ARG F N 1
ATOM 13603 C CA . ARG F 1 287 ? 66.967 25.427 120.433 1.00 39.81 266 ARG F CA 1
ATOM 13604 C C . ARG F 1 287 ? 66.669 23.946 120.407 1.00 39.36 266 ARG F C 1
ATOM 13605 O O . ARG F 1 287 ? 67.521 23.141 120.039 1.00 40.06 266 ARG F O 1
ATOM 13613 N N . GLU F 1 288 ? 65.453 23.598 120.801 1.00 36.48 267 GLU F N 1
ATOM 13614 C CA . GLU F 1 288 ? 65.025 22.209 120.844 1.00 36.47 267 GLU F CA 1
ATOM 13615 C C . GLU F 1 288 ? 63.511 22.171 120.792 1.00 33.16 267 GLU F C 1
ATOM 13616 O O . GLU F 1 288 ? 62.839 23.039 121.389 1.00 31.56 267 GLU F O 1
ATOM 13622 N N . LEU F 1 289 ? 62.964 21.203 120.054 1.00 32.18 268 LEU F N 1
ATOM 13623 C CA . LEU F 1 289 ? 61.533 20.914 120.098 1.00 29.95 268 LEU F CA 1
ATOM 13624 C C . LEU F 1 289 ? 61.364 19.438 120.303 1.00 29.55 268 LEU F C 1
ATOM 13625 O O . LEU F 1 289 ? 61.939 18.642 119.560 1.00 30.25 268 LEU F O 1
ATOM 13630 N N . ASP F 1 290 ? 60.582 19.057 121.300 1.00 28.26 269 ASP F N 1
ATOM 13631 C CA . ASP F 1 290 ? 60.339 17.634 121.541 1.00 28.73 269 ASP F CA 1
ATOM 13632 C C . ASP F 1 290 ? 61.615 16.845 121.699 1.00 29.49 269 ASP F C 1
ATOM 13633 O O . ASP F 1 290 ? 61.726 15.698 121.250 1.00 30.67 269 ASP F O 1
ATOM 13638 N N . ASN F 1 291 ? 62.584 17.436 122.378 1.00 31.85 270 ASN F N 1
ATOM 13639 C CA . ASN F 1 291 ? 63.891 16.797 122.614 1.00 33.83 270 ASN F CA 1
ATOM 13640 C C . ASN F 1 291 ? 64.705 16.531 121.345 1.00 34.89 270 ASN F C 1
ATOM 13641 O O . ASN F 1 291 ? 65.568 15.686 121.378 1.00 36.85 270 ASN F O 1
ATOM 13646 N N . ARG F 1 292 ? 64.386 17.218 120.246 1.00 35.01 271 ARG F N 1
ATOM 13647 C CA . ARG F 1 292 ? 65.195 17.199 119.006 1.00 35.92 271 ARG F CA 1
ATOM 13648 C C . ARG F 1 292 ? 65.853 18.562 118.864 1.00 35.63 271 ARG F C 1
ATOM 13649 O O . ARG F 1 292 ? 65.196 19.581 118.851 1.00 34.38 271 ARG F O 1
ATOM 13657 N N . THR F 1 293 ? 67.170 18.568 118.808 1.00 37.96 272 THR F N 1
ATOM 13658 C CA . THR F 1 293 ? 67.943 19.812 118.737 1.00 39.42 272 THR F CA 1
ATOM 13659 C C . THR F 1 293 ? 67.696 20.489 117.411 1.00 38.79 272 THR F C 1
ATOM 13660 O O . THR F 1 293 ? 67.685 19.821 116.383 1.00 38.65 272 THR F O 1
ATOM 13664 N N . ILE F 1 294 ? 67.442 21.796 117.441 1.00 38.96 273 ILE F N 1
ATOM 13665 C CA . ILE F 1 294 ? 67.256 22.567 116.212 1.00 39.56 273 ILE F CA 1
ATOM 13666 C C . ILE F 1 294 ? 68.606 23.069 115.737 1.00 42.47 273 ILE F C 1
ATOM 13667 O O . ILE F 1 294 ? 69.294 23.825 116.438 1.00 42.31 273 ILE F O 1
ATOM 13672 N N . GLY F 1 295 ? 69.012 22.605 114.555 1.00 44.83 274 GLY F N 1
ATOM 13673 C CA . GLY F 1 295 ? 70.309 22.964 113.986 1.00 46.98 274 GLY F CA 1
ATOM 13674 C C . GLY F 1 295 ? 71.474 22.642 114.912 1.00 48.73 274 GLY F C 1
ATOM 13675 O O . GLY F 1 295 ? 71.572 21.535 115.422 1.00 49.91 274 GLY F O 1
ATOM 13676 N N . GLY F 1 296 ? 72.361 23.607 115.122 1.00 50.49 275 GLY F N 1
ATOM 13677 C CA . GLY F 1 296 ? 73.489 23.437 116.041 1.00 52.21 275 GLY F CA 1
ATOM 13678 C C . GLY F 1 296 ? 73.127 23.512 117.520 1.00 51.03 275 GLY F C 1
ATOM 13679 O O . GLY F 1 296 ? 73.978 23.278 118.376 1.00 52.08 275 GLY F O 1
ATOM 13680 N N . GLY F 1 297 ? 71.878 23.866 117.833 1.00 47.97 276 GLY F N 1
ATOM 13681 C CA . GLY F 1 297 ? 71.416 23.877 119.217 1.00 47.26 276 GLY F CA 1
ATOM 13682 C C . GLY F 1 297 ? 71.630 25.195 119.923 1.00 48.16 276 GLY F C 1
ATOM 13683 O O . GLY F 1 297 ? 71.571 25.253 121.134 1.00 48.60 276 GLY F O 1
ATOM 13684 N N . ALA F 1 298 ? 71.881 26.251 119.158 1.00 49.32 277 ALA F N 1
ATOM 13685 C CA . ALA F 1 298 ? 72.151 27.586 119.702 1.00 50.65 277 ALA F CA 1
ATOM 13686 C C . ALA F 1 298 ? 71.341 28.577 118.884 1.00 49.49 277 ALA F C 1
ATOM 13687 O O . ALA F 1 298 ? 70.637 28.180 117.992 1.00 47.66 277 ALA F O 1
ATOM 13689 N N . ARG F 1 299 ? 71.433 29.864 119.174 1.00 49.66 278 ARG F N 1
ATOM 13690 C CA . ARG F 1 299 ? 70.729 30.869 118.378 1.00 48.77 278 ARG F CA 1
ATOM 13691 C C . ARG F 1 299 ? 71.360 30.938 116.983 1.00 50.27 278 ARG F C 1
ATOM 13692 O O . ARG F 1 299 ? 72.540 31.215 116.884 1.00 51.01 278 ARG F O 1
ATOM 13700 N N . GLY F 1 300 ? 70.587 30.711 115.912 1.00 48.60 279 GLY F N 1
ATOM 13701 C CA . GLY F 1 300 ? 71.151 30.725 114.560 1.00 49.81 279 GLY F CA 1
ATOM 13702 C C . GLY F 1 300 ? 71.379 32.142 114.047 1.00 51.64 279 GLY F C 1
ATOM 13703 O O . GLY F 1 300 ? 70.842 33.090 114.602 1.00 51.69 279 GLY F O 1
ATOM 13704 N N . PRO F 1 301 ? 72.152 32.295 112.954 1.00 53.30 280 PRO F N 1
ATOM 13705 C CA . PRO F 1 301 ? 72.502 33.596 112.396 1.00 55.01 280 PRO F CA 1
ATOM 13706 C C . PRO F 1 301 ? 71.326 34.450 111.902 1.00 53.92 280 PRO F C 1
ATOM 13707 O O . PRO F 1 301 ? 71.281 35.649 112.178 1.00 53.45 280 PRO F O 1
ATOM 13711 N N . ILE F 1 302 ? 70.379 33.853 111.185 1.00 52.50 281 ILE F N 1
ATOM 13712 C CA . ILE F 1 302 ? 69.223 34.606 110.712 1.00 51.82 281 ILE F CA 1
ATOM 13713 C C . ILE F 1 302 ? 68.383 35.090 111.888 1.00 50.17 281 ILE F C 1
ATOM 13714 O O . ILE F 1 302 ? 67.903 36.227 111.904 1.00 50.25 281 ILE F O 1
ATOM 13719 N N . THR F 1 303 ? 68.150 34.205 112.852 1.00 48.57 282 THR F N 1
ATOM 13720 C CA . THR F 1 303 ? 67.432 34.597 114.061 1.00 46.98 282 THR F CA 1
ATOM 13721 C C . THR F 1 303 ? 68.157 35.792 114.704 1.00 48.97 282 THR F C 1
ATOM 13722 O O . THR F 1 303 ? 67.532 36.788 115.047 1.00 48.29 282 THR F O 1
ATOM 13726 N N . GLU F 1 304 ? 69.475 35.690 114.838 1.00 51.68 283 GLU F N 1
ATOM 13727 C CA . GLU F 1 304 ? 70.270 36.748 115.500 1.00 54.79 283 GLU F CA 1
ATOM 13728 C C . GLU F 1 304 ? 70.125 38.097 114.767 1.00 55.51 283 GLU F C 1
ATOM 13729 O O . GLU F 1 304 ? 69.929 39.158 115.388 1.00 54.60 283 GLU F O 1
ATOM 13735 N N . LYS F 1 305 ? 70.189 38.039 113.437 1.00 56.13 284 LYS F N 1
ATOM 13736 C CA . LYS F 1 305 ? 70.027 39.225 112.596 1.00 57.40 284 LYS F CA 1
ATOM 13737 C C . LYS F 1 305 ? 68.647 39.861 112.799 1.00 54.09 284 LYS F C 1
ATOM 13738 O O . LYS F 1 305 ? 68.491 41.054 112.958 1.00 53.45 284 LYS F O 1
ATOM 13744 N N . LEU F 1 306 ? 67.623 39.042 112.788 1.00 49.69 285 LEU F N 1
ATOM 13745 C CA . LEU F 1 306 ? 66.272 39.557 112.865 1.00 48.04 285 LEU F CA 1
ATOM 13746 C C . LEU F 1 306 ? 65.966 40.071 114.289 1.00 46.92 285 LEU F C 1
ATOM 13747 O O . LEU F 1 306 ? 65.180 40.992 114.475 1.00 46.56 285 LEU F O 1
ATOM 13752 N N . GLN F 1 307 ? 66.527 39.406 115.288 1.00 46.94 286 GLN F N 1
ATOM 13753 C CA . GLN F 1 307 ? 66.447 39.847 116.690 1.00 47.38 286 GLN F CA 1
ATOM 13754 C C . GLN F 1 307 ? 67.115 41.226 116.832 1.00 49.72 286 GLN F C 1
ATOM 13755 O O . GLN F 1 307 ? 66.605 42.110 117.514 1.00 49.63 286 GLN F O 1
ATOM 13761 N N . SER F 1 308 ? 68.246 41.399 116.174 1.00 51.74 287 SER F N 1
ATOM 13762 C CA . SER F 1 308 ? 68.977 42.692 116.318 1.00 55.35 287 SER F CA 1
ATOM 13763 C C . SER F 1 308 ? 68.241 43.842 115.607 1.00 56.03 287 SER F C 1
ATOM 13764 O O . SER F 1 308 ? 68.225 44.981 116.097 1.00 59.49 287 SER F O 1
ATOM 13767 N N . ALA F 1 309 ? 67.657 43.545 114.442 1.00 55.21 288 ALA F N 1
ATOM 13768 C CA . ALA F 1 309 ? 66.820 44.494 113.720 1.00 55.07 288 ALA F CA 1
ATOM 13769 C C . ALA F 1 309 ? 65.644 44.847 114.588 1.00 53.53 288 ALA F C 1
ATOM 13770 O O . ALA F 1 309 ? 65.262 46.000 114.663 1.00 53.26 288 ALA F O 1
ATOM 13772 N N . PHE F 1 310 ? 65.026 43.840 115.221 1.00 51.92 289 PHE F N 1
ATOM 13773 C CA . PHE F 1 310 ? 63.900 44.130 116.120 1.00 51.45 289 PHE F CA 1
ATOM 13774 C C . PHE F 1 310 ? 64.323 45.068 117.300 1.00 53.93 289 PHE F C 1
ATOM 13775 O O . PHE F 1 310 ? 63.615 46.039 117.634 1.00 53.78 289 PHE F O 1
ATOM 13783 N N . PHE F 1 311 ? 65.463 44.787 117.925 1.00 54.71 290 PHE F N 1
ATOM 13784 C CA . PHE F 1 311 ? 65.869 45.592 119.063 1.00 57.41 290 PHE F CA 1
ATOM 13785 C C . PHE F 1 311 ? 66.228 46.983 118.544 1.00 59.46 290 PHE F C 1
ATOM 13786 O O . PHE F 1 311 ? 65.808 47.963 119.132 1.00 59.30 290 PHE F O 1
ATOM 13794 N N . ASP F 1 312 ? 66.861 47.067 117.377 1.00 61.21 291 ASP F N 1
ATOM 13795 C CA . ASP F 1 312 ? 67.107 48.384 116.777 1.00 65.67 291 ASP F CA 1
ATOM 13796 C C . ASP F 1 312 ? 65.810 49.193 116.623 1.00 64.31 291 ASP F C 1
ATOM 13797 O O . ASP F 1 312 ? 65.745 50.357 117.017 1.00 66.37 291 ASP F O 1
ATOM 13802 N N . VAL F 1 313 ? 64.777 48.589 116.083 1.00 60.53 292 VAL F N 1
ATOM 13803 C CA . VAL F 1 313 ? 63.525 49.318 115.894 1.00 60.58 292 VAL F CA 1
ATOM 13804 C C . VAL F 1 313 ? 62.878 49.783 117.213 1.00 59.82 292 VAL F C 1
ATOM 13805 O O . VAL F 1 313 ? 62.452 50.939 117.311 1.00 62.04 292 VAL F O 1
ATOM 13809 N N . VAL F 1 314 ? 62.810 48.904 118.217 1.00 56.28 293 VAL F N 1
ATOM 13810 C CA . VAL F 1 314 ? 62.151 49.244 119.483 1.00 54.80 293 VAL F CA 1
ATOM 13811 C C . VAL F 1 314 ? 62.928 50.260 120.313 1.00 57.18 293 VAL F C 1
ATOM 13812 O O . VAL F 1 314 ? 62.302 51.041 121.038 1.00 57.30 293 VAL F O 1
ATOM 13816 N N . ASN F 1 315 ? 64.263 50.238 120.198 1.00 58.73 294 ASN F N 1
ATOM 13817 C CA . ASN F 1 315 ? 65.151 51.158 120.934 1.00 61.28 294 ASN F CA 1
ATOM 13818 C C . ASN F 1 315 ? 65.397 52.492 120.192 1.00 64.17 294 ASN F C 1
ATOM 13819 O O . ASN F 1 315 ? 66.192 53.340 120.621 1.00 64.26 294 ASN F O 1
ATOM 13824 N N . GLY F 1 316 ? 64.679 52.689 119.089 1.00 64.08 295 GLY F N 1
ATOM 13825 C CA . GLY F 1 316 ? 64.741 53.958 118.360 1.00 66.14 295 GLY F CA 1
ATOM 13826 C C . GLY F 1 316 ? 66.001 54.120 117.558 1.00 68.09 295 GLY F C 1
ATOM 13827 O O . GLY F 1 316 ? 66.485 55.230 117.404 1.00 71.43 295 GLY F O 1
ATOM 13828 N N . LYS F 1 317 ? 66.567 53.028 117.062 1.00 66.88 296 LYS F N 1
ATOM 13829 C CA . LYS F 1 317 ? 67.742 53.132 116.200 1.00 69.35 296 LYS F CA 1
ATOM 13830 C C . LYS F 1 317 ? 67.404 52.904 114.713 1.00 68.66 296 LYS F C 1
ATOM 13831 O O . LYS F 1 317 ? 68.265 52.445 113.961 1.00 70.54 296 LYS F O 1
ATOM 13837 N N . SER F 1 318 ? 66.204 53.273 114.268 1.00 66.99 297 SER F N 1
ATOM 13838 C CA . SER F 1 318 ? 65.846 53.109 112.848 1.00 66.95 297 SER F CA 1
ATOM 13839 C C . SER F 1 318 ? 65.033 54.287 112.330 1.00 68.53 297 SER F C 1
ATOM 13840 O O . SER F 1 318 ? 63.986 54.629 112.880 1.00 67.23 297 SER F O 1
ATOM 13843 N N . ALA F 1 319 ? 65.536 54.942 111.282 1.00 72.15 298 ALA F N 1
ATOM 13844 C CA . ALA F 1 319 ? 64.761 55.990 110.626 1.00 74.07 298 ALA F CA 1
ATOM 13845 C C . ALA F 1 319 ? 63.634 55.376 109.795 1.00 73.36 298 ALA F C 1
ATOM 13846 O O . ALA F 1 319 ? 62.569 55.964 109.652 1.00 73.16 298 ALA F O 1
ATOM 13848 N N . LYS F 1 320 ? 63.871 54.176 109.280 1.00 72.40 299 LYS F N 1
ATOM 13849 C CA . LYS F 1 320 ? 62.892 53.478 108.448 1.00 71.97 299 LYS F CA 1
ATOM 13850 C C . LYS F 1 320 ? 61.540 53.308 109.177 1.00 69.53 299 LYS F C 1
ATOM 13851 O O . LYS F 1 320 ? 60.492 53.535 108.595 1.00 69.59 299 LYS F O 1
ATOM 13857 N N . HIS F 1 321 ? 61.560 52.948 110.460 1.00 67.16 300 HIS F N 1
ATOM 13858 C CA . HIS F 1 321 ? 60.327 52.676 111.192 1.00 63.77 300 HIS F CA 1
ATOM 13859 C C . HIS F 1 321 ? 60.067 53.571 112.382 1.00 63.67 300 HIS F C 1
ATOM 13860 O O . HIS F 1 321 ? 59.495 53.138 113.377 1.00 61.21 300 HIS F O 1
ATOM 13867 N N . ALA F 1 322 ? 60.448 54.845 112.282 1.00 64.89 301 ALA F N 1
ATOM 13868 C CA . ALA F 1 322 ? 60.262 55.794 113.385 1.00 65.84 301 ALA F CA 1
ATOM 13869 C C . ALA F 1 322 ? 58.813 56.060 113.790 1.00 65.03 301 ALA F C 1
ATOM 13870 O O . ALA F 1 322 ? 58.537 56.360 114.939 1.00 65.31 301 ALA F O 1
ATOM 13872 N N . ASP F 1 323 ? 57.879 55.986 112.853 1.00 65.42 302 ASP F N 1
ATOM 13873 C CA . ASP F 1 323 ? 56.452 56.152 113.213 1.00 65.10 302 ASP F CA 1
ATOM 13874 C C . ASP F 1 323 ? 55.852 54.995 114.037 1.00 61.17 302 ASP F C 1
ATOM 13875 O O . ASP F 1 323 ? 54.742 55.149 114.531 1.00 60.20 302 ASP F O 1
ATOM 13880 N N . TRP F 1 324 ? 56.575 53.885 114.216 1.00 59.84 303 TRP F N 1
ATOM 13881 C CA . TRP F 1 324 ? 56.118 52.760 115.122 1.00 56.11 303 TRP F CA 1
ATOM 13882 C C . TRP F 1 324 ? 56.334 53.080 116.606 1.00 56.10 303 TRP F C 1
ATOM 13883 O O . TRP F 1 324 ? 55.812 52.412 117.518 1.00 53.04 303 TRP F O 1
ATOM 13894 N N . LEU F 1 325 ? 57.120 54.114 116.874 1.00 58.17 304 LEU F N 1
ATOM 13895 C CA . LEU F 1 325 ? 57.385 54.577 118.249 1.00 59.13 304 LEU F CA 1
ATOM 13896 C C . LEU F 1 325 ? 56.584 55.862 118.497 1.00 60.82 304 LEU F C 1
ATOM 13897 O O . LEU F 1 325 ? 56.564 56.689 117.631 1.00 61.46 304 LEU F O 1
ATOM 13902 N N . THR F 1 326 ? 55.829 55.927 119.601 1.00 60.53 305 THR F N 1
ATOM 13903 C CA . THR F 1 326 ? 55.242 57.177 120.121 1.00 62.87 305 THR F CA 1
ATOM 13904 C C . THR F 1 326 ? 55.988 57.424 121.403 1.00 63.46 305 THR F C 1
ATOM 13905 O O . THR F 1 326 ? 56.080 56.517 122.232 1.00 61.26 305 THR F O 1
ATOM 13909 N N . LYS F 1 327 ? 56.482 58.628 121.592 1.00 66.05 306 LYS F N 1
ATOM 13910 C CA . LYS F 1 327 ? 57.402 58.911 122.672 1.00 67.27 306 LYS F CA 1
ATOM 13911 C C . LYS F 1 327 ? 56.664 59.162 123.990 1.00 67.96 306 LYS F C 1
ATOM 13912 O O . LYS F 1 327 ? 55.859 60.092 124.082 1.00 70.38 306 LYS F O 1
#

Radius of gyration: 34.82 Å; Cα contacts (8 Å, |Δi|>4): 4512; chains: 6; bounding box: 88×88×90 Å